Protein AF-Q94FN2-F1 (afdb_monomer_lite)

Sequence (1978 aa):
MSTEDEKLLKEAKKLPWEDRLGHKNWKVRNEANVDLASVFDSITDPKDPRLRDFGHLFRKTVADSNAPVQEKALDALIAFLRAADSDAGRYAKEVCDAIALKCLTGRKNTVDKAQAAFLLWVELEAVDVFLDTMEKAIKNKVAKAVVPAVDVMFQALSEFGSKVIPPKRILKMLPELFDHQDQNVRASAKGVTLELCRWIGKDPVKSILFEKMRDTMKKELEAELANVTAGAKPTRKIRSEQDKEPEAEASSDVVGDGPSEEAVADAPQEIDEYDLMDPVDILTPLEKSGFWDGVKATKWSERKEAVAELTKLASTKKIAPGDFSEICRTLKKLITDVNLAVAVEAIQAIGNLACGLRTHFSASSRFMLPVLLEKLKEKKQSVTDPLTQTLQTMYKAGCLNLVDVIEDVKTAVKNKVPLVRSSTLTWLTFCLETSNKALILKAHKEYVPLCMECLNDGTPDVRDAAFSALAAIAKSVGMRPLERSLEKLDDVRKKKLSEMIAGSGGGDQAGTSSVTVQSSVGSTATGNSDASFVRKSAASMLSGKRPAPSAQASKKVGTGKPGGGKKDGSVRNEGSKSVEPPEDVEPAEMGLEEIENRLGSLVKPETVSQLKSSVWKERLEATLALKEEIEGLQELDKSVEILVRLLCAVPGWNEKNVQVQQQVIEIITYISSTAAKFPKKCVVLCITGTSERVADIKTRASAMKCLTAFCEAVGPGFVFERLFKIMKEHKNPKVLSEGLLWMVSAVDDFGVSLLKLKDLIDFCKDVGLQSSTAATRNATIKLLGALHKFVGPDIKGFLNDVKPALLSALDTEYEKNPFEGTAAPKRVVKTSVSTSTSSGGLDSLPREDISTKITPNLLKGFESPDWKMRLESIEAVNKILEEANKRIQPTGTGELFGGLRGRLLDSNKNLVMQTLTTIGGVAAAMGPAVEKASKGILSDVLKCLGDNKKHMRECTLAALDLWLGAVHLDKMIPYIIIALTDGKMGAEGRKDLFDWLTKQLTGLSDFVDAIHLLKPASTAMTDKSADVRKAAEGCISEILRVSGQEMIEKNLKDIQGPALALVLEKVRPGFVQEPFESSKAMAGPVSKGVTKISKSTSNGTLKQGNRSRAVPTKGSSQITSVHDIAIQSQALLNTKDSNKEDRERVVVRRIKFEELRPEQIQDLENDMMKFFREDLQKRLLSPDFKKQVDGLEILQKALPSVSKEIIEVLDVLLRWFVLQFCKSNTTCLLKVLEFLPELFNTLRDEEYCMTEAEAAIFLPCLAEKLGHNIEKVREKMRELMKQIIQAYSVGKTYPYILEGLRSKNNRTRIECTDLIGYLLETCGTEIGGLLKYLNIVASLTAERDGELRKAALNTMATGYQILGADIWKYVGKLTDAQKSMIDDRFKWKAKDMEKRREGKPGEARAALRRSVRDSGPEVAEQSGDISQTVPGPLFPRQSYGISEQMLERTPVPRTIAGVNGPTDWNEALDIIMFGSPEQSVEGMKVVCHELAQASNDPEESAIDELVKDADGLVSCLANKVAKTFDVSLMGASSRSCKYVLNTLMQTFQNKKLAHAVKEGTLESLITELLLWLLDERVPRMEDGSQLLKALNVLMLKILDNADRTSSFVVLISLLRPLDPSRWPSPATAEVYAVRNQKFSDLVVKCLIKLTKLLQSTIYEVDLDRLLQSIHVYLQDLGMEEIRRRAGADDKPLRMVKTVLHELVKLRGAAIKGHLSLVPIDMRPQPIILAYIDLNLETLAAARMLTATGPVGQTHWTDSTANNPSPPANSADVQLKQELGAIFKKIGDKQTSTIGLYDLYHITKSYPKVDIFSQLQNASEAFRTYIRDGLAQVEKNAAAGRTPSSLPLSTPPPSSLALPSPDIPSLSSLDVKPLMNPRSDLYTDDIRASNMNPGVMTGTLDAIRERMKNMQLASSEPVSKPLMPTNDNLSMNQQSVPPSQMGQETVHTHPVVLPMDEKALSGLQARMERLKGGSLEHM

Foldseek 3Di:
DPPVLVVVLVVLVPDDLLCQCVPPDLSSVLVSLVVLLVVLLPAQAQVPVVLVVCLQVLLVQCLDPDQSSNLSSLSSLLSSLVSHALVSLVSLLSNLLSCLVHQLLGDPSSLVSSLSNLLSCLLSLNQVSLLVSLLVQCPDLDCSSNQSSLLSLLLNCQAAHCVSHPVLSLLVSLLSQCPRPDPSSNLSSLLSLLSSCQQQNDVLSCVRNVVSDDPVSVVVSVVLNVPRDHDRDHNHHRPVVVVPDDDDDDDDDDDDDDDPPPPPPPPRPHDDSQVSDDADELPVVLVVVCLVVQCVDPDVVSVLVSLLSLLVSLQDQAHDQDPCPVVLVSLLVQCVDPDVSSVLSSLSSLLSNLRHHQCSCLVSCVVNLLSLLVSLLDPDCSRNVSSLSSLLSNLLSNSDALQRCLVSLLVQLPDPRVSSNLSSLQSLLSSLLSDALVSLVVNLVSLLVVLLVQCPDPDPSSVVSSLSSVLSSCLRHNCVSCVVVLVVDDPVSNVVSVCSNVVVVDPDDPDDDDDDDDDDDDDDDDDDPDDDDSDSGSSVSPDDDDDDDDDDDDDDDDDDDDDDDDDDDDDDDDDDDDDDDDDPLADDDDDPVRLVVVCPPLADPCLLVQLQDPDVVSVLVSLVSNLVSLVPDPPLQVCQVSSLVSLCVGVHLPDDDLSSVLSSLVSLLCSLQPHLAHGSNSCVSCLLSLLVLCLPPSNVVSSLSSLVSVCQRPNNASSVVSLLVNQQPDPDVSSQLSVLLSLLVVCQAANPPRHLVVVLLCSLQVRQCPDPDPSSVVSSLSSLLSNCQQQNPLSVLSCPVPDPVSVVSSVVSVVVRDHPQDDHHNGHHSDPPPDPDDDRYNVSDDFAECLVVPDVCLLVQLVDPDVVSNVVSLVSLVVSCVNRSLAHELPNCLSVLVSLLVQCPDPDLVSVLSSLVSLLSNLLNHAQCCLVNNPCSLLSLLLQLQDPDPSSLVSSLSSVVSNCNRPPPLSCLVSLLVSLPDPSRDLRSLLSSLQSLLVVLVPAQADQSLLSCLLSLLVQCQPPDPSSVVSSLSSNLSSVRRHDLVSLVVCLVVHDDPSNVSSCVNNDPDPDDDDDDDDDDDDDDDDDDDDDDDDDDDDDDDDDDDDDDDDDDDDDPPPCPPVNVVLVPDDQWDLPPQDPVVVLVPQDLDLADDAQDPVNVVVLLVLLVVTGRPQLSCQCPPPDLVSVLVSLVVCQVCCVVCLVSCVSCVLSVLLSLLVVLPDPDPVSLVSSLVSLVVNLVSCVVVVHADDSSSCSSHLNSLLQCCLPPDVVSVVSSLVSLVSNCVRHPPVSSLSSLLVLCVHPRLSSVLSSLLSLLVCCQPVVVVCVVVLLSLLSLLVQCPPPDPSSVVSSLSSLLSVQQAQPPCSVVRNPDDDPVSVVSSVVSNVVSQVVCVVVVVDGGNVVVVVVVVVVVVDDDDDDDDDDDDDDDDDDDDDDDDDDDDDDDDDDDDDDPDPPDPDDFDDDLVSLLVCLQPNALVSNLSSLVRLVVLLVVCVPDPVNPSVVVCLVCLQVSLLSLLVSLLRLVVVQLVVDANSSLVSSLVSLQSQLQDLSSQQSHDLVSLLSNLLSLLLLLPPPSQCVTDCSVVSNVSSVVSLVSSLVRHQLQSQLLSLLVLLPQDDQVSHPDHDDPVVSVVVSVSSNVVSLVSLVVSLVCCLVCVVSHLLLSNLLSLLVSDVVCDDVNLVVCVVVVNSSSVSSLVSLLSNCVNQPPCSVVSNPNPPQVDPVGGPSVVSSVVSNVVVVVVVVVPPDDDDDPDDDDDDDDDDDDDDDDPVVVVLLVQLVVLLVLCVDPVSNLVSLVSVLVCCVVCVVDDSVVSCPVPDPVSVVVSVVSNVVVVVCVVVVNDPPPDDDPDDDDPDDDDDDDDDDDDDDDDDDDDDDDDDDDDDDDDDDDDDDDDDDPPDPCVPVVVVPVVPDDDDDDDDDDDDDDDDDDDDDDDDDDDDDDDDDDDDDDDDDDDDDCVVVVVVVVVVVVVVPDDDDDD

Secondary structure (DSSP, 8-state):
--HHHHHHHHHHTTS-HHHHHT-SSHHHHHHHHHHHHHHHHT---TT-HHHHHHHTTHHHHTT-SSHHHHHHHHHHHHHHHHH--GGGHHHHHHHHHHHHHHTTTS-HHHHHHHHHHHHHHHHTT-HHHHHHHHHHHTT-S-HHHHHHHHHHHHHHHHHHHHHHS-HHHHHHHHHHHHH-S-HHHHHHHHHHHHHHHHHH-HHHHHHHHGGGS-HHHHHHHHHHHTTPPS----S---HHHHTTSPP-------------------------HHHHSPPB--HHHHHHTTHHHHTT-SSHHHHHHHHHHHHHHHTSSSBPP---HHHHHHHHHHTT-SSHHHHHHHHHHHHHHHHHHGGGGHHHHHHHHHHHHHHTT---HHHHHHHHHHHHHHHHTTSS-TTTTHHHHHHHTT-SSHHHHHHHHHHHHHHHHTS-HHHHHHHHHHHHHHHHHHTT-SSHHHHHHHHHHHHHHHHHH-SGGGHHHHTTS-HHHHHHHHHHHHTTS--S-----------------------------GGGGG--PPPPP-----------------------------PPPP---SPPP--HHHHHHHHTTSS-HHHHHHHT-SSHHHHHHHHHHHHHHHHT-TTHHHHHHHHHHHHIIIIITT---HHHHHHHHHHHHHHHHH-SS--HHHHHHHHHHHHHHTTSTTTHHHHHHHHHHHHHHH-HHHHHHHHHHHHHH-S-HHHHHHHHHHHHHHHHHH-STTS-HHHHHHHIIIIITT-SSHHHHHHHHHHHHHHHHHH-GGGGGGGTTS-HHHHHHHHHHHHHS---SSPPPSS--SS---------SGGGSPPB-GGGTS-HHHHHHHT-SSHHHHHHHHHHHHHHHHHTTT-B-STTHHHHHHHHHHHTT-SSHHHHHHHHHHHHHHHHHHGGGHHHHSTTHHHHHHHGGG-S-HHHHHHHHHHHHHHHHHS-HHHHHHHHHHHHH-TTS-HHHHHHHHHHHHHHHHT-S--GGGGGGHHHHHHHTT-S-HHHHHHHHHHHHHHHHHS-HHHHHHHGGG--THHHHHHHHHHSTT---------------------------------------PPP---------HHHHHHHTS-SB--TT--HHHHHHHS---SS--PPPHHHHHHHHHHHHHHB-HHHHHHHS-S-HHHHHHHHHHHHHHGGGSHHHHHHTHHHHHHHHHHHHHSS-HHHHHHHHHHHHHHHHHHHHTTPPPPHHHHHHHHHHHHHHTT-SSHHHHHHHHHHHHHHHHHH-HHHHHHHHHHHTT-S-HHHHHHHHHHHHHHHHHHTTGGGGGGGGHHHHHHGGG-S-HHHHHHHHHHHHHHHHHHGGGGGGTS-S--HHHHHHHHHHHHHHHHHHHHHT--STTHHHHHHHHHHHT-S--------------PPPPPPPP-----------------PPSSSPP-SHHHHHHHHHHS-TTTHHHHHHHHHHHHHHHTT-TT-HHHHHHTTTHHHHHHHHHHHHHHHHHHHHTT--THHHHHHHHHHHHHHHSHHHHHHS-HHHHHHHHHHHHHHHH-TTGGGSTTHHHHHHHHHHHHHHHHHHS-HHHHHHHHHHTTSPPPGGGSSS---HHHHHHHHHHHHHHHHHHHHHHHHHHHHHGGGS-HHHHHHHHHHHHHHHHHHHHHHHHTTT-HHHHHHHHHHHHHHHHHGGGGGGG-TTS-TT-SSPPHHHHHHHHHHHHHHHHHHHT-----------------------HHHHHHHHHHHHHHHHHHSTTTHHHHHHHHHHHHHH-TTS-HHHHGGGS-HHHHHHHHHHHHHHHHHHHTT---TTS---PPPP---------------------------------------------SSHHHHHHHHSSSS----------------------------------------PPPPTHHHHHHHHHHHHHH-------

Radius of gyration: 52.88 Å; chains: 1; bounding box: 164×137×137 Å

Organism: Arabidopsis thaliana (NCBI:txid3702)

Structure (mmCIF, N/CA/C/O backbone):
data_AF-Q94FN2-F1
#
_entry.id   AF-Q94FN2-F1
#
loop_
_atom_site.group_PDB
_atom_site.id
_atom_site.type_symbol
_atom_site.label_atom_id
_atom_site.label_alt_id
_atom_site.label_comp_id
_atom_site.label_asym_id
_atom_site.label_entity_id
_atom_site.label_seq_id
_atom_site.pdbx_PDB_ins_code
_atom_site.Cartn_x
_atom_site.Cartn_y
_atom_site.Cartn_z
_atom_site.occupancy
_atom_site.B_iso_or_equiv
_atom_site.auth_seq_id
_atom_site.auth_comp_id
_atom_site.auth_asym_id
_atom_site.auth_atom_id
_atom_site.pdbx_PDB_model_num
ATOM 1 N N . MET A 1 1 ? -45.225 25.633 -67.612 1.00 50.25 1 MET A N 1
ATOM 2 C CA . MET A 1 1 ? -44.179 24.818 -68.263 1.00 50.25 1 MET A CA 1
ATOM 3 C C . MET A 1 1 ? -44.517 24.771 -69.739 1.00 50.25 1 MET A C 1
ATOM 5 O O . MET A 1 1 ? -45.691 24.583 -70.039 1.00 50.25 1 MET A O 1
ATOM 9 N N . SER A 1 2 ? -43.566 24.997 -70.648 1.00 50.41 2 SER A N 1
ATOM 10 C CA . SER A 1 2 ? -43.809 24.630 -72.048 1.00 50.41 2 SER A CA 1
ATOM 11 C C . SER A 1 2 ? -43.859 23.100 -72.137 1.00 50.41 2 SER A C 1
ATOM 13 O O . SER A 1 2 ? -43.218 22.410 -71.344 1.00 50.41 2 SER A O 1
ATOM 15 N N . THR A 1 3 ? -44.608 22.547 -73.085 1.00 64.12 3 THR A N 1
ATOM 16 C CA . THR A 1 3 ? -44.627 21.099 -73.362 1.00 64.12 3 THR A CA 1
ATOM 17 C C . THR A 1 3 ? -43.224 20.532 -73.637 1.00 64.12 3 THR A C 1
ATOM 19 O O . THR A 1 3 ? -42.966 19.364 -73.350 1.00 64.12 3 THR A O 1
ATOM 22 N N . GLU A 1 4 ? -42.288 21.358 -74.119 1.00 71.38 4 GLU A N 1
ATOM 23 C CA . GLU A 1 4 ? -40.872 20.995 -74.269 1.00 71.38 4 GLU A CA 1
ATOM 24 C C . GLU A 1 4 ? -40.140 20.817 -72.933 1.00 71.38 4 GLU A C 1
ATOM 26 O O . GLU A 1 4 ? -39.372 19.864 -72.795 1.00 71.38 4 GLU A O 1
ATOM 31 N N . ASP A 1 5 ? -40.384 21.683 -71.940 1.00 74.75 5 ASP A N 1
ATOM 32 C CA . ASP A 1 5 ? -39.754 21.557 -70.620 1.00 74.75 5 ASP A CA 1
ATOM 33 C C . ASP A 1 5 ? -40.146 20.229 -69.958 1.00 74.75 5 ASP A C 1
ATOM 35 O O . ASP A 1 5 ? -39.286 19.521 -69.444 1.00 74.75 5 ASP A O 1
ATOM 39 N N . GLU A 1 6 ? -41.429 19.854 -69.998 1.00 74.25 6 GLU A N 1
ATOM 40 C CA . GLU A 1 6 ? -41.888 18.577 -69.432 1.00 74.25 6 GLU A CA 1
ATOM 41 C C . GLU A 1 6 ? -41.278 17.367 -70.143 1.00 74.25 6 GLU A C 1
ATOM 43 O O . GLU A 1 6 ? -40.932 16.380 -69.487 1.00 74.25 6 GLU A O 1
ATOM 48 N N . LYS A 1 7 ? -41.126 17.426 -71.473 1.00 78.62 7 LYS A N 1
ATOM 49 C CA . LYS A 1 7 ? -40.480 16.354 -72.239 1.00 78.62 7 LYS A CA 1
ATOM 50 C C . LYS A 1 7 ? -39.004 16.226 -71.864 1.00 78.62 7 LYS A C 1
ATOM 52 O O . LYS A 1 7 ? -38.546 15.115 -71.608 1.00 78.62 7 LYS A O 1
ATOM 57 N N . LEU A 1 8 ? -38.293 17.350 -71.755 1.00 86.31 8 LEU A N 1
ATOM 58 C CA . LEU A 1 8 ? -36.893 17.377 -71.339 1.00 86.31 8 LEU A CA 1
ATOM 59 C C . LEU A 1 8 ? -36.710 16.819 -69.921 1.00 86.31 8 LEU A C 1
ATOM 61 O O . LEU A 1 8 ? -35.811 16.015 -69.700 1.00 86.31 8 LEU A O 1
ATOM 65 N N . LEU A 1 9 ? -37.556 17.219 -68.966 1.00 85.25 9 LEU A N 1
ATOM 66 C CA . LEU A 1 9 ? -37.509 16.719 -67.587 1.00 85.25 9 LEU A CA 1
ATOM 67 C C . LEU A 1 9 ? -37.765 15.201 -67.537 1.00 85.25 9 LEU A C 1
ATOM 69 O O . LEU A 1 9 ? -37.016 14.461 -66.897 1.00 85.25 9 LEU A O 1
ATOM 73 N N . LYS A 1 10 ? -38.748 14.701 -68.300 1.00 82.69 10 LYS A N 1
ATOM 74 C CA . LYS A 1 10 ? -39.018 13.256 -68.427 1.00 82.69 10 LYS A CA 1
ATOM 75 C C . LYS A 1 10 ? -37.859 12.479 -69.062 1.00 82.69 10 LYS A C 1
ATOM 77 O O . LYS A 1 10 ? -37.574 11.368 -68.620 1.00 82.69 10 LYS A O 1
ATOM 82 N N . GLU A 1 11 ? -37.197 13.023 -70.082 1.00 84.56 11 GLU A N 1
ATOM 83 C CA . GLU A 1 11 ? -36.016 12.394 -70.693 1.00 84.56 11 GLU A CA 1
ATOM 84 C C . GLU A 1 11 ? -34.812 12.416 -69.748 1.00 84.56 11 GLU A C 1
ATOM 86 O O . GLU A 1 11 ? -34.133 11.402 -69.592 1.00 84.56 11 GLU A O 1
ATOM 91 N N . ALA A 1 12 ? -34.597 13.526 -69.041 1.00 86.12 12 ALA A N 1
ATOM 92 C CA . ALA A 1 12 ? -33.495 13.666 -68.103 1.00 86.12 12 ALA A CA 1
ATOM 93 C C . ALA A 1 12 ? -33.600 12.730 -66.890 1.00 86.12 12 ALA A C 1
ATOM 95 O O . ALA A 1 12 ? -32.570 12.329 -66.355 1.00 86.12 12 ALA A O 1
ATOM 96 N N . LYS A 1 13 ? -34.808 12.315 -66.475 1.00 87.19 13 LYS A N 1
ATOM 97 C CA . LYS A 1 13 ? -34.991 11.296 -65.419 1.00 87.19 13 LYS A CA 1
ATOM 98 C C . LYS A 1 13 ? -34.371 9.935 -65.746 1.00 87.19 13 LYS A C 1
ATOM 100 O O . LYS A 1 13 ? -34.179 9.141 -64.832 1.00 87.19 13 LYS A O 1
ATOM 105 N N . LYS A 1 14 ? -34.039 9.668 -67.014 1.00 87.81 14 LYS A N 1
ATOM 106 C CA . LYS A 1 14 ? -33.355 8.438 -67.446 1.00 87.81 14 LYS A CA 1
ATOM 107 C C . LYS A 1 14 ? -31.830 8.502 -67.296 1.00 87.81 14 LYS A C 1
ATOM 109 O O . LYS A 1 14 ? -31.176 7.477 -67.456 1.00 87.81 14 LYS A O 1
ATOM 114 N N . LEU A 1 15 ? -31.263 9.682 -67.036 1.00 89.62 15 LEU A N 1
ATOM 115 C CA . LEU A 1 15 ? -29.821 9.869 -66.876 1.00 89.62 15 LEU A CA 1
ATOM 116 C C . LEU A 1 15 ? -29.360 9.478 -65.455 1.00 89.62 15 LEU A C 1
ATOM 118 O O . LEU A 1 15 ? -30.130 9.633 -64.502 1.00 89.62 15 LEU A O 1
ATOM 122 N N . PRO A 1 16 ? -28.102 9.032 -65.279 1.00 87.94 16 PRO A N 1
ATOM 123 C CA . PRO A 1 16 ? -27.487 8.855 -63.963 1.00 87.94 16 PRO A CA 1
ATOM 124 C C . PRO A 1 16 ? -27.487 10.142 -63.121 1.00 87.94 16 PRO A C 1
ATOM 126 O O . PRO A 1 16 ? -27.510 11.252 -63.654 1.00 87.94 16 PRO A O 1
ATOM 129 N N . TRP A 1 17 ? -27.411 10.012 -61.792 1.00 90.88 17 TRP A N 1
ATOM 130 C CA . TRP A 1 17 ? -27.468 11.154 -60.867 1.00 90.88 17 TRP A CA 1
ATOM 131 C C . TRP A 1 17 ? -26.417 12.234 -61.144 1.00 90.88 17 TRP A C 1
ATOM 1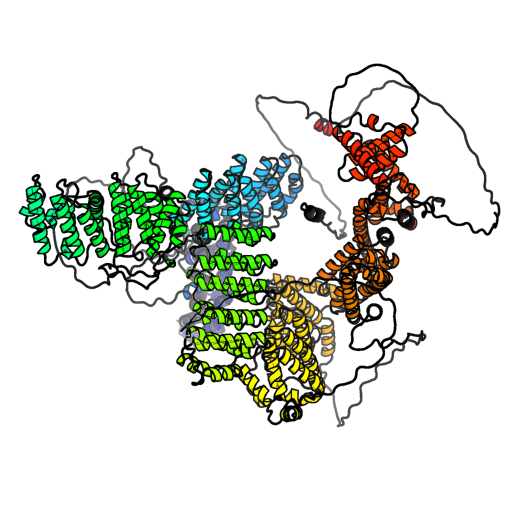33 O O . TRP A 1 17 ? -26.759 13.415 -61.148 1.00 90.88 17 TRP A O 1
ATOM 143 N N . GLU A 1 18 ? -25.169 11.848 -61.420 1.00 88.44 18 GLU A N 1
ATOM 144 C CA . GLU A 1 18 ? -24.083 12.785 -61.744 1.00 88.44 18 GLU A CA 1
ATOM 145 C C . GLU A 1 18 ? -24.394 13.624 -62.991 1.00 88.44 18 GLU A C 1
ATOM 147 O O . GLU A 1 18 ? -24.229 14.845 -62.973 1.00 88.44 18 GLU A O 1
ATOM 152 N N . ASP A 1 19 ? -24.930 12.994 -64.040 1.00 90.75 19 ASP A N 1
ATOM 153 C CA . ASP A 1 19 ? -25.304 13.661 -65.290 1.00 90.75 19 ASP A CA 1
ATOM 154 C C . ASP A 1 19 ? -26.522 14.569 -65.106 1.00 90.75 19 ASP A C 1
ATOM 156 O O . ASP A 1 19 ? -26.573 15.670 -65.658 1.00 90.75 19 ASP A O 1
ATOM 160 N N . ARG A 1 20 ? -27.498 14.149 -64.290 1.00 93.69 20 ARG A N 1
ATOM 161 C CA . ARG A 1 20 ? -28.676 14.962 -63.951 1.00 93.69 20 ARG A CA 1
ATOM 162 C C . ARG A 1 20 ? -28.292 16.202 -63.149 1.00 93.69 20 ARG A C 1
ATOM 164 O O . ARG A 1 20 ? -28.748 17.302 -63.463 1.00 93.69 20 ARG A O 1
ATOM 171 N N . LEU A 1 21 ? -27.435 16.038 -62.143 1.00 94.12 21 LEU A N 1
ATOM 172 C CA . LEU A 1 21 ? -26.937 17.121 -61.292 1.00 94.12 21 LEU A CA 1
ATOM 173 C C . LEU A 1 21 ? -25.908 18.006 -62.009 1.00 94.12 21 LEU A C 1
ATOM 175 O O . LEU A 1 21 ? -25.742 19.157 -61.626 1.00 94.12 21 LEU A O 1
ATOM 179 N N . GLY A 1 22 ? -25.249 17.509 -63.059 1.00 90.44 22 GLY A N 1
ATOM 180 C CA . GLY A 1 22 ? -24.345 18.263 -63.933 1.00 90.44 22 GLY A CA 1
ATOM 181 C C . GLY A 1 22 ? -24.991 18.804 -65.216 1.00 90.44 22 GLY A C 1
ATOM 182 O O . GLY A 1 22 ? -24.310 19.438 -66.024 1.00 90.44 22 GLY A O 1
ATOM 183 N N . HIS A 1 23 ? -26.290 18.570 -65.431 1.00 93.62 23 HIS A N 1
ATOM 184 C CA . HIS A 1 23 ? -26.953 18.835 -66.708 1.00 93.62 23 HIS A CA 1
ATOM 185 C C . HIS A 1 23 ? -26.907 20.319 -67.108 1.00 93.62 23 HIS A C 1
ATOM 187 O O . HIS A 1 23 ? -27.083 21.211 -66.278 1.00 93.62 23 HIS A O 1
ATOM 193 N N . LYS A 1 24 ? -26.749 20.621 -68.406 1.00 88.31 24 LYS A N 1
ATOM 194 C CA . LYS A 1 24 ? -26.647 22.012 -68.899 1.00 88.31 24 LYS A CA 1
ATOM 195 C C . LYS A 1 24 ? -27.895 22.850 -68.582 1.00 88.31 24 LYS A C 1
ATOM 197 O O . LYS A 1 24 ? -27.774 24.006 -68.175 1.00 88.31 24 LYS A O 1
ATOM 202 N N . ASN A 1 25 ? -29.092 22.271 -68.724 1.00 89.12 25 ASN A N 1
ATOM 203 C CA . ASN A 1 25 ? -30.345 22.931 -68.341 1.00 89.12 25 ASN A CA 1
ATOM 204 C C . ASN A 1 25 ? -30.514 22.929 -66.813 1.00 89.12 25 ASN A C 1
ATOM 206 O O . ASN A 1 25 ? -30.654 21.871 -66.202 1.00 89.12 25 ASN A O 1
ATOM 210 N N . TRP A 1 26 ? -30.555 24.120 -66.212 1.00 92.38 26 TRP A N 1
ATOM 211 C CA . TRP A 1 26 ? -30.721 24.301 -64.770 1.00 92.38 26 TRP A CA 1
ATOM 212 C C . TRP A 1 26 ? -32.040 23.723 -64.235 1.00 92.38 26 TRP A C 1
ATOM 214 O O . TRP A 1 26 ? -32.063 23.287 -63.091 1.00 92.38 26 TRP A O 1
ATOM 224 N N . LYS A 1 27 ? -33.116 23.655 -65.038 1.00 90.25 27 LYS A N 1
ATOM 225 C CA . LYS A 1 27 ? -34.394 23.044 -64.622 1.00 90.25 27 LYS A CA 1
ATOM 226 C C . LYS A 1 27 ? -34.233 21.551 -64.326 1.00 90.25 27 LYS A C 1
ATOM 228 O O . LYS A 1 27 ? -34.805 21.067 -63.357 1.00 90.25 27 LYS A O 1
ATOM 233 N N . VAL A 1 28 ? -33.399 20.855 -65.107 1.00 93.56 28 VAL A N 1
ATOM 234 C CA . VAL A 1 28 ? -33.057 19.439 -64.885 1.00 93.56 28 VAL A CA 1
ATOM 235 C C . VAL A 1 28 ? -32.251 19.273 -63.599 1.00 93.56 28 VAL A C 1
ATOM 237 O O . VAL A 1 28 ? -32.591 18.427 -62.780 1.00 93.56 28 VAL A O 1
ATOM 240 N N . ARG A 1 29 ? -31.229 20.115 -63.376 1.00 96.38 29 ARG A N 1
ATOM 241 C CA . ARG A 1 29 ? -30.450 20.092 -62.123 1.00 96.38 29 ARG A CA 1
ATOM 242 C C . ARG A 1 29 ? -31.317 20.413 -60.906 1.00 96.38 29 ARG A C 1
ATOM 244 O O . ARG A 1 29 ? -31.159 19.808 -59.850 1.00 96.38 29 ARG A O 1
ATOM 251 N N . ASN A 1 30 ? -32.244 21.359 -61.052 1.00 95.19 30 ASN A N 1
ATOM 252 C CA . ASN A 1 30 ? -33.202 21.728 -60.017 1.00 95.19 30 ASN A CA 1
ATOM 253 C C . ASN A 1 30 ? -34.099 20.540 -59.650 1.00 95.19 30 ASN A C 1
ATOM 255 O O . ASN A 1 30 ? -34.202 20.206 -58.475 1.00 95.19 30 ASN A O 1
ATOM 259 N N . GLU A 1 31 ? -34.710 19.884 -60.643 1.00 93.44 31 GLU A N 1
ATOM 260 C CA . GLU A 1 31 ? -35.535 18.690 -60.421 1.00 93.44 31 GLU A CA 1
ATOM 261 C C . GLU A 1 31 ? -34.715 17.530 -59.843 1.00 93.44 31 GLU A C 1
ATOM 263 O O . GLU A 1 31 ? -35.179 16.855 -58.935 1.00 93.44 31 GLU A O 1
ATOM 268 N N . ALA A 1 32 ? -33.469 17.339 -60.284 1.00 96.06 32 ALA A N 1
ATOM 269 C CA . ALA A 1 32 ? -32.586 16.318 -59.729 1.00 96.06 32 ALA A CA 1
ATOM 270 C C . ALA A 1 32 ? -32.342 16.513 -58.224 1.00 96.06 32 ALA A C 1
ATOM 272 O O . ALA A 1 32 ? -32.418 15.551 -57.473 1.00 96.06 32 ALA A O 1
ATOM 273 N N . ASN A 1 33 ? -32.115 17.744 -57.755 1.00 97.00 33 ASN A N 1
ATOM 274 C CA . ASN A 1 33 ? -31.980 18.001 -56.317 1.00 97.00 33 ASN A CA 1
ATOM 275 C C . ASN A 1 33 ? -33.303 17.803 -55.556 1.00 97.00 33 ASN A C 1
ATOM 277 O O . ASN A 1 33 ? -33.281 17.348 -54.417 1.00 97.00 33 ASN A O 1
ATOM 281 N N . VAL A 1 34 ? -34.451 18.109 -56.171 1.00 94.62 34 VAL A N 1
ATOM 282 C CA . VAL A 1 34 ? -35.772 17.828 -55.577 1.00 94.62 34 VAL A CA 1
ATOM 283 C C . VAL A 1 34 ? -35.990 16.321 -55.419 1.00 94.62 34 VAL A C 1
ATOM 285 O O . VAL A 1 34 ? -36.372 15.874 -54.340 1.00 94.62 34 VAL A O 1
ATOM 288 N N . ASP A 1 35 ? -35.691 15.537 -56.455 1.00 94.12 35 ASP A N 1
ATOM 289 C CA . ASP A 1 35 ? -35.785 14.078 -56.399 1.00 94.12 35 ASP A CA 1
ATOM 290 C C . ASP A 1 35 ? -34.800 13.505 -55.364 1.00 94.12 35 ASP A C 1
ATOM 292 O O . ASP A 1 35 ? -35.150 12.590 -54.626 1.00 94.12 35 ASP A O 1
ATOM 296 N N . LEU A 1 36 ? -33.586 14.062 -55.262 1.00 94.19 36 LEU A N 1
ATOM 297 C CA . LEU A 1 36 ? -32.578 13.620 -54.296 1.00 94.19 36 LEU A CA 1
ATOM 298 C C . LEU A 1 36 ? -33.019 13.885 -52.846 1.00 94.19 36 LEU A C 1
ATOM 300 O O . LEU A 1 36 ? -32.880 13.007 -52.000 1.00 94.19 36 LEU A O 1
ATOM 304 N N . ALA A 1 37 ? -33.614 15.051 -52.568 1.00 95.12 37 ALA A N 1
ATOM 305 C CA . ALA A 1 37 ? -34.223 15.339 -51.267 1.00 95.12 37 ALA A CA 1
ATOM 306 C C . ALA A 1 37 ? -35.303 14.303 -50.916 1.00 95.12 37 ALA A C 1
ATOM 308 O O . ALA A 1 37 ? -35.275 13.741 -49.827 1.00 95.12 37 ALA A O 1
ATOM 309 N N . SER A 1 38 ? -36.175 13.964 -51.876 1.00 92.56 38 SER A N 1
ATOM 310 C CA . SER A 1 38 ? -37.195 12.924 -51.690 1.00 92.56 38 SER A CA 1
ATOM 311 C C . SER A 1 38 ? -36.600 11.534 -51.440 1.00 92.56 38 SER A C 1
ATOM 313 O O . SER A 1 38 ? -37.210 10.744 -50.722 1.00 92.56 38 SER A O 1
ATOM 315 N N . VAL A 1 39 ? -35.438 11.212 -52.022 1.00 91.81 39 VAL A N 1
ATOM 316 C CA . VAL A 1 39 ? -34.724 9.960 -51.726 1.00 91.81 39 VAL A CA 1
ATOM 317 C C . VAL A 1 39 ? -34.252 9.959 -50.276 1.00 91.81 39 VAL A C 1
ATOM 319 O O . VAL A 1 39 ? -34.502 8.980 -49.580 1.00 91.81 39 VAL A O 1
ATOM 322 N N . PHE A 1 40 ? -33.626 11.034 -49.795 1.00 95.44 40 PHE A N 1
ATOM 323 C CA . PHE A 1 40 ? -33.147 11.100 -48.410 1.00 95.44 40 PHE A CA 1
ATOM 324 C C . PHE A 1 40 ? -34.277 11.131 -47.382 1.00 95.44 40 PHE A C 1
ATOM 326 O O . PHE A 1 40 ? -34.178 10.434 -46.382 1.00 95.44 40 PHE A O 1
ATOM 333 N N . ASP A 1 41 ? -35.372 11.844 -47.654 1.00 90.44 41 ASP A N 1
ATOM 334 C CA . ASP A 1 41 ? -36.556 11.849 -46.784 1.00 90.44 41 ASP A CA 1
ATOM 335 C C . ASP A 1 41 ? -37.208 10.453 -46.673 1.00 90.44 41 ASP A C 1
ATOM 337 O O . ASP A 1 41 ? -37.927 10.180 -45.716 1.00 90.44 41 ASP A O 1
ATOM 341 N N . SER A 1 42 ? -36.952 9.552 -47.634 1.00 88.38 42 SER A N 1
ATOM 342 C CA . SER A 1 42 ? -37.406 8.152 -47.586 1.00 88.38 42 SER A CA 1
ATOM 343 C C . SER A 1 42 ? -36.467 7.207 -46.821 1.00 88.38 42 SER A C 1
ATOM 345 O O . SER A 1 42 ? -36.813 6.043 -46.614 1.00 88.38 42 SER A O 1
ATOM 347 N N . ILE A 1 43 ? -35.272 7.666 -46.434 1.00 88.31 43 ILE A N 1
ATOM 348 C CA . ILE A 1 43 ? -34.281 6.860 -45.713 1.00 88.31 43 ILE A CA 1
ATOM 349 C C . ILE A 1 43 ? -34.537 6.984 -44.212 1.00 88.31 43 ILE A C 1
ATOM 351 O O . ILE A 1 43 ? -34.382 8.053 -43.631 1.00 88.31 43 ILE A O 1
ATOM 355 N N . THR A 1 44 ? -34.901 5.867 -43.584 1.00 83.69 44 THR A N 1
ATOM 356 C CA . THR A 1 44 ? -35.104 5.777 -42.130 1.00 83.69 44 THR A CA 1
ATOM 357 C C . THR A 1 44 ? -33.902 5.191 -41.394 1.00 83.69 44 THR A C 1
ATOM 359 O O . THR A 1 44 ? -33.738 5.450 -40.208 1.00 83.69 44 THR A O 1
ATOM 362 N N . ASP A 1 45 ? -33.076 4.386 -42.074 1.00 84.56 45 ASP A N 1
ATOM 363 C CA . ASP A 1 45 ? -31.849 3.825 -41.503 1.00 84.56 45 ASP A CA 1
ATOM 364 C C . ASP A 1 45 ? -30.667 4.772 -41.777 1.00 84.56 45 ASP A C 1
ATOM 366 O O . ASP A 1 45 ? -30.282 4.936 -42.940 1.00 84.56 45 ASP A O 1
ATOM 370 N N . PRO A 1 46 ? -30.039 5.367 -40.746 1.00 84.62 46 PRO A N 1
ATOM 371 C CA . PRO A 1 46 ? -28.900 6.260 -40.934 1.00 84.62 46 PRO A CA 1
ATOM 372 C C . PRO A 1 46 ? -27.651 5.580 -41.506 1.00 84.62 46 PRO A C 1
ATOM 374 O O . PRO A 1 46 ? -26.719 6.266 -41.929 1.00 84.62 46 PRO A O 1
ATOM 377 N N . LYS A 1 47 ? -27.633 4.242 -41.563 1.00 84.44 47 LYS A N 1
ATOM 378 C CA . LYS A 1 47 ? -26.569 3.437 -42.175 1.00 84.44 47 LYS A CA 1
ATOM 379 C C . LYS A 1 47 ? -26.902 2.951 -43.585 1.00 84.44 47 LYS A C 1
ATOM 381 O O . LYS A 1 47 ? -26.136 2.152 -44.133 1.00 84.44 47 LYS A O 1
ATOM 386 N N . ASP A 1 48 ? -27.997 3.422 -44.187 1.00 86.50 48 ASP A N 1
ATOM 387 C CA . ASP A 1 48 ? -28.378 3.056 -45.551 1.00 86.50 48 ASP A CA 1
ATOM 388 C C . ASP A 1 48 ? -27.207 3.312 -46.528 1.00 86.50 48 ASP A C 1
ATOM 390 O O . ASP A 1 48 ? -26.705 4.442 -46.613 1.00 86.50 48 ASP A O 1
ATOM 394 N N . PRO A 1 49 ? -26.749 2.292 -47.284 1.00 85.00 49 PRO A N 1
ATOM 395 C CA . PRO A 1 49 ? -25.611 2.416 -48.194 1.00 85.00 49 PRO A CA 1
ATOM 396 C C . PRO A 1 49 ? -25.740 3.571 -49.192 1.00 85.00 49 PRO A C 1
ATOM 398 O O . PRO A 1 49 ? -24.733 4.194 -49.535 1.00 85.00 49 PRO A O 1
ATOM 401 N N . ARG A 1 50 ? -26.975 3.918 -49.589 1.00 85.00 50 ARG A N 1
ATOM 402 C CA . ARG A 1 50 ? -27.263 5.018 -50.518 1.00 85.00 50 ARG A CA 1
ATOM 403 C C . ARG A 1 50 ? -26.725 6.357 -50.016 1.00 85.00 50 ARG A C 1
ATOM 405 O O . ARG A 1 50 ? -26.304 7.187 -50.817 1.00 85.00 50 ARG A O 1
ATOM 412 N N . LEU A 1 51 ? -26.679 6.584 -48.700 1.00 90.50 51 LEU A N 1
ATOM 413 C CA . LEU A 1 51 ? -26.127 7.816 -48.127 1.00 90.50 51 LEU A CA 1
ATOM 414 C C . LEU A 1 51 ? -24.639 7.985 -48.484 1.00 90.50 51 LEU A C 1
ATOM 416 O O . LEU A 1 51 ? -24.198 9.082 -48.841 1.00 90.50 51 LEU A O 1
ATOM 420 N N . ARG A 1 52 ? -23.860 6.897 -48.470 1.00 86.69 52 ARG A N 1
ATOM 421 C CA . ARG A 1 52 ? -22.440 6.935 -48.861 1.00 86.69 52 ARG A CA 1
ATOM 422 C C . ARG A 1 52 ? -22.255 7.183 -50.353 1.00 86.69 52 ARG A C 1
ATOM 424 O O . ARG A 1 52 ? -21.323 7.898 -50.733 1.00 86.69 52 ARG A O 1
ATOM 431 N N . ASP A 1 53 ? -23.153 6.646 -51.172 1.00 86.56 53 ASP A N 1
ATOM 432 C CA . ASP A 1 53 ? -23.117 6.827 -52.622 1.00 86.56 53 ASP A CA 1
ATOM 433 C C . ASP A 1 53 ? -23.371 8.288 -53.013 1.00 86.56 53 ASP A C 1
ATOM 435 O O . ASP A 1 53 ? -22.756 8.788 -53.950 1.00 86.56 53 ASP A O 1
ATOM 439 N N . PHE A 1 54 ? -24.207 9.019 -52.269 1.00 90.25 54 PHE A N 1
ATOM 440 C CA . PHE A 1 54 ? -24.562 10.396 -52.622 1.00 90.25 54 PHE A CA 1
ATOM 441 C C . PHE A 1 54 ? -23.723 11.490 -51.947 1.00 90.25 54 PHE A C 1
ATOM 443 O O . PHE A 1 54 ? -23.614 12.588 -52.496 1.00 90.25 54 PHE A O 1
ATOM 450 N N . GLY A 1 55 ? -23.107 11.230 -50.787 1.00 88.06 55 GLY A N 1
ATOM 451 C CA . GLY A 1 55 ? -22.480 12.277 -49.964 1.00 88.06 55 GLY A CA 1
ATOM 452 C C . GLY A 1 55 ? -21.425 13.138 -50.684 1.00 88.06 55 GLY A C 1
ATOM 453 O O . GLY A 1 55 ? -21.354 14.350 -50.477 1.00 88.06 55 GLY A O 1
ATOM 454 N N . HIS A 1 56 ? -20.649 12.549 -51.598 1.00 88.94 56 HIS A N 1
ATOM 455 C CA . HIS A 1 56 ? -19.595 13.248 -52.344 1.00 88.94 56 HIS A CA 1
ATOM 456 C C . HIS A 1 56 ? -20.125 14.209 -53.432 1.00 88.94 56 HIS A C 1
ATOM 458 O O . HIS A 1 56 ? -19.408 15.120 -53.857 1.00 88.94 56 HIS A O 1
ATOM 464 N N . LEU A 1 57 ? -21.384 14.056 -53.864 1.00 92.69 57 LEU A N 1
ATOM 465 C CA . LEU A 1 57 ? -22.005 14.895 -54.897 1.00 92.69 57 LEU A CA 1
ATOM 466 C C . LEU A 1 57 ? -22.224 16.337 -54.410 1.00 92.69 57 LEU A C 1
ATOM 468 O O . LEU A 1 57 ? -22.158 17.286 -55.201 1.00 92.69 57 LEU A O 1
ATOM 472 N N . PHE A 1 58 ? -22.421 16.519 -53.099 1.00 95.88 58 PHE A N 1
ATOM 473 C CA . PHE A 1 58 ? -22.812 17.802 -52.514 1.00 95.88 58 PHE A CA 1
ATOM 474 C C . PHE A 1 58 ? -21.787 18.916 -52.681 1.00 95.88 58 PHE A C 1
ATOM 476 O O . PHE A 1 58 ? -22.175 20.075 -52.811 1.00 95.88 58 PHE A O 1
ATOM 483 N N . ARG A 1 59 ? -20.490 18.595 -52.767 1.00 93.00 59 ARG A N 1
ATOM 484 C CA . ARG A 1 59 ? -19.438 19.601 -52.983 1.00 93.00 59 ARG A CA 1
ATOM 485 C C . ARG A 1 59 ? -19.699 20.456 -54.228 1.00 93.00 59 ARG A C 1
ATOM 487 O O . ARG A 1 59 ? -19.459 21.662 -54.202 1.00 93.00 59 ARG A O 1
ATOM 494 N N . LYS A 1 60 ? -20.149 19.838 -55.328 1.00 90.38 60 LYS A N 1
ATOM 495 C CA . LYS A 1 60 ? -20.418 20.544 -56.592 1.00 90.38 60 LYS A CA 1
ATOM 496 C C . LYS A 1 60 ? -21.815 21.166 -56.614 1.00 90.38 60 LYS A C 1
ATOM 498 O O . LYS A 1 60 ? -21.955 22.280 -57.109 1.00 90.38 60 LYS A O 1
ATOM 503 N N . THR A 1 61 ? -22.831 20.488 -56.079 1.00 94.19 61 THR A N 1
ATOM 504 C CA . THR A 1 61 ? -24.232 20.933 -56.196 1.00 94.19 61 THR A CA 1
ATOM 505 C C . THR A 1 61 ? -24.552 22.149 -55.327 1.00 94.19 61 THR A C 1
ATOM 507 O O . THR A 1 61 ? -25.227 23.062 -55.795 1.00 94.19 61 THR A O 1
ATOM 510 N N . VAL A 1 62 ? -24.008 22.250 -54.107 1.00 96.75 62 VAL A N 1
ATOM 511 C CA . VAL A 1 62 ? -24.188 23.457 -53.264 1.00 96.75 62 VAL A CA 1
ATOM 512 C C . VAL A 1 62 ? -23.423 24.674 -53.801 1.00 96.75 62 VAL A C 1
ATOM 514 O O . VAL A 1 62 ? -23.681 25.814 -53.414 1.00 96.75 62 VAL A O 1
ATOM 517 N N . ALA A 1 63 ? -22.486 24.449 -54.723 1.00 93.56 63 ALA A N 1
ATOM 518 C CA . ALA A 1 63 ? -21.740 25.488 -55.418 1.00 93.56 63 ALA A CA 1
ATOM 519 C C . ALA A 1 63 ? -22.356 25.874 -56.781 1.00 93.56 63 ALA A C 1
ATOM 521 O O . ALA A 1 63 ? -21.695 26.573 -57.555 1.00 93.56 63 ALA A O 1
ATOM 522 N N . ASP A 1 64 ? -23.588 25.438 -57.093 1.00 94.38 64 ASP A N 1
ATOM 523 C CA . ASP A 1 64 ? -24.243 25.752 -58.369 1.00 94.38 64 ASP A CA 1
ATOM 524 C C . ASP A 1 64 ? -24.380 27.267 -58.580 1.00 94.38 64 ASP A C 1
ATOM 526 O O . ASP A 1 64 ? -24.716 28.037 -57.682 1.00 94.38 64 ASP A O 1
ATOM 530 N N . SER A 1 65 ? -24.125 27.694 -59.813 1.00 88.75 65 SER A N 1
ATOM 531 C CA . SER A 1 65 ? -24.243 29.091 -60.235 1.00 88.75 65 SER A CA 1
ATOM 532 C C . SER A 1 65 ? -25.687 29.616 -60.290 1.00 88.75 65 SER A C 1
ATOM 534 O O . SER A 1 65 ? -25.900 30.828 -60.251 1.00 88.75 65 SER A O 1
ATOM 536 N N . ASN A 1 66 ? -26.687 28.736 -60.407 1.00 90.69 66 ASN A N 1
ATOM 537 C CA . ASN A 1 66 ? -28.097 29.097 -60.502 1.00 90.69 66 ASN A CA 1
ATOM 538 C C . ASN A 1 66 ? -28.754 29.061 -59.110 1.00 90.69 66 ASN A C 1
ATOM 540 O O . ASN A 1 66 ? -28.867 28.002 -58.501 1.00 90.69 66 ASN A O 1
ATOM 544 N N . ALA A 1 67 ? -29.215 30.215 -58.616 1.00 88.00 67 ALA A N 1
ATOM 545 C CA . ALA A 1 67 ? -29.726 30.352 -57.247 1.00 88.00 67 ALA A CA 1
ATOM 546 C C . ALA A 1 67 ? -30.902 29.406 -56.893 1.00 88.00 67 ALA A C 1
ATOM 548 O O . ALA A 1 67 ? -30.828 28.775 -55.841 1.00 88.00 67 ALA A O 1
ATOM 549 N N . PRO A 1 68 ? -31.952 29.240 -57.731 1.00 88.81 68 PRO A N 1
ATOM 550 C CA . PRO A 1 68 ? -32.970 28.206 -57.518 1.00 88.81 68 PRO A CA 1
ATOM 551 C C . PRO A 1 68 ? -32.402 26.793 -57.333 1.00 88.81 68 PRO A C 1
ATOM 553 O O . PRO A 1 68 ? -32.783 26.102 -56.390 1.00 88.81 68 PRO A O 1
ATOM 556 N N . VAL A 1 69 ? -31.450 26.389 -58.185 1.00 94.69 69 VAL A N 1
ATOM 557 C CA . VAL A 1 69 ? -30.803 25.069 -58.090 1.00 94.69 69 VAL A CA 1
ATOM 558 C C . VAL A 1 69 ? -30.008 24.952 -56.793 1.00 94.69 69 VAL A C 1
ATOM 560 O O . VAL A 1 69 ? -30.135 23.953 -56.096 1.00 94.69 69 VAL A O 1
ATOM 563 N N . GLN A 1 70 ? -29.236 25.981 -56.437 1.00 95.19 70 GLN A N 1
ATOM 564 C CA . GLN A 1 70 ? -28.456 26.019 -55.200 1.00 95.19 70 GLN A CA 1
ATOM 565 C C . GLN A 1 70 ? -29.350 25.903 -53.954 1.00 95.19 70 GLN A C 1
ATOM 567 O O . GLN A 1 70 ? -29.040 25.150 -53.034 1.00 95.19 70 GLN A O 1
ATOM 572 N N . GLU A 1 71 ? -30.493 26.600 -53.926 1.00 94.62 71 GLU A N 1
ATOM 573 C CA . GLU A 1 71 ? -31.464 26.493 -52.831 1.00 94.62 71 GLU A CA 1
ATOM 574 C C . GLU A 1 71 ? -32.072 25.091 -52.712 1.00 94.62 71 GLU A C 1
ATOM 576 O O . GLU A 1 71 ? -32.377 24.673 -51.593 1.00 94.62 71 GLU A O 1
ATOM 581 N N . LYS A 1 72 ? -32.247 24.372 -53.830 1.00 96.25 72 LYS A N 1
ATOM 582 C CA . LYS A 1 72 ? -32.692 22.970 -53.839 1.00 96.25 72 LYS A CA 1
ATOM 583 C C . LYS A 1 72 ? -31.584 21.982 -53.498 1.00 96.25 72 LYS A C 1
ATOM 585 O O . LYS A 1 72 ? -31.861 20.998 -52.823 1.00 96.25 72 LYS A O 1
ATOM 590 N N . ALA A 1 73 ? -30.340 22.267 -53.865 1.00 97.38 73 ALA A N 1
ATOM 591 C CA . ALA A 1 73 ? -29.188 21.493 -53.415 1.00 97.38 73 ALA A CA 1
ATOM 592 C C . ALA A 1 73 ? -29.006 21.574 -51.891 1.00 97.38 73 ALA A C 1
ATOM 594 O O . ALA A 1 73 ? -28.694 20.570 -51.259 1.00 97.38 73 ALA A O 1
ATOM 595 N N . LEU A 1 74 ? -29.262 22.742 -51.287 1.00 97.88 74 LEU A N 1
ATOM 596 C CA . LEU A 1 74 ? -29.279 22.893 -49.829 1.00 97.88 74 LEU A CA 1
ATOM 597 C C . LEU A 1 74 ? -30.446 22.140 -49.171 1.00 97.88 74 LEU A C 1
ATOM 599 O O . LEU A 1 74 ? -30.234 21.545 -48.121 1.00 97.88 74 LEU A O 1
ATOM 603 N N . ASP A 1 75 ? -31.642 22.120 -49.777 1.00 97.19 75 ASP A N 1
ATOM 604 C CA . ASP A 1 75 ? -32.763 21.292 -49.286 1.00 97.19 75 ASP A CA 1
ATOM 605 C C . ASP A 1 75 ? -32.370 19.805 -49.265 1.00 97.19 75 ASP A C 1
ATOM 607 O O . ASP A 1 75 ? -32.533 19.134 -48.247 1.00 97.19 75 ASP A O 1
ATOM 611 N N . ALA A 1 76 ? -31.783 19.313 -50.361 1.00 97.38 76 ALA A N 1
ATOM 612 C CA . ALA A 1 76 ? -31.302 17.938 -50.460 1.00 97.38 76 ALA A CA 1
ATOM 613 C C . ALA A 1 76 ? -30.191 17.631 -49.447 1.00 97.38 76 ALA A C 1
ATOM 615 O O . ALA A 1 76 ? -30.193 16.559 -48.849 1.00 97.38 76 ALA A O 1
ATOM 616 N N . LEU A 1 77 ? -29.268 18.571 -49.213 1.00 98.06 77 LEU A N 1
ATOM 617 C CA . LEU A 1 77 ? -28.220 18.412 -48.204 1.00 98.06 77 LEU A CA 1
ATOM 618 C C . LEU A 1 77 ? -28.809 18.344 -46.793 1.00 98.06 77 LEU A C 1
ATOM 620 O O . LEU A 1 77 ? -28.385 17.517 -45.999 1.00 98.06 77 LEU A O 1
ATOM 624 N N . ILE A 1 78 ? -29.780 19.197 -46.465 1.00 98.06 78 ILE A N 1
ATOM 625 C CA . ILE A 1 78 ? -30.440 19.181 -45.154 1.00 98.06 78 ILE A CA 1
ATOM 626 C C . ILE A 1 78 ? -31.159 17.845 -44.933 1.00 98.06 78 ILE A C 1
ATOM 628 O O . ILE A 1 78 ? -31.037 17.278 -43.850 1.00 98.06 78 ILE A O 1
ATOM 632 N N . ALA A 1 79 ? -31.865 17.328 -45.943 1.00 96.06 79 ALA A N 1
ATOM 633 C CA . ALA A 1 79 ? -32.492 16.007 -45.880 1.00 96.06 79 ALA A CA 1
ATOM 634 C C . ALA A 1 79 ? -31.443 14.895 -45.688 1.00 96.06 79 ALA A C 1
ATOM 636 O O . ALA A 1 79 ? -31.569 14.078 -44.779 1.00 96.06 79 ALA A O 1
ATOM 637 N N . PHE A 1 80 ? -30.345 14.931 -46.455 1.00 97.00 80 PHE A N 1
ATOM 638 C CA . PHE A 1 80 ? -29.210 14.016 -46.299 1.00 97.00 80 PHE A CA 1
ATOM 639 C C . PHE A 1 80 ? -28.625 14.039 -44.881 1.00 97.00 80 PHE A C 1
ATOM 641 O O . PHE A 1 80 ? -28.464 12.990 -44.266 1.00 97.00 80 PHE A O 1
ATOM 648 N N . LEU A 1 81 ? -28.335 15.225 -44.339 1.00 96.69 81 LEU A N 1
ATOM 649 C CA . LEU A 1 81 ? -27.748 15.371 -43.006 1.00 96.69 81 LEU A CA 1
ATOM 650 C C . LEU A 1 81 ? -28.724 15.003 -41.888 1.00 96.69 81 LEU A C 1
ATOM 652 O O . LEU A 1 81 ? -28.279 14.667 -40.801 1.00 96.69 81 LEU A O 1
ATOM 656 N N . ARG A 1 82 ? -30.041 15.069 -42.107 1.00 93.69 82 ARG A N 1
ATOM 657 C CA . ARG A 1 82 ? -31.029 14.564 -41.141 1.00 93.69 82 ARG A CA 1
ATOM 658 C C . ARG A 1 82 ? -31.079 13.043 -41.124 1.00 93.69 82 ARG A C 1
ATOM 660 O O . ARG A 1 82 ? -31.194 12.478 -40.046 1.00 93.69 82 ARG A O 1
ATOM 667 N N . ALA A 1 83 ? -30.969 12.415 -42.292 1.00 91.75 83 ALA A N 1
ATOM 668 C CA . ALA A 1 83 ? -30.976 10.965 -42.414 1.00 91.75 83 ALA A CA 1
ATOM 669 C C . ALA A 1 83 ? -29.646 10.327 -41.981 1.00 91.75 83 ALA A C 1
ATOM 671 O O . ALA A 1 83 ? -29.661 9.227 -41.458 1.00 91.75 83 ALA A O 1
ATOM 672 N N . ALA A 1 84 ? -28.500 10.982 -42.188 1.00 91.31 84 ALA A N 1
ATOM 673 C CA . ALA A 1 84 ? -27.187 10.384 -41.940 1.00 91.31 84 ALA A CA 1
ATOM 674 C C . ALA A 1 84 ? -26.766 10.347 -40.459 1.00 91.31 84 ALA A C 1
ATOM 676 O O . ALA A 1 84 ? -27.207 11.164 -39.651 1.00 91.31 84 ALA A O 1
ATOM 677 N N . ASP A 1 85 ? -25.848 9.444 -40.109 1.00 89.06 85 ASP A N 1
ATOM 678 C CA . ASP A 1 85 ? -25.114 9.466 -38.837 1.00 89.06 85 ASP A CA 1
ATOM 679 C C . ASP A 1 85 ? -23.806 10.288 -38.934 1.00 89.06 85 ASP A C 1
ATOM 681 O O . ASP A 1 85 ? -23.530 10.971 -39.929 1.00 89.06 85 ASP A O 1
ATOM 685 N N . SER A 1 86 ? -22.984 10.252 -37.878 1.00 87.25 86 SER A N 1
ATOM 686 C CA . SER A 1 86 ? -21.710 10.985 -37.813 1.00 87.25 86 SER A CA 1
ATOM 687 C C . SER A 1 86 ? -20.684 10.534 -38.864 1.00 87.25 86 SER A C 1
ATOM 689 O O . SER A 1 86 ? -19.734 11.269 -39.148 1.00 87.25 86 SER A O 1
ATOM 691 N N . ASP A 1 87 ? -20.891 9.388 -39.528 1.00 86.81 87 ASP A N 1
ATOM 692 C CA . ASP A 1 87 ? -20.039 8.908 -40.620 1.00 86.81 87 ASP A CA 1
ATOM 693 C C . ASP A 1 87 ? -20.038 9.864 -41.825 1.00 86.81 87 ASP A C 1
ATOM 695 O O . ASP A 1 87 ? -19.055 9.929 -42.577 1.00 86.81 87 ASP A O 1
ATOM 699 N N . ALA A 1 88 ? -21.102 10.665 -41.983 1.00 90.38 88 ALA A N 1
ATOM 700 C CA . ALA A 1 88 ? -21.186 11.728 -42.982 1.00 90.38 88 ALA A CA 1
ATOM 701 C C . ALA A 1 88 ? -20.115 12.817 -42.796 1.00 90.38 88 ALA A C 1
ATOM 703 O O . ALA A 1 88 ? -19.784 13.514 -43.761 1.00 90.38 88 ALA A O 1
ATOM 704 N N . GLY A 1 89 ? -19.515 12.933 -41.602 1.00 87.56 89 GLY A N 1
ATOM 705 C CA . GLY A 1 89 ? -18.448 13.888 -41.285 1.00 87.56 89 GLY A CA 1
ATOM 706 C C . GLY A 1 89 ? -17.260 13.847 -42.257 1.00 87.56 89 GLY A C 1
ATOM 707 O O . GLY A 1 89 ? -16.604 14.864 -42.479 1.00 87.56 89 GLY A O 1
ATOM 708 N N . ARG A 1 90 ? -17.034 12.714 -42.939 1.00 90.38 90 ARG A N 1
ATOM 709 C CA . ARG A 1 90 ? -16.025 12.565 -44.007 1.00 90.38 90 ARG A CA 1
ATOM 710 C C . ARG A 1 90 ? -16.182 13.568 -45.160 1.00 90.38 90 ARG A C 1
ATOM 712 O O . ARG A 1 90 ? -15.186 13.947 -45.768 1.00 90.38 90 ARG A O 1
ATOM 719 N N . TYR A 1 91 ? -17.409 14.007 -45.450 1.00 94.00 91 TYR A N 1
ATOM 720 C CA . TYR A 1 91 ? -17.705 14.971 -46.515 1.00 94.00 91 TYR A CA 1
ATOM 721 C C . TYR A 1 91 ? -17.755 16.417 -46.000 1.00 94.00 91 TYR A C 1
ATOM 723 O O . TYR A 1 91 ? -17.735 17.356 -46.800 1.00 94.00 91 TYR A O 1
ATOM 731 N N . ALA A 1 92 ? -17.790 16.614 -44.675 1.00 96.06 92 ALA A N 1
ATOM 732 C CA . ALA A 1 92 ? -18.032 17.910 -44.046 1.00 96.06 92 ALA A CA 1
ATOM 733 C C . ALA A 1 92 ? -17.054 18.981 -44.531 1.00 96.06 92 ALA A C 1
ATOM 735 O O . ALA A 1 92 ? -17.473 20.086 -44.849 1.00 96.06 92 ALA A O 1
ATOM 736 N N . LYS A 1 93 ? -15.757 18.662 -44.654 1.00 94.94 93 LYS A N 1
ATOM 737 C CA . LYS A 1 93 ? -14.731 19.655 -45.019 1.00 94.94 93 LYS A CA 1
ATOM 738 C C . LYS A 1 93 ? -14.993 20.272 -46.385 1.00 94.94 93 LYS A C 1
ATOM 740 O O . LYS A 1 93 ? -14.998 21.490 -46.531 1.00 94.94 93 LYS A O 1
ATOM 745 N N . GLU A 1 94 ? -15.226 19.425 -47.378 1.00 93.62 94 GLU A N 1
ATOM 746 C CA . GLU A 1 94 ? -15.418 19.853 -48.761 1.00 93.62 94 GLU A CA 1
ATOM 747 C C . GLU A 1 94 ? -16.746 20.594 -48.947 1.00 93.62 94 GLU A C 1
ATOM 749 O O . GLU A 1 94 ? -16.816 21.568 -49.699 1.00 93.62 94 GLU A O 1
ATOM 754 N N . VAL A 1 95 ? -17.793 20.141 -48.250 1.00 97.44 95 VAL A N 1
ATOM 755 C CA . VAL A 1 95 ? -19.140 20.716 -48.324 1.00 97.44 95 VAL A CA 1
ATOM 756 C C . VAL A 1 95 ? -19.219 22.037 -47.552 1.00 97.44 95 VAL A C 1
ATOM 758 O O . VAL A 1 95 ? -19.707 23.021 -48.102 1.00 97.44 95 VAL A O 1
ATOM 761 N N . CYS A 1 96 ? -18.689 22.112 -46.329 1.00 97.44 96 CYS A N 1
ATOM 762 C CA . CYS A 1 96 ? -18.637 23.342 -45.532 1.00 97.44 96 CYS A CA 1
ATOM 763 C C . CYS A 1 96 ? -17.840 24.447 -46.236 1.00 97.44 96 CYS A C 1
ATOM 765 O O . CYS A 1 96 ? -18.340 25.570 -46.339 1.00 97.44 96 CYS A O 1
ATOM 767 N N . ASP A 1 97 ? -16.657 24.136 -46.785 1.00 95.19 97 ASP A N 1
ATOM 768 C CA . ASP A 1 97 ? -15.860 25.103 -47.556 1.00 95.19 97 ASP A CA 1
ATOM 769 C C . ASP A 1 97 ? -16.653 25.615 -48.786 1.00 95.19 97 ASP A C 1
ATOM 771 O O . ASP A 1 97 ? -16.643 26.814 -49.083 1.00 95.19 97 ASP A O 1
ATOM 775 N N . ALA A 1 98 ? -17.405 24.745 -49.477 1.00 95.12 98 ALA A N 1
ATOM 776 C CA . ALA A 1 98 ? -18.253 25.136 -50.609 1.00 95.12 98 ALA A CA 1
ATOM 777 C C . ALA A 1 98 ? -19.445 26.025 -50.191 1.00 95.12 98 ALA A C 1
ATOM 779 O O . ALA A 1 98 ? -19.726 27.034 -50.849 1.00 95.12 98 ALA A O 1
ATOM 780 N N . ILE A 1 99 ? -20.116 25.699 -49.080 1.00 96.75 99 ILE A N 1
ATOM 781 C CA . ILE A 1 99 ? -21.216 26.498 -48.514 1.00 96.75 99 ILE A CA 1
ATOM 782 C C . ILE A 1 99 ? -20.711 27.880 -48.091 1.00 96.75 99 ILE A C 1
ATOM 784 O O . ILE A 1 99 ? -21.320 28.891 -48.451 1.00 96.75 99 ILE A O 1
ATOM 788 N N . ALA A 1 100 ? -19.585 27.950 -47.377 1.00 94.12 100 ALA A N 1
ATOM 789 C CA . ALA A 1 100 ? -19.002 29.215 -46.942 1.00 94.12 100 ALA A CA 1
ATOM 790 C C . ALA A 1 100 ? -18.620 30.108 -48.132 1.00 94.12 100 ALA A C 1
ATOM 792 O O . ALA A 1 100 ? -18.873 31.313 -48.114 1.00 94.12 100 ALA A O 1
ATOM 793 N N . LEU A 1 101 ? -18.078 29.512 -49.199 1.00 90.94 101 LEU A N 1
ATOM 794 C CA . LEU A 1 101 ? -17.659 30.240 -50.393 1.00 90.94 101 LEU A CA 1
ATOM 795 C C . LEU A 1 101 ? -18.836 30.750 -51.245 1.00 90.94 101 LEU A C 1
ATOM 797 O O . LEU A 1 101 ? -18.744 31.842 -51.812 1.00 90.94 101 LEU A O 1
ATOM 801 N N . LYS A 1 102 ? -19.915 29.967 -51.391 1.00 91.75 102 LYS A N 1
ATOM 802 C CA . LYS A 1 102 ? -20.980 30.232 -52.382 1.00 91.75 102 LYS A CA 1
ATOM 803 C C . LYS A 1 102 ? -22.365 30.516 -51.808 1.00 91.75 102 LYS A C 1
ATOM 805 O O . LYS A 1 102 ? -23.133 31.208 -52.468 1.00 91.75 102 LYS A O 1
ATOM 810 N N . CYS A 1 103 ? -22.705 29.998 -50.631 1.00 95.50 103 CYS A N 1
ATOM 811 C CA . CYS A 1 103 ? -24.063 30.086 -50.084 1.00 95.50 103 CYS A CA 1
ATOM 812 C C . CYS A 1 103 ? -24.221 31.226 -49.070 1.00 95.50 103 CYS A C 1
ATOM 814 O O . CYS A 1 103 ? -25.248 31.902 -49.081 1.00 95.50 103 CYS A O 1
ATOM 816 N N . LEU A 1 104 ? -23.203 31.497 -48.239 1.00 93.56 104 LEU A N 1
ATOM 817 C CA . LEU A 1 104 ? -23.262 32.576 -47.235 1.00 93.56 104 LEU A CA 1
ATOM 818 C C . LEU A 1 104 ? -23.421 33.975 -47.854 1.00 93.56 104 LEU A C 1
ATOM 820 O O . LEU A 1 104 ? -23.942 34.879 -47.215 1.00 93.56 104 LEU A O 1
ATOM 824 N N . THR A 1 105 ? -23.031 34.153 -49.118 1.00 89.81 105 THR A N 1
ATOM 825 C CA . THR A 1 105 ? -23.203 35.406 -49.874 1.00 89.81 105 THR A CA 1
ATOM 826 C C . THR A 1 105 ? -24.507 35.468 -50.682 1.00 89.81 105 THR A C 1
ATOM 828 O O . THR A 1 105 ? -24.747 36.457 -51.390 1.00 89.81 105 THR A O 1
ATOM 831 N N . GLY A 1 106 ? -25.349 34.432 -50.588 1.00 88.50 106 GLY A N 1
ATOM 832 C CA . GLY A 1 106 ? -26.567 34.236 -51.371 1.00 88.50 106 GLY A CA 1
ATOM 833 C C . GLY A 1 106 ? -27.730 35.167 -51.008 1.00 88.50 106 GLY A C 1
ATOM 834 O O . GLY A 1 106 ? -27.562 36.256 -50.448 1.00 88.50 106 GLY A O 1
ATOM 835 N N . ARG A 1 107 ? -28.946 34.760 -51.390 1.00 87.81 107 ARG A N 1
ATOM 836 C CA . ARG A 1 107 ? -30.193 35.416 -50.956 1.00 87.81 107 ARG A CA 1
ATOM 837 C C . ARG A 1 107 ? -30.537 34.953 -49.541 1.00 87.81 107 ARG A C 1
ATOM 839 O O . ARG A 1 107 ? -30.041 33.925 -49.096 1.00 87.81 107 ARG A O 1
ATOM 846 N N . LYS A 1 108 ? -31.427 35.675 -48.851 1.00 87.69 108 LYS A N 1
ATOM 847 C CA . LYS A 1 108 ? -31.835 35.351 -47.473 1.00 87.69 108 LYS A CA 1
ATOM 848 C C . LYS A 1 108 ? -32.195 33.869 -47.288 1.00 87.69 108 LYS A C 1
ATOM 850 O O . LYS A 1 108 ? -31.687 33.243 -46.370 1.00 87.69 108 LYS A O 1
ATOM 855 N N . ASN A 1 109 ? -33.003 33.306 -48.187 1.00 89.25 109 ASN A N 1
ATOM 856 C CA . ASN A 1 109 ? -33.415 31.904 -48.107 1.00 89.25 109 ASN A CA 1
ATOM 857 C C . ASN A 1 109 ? -32.227 30.934 -48.254 1.00 89.25 109 ASN A C 1
ATOM 859 O O . ASN A 1 109 ? -32.114 29.967 -47.509 1.00 89.25 109 ASN A O 1
ATOM 863 N N . THR A 1 110 ? -31.298 31.221 -49.173 1.00 94.50 110 THR A N 1
ATOM 864 C CA . THR A 1 110 ? -30.045 30.466 -49.332 1.00 94.50 110 THR A CA 1
ATOM 865 C C . THR A 1 110 ? -29.197 30.506 -48.059 1.00 94.50 110 THR A C 1
ATOM 867 O O . THR A 1 110 ? -28.682 29.478 -47.633 1.00 94.50 110 THR A O 1
ATOM 870 N N . VAL A 1 111 ? -29.076 31.682 -47.437 1.00 94.25 111 VAL A N 1
ATOM 871 C CA . VAL A 1 111 ? -28.301 31.875 -46.203 1.00 94.25 111 VAL A CA 1
ATOM 872 C C . VAL A 1 111 ? -28.946 31.139 -45.028 1.00 94.25 111 VAL A C 1
ATOM 874 O O . VAL A 1 111 ? -28.252 30.407 -44.331 1.00 94.25 111 VAL A O 1
ATOM 877 N N . ASP A 1 112 ? -30.264 31.260 -44.845 1.00 92.81 112 ASP A N 1
ATOM 878 C CA . ASP A 1 112 ? -30.997 30.586 -43.764 1.00 92.81 112 ASP A CA 1
ATOM 879 C C . ASP A 1 112 ? -30.835 29.049 -43.856 1.00 92.81 112 ASP A C 1
ATOM 881 O O . ASP A 1 112 ? -30.604 28.378 -42.849 1.00 92.81 112 ASP A O 1
ATOM 885 N N . LYS A 1 113 ? -30.876 28.482 -45.072 1.00 95.56 113 LYS A N 1
ATOM 886 C CA . LYS A 1 113 ? -30.621 27.049 -45.305 1.00 95.56 113 LYS A CA 1
ATOM 887 C C . LYS A 1 113 ? -29.156 26.660 -45.098 1.00 95.56 113 LYS A C 1
ATOM 889 O O . LYS A 1 113 ? -28.880 25.602 -44.542 1.00 95.56 113 LYS A O 1
ATOM 894 N N . ALA A 1 114 ? -28.215 27.506 -45.514 1.00 97.00 114 ALA A N 1
ATOM 895 C CA . ALA A 1 114 ? -26.792 27.285 -45.268 1.00 97.00 114 ALA A CA 1
ATOM 896 C C . ALA A 1 114 ? -26.483 27.222 -43.763 1.00 97.00 114 ALA A C 1
ATOM 898 O O . ALA A 1 114 ? -25.765 26.327 -43.325 1.00 97.00 114 ALA A O 1
ATOM 899 N N . GLN A 1 115 ? -27.071 28.120 -42.965 1.00 95.19 115 GLN A N 1
ATOM 900 C CA . GLN A 1 115 ? -26.952 28.095 -41.504 1.00 95.19 115 GLN A CA 1
ATOM 901 C C . GLN A 1 115 ? -27.547 26.811 -40.911 1.00 95.19 115 GLN A C 1
ATOM 903 O O . GLN A 1 115 ? -26.891 26.157 -40.105 1.00 95.19 115 GLN A O 1
ATOM 908 N N . ALA A 1 116 ? -28.734 26.390 -41.366 1.00 95.56 116 ALA A N 1
ATOM 909 C CA . ALA A 1 116 ? -29.337 25.130 -40.930 1.00 95.56 116 ALA A CA 1
ATOM 910 C C . ALA A 1 116 ? -28.448 23.908 -41.237 1.00 95.56 116 ALA A C 1
ATOM 912 O O . ALA A 1 116 ? -28.313 23.023 -40.393 1.00 95.56 116 ALA A O 1
ATOM 913 N N . ALA A 1 117 ? -27.805 23.878 -42.410 1.00 97.75 117 ALA A N 1
ATOM 914 C CA . ALA A 1 117 ? -26.862 22.822 -42.776 1.00 97.75 117 ALA A CA 1
ATOM 915 C C . ALA A 1 117 ? -25.614 22.818 -41.874 1.00 97.75 117 ALA A C 1
ATOM 917 O O . ALA A 1 117 ? -25.196 21.756 -41.424 1.00 97.75 117 ALA A O 1
ATOM 918 N N . PHE A 1 118 ? -25.042 23.984 -41.553 1.00 98.00 118 PHE A N 1
ATOM 919 C CA . PHE A 1 118 ? -23.926 24.077 -40.602 1.00 98.00 118 PHE A CA 1
ATOM 920 C C . PHE A 1 118 ? -24.300 23.575 -39.201 1.00 98.00 118 PHE A C 1
ATOM 922 O O . PHE A 1 118 ? -23.519 22.849 -38.596 1.00 98.00 118 PHE A O 1
ATOM 929 N N . LEU A 1 119 ? -25.492 23.907 -38.696 1.00 97.12 119 LEU A N 1
ATOM 930 C CA . LEU A 1 119 ? -25.949 23.411 -37.393 1.00 97.12 119 LEU A CA 1
ATOM 931 C C . LEU A 1 119 ? -26.168 21.891 -37.396 1.00 97.12 119 LEU A C 1
ATOM 933 O O . LEU A 1 119 ? -25.881 21.236 -36.400 1.00 97.12 119 LEU A O 1
ATOM 937 N N . LEU A 1 120 ? -26.620 21.309 -38.511 1.00 97.00 120 LEU A N 1
ATOM 938 C CA . LEU A 1 120 ? -26.689 19.850 -38.664 1.00 97.00 120 LEU A CA 1
ATOM 939 C C . LEU A 1 120 ? -25.299 19.204 -38.720 1.00 97.00 120 LEU A C 1
ATOM 941 O O . LEU A 1 120 ? -25.112 18.127 -38.167 1.00 97.00 120 LEU A O 1
ATOM 945 N N . TRP A 1 121 ? -24.303 19.861 -39.321 1.00 97.69 121 TRP A N 1
ATOM 946 C CA . TRP A 1 121 ? -22.915 19.394 -39.248 1.00 97.69 121 TRP A CA 1
ATOM 947 C C . TRP A 1 121 ? -22.375 19.394 -37.816 1.00 97.69 121 TRP A C 1
ATOM 949 O O . TRP A 1 121 ? -21.691 18.450 -37.429 1.00 97.69 121 TRP A O 1
ATOM 959 N N . VAL A 1 122 ? -22.701 20.418 -37.022 1.00 96.12 122 VAL A N 1
ATOM 960 C CA . VAL A 1 122 ? -22.375 20.453 -35.587 1.00 96.12 122 VAL A CA 1
ATOM 961 C C . VAL A 1 122 ? -23.078 19.313 -34.841 1.00 96.12 122 VAL A C 1
ATOM 963 O O . VAL A 1 122 ? -22.434 18.623 -34.056 1.00 96.12 122 VAL A O 1
ATOM 966 N N . GLU A 1 123 ? -24.361 19.065 -35.122 1.00 93.62 123 GLU A N 1
ATOM 967 C CA . GLU A 1 123 ? -25.125 17.950 -34.540 1.00 93.62 123 GLU A CA 1
ATOM 968 C C . GLU A 1 123 ? -24.513 16.580 -34.868 1.00 93.62 123 GLU A C 1
ATOM 970 O O . GLU A 1 123 ? -24.485 15.700 -34.013 1.00 93.62 123 GLU A O 1
ATOM 975 N N . LEU A 1 124 ? -23.966 16.424 -36.075 1.00 93.19 124 LEU A N 1
ATOM 976 C CA . LEU A 1 124 ? -23.232 15.244 -36.541 1.00 93.19 124 LEU A CA 1
ATOM 977 C C . LEU A 1 124 ? -21.761 15.196 -36.090 1.00 93.19 124 LEU A C 1
ATOM 979 O O . LEU A 1 124 ? -20.969 14.444 -36.655 1.00 93.19 124 LEU A O 1
ATOM 983 N N . GLU A 1 125 ? -21.389 15.993 -35.086 1.00 92.38 125 GLU A N 1
ATOM 984 C CA . GLU A 1 125 ? -20.054 16.035 -34.470 1.00 92.38 125 GLU A CA 1
ATOM 985 C C . GLU A 1 125 ? -18.921 16.535 -35.384 1.00 92.38 125 GLU A C 1
ATOM 987 O O . GLU A 1 125 ? -17.741 16.383 -35.074 1.00 92.38 125 GLU A O 1
ATOM 992 N N . ALA A 1 126 ? -19.237 17.231 -36.479 1.00 94.25 126 ALA A N 1
ATOM 993 C CA . ALA A 1 126 ? -18.244 17.850 -37.361 1.00 94.25 126 ALA A CA 1
ATOM 994 C C . ALA A 1 126 ? -17.819 19.264 -36.893 1.00 94.25 126 ALA A C 1
ATOM 996 O O . ALA A 1 126 ? -17.641 20.177 -37.706 1.00 94.25 126 ALA A O 1
ATOM 997 N N . VAL A 1 127 ? -17.651 19.462 -35.578 1.00 94.12 127 VAL A N 1
ATOM 998 C CA . VAL A 1 127 ? -17.418 20.780 -34.951 1.00 94.12 127 VAL A CA 1
ATOM 999 C C . VAL A 1 127 ? -16.106 21.426 -35.399 1.00 94.12 127 VAL A C 1
ATOM 1001 O O . VAL A 1 127 ? -16.094 22.604 -35.756 1.00 94.12 127 VAL A O 1
ATOM 1004 N N . ASP A 1 128 ? -15.005 20.671 -35.417 1.00 93.88 128 ASP A N 1
ATOM 1005 C CA . ASP A 1 128 ? -13.693 21.207 -35.802 1.00 93.88 128 ASP A CA 1
ATOM 1006 C C . ASP A 1 128 ? -13.692 21.695 -37.251 1.00 93.88 128 ASP A C 1
ATOM 1008 O O . ASP A 1 128 ? -13.216 22.786 -37.553 1.00 93.88 128 ASP A O 1
ATOM 1012 N N . VAL A 1 129 ? -14.315 20.924 -38.144 1.00 94.62 129 VAL A N 1
ATOM 1013 C CA . VAL A 1 129 ? -14.452 21.276 -39.559 1.00 94.62 129 VAL A CA 1
ATOM 1014 C C . VAL A 1 129 ? -15.309 22.530 -39.735 1.00 94.62 129 VAL A C 1
ATOM 1016 O O . VAL A 1 129 ? -14.971 23.408 -40.535 1.00 94.62 129 VAL A O 1
ATOM 1019 N N . PHE A 1 130 ? -16.407 22.635 -38.984 1.00 97.31 130 PHE A N 1
ATOM 1020 C CA . PHE A 1 130 ? -17.236 23.835 -38.943 1.00 97.31 130 PHE A CA 1
ATOM 1021 C C . PHE A 1 130 ? -16.419 25.059 -38.496 1.00 97.31 130 PHE A C 1
ATOM 1023 O O . PHE A 1 130 ? -16.398 26.062 -39.209 1.00 97.31 130 PHE A O 1
ATOM 1030 N N . LEU A 1 131 ? -15.693 24.974 -37.377 1.00 97.00 131 LEU A N 1
ATOM 1031 C CA . LEU A 1 131 ? -14.911 26.093 -36.838 1.00 97.00 131 LEU A CA 1
ATOM 1032 C C . LEU A 1 131 ? -13.735 26.488 -37.738 1.00 97.00 131 LEU A C 1
ATOM 1034 O O . LEU A 1 131 ? -13.519 27.680 -37.942 1.00 97.00 131 LEU A O 1
ATOM 1038 N N . ASP A 1 132 ? -13.029 25.526 -38.336 1.00 96.38 132 ASP A N 1
ATOM 1039 C CA . ASP A 1 132 ? -11.976 25.786 -39.327 1.00 96.38 132 ASP A CA 1
ATOM 1040 C C . ASP A 1 132 ? -12.530 26.527 -40.554 1.00 96.38 132 ASP A C 1
ATOM 1042 O O . ASP A 1 132 ? -11.883 27.416 -41.112 1.00 96.38 132 ASP A O 1
ATOM 1046 N N . THR A 1 133 ? -13.748 26.178 -40.977 1.00 96.88 133 THR A N 1
ATOM 1047 C CA . THR A 1 133 ? -14.440 26.860 -42.076 1.00 96.88 133 THR A CA 1
ATOM 1048 C C . THR A 1 133 ? -14.834 28.282 -41.673 1.00 96.88 133 THR A C 1
ATOM 1050 O O . THR A 1 133 ? -14.621 29.218 -42.446 1.00 96.88 133 THR A O 1
ATOM 1053 N N . MET A 1 134 ? -15.368 28.475 -40.462 1.00 96.81 134 MET A N 1
ATOM 1054 C CA . MET A 1 134 ? -15.734 29.802 -39.957 1.00 96.81 134 MET A CA 1
ATOM 1055 C C . MET A 1 134 ? -14.510 30.714 -39.815 1.00 96.81 134 MET A C 1
ATOM 1057 O O . MET A 1 134 ? -14.567 31.867 -40.232 1.00 96.81 134 MET A O 1
ATOM 1061 N N . GLU A 1 135 ? -13.374 30.189 -39.347 1.00 94.12 135 GLU A N 1
ATOM 1062 C CA . GLU A 1 135 ? -12.110 30.927 -39.229 1.00 94.12 135 GLU A CA 1
ATOM 1063 C C . GLU A 1 135 ? -11.587 31.426 -40.588 1.00 94.12 135 GLU A C 1
ATOM 1065 O O . GLU A 1 135 ? -10.976 32.492 -40.674 1.00 94.12 135 GLU A O 1
ATOM 1070 N N . LYS A 1 136 ? -11.861 30.701 -41.682 1.00 92.31 136 LYS A N 1
ATOM 1071 C CA . LYS A 1 136 ? -11.618 31.197 -43.049 1.00 92.31 136 LYS A CA 1
ATOM 1072 C C . LYS A 1 136 ? -12.687 32.197 -43.500 1.00 92.31 136 LYS A C 1
ATOM 1074 O O . LYS A 1 136 ? -12.359 33.166 -44.180 1.00 92.31 136 LYS A O 1
ATOM 1079 N N . ALA A 1 137 ? -13.955 31.963 -43.160 1.00 93.31 137 ALA A N 1
ATOM 1080 C CA . ALA A 1 137 ? -15.082 32.779 -43.610 1.00 93.31 137 ALA A CA 1
ATOM 1081 C C . ALA A 1 137 ? -15.052 34.203 -43.030 1.00 93.31 137 ALA A C 1
ATOM 1083 O O . ALA A 1 137 ? -15.340 35.158 -43.754 1.00 93.31 137 ALA A O 1
ATOM 1084 N N . ILE A 1 138 ? -14.648 34.365 -41.765 1.00 94.06 138 ILE A N 1
ATOM 1085 C CA . ILE A 1 138 ? -14.551 35.684 -41.119 1.00 94.06 138 ILE A CA 1
ATOM 1086 C C . ILE A 1 138 ? -13.452 36.576 -41.711 1.00 94.06 138 ILE A C 1
ATOM 1088 O O . ILE A 1 138 ? -13.554 37.795 -41.622 1.00 94.06 138 ILE A O 1
ATOM 1092 N N . LYS A 1 139 ? -12.442 35.982 -42.364 1.00 91.00 139 LYS A N 1
ATOM 1093 C CA . LYS A 1 139 ? -11.341 36.692 -43.042 1.00 91.00 139 LYS A CA 1
ATOM 1094 C C . LYS A 1 139 ? -11.768 37.311 -44.378 1.00 91.00 139 LYS A C 1
ATOM 1096 O O . LYS A 1 139 ? -10.969 37.944 -45.070 1.00 91.00 139 LYS A O 1
ATOM 1101 N N . ASN A 1 140 ? -13.016 37.097 -44.801 1.00 89.31 140 ASN A N 1
ATOM 1102 C CA . ASN A 1 140 ? -13.557 37.710 -46.006 1.00 89.31 140 ASN A CA 1
ATOM 1103 C C . ASN A 1 140 ? -13.726 39.226 -45.805 1.00 89.31 140 ASN A C 1
ATOM 1105 O O . ASN A 1 140 ? -14.208 39.673 -44.774 1.00 89.31 140 ASN A O 1
ATOM 1109 N N . LYS A 1 141 ? -13.387 40.035 -46.814 1.00 83.50 141 LYS A N 1
ATOM 1110 C CA . LYS A 1 141 ? -13.524 41.502 -46.739 1.00 83.50 141 LYS A CA 1
ATOM 1111 C C . LYS A 1 141 ? -14.978 41.991 -46.808 1.00 83.50 141 LYS A C 1
ATOM 1113 O O . LYS A 1 141 ? -15.250 43.155 -46.530 1.00 83.50 141 LYS A O 1
ATOM 1118 N N . VAL A 1 142 ? -15.907 41.148 -47.265 1.00 85.94 142 VAL A N 1
ATOM 1119 C CA . VAL A 1 142 ? -17.296 41.530 -47.538 1.00 85.94 142 VAL A CA 1
ATOM 1120 C C . VAL A 1 142 ? -18.188 41.148 -46.361 1.00 85.94 142 VAL A C 1
ATOM 1122 O O . VAL A 1 142 ? -18.409 39.967 -46.094 1.00 85.94 142 VAL A O 1
ATOM 1125 N N . ALA A 1 143 ? -18.809 42.147 -45.727 1.00 88.62 143 ALA A N 1
ATOM 1126 C CA . ALA A 1 143 ? -19.724 41.956 -44.596 1.00 88.62 143 ALA A CA 1
ATOM 1127 C C . ALA A 1 143 ? -20.869 40.972 -44.887 1.00 88.62 143 ALA A C 1
ATOM 1129 O O . ALA A 1 143 ? -21.279 40.219 -44.009 1.00 88.62 143 ALA A O 1
ATOM 1130 N N . LYS A 1 144 ? -21.338 40.916 -46.142 1.00 88.88 144 LYS A N 1
ATOM 1131 C CA . LYS A 1 144 ? -22.366 39.969 -46.597 1.00 88.88 144 LYS A CA 1
ATOM 1132 C C . LYS A 1 144 ? -21.961 38.494 -46.427 1.00 88.88 144 LYS A C 1
ATOM 1134 O O . LYS A 1 144 ? -22.843 37.656 -46.335 1.00 88.88 144 LYS A O 1
ATOM 1139 N N . ALA A 1 145 ? -20.665 38.176 -46.399 1.00 88.44 145 ALA A N 1
ATOM 1140 C CA . ALA A 1 145 ? -20.162 36.836 -46.087 1.00 88.44 145 ALA A CA 1
ATOM 1141 C C . ALA A 1 145 ? -19.874 36.668 -44.585 1.00 88.44 145 ALA A C 1
ATOM 1143 O O . ALA A 1 145 ? -20.198 35.635 -44.004 1.00 88.44 145 ALA A O 1
ATOM 1144 N N . VAL A 1 146 ? -19.284 37.696 -43.965 1.00 94.56 146 VAL A N 1
ATOM 1145 C CA . VAL A 1 146 ? -18.817 37.650 -42.572 1.00 94.56 146 VAL A CA 1
ATOM 1146 C C . VAL A 1 146 ? -19.974 37.623 -41.574 1.00 94.56 146 VAL A C 1
ATOM 1148 O O . VAL A 1 146 ? -19.963 36.795 -40.671 1.00 94.56 146 VAL A O 1
ATOM 1151 N N . VAL A 1 147 ? -20.994 38.477 -41.728 1.00 94.62 147 VAL A N 1
ATOM 1152 C CA . VAL A 1 147 ? -22.122 38.556 -40.777 1.00 94.62 147 VAL A CA 1
ATOM 1153 C C . VAL A 1 147 ? -22.846 37.207 -40.642 1.00 94.62 147 VAL A C 1
ATOM 1155 O O . VAL A 1 147 ? -22.955 36.724 -39.517 1.00 94.62 147 VAL A O 1
ATOM 1158 N N . PRO A 1 148 ? -23.246 36.519 -41.732 1.00 93.75 148 PRO A N 1
ATOM 1159 C CA . PRO A 1 148 ? -23.833 35.183 -41.628 1.00 93.75 148 PRO A CA 1
ATOM 1160 C C . PRO A 1 148 ? -22.930 34.122 -40.985 1.00 93.75 148 PRO A C 1
ATOM 1162 O O . PRO A 1 148 ? -23.452 33.220 -40.327 1.00 93.75 148 PRO A O 1
ATOM 1165 N N . ALA A 1 149 ? -21.607 34.215 -41.173 1.00 95.88 149 ALA A N 1
ATOM 1166 C CA . ALA A 1 149 ? -20.637 33.322 -40.535 1.00 95.88 149 ALA A CA 1
ATOM 1167 C C . ALA A 1 149 ? -20.585 33.550 -39.013 1.00 95.88 149 ALA A C 1
ATOM 1169 O O . ALA A 1 149 ? -20.616 32.605 -38.228 1.00 95.88 149 ALA A O 1
ATOM 1170 N N . VAL A 1 150 ? -20.589 34.814 -38.584 1.00 96.12 150 VAL A N 1
ATOM 1171 C CA . VAL A 1 150 ? -20.652 35.184 -37.162 1.00 96.12 150 VAL A CA 1
ATOM 1172 C C . VAL A 1 150 ? -21.996 34.773 -36.544 1.00 96.12 150 VAL A C 1
ATOM 1174 O O . VAL A 1 150 ? -22.026 34.236 -35.438 1.00 96.12 150 VAL A O 1
ATOM 1177 N N . ASP A 1 151 ? -23.104 34.952 -37.266 1.00 95.12 151 ASP A N 1
ATOM 1178 C CA . ASP A 1 151 ? -24.445 34.563 -36.814 1.00 95.12 151 ASP A CA 1
ATOM 1179 C C . ASP A 1 151 ? -24.587 33.047 -36.615 1.00 95.12 151 ASP A C 1
ATOM 1181 O O . ASP A 1 151 ? -25.216 32.616 -35.649 1.00 95.12 151 ASP A O 1
ATOM 1185 N N . VAL A 1 152 ? -23.987 32.217 -37.477 1.00 96.12 152 VAL A N 1
ATOM 1186 C CA . VAL A 1 152 ? -24.034 30.758 -37.284 1.00 96.12 152 VAL A CA 1
ATOM 1187 C C . VAL A 1 152 ? -23.116 30.291 -36.157 1.00 96.12 152 VAL A C 1
ATOM 1189 O O . VAL A 1 152 ? -23.468 29.356 -35.448 1.00 96.12 152 VAL A O 1
ATOM 1192 N N . MET A 1 153 ? -21.984 30.965 -35.916 1.00 95.75 153 MET A N 1
ATOM 1193 C CA . MET A 1 153 ? -21.172 30.721 -34.715 1.00 95.75 153 MET A CA 1
ATOM 1194 C C . MET A 1 153 ? -21.945 31.059 -33.434 1.00 95.75 153 MET A C 1
ATOM 1196 O O . MET A 1 153 ? -21.874 30.309 -32.462 1.00 95.75 153 MET A O 1
ATOM 1200 N N . PHE A 1 154 ? -22.702 32.163 -33.439 1.00 95.62 154 PHE A N 1
ATOM 1201 C CA . PHE A 1 154 ? -23.607 32.532 -32.349 1.00 95.62 154 PHE A CA 1
ATOM 1202 C C . PHE A 1 154 ? -24.684 31.465 -32.126 1.00 95.62 154 PHE A C 1
ATOM 1204 O O . PHE A 1 154 ? -24.848 31.006 -31.000 1.00 95.62 154 PHE A O 1
ATOM 1211 N N . GLN A 1 155 ? -25.382 31.040 -33.187 1.00 94.62 155 GLN A N 1
ATOM 1212 C CA . GLN A 1 155 ? -26.410 29.996 -33.101 1.00 94.62 155 GLN A CA 1
ATOM 1213 C C . GLN A 1 155 ? -25.818 28.678 -32.596 1.00 94.62 155 GLN A C 1
ATOM 1215 O O . GLN A 1 155 ? -26.368 28.088 -31.677 1.00 94.62 155 GLN A O 1
ATOM 1220 N N . ALA A 1 156 ? -24.666 28.251 -33.119 1.00 95.94 156 ALA A N 1
ATOM 1221 C CA . ALA A 1 156 ? -24.012 27.022 -32.683 1.00 95.94 156 ALA A CA 1
ATOM 1222 C C . ALA A 1 156 ? -23.660 27.064 -31.187 1.00 95.94 156 ALA A C 1
ATOM 1224 O O . ALA A 1 156 ? -23.939 26.109 -30.464 1.00 95.94 156 ALA A O 1
ATOM 1225 N N . LEU A 1 157 ? -23.095 28.179 -30.704 1.00 93.44 157 LEU A N 1
ATOM 1226 C CA . LEU A 1 157 ? -22.803 28.356 -29.281 1.00 93.44 157 LEU A CA 1
ATOM 1227 C C . LEU A 1 157 ? -24.085 28.387 -28.435 1.00 93.44 157 LEU A C 1
ATOM 1229 O O . LEU A 1 157 ? -24.118 27.772 -27.378 1.00 93.44 157 LEU A O 1
ATOM 1233 N N . SER A 1 158 ? -25.136 29.077 -28.883 1.00 90.88 158 SER A N 1
ATOM 1234 C CA . SER A 1 158 ? -26.392 29.200 -28.130 1.00 90.88 158 SER A CA 1
ATOM 1235 C C . SER A 1 158 ? -27.202 27.896 -28.105 1.00 90.88 158 SER A C 1
ATOM 1237 O O . SER A 1 158 ? -27.823 27.564 -27.095 1.00 90.88 158 SER A O 1
ATOM 1239 N N . GLU A 1 159 ? -27.179 27.128 -29.196 1.00 93.19 159 GLU A N 1
ATOM 1240 C CA . GLU A 1 159 ? -27.920 25.874 -29.330 1.00 93.19 159 GLU A CA 1
ATOM 1241 C C . GLU A 1 159 ? -27.200 24.703 -28.657 1.00 93.19 159 GLU A C 1
ATOM 1243 O O . GLU A 1 159 ? -27.818 24.026 -27.841 1.00 93.19 159 GLU A O 1
ATOM 1248 N N . PHE A 1 160 ? -25.909 24.495 -28.930 1.00 93.19 160 PHE A N 1
ATOM 1249 C CA . PHE A 1 160 ? -25.157 23.326 -28.446 1.00 93.19 160 PHE A CA 1
ATOM 1250 C C . PHE A 1 160 ? -24.316 23.600 -27.190 1.00 93.19 160 PHE A C 1
ATOM 1252 O O . PHE A 1 160 ? -23.903 22.675 -26.490 1.00 93.19 160 PHE A O 1
ATOM 1259 N N . GLY A 1 161 ? -24.067 24.870 -26.875 1.00 89.06 161 GLY A N 1
ATOM 1260 C CA . GLY A 1 161 ? -23.329 25.281 -25.688 1.00 89.06 161 GLY A CA 1
ATOM 1261 C C . GLY A 1 161 ? -21.813 25.161 -25.771 1.00 89.06 161 GLY A C 1
ATOM 1262 O O . GLY A 1 161 ? -21.230 24.649 -26.727 1.00 89.06 161 GLY A O 1
ATOM 1263 N N . SER A 1 162 ? -21.154 25.653 -24.720 1.00 86.12 162 SER A N 1
ATOM 1264 C CA . SER A 1 162 ? -19.692 25.766 -24.637 1.00 86.12 162 SER A CA 1
ATOM 1265 C C . SER A 1 162 ? -18.948 24.435 -24.474 1.00 86.12 162 SER A C 1
ATOM 1267 O O . SER A 1 162 ? -17.745 24.384 -24.731 1.00 86.12 162 SER A O 1
ATOM 1269 N N . LYS A 1 163 ? -19.641 23.357 -24.071 1.00 83.56 163 LYS A N 1
ATOM 1270 C CA . LYS A 1 163 ? -19.087 21.989 -24.061 1.00 83.56 163 LYS A CA 1
ATOM 1271 C C . LYS A 1 163 ? -18.814 21.490 -25.480 1.00 83.56 163 LYS A C 1
ATOM 1273 O O . LYS A 1 163 ? -17.774 20.886 -25.718 1.00 83.56 163 LYS A O 1
ATOM 1278 N N . VAL A 1 164 ? -19.741 21.754 -26.402 1.00 89.12 164 VAL A N 1
ATOM 1279 C CA . VAL A 1 164 ? -19.641 21.329 -27.803 1.00 89.12 164 VAL A CA 1
ATOM 1280 C C . VAL A 1 164 ? -18.838 22.345 -28.609 1.00 89.12 164 VAL A C 1
ATOM 1282 O O . VAL A 1 164 ? -17.946 21.957 -29.352 1.00 89.12 164 VAL A O 1
ATOM 1285 N N . ILE A 1 165 ? -19.111 23.644 -28.443 1.00 93.88 165 ILE A N 1
ATOM 1286 C CA . ILE A 1 165 ? -18.443 24.730 -29.171 1.00 93.88 165 ILE A CA 1
ATOM 1287 C C . ILE A 1 165 ? -17.353 25.365 -28.292 1.00 93.88 165 ILE A C 1
ATOM 1289 O O . ILE A 1 165 ? -17.680 26.165 -27.412 1.00 93.88 165 ILE A O 1
ATOM 1293 N N . PRO A 1 166 ? -16.051 25.090 -28.524 1.00 88.75 166 PRO A N 1
ATOM 1294 C CA . PRO A 1 166 ? -14.984 25.517 -27.623 1.00 88.75 166 PRO A CA 1
ATOM 1295 C C . PRO A 1 166 ? -14.836 27.052 -27.578 1.00 88.75 166 PRO A C 1
ATOM 1297 O O . PRO A 1 166 ? -14.418 27.658 -28.575 1.00 88.75 166 PRO A O 1
ATOM 1300 N N . PRO A 1 167 ? -15.053 27.709 -26.419 1.00 88.38 167 PRO A N 1
ATOM 1301 C CA . PRO A 1 167 ? -15.022 29.173 -26.308 1.00 88.38 167 PRO A CA 1
ATOM 1302 C C . PRO A 1 167 ? -13.698 29.807 -26.749 1.00 88.38 167 PRO A C 1
ATOM 1304 O O . PRO A 1 167 ? -13.691 30.882 -27.347 1.00 88.38 167 PRO A O 1
ATOM 1307 N N . LYS A 1 168 ? -12.566 29.120 -26.530 1.00 85.06 168 LYS A N 1
ATOM 1308 C CA . LYS A 1 168 ? -11.230 29.575 -26.959 1.00 85.06 168 LYS A CA 1
ATOM 1309 C C . LYS A 1 168 ? -11.128 29.835 -28.456 1.00 85.06 168 LYS A C 1
ATOM 1311 O O . LYS A 1 168 ? -10.466 30.789 -28.856 1.00 85.06 168 LYS A O 1
ATOM 1316 N N . ARG A 1 169 ? -11.727 28.967 -29.284 1.00 90.12 169 ARG A N 1
ATOM 1317 C CA . ARG A 1 169 ? -11.674 29.113 -30.747 1.00 90.12 169 ARG A CA 1
ATOM 1318 C C . ARG A 1 169 ? -12.389 30.400 -31.153 1.00 90.12 169 ARG A C 1
ATOM 1320 O O . ARG A 1 169 ? -11.845 31.166 -31.938 1.00 90.12 169 ARG A O 1
ATOM 1327 N N . ILE A 1 170 ? -13.539 30.687 -30.537 1.00 93.50 170 ILE A N 1
ATOM 1328 C CA . ILE A 1 170 ? -14.293 31.926 -30.763 1.00 93.50 170 ILE A CA 1
ATOM 1329 C C . ILE A 1 170 ? -13.530 33.153 -30.246 1.00 93.50 170 ILE A C 1
ATOM 1331 O O . ILE A 1 170 ? -13.358 34.112 -30.993 1.00 93.50 170 ILE A O 1
ATOM 1335 N N . LEU A 1 171 ? -13.002 33.115 -29.017 1.00 88.69 171 LEU A N 1
ATOM 1336 C CA . LEU A 1 171 ? -12.235 34.224 -28.429 1.00 88.69 171 LEU A CA 1
ATOM 1337 C C . LEU A 1 171 ? -11.034 34.642 -29.294 1.00 88.69 171 LEU A C 1
ATOM 1339 O O . LEU A 1 171 ? -10.743 35.831 -29.386 1.00 88.69 171 LEU A O 1
ATOM 1343 N N . LYS A 1 172 ? -10.361 33.693 -29.960 1.00 89.19 172 LYS A N 1
ATOM 1344 C CA . LYS A 1 172 ? -9.243 33.983 -30.879 1.00 89.19 172 LYS A CA 1
ATOM 1345 C C . LYS A 1 172 ? -9.668 34.703 -32.162 1.00 89.19 172 LYS A C 1
ATOM 1347 O O . LYS A 1 172 ? -8.863 35.439 -32.720 1.00 89.19 172 LYS A O 1
ATOM 1352 N N . MET A 1 173 ? -10.908 34.510 -32.607 1.00 92.75 173 MET A N 1
ATOM 1353 C CA . MET A 1 173 ? -11.467 35.130 -33.814 1.00 92.75 173 MET A CA 1
ATOM 1354 C C . MET A 1 173 ? -12.002 36.554 -33.570 1.00 92.75 173 MET A C 1
ATOM 1356 O O . MET A 1 173 ? -12.051 37.367 -34.492 1.00 92.75 173 MET A O 1
ATOM 1360 N N . LEU A 1 174 ? -12.392 36.880 -32.332 1.00 92.69 174 LEU A N 1
ATOM 1361 C CA . LEU A 1 174 ? -13.025 38.161 -31.994 1.00 92.69 174 LEU A CA 1
ATOM 1362 C C . LEU A 1 174 ? -12.167 39.412 -32.260 1.00 92.69 174 LEU A C 1
ATOM 1364 O O . LEU A 1 174 ? -12.740 40.370 -32.780 1.00 92.69 174 LEU A O 1
ATOM 1368 N N . PRO A 1 175 ? -10.852 39.464 -31.946 1.00 89.44 175 PRO A N 1
ATOM 1369 C CA . PRO A 1 175 ? -10.045 40.660 -32.207 1.00 89.44 175 PRO A CA 1
ATOM 1370 C C . PRO A 1 175 ? -10.109 41.119 -33.671 1.00 89.44 175 PRO A C 1
ATOM 1372 O O . PRO A 1 175 ? -10.336 42.296 -33.937 1.00 89.44 175 PRO A O 1
ATOM 1375 N N . GLU A 1 176 ? -10.023 40.182 -34.621 1.00 89.50 176 GLU A N 1
ATOM 1376 C CA . GLU A 1 176 ? -10.108 40.474 -36.059 1.00 89.50 176 GLU A CA 1
ATOM 1377 C C . GLU A 1 176 ? -11.500 40.991 -36.467 1.00 89.50 176 GLU A C 1
ATOM 1379 O O . GLU A 1 176 ? -11.618 41.945 -37.236 1.00 89.50 176 GLU A O 1
ATOM 1384 N N . LEU A 1 177 ? -12.568 40.419 -35.900 1.00 92.50 177 LEU A N 1
ATOM 1385 C CA . LEU A 1 177 ? -13.943 40.873 -36.139 1.00 92.50 177 LEU A CA 1
ATOM 1386 C C . LEU A 1 177 ? -14.207 42.278 -35.577 1.00 92.50 177 LEU A C 1
ATOM 1388 O O . LEU A 1 177 ? -14.952 43.058 -36.177 1.00 92.50 177 LEU A O 1
ATOM 1392 N N . PHE A 1 178 ? -13.600 42.616 -34.438 1.00 90.44 178 PHE A N 1
ATOM 1393 C CA . PHE A 1 178 ? -13.678 43.955 -33.858 1.00 90.44 178 PHE A CA 1
ATOM 1394 C C . PHE A 1 178 ? -12.923 44.995 -34.700 1.00 90.44 178 PHE A C 1
ATOM 1396 O O . PHE A 1 178 ? -13.396 46.125 -34.842 1.00 90.44 178 PHE A O 1
ATOM 1403 N N . ASP A 1 179 ? -11.815 44.618 -35.334 1.00 87.56 179 ASP A N 1
ATOM 1404 C CA . ASP A 1 179 ? -11.067 45.510 -36.226 1.00 87.56 179 ASP A CA 1
ATOM 1405 C C . ASP A 1 179 ? -11.637 45.607 -37.655 1.00 87.56 179 ASP A C 1
ATOM 1407 O O . ASP A 1 179 ? -11.171 46.421 -38.458 1.00 87.56 179 ASP A O 1
ATOM 1411 N N . HIS A 1 180 ? -12.703 44.867 -37.973 1.00 90.44 180 HIS A N 1
ATOM 1412 C CA . HIS A 1 180 ? -13.376 44.951 -39.267 1.00 90.44 180 HIS A CA 1
ATOM 1413 C C . HIS A 1 180 ? -14.016 46.338 -39.508 1.00 90.44 180 HIS A C 1
ATOM 1415 O O . HIS A 1 180 ? -14.612 46.943 -38.613 1.00 90.44 180 HIS A O 1
ATOM 1421 N N . GLN A 1 181 ? -13.940 46.851 -40.744 1.00 87.38 181 GLN A N 1
ATOM 1422 C CA . GLN A 1 181 ? -14.403 48.207 -41.100 1.00 87.38 181 GLN A CA 1
ATOM 1423 C C . GLN A 1 181 ? -15.935 48.362 -41.105 1.00 87.38 181 GLN A C 1
ATOM 1425 O O . GLN A 1 181 ? -16.450 49.437 -40.791 1.00 87.38 181 GLN A O 1
ATOM 1430 N N . ASP A 1 182 ? -16.669 47.291 -41.403 1.00 90.00 182 ASP A N 1
ATOM 1431 C CA . ASP A 1 182 ? -18.138 47.278 -41.426 1.00 90.00 182 ASP A CA 1
ATOM 1432 C C . ASP A 1 182 ? -18.764 47.264 -40.015 1.00 90.00 182 ASP A C 1
ATOM 1434 O O . ASP A 1 182 ? -18.390 46.464 -39.154 1.00 90.00 182 ASP A O 1
ATOM 1438 N N . GLN A 1 183 ? -19.745 48.141 -39.780 1.00 88.69 183 GLN A N 1
ATOM 1439 C CA . GLN A 1 183 ? -20.417 48.283 -38.484 1.00 88.69 183 GLN A CA 1
ATOM 1440 C C . GLN A 1 183 ? -21.276 47.068 -38.106 1.00 88.69 183 GLN A C 1
ATOM 1442 O O . GLN A 1 183 ? -21.350 46.737 -36.922 1.00 88.69 183 GLN A O 1
ATOM 1447 N N . ASN A 1 184 ? -21.898 46.385 -39.071 1.00 90.62 184 ASN A N 1
ATOM 1448 C CA . ASN A 1 184 ? -22.721 45.203 -38.805 1.00 90.62 184 ASN A CA 1
ATOM 1449 C C . ASN A 1 184 ? -21.853 44.019 -38.372 1.00 90.62 184 ASN A C 1
ATOM 1451 O O . ASN A 1 184 ? -22.255 43.254 -37.495 1.00 90.62 184 ASN A O 1
ATOM 1455 N N . VAL A 1 185 ? -20.641 43.899 -38.926 1.00 93.19 185 VAL A N 1
ATOM 1456 C CA . VAL A 1 185 ? -19.658 42.898 -38.480 1.00 93.19 185 VAL A CA 1
ATOM 1457 C C . VAL A 1 185 ? -19.259 43.155 -37.028 1.00 93.19 185 VAL A C 1
ATOM 1459 O O . VAL A 1 185 ? -19.369 42.251 -36.202 1.00 93.19 185 VAL A O 1
ATOM 1462 N N . ARG A 1 186 ? -18.906 44.399 -36.674 1.00 89.62 186 ARG A N 1
ATOM 1463 C CA . ARG A 1 186 ? -18.577 44.757 -35.282 1.00 89.62 186 ARG A CA 1
ATOM 1464 C C . ARG A 1 186 ? -19.761 44.567 -34.325 1.00 89.62 186 ARG A C 1
ATOM 1466 O O . ARG A 1 186 ? -19.564 44.111 -33.202 1.00 89.62 186 ARG A O 1
ATOM 1473 N N . ALA A 1 187 ? -20.987 44.885 -34.747 1.00 90.81 187 ALA A N 1
ATOM 1474 C CA . ALA A 1 187 ? -22.197 44.658 -33.950 1.00 90.81 187 ALA A CA 1
ATOM 1475 C C . ALA A 1 187 ? -22.461 43.161 -33.712 1.00 90.81 187 ALA A C 1
ATOM 1477 O O . ALA A 1 187 ? -22.793 42.758 -32.599 1.00 90.81 187 ALA A O 1
ATOM 1478 N N . SER A 1 188 ? -22.246 42.330 -34.732 1.00 92.31 188 SER A N 1
ATOM 1479 C CA . SER A 1 188 ? -22.351 40.871 -34.617 1.00 92.31 188 SER A CA 1
ATOM 1480 C C . SER A 1 188 ? -21.261 40.306 -33.699 1.00 92.31 188 SER A C 1
ATOM 1482 O O . SER A 1 188 ? -21.551 39.460 -32.856 1.00 92.31 188 SER A O 1
ATOM 1484 N N . ALA A 1 189 ? -20.033 40.836 -33.782 1.00 93.19 189 ALA A N 1
ATOM 1485 C CA . ALA A 1 189 ? -18.934 40.490 -32.881 1.00 93.19 189 ALA A CA 1
ATOM 1486 C C . ALA A 1 189 ? -19.281 40.794 -31.416 1.00 93.19 189 ALA A C 1
ATOM 1488 O O . ALA A 1 189 ? -19.120 39.926 -30.563 1.00 93.19 189 ALA A O 1
ATOM 1489 N N . LYS A 1 190 ? -19.850 41.979 -31.127 1.00 91.75 190 LYS A N 1
ATOM 1490 C CA . LYS A 1 190 ? -20.379 42.303 -29.788 1.00 91.75 190 LYS A CA 1
ATOM 1491 C C . LYS A 1 190 ? -21.407 41.269 -29.332 1.00 91.75 190 LYS A C 1
ATOM 1493 O O . LYS A 1 190 ? -21.309 40.786 -28.211 1.00 91.75 190 LYS A O 1
ATOM 1498 N N . GLY A 1 191 ? -22.351 40.901 -30.197 1.00 91.56 191 GLY A N 1
ATOM 1499 C CA . GLY A 1 191 ? -23.369 39.894 -29.898 1.00 91.56 191 GLY A CA 1
ATOM 1500 C C . GLY A 1 191 ? -22.795 38.530 -29.506 1.00 91.56 191 GLY A C 1
ATOM 1501 O O . GLY A 1 191 ? -23.200 37.965 -28.491 1.00 91.56 191 GLY A O 1
ATOM 1502 N N . VAL A 1 192 ? -21.805 38.034 -30.257 1.00 93.75 192 VAL A N 1
ATOM 1503 C CA . VAL A 1 192 ? -21.082 36.792 -29.924 1.00 93.75 192 VAL A CA 1
ATOM 1504 C C . VAL A 1 192 ? -20.341 36.917 -28.596 1.00 93.75 192 VAL A C 1
ATOM 1506 O O . VAL A 1 192 ? -20.368 35.984 -27.797 1.00 93.75 192 VAL A O 1
ATOM 1509 N N . THR A 1 193 ? -19.719 38.064 -28.319 1.00 91.50 193 THR A N 1
ATOM 1510 C CA . THR A 1 193 ? -19.050 38.303 -27.035 1.00 91.50 193 THR A CA 1
ATOM 1511 C C . THR A 1 193 ? -20.030 38.280 -25.862 1.00 91.50 193 THR A C 1
ATOM 1513 O O . THR A 1 193 ? -19.725 37.689 -24.830 1.00 91.50 193 THR A O 1
ATOM 1516 N N . LEU A 1 194 ? -21.219 38.875 -26.009 1.00 90.19 194 LEU A N 1
ATOM 1517 C CA . LEU A 1 194 ? -22.259 38.821 -24.976 1.00 90.19 194 LEU A CA 1
ATOM 1518 C C . LEU A 1 194 ? -22.761 37.392 -24.756 1.00 90.19 194 LEU A C 1
ATOM 1520 O O . LEU A 1 194 ? -22.983 37.003 -23.612 1.00 90.19 194 LEU A O 1
ATOM 1524 N N . GLU A 1 195 ? -22.903 36.601 -25.821 1.00 91.25 195 GLU A N 1
ATOM 1525 C CA . GLU A 1 195 ? -23.275 35.191 -25.696 1.00 91.25 195 GLU A CA 1
ATOM 1526 C C . GLU A 1 195 ? -22.177 34.390 -24.992 1.00 91.25 195 GLU A C 1
ATOM 1528 O O . GLU A 1 195 ? -22.474 33.693 -24.027 1.00 91.25 195 GLU A O 1
ATOM 1533 N N . LEU A 1 196 ? -20.903 34.563 -25.362 1.00 89.00 196 LEU A N 1
ATOM 1534 C CA . LEU A 1 196 ? -19.774 33.978 -24.630 1.00 89.00 196 LEU A CA 1
ATOM 1535 C C . LEU A 1 196 ? -19.830 34.327 -23.138 1.00 89.00 196 LEU A C 1
ATOM 1537 O O . LEU A 1 196 ? -19.698 33.433 -22.309 1.00 89.00 196 LEU A O 1
ATOM 1541 N N . CYS A 1 197 ? -20.116 35.581 -22.777 1.00 88.00 197 CYS A N 1
ATOM 1542 C CA . CYS A 1 197 ? -20.278 35.982 -21.377 1.00 88.00 197 CYS A CA 1
ATOM 1543 C C . CYS A 1 197 ? -21.405 35.228 -20.645 1.00 88.00 197 CYS A C 1
ATOM 1545 O O . CYS A 1 197 ? -21.307 35.039 -19.433 1.00 88.00 197 CYS A O 1
ATOM 1547 N N . ARG A 1 198 ? -22.466 34.782 -21.334 1.00 88.19 198 ARG A N 1
ATOM 1548 C CA . ARG A 1 198 ? -23.532 33.962 -20.721 1.00 88.19 198 ARG A CA 1
ATOM 1549 C C . ARG A 1 198 ? -23.078 32.533 -20.417 1.00 88.19 198 ARG A C 1
ATOM 1551 O O . ARG A 1 198 ? -23.611 31.926 -19.486 1.00 88.19 198 ARG A O 1
ATOM 1558 N N . TRP A 1 199 ? -22.119 32.023 -21.193 1.00 86.88 199 TRP A N 1
ATOM 1559 C CA . TRP A 1 199 ? -21.585 30.661 -21.096 1.00 86.88 199 TRP A CA 1
ATOM 1560 C C . TRP A 1 199 ? -20.360 30.540 -20.189 1.00 86.88 199 TRP A C 1
ATOM 1562 O O . TRP A 1 199 ? -20.271 29.585 -19.428 1.00 86.88 199 TRP A O 1
ATOM 1572 N N . ILE A 1 200 ? -19.416 31.482 -20.274 1.00 82.75 200 ILE A N 1
ATOM 1573 C CA . ILE A 1 200 ? -18.134 31.439 -19.545 1.00 82.75 200 ILE A CA 1
ATOM 1574 C C . ILE A 1 200 ? -17.945 32.590 -18.554 1.00 82.75 200 ILE A C 1
ATOM 1576 O O . ILE A 1 200 ? -16.884 32.716 -17.959 1.00 82.75 200 ILE A O 1
ATOM 1580 N N . GLY A 1 201 ? -18.957 33.436 -18.366 1.00 83.38 201 GLY A N 1
ATOM 1581 C CA . GLY A 1 201 ? -18.886 34.571 -17.450 1.00 83.38 201 GLY A CA 1
ATOM 1582 C C . GLY A 1 201 ? -18.192 35.802 -18.040 1.00 83.38 201 GLY A C 1
ATOM 1583 O O . GLY A 1 201 ? -17.550 35.769 -19.090 1.00 83.38 201 GLY A O 1
ATOM 1584 N N . LYS A 1 202 ? -18.358 36.934 -17.349 1.00 82.75 202 LYS A N 1
ATOM 1585 C CA . LYS A 1 202 ? -17.863 38.249 -17.790 1.00 82.75 202 LYS A CA 1
ATOM 1586 C C . LYS A 1 202 ? -16.352 38.382 -17.617 1.00 82.75 202 LYS A C 1
ATOM 1588 O O . LYS A 1 202 ? -15.684 38.896 -18.511 1.00 82.75 202 LYS A O 1
ATOM 1593 N N . ASP A 1 203 ? -15.826 37.930 -16.484 1.00 80.12 203 ASP A N 1
ATOM 1594 C CA . ASP A 1 203 ? -14.430 38.163 -16.105 1.00 80.12 203 ASP A CA 1
ATOM 1595 C C . ASP A 1 203 ? -13.430 37.393 -16.979 1.00 80.12 203 ASP A C 1
ATOM 1597 O O . ASP A 1 203 ? -12.490 38.029 -17.467 1.00 80.12 203 ASP A O 1
ATOM 1601 N N . PRO A 1 204 ? -13.659 36.107 -17.328 1.00 79.12 204 PRO A N 1
ATOM 1602 C CA . PRO A 1 204 ? -12.752 35.393 -18.224 1.00 79.12 204 PRO A CA 1
ATOM 1603 C C . PRO A 1 204 ? -12.704 36.007 -19.626 1.00 79.12 204 PRO A C 1
ATOM 1605 O O . PRO A 1 204 ? -11.634 36.146 -20.222 1.00 79.12 204 PRO A O 1
ATOM 1608 N N . VAL A 1 205 ? -13.856 36.452 -20.143 1.00 84.44 205 VAL A N 1
ATOM 1609 C CA . VAL A 1 205 ? -13.934 37.156 -21.432 1.00 84.44 205 VAL A CA 1
ATOM 1610 C C . VAL A 1 205 ? -13.166 38.471 -21.365 1.00 84.44 205 VAL A C 1
ATOM 1612 O O . VAL A 1 205 ? -12.346 38.738 -22.245 1.00 84.44 205 VAL A O 1
ATOM 1615 N N . LYS A 1 206 ? -13.379 39.275 -20.315 1.00 83.56 206 LYS A N 1
ATOM 1616 C CA . LYS A 1 206 ? -12.655 40.536 -20.114 1.00 83.56 206 LYS A CA 1
ATOM 1617 C C . LYS A 1 206 ? -11.149 40.310 -20.062 1.00 83.56 206 LYS A C 1
ATOM 1619 O O . LYS A 1 206 ? -10.434 40.952 -20.823 1.00 83.56 206 LYS A O 1
ATOM 1624 N N . SER A 1 207 ? -10.669 39.383 -19.230 1.00 78.81 207 SER A N 1
ATOM 1625 C CA . SER A 1 207 ? -9.228 39.181 -19.038 1.00 78.81 207 SER A CA 1
ATOM 1626 C C . SER A 1 207 ? -8.498 38.789 -20.322 1.00 78.81 207 SER A C 1
ATOM 1628 O O . SER A 1 207 ? -7.324 39.107 -20.462 1.00 78.81 207 SER A O 1
ATOM 1630 N N . ILE A 1 208 ? -9.159 38.091 -21.245 1.00 81.06 208 ILE A N 1
ATOM 1631 C CA . ILE A 1 208 ? -8.506 37.536 -22.441 1.00 81.06 208 ILE A CA 1
ATOM 1632 C C . ILE A 1 208 ? -8.670 38.453 -23.644 1.00 81.06 208 ILE A C 1
ATOM 1634 O O . ILE A 1 208 ? -7.752 38.617 -24.449 1.00 81.06 208 ILE A O 1
ATOM 1638 N N . LEU A 1 209 ? -9.857 39.037 -23.789 1.00 84.69 209 LEU A N 1
ATOM 1639 C CA . LEU A 1 209 ? -10.197 39.840 -24.949 1.00 84.69 209 LEU A CA 1
ATOM 1640 C C . LEU A 1 209 ? -9.749 41.297 -24.777 1.00 84.69 209 LEU A C 1
ATOM 1642 O O . LEU A 1 209 ? -9.281 41.900 -25.741 1.00 84.69 209 LEU A O 1
ATOM 1646 N N . PHE A 1 210 ? -9.852 41.874 -23.573 1.00 82.50 210 PHE A N 1
ATOM 1647 C CA . PHE A 1 210 ? -9.616 43.312 -23.394 1.00 82.50 210 PHE A CA 1
ATOM 1648 C C . PHE A 1 210 ? -8.148 43.693 -23.566 1.00 82.50 210 PHE A C 1
ATOM 1650 O O . PHE A 1 210 ? -7.875 44.795 -24.029 1.00 82.50 210 PHE A O 1
ATOM 1657 N N . GLU A 1 211 ? -7.190 42.816 -23.267 1.00 78.38 211 GLU A N 1
ATOM 1658 C CA . GLU A 1 211 ? -5.772 43.107 -23.531 1.00 78.38 211 GLU A CA 1
ATOM 1659 C C . GLU A 1 211 ? -5.476 43.280 -25.030 1.00 78.38 211 GLU A C 1
ATOM 1661 O O . GLU A 1 211 ? -4.563 44.013 -25.399 1.00 78.38 211 GLU A O 1
ATOM 1666 N N . LYS A 1 212 ? -6.289 42.665 -25.900 1.00 79.62 212 LYS A N 1
ATOM 1667 C CA . LYS A 1 212 ? -6.136 42.685 -27.364 1.00 79.62 212 LYS A CA 1
ATOM 1668 C C . LYS A 1 212 ? -7.039 43.715 -28.058 1.00 79.62 212 LYS A C 1
ATOM 1670 O O . LYS A 1 212 ? -7.074 43.758 -29.283 1.00 79.62 212 LYS A O 1
ATOM 1675 N N . MET A 1 213 ? -7.782 44.531 -27.304 1.00 79.31 213 MET A N 1
ATOM 1676 C CA . MET A 1 213 ? -8.752 45.498 -27.838 1.00 79.31 213 MET A CA 1
ATOM 1677 C C . MET A 1 213 ? -8.319 46.956 -27.642 1.00 79.31 213 MET A C 1
ATOM 1679 O O . MET A 1 213 ? -7.623 47.298 -26.690 1.00 79.31 213 MET A O 1
ATOM 1683 N N . ARG A 1 214 ? -8.812 47.849 -28.510 1.00 80.25 214 ARG A N 1
ATOM 1684 C CA . ARG A 1 214 ? -8.681 49.312 -28.366 1.00 80.25 214 ARG A CA 1
ATOM 1685 C C . ARG A 1 214 ? -9.621 49.851 -27.283 1.00 80.25 214 ARG A C 1
ATOM 1687 O O . ARG A 1 214 ? -10.757 49.390 -27.170 1.00 80.25 214 ARG A O 1
ATOM 1694 N N . ASP A 1 215 ? -9.194 50.871 -26.541 1.00 78.81 215 ASP A N 1
ATOM 1695 C CA . ASP A 1 215 ? -9.927 51.392 -25.371 1.00 78.81 215 ASP A CA 1
ATOM 1696 C C . ASP A 1 215 ? -11.354 51.874 -25.680 1.00 78.81 215 ASP A C 1
ATOM 1698 O O . ASP A 1 215 ? -12.269 51.641 -24.889 1.00 78.81 215 ASP A O 1
ATOM 1702 N N . THR A 1 216 ? -11.584 52.476 -26.853 1.00 79.31 216 THR A N 1
ATOM 1703 C CA . THR A 1 216 ? -12.930 52.865 -27.314 1.00 79.31 216 THR A CA 1
ATOM 1704 C C . THR A 1 216 ? -13.881 51.670 -27.351 1.00 79.31 216 THR A C 1
ATOM 1706 O O . THR A 1 216 ? -15.017 51.753 -26.895 1.00 79.31 216 THR A O 1
ATOM 1709 N N . MET A 1 217 ? -13.402 50.531 -27.850 1.00 79.75 217 MET A N 1
ATOM 1710 C CA . MET A 1 217 ? -14.215 49.328 -27.998 1.00 79.75 217 MET A CA 1
ATOM 1711 C C . MET A 1 217 ? -14.416 48.603 -26.664 1.00 79.75 217 MET A C 1
ATOM 1713 O O . MET A 1 217 ? -15.483 48.032 -26.446 1.00 79.75 217 MET A O 1
ATOM 1717 N N . LYS A 1 218 ? -13.427 48.664 -25.755 1.00 80.19 218 LYS A N 1
ATOM 1718 C CA . LYS A 1 218 ? -13.574 48.171 -24.373 1.00 80.19 218 LYS A CA 1
ATOM 1719 C C . LYS A 1 218 ? -14.728 48.881 -23.671 1.00 80.19 218 LYS A C 1
ATOM 1721 O O . LYS A 1 218 ? -15.608 48.208 -23.152 1.00 80.19 218 LYS A O 1
ATOM 1726 N N . LYS A 1 219 ? -14.780 50.220 -23.745 1.00 80.56 219 LYS A N 1
ATOM 1727 C CA . LYS A 1 219 ? -15.867 51.022 -23.151 1.00 80.56 219 LYS A CA 1
ATOM 1728 C C . LYS A 1 219 ? -17.244 50.657 -23.703 1.00 80.56 219 LYS A C 1
ATOM 1730 O O . LYS A 1 219 ? -18.188 50.504 -22.933 1.00 80.56 219 LYS A O 1
ATOM 1735 N N . GLU A 1 220 ? -17.365 50.509 -25.023 1.00 81.00 220 GLU A N 1
ATOM 1736 C CA . GLU A 1 220 ? -18.629 50.100 -25.648 1.00 81.00 220 GLU A CA 1
ATOM 1737 C C . GLU A 1 220 ? -19.079 48.709 -25.180 1.00 81.00 220 GLU A C 1
ATOM 1739 O O . GLU A 1 220 ? -20.263 48.489 -24.948 1.00 81.00 220 GLU A O 1
ATOM 1744 N N . LEU A 1 221 ? -18.143 47.769 -25.037 1.00 84.12 221 LEU A N 1
ATOM 1745 C CA . LEU A 1 221 ? -18.434 46.399 -24.628 1.00 84.12 221 LEU A CA 1
ATOM 1746 C C . LEU A 1 221 ? -18.736 46.292 -23.121 1.00 84.12 221 LEU A C 1
ATOM 1748 O O . LEU A 1 221 ? -19.619 45.533 -22.733 1.00 84.12 221 LEU A O 1
ATOM 1752 N N . GLU A 1 222 ? -18.068 47.075 -22.269 1.00 81.88 222 GLU A N 1
ATOM 1753 C CA . GLU A 1 222 ? -18.357 47.156 -20.829 1.00 81.88 222 GLU A CA 1
ATOM 1754 C C . GLU A 1 222 ? -19.776 47.645 -20.532 1.00 81.88 222 GLU A C 1
ATOM 1756 O O . GLU A 1 222 ? -20.429 47.091 -19.645 1.00 81.88 222 GLU A O 1
ATOM 1761 N N . ALA A 1 223 ? -20.262 48.636 -21.288 1.00 80.75 223 ALA A N 1
ATOM 1762 C CA . ALA A 1 223 ? -21.621 49.156 -21.147 1.00 80.75 223 ALA A CA 1
ATOM 1763 C C . ALA A 1 223 ? -22.680 48.073 -21.419 1.00 80.75 223 ALA A C 1
ATOM 1765 O O . ALA A 1 223 ? -23.657 47.961 -20.680 1.00 80.75 223 ALA A O 1
ATOM 1766 N N . GLU A 1 224 ? -22.455 47.235 -22.434 1.00 81.00 224 GLU A N 1
ATOM 1767 C CA . GLU A 1 224 ? -23.362 46.136 -22.781 1.00 81.00 224 GLU A CA 1
ATOM 1768 C C . GLU A 1 224 ? -23.228 44.939 -21.827 1.00 81.00 224 GLU A C 1
ATOM 1770 O O . GLU A 1 224 ? -24.223 44.304 -21.470 1.00 81.00 224 GLU A O 1
ATOM 1775 N N . LEU A 1 225 ? -22.012 44.647 -21.342 1.00 79.75 225 LEU A N 1
ATOM 1776 C CA . LEU A 1 225 ? -21.770 43.553 -20.394 1.00 79.75 225 LEU A CA 1
ATOM 1777 C C . LEU A 1 225 ? -22.540 43.728 -19.081 1.00 79.75 225 LEU A C 1
ATOM 1779 O O . LEU A 1 225 ? -22.835 42.728 -18.423 1.00 79.75 225 LEU A O 1
ATOM 1783 N N . ALA A 1 226 ? -22.878 44.958 -18.683 1.00 72.06 226 ALA A N 1
ATOM 1784 C CA . ALA A 1 226 ? -23.683 45.218 -17.491 1.00 72.06 226 ALA A CA 1
ATOM 1785 C C . ALA A 1 226 ? -25.038 44.484 -17.533 1.00 72.06 226 ALA A C 1
ATOM 1787 O O . ALA A 1 226 ? -25.487 43.984 -16.504 1.00 72.06 226 ALA A O 1
ATOM 1788 N N . ASN A 1 227 ? -25.616 44.314 -18.727 1.00 74.12 227 ASN A N 1
ATOM 1789 C CA . ASN A 1 227 ? -26.941 43.723 -18.929 1.00 74.12 227 ASN A CA 1
ATOM 1790 C C . ASN A 1 227 ? -26.933 42.190 -19.094 1.00 74.12 227 ASN A C 1
ATOM 1792 O O . ASN A 1 227 ? -27.997 41.580 -19.178 1.00 74.12 227 ASN A O 1
ATOM 1796 N N . VAL A 1 228 ? -25.760 41.546 -19.157 1.00 76.50 228 VAL A N 1
ATOM 1797 C CA . VAL A 1 228 ? -25.662 40.091 -19.374 1.00 76.50 228 VAL A CA 1
ATOM 1798 C C . VAL A 1 228 ? -25.857 39.321 -18.067 1.00 76.50 228 VAL A C 1
ATOM 1800 O O . VAL A 1 228 ? -25.143 39.564 -17.091 1.00 76.50 228 VAL A O 1
ATOM 1803 N N . THR A 1 229 ? -26.775 38.354 -18.061 1.00 71.94 229 THR A N 1
ATOM 1804 C CA . THR A 1 229 ? -26.950 37.358 -16.992 1.00 71.94 229 THR A CA 1
ATOM 1805 C C . THR A 1 229 ? -26.273 36.036 -17.364 1.00 71.94 229 THR A C 1
ATOM 1807 O O . THR A 1 229 ? -26.420 35.543 -18.482 1.00 71.94 229 THR A O 1
ATOM 1810 N N . ALA A 1 230 ? -25.500 35.471 -16.434 1.00 69.25 230 ALA A N 1
ATOM 1811 C CA . ALA A 1 230 ? -24.842 34.173 -16.603 1.00 69.25 230 ALA A CA 1
ATOM 1812 C C . ALA A 1 230 ? -25.838 33.005 -16.450 1.00 69.25 230 ALA A C 1
ATOM 1814 O O . ALA A 1 230 ? -26.918 33.183 -15.886 1.00 69.25 230 ALA A O 1
ATOM 1815 N N . GLY A 1 231 ? -25.464 31.814 -16.935 1.00 67.75 231 GLY A N 1
ATOM 1816 C CA . GLY A 1 231 ? -26.247 30.580 -16.766 1.00 67.75 231 GLY A CA 1
ATOM 1817 C C . GLY A 1 231 ? -27.011 30.135 -18.015 1.00 67.75 231 GLY A C 1
ATOM 1818 O O . GLY A 1 231 ? -28.162 29.708 -17.915 1.00 67.75 231 GLY A O 1
ATOM 1819 N N . ALA A 1 232 ? -26.406 30.260 -19.201 1.00 80.38 232 ALA A N 1
ATOM 1820 C CA . ALA A 1 232 ? -26.983 29.708 -20.427 1.00 80.38 232 ALA A CA 1
ATOM 1821 C C . ALA A 1 232 ? -27.072 28.170 -20.380 1.00 80.38 232 ALA A C 1
ATOM 1823 O O . ALA A 1 232 ? -26.232 27.504 -19.774 1.00 80.38 232 ALA A O 1
ATOM 1824 N N . LYS A 1 233 ? -28.104 27.615 -21.027 1.00 79.38 233 LYS A N 1
ATOM 1825 C CA . LYS A 1 233 ? -28.327 26.171 -21.169 1.00 79.38 233 LYS A CA 1
ATOM 1826 C C . LYS A 1 233 ? -28.471 25.814 -22.650 1.00 79.38 233 LYS A C 1
ATOM 1828 O O . LYS A 1 233 ? -29.121 26.587 -23.360 1.00 79.38 233 LYS A O 1
ATOM 1833 N N . PRO A 1 234 ? -27.910 24.679 -23.112 1.00 85.12 234 PRO A N 1
ATOM 1834 C CA . PRO A 1 234 ? -28.051 24.259 -24.501 1.00 85.12 234 PRO A CA 1
ATOM 1835 C C . PRO A 1 234 ? -29.521 23.989 -24.817 1.00 85.12 234 PRO A C 1
ATOM 1837 O O . PRO A 1 234 ? -30.251 23.460 -23.981 1.00 85.12 234 PRO A O 1
ATOM 1840 N N . THR A 1 235 ? -29.958 24.350 -26.018 1.00 85.44 235 THR A N 1
ATOM 1841 C CA . THR A 1 235 ? -31.314 24.055 -26.513 1.00 85.44 235 THR A CA 1
ATOM 1842 C C . THR A 1 235 ? -31.335 22.883 -27.493 1.00 85.44 235 THR A C 1
ATOM 1844 O O . THR A 1 235 ? -32.407 22.372 -27.809 1.00 85.44 235 THR A O 1
ATOM 1847 N N . ARG A 1 236 ? -30.160 22.422 -27.941 1.00 87.38 236 ARG A N 1
ATOM 1848 C CA . ARG A 1 236 ? -29.973 21.333 -28.897 1.00 87.38 236 ARG A CA 1
ATOM 1849 C C . ARG A 1 236 ? -28.793 20.454 -28.477 1.00 87.38 236 ARG A C 1
ATOM 1851 O O . ARG A 1 236 ? -27.756 20.961 -28.062 1.00 87.38 236 ARG A O 1
ATOM 1858 N N . LYS A 1 237 ? -28.956 19.135 -28.585 1.00 87.44 237 LYS A N 1
ATOM 1859 C CA . LYS A 1 237 ? -27.922 18.128 -28.281 1.00 87.44 237 LYS A CA 1
ATOM 1860 C C . LYS A 1 237 ? -27.286 17.609 -29.577 1.00 87.44 237 LYS A C 1
ATOM 1862 O O . LYS A 1 237 ? -27.940 17.635 -30.620 1.00 87.44 237 LYS A O 1
ATOM 1867 N N . ILE A 1 238 ? -26.054 17.101 -29.518 1.00 90.44 238 ILE A N 1
ATOM 1868 C CA . ILE A 1 238 ? -25.425 16.369 -30.641 1.00 90.44 238 ILE A CA 1
ATOM 1869 C C . ILE A 1 238 ? -26.048 14.972 -30.810 1.00 90.44 238 ILE A C 1
ATOM 1871 O O . ILE A 1 238 ? -26.623 14.441 -29.861 1.00 90.44 238 ILE A O 1
ATOM 1875 N N . ARG A 1 239 ? -25.937 14.353 -31.994 1.00 83.06 239 ARG A N 1
ATOM 1876 C CA . ARG A 1 239 ? -26.605 13.076 -32.319 1.00 83.06 239 ARG A CA 1
ATOM 1877 C C . ARG A 1 239 ? -26.254 11.960 -31.324 1.00 83.06 239 ARG A C 1
ATOM 1879 O O . ARG A 1 239 ? -27.157 11.316 -30.806 1.00 83.06 239 ARG A O 1
ATOM 1886 N N . SER A 1 240 ? -24.982 11.803 -30.947 1.00 77.44 240 SER A N 1
ATOM 1887 C CA . SER A 1 240 ? -24.593 10.769 -29.970 1.00 77.44 240 SER A CA 1
ATOM 1888 C C . SER A 1 240 ? -25.123 10.994 -28.554 1.00 77.44 240 SER A C 1
ATOM 1890 O O . SER A 1 240 ? -25.158 10.051 -27.763 1.00 77.44 240 SER A O 1
ATOM 1892 N N . GLU A 1 241 ? -25.501 12.223 -28.197 1.00 79.94 241 GLU A N 1
ATOM 1893 C CA . GLU A 1 241 ? -26.180 12.514 -26.932 1.00 79.94 241 GLU A CA 1
ATOM 1894 C C . GLU A 1 241 ? -27.682 12.232 -27.018 1.00 79.94 241 GLU A C 1
ATOM 1896 O O . GLU A 1 241 ? -28.274 11.873 -26.004 1.00 79.94 241 GLU A O 1
ATOM 1901 N N . GLN A 1 242 ? -28.286 12.360 -28.204 1.00 81.00 242 GLN A N 1
ATOM 1902 C CA . GLN A 1 242 ? -29.684 11.992 -28.452 1.00 81.00 242 GLN A CA 1
ATOM 1903 C C . GLN A 1 242 ? -29.861 10.463 -28.425 1.00 81.00 242 GLN A C 1
ATOM 1905 O O . GLN A 1 242 ? -30.773 9.972 -27.771 1.00 81.00 242 GLN A O 1
ATOM 1910 N N . ASP A 1 243 ? -28.934 9.707 -29.029 1.00 68.31 243 ASP A N 1
ATOM 1911 C CA . ASP A 1 243 ? -28.980 8.233 -29.089 1.00 68.31 243 ASP A CA 1
ATOM 1912 C C . ASP A 1 243 ? -28.747 7.542 -27.728 1.00 68.31 243 ASP A C 1
ATOM 1914 O O . ASP A 1 243 ? -29.004 6.349 -27.568 1.00 68.31 243 ASP A O 1
ATOM 1918 N N . LYS A 1 244 ? -28.206 8.264 -26.739 1.00 64.25 244 LYS A N 1
ATOM 1919 C CA . LYS A 1 244 ? -27.928 7.730 -25.394 1.00 64.25 244 LYS A CA 1
ATOM 1920 C C . LYS A 1 244 ? -29.147 7.731 -24.468 1.00 64.25 244 LYS A C 1
ATOM 1922 O O . LYS A 1 244 ? -29.054 7.146 -23.389 1.00 64.25 244 LYS A O 1
ATOM 1927 N N . GLU A 1 245 ? -30.259 8.355 -24.853 1.00 44.47 245 GLU A N 1
ATOM 1928 C CA . GLU A 1 245 ? -31.515 8.276 -24.101 1.00 44.47 245 GLU A CA 1
ATOM 1929 C C . GLU A 1 245 ? -32.368 7.097 -24.615 1.00 44.47 245 GLU A C 1
ATOM 1931 O O . GLU A 1 245 ? -32.696 7.056 -25.800 1.00 44.47 245 GLU A O 1
ATOM 1936 N N . PRO A 1 246 ? -32.730 6.120 -23.759 1.00 40.28 246 PRO A N 1
ATOM 1937 C CA . PRO A 1 246 ? -33.682 5.076 -24.129 1.00 40.28 246 PRO A CA 1
ATOM 1938 C C . PRO A 1 246 ? -35.066 5.684 -24.396 1.00 40.28 246 PRO A C 1
ATOM 1940 O O . PRO A 1 246 ? -35.508 6.565 -23.656 1.00 40.28 246 PRO A O 1
ATOM 1943 N N . GLU A 1 247 ? -35.736 5.208 -25.452 1.00 35.84 247 GLU A N 1
ATOM 1944 C CA . GLU A 1 247 ? -37.084 5.627 -25.851 1.00 35.84 247 GLU A CA 1
ATOM 1945 C C . GLU A 1 247 ? -38.044 5.606 -24.654 1.00 35.84 247 GLU A C 1
ATOM 1947 O O . GLU A 1 247 ? -38.279 4.574 -24.024 1.00 35.84 247 GLU A O 1
ATOM 1952 N N . ALA A 1 248 ? -38.592 6.778 -24.334 1.00 34.28 248 ALA A N 1
ATOM 1953 C CA . ALA A 1 248 ? -39.618 6.939 -23.323 1.00 34.28 248 ALA A CA 1
ATOM 1954 C C . ALA A 1 248 ? -40.936 6.346 -23.842 1.00 34.28 248 ALA A C 1
ATOM 1956 O O . ALA A 1 248 ? -41.660 6.982 -24.612 1.00 34.28 248 ALA A O 1
ATOM 1957 N N . GLU A 1 249 ? -41.245 5.124 -23.406 1.00 29.06 249 GLU A N 1
ATOM 1958 C CA . GLU A 1 249 ? -42.586 4.562 -23.507 1.00 29.06 249 GLU A CA 1
ATOM 1959 C C . GLU A 1 249 ? -43.579 5.467 -22.771 1.00 29.06 249 GLU A C 1
ATOM 1961 O O . GLU A 1 249 ? -43.465 5.772 -21.581 1.00 29.06 249 GLU A O 1
ATOM 1966 N N . ALA A 1 250 ? -44.568 5.917 -23.534 1.00 28.25 250 ALA A N 1
ATOM 1967 C CA . ALA A 1 250 ? -45.759 6.557 -23.033 1.00 28.25 250 ALA A CA 1
ATOM 1968 C C . ALA A 1 250 ? -46.611 5.556 -22.231 1.00 28.25 250 ALA A C 1
ATOM 1970 O O . ALA A 1 250 ? -46.800 4.414 -22.642 1.00 28.25 250 ALA A O 1
ATOM 1971 N N . SER A 1 251 ? -47.224 6.071 -21.162 1.00 25.91 251 SER A N 1
ATOM 1972 C CA . SER A 1 251 ? -48.234 5.466 -20.274 1.00 25.91 251 SER A CA 1
ATOM 1973 C C . SER A 1 251 ? -47.726 4.582 -19.123 1.00 25.91 251 SER A C 1
ATOM 1975 O O . SER A 1 251 ? -47.458 3.403 -19.279 1.00 25.91 251 SER A O 1
ATOM 1977 N N . SER A 1 252 ? -47.697 5.142 -17.908 1.00 27.20 252 SER A N 1
ATOM 1978 C CA . SER A 1 252 ? -48.750 4.914 -16.903 1.00 27.20 252 SER A CA 1
ATOM 1979 C C . SER A 1 252 ? -48.396 5.626 -15.590 1.00 27.20 252 SER A C 1
ATOM 1981 O O . SER A 1 252 ? -47.320 5.415 -15.035 1.00 27.20 252 SER A O 1
ATOM 1983 N N . ASP A 1 253 ? -49.319 6.457 -15.109 1.00 26.44 253 ASP A N 1
ATOM 1984 C CA . ASP A 1 253 ? -49.342 7.045 -13.768 1.00 26.44 253 ASP A CA 1
ATOM 1985 C C . ASP A 1 253 ? -49.257 5.970 -12.671 1.00 26.44 253 ASP A C 1
ATOM 1987 O O . ASP A 1 253 ? -50.203 5.202 -12.509 1.00 26.44 253 ASP A O 1
ATOM 1991 N N . VAL A 1 254 ? -48.197 5.987 -11.854 1.00 31.62 254 VAL A N 1
ATOM 1992 C CA . VAL A 1 254 ? -48.258 5.598 -10.432 1.00 31.62 254 VAL A CA 1
ATOM 1993 C C . VAL A 1 254 ? -47.265 6.461 -9.645 1.00 31.62 254 VAL A C 1
ATOM 1995 O O . VAL A 1 254 ? -46.052 6.287 -9.724 1.00 31.62 254 VAL A O 1
ATOM 1998 N N . VAL A 1 255 ? -47.804 7.407 -8.876 1.00 29.31 255 VAL A N 1
ATOM 1999 C CA . VAL A 1 255 ? -47.087 8.239 -7.901 1.00 29.31 255 VAL A CA 1
ATOM 2000 C C . VAL A 1 255 ? -46.909 7.441 -6.604 1.00 29.31 255 VAL A C 1
ATOM 2002 O O . VAL A 1 255 ? -47.891 7.001 -6.009 1.00 29.31 255 VAL A O 1
ATOM 2005 N N . GLY A 1 256 ? -45.662 7.276 -6.156 1.00 29.06 256 GLY A N 1
ATOM 2006 C CA . GLY A 1 256 ? -45.288 6.693 -4.866 1.00 29.06 256 GLY A CA 1
ATOM 2007 C C . GLY A 1 256 ? -44.038 7.385 -4.321 1.00 29.06 256 GLY A C 1
ATOM 2008 O O . GLY A 1 256 ? -42.950 7.224 -4.862 1.00 29.06 256 GLY A O 1
ATOM 2009 N N . ASP A 1 257 ? -44.250 8.192 -3.286 1.00 28.62 257 ASP A N 1
ATOM 2010 C CA . ASP A 1 257 ? -43.330 9.125 -2.634 1.00 28.62 257 ASP A CA 1
ATOM 2011 C C . ASP A 1 257 ? -42.200 8.421 -1.853 1.00 28.62 257 ASP A C 1
ATOM 2013 O O . ASP A 1 257 ? -42.435 7.607 -0.960 1.00 28.62 257 ASP A O 1
ATOM 2017 N N . GLY A 1 258 ? -40.959 8.751 -2.199 1.00 25.02 258 GLY A N 1
ATOM 2018 C CA . GLY A 1 258 ? -39.727 8.366 -1.516 1.00 25.02 258 GLY A CA 1
ATOM 2019 C C . GLY A 1 258 ? -38.595 9.191 -2.130 1.00 25.02 258 GLY A C 1
ATOM 2020 O O . GLY A 1 258 ? -38.573 9.324 -3.353 1.00 25.02 258 GLY A O 1
ATOM 2021 N N . PRO A 1 259 ? -37.702 9.810 -1.334 1.00 29.91 259 PRO A N 1
ATOM 2022 C CA . PRO A 1 259 ? -36.879 10.925 -1.786 1.00 29.91 259 PRO A CA 1
ATOM 2023 C C . PRO A 1 259 ? -35.902 10.430 -2.845 1.00 29.91 259 PRO A C 1
ATOM 2025 O O . PRO A 1 259 ? -34.887 9.805 -2.535 1.00 29.91 259 PRO A O 1
ATOM 2028 N N . SER A 1 260 ? -36.251 10.687 -4.103 1.00 27.16 260 SER A N 1
ATOM 2029 C CA . SER A 1 260 ? -35.394 10.456 -5.249 1.00 27.16 260 SER A CA 1
ATOM 2030 C C . SER A 1 260 ? -34.085 11.172 -4.978 1.00 27.16 260 SER A C 1
ATOM 2032 O O . SER A 1 260 ? -34.099 12.382 -4.730 1.00 27.16 260 SER A O 1
ATOM 2034 N N . GLU A 1 261 ? -32.987 10.411 -4.992 1.00 27.34 261 GLU A N 1
ATOM 2035 C CA . GLU A 1 261 ? -31.632 10.938 -5.100 1.00 27.34 261 GLU A CA 1
ATOM 2036 C C . GLU A 1 261 ? -31.691 12.112 -6.066 1.00 27.34 261 GLU A C 1
ATOM 2038 O O . GLU A 1 261 ? -32.048 11.918 -7.228 1.00 27.34 261 GLU A O 1
ATOM 2043 N N . GLU A 1 262 ? -31.474 13.325 -5.542 1.00 28.27 262 GLU A N 1
ATOM 2044 C CA . GLU A 1 262 ? -31.453 14.550 -6.326 1.00 28.27 262 GLU A CA 1
ATOM 2045 C C . GLU A 1 262 ? -30.581 14.263 -7.539 1.00 28.27 262 GLU A C 1
ATOM 2047 O O . GLU A 1 262 ? -29.358 14.134 -7.415 1.00 28.27 262 GLU A O 1
ATOM 2052 N N . ALA A 1 263 ? -31.237 14.069 -8.688 1.00 29.03 263 ALA A N 1
ATOM 2053 C CA . ALA A 1 263 ? -30.583 13.914 -9.965 1.00 29.03 263 ALA A CA 1
ATOM 2054 C C . ALA A 1 263 ? -29.624 15.084 -10.028 1.00 29.03 263 ALA A C 1
ATOM 2056 O O . ALA A 1 263 ? -30.082 16.227 -9.975 1.00 29.03 263 ALA A O 1
ATOM 2057 N N . VAL A 1 264 ? -28.324 14.767 -9.982 1.00 29.95 264 VAL A N 1
ATOM 2058 C CA . VAL A 1 264 ? -27.227 15.723 -9.883 1.00 29.95 264 VAL A CA 1
ATOM 2059 C C . VAL A 1 264 ? -27.558 16.816 -10.871 1.00 29.95 264 VAL A C 1
ATOM 2061 O O . VAL A 1 264 ? -27.470 16.592 -12.078 1.00 29.95 264 VAL A O 1
ATOM 2064 N N . ALA A 1 265 ? -28.061 17.941 -10.353 1.00 32.00 265 ALA A N 1
ATOM 2065 C CA . ALA A 1 265 ? -28.429 19.065 -11.181 1.00 32.00 265 ALA A CA 1
ATOM 2066 C C . ALA A 1 265 ? -27.170 19.332 -11.987 1.00 32.00 265 ALA A C 1
ATOM 2068 O O . ALA A 1 265 ? -26.115 19.492 -11.369 1.00 32.00 265 ALA A O 1
ATOM 2069 N N . ASP A 1 266 ? -27.264 19.224 -13.316 1.00 35.84 266 ASP A N 1
ATOM 2070 C CA . ASP A 1 266 ? -26.164 19.453 -14.249 1.00 35.84 266 ASP A CA 1
ATOM 2071 C C . ASP A 1 266 ? -25.669 20.871 -13.967 1.00 35.84 266 ASP A C 1
ATOM 2073 O O . ASP A 1 266 ? -26.216 21.869 -14.446 1.00 35.84 266 ASP A O 1
ATOM 2077 N N . ALA A 1 267 ? -24.751 20.958 -13.006 1.00 35.91 267 ALA A N 1
ATOM 2078 C CA . ALA A 1 267 ? -24.250 22.200 -12.486 1.00 35.91 267 ALA A CA 1
ATOM 2079 C C . ALA A 1 267 ? -23.506 22.798 -13.672 1.00 35.91 267 ALA A C 1
ATOM 2081 O O . ALA A 1 267 ? -22.668 22.096 -14.249 1.00 35.91 267 ALA A O 1
ATOM 2082 N N . PRO A 1 268 ? -23.840 24.030 -14.093 1.00 43.09 268 PRO A N 1
ATOM 2083 C CA . PRO A 1 268 ? -23.207 24.638 -15.250 1.00 43.09 268 PRO A CA 1
ATOM 2084 C C . PRO A 1 268 ? -21.697 24.529 -15.060 1.00 43.09 268 PRO A C 1
ATOM 2086 O O . PRO A 1 268 ? -21.161 25.040 -14.080 1.00 43.09 268 PRO A O 1
ATOM 2089 N N . GLN A 1 269 ? -21.039 23.757 -15.930 1.00 46.12 269 GLN A N 1
ATOM 2090 C CA . GLN A 1 269 ? -19.623 23.452 -15.788 1.00 46.12 269 GLN A CA 1
ATOM 2091 C C . GLN A 1 269 ? -18.864 24.770 -15.958 1.00 46.12 269 GLN A C 1
ATOM 2093 O O . GLN A 1 269 ? -18.747 25.286 -17.067 1.00 46.12 269 GLN A O 1
ATOM 2098 N N . GLU A 1 270 ? -18.442 25.354 -14.840 1.00 56.31 270 GLU A N 1
ATOM 2099 C CA . GLU A 1 270 ? -17.779 26.651 -14.795 1.00 56.31 270 GLU A CA 1
ATOM 2100 C C . GLU A 1 270 ? -16.450 26.534 -15.551 1.00 56.31 270 GLU A C 1
ATOM 2102 O O . GLU A 1 270 ? -15.548 25.798 -15.150 1.00 56.31 270 GLU A O 1
ATOM 2107 N N . ILE A 1 271 ? -16.363 27.176 -16.720 1.00 62.59 271 ILE A N 1
ATOM 2108 C CA . ILE A 1 271 ? -15.156 27.149 -17.547 1.00 62.59 271 ILE A CA 1
ATOM 2109 C C . ILE A 1 271 ? -14.107 28.032 -16.875 1.00 62.59 271 ILE A C 1
ATOM 2111 O O . ILE A 1 271 ? -14.270 29.247 -16.788 1.00 62.59 271 ILE A O 1
ATOM 2115 N N . ASP A 1 272 ? -13.026 27.404 -16.423 1.00 68.31 272 ASP A N 1
ATOM 2116 C CA . ASP A 1 272 ? -11.939 28.058 -15.704 1.00 68.31 272 ASP A CA 1
ATOM 2117 C C . ASP A 1 272 ? -11.183 29.059 -16.599 1.00 68.31 272 ASP A C 1
ATOM 2119 O O . ASP A 1 272 ? -10.689 28.718 -17.680 1.00 68.31 272 ASP A O 1
ATOM 2123 N N . GLU A 1 273 ? -11.051 30.305 -16.134 1.00 70.81 273 GLU A N 1
ATOM 2124 C CA . GLU A 1 273 ? -10.328 31.386 -16.819 1.00 70.81 273 GLU A CA 1
ATOM 2125 C C . GLU A 1 273 ? -8.906 30.978 -17.231 1.00 70.81 273 GLU A C 1
ATOM 2127 O O . GLU A 1 273 ? -8.452 31.296 -18.332 1.00 70.81 273 GLU A O 1
ATOM 2132 N N . TYR A 1 274 ? -8.204 30.232 -16.378 1.00 76.75 274 TYR A N 1
ATOM 2133 C CA . TYR A 1 274 ? -6.830 29.797 -16.630 1.00 76.75 274 TYR A CA 1
ATOM 2134 C C . TYR A 1 274 ? -6.707 28.883 -17.837 1.00 76.75 274 TYR A C 1
ATOM 2136 O O . TYR A 1 274 ? -5.705 28.928 -18.561 1.00 76.75 274 TYR A O 1
ATOM 2144 N N . ASP A 1 275 ? -7.719 28.048 -18.085 1.00 73.19 275 ASP A N 1
ATOM 2145 C CA . ASP A 1 275 ? -7.700 27.194 -19.257 1.00 73.19 275 ASP A CA 1
ATOM 2146 C C . ASP A 1 275 ? -7.667 28.076 -20.490 1.00 73.19 275 ASP A C 1
ATOM 2148 O O . ASP A 1 275 ? -6.826 27.839 -21.356 1.00 73.19 275 ASP A O 1
ATOM 2152 N N . LEU A 1 276 ? -8.489 29.123 -20.525 1.00 71.56 276 LEU A N 1
ATOM 2153 C CA . LEU A 1 276 ? -8.646 30.060 -21.632 1.00 71.56 276 LEU A CA 1
ATOM 2154 C C . LEU A 1 276 ? -7.405 30.943 -21.913 1.00 71.56 276 LEU A C 1
ATOM 2156 O O . LEU A 1 276 ? -7.263 31.402 -23.046 1.00 71.56 276 LEU A O 1
ATOM 2160 N N . MET A 1 277 ? -6.493 31.129 -20.951 1.00 76.50 277 MET A N 1
ATOM 2161 C CA . MET A 1 277 ? -5.267 31.932 -21.115 1.00 76.50 277 MET A CA 1
ATOM 2162 C C . MET A 1 277 ? -4.122 31.208 -21.852 1.00 76.50 277 MET A C 1
ATOM 2164 O O . MET A 1 277 ? -4.001 29.977 -21.810 1.00 76.50 277 MET A O 1
ATOM 2168 N N . ASP A 1 278 ? -3.235 31.988 -22.480 1.00 75.00 278 ASP A N 1
ATOM 2169 C CA . ASP A 1 278 ? -2.005 31.504 -23.121 1.00 75.00 278 ASP A CA 1
ATOM 2170 C C . ASP A 1 278 ? -0.846 31.404 -22.091 1.00 75.00 278 ASP A C 1
ATOM 2172 O O . ASP A 1 278 ? -0.722 32.289 -21.241 1.00 75.00 278 ASP A O 1
ATOM 2176 N N . PRO A 1 279 ? -0.009 30.342 -22.105 1.00 82.44 279 PRO A N 1
ATOM 2177 C CA . PRO A 1 279 ? 1.098 30.186 -21.148 1.00 82.44 279 PRO A CA 1
ATOM 2178 C C . PRO A 1 279 ? 2.281 31.139 -21.396 1.00 82.44 279 PRO A C 1
ATOM 2180 O O . PRO A 1 279 ? 2.684 31.334 -22.541 1.00 82.44 279 PRO A O 1
ATOM 2183 N N . VAL A 1 280 ? 2.896 31.655 -20.324 1.00 87.94 280 VAL A N 1
ATOM 2184 C CA . VAL A 1 280 ? 4.032 32.601 -20.361 1.00 87.94 280 VAL A CA 1
ATOM 2185 C C . VAL A 1 280 ? 5.301 31.989 -19.758 1.00 87.94 280 VAL A C 1
ATOM 2187 O O . VAL A 1 280 ? 5.285 31.518 -18.622 1.00 87.94 280 VAL A O 1
ATOM 2190 N N . ASP A 1 281 ? 6.416 32.017 -20.493 1.00 90.38 281 ASP A N 1
ATOM 2191 C CA . ASP A 1 281 ? 7.722 31.563 -19.994 1.00 90.38 281 ASP A CA 1
ATOM 2192 C C . ASP A 1 281 ? 8.372 32.594 -19.056 1.00 90.38 281 ASP A C 1
ATOM 2194 O O . ASP A 1 281 ? 8.597 33.745 -19.432 1.00 90.38 281 ASP A O 1
ATOM 2198 N N . ILE A 1 282 ? 8.711 32.153 -17.841 1.00 95.62 282 ILE A N 1
ATOM 2199 C CA . ILE A 1 282 ? 9.389 32.963 -16.820 1.00 95.62 282 ILE A CA 1
ATOM 2200 C C . ILE A 1 282 ? 10.813 32.489 -16.510 1.00 95.62 282 ILE A C 1
ATOM 2202 O O . ILE A 1 282 ? 11.550 33.212 -15.841 1.00 95.62 282 ILE A O 1
ATOM 2206 N N . LEU A 1 283 ? 11.222 31.308 -16.988 1.00 93.50 283 LEU A N 1
ATOM 2207 C CA . LEU A 1 283 ? 12.552 30.761 -16.712 1.00 93.50 283 LEU A CA 1
ATOM 2208 C C . LEU A 1 283 ? 13.624 31.535 -17.485 1.00 93.50 283 LEU A C 1
ATOM 2210 O O . LEU A 1 283 ? 14.628 31.936 -16.898 1.00 93.50 283 LEU A O 1
ATOM 2214 N N . THR A 1 284 ? 13.374 31.833 -18.765 1.00 89.06 284 THR A N 1
ATOM 2215 C CA . THR A 1 284 ? 14.316 32.592 -19.604 1.00 89.06 284 THR A CA 1
ATOM 2216 C C . THR A 1 284 ? 14.571 34.018 -19.078 1.00 89.06 284 THR A C 1
ATOM 2218 O O . THR A 1 284 ? 15.732 34.434 -19.023 1.00 89.06 284 THR A O 1
ATOM 2221 N N . PRO A 1 285 ? 13.554 34.805 -18.662 1.00 92.06 285 PRO A N 1
ATOM 2222 C CA . PRO A 1 285 ? 13.786 36.097 -18.008 1.00 92.06 285 PRO A CA 1
ATOM 2223 C C . PRO A 1 285 ? 14.491 35.992 -16.647 1.00 92.06 285 PRO A C 1
ATOM 2225 O O . PRO A 1 285 ? 15.317 36.847 -16.336 1.00 92.06 285 PRO A O 1
ATOM 2228 N N . LEU A 1 286 ? 14.200 34.954 -15.852 1.00 94.50 286 LEU A N 1
ATOM 2229 C CA . LEU A 1 286 ? 14.809 34.757 -14.532 1.00 94.50 286 LEU A CA 1
ATOM 2230 C C . LEU A 1 286 ? 16.310 34.454 -14.622 1.00 94.50 286 LEU A C 1
ATOM 2232 O O . LEU A 1 286 ? 17.097 34.942 -13.817 1.00 94.50 286 LEU A O 1
ATOM 2236 N N . GLU A 1 287 ? 16.725 33.672 -15.618 1.00 86.31 287 GLU A N 1
ATOM 2237 C CA . GLU A 1 287 ? 18.144 33.387 -15.849 1.00 86.31 287 GLU A CA 1
ATOM 2238 C C . GLU A 1 287 ? 18.934 34.667 -16.173 1.00 86.31 287 GLU A C 1
ATOM 2240 O O . GLU A 1 287 ? 20.070 34.832 -15.730 1.00 86.31 287 GLU A O 1
ATOM 2245 N N . LYS A 1 288 ? 18.301 35.626 -16.862 1.00 91.00 288 LYS A N 1
ATOM 2246 C CA . LYS A 1 288 ? 18.904 36.915 -17.237 1.00 91.00 288 LYS A CA 1
ATOM 2247 C C . LYS A 1 288 ? 18.912 37.960 -16.117 1.00 91.00 288 LYS A C 1
ATOM 2249 O O . LYS A 1 288 ? 19.592 38.972 -16.268 1.00 91.00 288 LYS A O 1
ATOM 2254 N N . SER A 1 289 ? 18.184 37.755 -15.017 1.00 89.75 289 SER A N 1
ATOM 2255 C CA . SER A 1 289 ? 18.086 38.741 -13.927 1.00 89.75 289 SER A CA 1
ATOM 2256 C C . SER A 1 289 ? 19.223 38.660 -12.900 1.00 89.75 289 SER A C 1
ATOM 2258 O O . SER A 1 289 ? 19.297 39.501 -12.009 1.00 89.75 289 SER A O 1
ATOM 2260 N N . GLY A 1 290 ? 20.104 37.655 -12.993 1.00 87.00 290 GLY A N 1
ATOM 2261 C CA . GLY A 1 290 ? 21.132 37.395 -11.976 1.00 87.00 290 GLY A CA 1
ATOM 2262 C C . GLY A 1 290 ? 20.608 36.657 -10.735 1.00 87.00 290 GLY A C 1
ATOM 2263 O O . GLY A 1 290 ? 21.278 36.629 -9.701 1.00 87.00 290 GLY A O 1
ATOM 2264 N N . PHE A 1 291 ? 19.428 36.027 -10.827 1.00 95.88 291 PHE A N 1
ATOM 2265 C CA . PHE A 1 291 ? 18.766 35.302 -9.734 1.00 95.88 291 PHE A CA 1
ATOM 2266 C C . PHE A 1 291 ? 19.700 34.348 -8.968 1.00 95.88 291 PHE A C 1
ATOM 2268 O O . PHE A 1 291 ? 19.749 34.378 -7.738 1.00 95.88 291 PHE A O 1
ATOM 2275 N N . TRP A 1 292 ? 20.462 33.511 -9.682 1.00 95.75 292 TRP A N 1
ATOM 2276 C CA . TRP A 1 292 ? 21.283 32.453 -9.080 1.00 95.75 292 TRP A CA 1
ATOM 2277 C C . TRP A 1 292 ? 22.478 32.957 -8.270 1.00 95.75 292 TRP A C 1
ATOM 2279 O O . TRP A 1 292 ? 22.891 32.279 -7.322 1.00 95.75 292 TRP A O 1
ATOM 2289 N N . ASP A 1 293 ? 23.025 34.116 -8.629 1.00 92.62 293 ASP A N 1
ATOM 2290 C CA . ASP A 1 293 ? 24.089 34.767 -7.865 1.00 92.62 293 ASP A CA 1
ATOM 2291 C C . ASP A 1 293 ? 23.494 35.510 -6.669 1.00 92.62 293 ASP A C 1
ATOM 2293 O O . ASP A 1 293 ? 23.975 35.367 -5.542 1.00 92.62 293 ASP A O 1
ATOM 2297 N N . GLY A 1 294 ? 22.365 36.193 -6.877 1.00 93.75 294 GLY A N 1
ATOM 2298 C CA . GLY A 1 294 ? 21.659 36.917 -5.826 1.00 93.75 294 GLY A CA 1
ATOM 2299 C C . GLY A 1 294 ? 21.179 36.023 -4.676 1.00 93.75 294 GLY A C 1
ATOM 2300 O O . GLY A 1 294 ? 21.408 36.352 -3.516 1.00 93.75 294 GLY A O 1
ATOM 2301 N N . VAL A 1 295 ? 20.621 34.832 -4.941 1.00 95.56 295 VAL A N 1
ATOM 2302 C CA . VAL A 1 295 ? 20.201 33.892 -3.871 1.00 95.56 295 VAL A CA 1
ATOM 2303 C C . VAL A 1 295 ? 21.368 33.311 -3.060 1.00 95.56 295 VAL A C 1
ATOM 2305 O O . VAL A 1 295 ? 21.152 32.794 -1.962 1.00 95.56 295 VAL A O 1
ATOM 2308 N N . LYS A 1 296 ? 22.603 33.391 -3.574 1.00 92.56 296 LYS A N 1
ATOM 2309 C CA . LYS A 1 296 ? 23.833 32.962 -2.884 1.00 92.56 296 LYS A CA 1
ATOM 2310 C C . LYS A 1 296 ? 24.557 34.115 -2.185 1.00 92.56 296 LYS A C 1
ATOM 2312 O O . LYS A 1 296 ? 25.535 33.861 -1.482 1.00 92.56 296 LYS A O 1
ATOM 2317 N N . ALA A 1 297 ? 24.097 35.355 -2.356 1.00 93.69 297 ALA A N 1
ATOM 2318 C CA . ALA A 1 297 ? 24.713 36.522 -1.747 1.00 93.69 297 ALA A CA 1
ATOM 2319 C C . ALA A 1 297 ? 24.755 36.400 -0.217 1.00 93.69 297 ALA A C 1
ATOM 2321 O O . ALA A 1 297 ? 23.817 35.926 0.432 1.00 93.69 297 ALA A O 1
ATOM 2322 N N . THR A 1 298 ? 25.846 36.856 0.392 1.00 91.12 298 THR A N 1
ATOM 2323 C CA . THR A 1 298 ? 25.992 36.859 1.856 1.00 91.12 298 THR A CA 1
ATOM 2324 C C . THR A 1 298 ? 25.093 37.915 2.499 1.00 91.12 298 THR A C 1
ATOM 2326 O O . THR A 1 298 ? 24.516 37.680 3.567 1.00 91.12 298 THR A O 1
ATOM 2329 N N . LYS A 1 299 ? 24.895 39.051 1.819 1.00 93.31 299 LYS A N 1
ATOM 2330 C CA . LYS A 1 299 ? 23.998 40.129 2.234 1.00 93.31 299 LYS A CA 1
ATOM 2331 C C . LYS A 1 299 ? 22.538 39.710 2.031 1.00 93.31 299 LYS A C 1
ATOM 2333 O O . LYS A 1 299 ? 22.097 39.445 0.918 1.00 93.31 299 LYS A O 1
ATOM 2338 N N . TRP A 1 300 ? 21.761 39.673 3.114 1.00 96.62 300 TRP A N 1
ATOM 2339 C CA . TRP A 1 300 ? 20.362 39.222 3.074 1.00 96.62 300 TRP A CA 1
ATOM 2340 C C . TRP A 1 300 ? 19.470 40.069 2.149 1.00 96.62 300 TRP A C 1
ATOM 2342 O O . TRP A 1 300 ? 18.510 39.541 1.598 1.00 96.62 300 TRP A O 1
ATOM 2352 N N . SER A 1 301 ? 19.772 41.363 1.968 1.00 96.12 301 SER A N 1
ATOM 2353 C CA . SER A 1 301 ? 18.988 42.251 1.100 1.00 96.12 301 SER A CA 1
ATOM 2354 C C . SER A 1 301 ? 19.110 41.858 -0.373 1.00 96.12 301 SER A C 1
ATOM 2356 O O . SER A 1 301 ? 18.106 41.847 -1.068 1.00 96.12 301 SER A O 1
ATOM 2358 N N . GLU A 1 302 ? 20.301 41.447 -0.816 1.00 96.31 302 GLU A N 1
ATOM 2359 C CA . GLU A 1 302 ? 20.542 40.957 -2.182 1.00 96.31 302 GLU A CA 1
ATOM 2360 C C . GLU A 1 302 ? 19.853 39.603 -2.409 1.00 96.31 302 GLU A C 1
ATOM 2362 O O . GLU A 1 302 ? 19.224 39.395 -3.444 1.00 96.31 302 GLU A O 1
ATOM 2367 N N . ARG A 1 303 ? 19.860 38.712 -1.399 1.00 97.81 303 ARG A N 1
ATOM 2368 C CA . ARG A 1 303 ? 19.055 37.476 -1.449 1.00 97.81 303 ARG A CA 1
ATOM 2369 C C . ARG A 1 303 ? 17.566 37.777 -1.579 1.00 97.81 303 ARG A C 1
ATOM 2371 O O . ARG A 1 303 ? 16.889 37.139 -2.378 1.00 97.81 303 ARG A O 1
ATOM 2378 N N . LYS A 1 304 ? 17.051 38.739 -0.805 1.00 97.62 304 LYS A N 1
ATOM 2379 C CA . LYS A 1 304 ? 15.647 39.160 -0.876 1.00 97.62 304 LYS A CA 1
ATOM 2380 C C . LYS A 1 304 ? 15.310 39.724 -2.259 1.00 97.62 304 LYS A C 1
ATOM 2382 O O . LYS A 1 304 ? 14.310 39.313 -2.829 1.00 97.62 304 LYS A O 1
ATOM 2387 N N . GLU A 1 305 ? 16.127 40.629 -2.795 1.00 96.88 305 GLU A N 1
ATOM 2388 C CA . GLU A 1 305 ? 15.923 41.239 -4.119 1.00 96.88 305 GLU A CA 1
ATOM 2389 C C . GLU A 1 305 ? 15.909 40.190 -5.238 1.00 96.88 305 GLU A C 1
ATOM 2391 O O . GLU A 1 305 ? 15.031 40.221 -6.096 1.00 96.88 305 GLU A O 1
ATOM 2396 N N . ALA A 1 306 ? 16.796 39.192 -5.178 1.00 97.06 306 ALA A N 1
ATOM 2397 C CA . ALA A 1 306 ? 16.796 38.085 -6.131 1.00 97.06 306 ALA A CA 1
ATOM 2398 C C . ALA A 1 306 ? 15.488 37.280 -6.091 1.00 97.06 306 ALA A C 1
ATOM 2400 O O . ALA A 1 306 ? 14.906 36.971 -7.131 1.00 97.06 306 ALA A O 1
ATOM 2401 N N . VAL A 1 307 ? 14.993 36.959 -4.891 1.00 97.81 307 VAL A N 1
ATOM 2402 C CA . VAL A 1 307 ? 13.707 36.264 -4.744 1.00 97.81 307 VAL A CA 1
ATOM 2403 C C . VAL A 1 307 ? 12.542 37.162 -5.172 1.00 97.81 307 VAL A C 1
ATOM 2405 O O . VAL A 1 307 ? 11.622 36.661 -5.806 1.00 97.81 307 VAL A O 1
ATOM 2408 N N . ALA A 1 308 ? 12.598 38.472 -4.921 1.00 97.06 308 ALA A N 1
ATOM 2409 C CA . ALA A 1 308 ? 11.564 39.419 -5.336 1.00 97.06 308 ALA A CA 1
ATOM 2410 C C . ALA A 1 308 ? 11.407 39.495 -6.868 1.00 97.06 308 ALA A C 1
ATOM 2412 O O . ALA A 1 308 ? 10.282 39.580 -7.364 1.00 97.06 308 ALA A O 1
ATOM 2413 N N . GLU A 1 309 ? 12.498 39.385 -7.636 1.00 96.56 309 GLU A N 1
ATOM 2414 C CA . GLU A 1 309 ? 12.418 39.275 -9.102 1.00 96.56 309 GLU A CA 1
ATOM 2415 C C . GLU A 1 309 ? 11.708 37.986 -9.548 1.00 96.56 309 GLU A C 1
ATOM 2417 O O . GLU A 1 309 ? 10.866 38.021 -10.450 1.00 96.56 309 GLU A O 1
ATOM 2422 N N . LEU A 1 310 ? 11.958 36.856 -8.873 1.00 97.69 310 LEU A N 1
ATOM 2423 C CA . LEU A 1 310 ? 11.186 35.630 -9.098 1.00 97.69 310 LEU A CA 1
ATOM 2424 C C . LEU A 1 310 ? 9.710 35.819 -8.724 1.00 97.69 310 LEU A C 1
ATOM 2426 O O . LEU A 1 310 ? 8.843 35.435 -9.507 1.00 97.69 310 LEU A O 1
ATOM 2430 N N . THR A 1 311 ? 9.409 36.423 -7.569 1.00 97.12 311 THR A N 1
ATOM 2431 C CA . THR A 1 311 ? 8.036 36.714 -7.122 1.00 97.12 311 THR A CA 1
ATOM 2432 C C . THR A 1 311 ? 7.280 37.529 -8.173 1.00 97.12 311 THR A C 1
ATOM 2434 O O . THR A 1 311 ? 6.135 37.203 -8.500 1.00 97.12 311 THR A O 1
ATOM 2437 N N . LYS A 1 312 ? 7.927 38.555 -8.741 1.00 96.00 312 LYS A N 1
ATOM 2438 C CA . LYS A 1 312 ? 7.380 39.415 -9.796 1.00 96.00 312 LYS A CA 1
ATOM 2439 C C . LYS A 1 312 ? 7.108 38.637 -11.081 1.00 96.00 312 LYS A C 1
ATOM 2441 O O . LYS A 1 312 ? 5.996 38.714 -11.595 1.00 96.00 312 LYS A O 1
ATOM 2446 N N . LEU A 1 313 ? 8.069 37.862 -11.584 1.00 95.19 313 LEU A N 1
ATOM 2447 C CA . LEU A 1 313 ? 7.874 37.053 -12.794 1.00 95.19 313 LEU A CA 1
ATOM 2448 C C . LEU A 1 313 ? 6.769 35.998 -12.606 1.00 95.19 313 LEU A C 1
ATOM 2450 O O . LEU A 1 313 ? 5.893 35.846 -13.460 1.00 95.19 313 LEU A O 1
ATOM 2454 N N . ALA A 1 314 ? 6.759 35.327 -11.451 1.00 95.62 314 ALA A N 1
ATOM 2455 C CA . ALA A 1 314 ? 5.777 34.307 -11.094 1.00 95.62 314 ALA A CA 1
ATOM 2456 C C . ALA A 1 314 ? 4.359 34.859 -10.851 1.00 95.62 314 ALA A C 1
ATOM 2458 O O . ALA A 1 314 ? 3.423 34.074 -10.752 1.00 95.62 314 ALA A O 1
ATOM 2459 N N . SER A 1 315 ? 4.166 36.183 -10.771 1.00 92.81 315 SER A N 1
ATOM 2460 C CA . SER A 1 315 ? 2.832 36.798 -10.628 1.00 92.81 315 SER A CA 1
ATOM 2461 C C . SER A 1 315 ? 1.952 36.681 -11.884 1.00 92.81 315 SER A C 1
ATOM 2463 O O . SER A 1 315 ? 0.767 37.013 -11.852 1.00 92.81 315 SER A O 1
ATOM 2465 N N . THR A 1 316 ? 2.511 36.185 -12.991 1.00 86.44 316 THR A N 1
ATOM 2466 C CA . THR A 1 316 ? 1.764 35.906 -14.219 1.00 86.44 316 THR A CA 1
ATOM 2467 C C . THR A 1 316 ? 0.725 34.801 -14.003 1.00 86.44 316 THR A C 1
ATOM 2469 O O . THR A 1 316 ? 1.042 33.729 -13.494 1.00 86.44 316 THR A O 1
ATOM 2472 N N . LYS A 1 317 ? -0.515 35.033 -14.456 1.00 81.75 317 LYS A N 1
ATOM 2473 C CA . LYS A 1 317 ? -1.665 34.137 -14.225 1.00 81.75 317 LYS A CA 1
ATOM 2474 C C . LYS A 1 317 ? -1.473 32.700 -14.731 1.00 81.75 317 LYS A C 1
ATOM 2476 O O . LYS A 1 317 ? -1.962 31.774 -14.092 1.00 81.75 317 LYS A O 1
ATOM 2481 N N . LYS A 1 318 ? -0.790 32.503 -15.867 1.00 89.56 318 LYS A N 1
ATOM 2482 C CA . LYS A 1 318 ? -0.510 31.180 -16.450 1.00 89.56 318 LYS A CA 1
ATOM 2483 C C . LYS A 1 318 ? 0.950 31.055 -16.857 1.00 89.56 318 LYS A C 1
ATOM 2485 O O . LYS A 1 318 ? 1.365 31.569 -17.892 1.00 89.56 318 LYS A O 1
ATOM 2490 N N . ILE A 1 319 ? 1.720 30.345 -16.045 1.00 93.75 319 ILE A N 1
ATOM 2491 C CA . ILE A 1 319 ? 3.145 30.115 -16.273 1.00 93.75 319 ILE A CA 1
ATOM 2492 C C . ILE A 1 319 ? 3.307 28.898 -17.191 1.00 93.75 319 ILE A C 1
ATOM 2494 O O . ILE A 1 319 ? 2.643 27.876 -17.011 1.00 93.75 319 ILE A O 1
ATOM 2498 N N . ALA A 1 320 ? 4.188 29.000 -18.183 1.00 85.00 320 ALA A N 1
ATOM 2499 C CA . ALA A 1 320 ? 4.548 27.885 -19.043 1.00 85.00 320 ALA A CA 1
ATOM 2500 C C . ALA A 1 320 ? 5.185 26.756 -18.207 1.00 85.00 320 ALA A C 1
ATOM 2502 O O . ALA A 1 320 ? 6.099 27.019 -17.419 1.00 85.00 320 ALA A O 1
ATOM 2503 N N . PRO A 1 321 ? 4.735 25.496 -18.359 1.00 87.06 321 PRO A N 1
ATOM 2504 C CA . PRO A 1 321 ? 5.366 24.368 -17.686 1.00 87.06 321 PRO A CA 1
ATOM 2505 C C . PRO A 1 321 ? 6.854 24.265 -18.046 1.00 87.06 321 PRO A C 1
ATOM 2507 O O . PRO A 1 321 ? 7.229 24.384 -19.210 1.00 87.06 321 PRO A O 1
ATOM 2510 N N . GLY A 1 322 ? 7.696 24.007 -17.049 1.00 88.94 322 GLY A N 1
ATOM 2511 C CA . GLY A 1 322 ? 9.149 23.934 -17.190 1.00 88.94 322 GLY A CA 1
ATOM 2512 C C . GLY A 1 322 ? 9.793 23.281 -15.968 1.00 88.94 322 GLY A C 1
ATOM 2513 O O . GLY A 1 322 ? 9.090 22.844 -15.051 1.00 88.94 322 GLY A O 1
ATOM 2514 N N . ASP A 1 323 ? 11.124 23.194 -15.937 1.00 89.00 323 ASP A N 1
ATOM 2515 C CA . ASP A 1 323 ? 11.831 22.615 -14.790 1.00 89.00 323 ASP A CA 1
ATOM 2516 C C . ASP A 1 323 ? 12.029 23.645 -13.668 1.00 89.00 323 ASP A C 1
ATOM 2518 O O . ASP A 1 323 ? 12.999 24.399 -13.630 1.00 89.00 323 ASP A O 1
ATOM 2522 N N . PHE A 1 324 ? 11.104 23.639 -12.709 1.00 95.50 324 PHE A N 1
ATOM 2523 C CA . PHE A 1 324 ? 11.179 24.461 -11.500 1.00 95.50 324 PHE A CA 1
ATOM 2524 C C . PHE A 1 324 ? 11.888 23.751 -10.333 1.00 95.50 324 PHE A C 1
ATOM 2526 O O . PHE A 1 324 ? 11.889 24.271 -9.215 1.00 95.50 324 PHE A O 1
ATOM 2533 N N . SER A 1 325 ? 12.485 22.569 -10.537 1.00 92.19 325 SER A N 1
ATOM 2534 C CA . SER A 1 325 ? 13.007 21.731 -9.446 1.00 92.19 325 SER A CA 1
ATOM 2535 C C . SER A 1 325 ? 14.111 22.420 -8.646 1.00 92.19 325 SER A C 1
ATOM 2537 O O . SER A 1 325 ? 14.083 22.398 -7.413 1.00 92.19 325 SER A O 1
ATOM 2539 N N . GLU A 1 326 ? 15.075 23.055 -9.319 1.00 92.88 326 GLU A N 1
ATOM 2540 C CA . GLU A 1 326 ? 16.185 23.738 -8.641 1.00 92.88 326 GLU A CA 1
ATOM 2541 C C . GLU A 1 326 ? 15.729 25.031 -7.951 1.00 92.88 326 GLU A C 1
ATOM 2543 O O . GLU A 1 326 ? 16.151 25.321 -6.826 1.00 92.88 326 GLU A O 1
ATOM 2548 N N . ILE A 1 327 ? 14.782 25.751 -8.563 1.00 97.38 327 ILE A N 1
ATOM 2549 C CA . ILE A 1 327 ? 14.126 26.915 -7.953 1.00 97.38 327 ILE A CA 1
ATOM 2550 C C . ILE A 1 327 ? 13.424 26.481 -6.659 1.00 97.38 327 ILE A C 1
ATOM 2552 O O . ILE A 1 327 ? 13.649 27.070 -5.606 1.00 97.38 327 ILE A O 1
ATOM 2556 N N . CYS A 1 328 ? 12.660 25.386 -6.685 1.00 97.38 328 CYS A N 1
ATOM 2557 C CA . CYS A 1 328 ? 11.944 24.878 -5.512 1.00 97.38 328 CYS A CA 1
ATOM 2558 C C . CYS A 1 328 ? 12.887 24.367 -4.411 1.00 97.38 328 CYS A C 1
ATOM 2560 O O . CYS A 1 328 ? 12.628 24.588 -3.227 1.00 97.38 328 CYS A O 1
ATOM 2562 N N . ARG A 1 329 ? 14.008 23.713 -4.758 1.00 96.50 329 ARG A N 1
ATOM 2563 C CA . ARG A 1 329 ? 15.047 23.333 -3.775 1.00 96.50 329 ARG A CA 1
ATOM 2564 C C . ARG A 1 329 ? 15.673 24.556 -3.115 1.00 96.50 329 ARG A C 1
ATOM 2566 O O . ARG A 1 329 ? 15.952 24.520 -1.916 1.00 96.50 329 ARG A O 1
ATOM 2573 N N . THR A 1 330 ? 15.890 25.615 -3.888 1.00 97.25 330 THR A N 1
ATOM 2574 C CA . THR A 1 330 ? 16.434 26.884 -3.399 1.00 97.25 330 THR A CA 1
ATOM 2575 C C . THR A 1 330 ? 15.436 27.579 -2.476 1.00 97.25 330 THR A C 1
ATOM 2577 O O . THR A 1 330 ? 15.772 27.853 -1.326 1.00 97.25 330 THR A O 1
ATOM 2580 N N . LEU A 1 331 ? 14.182 27.746 -2.906 1.00 98.19 331 LEU A N 1
ATOM 2581 C CA . LEU A 1 331 ? 13.112 28.329 -2.091 1.00 98.19 331 LEU A CA 1
ATOM 2582 C C . LEU A 1 331 ? 12.890 27.548 -0.788 1.00 98.19 331 LEU A C 1
ATOM 2584 O O . LEU A 1 331 ? 12.825 28.156 0.276 1.00 98.19 331 LEU A O 1
ATOM 2588 N N . LYS A 1 332 ? 12.891 26.206 -0.826 1.00 97.50 332 LYS A N 1
ATOM 2589 C CA . LYS A 1 332 ? 12.772 25.365 0.379 1.00 97.50 332 LYS A CA 1
ATOM 2590 C C . LYS A 1 332 ? 13.845 25.668 1.431 1.00 97.50 332 LYS A C 1
ATOM 2592 O O . LYS A 1 332 ? 13.541 25.642 2.620 1.00 97.50 332 LYS A O 1
ATOM 2597 N N . LYS A 1 333 ? 15.083 25.959 1.012 1.00 95.25 333 LYS A N 1
ATOM 2598 C CA . LYS A 1 333 ? 16.164 26.381 1.923 1.00 95.25 333 LYS A CA 1
ATOM 2599 C C . LYS A 1 333 ? 15.928 27.799 2.450 1.00 95.25 333 LYS A C 1
ATOM 2601 O O . LYS A 1 333 ? 16.119 28.038 3.641 1.00 95.25 333 LYS A O 1
ATOM 2606 N N . LEU A 1 334 ? 15.480 28.712 1.587 1.00 97.06 334 LEU A N 1
ATOM 2607 C CA . LEU A 1 334 ? 15.245 30.118 1.932 1.00 97.06 334 LEU A CA 1
ATOM 2608 C C . LEU A 1 334 ? 14.050 30.331 2.881 1.00 97.06 334 LEU A C 1
ATOM 2610 O O . LEU A 1 334 ? 14.083 31.269 3.669 1.00 97.06 334 LEU A O 1
ATOM 2614 N N . ILE A 1 335 ? 13.055 29.431 2.924 1.00 95.81 335 ILE A N 1
ATOM 2615 C CA . ILE A 1 335 ? 11.997 29.438 3.968 1.00 95.81 335 ILE A CA 1
ATOM 2616 C C . ILE A 1 335 ? 12.603 29.377 5.387 1.00 95.81 335 ILE A C 1
ATOM 2618 O O . ILE A 1 335 ? 12.036 29.903 6.349 1.00 95.81 335 ILE A O 1
ATOM 2622 N N . THR A 1 336 ? 13.760 28.726 5.528 1.00 92.12 336 THR A N 1
ATOM 2623 C CA . THR A 1 336 ? 14.503 28.592 6.791 1.00 92.12 336 THR A CA 1
ATOM 2624 C C . THR A 1 336 ? 15.695 29.547 6.902 1.00 92.12 336 THR A C 1
ATOM 2626 O O . THR A 1 336 ? 16.544 29.343 7.768 1.00 92.12 336 THR A O 1
ATOM 2629 N N . ASP A 1 337 ? 15.784 30.573 6.046 1.00 95.25 337 ASP A N 1
ATOM 2630 C CA . ASP A 1 337 ? 16.847 31.583 6.119 1.00 95.25 337 ASP A CA 1
ATOM 2631 C C . ASP A 1 337 ? 16.849 32.278 7.491 1.00 95.25 337 ASP A C 1
ATOM 2633 O O . ASP A 1 337 ? 15.808 32.472 8.128 1.00 95.25 337 ASP A O 1
ATOM 2637 N N . VAL A 1 338 ? 18.044 32.659 7.946 1.00 91.81 338 VAL A N 1
ATOM 2638 C CA . VAL A 1 338 ? 18.246 33.379 9.210 1.00 91.81 338 VAL A CA 1
ATOM 2639 C C . VAL A 1 338 ? 17.569 34.751 9.205 1.00 91.81 338 VAL A C 1
ATOM 2641 O O . VAL A 1 338 ? 17.171 35.243 10.261 1.00 91.81 338 VAL A O 1
ATOM 2644 N N . ASN A 1 339 ? 17.418 35.375 8.032 1.00 94.69 339 ASN A N 1
ATOM 2645 C CA . ASN A 1 339 ? 16.694 36.625 7.880 1.00 94.69 339 ASN A CA 1
ATOM 2646 C C . ASN A 1 339 ? 15.240 36.369 7.469 1.00 94.69 339 ASN A C 1
ATOM 2648 O O . ASN A 1 339 ? 14.938 35.894 6.374 1.00 94.69 339 ASN A O 1
ATOM 2652 N N . LEU A 1 340 ? 14.324 36.778 8.343 1.00 91.31 340 LEU A N 1
ATOM 2653 C CA . LEU A 1 340 ? 12.894 36.559 8.171 1.00 91.31 340 LEU A CA 1
ATOM 2654 C C . LEU A 1 340 ? 12.310 37.218 6.913 1.00 91.31 340 LEU A C 1
ATOM 2656 O O . LEU A 1 340 ? 11.392 36.663 6.325 1.00 91.31 340 LEU A O 1
ATOM 2660 N N . ALA A 1 341 ? 12.839 38.366 6.476 1.00 94.38 341 ALA A N 1
ATOM 2661 C CA . ALA A 1 341 ? 12.350 39.046 5.277 1.00 94.38 341 ALA A CA 1
ATOM 2662 C C . ALA A 1 341 ? 12.633 38.240 3.997 1.00 94.38 341 ALA A C 1
ATOM 2664 O O . ALA A 1 341 ? 11.829 38.271 3.072 1.00 94.38 341 ALA A O 1
ATOM 2665 N N . VAL A 1 342 ? 13.743 37.491 3.961 1.00 97.62 342 VAL A N 1
ATOM 2666 C CA . VAL A 1 342 ? 14.069 36.574 2.856 1.00 97.62 342 VAL A CA 1
ATOM 2667 C C . VAL A 1 342 ? 13.112 35.380 2.861 1.00 97.62 342 VAL A C 1
ATOM 2669 O O . VAL A 1 342 ? 12.596 34.999 1.814 1.00 97.62 342 VAL A O 1
ATOM 2672 N N . ALA A 1 343 ? 12.830 34.822 4.043 1.00 96.88 343 ALA A N 1
ATOM 2673 C CA . ALA A 1 343 ? 11.883 33.719 4.188 1.00 96.88 343 ALA A CA 1
ATOM 2674 C C . ALA A 1 343 ? 10.457 34.106 3.759 1.00 96.88 343 ALA A C 1
ATOM 2676 O O . ALA A 1 343 ? 9.791 33.318 3.094 1.00 96.88 343 ALA A O 1
ATOM 2677 N N . VAL A 1 344 ? 10.003 35.316 4.105 1.00 97.62 344 VAL A N 1
ATOM 2678 C CA . VAL A 1 344 ? 8.696 35.861 3.694 1.00 97.62 344 VAL A CA 1
ATOM 2679 C C . VAL A 1 344 ? 8.595 35.977 2.174 1.00 97.62 344 VAL A C 1
ATOM 2681 O O . VAL A 1 344 ? 7.665 35.431 1.587 1.00 97.62 344 VAL A O 1
ATOM 2684 N N . GLU A 1 345 ? 9.597 36.584 1.536 1.00 97.88 345 GLU A N 1
ATOM 2685 C CA . GLU A 1 345 ? 9.637 36.728 0.077 1.00 97.88 345 GLU A CA 1
ATOM 2686 C C . GLU A 1 345 ? 9.645 35.356 -0.624 1.00 97.88 345 GLU A C 1
ATOM 2688 O O . GLU A 1 345 ? 8.929 35.139 -1.598 1.00 97.88 345 GLU A O 1
ATOM 2693 N N . ALA A 1 346 ? 10.380 34.377 -0.079 1.00 98.31 346 ALA A N 1
ATOM 2694 C CA . ALA A 1 346 ? 10.385 33.008 -0.595 1.00 98.31 346 ALA A CA 1
ATOM 2695 C C . ALA A 1 346 ? 9.014 32.324 -0.468 1.00 98.31 346 ALA A C 1
ATOM 2697 O O . ALA A 1 346 ? 8.596 31.613 -1.382 1.00 98.31 346 ALA A O 1
ATOM 2698 N N . ILE A 1 347 ? 8.295 32.547 0.637 1.00 98.38 347 ILE A N 1
ATOM 2699 C CA . ILE A 1 347 ? 6.929 32.042 0.838 1.00 98.38 347 ILE A CA 1
ATOM 2700 C C . ILE A 1 347 ? 5.966 32.651 -0.193 1.00 98.38 347 ILE A C 1
ATOM 2702 O O . ILE A 1 347 ? 5.142 31.920 -0.748 1.00 98.38 347 ILE A O 1
ATOM 2706 N N . GLN A 1 348 ? 6.079 33.947 -0.493 1.00 98.12 348 GLN A N 1
ATOM 2707 C CA . GLN A 1 348 ? 5.276 34.602 -1.533 1.00 98.12 348 GLN A CA 1
ATOM 2708 C C . GLN A 1 348 ? 5.608 34.105 -2.943 1.00 98.12 348 GLN A C 1
ATOM 2710 O O . GLN A 1 348 ? 4.690 33.797 -3.705 1.00 98.12 348 GLN A O 1
ATOM 2715 N N . ALA A 1 349 ? 6.890 33.925 -3.274 1.00 98.25 349 ALA A N 1
ATOM 2716 C CA . ALA A 1 349 ? 7.300 33.335 -4.548 1.00 98.25 349 ALA A CA 1
ATOM 2717 C C . ALA A 1 349 ? 6.686 31.937 -4.757 1.00 98.25 349 ALA A C 1
ATOM 2719 O O . ALA A 1 349 ? 6.204 31.627 -5.847 1.00 98.25 349 ALA A O 1
ATOM 2720 N N . ILE A 1 350 ? 6.638 31.106 -3.706 1.00 98.31 350 ILE A N 1
ATOM 2721 C CA . ILE A 1 350 ? 5.982 29.786 -3.743 1.00 98.31 350 ILE A CA 1
ATOM 2722 C C . ILE A 1 350 ? 4.482 29.912 -4.027 1.00 98.31 350 ILE A C 1
ATOM 2724 O O . ILE A 1 350 ? 3.960 29.150 -4.841 1.00 98.31 350 ILE A O 1
ATOM 2728 N N . GLY A 1 351 ? 3.797 30.861 -3.381 1.00 97.19 351 GLY A N 1
ATOM 2729 C CA . GLY A 1 351 ? 2.372 31.119 -3.607 1.00 97.19 351 GLY A CA 1
ATOM 2730 C C . GLY A 1 351 ? 2.073 31.509 -5.056 1.00 97.19 351 GLY A C 1
ATOM 2731 O O . GLY A 1 351 ? 1.177 30.934 -5.675 1.00 97.19 351 GLY A O 1
ATOM 2732 N N . ASN A 1 352 ? 2.879 32.409 -5.626 1.00 97.81 352 ASN A N 1
ATOM 2733 C CA . ASN A 1 352 ? 2.748 32.850 -7.016 1.00 97.81 352 ASN A CA 1
ATOM 2734 C C . ASN A 1 352 ? 3.011 31.708 -8.013 1.00 97.81 352 ASN A C 1
ATOM 2736 O O . ASN A 1 352 ? 2.204 31.480 -8.915 1.00 97.81 352 ASN A O 1
ATOM 2740 N N . LEU A 1 353 ? 4.077 30.922 -7.808 1.00 97.81 353 LEU A N 1
ATOM 2741 C CA . LEU A 1 353 ? 4.370 29.747 -8.637 1.00 97.81 353 LEU A CA 1
ATOM 2742 C C . LEU A 1 353 ? 3.238 28.715 -8.587 1.00 97.81 353 LEU A C 1
ATOM 2744 O O . LEU A 1 353 ? 2.832 28.206 -9.629 1.00 97.81 353 LEU A O 1
ATOM 2748 N N . ALA A 1 354 ? 2.704 28.426 -7.398 1.00 96.62 354 ALA A N 1
ATOM 2749 C CA . ALA A 1 354 ? 1.585 27.503 -7.241 1.00 96.62 354 ALA A CA 1
ATOM 2750 C C . ALA A 1 354 ? 0.340 27.987 -7.998 1.00 96.62 354 ALA A C 1
ATOM 2752 O O . ALA A 1 354 ? -0.277 27.203 -8.715 1.00 96.62 354 ALA A O 1
ATOM 2753 N N . CYS A 1 355 ? 0.014 29.277 -7.897 1.00 93.88 355 CYS A N 1
ATOM 2754 C CA . CYS A 1 355 ? -1.108 29.881 -8.612 1.00 93.88 355 CYS A CA 1
ATOM 2755 C C . CYS A 1 355 ? -0.953 29.770 -10.141 1.00 93.88 355 CYS A C 1
ATOM 2757 O O . CYS A 1 355 ? -1.875 29.323 -10.822 1.00 93.88 355 CYS A O 1
ATOM 2759 N N . GLY A 1 356 ? 0.225 30.122 -10.673 1.00 92.38 356 GLY A N 1
ATOM 2760 C CA . GLY A 1 356 ? 0.469 30.170 -12.116 1.00 92.38 356 GLY A CA 1
ATOM 2761 C C . GLY A 1 356 ? 0.715 28.812 -12.790 1.00 92.38 356 GLY A C 1
ATOM 2762 O O . GLY A 1 356 ? 0.436 28.666 -13.981 1.00 92.38 356 GLY A O 1
ATOM 2763 N N . LEU A 1 357 ? 1.222 27.807 -12.066 1.00 95.44 357 LEU A N 1
ATOM 2764 C CA . LEU A 1 357 ? 1.516 26.465 -12.603 1.00 95.44 357 LEU A CA 1
ATOM 2765 C C . LEU A 1 357 ? 0.454 25.411 -12.260 1.00 95.44 357 LEU A C 1
ATOM 2767 O O . LEU A 1 357 ? 0.353 24.400 -12.960 1.00 95.44 357 LEU A O 1
ATOM 2771 N N . ARG A 1 358 ? -0.321 25.614 -11.188 1.00 92.88 358 ARG A N 1
ATOM 2772 C CA . ARG A 1 358 ? -1.385 24.702 -10.742 1.00 92.88 358 ARG A CA 1
ATOM 2773 C C . ARG A 1 358 ? -0.905 23.250 -10.619 1.00 92.88 358 ARG A C 1
ATOM 2775 O O . ARG A 1 358 ? 0.072 22.969 -9.926 1.00 92.88 358 ARG A O 1
ATOM 2782 N N . THR A 1 359 ? -1.533 22.308 -11.321 1.00 90.38 359 THR A N 1
ATOM 2783 C CA . THR A 1 359 ? -1.199 20.875 -11.269 1.00 90.38 359 THR A CA 1
ATOM 2784 C C . THR A 1 359 ? 0.226 20.561 -11.743 1.00 90.38 359 THR A C 1
ATOM 2786 O O . THR A 1 359 ? 0.825 19.589 -11.278 1.00 90.38 359 THR A O 1
ATOM 2789 N N . HIS A 1 360 ? 0.842 21.412 -12.576 1.00 90.38 360 HIS A N 1
ATOM 2790 C CA . HIS A 1 360 ? 2.266 21.287 -12.922 1.00 90.38 360 HIS A CA 1
ATOM 2791 C C . HIS A 1 360 ? 3.197 21.565 -11.725 1.00 90.38 360 HIS A C 1
ATOM 2793 O O . HIS A 1 360 ? 4.365 21.180 -11.751 1.00 90.38 360 HIS A O 1
ATOM 2799 N N . PHE A 1 361 ? 2.685 22.164 -10.645 1.00 95.62 361 PHE A N 1
ATOM 2800 C CA . PHE A 1 361 ? 3.404 22.418 -9.396 1.00 95.62 361 PHE A CA 1
ATOM 2801 C C . PHE A 1 361 ? 3.108 21.398 -8.286 1.00 95.62 361 PHE A C 1
ATOM 2803 O O . PHE A 1 361 ? 3.637 21.531 -7.180 1.00 95.62 361 PHE A O 1
ATOM 2810 N N . SER A 1 362 ? 2.296 20.361 -8.529 1.00 94.12 362 SER A N 1
ATOM 2811 C CA . SER A 1 362 ? 1.871 19.416 -7.481 1.00 94.12 362 SER A CA 1
ATOM 2812 C C . SER A 1 362 ? 3.025 18.639 -6.835 1.00 94.12 362 SER A C 1
ATOM 2814 O O . SER A 1 362 ? 3.020 18.394 -5.628 1.00 94.12 362 SER A O 1
ATOM 2816 N N . ALA A 1 363 ? 4.050 18.252 -7.605 1.00 92.00 363 ALA A N 1
ATOM 2817 C CA . ALA A 1 363 ? 5.229 17.573 -7.057 1.00 92.00 363 ALA A CA 1
ATOM 2818 C C . ALA A 1 363 ? 6.042 18.498 -6.135 1.00 92.00 363 ALA A C 1
ATOM 2820 O O . ALA A 1 363 ? 6.375 18.118 -5.011 1.00 92.00 363 ALA A O 1
ATOM 2821 N N . SER A 1 364 ? 6.293 19.733 -6.578 1.00 95.00 364 SER A N 1
ATOM 2822 C CA . SER A 1 364 ? 6.975 20.765 -5.791 1.00 95.00 364 SER A CA 1
ATOM 2823 C C . SER A 1 364 ? 6.177 21.164 -4.551 1.00 95.00 364 SER A C 1
ATOM 2825 O O . SER A 1 364 ? 6.749 21.337 -3.478 1.00 95.00 364 SER A O 1
ATOM 2827 N N . SER A 1 365 ? 4.851 21.235 -4.667 1.00 95.31 365 SER A N 1
ATOM 2828 C CA . SER A 1 365 ? 3.949 21.551 -3.560 1.00 95.31 365 SER A CA 1
ATOM 2829 C C . SER A 1 365 ? 4.023 20.504 -2.457 1.00 95.31 365 SER A C 1
ATOM 2831 O O . SER A 1 365 ? 4.264 20.860 -1.308 1.00 95.31 365 SER A O 1
ATOM 2833 N N . ARG A 1 366 ? 3.934 19.211 -2.802 1.00 94.69 366 ARG A N 1
ATOM 2834 C CA . ARG A 1 366 ? 4.125 18.109 -1.839 1.00 94.69 366 ARG A CA 1
ATOM 2835 C C . ARG A 1 366 ? 5.528 18.108 -1.231 1.00 94.69 366 ARG A C 1
ATOM 2837 O O . ARG A 1 366 ? 5.693 17.874 -0.041 1.00 94.69 366 ARG A O 1
ATOM 2844 N N . PHE A 1 367 ? 6.551 18.428 -2.023 1.00 95.00 367 PHE A N 1
ATOM 2845 C CA . PHE A 1 367 ? 7.926 18.532 -1.530 1.00 95.00 367 PHE A CA 1
ATOM 2846 C C . PHE A 1 367 ? 8.130 19.670 -0.509 1.00 95.00 367 PHE A C 1
ATOM 2848 O O . PHE A 1 367 ? 8.992 19.552 0.373 1.00 95.00 367 PHE A O 1
ATOM 2855 N N . MET A 1 368 ? 7.375 20.767 -0.619 1.00 94.81 368 MET A N 1
ATOM 2856 C CA . MET A 1 368 ? 7.488 21.948 0.248 1.00 94.81 368 MET A CA 1
ATOM 2857 C C . MET A 1 368 ? 6.468 21.979 1.395 1.00 94.81 368 MET A C 1
ATOM 2859 O O . MET A 1 368 ? 6.745 22.606 2.415 1.00 94.81 368 MET A O 1
ATOM 2863 N N . LEU A 1 369 ? 5.335 21.281 1.283 1.00 97.62 369 LEU A N 1
ATOM 2864 C CA . LEU A 1 369 ? 4.269 21.294 2.289 1.00 97.62 369 LEU A CA 1
ATOM 2865 C C . LEU A 1 369 ? 4.766 20.988 3.720 1.00 97.62 369 LEU A C 1
ATOM 2867 O O . LEU A 1 369 ? 4.460 21.787 4.605 1.00 97.62 369 LEU A O 1
ATOM 2871 N N . PRO A 1 370 ? 5.613 19.963 3.974 1.00 96.44 370 PRO A N 1
ATOM 2872 C CA . PRO A 1 370 ? 6.122 19.704 5.323 1.00 96.44 370 PRO A CA 1
ATOM 2873 C C . PRO A 1 370 ? 6.868 20.888 5.954 1.00 96.44 370 PRO A C 1
ATOM 2875 O O . PRO A 1 370 ? 6.685 21.178 7.134 1.00 96.44 370 PRO A O 1
ATOM 2878 N N . VAL A 1 371 ? 7.696 21.605 5.177 1.00 96.12 371 VAL A N 1
ATOM 2879 C CA . VAL A 1 371 ? 8.468 22.743 5.711 1.00 96.12 371 VAL A CA 1
ATOM 2880 C C . VAL A 1 371 ? 7.585 23.973 5.930 1.00 96.12 371 VAL A C 1
ATOM 2882 O O . VAL A 1 371 ? 7.816 24.720 6.878 1.00 96.12 371 VAL A O 1
ATOM 2885 N N . LEU A 1 372 ? 6.554 24.166 5.100 1.00 98.00 372 LEU A N 1
ATOM 2886 C CA . LEU A 1 372 ? 5.582 25.248 5.265 1.00 98.00 372 LEU A CA 1
ATOM 2887 C C . LEU A 1 372 ? 4.722 25.023 6.515 1.00 98.00 372 LEU A C 1
ATOM 2889 O O . LEU A 1 372 ? 4.581 25.943 7.319 1.00 98.00 372 LEU A O 1
ATOM 2893 N N . LEU A 1 373 ? 4.228 23.797 6.730 1.00 97.75 373 LEU A N 1
ATOM 2894 C CA . LEU A 1 373 ? 3.480 23.444 7.942 1.00 97.75 373 LEU A CA 1
ATOM 2895 C C . LEU A 1 373 ? 4.344 23.594 9.199 1.00 97.75 373 LEU A C 1
ATOM 2897 O O . LEU A 1 373 ? 3.885 24.137 10.199 1.00 97.75 373 LEU A O 1
ATOM 2901 N N . GLU A 1 374 ? 5.621 23.206 9.159 1.00 94.31 374 GLU A N 1
ATOM 2902 C CA . GLU A 1 374 ? 6.510 23.418 10.305 1.00 94.31 374 GLU A CA 1
ATOM 2903 C C . GLU A 1 374 ? 6.816 24.905 10.568 1.00 94.31 374 GLU A C 1
ATOM 2905 O O . GLU A 1 374 ? 7.018 25.312 11.719 1.00 94.31 374 GLU A O 1
ATOM 2910 N N . LYS A 1 375 ? 6.807 25.750 9.529 1.00 95.38 375 LYS A N 1
ATOM 2911 C CA . LYS A 1 375 ? 7.003 27.202 9.661 1.00 95.38 375 LYS A CA 1
ATOM 2912 C C . LYS A 1 375 ? 5.811 27.912 10.323 1.00 95.38 375 LYS A C 1
ATOM 2914 O O . LYS A 1 375 ? 5.994 29.025 10.811 1.00 95.38 375 LYS A O 1
ATOM 2919 N N . LEU A 1 376 ? 4.655 27.251 10.485 1.00 96.50 376 LEU A N 1
ATOM 2920 C CA . LEU A 1 376 ? 3.505 27.758 11.262 1.00 96.50 376 LEU A CA 1
ATOM 2921 C C . LEU A 1 376 ? 3.811 27.963 12.760 1.00 96.50 376 LEU A C 1
ATOM 2923 O O . LEU A 1 376 ? 2.984 28.488 13.497 1.00 96.50 376 LEU A O 1
ATOM 2927 N N . LYS A 1 377 ? 5.004 27.579 13.238 1.00 93.25 377 LYS A N 1
ATOM 2928 C CA . LYS A 1 377 ? 5.480 27.904 14.593 1.00 93.25 377 LYS A CA 1
ATOM 2929 C C . LYS A 1 377 ? 5.789 29.392 14.800 1.00 93.25 377 LYS A C 1
ATOM 2931 O O . LYS A 1 377 ? 5.919 29.824 15.945 1.00 93.25 377 LYS A O 1
ATOM 2936 N N . GLU A 1 378 ? 5.942 30.160 13.722 1.00 92.19 378 GLU A N 1
ATOM 2937 C CA . GLU A 1 378 ? 6.219 31.599 13.765 1.00 92.19 378 GLU A CA 1
ATOM 2938 C C . GLU A 1 378 ? 4.956 32.401 14.117 1.00 92.19 378 GLU A C 1
ATOM 2940 O O . GLU A 1 378 ? 3.905 32.229 13.506 1.00 92.19 378 GLU A O 1
ATOM 2945 N N . LYS A 1 379 ? 5.072 33.323 15.082 1.00 90.25 379 LYS A N 1
ATOM 2946 C CA . LYS A 1 379 ? 3.958 34.169 15.565 1.00 90.25 379 LYS A CA 1
ATOM 2947 C C . LYS A 1 379 ? 3.884 35.557 14.921 1.00 90.25 379 LYS A C 1
ATOM 2949 O O . LYS A 1 379 ? 2.953 36.310 15.192 1.00 90.25 379 LYS A O 1
ATOM 2954 N N . LYS A 1 380 ? 4.903 35.954 14.157 1.00 90.81 380 LYS A N 1
ATOM 2955 C CA . LYS A 1 380 ? 4.973 37.296 13.562 1.00 90.81 380 LYS A CA 1
ATOM 2956 C C . LYS A 1 380 ? 4.015 37.366 12.373 1.00 90.81 380 LYS A C 1
ATOM 2958 O O . LYS A 1 380 ? 4.232 36.650 11.402 1.00 90.81 380 LYS A O 1
ATOM 2963 N N . GLN A 1 381 ? 3.037 38.273 12.419 1.00 89.62 381 GLN A N 1
ATOM 2964 C CA . GLN A 1 381 ? 2.052 38.499 11.343 1.00 89.62 381 GLN A CA 1
ATOM 2965 C C . GLN A 1 381 ? 2.708 38.682 9.966 1.00 89.62 381 GLN A C 1
ATOM 2967 O O . GLN A 1 381 ? 2.261 38.100 8.986 1.00 89.62 381 GLN A O 1
ATOM 2972 N N . SER A 1 382 ? 3.865 39.358 9.916 1.00 90.81 382 SER A N 1
ATOM 2973 C CA . SER A 1 382 ? 4.655 39.519 8.687 1.00 90.81 382 SER A CA 1
ATOM 2974 C C . SER A 1 382 ? 5.089 38.206 8.018 1.00 90.81 382 SER A C 1
ATOM 2976 O O . SER A 1 382 ? 5.473 38.233 6.856 1.00 90.81 382 SER A O 1
ATOM 2978 N N . VAL A 1 383 ? 5.042 37.075 8.728 1.00 92.94 383 VAL A N 1
ATOM 2979 C CA . VAL A 1 383 ? 5.291 35.716 8.215 1.00 92.94 383 VAL A CA 1
ATOM 2980 C C . VAL A 1 383 ? 4.008 34.907 8.158 1.00 92.94 383 VAL A C 1
ATOM 2982 O O . VAL A 1 383 ? 3.791 34.187 7.188 1.00 92.94 383 VAL A O 1
ATOM 2985 N N . THR A 1 384 ? 3.171 35.011 9.190 1.00 91.81 384 THR A N 1
ATOM 2986 C CA . THR A 1 384 ? 1.938 34.235 9.309 1.00 91.81 384 THR A CA 1
ATOM 2987 C C . THR A 1 384 ? 0.950 34.564 8.187 1.00 91.81 384 THR A C 1
ATOM 2989 O O . THR A 1 384 ? 0.372 33.627 7.633 1.00 91.81 384 THR A O 1
ATOM 2992 N N . ASP A 1 385 ? 0.803 35.835 7.789 1.00 94.25 385 ASP A N 1
ATOM 2993 C CA . ASP A 1 385 ? -0.144 36.217 6.729 1.00 94.25 385 ASP A CA 1
ATOM 2994 C C . ASP A 1 385 ? 0.307 35.681 5.357 1.00 94.25 385 ASP A C 1
ATOM 2996 O O . ASP A 1 385 ? -0.468 34.948 4.732 1.00 94.25 385 ASP A O 1
ATOM 3000 N N . PRO A 1 386 ? 1.566 35.904 4.909 1.00 95.75 386 PRO A N 1
ATOM 3001 C CA . PRO A 1 386 ? 2.066 35.302 3.671 1.00 95.75 386 PRO A CA 1
ATOM 3002 C C . PRO A 1 386 ? 2.023 33.772 3.680 1.00 95.75 386 PRO A C 1
ATOM 3004 O O . PRO A 1 386 ? 1.656 33.158 2.683 1.00 95.75 386 PRO A O 1
ATOM 3007 N N . LEU A 1 387 ? 2.370 33.136 4.805 1.00 97.44 387 LEU A N 1
ATOM 3008 C CA . LEU A 1 387 ? 2.383 31.676 4.927 1.00 97.44 387 LEU A CA 1
ATOM 3009 C C . LEU A 1 387 ? 0.980 31.078 4.804 1.00 97.44 387 LEU A C 1
ATOM 3011 O O . LEU A 1 387 ? 0.786 30.111 4.065 1.00 97.44 387 LEU A O 1
ATOM 3015 N N . THR A 1 388 ? 0.002 31.675 5.484 1.00 95.62 388 THR A N 1
ATOM 3016 C CA . THR A 1 388 ? -1.401 31.250 5.417 1.00 95.62 388 THR A CA 1
ATOM 3017 C C . THR A 1 388 ? -1.950 31.443 4.006 1.00 95.62 388 THR A C 1
ATOM 3019 O O . THR A 1 388 ? -2.544 30.519 3.449 1.00 95.62 388 THR A O 1
ATOM 3022 N N . GLN A 1 389 ? -1.688 32.598 3.388 1.00 96.25 389 GLN A N 1
ATOM 3023 C CA . GLN A 1 389 ? -2.111 32.887 2.019 1.00 96.25 389 GLN A CA 1
ATOM 3024 C C . GLN A 1 389 ? -1.498 31.906 1.008 1.00 96.25 389 GLN A C 1
ATOM 3026 O O . GLN A 1 389 ? -2.210 31.403 0.138 1.00 96.25 389 GLN A O 1
ATOM 3031 N N . THR A 1 390 ? -0.209 31.577 1.133 1.00 98.31 390 THR A N 1
ATOM 3032 C CA . THR A 1 390 ? 0.466 30.607 0.258 1.00 98.31 390 THR A CA 1
ATOM 3033 C C . THR A 1 390 ? -0.112 29.202 0.417 1.00 98.31 390 THR A C 1
ATOM 3035 O O . THR A 1 390 ? -0.444 28.575 -0.588 1.00 98.31 390 THR A O 1
ATOM 3038 N N . LEU A 1 391 ? -0.317 28.717 1.647 1.00 98.19 391 LEU A N 1
ATOM 3039 C CA . LEU A 1 391 ? -0.936 27.408 1.899 1.00 98.19 391 LEU A CA 1
ATOM 3040 C C . LEU A 1 391 ? -2.359 27.321 1.317 1.00 98.19 391 LEU A C 1
ATOM 3042 O O . LEU A 1 391 ? -2.726 26.319 0.700 1.00 98.19 391 LEU A O 1
ATOM 3046 N N . GLN A 1 392 ? -3.160 28.378 1.472 1.00 97.44 392 GLN A N 1
ATOM 3047 C CA . GLN A 1 392 ? -4.500 28.464 0.884 1.00 97.44 392 GLN A CA 1
ATOM 3048 C C . GLN A 1 392 ? -4.462 28.501 -0.651 1.00 97.44 392 GLN A C 1
ATOM 3050 O O . GLN A 1 392 ? -5.258 27.828 -1.308 1.00 97.44 392 GLN A O 1
ATOM 3055 N N . THR A 1 393 ? -3.519 29.249 -1.228 1.00 95.62 393 THR A N 1
ATOM 3056 C CA . THR A 1 393 ? -3.331 29.370 -2.682 1.00 95.62 393 THR A CA 1
ATOM 3057 C C . THR A 1 393 ? -2.898 28.043 -3.298 1.00 95.62 393 THR A C 1
ATOM 3059 O O . THR A 1 393 ? -3.465 27.633 -4.305 1.00 95.62 393 THR A O 1
ATOM 3062 N N . MET A 1 394 ? -1.964 27.321 -2.669 1.00 97.44 394 MET A N 1
ATOM 3063 C CA . MET A 1 394 ? -1.523 25.993 -3.117 1.00 97.44 394 MET A CA 1
ATOM 3064 C C . MET A 1 394 ? -2.679 24.989 -3.191 1.00 97.44 394 MET A C 1
ATOM 3066 O O . MET A 1 394 ? -2.709 24.152 -4.093 1.00 97.44 394 MET A O 1
ATOM 3070 N N . TYR A 1 395 ? -3.633 25.077 -2.262 1.00 96.19 395 TYR A N 1
ATOM 3071 C CA . TYR A 1 395 ? -4.823 24.234 -2.275 1.00 96.19 395 TYR A CA 1
ATOM 3072 C C . TYR A 1 395 ? -5.830 24.674 -3.349 1.00 96.19 395 TYR A C 1
ATOM 3074 O O . TYR A 1 395 ? -6.202 23.876 -4.206 1.00 96.19 395 TYR A O 1
ATOM 3082 N N . LYS A 1 396 ? -6.207 25.963 -3.373 1.00 92.25 396 LYS A N 1
ATOM 3083 C CA . LYS A 1 396 ? -7.153 26.527 -4.358 1.00 92.25 396 LYS A CA 1
ATOM 3084 C C . LYS A 1 396 ? -6.697 26.362 -5.808 1.00 92.25 396 LYS A C 1
ATOM 3086 O O . LYS A 1 396 ? -7.525 26.147 -6.682 1.00 92.25 396 LYS A O 1
ATOM 3091 N N . ALA A 1 397 ? -5.393 26.443 -6.064 1.00 90.44 397 ALA A N 1
ATOM 3092 C CA . ALA A 1 397 ? -4.812 26.251 -7.390 1.00 90.44 397 ALA A CA 1
ATOM 3093 C C . ALA A 1 397 ? -4.803 24.776 -7.849 1.00 90.44 397 ALA A C 1
ATOM 3095 O O . ALA A 1 397 ? -4.378 24.488 -8.966 1.00 90.44 397 ALA A O 1
ATOM 3096 N N . GLY A 1 398 ? -5.235 23.831 -7.004 1.00 89.31 398 GLY A N 1
ATOM 3097 C CA . GLY A 1 398 ? -5.249 22.400 -7.315 1.00 89.31 398 GLY A CA 1
ATOM 3098 C C . GLY A 1 398 ? -3.871 21.735 -7.259 1.00 89.31 398 GLY A C 1
ATOM 3099 O O . GLY A 1 398 ? -3.698 20.625 -7.762 1.00 89.31 398 GLY A O 1
ATOM 3100 N N . CYS A 1 399 ? -2.870 22.386 -6.657 1.00 93.38 399 CYS A N 1
ATOM 3101 C CA . CYS A 1 399 ? -1.540 21.796 -6.496 1.00 93.38 399 CYS A CA 1
ATOM 3102 C C . CYS A 1 399 ? -1.538 20.692 -5.427 1.00 93.38 399 CYS A C 1
ATOM 3104 O O . CYS A 1 399 ? -0.732 19.762 -5.497 1.00 93.38 399 CYS A O 1
ATOM 3106 N N . LEU A 1 400 ? -2.432 20.811 -4.443 1.00 94.69 400 LEU A N 1
ATOM 3107 C CA . LEU A 1 400 ? -2.664 19.862 -3.357 1.00 94.69 400 LEU A CA 1
ATOM 3108 C C . LEU A 1 400 ? -4.109 19.352 -3.410 1.00 94.69 400 LEU A C 1
ATOM 3110 O O . LEU A 1 400 ? -5.015 20.079 -3.803 1.00 94.69 400 LEU A O 1
ATOM 3114 N N . ASN A 1 401 ? -4.319 18.111 -2.979 1.00 87.81 401 ASN A N 1
ATOM 3115 C CA . ASN A 1 401 ? -5.631 17.479 -2.881 1.00 87.81 401 ASN A CA 1
ATOM 3116 C C . ASN A 1 401 ? -5.863 17.026 -1.434 1.00 87.81 401 ASN A C 1
ATOM 3118 O O . ASN A 1 401 ? -4.932 16.525 -0.804 1.00 87.81 401 ASN A O 1
ATOM 3122 N N . LEU A 1 402 ? -7.095 17.171 -0.929 1.00 92.25 402 LEU A N 1
ATOM 3123 C CA . LEU A 1 402 ? -7.498 16.782 0.426 1.00 92.25 402 LEU A CA 1
ATOM 3124 C C . LEU A 1 402 ? -7.034 15.374 0.816 1.00 92.25 402 LEU A C 1
ATOM 3126 O O . LEU A 1 402 ? -6.610 15.163 1.941 1.00 92.25 402 LEU A O 1
ATOM 3130 N N . VAL A 1 403 ? -7.111 14.408 -0.102 1.00 91.44 403 VAL A N 1
ATOM 3131 C CA . VAL A 1 403 ? -6.748 13.010 0.190 1.00 91.44 403 VAL A CA 1
ATOM 3132 C C . VAL A 1 403 ? -5.229 12.827 0.265 1.00 91.44 403 VAL A C 1
ATOM 3134 O O . VAL A 1 403 ? -4.733 12.061 1.088 1.00 91.44 403 VAL A O 1
ATOM 3137 N N . ASP A 1 404 ? -4.481 13.557 -0.559 1.00 87.94 404 ASP A N 1
ATOM 3138 C CA . ASP A 1 404 ? -3.035 13.368 -0.700 1.00 87.94 404 ASP A CA 1
ATOM 3139 C C . ASP A 1 404 ? -2.238 13.989 0.457 1.00 87.94 404 ASP A C 1
ATOM 3141 O O . ASP A 1 404 ? -1.113 13.569 0.714 1.00 87.94 404 ASP A O 1
ATOM 3145 N N . VAL A 1 405 ? -2.807 14.978 1.159 1.00 94.88 405 VAL A N 1
ATOM 3146 C CA . VAL A 1 405 ? -2.137 15.710 2.254 1.00 94.88 405 VAL A CA 1
ATOM 3147 C C . VAL A 1 405 ? -2.453 15.160 3.649 1.00 94.88 405 VAL A C 1
ATOM 3149 O O . VAL A 1 405 ? -2.032 15.740 4.650 1.00 94.88 405 VAL A O 1
ATOM 3152 N N . ILE A 1 406 ? -3.187 14.044 3.750 1.00 94.94 406 ILE A N 1
ATOM 3153 C CA . ILE A 1 406 ? -3.610 13.451 5.032 1.00 94.94 406 ILE A CA 1
ATOM 3154 C C . ILE A 1 406 ? -2.410 13.150 5.939 1.00 94.94 406 ILE A C 1
ATOM 3156 O O . ILE A 1 406 ? -2.443 13.475 7.125 1.00 94.94 406 ILE A O 1
ATOM 3160 N N . GLU A 1 407 ? -1.335 12.572 5.398 1.00 93.44 407 GLU A N 1
ATOM 3161 C CA . GLU A 1 407 ? -0.151 12.201 6.188 1.00 93.44 407 GLU A CA 1
ATOM 3162 C C . GLU A 1 407 ? 0.663 13.422 6.648 1.00 93.44 407 GLU A C 1
ATOM 3164 O O . GLU A 1 407 ? 1.185 13.440 7.769 1.00 93.44 407 GLU A O 1
ATOM 3169 N N . ASP A 1 408 ? 0.712 14.481 5.836 1.00 96.31 408 ASP A N 1
ATOM 3170 C CA . ASP A 1 408 ? 1.335 15.753 6.210 1.00 96.31 408 ASP A CA 1
ATOM 3171 C C . ASP A 1 408 ? 0.542 16.439 7.332 1.00 96.31 408 ASP A C 1
ATOM 3173 O O . ASP A 1 408 ? 1.122 16.870 8.333 1.00 96.31 408 ASP A O 1
ATOM 3177 N N . VAL A 1 409 ? -0.793 16.462 7.224 1.00 97.56 409 VAL A N 1
ATOM 3178 C CA . VAL A 1 409 ? -1.683 16.995 8.267 1.00 97.56 409 VAL A CA 1
ATOM 3179 C C . VAL A 1 409 ? -1.563 16.176 9.553 1.00 97.56 409 VAL A C 1
ATOM 3181 O O . VAL A 1 409 ? -1.341 16.766 10.608 1.00 97.56 409 VAL A O 1
ATOM 3184 N N . LYS A 1 410 ? -1.612 14.835 9.487 1.00 96.06 410 LYS A N 1
ATOM 3185 C CA . LYS A 1 410 ? -1.396 13.926 10.636 1.00 96.06 410 LYS A CA 1
ATOM 3186 C C . LYS A 1 410 ? -0.081 14.208 11.355 1.00 96.06 410 LYS A C 1
ATOM 3188 O O . LYS A 1 410 ? -0.027 14.182 12.584 1.00 96.06 410 LYS A O 1
ATOM 3193 N N . THR A 1 411 ? 0.979 14.471 10.597 1.00 96.06 411 THR A N 1
ATOM 3194 C CA . THR A 1 411 ? 2.296 14.787 11.155 1.00 96.06 411 THR A CA 1
ATOM 3195 C C . THR A 1 411 ? 2.294 16.162 11.828 1.00 96.06 411 THR A C 1
ATOM 3197 O O . THR A 1 411 ? 2.768 16.301 12.957 1.00 96.06 411 THR A O 1
ATOM 3200 N N . ALA A 1 412 ? 1.715 17.175 11.181 1.00 96.75 412 ALA A N 1
ATOM 3201 C CA . ALA A 1 412 ? 1.689 18.543 11.687 1.00 96.75 412 ALA A CA 1
ATOM 3202 C C . ALA A 1 412 ? 0.778 18.727 12.918 1.00 96.75 412 ALA A C 1
ATOM 3204 O O . ALA A 1 412 ? 1.164 19.425 13.857 1.00 96.75 412 ALA A O 1
ATOM 3205 N N . VAL A 1 413 ? -0.366 18.034 13.002 1.00 97.06 413 VAL A N 1
ATOM 3206 C CA . VAL A 1 413 ? -1.228 18.064 14.203 1.00 97.06 413 VAL A CA 1
ATOM 3207 C C . VAL A 1 413 ? -0.632 17.318 15.399 1.00 97.06 413 VAL A C 1
ATOM 3209 O O . VAL A 1 413 ? -1.111 17.486 16.511 1.00 97.06 413 VAL A O 1
ATOM 3212 N N . LYS A 1 414 ? 0.442 16.541 15.214 1.00 94.56 414 LYS A N 1
ATOM 3213 C CA . LYS A 1 414 ? 1.210 15.912 16.306 1.00 94.56 414 LYS A CA 1
ATOM 3214 C C . LYS A 1 414 ? 2.456 16.708 16.705 1.00 94.56 414 LYS A C 1
ATOM 3216 O O . LYS A 1 414 ? 3.238 16.263 17.545 1.00 94.56 414 LYS A O 1
ATOM 3221 N N . ASN A 1 415 ? 2.669 17.888 16.120 1.00 96.81 415 ASN A N 1
ATOM 3222 C CA . ASN A 1 415 ? 3.815 18.734 16.436 1.00 96.81 415 ASN A CA 1
ATOM 3223 C C . ASN A 1 415 ? 3.781 19.188 17.908 1.00 96.81 415 ASN A C 1
ATOM 3225 O O . ASN A 1 415 ? 2.720 19.508 18.438 1.00 96.81 415 ASN A O 1
ATOM 3229 N N . LYS A 1 416 ? 4.941 19.275 18.574 1.00 94.69 416 LYS A N 1
ATOM 3230 C CA . LYS A 1 416 ? 5.040 19.714 19.980 1.00 94.69 416 LYS A CA 1
ATOM 3231 C C . LYS A 1 416 ? 4.576 21.163 20.196 1.00 94.69 416 LYS A C 1
ATOM 3233 O O . LYS A 1 416 ? 4.109 21.482 21.287 1.00 94.69 416 LYS A O 1
ATOM 3238 N N . VAL A 1 417 ? 4.661 22.024 19.178 1.00 95.69 417 VAL A N 1
ATOM 3239 C CA . VAL A 1 417 ? 4.256 23.438 19.232 1.00 95.69 417 VAL A CA 1
ATOM 3240 C C . VAL A 1 417 ? 2.740 23.576 19.017 1.00 95.69 417 VAL A C 1
ATOM 3242 O O . VAL A 1 417 ? 2.269 23.300 17.912 1.00 95.69 417 VAL A O 1
ATOM 3245 N N . PRO A 1 418 ? 1.963 24.065 20.007 1.00 94.81 418 PRO A N 1
ATOM 3246 C CA . PRO A 1 418 ? 0.507 24.167 19.880 1.00 94.81 418 PRO A CA 1
ATOM 3247 C C . PRO A 1 418 ? 0.036 25.045 18.719 1.00 94.81 418 PRO A C 1
ATOM 3249 O O . PRO A 1 418 ? -0.934 24.698 18.057 1.00 94.81 418 PRO A O 1
ATOM 3252 N N . LEU A 1 419 ? 0.765 26.128 18.418 1.00 95.12 419 LEU A N 1
ATOM 3253 C CA . LEU A 1 419 ? 0.456 27.025 17.299 1.00 95.12 419 LEU A CA 1
ATOM 3254 C C . LEU A 1 419 ? 0.519 26.321 15.937 1.00 95.12 419 LEU A C 1
ATOM 3256 O O . LEU A 1 419 ? -0.285 26.623 15.059 1.00 95.12 419 LEU A O 1
ATOM 3260 N N . VAL A 1 420 ? 1.444 25.368 15.763 1.00 97.94 420 VAL A N 1
ATOM 3261 C CA . VAL A 1 420 ? 1.525 24.563 14.534 1.00 97.94 420 VAL A CA 1
ATOM 3262 C C . VAL A 1 420 ? 0.280 23.693 14.416 1.00 97.94 420 VAL A C 1
ATOM 3264 O O . VAL A 1 420 ? -0.332 23.653 13.352 1.00 97.94 420 VAL A O 1
ATOM 3267 N N . ARG A 1 421 ? -0.128 23.041 15.514 1.00 97.81 421 ARG A N 1
ATOM 3268 C CA . ARG A 1 421 ? -1.314 22.175 15.543 1.00 97.81 421 ARG A CA 1
ATOM 3269 C C . ARG A 1 421 ? -2.592 22.957 15.232 1.00 97.81 421 ARG A C 1
ATOM 3271 O O . ARG A 1 421 ? -3.326 22.565 14.328 1.00 97.81 421 ARG A O 1
ATOM 3278 N N . SER A 1 422 ? -2.829 24.078 15.920 1.00 97.56 422 SER A N 1
ATOM 3279 C CA . SER A 1 422 ? -4.025 24.903 15.708 1.00 97.56 422 SER A CA 1
ATOM 3280 C C . SER A 1 422 ? -4.058 25.510 14.304 1.00 97.56 422 SER A C 1
ATOM 3282 O O . SER A 1 422 ? -5.053 25.357 13.605 1.00 97.56 422 SER A O 1
ATOM 3284 N N . SER A 1 423 ? -2.957 26.101 13.831 1.00 96.56 423 SER A N 1
ATOM 3285 C CA . SER A 1 423 ? -2.902 26.711 12.492 1.00 96.56 423 SER A CA 1
ATOM 3286 C C . SER A 1 423 ? -3.042 25.679 11.366 1.00 96.56 423 SER A C 1
ATOM 3288 O O . SER A 1 423 ? -3.663 25.966 10.345 1.00 96.56 423 SER A O 1
ATOM 3290 N N . THR A 1 424 ? -2.522 24.459 11.556 1.00 98.31 424 THR A N 1
ATOM 3291 C CA . THR A 1 424 ? -2.719 23.347 10.608 1.00 98.31 424 THR A CA 1
ATOM 3292 C C . THR A 1 424 ? -4.193 22.952 10.525 1.00 98.31 424 THR A C 1
ATOM 3294 O O . THR A 1 424 ? -4.708 22.771 9.425 1.00 98.31 424 THR A O 1
ATOM 3297 N N . LEU A 1 425 ? -4.892 22.851 11.662 1.00 98.38 425 LEU A N 1
ATOM 3298 C CA . LEU A 1 425 ? -6.330 22.556 11.698 1.00 98.38 425 LEU A CA 1
ATOM 3299 C C . LEU A 1 425 ? -7.168 23.688 11.080 1.00 98.38 425 LEU A C 1
ATOM 3301 O O . LEU A 1 425 ? -8.145 23.417 10.383 1.00 98.38 425 LEU A O 1
ATOM 3305 N N . THR A 1 426 ? -6.765 24.947 11.257 1.00 97.69 426 THR A N 1
ATOM 3306 C CA . THR A 1 426 ? -7.392 26.094 10.581 1.00 97.69 426 THR A CA 1
ATOM 3307 C C . THR A 1 426 ? -7.211 26.019 9.063 1.00 97.69 426 THR A C 1
ATOM 3309 O O . THR A 1 426 ? -8.169 26.209 8.315 1.00 97.69 426 THR A O 1
ATOM 3312 N N . TRP A 1 427 ? -6.011 25.678 8.580 1.00 98.00 427 TRP A N 1
ATOM 3313 C CA . TRP A 1 427 ? -5.786 25.457 7.149 1.00 98.00 427 TRP A CA 1
ATOM 3314 C C . TRP A 1 427 ? -6.570 24.248 6.617 1.00 98.00 427 TRP A C 1
ATOM 3316 O O . TRP A 1 427 ? -7.158 24.332 5.540 1.00 98.00 427 TRP A O 1
ATOM 3326 N N . LEU A 1 428 ? -6.655 23.154 7.382 1.00 98.06 428 LEU A N 1
ATOM 3327 C CA . LEU A 1 428 ? -7.505 22.008 7.048 1.00 98.06 428 LEU A CA 1
ATOM 3328 C C . LEU A 1 428 ? -8.979 22.418 6.937 1.00 98.06 428 LEU A C 1
ATOM 3330 O O . LEU A 1 428 ? -9.645 22.004 5.995 1.00 98.06 428 LEU A O 1
ATOM 3334 N N . THR A 1 429 ? -9.477 23.248 7.856 1.00 98.06 429 THR A N 1
ATOM 3335 C CA . THR A 1 429 ? -10.851 23.780 7.819 1.00 98.06 429 THR A CA 1
ATOM 3336 C C . THR A 1 429 ? -11.109 24.498 6.496 1.00 98.06 429 THR A C 1
ATOM 3338 O O . THR A 1 429 ? -12.059 24.167 5.797 1.00 98.06 429 THR A O 1
ATOM 3341 N N . PHE A 1 430 ? -10.196 25.378 6.080 1.00 97.50 430 PHE A N 1
ATOM 3342 C CA . PHE A 1 430 ? -10.265 26.022 4.769 1.00 97.50 430 PHE A CA 1
ATOM 3343 C C . PHE A 1 430 ? -10.246 25.013 3.607 1.00 97.50 430 PHE A C 1
ATOM 3345 O O . PHE A 1 430 ? -11.014 25.151 2.653 1.00 97.50 430 PHE A O 1
ATOM 3352 N N . CYS A 1 431 ? -9.384 23.991 3.663 1.00 97.56 431 CYS A N 1
ATOM 3353 C CA . CYS A 1 431 ? -9.320 22.958 2.625 1.00 97.56 431 CYS A CA 1
ATOM 3354 C C . CYS A 1 431 ? -10.648 22.199 2.524 1.00 97.56 431 CYS A C 1
ATOM 3356 O O . CYS A 1 431 ? -11.113 21.924 1.423 1.00 97.56 431 CYS A O 1
ATOM 3358 N N . LEU A 1 432 ? -11.280 21.894 3.658 1.00 96.19 432 LEU A N 1
ATOM 3359 C CA . LEU A 1 432 ? -12.592 21.253 3.722 1.00 96.19 432 LEU A CA 1
ATOM 3360 C C . LEU A 1 432 ? -13.682 22.157 3.137 1.00 96.19 432 LEU A C 1
ATOM 3362 O O . LEU A 1 432 ? -14.410 21.715 2.259 1.00 96.19 432 LEU A O 1
ATOM 3366 N N . GLU A 1 433 ? -13.747 23.425 3.546 1.00 94.06 433 GLU A N 1
ATOM 3367 C CA . GLU A 1 433 ? -14.749 24.394 3.070 1.00 94.06 433 GLU A CA 1
ATOM 3368 C C . GLU A 1 433 ? -14.628 24.715 1.572 1.00 94.06 433 GLU A C 1
ATOM 3370 O O . GLU A 1 433 ? -15.610 25.084 0.934 1.00 94.06 433 GLU A O 1
ATOM 3375 N N . THR A 1 434 ? -13.435 24.558 0.996 1.00 91.19 434 THR A N 1
ATOM 3376 C CA . THR A 1 434 ? -13.176 24.779 -0.438 1.00 91.19 434 THR A CA 1
ATOM 3377 C C . THR A 1 434 ? -13.191 23.492 -1.270 1.00 91.19 434 THR A C 1
ATOM 3379 O O . THR A 1 434 ? -12.980 23.540 -2.481 1.00 91.19 434 THR A O 1
ATOM 3382 N N . SER A 1 435 ? -13.452 22.335 -0.655 1.00 91.50 435 SER A N 1
ATOM 3383 C CA . SER A 1 435 ? -13.526 21.042 -1.343 1.00 91.50 435 SER A CA 1
ATOM 3384 C C . SER A 1 435 ? -14.946 20.681 -1.758 1.00 91.50 435 SER A C 1
ATOM 3386 O O . SER A 1 435 ? -15.919 20.997 -1.083 1.00 91.50 435 SER A O 1
ATOM 3388 N N . ASN A 1 436 ? -15.081 19.919 -2.846 1.00 86.69 436 ASN A N 1
ATOM 3389 C CA . ASN A 1 436 ? -16.382 19.372 -3.226 1.00 86.69 436 ASN A CA 1
ATOM 3390 C C . ASN A 1 436 ? -16.839 18.249 -2.269 1.00 86.69 436 ASN A C 1
ATOM 3392 O O . ASN A 1 436 ? -16.026 17.536 -1.671 1.00 86.69 436 ASN A O 1
ATOM 3396 N N . LYS A 1 437 ? -18.162 18.044 -2.179 1.00 87.06 437 LYS A N 1
ATOM 3397 C CA . LYS A 1 437 ? -18.788 17.054 -1.282 1.00 87.06 437 LYS A CA 1
ATOM 3398 C C . LYS A 1 437 ? -18.249 15.634 -1.480 1.00 87.06 437 LYS A C 1
ATOM 3400 O O . LYS A 1 437 ? -18.002 14.929 -0.505 1.00 87.06 437 LYS A O 1
ATOM 3405 N N . ALA A 1 438 ? -18.028 15.215 -2.728 1.00 82.44 438 ALA A N 1
ATOM 3406 C CA . ALA A 1 438 ? -17.537 13.874 -3.044 1.00 82.44 438 ALA A CA 1
ATOM 3407 C C . ALA A 1 438 ? -16.113 13.631 -2.512 1.00 82.44 438 ALA A C 1
ATOM 3409 O O . ALA A 1 438 ? -15.803 12.536 -2.041 1.00 82.44 438 ALA A O 1
ATOM 3410 N N . LEU A 1 439 ? -15.250 14.648 -2.555 1.00 84.81 439 LEU A N 1
ATOM 3411 C CA . LEU A 1 439 ? -13.889 14.570 -2.036 1.00 84.81 439 LEU A CA 1
ATOM 3412 C C . LEU A 1 439 ? -13.875 14.496 -0.506 1.00 84.81 439 LEU A C 1
ATOM 3414 O O . LEU A 1 439 ? -13.169 13.663 0.061 1.00 84.81 439 LEU A O 1
ATOM 3418 N N . ILE A 1 440 ? -14.712 15.296 0.157 1.00 89.94 440 ILE A N 1
ATOM 3419 C CA . ILE A 1 440 ? -14.876 15.259 1.617 1.00 89.94 440 ILE A CA 1
ATOM 3420 C C . ILE A 1 440 ? -15.423 13.895 2.048 1.00 89.94 440 ILE A C 1
ATOM 3422 O O . ILE A 1 440 ? -14.892 13.287 2.973 1.00 89.94 440 ILE A O 1
ATOM 3426 N N . LEU A 1 441 ? -16.411 13.341 1.336 1.00 87.88 441 LEU A N 1
ATOM 3427 C CA . LEU A 1 441 ? -16.917 11.989 1.596 1.00 87.88 441 LEU A CA 1
ATOM 3428 C C . LEU A 1 441 ? -15.835 10.910 1.447 1.00 87.88 441 LEU A C 1
ATOM 3430 O O . LEU A 1 441 ? -15.866 9.926 2.184 1.00 87.88 441 LEU A O 1
ATOM 3434 N N . LYS A 1 442 ? -14.852 11.089 0.559 1.00 86.44 442 LYS A N 1
ATOM 3435 C CA . LYS A 1 442 ? -13.703 10.174 0.459 1.00 86.44 442 LYS A CA 1
ATOM 3436 C C . LYS A 1 442 ? -12.708 10.341 1.610 1.00 86.44 442 LYS A C 1
ATOM 3438 O O . LYS A 1 442 ? -12.161 9.343 2.065 1.00 86.44 442 LYS A O 1
ATOM 3443 N N . ALA A 1 443 ? -12.494 11.564 2.095 1.00 89.38 443 ALA A N 1
ATOM 3444 C CA . ALA A 1 443 ? -11.461 11.873 3.087 1.00 89.38 443 ALA A CA 1
ATOM 3445 C C . ALA A 1 443 ? -11.946 11.871 4.556 1.00 89.38 443 ALA A C 1
ATOM 3447 O O . ALA A 1 443 ? -11.132 11.741 5.469 1.00 89.38 443 ALA A O 1
ATOM 3448 N N . HIS A 1 444 ? -13.254 11.996 4.821 1.00 91.31 444 HIS A N 1
ATOM 3449 C CA . HIS A 1 444 ? -13.780 12.193 6.183 1.00 91.31 444 HIS A CA 1
ATOM 3450 C C . HIS A 1 444 ? -13.417 11.060 7.149 1.00 91.31 444 HIS A C 1
ATOM 3452 O O . HIS A 1 444 ? -13.218 11.319 8.332 1.00 91.31 444 HIS A O 1
ATOM 3458 N N . LYS A 1 445 ? -13.309 9.817 6.660 1.00 90.19 445 LYS A N 1
ATOM 3459 C CA . LYS A 1 445 ? -12.988 8.646 7.492 1.00 90.19 445 LYS A CA 1
ATOM 3460 C C . LYS A 1 445 ? -11.628 8.772 8.181 1.00 90.19 445 LYS A C 1
ATOM 3462 O O . LYS A 1 445 ? -11.441 8.183 9.235 1.00 90.19 445 LYS A O 1
ATOM 3467 N N . GLU A 1 446 ? -10.721 9.559 7.605 1.00 93.12 446 GLU A N 1
ATOM 3468 C CA . GLU A 1 446 ? -9.389 9.838 8.146 1.00 93.12 446 GLU A CA 1
ATOM 3469 C C . GLU A 1 446 ? -9.372 11.136 8.970 1.00 93.12 446 GLU A C 1
ATOM 3471 O O . GLU A 1 446 ? -8.775 11.188 10.046 1.00 93.12 446 GLU A O 1
ATOM 3476 N N . TYR A 1 447 ? -10.059 12.187 8.503 1.00 95.88 447 TYR A N 1
ATOM 3477 C CA . TYR A 1 447 ? -10.056 13.490 9.178 1.00 95.88 447 TYR A CA 1
ATOM 3478 C C . TYR A 1 447 ? -10.935 13.552 10.428 1.00 95.88 447 TYR A C 1
ATOM 3480 O O . TYR A 1 447 ? -10.550 14.208 11.391 1.00 95.88 447 TYR A O 1
ATOM 3488 N N . VAL A 1 448 ? -12.085 12.869 10.457 1.00 94.81 448 VAL A N 1
ATOM 3489 C CA . VAL A 1 448 ? -12.976 12.887 11.629 1.00 94.81 448 VAL A CA 1
ATOM 3490 C C . VAL A 1 448 ? -12.272 12.300 12.862 1.00 94.81 448 VAL A C 1
ATOM 3492 O O . VAL A 1 448 ? -12.215 13.004 13.870 1.00 94.81 448 VAL A O 1
ATOM 3495 N N . PRO A 1 449 ? -11.663 11.094 12.825 1.00 92.69 449 PRO A N 1
ATOM 3496 C CA . PRO A 1 449 ? -10.905 10.577 13.967 1.00 92.69 449 PRO A CA 1
ATOM 3497 C C . PRO A 1 449 ? -9.748 11.489 14.392 1.00 92.69 449 PRO A C 1
ATOM 3499 O O . PRO A 1 449 ? -9.550 11.701 15.586 1.00 92.69 449 PRO A O 1
ATOM 3502 N N . LEU A 1 450 ? -9.030 12.074 13.427 1.00 94.25 450 LEU A N 1
ATOM 3503 C CA . LEU A 1 450 ? -7.938 13.014 13.687 1.00 94.25 450 LEU A CA 1
ATOM 3504 C C . LEU A 1 450 ? -8.421 14.260 14.441 1.00 94.25 450 LEU A C 1
ATOM 3506 O O . LEU A 1 450 ? -7.835 14.633 15.454 1.00 94.25 450 LEU A O 1
ATOM 3510 N N . CYS A 1 451 ? -9.513 14.887 13.998 1.00 95.19 451 CYS A N 1
ATOM 3511 C CA . CYS A 1 451 ? -10.083 16.037 14.695 1.00 95.19 451 CYS A CA 1
ATOM 3512 C C . CYS A 1 451 ? -10.613 15.651 16.083 1.00 95.19 451 CYS A C 1
ATOM 3514 O O . CYS A 1 451 ? -10.434 16.414 17.029 1.00 95.19 451 CYS A O 1
ATOM 3516 N N . MET A 1 452 ? -11.204 14.461 16.230 1.00 93.81 452 MET A N 1
ATOM 3517 C CA . MET A 1 452 ? -11.676 13.939 17.519 1.00 93.81 452 MET A CA 1
ATOM 3518 C C . MET A 1 452 ? -10.535 13.721 18.524 1.00 93.81 452 MET A C 1
ATOM 3520 O O . MET A 1 452 ? -10.715 13.997 19.709 1.00 93.81 452 MET A O 1
ATOM 3524 N N . GLU A 1 453 ? -9.354 13.284 18.074 1.00 93.00 453 GLU A N 1
ATOM 3525 C CA . GLU A 1 453 ? -8.140 13.226 18.903 1.00 93.00 453 GLU A CA 1
ATOM 3526 C C . GLU A 1 453 ? -7.727 14.638 19.357 1.00 93.00 453 GLU A C 1
ATOM 3528 O O . GLU A 1 453 ? -7.502 14.872 20.546 1.00 93.00 453 GLU A O 1
ATOM 3533 N N . CYS A 1 454 ? -7.725 15.611 18.437 1.00 95.94 454 CYS A N 1
ATOM 3534 C CA . CYS A 1 454 ? -7.380 17.004 18.732 1.00 95.94 454 CYS A CA 1
ATOM 3535 C C . CYS A 1 454 ? -8.372 17.717 19.675 1.00 95.94 454 CYS A C 1
ATOM 3537 O O . CYS A 1 454 ? -7.983 18.683 20.332 1.00 95.94 454 CYS A O 1
ATOM 3539 N N . LEU A 1 455 ? -9.615 17.237 19.820 1.00 94.31 455 LEU A N 1
ATOM 3540 C CA . LEU A 1 455 ? -10.557 17.739 20.837 1.00 94.31 455 LEU A CA 1
ATOM 3541 C C . LEU A 1 455 ? -10.093 17.463 22.277 1.00 94.31 455 LEU A C 1
ATOM 3543 O O . LEU A 1 455 ? -10.568 18.117 23.208 1.00 94.31 455 LEU A O 1
ATOM 3547 N N . ASN A 1 456 ? -9.166 16.522 22.466 1.00 91.69 456 ASN A N 1
ATOM 3548 C CA . ASN A 1 456 ? -8.566 16.206 23.760 1.00 91.69 456 ASN A CA 1
ATOM 3549 C C . ASN A 1 456 ? -7.206 16.899 23.981 1.00 91.69 456 ASN A C 1
ATOM 3551 O O . ASN A 1 456 ? -6.573 16.659 25.007 1.00 91.69 456 ASN A O 1
ATOM 3555 N N . ASP A 1 457 ? -6.745 17.763 23.063 1.00 94.31 457 ASP A N 1
ATOM 3556 C CA . ASP A 1 457 ? -5.509 18.537 23.254 1.00 94.31 457 ASP A CA 1
ATOM 3557 C C . ASP A 1 457 ? -5.625 19.448 24.487 1.00 94.31 457 ASP A C 1
ATOM 3559 O O . ASP A 1 457 ? -6.671 20.054 24.730 1.00 94.31 457 ASP A O 1
ATOM 3563 N N . GLY A 1 458 ? -4.546 19.587 25.263 1.00 91.44 458 GLY A N 1
ATOM 3564 C CA . GLY A 1 458 ? -4.512 20.457 26.445 1.00 91.44 458 GLY A CA 1
ATOM 3565 C C . GLY A 1 458 ? -4.705 21.949 26.130 1.00 91.44 458 GLY A C 1
ATOM 3566 O O . GLY A 1 458 ? -5.153 22.706 26.992 1.00 91.44 458 GLY A O 1
ATOM 3567 N N . THR A 1 459 ? -4.457 22.375 24.889 1.00 93.62 459 THR A N 1
ATOM 3568 C CA . THR A 1 459 ? -4.506 23.778 24.448 1.00 93.62 459 THR A CA 1
ATOM 3569 C C . THR A 1 459 ? -5.893 24.152 23.897 1.00 93.62 459 THR A C 1
ATOM 3571 O O . THR A 1 459 ? -6.339 23.518 22.939 1.00 93.62 459 THR A O 1
ATOM 3574 N N . PRO A 1 460 ? -6.572 25.195 24.424 1.00 93.81 460 PRO A N 1
ATOM 3575 C CA . PRO A 1 460 ? -7.892 25.625 23.943 1.00 93.81 460 PRO A CA 1
ATOM 3576 C C . PRO A 1 460 ? -7.959 25.908 22.436 1.00 93.81 460 PRO A C 1
ATOM 3578 O O . PRO A 1 460 ? -8.836 25.366 21.770 1.00 93.81 460 PRO A O 1
ATOM 3581 N N . ASP A 1 461 ? -6.986 26.643 21.888 1.00 94.00 461 ASP A N 1
ATOM 3582 C CA . ASP A 1 461 ? -6.962 27.021 20.464 1.00 94.00 461 ASP A CA 1
ATOM 3583 C C . ASP A 1 461 ? -6.934 25.806 19.520 1.00 94.00 461 ASP A C 1
ATOM 3585 O O . ASP A 1 461 ? -7.493 25.839 18.425 1.00 94.00 461 ASP A O 1
ATOM 3589 N N . VAL A 1 462 ? -6.287 24.709 19.935 1.00 98.00 462 VAL A N 1
ATOM 3590 C CA . VAL A 1 462 ? -6.229 23.463 19.152 1.00 98.00 462 VAL A CA 1
ATOM 3591 C C . VAL A 1 462 ? -7.589 22.768 19.166 1.00 98.00 462 VAL A C 1
ATOM 3593 O O . VAL A 1 462 ? -8.054 22.314 18.120 1.00 98.00 462 VAL A O 1
ATOM 3596 N N . ARG A 1 463 ? -8.258 22.734 20.326 1.00 94.94 463 ARG A N 1
ATOM 3597 C CA . ARG A 1 463 ? -9.612 22.176 20.448 1.00 94.94 463 ARG A CA 1
ATOM 3598 C C . ARG A 1 463 ? -10.620 22.978 19.622 1.00 94.94 463 ARG A C 1
ATOM 3600 O O . ARG A 1 463 ? -11.455 22.383 18.950 1.00 94.94 463 ARG A O 1
ATOM 3607 N N . ASP A 1 464 ? -10.525 24.305 19.626 1.00 95.19 464 ASP A N 1
ATOM 3608 C CA . ASP A 1 464 ? -11.421 25.192 18.870 1.00 95.19 464 ASP A CA 1
ATOM 3609 C C . ASP A 1 464 ? -11.218 25.074 17.351 1.00 95.19 464 ASP A C 1
ATOM 3611 O O . ASP A 1 464 ? -12.191 25.003 16.591 1.00 95.19 464 ASP A O 1
ATOM 3615 N N . ALA A 1 465 ? -9.967 24.954 16.897 1.00 97.50 465 ALA A N 1
ATOM 3616 C CA . ALA A 1 465 ? -9.663 24.667 15.497 1.00 97.50 465 ALA A CA 1
ATOM 3617 C C . ALA A 1 465 ? -10.154 23.266 15.076 1.00 97.50 465 ALA A C 1
ATOM 3619 O O . ALA A 1 465 ? -10.684 23.100 13.977 1.00 97.50 465 ALA A O 1
ATOM 3620 N N . ALA A 1 466 ? -10.056 22.264 15.958 1.00 97.81 466 ALA A N 1
ATOM 3621 C CA . ALA A 1 466 ? -10.597 20.926 15.710 1.00 97.81 466 ALA A CA 1
ATOM 3622 C C . ALA A 1 466 ? -12.133 20.925 15.610 1.00 97.81 466 ALA A C 1
ATOM 3624 O O . ALA A 1 466 ? -12.686 20.288 14.711 1.00 97.81 466 ALA A O 1
ATOM 3625 N N . PHE A 1 467 ? -12.828 21.678 16.473 1.00 96.19 467 PHE A N 1
ATOM 3626 C CA . PHE A 1 467 ? -14.273 21.888 16.345 1.00 96.19 467 PHE A CA 1
ATOM 3627 C C . PHE A 1 467 ? -14.641 22.579 15.027 1.00 96.19 467 PHE A C 1
ATOM 3629 O O . PHE A 1 467 ? -15.619 22.188 14.395 1.00 96.19 467 PHE A O 1
ATOM 3636 N N . SER A 1 468 ? -13.849 23.559 14.586 1.00 96.12 468 SER A N 1
ATOM 3637 C CA . SER A 1 468 ? -14.067 24.256 13.310 1.00 96.12 468 SER A CA 1
ATOM 3638 C C . SER A 1 468 ? -13.949 23.304 12.117 1.00 96.12 468 SER A C 1
ATOM 3640 O O . SER A 1 468 ? -14.826 23.294 11.255 1.00 96.12 468 SER A O 1
ATOM 3642 N N . ALA A 1 469 ? -12.938 22.430 12.112 1.00 97.31 469 ALA A N 1
ATOM 3643 C CA . ALA A 1 469 ? -12.767 21.416 11.073 1.00 97.31 469 ALA A CA 1
ATOM 3644 C C . ALA A 1 469 ? -13.927 20.402 11.051 1.00 97.31 469 ALA A C 1
ATOM 3646 O O . ALA A 1 469 ? -14.457 20.092 9.983 1.00 97.31 469 ALA A O 1
ATOM 3647 N N . LEU A 1 470 ? -14.384 19.927 12.218 1.00 95.50 470 LEU A N 1
ATOM 3648 C CA . LEU A 1 470 ? -15.562 19.052 12.314 1.00 95.50 470 LEU A CA 1
ATOM 3649 C C . LEU A 1 470 ? -16.834 19.751 11.822 1.00 95.50 470 LEU A C 1
ATOM 3651 O O . LEU A 1 470 ? -17.615 19.152 11.081 1.00 95.50 470 LEU A O 1
ATOM 3655 N N . ALA A 1 471 ? -17.025 21.021 12.183 1.00 93.94 471 ALA A N 1
ATOM 3656 C CA . ALA A 1 471 ? -18.150 21.819 11.714 1.00 93.94 471 ALA A CA 1
ATOM 3657 C C . ALA A 1 471 ? -18.109 22.010 10.188 1.00 93.94 471 ALA A C 1
ATOM 3659 O O . ALA A 1 471 ? -19.149 21.912 9.545 1.00 93.94 471 ALA A O 1
ATOM 3660 N N . ALA A 1 472 ? -16.931 22.220 9.590 1.00 94.88 472 ALA A N 1
ATOM 3661 C CA . ALA A 1 472 ? -16.773 22.309 8.137 1.00 94.88 472 ALA A CA 1
ATOM 3662 C C . ALA A 1 472 ? -17.146 20.999 7.418 1.00 94.88 472 ALA A C 1
ATOM 3664 O O . ALA A 1 472 ? -17.845 21.039 6.402 1.00 94.88 472 ALA A O 1
ATOM 3665 N N . ILE A 1 473 ? -16.761 19.834 7.962 1.00 93.69 473 ILE A N 1
ATOM 3666 C CA . ILE A 1 473 ? -17.202 18.526 7.441 1.00 93.69 473 ILE A CA 1
ATOM 3667 C C . ILE A 1 473 ? -18.728 18.422 7.538 1.00 93.69 473 ILE A C 1
ATOM 3669 O O . ILE A 1 473 ? -19.388 18.143 6.537 1.00 93.69 473 ILE A O 1
ATOM 3673 N N . ALA A 1 474 ? -19.297 18.702 8.713 1.00 89.50 474 ALA A N 1
ATOM 3674 C CA . ALA A 1 474 ? -20.733 18.584 8.953 1.00 89.50 474 ALA A CA 1
ATOM 3675 C C . ALA A 1 474 ? -21.571 19.502 8.046 1.00 89.50 474 ALA A C 1
ATOM 3677 O O . ALA A 1 474 ? -22.579 19.068 7.493 1.00 89.50 474 ALA A O 1
ATOM 3678 N N . LYS A 1 475 ? -21.136 20.749 7.831 1.00 89.44 475 LYS A N 1
ATOM 3679 C CA . LYS A 1 475 ? -21.798 21.689 6.908 1.00 89.44 475 LYS A CA 1
ATOM 3680 C C . LYS A 1 475 ? -21.741 21.217 5.458 1.00 89.44 475 LYS A C 1
ATOM 3682 O O . LYS A 1 475 ? -22.683 21.441 4.705 1.00 89.44 475 LYS A O 1
ATOM 3687 N N . SER A 1 476 ? -20.651 20.561 5.064 1.00 85.81 476 SER A N 1
ATOM 3688 C CA . SER A 1 476 ? -20.432 20.174 3.668 1.00 85.81 476 SER A CA 1
ATOM 3689 C C . SER A 1 476 ? -21.148 18.877 3.286 1.00 85.81 476 SER A C 1
ATOM 3691 O O . SER A 1 476 ? -21.709 18.781 2.194 1.00 85.81 476 SER A O 1
ATOM 3693 N N . VAL A 1 477 ? -21.128 17.867 4.162 1.00 85.75 477 VAL A N 1
ATOM 3694 C CA . VAL A 1 477 ? -21.619 16.504 3.864 1.00 85.75 477 VAL A CA 1
ATOM 3695 C C . VAL A 1 477 ? -22.692 15.998 4.843 1.00 85.75 477 VAL A C 1
ATOM 3697 O O . VAL A 1 477 ? -23.085 14.833 4.775 1.00 85.75 477 VAL A O 1
ATOM 3700 N N . GLY A 1 478 ? -23.203 16.867 5.719 1.00 83.62 478 GLY A N 1
ATOM 3701 C CA . GLY A 1 478 ? -24.225 16.550 6.719 1.00 83.62 478 GLY A CA 1
ATOM 3702 C C . GLY A 1 478 ? -23.665 15.907 7.993 1.00 83.62 478 GLY A C 1
ATOM 3703 O O . GLY A 1 478 ? -22.464 15.688 8.129 1.00 83.62 478 GLY A O 1
ATOM 3704 N N . MET A 1 479 ? -24.555 15.581 8.938 1.00 82.50 479 MET A N 1
ATOM 3705 C CA . MET A 1 479 ? -24.180 14.994 10.237 1.00 82.50 479 MET A CA 1
ATOM 3706 C C . MET A 1 479 ? -23.859 13.497 10.173 1.00 82.50 479 MET A C 1
ATOM 3708 O O . MET A 1 479 ? -23.088 13.014 11.001 1.00 82.50 479 MET A O 1
ATOM 3712 N N . ARG A 1 480 ? -24.377 12.773 9.169 1.00 79.81 480 ARG A N 1
ATOM 3713 C CA . ARG A 1 480 ? -24.179 11.320 8.998 1.00 79.81 480 ARG A CA 1
ATOM 3714 C C . ARG A 1 480 ? -22.717 10.866 9.120 1.00 79.81 480 ARG A C 1
ATOM 3716 O O . ARG A 1 480 ? -22.452 9.943 9.884 1.00 79.81 480 ARG A O 1
ATOM 3723 N N . PRO A 1 481 ? -21.737 11.501 8.444 1.00 74.94 481 PRO A N 1
ATOM 3724 C CA . PRO A 1 481 ? -20.331 11.108 8.555 1.00 74.94 481 PRO A CA 1
ATOM 3725 C C . PRO A 1 481 ? -19.729 11.294 9.958 1.00 74.94 481 PRO A C 1
ATOM 3727 O O . PRO A 1 481 ? -18.680 10.719 10.243 1.00 74.94 481 PRO A O 1
ATOM 3730 N N . LEU A 1 482 ? -20.375 12.081 10.829 1.00 83.50 482 LEU A N 1
ATOM 3731 C CA . LEU A 1 482 ? -19.946 12.336 12.201 1.00 83.50 482 LEU A CA 1
ATOM 3732 C C . LEU A 1 482 ? -20.705 11.489 13.242 1.00 83.50 482 LEU A C 1
ATOM 3734 O O . LEU A 1 482 ? -20.215 11.393 14.361 1.00 83.50 482 LEU A O 1
ATOM 3738 N N . GLU A 1 483 ? -21.842 10.856 12.917 1.00 80.62 483 GLU A N 1
ATOM 3739 C CA . GLU A 1 483 ? -22.747 10.183 13.880 1.00 80.62 483 GLU A CA 1
ATOM 3740 C C . GLU A 1 483 ? -22.016 9.253 14.864 1.00 80.62 483 GLU A C 1
ATOM 3742 O O . GLU A 1 483 ? -22.068 9.467 16.075 1.00 80.62 483 GLU A O 1
ATOM 3747 N N . ARG A 1 484 ? -21.224 8.300 14.351 1.00 79.25 484 ARG A N 1
ATOM 3748 C CA . ARG A 1 484 ? -20.447 7.357 15.184 1.00 79.25 484 ARG A CA 1
ATOM 3749 C C . ARG A 1 484 ? -19.413 8.033 16.088 1.00 79.25 484 ARG A C 1
ATOM 3751 O O . ARG A 1 484 ? -19.033 7.487 17.120 1.00 79.25 484 ARG A O 1
ATOM 3758 N N . SER A 1 485 ? -18.885 9.182 15.676 1.00 80.19 485 SER A N 1
ATOM 3759 C CA . SER A 1 485 ? -17.892 9.932 16.449 1.00 80.19 485 SER A CA 1
ATOM 3760 C C . SER A 1 485 ? -18.552 10.862 17.462 1.00 80.19 485 SER A C 1
ATOM 3762 O O . SER A 1 485 ? -18.027 11.020 18.562 1.00 80.19 485 SER A O 1
ATOM 3764 N N . LEU A 1 486 ? -19.716 11.425 17.129 1.00 77.25 486 LEU A N 1
ATOM 3765 C CA . LEU A 1 486 ? -20.505 12.277 18.014 1.00 77.25 486 LEU A CA 1
ATOM 3766 C C . LEU A 1 486 ? -20.975 11.517 19.245 1.00 77.25 486 LEU A C 1
ATOM 3768 O O . LEU A 1 486 ? -20.948 12.093 20.321 1.00 77.25 486 LEU A O 1
ATOM 3772 N N . GLU A 1 487 ? -21.335 10.236 19.129 1.00 79.62 487 GLU A N 1
ATOM 3773 C CA . GLU A 1 487 ? -21.706 9.391 20.277 1.00 79.62 487 GLU A CA 1
ATOM 3774 C C . GLU A 1 487 ? -20.652 9.399 21.398 1.00 79.62 487 GLU A C 1
ATOM 3776 O O . GLU A 1 487 ? -21.017 9.327 22.570 1.00 79.62 487 GLU A O 1
ATOM 3781 N N . LYS A 1 488 ? -19.366 9.576 21.053 1.00 79.62 488 LYS A N 1
ATOM 3782 C CA . LYS A 1 488 ? -18.237 9.630 22.000 1.00 79.62 488 LYS A CA 1
ATOM 3783 C C . LYS A 1 488 ? -18.041 10.995 22.675 1.00 79.62 488 LYS A C 1
ATOM 3785 O O . LYS A 1 488 ? -17.202 11.105 23.566 1.00 79.62 488 LYS A O 1
ATOM 3790 N N . LEU A 1 489 ? -18.744 12.041 22.238 1.00 82.25 489 LEU A N 1
ATOM 3791 C CA . LEU A 1 489 ? -18.679 13.371 22.848 1.00 82.25 489 LEU A CA 1
ATOM 3792 C C . LEU A 1 489 ? -19.686 13.487 23.996 1.00 82.25 489 LEU A C 1
ATOM 3794 O O . LEU A 1 489 ? -20.837 13.069 23.869 1.00 82.25 489 LEU A O 1
ATOM 3798 N N . ASP A 1 490 ? -19.270 14.113 25.096 1.00 83.31 490 ASP A N 1
ATOM 3799 C CA . ASP A 1 490 ? -20.187 14.568 26.140 1.00 83.31 490 ASP A CA 1
ATOM 3800 C C . ASP A 1 490 ? -21.159 15.640 25.607 1.00 83.31 490 ASP A C 1
ATOM 3802 O O . ASP A 1 490 ? -20.915 16.284 24.578 1.00 83.31 490 ASP A O 1
ATOM 3806 N N . ASP A 1 491 ? -22.270 15.844 26.316 1.00 80.44 491 ASP A N 1
ATOM 3807 C CA . ASP A 1 491 ? -23.344 16.744 25.881 1.00 80.44 491 ASP A CA 1
ATOM 3808 C C . ASP A 1 491 ? -22.882 18.201 25.717 1.00 80.44 491 ASP A C 1
ATOM 3810 O O . ASP A 1 491 ? -23.381 18.912 24.843 1.00 80.44 491 ASP A O 1
ATOM 3814 N N . VAL A 1 492 ? -21.878 18.646 26.483 1.00 83.50 492 VAL A N 1
ATOM 3815 C CA . VAL A 1 492 ? -21.326 20.007 26.382 1.00 83.50 492 VAL A CA 1
ATOM 3816 C C . VAL A 1 492 ? -20.578 20.181 25.058 1.00 83.50 492 VAL A C 1
ATOM 3818 O O . VAL A 1 492 ? -20.791 21.164 24.344 1.00 83.50 492 VAL A O 1
ATOM 3821 N N . ARG A 1 493 ? -19.734 19.213 24.683 1.00 85.88 493 ARG A N 1
ATOM 3822 C CA . ARG A 1 493 ? -19.004 19.226 23.403 1.00 85.88 493 ARG A CA 1
ATOM 3823 C C . ARG A 1 493 ? -19.932 19.031 22.201 1.00 85.88 493 ARG A C 1
ATOM 3825 O O . ARG A 1 493 ? -19.749 19.720 21.195 1.00 85.88 493 ARG A O 1
ATOM 3832 N N . LYS A 1 494 ? -20.944 18.156 22.301 1.00 83.88 494 LYS A N 1
ATOM 3833 C CA . LYS A 1 494 ? -21.990 18.001 21.266 1.00 83.88 494 LYS A CA 1
ATOM 3834 C C . LYS A 1 494 ? -22.746 19.305 21.035 1.00 83.88 494 LYS A C 1
ATOM 3836 O O . LYS A 1 494 ? -22.942 19.700 19.883 1.00 83.88 494 LYS A O 1
ATOM 3841 N N . LYS A 1 495 ? -23.135 19.989 22.117 1.00 86.31 495 LYS A N 1
ATOM 3842 C CA . LYS A 1 495 ? -23.816 21.286 22.056 1.00 86.31 495 LYS A CA 1
ATOM 3843 C C . LYS A 1 495 ? -22.944 22.338 21.372 1.00 86.31 495 LYS A C 1
ATOM 3845 O O . LYS A 1 495 ? -23.413 22.964 20.430 1.00 86.31 495 LYS A O 1
ATOM 3850 N N . LYS A 1 496 ? -21.662 22.450 21.743 1.00 86.75 496 LYS A N 1
ATOM 3851 C CA . LYS A 1 496 ? -20.712 23.378 21.102 1.00 86.75 496 LYS A CA 1
ATOM 3852 C C . LYS A 1 496 ? -20.567 23.138 19.594 1.00 86.75 496 LYS A C 1
ATOM 3854 O O . LYS A 1 496 ? -20.611 24.085 18.815 1.00 86.75 496 LYS A O 1
ATOM 3859 N N . LEU A 1 497 ? -20.421 21.882 19.161 1.00 87.62 497 LEU A N 1
ATOM 3860 C CA . LEU A 1 497 ? -20.339 21.554 17.732 1.00 87.62 497 LEU A CA 1
ATOM 3861 C C . LEU A 1 497 ? -21.651 21.883 17.000 1.00 87.62 497 LEU A C 1
ATOM 3863 O O . LEU A 1 497 ? -21.618 22.457 15.914 1.00 87.62 497 LEU A O 1
ATOM 3867 N N . SER A 1 498 ? -22.799 21.596 17.618 1.00 83.19 498 SER A N 1
ATOM 3868 C CA . SER A 1 498 ? -24.121 21.933 17.070 1.00 83.19 498 SER A CA 1
ATOM 3869 C C . SER A 1 498 ? -24.320 23.449 16.940 1.00 83.19 498 SER A C 1
ATOM 3871 O O . SER A 1 498 ? -24.810 23.918 15.915 1.00 83.19 498 SER A O 1
ATOM 3873 N N . GLU A 1 499 ? -23.867 24.229 17.926 1.00 85.25 499 GLU A N 1
ATOM 3874 C CA . GLU A 1 499 ? -23.864 25.696 17.893 1.00 85.25 499 GLU A CA 1
ATOM 3875 C C . GLU A 1 499 ? -22.945 26.253 16.796 1.00 85.25 499 GLU A C 1
ATOM 3877 O O . GLU A 1 499 ? -23.316 27.220 16.145 1.00 85.25 499 GLU A O 1
ATOM 3882 N N . MET A 1 500 ? -21.785 25.645 16.518 1.00 85.94 500 MET A N 1
ATOM 3883 C CA . MET A 1 500 ? -20.892 26.078 15.423 1.00 85.94 500 MET A CA 1
ATOM 3884 C C . MET A 1 500 ? -21.429 25.730 14.028 1.00 85.94 500 MET A C 1
ATOM 3886 O O . MET A 1 500 ? -21.142 26.429 13.049 1.00 85.94 500 MET A O 1
ATOM 3890 N N . ILE A 1 501 ? -22.215 24.656 13.928 1.00 82.81 501 ILE A N 1
ATOM 3891 C CA . ILE A 1 501 ? -22.941 24.292 12.708 1.00 82.81 501 ILE A CA 1
ATOM 3892 C C . ILE A 1 501 ? -24.100 25.274 12.486 1.00 82.81 501 ILE A C 1
ATOM 3894 O O . ILE A 1 501 ? -24.236 25.796 11.383 1.00 82.81 501 ILE A O 1
ATOM 3898 N N . ALA A 1 502 ? -24.870 25.597 13.532 1.00 76.12 502 ALA A N 1
ATOM 3899 C CA . ALA A 1 502 ? -25.984 26.547 13.462 1.00 76.12 502 ALA A CA 1
ATOM 3900 C C . ALA A 1 502 ? -25.524 28.011 13.288 1.00 76.12 502 ALA A C 1
ATOM 3902 O O . ALA A 1 502 ? -26.079 28.760 12.487 1.00 76.12 502 ALA A O 1
ATOM 3903 N N . GLY A 1 503 ? -24.470 28.415 14.000 1.00 56.78 503 GLY A N 1
ATOM 3904 C CA . GLY A 1 503 ? -24.010 29.801 14.157 1.00 56.78 503 GLY A CA 1
ATOM 3905 C C . GLY A 1 503 ? -23.334 30.419 12.934 1.00 56.78 503 GLY A C 1
ATOM 3906 O O . GLY A 1 503 ? -22.890 31.558 12.985 1.00 56.78 503 GLY A O 1
ATOM 3907 N N . SER A 1 504 ? -23.262 29.696 11.821 1.00 45.50 504 SER A N 1
ATOM 3908 C CA . SER A 1 504 ? -22.733 30.212 10.547 1.00 45.50 504 SER A CA 1
ATOM 3909 C C . SER A 1 504 ? -23.778 30.232 9.431 1.00 45.50 504 SER A C 1
ATOM 3911 O O . SER A 1 504 ? -23.459 30.601 8.306 1.00 45.50 504 SER A O 1
ATOM 3913 N N . GLY A 1 505 ? -25.036 29.918 9.760 1.00 33.09 505 GLY A N 1
ATOM 3914 C CA . GLY A 1 505 ? -26.197 30.149 8.900 1.00 33.09 505 GLY A CA 1
ATOM 3915 C C . GLY A 1 505 ? -26.904 31.491 9.135 1.00 33.09 505 GLY A C 1
ATOM 3916 O O . GLY A 1 505 ? -28.000 31.675 8.623 1.00 33.09 505 GLY A O 1
ATOM 3917 N N . GLY A 1 506 ? -26.331 32.417 9.915 1.00 24.55 506 GLY A N 1
ATOM 3918 C CA . GLY A 1 506 ? -27.035 33.630 10.353 1.00 24.55 506 GLY A CA 1
ATOM 3919 C C . GLY A 1 506 ? -26.126 34.828 10.609 1.00 24.55 506 GLY A C 1
ATOM 3920 O O . GLY A 1 506 ? -26.151 35.407 11.689 1.00 24.55 506 GLY A O 1
ATOM 3921 N N . GLY A 1 507 ? -25.300 35.190 9.630 1.00 24.19 507 GLY A N 1
ATOM 3922 C CA . GLY A 1 507 ? -24.696 36.515 9.565 1.00 24.19 507 GLY A CA 1
ATOM 3923 C C . GLY A 1 507 ? -25.637 37.481 8.855 1.00 24.19 507 GLY A C 1
ATOM 3924 O O . GLY A 1 507 ? -25.474 37.692 7.664 1.00 24.19 507 GLY A O 1
ATOM 3925 N N . ASP A 1 508 ? -26.594 38.044 9.592 1.00 24.53 508 ASP A N 1
ATOM 3926 C CA . ASP A 1 508 ? -27.032 39.428 9.396 1.00 24.53 508 ASP A CA 1
ATOM 3927 C C . ASP A 1 508 ? -27.525 40.015 10.733 1.00 24.53 508 ASP A C 1
ATOM 3929 O O . ASP A 1 508 ? -28.533 39.614 11.308 1.00 24.53 508 ASP A O 1
ATOM 3933 N N . GLN A 1 509 ? -26.695 40.921 11.250 1.00 26.33 509 GLN A N 1
ATOM 3934 C CA . GLN A 1 509 ? -26.924 42.016 12.198 1.00 26.33 509 GLN A CA 1
ATOM 3935 C C . GLN A 1 509 ? -28.177 41.986 13.102 1.00 26.33 509 GLN A C 1
ATOM 3937 O O . GLN A 1 509 ? -29.262 42.422 12.727 1.00 26.33 509 GLN A O 1
ATOM 3942 N N . ALA A 1 510 ? -27.957 41.694 14.390 1.00 23.34 510 ALA A N 1
ATOM 3943 C CA . ALA A 1 510 ? -28.760 42.227 15.493 1.00 23.34 510 ALA A CA 1
ATOM 3944 C C . ALA A 1 510 ? -28.161 43.571 15.953 1.00 23.34 510 ALA A C 1
ATOM 3946 O O . ALA A 1 510 ? -27.508 43.670 16.990 1.00 23.34 510 ALA A O 1
ATOM 3947 N N . GLY A 1 511 ? -28.344 44.601 15.126 1.00 24.94 511 GLY A N 1
ATOM 3948 C CA . GLY A 1 511 ? -28.102 46.004 15.447 1.00 24.94 511 GLY A CA 1
ATOM 3949 C C . GLY A 1 511 ? -29.429 46.751 15.392 1.00 24.94 511 GLY A C 1
ATOM 3950 O O . GLY A 1 511 ? -29.989 46.978 14.327 1.00 24.94 511 GLY A O 1
ATOM 3951 N N . THR A 1 512 ? -29.948 47.106 16.559 1.00 20.12 512 THR A N 1
ATOM 3952 C CA . THR A 1 512 ? -31.089 48.002 16.754 1.00 20.12 512 THR A CA 1
ATOM 3953 C C . THR A 1 512 ? -30.911 49.322 16.003 1.00 20.12 512 THR A C 1
ATOM 3955 O O . THR A 1 512 ? -30.059 50.120 16.391 1.00 20.12 512 THR A O 1
ATOM 3958 N N . SER A 1 513 ? -31.749 49.597 14.999 1.00 23.09 513 SER A N 1
ATOM 3959 C CA . SER A 1 513 ? -32.333 50.923 14.737 1.00 23.09 513 SER A CA 1
ATOM 3960 C C . SER A 1 513 ? -33.392 50.864 13.633 1.00 23.09 513 SER A C 1
ATOM 3962 O O . SER A 1 513 ? -33.177 50.341 12.548 1.00 23.09 513 SER A O 1
ATOM 3964 N N . SER A 1 514 ? -34.549 51.421 13.981 1.00 19.41 514 SER A N 1
ATOM 3965 C CA . SER A 1 514 ? -35.681 51.837 13.154 1.00 19.41 514 SER A CA 1
ATOM 3966 C C . SER A 1 514 ? -35.344 52.204 11.698 1.00 19.41 514 SER A C 1
ATOM 3968 O O . SER A 1 514 ? -34.506 53.070 11.472 1.00 19.41 514 SER A O 1
ATOM 3970 N N . VAL A 1 515 ? -36.044 51.598 10.730 1.00 23.00 515 VAL A N 1
ATOM 3971 C CA . VAL A 1 515 ? -36.939 52.258 9.752 1.00 23.00 515 VAL A CA 1
ATOM 3972 C C . VAL A 1 515 ? -37.634 51.165 8.919 1.00 23.00 515 VAL A C 1
ATOM 3974 O O . VAL A 1 515 ? -37.024 50.365 8.220 1.00 23.00 515 VAL A O 1
ATOM 3977 N N . THR A 1 516 ? -38.956 51.150 9.027 1.00 17.88 516 THR A N 1
ATOM 3978 C CA . THR A 1 516 ? -39.957 50.494 8.174 1.00 17.88 516 THR A CA 1
ATOM 3979 C C . THR A 1 516 ? -39.795 50.790 6.681 1.00 17.88 516 THR A C 1
ATOM 3981 O O . THR A 1 516 ? -39.817 51.971 6.362 1.00 17.88 516 THR A O 1
ATOM 3984 N N . VAL A 1 517 ? -39.843 49.777 5.791 1.00 22.92 517 VAL A N 1
ATOM 3985 C CA . VAL A 1 517 ? -40.662 49.776 4.545 1.00 22.92 517 VAL A CA 1
ATOM 3986 C C . VAL A 1 517 ? -40.995 48.332 4.097 1.00 22.92 517 VAL A C 1
ATOM 3988 O O . VAL A 1 517 ? -40.162 47.610 3.569 1.00 22.92 517 VAL A O 1
ATOM 3991 N N . GLN A 1 518 ? -42.255 47.957 4.329 1.00 21.41 518 GLN A N 1
ATOM 3992 C CA . GLN A 1 518 ? -43.189 47.206 3.470 1.00 21.41 518 GLN A CA 1
ATOM 3993 C C . GLN A 1 518 ? -42.730 45.979 2.659 1.00 21.41 518 GLN A C 1
ATOM 3995 O O . GLN A 1 518 ? -42.168 46.064 1.570 1.00 21.41 518 GLN A O 1
ATOM 4000 N N . SER A 1 519 ? -43.253 44.835 3.101 1.00 21.06 519 SER A N 1
ATOM 4001 C CA . SER A 1 519 ? -43.712 43.739 2.251 1.00 21.06 519 SER A CA 1
ATOM 4002 C C . SER A 1 519 ? -44.754 44.227 1.233 1.00 21.06 519 SER A C 1
ATOM 4004 O O . SER A 1 519 ? -45.772 44.810 1.607 1.00 21.06 519 SER A O 1
ATOM 4006 N N . SER A 1 520 ? -44.539 43.924 -0.047 1.00 22.14 520 SER A N 1
ATOM 4007 C CA . SER A 1 520 ? -45.608 43.850 -1.045 1.00 22.14 520 SER A CA 1
ATOM 4008 C C . SER A 1 520 ? -45.569 42.471 -1.697 1.00 22.14 520 SER A C 1
ATOM 4010 O O . SER A 1 520 ? -44.748 42.164 -2.553 1.00 22.14 520 SER A O 1
ATOM 4012 N N . VAL A 1 521 ? -46.464 41.612 -1.213 1.00 23.19 521 VAL A N 1
ATOM 4013 C CA . VAL A 1 521 ? -46.912 40.411 -1.913 1.00 23.19 521 VAL A CA 1
ATOM 4014 C C . VAL A 1 521 ? -47.858 40.899 -3.009 1.00 23.19 521 VAL A C 1
ATOM 4016 O O . VAL A 1 521 ? -48.940 41.404 -2.715 1.00 23.19 521 VAL A O 1
ATOM 4019 N N . GLY A 1 522 ? -47.412 40.814 -4.260 1.00 22.98 522 GLY A N 1
ATOM 4020 C CA . GLY A 1 522 ? -48.189 41.116 -5.457 1.00 22.98 522 GLY A CA 1
ATOM 4021 C C . GLY A 1 522 ? -48.280 39.876 -6.337 1.00 22.98 522 GLY A C 1
ATOM 4022 O O . GLY A 1 522 ? -47.329 39.543 -7.029 1.00 22.98 522 GLY A O 1
ATOM 4023 N N . SER A 1 523 ? -49.424 39.208 -6.226 1.00 22.36 523 SER A N 1
ATOM 4024 C CA . SER A 1 523 ? -50.126 38.352 -7.186 1.00 22.36 523 SER A CA 1
ATOM 4025 C C . SER A 1 523 ? -49.339 37.630 -8.290 1.00 22.36 523 SER A C 1
ATOM 4027 O O . SER A 1 523 ? -48.847 38.214 -9.251 1.00 22.36 523 SER A O 1
ATOM 4029 N N . THR A 1 524 ? -49.417 36.305 -8.198 1.00 22.67 524 THR A N 1
ATOM 4030 C CA . THR A 1 524 ? -49.382 35.326 -9.286 1.00 22.67 524 THR A CA 1
ATOM 4031 C C . THR A 1 524 ? -50.169 35.797 -10.517 1.00 22.67 524 THR A C 1
ATOM 4033 O O . THR A 1 524 ? -51.398 35.777 -10.530 1.00 22.67 524 THR A O 1
ATOM 4036 N N . ALA A 1 525 ? -49.452 36.189 -11.572 1.00 25.14 525 ALA A N 1
ATOM 4037 C CA . ALA A 1 525 ? -50.000 36.283 -12.918 1.00 25.14 525 ALA A CA 1
ATOM 4038 C C . ALA A 1 525 ? -49.935 34.894 -13.563 1.00 25.14 525 ALA A C 1
ATOM 4040 O O . ALA A 1 525 ? -48.875 34.387 -13.928 1.00 25.14 525 ALA A O 1
ATOM 4041 N N . THR A 1 526 ? -51.098 34.268 -13.639 1.00 22.05 526 THR A N 1
ATOM 4042 C CA . THR A 1 526 ? -51.397 33.113 -14.472 1.00 22.05 526 THR A CA 1
ATOM 4043 C C . THR A 1 526 ? -51.339 33.496 -15.950 1.00 22.05 526 THR A C 1
ATOM 4045 O O . THR A 1 526 ? -51.984 34.449 -16.372 1.00 22.05 526 THR A O 1
ATOM 4048 N N . GLY A 1 527 ? -50.628 32.681 -16.732 1.00 22.19 527 GLY A N 1
ATOM 4049 C CA . GLY A 1 527 ? -50.789 32.573 -18.180 1.00 22.19 527 GLY A CA 1
ATOM 4050 C C . GLY A 1 527 ? -49.970 33.559 -19.006 1.00 22.19 527 GLY A C 1
ATOM 4051 O O . GLY A 1 527 ? -50.406 34.672 -19.244 1.00 22.19 527 GLY A O 1
ATOM 4052 N N . ASN A 1 528 ? -48.838 33.093 -19.533 1.00 23.88 528 ASN A N 1
ATOM 4053 C CA . ASN A 1 528 ? -48.460 33.384 -20.914 1.00 23.88 528 ASN A CA 1
ATOM 4054 C C . ASN A 1 528 ? -47.573 32.242 -21.420 1.00 23.88 528 ASN A C 1
ATOM 4056 O O . ASN A 1 528 ? -46.400 32.116 -21.073 1.00 23.88 528 ASN A O 1
ATOM 4060 N N . SER A 1 529 ? -48.184 31.360 -22.202 1.00 23.00 529 SER A N 1
ATOM 4061 C CA . SER A 1 529 ? -47.519 30.365 -23.031 1.00 23.00 529 SER A CA 1
ATOM 4062 C C . SER A 1 529 ? -46.781 31.083 -24.166 1.00 23.00 529 SER A C 1
ATOM 4064 O O . SER A 1 529 ? -47.286 31.149 -25.284 1.00 23.00 529 SER A O 1
ATOM 4066 N N . ASP A 1 530 ? -45.624 31.678 -23.885 1.00 24.09 530 ASP A N 1
ATOM 4067 C CA . ASP A 1 530 ? -44.784 32.255 -24.933 1.00 24.09 530 ASP A CA 1
ATOM 4068 C C . ASP A 1 530 ? -43.810 31.194 -25.445 1.00 24.09 530 ASP A C 1
ATOM 4070 O O . ASP A 1 530 ? -42.860 30.784 -24.775 1.00 24.09 530 ASP A O 1
ATOM 4074 N N . ALA A 1 531 ? -44.100 30.730 -26.659 1.00 25.20 531 ALA A N 1
ATOM 4075 C CA . ALA A 1 531 ? -43.238 29.885 -27.461 1.00 25.20 531 ALA A CA 1
ATOM 4076 C C . ALA A 1 531 ? -41.799 30.429 -27.464 1.00 25.20 531 ALA A C 1
ATOM 4078 O O . ALA A 1 531 ? -41.553 31.608 -27.725 1.00 25.20 531 ALA A O 1
ATOM 4079 N N . SER A 1 532 ? -40.842 29.549 -27.176 1.00 30.03 532 SER A N 1
ATOM 4080 C CA . SER A 1 532 ? -39.408 29.827 -27.148 1.00 30.03 532 SER A CA 1
ATOM 4081 C C . SER A 1 532 ? -38.930 30.451 -28.468 1.00 30.03 532 SER A C 1
ATOM 4083 O O . SER A 1 532 ? -38.731 29.757 -29.466 1.00 30.03 532 SER A O 1
ATOM 4085 N N . PHE A 1 533 ? -38.726 31.767 -28.493 1.00 32.59 533 PHE A N 1
ATOM 4086 C CA . PHE A 1 533 ? -38.104 32.448 -29.629 1.00 32.59 533 PHE A CA 1
ATOM 4087 C C . PHE A 1 533 ? -36.610 32.088 -29.701 1.00 32.59 533 PHE A C 1
ATOM 4089 O O . PHE A 1 533 ? -35.791 32.647 -28.971 1.00 32.59 533 PHE A O 1
ATOM 4096 N N . VAL A 1 534 ? -36.240 31.183 -30.611 1.00 49.62 534 VAL A N 1
ATOM 4097 C CA . VAL A 1 534 ? -34.838 30.936 -30.991 1.00 49.62 534 VAL A CA 1
ATOM 4098 C C . VAL A 1 534 ? -34.318 32.172 -31.739 1.00 49.62 534 VAL A C 1
ATOM 4100 O O . VAL A 1 534 ? -34.804 32.511 -32.822 1.00 49.62 534 VAL A O 1
ATOM 4103 N N . ARG A 1 535 ? -33.354 32.896 -31.154 1.00 67.00 535 ARG A N 1
ATOM 4104 C CA . ARG A 1 535 ? -32.731 34.075 -31.783 1.00 67.00 535 ARG A CA 1
ATOM 4105 C C . ARG A 1 535 ? -31.734 33.625 -32.851 1.00 67.00 535 ARG A C 1
ATOM 4107 O O . ARG A 1 535 ? -30.816 32.876 -32.554 1.00 67.00 535 ARG A O 1
ATOM 4114 N N . LYS A 1 536 ? -31.881 34.128 -34.080 1.00 73.25 536 LYS A N 1
ATOM 4115 C CA . LYS A 1 536 ? -31.039 33.728 -35.227 1.00 73.25 536 LYS A CA 1
ATOM 4116 C C . LYS A 1 536 ? -29.834 34.635 -35.508 1.00 73.25 536 LYS A C 1
ATOM 4118 O O . LYS A 1 536 ? -28.961 34.245 -36.269 1.00 73.25 536 LYS A O 1
ATOM 4123 N N . SER A 1 537 ? -29.772 35.842 -34.945 1.00 84.81 537 SER A N 1
ATOM 4124 C CA . SER A 1 537 ? -28.698 36.799 -35.264 1.00 84.81 537 SER A CA 1
ATOM 4125 C C . SER A 1 537 ? -28.005 37.325 -34.014 1.00 84.81 537 SER A C 1
ATOM 4127 O O . SER A 1 537 ? -28.671 37.747 -33.066 1.00 84.81 537 SER A O 1
ATOM 4129 N N . ALA A 1 538 ? -26.674 37.362 -34.043 1.00 87.81 538 ALA A N 1
ATOM 4130 C CA . ALA A 1 538 ? -25.826 37.836 -32.960 1.00 87.81 538 ALA A CA 1
ATOM 4131 C C . ALA A 1 538 ? -26.092 39.315 -32.642 1.00 87.81 538 ALA A C 1
ATOM 4133 O O . ALA A 1 538 ? -26.238 39.687 -31.479 1.00 87.81 538 ALA A O 1
ATOM 4134 N N . ALA A 1 539 ? -26.249 40.162 -33.666 1.00 86.25 539 ALA A N 1
ATOM 4135 C CA . ALA A 1 539 ? -26.503 41.594 -33.488 1.00 86.25 539 ALA A CA 1
ATOM 4136 C C . ALA A 1 539 ? -27.825 41.894 -32.747 1.00 86.25 539 ALA A C 1
ATOM 4138 O O . ALA A 1 539 ? -27.956 42.947 -32.123 1.00 86.25 539 ALA A O 1
ATOM 4139 N N . SER A 1 540 ? -28.791 40.961 -32.754 1.00 82.88 540 SER A N 1
ATOM 4140 C CA . SER A 1 540 ? -30.060 41.112 -32.022 1.00 82.88 540 SER A CA 1
ATOM 4141 C C . SER A 1 540 ? -29.891 41.148 -30.497 1.00 82.88 540 SER A C 1
ATOM 4143 O O . SER A 1 540 ? -30.774 41.640 -29.796 1.00 82.88 540 SER A O 1
ATOM 4145 N N . MET A 1 541 ? -28.739 40.704 -29.977 1.00 78.75 541 MET A N 1
ATOM 4146 C CA . MET A 1 541 ? -28.408 40.760 -28.548 1.00 78.75 541 MET A CA 1
ATOM 4147 C C . MET A 1 541 ? -28.289 42.191 -27.998 1.00 78.75 541 MET A C 1
ATOM 4149 O O . MET A 1 541 ? -28.309 42.364 -26.785 1.00 78.75 541 MET A O 1
ATOM 4153 N N . LEU A 1 542 ? -28.192 43.210 -28.861 1.00 77.56 542 LEU A N 1
ATOM 4154 C CA . LEU A 1 542 ? -27.959 44.606 -28.470 1.00 77.56 542 LEU A CA 1
ATOM 4155 C C . LEU A 1 542 ? -29.246 45.431 -28.247 1.00 77.56 542 LEU A C 1
ATOM 4157 O O . LEU A 1 542 ? -29.169 46.570 -27.794 1.00 77.56 542 LEU A O 1
ATOM 4161 N N . SER A 1 543 ? -30.449 44.920 -28.558 1.00 58.31 543 SER A N 1
ATOM 4162 C CA . SER A 1 543 ? -31.691 45.700 -28.394 1.00 58.31 543 SER A CA 1
ATOM 4163 C C . SER A 1 543 ? -32.343 45.500 -27.014 1.00 58.31 543 SER A C 1
ATOM 4165 O O . SER A 1 543 ? -33.151 44.591 -26.829 1.00 58.31 543 SER A O 1
ATOM 4167 N N . GLY A 1 544 ? -32.046 46.369 -26.043 1.00 49.59 544 GLY A N 1
ATOM 4168 C CA . GLY A 1 544 ? -32.755 46.441 -24.755 1.00 49.59 544 GLY A CA 1
ATOM 4169 C C . GLY A 1 544 ? -33.812 47.557 -24.728 1.00 49.59 544 GLY A C 1
ATOM 4170 O O . GLY A 1 544 ? -33.483 48.705 -24.447 1.00 49.59 544 GLY A O 1
ATOM 4171 N N . LYS A 1 545 ? -35.092 47.266 -25.011 1.00 28.98 545 LYS A N 1
ATOM 4172 C CA . LYS A 1 545 ? -36.197 48.245 -24.862 1.00 28.98 545 LYS A CA 1
ATOM 4173 C C . LYS A 1 545 ? -36.732 48.262 -23.417 1.00 28.98 545 LYS A C 1
ATOM 4175 O O . LYS A 1 545 ? -37.288 47.270 -22.959 1.00 28.98 545 LYS A O 1
ATOM 4180 N N . ARG A 1 546 ? -36.613 49.410 -22.731 1.00 25.30 546 ARG A N 1
ATOM 4181 C CA . ARG A 1 546 ? -37.292 49.755 -21.457 1.00 25.30 546 ARG A CA 1
ATOM 4182 C C . ARG A 1 546 ? -38.797 50.027 -21.685 1.00 25.30 546 ARG A C 1
ATOM 4184 O O . ARG A 1 546 ? -39.097 50.891 -22.509 1.00 25.30 546 ARG A O 1
ATOM 4191 N N . PRO A 1 547 ? -39.737 49.403 -20.948 1.00 28.47 547 PRO A N 1
ATOM 4192 C CA . PRO A 1 547 ? -41.135 49.844 -20.883 1.00 28.47 547 PRO A CA 1
ATOM 4193 C C . PRO A 1 547 ? -41.307 50.980 -19.856 1.00 28.47 547 PRO A C 1
ATOM 4195 O O . PRO A 1 547 ? -40.799 50.894 -18.739 1.00 28.47 547 PRO A O 1
ATOM 4198 N N . ALA A 1 548 ? -41.998 52.055 -20.243 1.00 22.14 548 ALA A N 1
ATOM 4199 C CA . ALA A 1 548 ? -42.229 53.248 -19.426 1.00 22.14 548 ALA A CA 1
ATOM 4200 C C . ALA A 1 548 ? -43.401 53.070 -18.424 1.00 22.14 548 ALA A C 1
ATOM 4202 O O . ALA A 1 548 ? -44.380 52.405 -18.763 1.00 22.14 548 ALA A O 1
ATOM 4203 N N . PRO A 1 549 ? -43.333 53.674 -17.219 1.00 23.66 549 PRO A N 1
ATOM 4204 C CA . PRO A 1 549 ? -44.297 53.474 -16.136 1.00 23.66 549 PRO A CA 1
ATOM 4205 C C . PRO A 1 549 ? -45.431 54.518 -16.152 1.00 23.66 549 PRO A C 1
ATOM 4207 O O . PRO A 1 549 ? -45.173 55.720 -16.210 1.00 23.66 549 PRO A O 1
ATOM 4210 N N . SER A 1 550 ? -46.687 54.070 -16.048 1.00 22.64 550 SER A N 1
ATOM 4211 C CA . SER A 1 550 ? -47.866 54.930 -15.858 1.00 22.64 550 SER A CA 1
ATOM 4212 C C . SER A 1 550 ? -48.381 54.882 -14.417 1.00 22.64 550 SER A C 1
ATOM 4214 O O . SER A 1 550 ? -48.372 53.842 -13.762 1.00 22.64 550 SER A O 1
ATOM 4216 N N . ALA A 1 551 ? -48.819 56.045 -13.946 1.00 20.80 551 ALA A N 1
ATOM 4217 C CA . ALA A 1 551 ? -49.056 56.418 -12.562 1.00 20.80 551 ALA A CA 1
ATOM 4218 C C . ALA A 1 551 ? -50.344 55.874 -11.902 1.00 20.80 551 ALA A C 1
ATOM 4220 O O . ALA A 1 551 ? -51.382 55.730 -12.537 1.00 20.80 551 ALA A O 1
ATOM 4221 N N . GLN A 1 552 ? -50.220 55.661 -10.584 1.00 19.62 552 GLN A N 1
ATOM 4222 C CA . GLN A 1 552 ? -51.124 56.005 -9.470 1.00 19.62 552 GLN A CA 1
ATOM 4223 C C . GLN A 1 552 ? -52.652 56.026 -9.683 1.00 19.62 552 GLN A C 1
ATOM 4225 O O . GLN A 1 552 ? -53.184 56.908 -10.347 1.00 19.62 552 GLN A O 1
ATOM 4230 N N . ALA A 1 553 ? -53.364 55.232 -8.872 1.00 23.89 553 ALA A N 1
ATOM 4231 C CA . ALA A 1 553 ? -54.574 55.693 -8.186 1.00 23.89 553 ALA A CA 1
ATOM 4232 C C . ALA A 1 553 ? -54.838 54.871 -6.912 1.00 23.89 553 ALA A C 1
ATOM 4234 O O . ALA A 1 553 ? -54.844 53.645 -6.901 1.00 23.89 553 ALA A O 1
ATOM 4235 N N . SER A 1 554 ? -55.035 55.603 -5.828 1.00 19.89 554 SER A N 1
ATOM 4236 C CA . SER A 1 554 ? -55.249 55.202 -4.443 1.00 19.89 554 SER A CA 1
ATOM 4237 C C . SER A 1 554 ? -56.727 54.925 -4.132 1.00 19.89 554 SER A C 1
ATOM 4239 O O . SER A 1 554 ? -57.595 55.623 -4.650 1.00 19.89 554 SER A O 1
ATOM 4241 N N . LYS A 1 555 ? -57.031 53.985 -3.216 1.00 25.75 555 LYS A N 1
ATOM 4242 C CA . LYS A 1 555 ? -58.261 54.014 -2.387 1.00 25.75 555 LYS A CA 1
ATOM 4243 C C . LYS A 1 555 ? -58.243 53.016 -1.210 1.00 25.75 555 LYS A C 1
ATOM 4245 O O . LYS A 1 555 ? -58.295 51.812 -1.392 1.00 25.75 555 LYS A O 1
ATOM 4250 N N . LYS A 1 556 ? -58.189 53.608 -0.012 1.00 21.67 556 LYS A N 1
ATOM 4251 C CA . LYS A 1 556 ? -58.978 53.387 1.222 1.00 21.67 556 LYS A CA 1
ATOM 4252 C C . LYS A 1 556 ? -59.350 51.969 1.728 1.00 21.67 556 LYS A C 1
ATOM 4254 O O . LYS A 1 556 ? -60.193 51.309 1.146 1.00 21.67 556 LYS A O 1
ATOM 4259 N N . VAL A 1 557 ? -58.850 51.686 2.945 1.00 20.88 557 VAL A N 1
ATOM 4260 C CA . VAL A 1 557 ? -59.566 51.435 4.233 1.00 20.88 557 VAL A CA 1
ATOM 4261 C C . VAL A 1 557 ? -60.703 50.397 4.276 1.00 20.88 557 VAL A C 1
ATOM 4263 O O . VAL A 1 557 ? -61.725 50.582 3.629 1.00 20.88 557 VAL A O 1
ATOM 4266 N N . GLY A 1 558 ? -60.619 49.445 5.222 1.00 23.73 558 GLY A N 1
ATOM 4267 C CA . GLY A 1 558 ? -61.814 48.797 5.789 1.00 23.73 558 GLY A CA 1
ATOM 4268 C C . GLY A 1 558 ? -61.597 47.445 6.476 1.00 23.73 558 GLY A C 1
ATOM 4269 O O . GLY A 1 558 ? -61.536 46.415 5.827 1.00 23.73 558 GLY A O 1
ATOM 4270 N N . THR A 1 559 ? -61.524 47.477 7.802 1.00 21.69 559 THR A N 1
ATOM 4271 C CA . THR A 1 559 ? -61.490 46.397 8.808 1.00 21.69 559 THR A CA 1
ATOM 4272 C C . THR A 1 559 ? -62.751 45.515 8.878 1.00 21.69 559 THR A C 1
ATOM 4274 O O . THR A 1 559 ? -63.851 46.041 8.744 1.00 21.69 559 THR A O 1
ATOM 4277 N N . GLY A 1 560 ? -62.621 44.236 9.267 1.00 22.39 560 GLY A N 1
ATOM 4278 C CA . GLY A 1 560 ? -63.750 43.422 9.761 1.00 22.39 560 GLY A CA 1
ATOM 4279 C C . GLY A 1 560 ? -63.419 41.939 9.991 1.00 22.39 560 GLY A C 1
ATOM 4280 O O . GLY A 1 560 ? -63.070 41.236 9.054 1.00 22.39 560 GLY A O 1
ATOM 4281 N N . LYS A 1 561 ? -63.504 41.492 11.251 1.00 25.19 561 LYS A N 1
ATOM 4282 C CA . LYS A 1 561 ? -63.180 40.154 11.804 1.00 25.19 561 LYS A CA 1
ATOM 4283 C C . LYS A 1 561 ? -64.469 39.260 11.865 1.00 25.19 561 LYS A C 1
ATOM 4285 O O . LYS A 1 561 ? -65.468 39.652 11.276 1.00 25.19 561 LYS A O 1
ATOM 4290 N N . PRO A 1 562 ? -64.495 38.091 12.546 1.00 31.47 562 PRO A N 1
ATOM 4291 C CA . PRO A 1 562 ? -64.739 36.743 12.013 1.00 31.47 562 PRO A CA 1
ATOM 4292 C C . PRO A 1 562 ? -66.129 36.141 12.361 1.00 31.47 562 PRO A C 1
ATOM 4294 O O . PRO A 1 562 ? -66.844 36.648 13.220 1.00 31.47 562 PRO A O 1
ATOM 4297 N N . GLY A 1 563 ? -66.483 34.987 11.787 1.00 21.34 563 GLY A N 1
ATOM 4298 C CA . GLY A 1 563 ? -67.674 34.207 12.166 1.00 21.34 563 GLY A CA 1
ATOM 4299 C C . GLY A 1 563 ? -67.554 32.777 11.642 1.00 21.34 563 GLY A C 1
ATOM 4300 O O . GLY A 1 563 ? -67.201 32.596 10.482 1.00 21.34 563 GLY A O 1
ATOM 4301 N N . GLY A 1 564 ? -67.744 31.776 12.505 1.00 20.11 564 GLY A N 1
ATOM 4302 C CA . GLY A 1 564 ? -67.380 30.384 12.230 1.00 20.11 564 GLY A CA 1
ATOM 4303 C C . GLY A 1 564 ? -68.509 29.537 11.646 1.00 20.11 564 GLY A C 1
ATOM 4304 O O . GLY A 1 564 ? -69.588 30.040 11.347 1.00 20.11 564 GLY A O 1
ATOM 4305 N N . GLY A 1 565 ? -68.278 28.225 11.534 1.00 21.78 565 GLY A N 1
ATOM 4306 C CA . GLY A 1 565 ? -69.353 27.308 11.155 1.00 21.78 565 GLY A CA 1
ATOM 4307 C C . GLY A 1 565 ? -68.921 26.004 10.499 1.00 21.78 565 GLY A C 1
ATOM 4308 O O . GLY A 1 565 ? -68.919 25.912 9.286 1.00 21.78 565 GLY A O 1
ATOM 4309 N N . LYS A 1 566 ? -68.666 24.997 11.340 1.00 21.33 566 LYS A N 1
ATOM 4310 C CA . LYS A 1 566 ? -69.272 23.653 11.287 1.00 21.33 566 LYS A CA 1
ATOM 4311 C C . LYS A 1 566 ? -69.247 22.821 9.979 1.00 21.33 566 LYS A C 1
ATOM 4313 O O . LYS A 1 566 ? -69.958 23.120 9.032 1.00 21.33 566 LYS A O 1
ATOM 4318 N N . LYS A 1 567 ? -68.708 21.607 10.175 1.00 21.17 567 LYS A N 1
ATOM 4319 C CA . LYS A 1 567 ? -69.358 20.282 10.020 1.00 21.17 567 LYS A CA 1
ATOM 4320 C C . LYS A 1 567 ? -69.101 19.435 8.763 1.00 21.17 567 LYS A C 1
ATOM 4322 O O . LYS A 1 567 ? -69.440 19.817 7.656 1.00 21.17 567 LYS A O 1
ATOM 4327 N N . ASP A 1 568 ? -68.668 18.214 9.097 1.00 20.48 568 ASP A N 1
ATOM 4328 C CA . ASP A 1 568 ? -69.127 16.895 8.638 1.00 20.48 568 ASP A CA 1
ATOM 4329 C C . ASP A 1 568 ? -68.942 16.492 7.171 1.00 20.48 568 ASP A C 1
ATOM 4331 O O . ASP A 1 568 ? -69.546 17.062 6.270 1.00 20.48 568 ASP A O 1
ATOM 4335 N N . GLY A 1 569 ? -68.257 15.358 6.964 1.00 22.11 569 GLY A N 1
ATOM 4336 C CA . GLY A 1 569 ? -68.606 14.482 5.844 1.00 22.11 569 GLY A CA 1
ATOM 4337 C C . GLY A 1 569 ? -67.522 13.553 5.300 1.00 22.11 569 GLY A C 1
ATOM 4338 O O . GLY A 1 569 ? -66.925 13.853 4.281 1.00 22.11 569 GLY A O 1
ATOM 4339 N N . SER A 1 570 ? -67.417 12.366 5.903 1.00 21.39 570 SER A N 1
ATOM 4340 C CA . SER A 1 570 ? -67.120 11.076 5.250 1.00 21.39 570 SER A CA 1
ATOM 4341 C C . SER A 1 570 ? -65.718 10.818 4.664 1.00 21.39 570 SER A C 1
ATOM 4343 O O . SER A 1 570 ? -65.401 11.123 3.518 1.00 21.39 570 SER A O 1
ATOM 4345 N N . VAL A 1 571 ? -64.927 10.107 5.473 1.00 22.27 571 VAL A N 1
ATOM 4346 C CA . VAL A 1 571 ? -63.778 9.276 5.088 1.00 22.27 571 VAL A CA 1
ATOM 4347 C C . VAL A 1 571 ? -64.290 7.883 4.692 1.00 22.27 571 VAL A C 1
ATOM 4349 O O . VAL A 1 571 ? -65.121 7.312 5.402 1.00 22.27 571 VAL A O 1
ATOM 4352 N N . ARG A 1 572 ? -63.771 7.321 3.590 1.00 20.58 572 ARG A N 1
ATOM 4353 C CA . ARG A 1 572 ? -63.943 5.915 3.189 1.00 20.58 572 ARG A CA 1
ATOM 4354 C C . ARG A 1 572 ? -62.577 5.217 3.171 1.00 20.58 572 ARG A C 1
ATOM 4356 O O . ARG A 1 572 ? -61.580 5.808 2.773 1.00 20.58 572 ARG A O 1
ATOM 4363 N N . ASN A 1 573 ? -62.612 3.992 3.687 1.00 21.38 573 ASN A N 1
ATOM 4364 C CA . ASN A 1 573 ? -61.547 3.057 4.063 1.00 21.38 573 ASN A CA 1
ATOM 4365 C C . ASN A 1 573 ? -60.733 2.453 2.902 1.00 21.38 573 ASN A C 1
ATOM 4367 O O . ASN A 1 573 ? -61.146 2.568 1.752 1.00 21.38 573 ASN A O 1
ATOM 4371 N N . GLU A 1 574 ? -59.711 1.675 3.314 1.00 21.95 574 GLU A N 1
ATOM 4372 C CA . GLU A 1 574 ? -58.861 0.687 2.599 1.00 21.95 574 GLU A CA 1
ATOM 4373 C C . GLU A 1 574 ? -57.456 1.256 2.297 1.00 21.95 574 GLU A C 1
ATOM 4375 O O . GLU A 1 574 ? -57.333 2.230 1.571 1.00 21.95 574 GLU A O 1
ATOM 4380 N N . GLY A 1 575 ? -56.311 0.776 2.789 1.00 20.30 575 GLY A N 1
ATOM 4381 C CA . GLY A 1 575 ? -55.928 -0.364 3.620 1.00 20.30 575 GLY A CA 1
ATOM 4382 C C . GLY A 1 575 ? -54.391 -0.455 3.562 1.00 20.30 575 GLY A C 1
ATOM 4383 O O . GLY A 1 575 ? -53.845 -0.867 2.544 1.00 20.30 575 GLY A O 1
ATOM 4384 N N . SER A 1 576 ? -53.685 -0.035 4.622 1.00 23.45 576 SER A N 1
ATOM 4385 C CA . SER A 1 576 ? -52.210 -0.032 4.690 1.00 23.45 576 SER A CA 1
ATOM 4386 C C . SER A 1 576 ? -51.700 -0.861 5.865 1.00 23.45 576 SER A C 1
ATOM 4388 O O . SER A 1 576 ? -52.165 -0.727 6.996 1.00 23.45 576 SER A O 1
ATOM 4390 N N . LYS A 1 577 ? -50.727 -1.728 5.561 1.00 23.97 577 LYS A N 1
ATOM 4391 C CA . LYS A 1 577 ? -50.017 -2.627 6.477 1.00 23.97 577 LYS A CA 1
ATOM 4392 C C . LYS A 1 577 ? -49.283 -1.841 7.569 1.00 23.97 577 LYS A C 1
ATOM 4394 O O . LYS A 1 577 ? -48.530 -0.915 7.285 1.00 23.97 577 LYS A O 1
ATOM 4399 N N . SER A 1 578 ? -49.507 -2.259 8.809 1.00 24.16 578 SER A N 1
ATOM 4400 C CA . SER A 1 578 ? -49.002 -1.677 10.050 1.00 24.16 578 SER A CA 1
ATOM 4401 C C . SER A 1 578 ? -47.505 -1.933 10.253 1.00 24.16 578 SER A C 1
ATOM 4403 O O . SER A 1 578 ? -47.093 -3.075 10.451 1.00 24.16 578 SER A O 1
ATOM 4405 N N . VAL A 1 579 ? -46.713 -0.862 10.256 1.00 25.45 579 VAL A N 1
ATOM 4406 C CA . VAL A 1 579 ? -45.372 -0.815 10.855 1.00 25.45 579 VAL A CA 1
ATOM 4407 C C . VAL A 1 579 ? -45.525 -0.126 12.214 1.00 25.45 579 VAL A C 1
ATOM 4409 O O . VAL A 1 579 ? -46.087 0.964 12.292 1.00 25.45 579 VAL A O 1
ATOM 4412 N N . GLU A 1 580 ? -45.106 -0.803 13.282 1.00 26.45 580 GLU A N 1
ATOM 4413 C CA . GLU A 1 580 ? -45.219 -0.358 14.678 1.00 26.45 580 GLU A CA 1
ATOM 4414 C C . GLU A 1 580 ? -44.397 0.930 14.938 1.00 26.45 580 GLU A C 1
ATOM 4416 O O . GLU A 1 580 ? -43.200 0.948 14.637 1.00 26.45 580 GLU A O 1
ATOM 4421 N N . PRO A 1 581 ? -44.996 2.009 15.486 1.00 33.75 581 PRO A N 1
ATOM 4422 C CA . PRO A 1 581 ? -44.284 3.228 15.885 1.00 33.75 581 PRO A CA 1
ATOM 4423 C C . PRO A 1 581 ? -43.507 3.057 17.210 1.00 33.75 581 PRO A C 1
ATOM 4425 O O . PRO A 1 581 ? -43.926 2.274 18.063 1.00 33.75 581 PRO A O 1
ATOM 4428 N N . PRO A 1 582 ? -42.415 3.814 17.436 1.00 32.31 582 PRO A N 1
ATOM 4429 C CA . PRO A 1 582 ? -41.616 3.751 18.664 1.00 32.31 582 PRO A CA 1
ATOM 4430 C C . PRO A 1 582 ? -42.415 4.222 19.897 1.00 32.31 582 PRO A C 1
ATOM 4432 O O . PRO A 1 582 ? -42.950 5.328 19.903 1.00 32.31 582 PRO A O 1
ATOM 4435 N N . GLU A 1 583 ? -42.491 3.384 20.941 1.00 46.25 583 GLU A N 1
ATOM 4436 C CA . GLU A 1 583 ? -43.117 3.703 22.238 1.00 46.25 583 GLU A CA 1
ATOM 4437 C C . GLU A 1 583 ? -42.414 4.901 22.903 1.00 46.25 583 GLU A C 1
ATOM 4439 O O . GLU A 1 583 ? -41.291 4.774 23.391 1.00 46.25 583 GLU A O 1
ATOM 4444 N N . ASP A 1 584 ? -43.085 6.052 22.980 1.00 46.34 584 ASP A N 1
ATOM 4445 C CA . ASP A 1 584 ? -42.713 7.128 23.903 1.00 46.34 584 ASP A CA 1
ATOM 4446 C C . ASP A 1 584 ? -43.038 6.668 25.338 1.00 46.34 584 ASP A C 1
ATOM 4448 O O . ASP A 1 584 ? -44.200 6.455 25.699 1.00 46.34 584 ASP A O 1
ATOM 4452 N N . VAL A 1 585 ? -42.000 6.375 26.127 1.00 72.44 585 VAL A N 1
ATOM 4453 C CA . VAL A 1 585 ? -42.122 5.693 27.431 1.00 72.44 585 VAL A CA 1
ATOM 4454 C C . VAL A 1 585 ? -42.487 6.662 28.560 1.00 72.44 585 VAL A C 1
ATOM 4456 O O . VAL A 1 585 ? -43.027 6.234 29.586 1.00 72.44 585 VAL A O 1
ATOM 4459 N N . GLU A 1 586 ? -42.211 7.957 28.391 1.00 78.88 586 GLU A N 1
ATOM 4460 C CA . GLU A 1 586 ? -42.490 8.960 29.417 1.00 78.88 586 GLU A CA 1
ATOM 4461 C C . GLU A 1 586 ? -43.981 9.361 29.390 1.00 78.88 586 GLU A C 1
ATOM 4463 O O . GLU A 1 586 ? -44.519 9.750 28.352 1.00 78.88 586 GLU A O 1
ATOM 4468 N N . PRO A 1 587 ? -44.704 9.247 30.519 1.00 80.00 587 PRO A N 1
ATOM 4469 C CA . PRO A 1 587 ? -46.117 9.599 30.583 1.00 80.00 587 PRO A CA 1
ATOM 4470 C C . PRO A 1 587 ? -46.307 11.115 30.420 1.00 80.00 587 PRO A C 1
ATOM 4472 O O . PRO A 1 587 ? -45.775 11.892 31.207 1.00 80.00 587 PRO A O 1
ATOM 4475 N N . ALA A 1 588 ? -47.135 11.543 29.461 1.00 77.81 588 ALA A N 1
ATOM 4476 C CA . ALA A 1 588 ? -47.550 12.945 29.347 1.00 77.81 588 ALA A CA 1
ATOM 4477 C C . ALA A 1 588 ? -48.234 13.431 30.638 1.00 77.81 588 ALA A C 1
ATOM 4479 O O . ALA A 1 588 ? -48.960 12.657 31.272 1.00 77.81 588 ALA A O 1
ATOM 4480 N N . GLU A 1 589 ? -48.042 14.693 31.024 1.00 72.50 589 GLU A N 1
ATOM 4481 C CA . GLU A 1 589 ? -48.725 15.282 32.182 1.00 72.50 589 GLU A CA 1
ATOM 4482 C C . GLU A 1 589 ? -50.250 15.261 31.989 1.00 72.50 589 GLU A C 1
ATOM 4484 O O . GLU A 1 589 ? -50.752 15.517 30.898 1.00 72.50 589 GLU A O 1
ATOM 4489 N N . MET A 1 590 ? -50.990 14.921 33.046 1.00 83.62 590 MET A N 1
ATOM 4490 C CA . MET A 1 590 ? -52.456 14.902 33.048 1.00 83.62 590 MET A CA 1
ATOM 4491 C C . MET A 1 590 ? -52.941 15.424 34.392 1.00 83.62 590 MET A C 1
ATOM 4493 O O . MET A 1 590 ? -52.525 14.920 35.438 1.00 83.62 590 MET A O 1
ATOM 4497 N N . GLY A 1 591 ? -53.795 16.443 34.358 1.00 81.50 591 GLY A N 1
ATOM 4498 C CA . GLY A 1 591 ? -54.368 17.032 35.565 1.00 81.50 591 GLY A CA 1
ATOM 4499 C C . GLY A 1 591 ? -55.397 16.111 36.220 1.00 81.50 591 GLY A C 1
ATOM 4500 O O . GLY A 1 591 ? -56.007 15.274 35.557 1.00 81.50 591 GLY A O 1
ATOM 4501 N N . LEU A 1 592 ? -55.636 16.297 37.521 1.00 85.56 592 LEU A N 1
ATOM 4502 C CA . LEU A 1 592 ? -56.636 15.530 38.273 1.00 85.56 592 LEU A CA 1
ATOM 4503 C C . LEU A 1 592 ? -58.049 15.656 37.666 1.00 85.56 592 LEU A C 1
ATOM 4505 O O . LEU A 1 592 ? -58.747 14.655 37.550 1.00 85.56 592 LEU A O 1
ATOM 4509 N N . GLU A 1 593 ? -58.431 16.847 37.188 1.00 83.31 593 GLU A N 1
ATOM 4510 C CA . GLU A 1 593 ? -59.712 17.062 36.493 1.00 83.31 593 GLU A CA 1
ATOM 4511 C C . GLU A 1 593 ? -59.823 16.239 35.201 1.00 83.31 593 GLU A C 1
ATOM 4513 O O . GLU A 1 593 ? -60.870 15.666 34.908 1.00 83.31 593 GLU A O 1
ATOM 4518 N N . GLU A 1 594 ? -58.740 16.135 34.427 1.00 86.94 594 GLU A N 1
ATOM 4519 C CA . GLU A 1 594 ? -58.719 15.320 33.210 1.00 86.94 594 GLU A CA 1
ATOM 4520 C C . GLU A 1 594 ? -58.775 13.824 33.541 1.00 86.94 594 GLU A C 1
ATOM 4522 O O . GLU A 1 594 ? -59.479 13.073 32.862 1.00 86.94 594 GLU A O 1
ATOM 4527 N N . ILE A 1 595 ? -58.091 13.399 34.612 1.00 89.50 595 ILE A N 1
ATOM 4528 C CA . ILE A 1 595 ? -58.146 12.018 35.100 1.00 89.50 595 ILE A CA 1
ATOM 4529 C C . ILE A 1 595 ? -59.595 11.644 35.441 1.00 89.50 595 ILE A C 1
ATOM 4531 O O . ILE A 1 595 ? -60.105 10.638 34.947 1.00 89.50 595 ILE A O 1
ATOM 4535 N N . GLU A 1 596 ? -60.279 12.481 36.225 1.00 86.12 596 GLU A N 1
ATOM 4536 C CA . GLU A 1 596 ? -61.675 12.279 36.635 1.00 86.12 596 GLU A CA 1
ATOM 4537 C C . GLU A 1 596 ? -62.641 12.267 35.446 1.00 86.12 596 GLU A C 1
ATOM 4539 O O . GLU A 1 596 ? -63.498 11.387 35.359 1.00 86.12 596 GLU A O 1
ATOM 4544 N N . ASN A 1 597 ? -62.455 13.166 34.476 1.00 84.88 597 ASN A N 1
ATOM 4545 C CA . ASN A 1 597 ? -63.268 13.190 33.258 1.00 84.88 597 ASN A CA 1
ATOM 4546 C C . ASN A 1 597 ? -63.110 11.911 32.420 1.00 84.88 597 ASN A C 1
ATOM 4548 O O . ASN A 1 597 ? -64.071 11.451 31.801 1.00 84.88 597 ASN A O 1
ATOM 4552 N N . ARG A 1 598 ? -61.908 11.320 32.391 1.00 87.12 598 ARG A N 1
ATOM 4553 C CA . ARG A 1 598 ? -61.617 10.095 31.627 1.00 87.12 598 ARG A CA 1
ATOM 4554 C C . ARG A 1 598 ? -61.979 8.804 32.362 1.00 87.12 598 ARG A C 1
ATOM 4556 O O . ARG A 1 598 ? -62.140 7.782 31.700 1.00 87.12 598 ARG A O 1
ATOM 4563 N N . LEU A 1 599 ? -62.125 8.836 33.688 1.00 85.75 599 LEU A N 1
ATOM 4564 C CA . LEU A 1 599 ? -62.617 7.701 34.481 1.00 85.75 599 LEU A CA 1
ATOM 4565 C C . LEU A 1 599 ? -64.049 7.304 34.099 1.00 85.75 599 LEU A C 1
ATOM 4567 O O . LEU A 1 599 ? -64.385 6.121 34.143 1.00 85.75 599 LEU A O 1
ATOM 4571 N N . GLY A 1 600 ? -64.887 8.261 33.686 1.00 79.50 600 GLY A N 1
ATOM 4572 C CA . GLY A 1 600 ? -66.262 7.987 33.267 1.00 79.50 600 GLY A CA 1
ATOM 4573 C C . GLY A 1 600 ? -67.057 7.254 34.354 1.00 79.50 600 GLY A C 1
ATOM 4574 O O . GLY A 1 600 ? -67.077 7.677 35.505 1.00 79.50 600 GLY A O 1
ATOM 4575 N N . SER A 1 601 ? -67.706 6.141 33.999 1.00 78.62 601 SER A N 1
ATOM 4576 C CA . SER A 1 601 ? -68.457 5.292 34.938 1.00 78.62 601 SER A CA 1
ATOM 4577 C C . SER A 1 601 ? -67.643 4.130 35.530 1.00 78.62 601 SER A C 1
ATOM 4579 O O . SER A 1 601 ? -68.242 3.197 36.058 1.00 78.62 601 SER A O 1
ATOM 4581 N N . LEU A 1 602 ? -66.307 4.128 35.402 1.00 85.62 602 LEU A N 1
ATOM 4582 C CA . LEU A 1 602 ? -65.461 3.024 35.889 1.00 85.62 602 LEU A CA 1
ATOM 4583 C C . LEU A 1 602 ? -65.383 2.954 37.419 1.00 85.62 602 LEU A C 1
ATOM 4585 O O . LEU A 1 602 ? -65.235 1.866 37.963 1.00 85.62 602 LEU A O 1
ATOM 4589 N N . VAL A 1 603 ? -65.458 4.103 38.094 1.00 89.81 603 VAL A N 1
ATOM 4590 C CA . VAL A 1 603 ? -65.367 4.240 39.556 1.00 89.81 603 VAL A CA 1
ATOM 4591 C C . VAL A 1 603 ? -66.521 5.118 40.021 1.00 89.81 603 VAL A C 1
ATOM 4593 O O . VAL A 1 603 ? -66.841 6.116 39.368 1.00 89.81 603 VAL A O 1
ATOM 4596 N N . LYS A 1 604 ? -67.166 4.773 41.140 1.00 88.31 604 LYS A N 1
ATOM 4597 C CA . LYS A 1 604 ? -68.292 5.576 41.642 1.00 88.31 604 LYS A CA 1
ATOM 4598 C C . LYS A 1 604 ? -67.819 6.992 42.021 1.00 88.31 604 LYS A C 1
ATOM 4600 O O . LYS A 1 604 ? -66.791 7.125 42.689 1.00 88.31 604 LYS A O 1
ATOM 4605 N N . PRO A 1 605 ? -68.578 8.056 41.688 1.00 85.31 605 PRO A N 1
ATOM 4606 C CA . PRO A 1 605 ? -68.212 9.431 42.045 1.00 85.31 605 PRO A CA 1
ATOM 4607 C C . PRO A 1 605 ? -68.000 9.637 43.552 1.00 85.31 605 PRO A C 1
ATOM 4609 O O . PRO A 1 605 ? -67.118 10.395 43.951 1.00 85.31 605 PRO A O 1
ATOM 4612 N N . GLU A 1 606 ? -68.767 8.922 44.385 1.00 89.06 606 GLU A N 1
ATOM 4613 C CA . GLU A 1 606 ? -68.617 8.926 45.846 1.00 89.06 606 GLU A CA 1
ATOM 4614 C C . GLU A 1 606 ? -67.238 8.401 46.276 1.00 89.06 606 GLU A C 1
ATOM 4616 O O . GLU A 1 606 ? -66.556 9.044 47.068 1.00 89.06 606 GLU A O 1
ATOM 4621 N N . THR A 1 607 ? -66.770 7.299 45.680 1.00 92.75 607 THR A N 1
ATOM 4622 C CA . THR A 1 607 ? -65.434 6.737 45.928 1.00 92.75 607 THR A CA 1
ATOM 4623 C C . THR A 1 607 ? -64.342 7.749 45.565 1.00 92.75 607 THR A C 1
ATOM 4625 O O . THR A 1 607 ? -63.437 7.998 46.358 1.00 92.75 607 THR A O 1
ATOM 4628 N N . VAL A 1 608 ? -64.446 8.408 44.402 1.00 90.19 608 VAL A N 1
ATOM 4629 C CA . VAL A 1 608 ? -63.489 9.449 43.969 1.00 90.19 608 VAL A CA 1
ATOM 4630 C C . VAL A 1 608 ? -63.481 10.650 44.924 1.00 90.19 608 VAL A C 1
ATOM 4632 O O . VAL A 1 608 ? -62.417 11.193 45.229 1.00 90.19 608 VAL A O 1
ATOM 4635 N N . SER A 1 609 ? -64.649 11.059 45.425 1.00 89.44 609 SER A N 1
ATOM 4636 C CA . SER A 1 609 ? -64.778 12.126 46.425 1.00 89.44 609 SER A CA 1
ATOM 4637 C C . SER A 1 609 ? -64.101 11.745 47.747 1.00 89.44 609 SER A C 1
ATOM 4639 O O . SER A 1 609 ? -63.281 12.501 48.271 1.00 89.44 609 SER A O 1
ATOM 4641 N N . GLN A 1 610 ? -64.356 10.534 48.247 1.00 93.19 610 GLN A N 1
ATOM 4642 C CA . GLN A 1 610 ? -63.787 10.050 49.505 1.00 93.19 610 GLN A CA 1
ATOM 4643 C C . GLN A 1 610 ? -62.270 9.809 49.422 1.00 93.19 610 GLN A C 1
ATOM 4645 O O . GLN A 1 610 ? -61.572 10.059 50.403 1.00 93.19 610 GLN A O 1
ATOM 4650 N N . LEU A 1 611 ? -61.715 9.440 48.255 1.00 93.25 611 LEU A N 1
ATOM 4651 C CA . LEU A 1 611 ? -60.256 9.370 48.030 1.00 93.25 611 LEU A CA 1
ATOM 4652 C C . LEU A 1 611 ? -59.560 10.730 48.213 1.00 93.25 611 LEU A C 1
ATOM 4654 O O . LEU A 1 611 ? -58.388 10.780 48.593 1.00 93.25 611 LEU A O 1
ATOM 4658 N N . LYS A 1 612 ? -60.283 11.830 47.971 1.00 91.56 612 LYS A N 1
ATOM 4659 C CA . LYS A 1 612 ? -59.827 13.214 48.168 1.00 91.56 612 LYS A CA 1
ATOM 4660 C C . LYS A 1 612 ? -60.074 13.742 49.584 1.00 91.56 612 LYS A C 1
ATOM 4662 O O . LYS A 1 612 ? -59.626 14.845 49.901 1.00 91.56 612 LYS A O 1
ATOM 4667 N N . SER A 1 613 ? -60.766 12.985 50.438 1.00 90.94 613 SER A N 1
ATOM 4668 C CA . SER A 1 613 ? -61.100 13.424 51.792 1.00 90.94 613 SER A CA 1
ATOM 4669 C C . SER A 1 613 ? -59.847 13.742 52.602 1.00 90.94 613 SER A C 1
ATOM 4671 O O . SER A 1 613 ? -58.833 13.050 52.529 1.00 90.94 613 SER A O 1
ATOM 4673 N N . SER A 1 614 ? -59.910 14.763 53.451 1.00 87.12 614 SER A N 1
ATOM 4674 C CA . SER A 1 614 ? -58.862 15.022 54.441 1.00 87.12 614 SER A CA 1
ATOM 4675 C C . SER A 1 614 ? -58.862 13.978 55.572 1.00 87.12 614 SER A C 1
ATOM 4677 O O . SER A 1 614 ? -57.818 13.749 56.198 1.00 87.12 614 SER A O 1
ATOM 4679 N N . VAL A 1 615 ? -59.976 13.265 55.781 1.00 90.31 615 VAL A N 1
ATOM 4680 C CA . VAL A 1 615 ? -60.134 12.196 56.774 1.00 90.31 615 VAL A CA 1
ATOM 4681 C C . VAL A 1 615 ? -59.555 10.890 56.227 1.00 90.31 615 VAL A C 1
ATOM 4683 O O . VAL A 1 615 ? -60.096 10.267 55.322 1.00 90.31 615 VAL A O 1
ATOM 4686 N N . TRP A 1 616 ? -58.445 10.423 56.803 1.00 91.44 616 TRP A N 1
ATOM 4687 C CA . TRP A 1 616 ? -57.755 9.224 56.306 1.00 91.44 616 TRP A CA 1
ATOM 4688 C C . TRP A 1 616 ? -58.599 7.940 56.375 1.00 91.44 616 TRP A C 1
ATOM 4690 O O . TRP A 1 616 ? -58.353 7.031 55.591 1.00 91.44 616 TRP A O 1
ATOM 4700 N N . LYS A 1 617 ? -59.568 7.851 57.300 1.00 92.69 617 LYS A N 1
ATOM 4701 C CA . LYS A 1 617 ? -60.487 6.704 57.400 1.00 92.69 617 LYS A CA 1
ATOM 4702 C C . LYS A 1 617 ? -61.415 6.629 56.190 1.00 92.69 617 LYS A C 1
ATOM 4704 O O . LYS A 1 617 ? -61.543 5.558 55.619 1.00 92.69 617 LYS A O 1
ATOM 4709 N N . GLU A 1 618 ? -61.957 7.770 55.761 1.00 92.31 618 GLU A N 1
ATOM 4710 C CA . GLU A 1 618 ? -62.751 7.872 54.530 1.00 92.31 618 GLU A CA 1
ATOM 4711 C C . GLU A 1 618 ? -61.890 7.526 53.313 1.00 92.31 618 GLU A C 1
ATOM 4713 O O . GLU A 1 618 ? -62.316 6.756 52.463 1.00 92.31 618 GLU A O 1
ATOM 4718 N N . ARG A 1 619 ? -60.629 7.983 53.265 1.00 95.38 619 ARG A N 1
ATOM 4719 C CA . ARG A 1 619 ? -59.700 7.561 52.202 1.00 95.38 619 ARG A CA 1
ATOM 4720 C C . ARG A 1 619 ? -59.421 6.059 52.227 1.00 95.38 619 ARG A C 1
ATOM 4722 O O . ARG A 1 619 ? -59.319 5.454 51.166 1.00 95.38 619 ARG A O 1
ATOM 4729 N N . LEU A 1 620 ? -59.283 5.446 53.404 1.00 94.62 620 LEU A N 1
ATOM 4730 C CA . LEU A 1 620 ? -59.075 4.001 53.538 1.00 94.62 620 LEU A CA 1
ATOM 4731 C C . LEU A 1 620 ? -60.301 3.216 53.057 1.00 94.62 620 LEU A C 1
ATOM 4733 O O . LEU A 1 620 ? -60.139 2.299 52.258 1.00 94.62 620 LEU A O 1
ATOM 4737 N N . GLU A 1 621 ? -61.499 3.597 53.503 1.00 92.62 621 GLU A N 1
ATOM 4738 C CA . GLU A 1 621 ? -62.772 3.028 53.039 1.00 92.62 621 GLU A CA 1
ATOM 4739 C C . GLU A 1 621 ? -62.920 3.181 51.522 1.00 92.62 621 GLU A C 1
ATOM 4741 O O . GLU A 1 621 ? -63.211 2.206 50.834 1.00 92.62 621 GLU A O 1
ATOM 4746 N N . ALA A 1 622 ? -62.587 4.352 50.976 1.00 95.06 622 ALA A N 1
ATOM 4747 C CA . ALA A 1 622 ? -62.604 4.600 49.540 1.00 95.06 622 ALA A CA 1
ATOM 4748 C C . ALA A 1 622 ? -61.571 3.770 48.774 1.00 95.06 622 ALA A C 1
ATOM 4750 O O . ALA A 1 622 ? -61.846 3.294 47.679 1.00 95.06 622 ALA A O 1
ATOM 4751 N N . THR A 1 623 ? -60.379 3.560 49.337 1.00 94.81 623 THR A N 1
ATOM 4752 C CA . THR A 1 623 ? -59.347 2.724 48.707 1.00 94.81 623 THR A CA 1
ATOM 4753 C C . THR A 1 623 ? -59.757 1.245 48.745 1.00 94.81 623 THR A C 1
ATOM 4755 O O . THR A 1 623 ? -59.507 0.510 47.795 1.00 94.81 623 THR A O 1
ATOM 4758 N N . LEU A 1 624 ? -60.431 0.792 49.807 1.00 93.44 624 LEU A N 1
ATOM 4759 C CA . LEU A 1 624 ? -61.018 -0.551 49.880 1.00 93.44 624 LEU A CA 1
ATOM 4760 C C . LEU A 1 624 ? -62.145 -0.724 48.851 1.00 93.44 624 LEU A C 1
ATOM 4762 O O . LEU A 1 624 ? -62.108 -1.680 48.081 1.00 93.44 624 LEU A O 1
ATOM 4766 N N . ALA A 1 625 ? -63.070 0.235 48.768 1.00 93.25 625 ALA A N 1
ATOM 4767 C CA . ALA A 1 625 ? -64.140 0.240 47.772 1.00 93.25 625 ALA A CA 1
ATOM 4768 C C . ALA A 1 625 ? -63.593 0.283 46.335 1.00 93.25 625 ALA A C 1
ATOM 4770 O O . ALA A 1 625 ? -64.066 -0.446 45.469 1.00 93.25 625 ALA A O 1
ATOM 4771 N N . LEU A 1 626 ? -62.548 1.081 46.083 1.00 95.38 626 LEU A N 1
ATOM 4772 C CA . LEU A 1 626 ? -61.880 1.138 44.783 1.00 95.38 626 LEU A CA 1
ATOM 4773 C C . LEU A 1 626 ? -61.252 -0.211 44.407 1.00 95.38 626 LEU A C 1
ATOM 4775 O O . LEU A 1 626 ? -61.310 -0.599 43.243 1.00 95.38 626 LEU A O 1
ATOM 4779 N N . LYS A 1 627 ? -60.662 -0.935 45.367 1.00 93.88 627 LYS A N 1
ATOM 4780 C CA . LYS A 1 627 ? -60.130 -2.283 45.119 1.00 93.88 627 LYS A CA 1
ATOM 4781 C C . LYS A 1 627 ? -61.238 -3.238 44.673 1.00 93.88 627 LYS A C 1
ATOM 4783 O O . LYS A 1 627 ? -61.064 -3.888 43.649 1.00 93.88 627 LYS A O 1
ATOM 4788 N N . GLU A 1 628 ? -62.366 -3.269 45.385 1.00 91.62 628 GLU A N 1
ATOM 4789 C CA . GLU A 1 628 ? -63.526 -4.095 45.010 1.00 91.62 628 GLU A CA 1
ATOM 4790 C C . GLU A 1 628 ? -64.081 -3.714 43.626 1.00 91.62 628 GLU A C 1
ATOM 4792 O O . GLU A 1 628 ? -64.413 -4.588 42.826 1.00 91.62 628 GLU A O 1
ATOM 4797 N N . GLU A 1 629 ? -64.142 -2.416 43.306 1.00 92.56 629 GLU A N 1
ATOM 4798 C CA . GLU A 1 629 ? -64.591 -1.931 41.994 1.00 92.56 629 GLU A CA 1
ATOM 4799 C C . GLU A 1 629 ? -63.648 -2.373 40.868 1.00 92.56 629 GLU A C 1
ATOM 4801 O O . GLU A 1 629 ? -64.117 -2.844 39.835 1.00 92.56 629 GLU A O 1
ATOM 4806 N N . ILE A 1 630 ? -62.330 -2.291 41.079 1.00 93.25 630 ILE A N 1
ATOM 4807 C CA . ILE A 1 630 ? -61.317 -2.722 40.105 1.00 93.25 630 ILE A CA 1
ATOM 4808 C C . ILE A 1 630 ? -61.321 -4.244 39.922 1.00 93.25 630 ILE A C 1
ATOM 4810 O O . ILE A 1 630 ? -61.223 -4.712 38.788 1.00 93.25 630 ILE A O 1
ATOM 4814 N N . GLU A 1 631 ? -61.460 -5.011 41.006 1.00 91.12 631 GLU A N 1
ATOM 4815 C CA . GLU A 1 631 ? -61.574 -6.477 40.967 1.00 91.12 631 GLU A CA 1
ATOM 4816 C C . GLU A 1 631 ? -62.836 -6.943 40.209 1.00 91.12 631 GLU A C 1
ATOM 4818 O O . GLU A 1 631 ? -62.853 -8.044 39.658 1.00 91.12 631 GLU A O 1
ATOM 4823 N N . GLY A 1 632 ? -63.871 -6.097 40.122 1.00 87.06 632 GLY A N 1
ATOM 4824 C CA . GLY A 1 632 ? -65.101 -6.347 39.364 1.00 87.06 632 GLY A CA 1
ATOM 4825 C C . GLY A 1 632 ? -65.079 -5.936 37.881 1.00 87.06 632 GLY A C 1
ATOM 4826 O O . GLY A 1 632 ? -66.062 -6.187 37.176 1.00 87.06 632 GLY A O 1
ATOM 4827 N N . LEU A 1 633 ? -64.012 -5.302 37.375 1.00 87.38 633 LEU A N 1
ATOM 4828 C CA . LEU A 1 633 ? -63.949 -4.820 35.985 1.00 87.38 633 LEU A CA 1
ATOM 4829 C C . LEU A 1 633 ? -63.711 -5.962 34.981 1.00 87.38 633 LEU A C 1
ATOM 4831 O O . LEU A 1 633 ? -62.686 -6.637 35.023 1.00 87.38 633 LEU A O 1
ATOM 4835 N N . GLN A 1 634 ? -64.607 -6.114 33.995 1.00 80.44 634 GLN A N 1
ATOM 4836 C CA . GLN A 1 634 ? -64.447 -7.105 32.913 1.00 80.44 634 GLN A CA 1
ATOM 4837 C C . GLN A 1 634 ? -63.351 -6.740 31.893 1.00 80.44 634 GLN A C 1
ATOM 4839 O O . GLN A 1 634 ? -62.703 -7.631 31.355 1.00 80.44 634 GLN A O 1
ATOM 4844 N N . GLU A 1 635 ? -63.124 -5.448 31.619 1.00 80.69 635 GLU A N 1
ATOM 4845 C CA . GLU A 1 635 ? -62.138 -4.966 30.631 1.00 80.69 635 GLU A CA 1
ATOM 4846 C C . GLU A 1 635 ? -61.017 -4.131 31.283 1.00 80.69 635 GLU A C 1
ATOM 4848 O O . GLU A 1 635 ? -60.754 -2.994 30.882 1.00 80.69 635 GLU A O 1
ATOM 4853 N N . LEU A 1 636 ? -60.347 -4.686 32.301 1.00 88.88 636 LEU A N 1
ATOM 4854 C CA . LEU A 1 636 ? -59.293 -3.991 33.057 1.00 88.88 636 LEU A CA 1
ATOM 4855 C C . LEU A 1 636 ? -58.183 -3.406 32.161 1.00 88.88 636 LEU A C 1
ATOM 4857 O O . LEU A 1 636 ? -57.758 -2.275 32.392 1.00 88.88 636 LEU A O 1
ATOM 4861 N N . ASP A 1 637 ? -57.748 -4.130 31.121 1.00 87.19 637 ASP A N 1
ATOM 4862 C CA . ASP A 1 637 ? -56.641 -3.736 30.231 1.00 87.19 637 ASP A CA 1
ATOM 4863 C C . ASP A 1 637 ? -56.810 -2.344 29.601 1.00 87.19 637 ASP A C 1
ATOM 4865 O O . ASP A 1 637 ? -55.838 -1.598 29.469 1.00 87.19 637 ASP A O 1
ATOM 4869 N N . LYS A 1 638 ? -58.042 -1.954 29.245 1.00 86.31 638 LYS A N 1
ATOM 4870 C CA . LYS A 1 638 ? -58.323 -0.642 28.631 1.00 86.31 638 LYS A CA 1
ATOM 4871 C C . LYS A 1 638 ? -58.233 0.508 29.640 1.00 86.31 638 LYS A C 1
ATOM 4873 O O . LYS A 1 638 ? -58.029 1.656 29.245 1.00 86.31 638 LYS A O 1
ATOM 4878 N N . SER A 1 639 ? -58.352 0.196 30.929 1.00 90.81 639 SER A N 1
ATOM 4879 C CA . SER A 1 639 ? -58.465 1.161 32.026 1.00 90.81 639 SER A CA 1
ATOM 4880 C C . SER A 1 639 ? -57.195 1.271 32.880 1.00 90.81 639 SER A C 1
ATOM 4882 O O . SER A 1 639 ? -57.129 2.122 33.764 1.00 90.81 639 SER A O 1
ATOM 4884 N N . VAL A 1 640 ? -56.161 0.460 32.621 1.00 94.00 640 VAL A N 1
ATOM 4885 C CA . VAL A 1 640 ? -54.936 0.396 33.445 1.00 94.00 640 VAL A CA 1
ATOM 4886 C C . VAL A 1 640 ? -54.293 1.767 33.660 1.00 94.00 640 VAL A C 1
ATOM 4888 O O . VAL A 1 640 ? -54.029 2.147 34.799 1.00 94.00 640 VAL A O 1
ATOM 4891 N N . GLU A 1 641 ? -54.042 2.528 32.587 1.00 91.94 641 GLU A N 1
ATOM 4892 C CA . GLU A 1 641 ? -53.345 3.816 32.706 1.00 91.94 641 GLU A CA 1
ATOM 4893 C C . GLU A 1 641 ? -54.137 4.819 33.542 1.00 91.94 641 GLU A C 1
ATOM 4895 O O . GLU A 1 641 ? -53.557 5.488 34.396 1.00 91.94 641 GLU A O 1
ATOM 4900 N N . ILE A 1 642 ? -55.450 4.915 33.316 1.00 92.81 642 ILE A N 1
ATOM 4901 C CA . ILE A 1 642 ? -56.271 5.910 34.003 1.00 92.81 642 ILE A CA 1
ATOM 4902 C C . ILE A 1 642 ? -56.444 5.572 35.489 1.00 92.81 642 ILE A C 1
ATOM 4904 O O . ILE A 1 642 ? -56.343 6.466 36.328 1.00 92.81 642 ILE A O 1
ATOM 4908 N N . LEU A 1 643 ? -56.586 4.285 35.831 1.00 94.62 643 LEU A N 1
ATOM 4909 C CA . LEU A 1 643 ? -56.636 3.812 37.219 1.00 94.62 643 LEU A CA 1
ATOM 4910 C C . LEU A 1 643 ? -55.308 4.057 37.948 1.00 94.62 643 LEU A C 1
ATOM 4912 O O . LEU A 1 643 ? -55.295 4.526 39.085 1.00 94.62 643 LEU A O 1
ATOM 4916 N N . VAL A 1 644 ? -54.177 3.799 37.283 1.00 95.44 644 VAL A N 1
ATOM 4917 C CA . VAL A 1 644 ? -52.845 4.077 37.839 1.00 95.44 644 VAL A CA 1
ATOM 4918 C C . VAL A 1 644 ? -52.633 5.579 38.043 1.00 95.44 644 VAL A C 1
ATOM 4920 O O . VAL A 1 644 ? -52.138 5.982 39.096 1.00 95.44 644 VAL A O 1
ATOM 4923 N N . ARG A 1 645 ? -53.032 6.420 37.080 1.00 93.50 645 ARG A N 1
ATOM 4924 C CA . ARG A 1 645 ? -52.957 7.883 37.217 1.00 93.50 645 ARG A CA 1
ATOM 4925 C C . ARG A 1 645 ? -53.814 8.387 38.377 1.00 93.50 645 ARG A C 1
ATOM 4927 O O . ARG A 1 645 ? -53.327 9.219 39.137 1.00 93.50 645 ARG A O 1
ATOM 4934 N N . LEU A 1 646 ? -55.025 7.847 38.558 1.00 94.38 646 LEU A N 1
ATOM 4935 C CA . LEU A 1 646 ? -55.883 8.168 39.703 1.00 94.38 646 LEU A CA 1
ATOM 4936 C C . LEU A 1 646 ? -55.170 7.871 41.025 1.00 94.38 646 LEU A C 1
ATOM 4938 O O . LEU A 1 646 ? -55.010 8.780 41.829 1.00 94.38 646 LEU A O 1
ATOM 4942 N N . LEU A 1 647 ? -54.675 6.645 41.215 1.00 94.25 647 LEU A N 1
ATOM 4943 C CA . LEU A 1 647 ? -53.991 6.226 42.449 1.00 94.25 647 LEU A CA 1
ATOM 4944 C C . LEU A 1 647 ? -52.719 7.042 42.737 1.00 94.25 647 LEU A C 1
ATOM 4946 O O . LEU A 1 647 ? -52.403 7.313 43.897 1.00 94.25 647 LEU A O 1
ATOM 4950 N N . CYS A 1 648 ? -51.996 7.453 41.690 1.00 93.06 648 CYS A N 1
ATOM 4951 C CA . CYS A 1 648 ? -50.814 8.308 41.818 1.00 93.06 648 CYS A CA 1
ATOM 4952 C C . CYS A 1 648 ? -51.162 9.766 42.168 1.00 93.06 648 CYS A C 1
ATOM 4954 O O . CYS A 1 648 ? -50.321 10.454 42.749 1.00 93.06 648 CYS A O 1
ATOM 4956 N N . ALA A 1 649 ? -52.371 10.230 41.834 1.00 90.75 649 ALA A N 1
ATOM 4957 C CA . ALA A 1 649 ? -52.837 11.586 42.108 1.00 90.75 649 ALA A CA 1
ATOM 4958 C C . ALA A 1 649 ? -53.584 11.696 43.449 1.00 90.75 649 ALA A C 1
ATOM 4960 O O . ALA A 1 649 ? -53.289 12.595 44.235 1.00 90.75 649 ALA A O 1
ATOM 4961 N N . VAL A 1 650 ? -54.524 10.784 43.725 1.00 91.50 650 VAL A N 1
ATOM 4962 C CA . VAL A 1 650 ? -55.378 10.768 44.923 1.00 91.50 650 VAL A CA 1
ATOM 4963 C C . VAL A 1 650 ? -55.558 9.330 45.441 1.00 91.50 650 VAL A C 1
ATOM 4965 O O . VAL A 1 650 ? -56.034 8.462 44.711 1.00 91.50 650 VAL A O 1
ATOM 4968 N N . PRO A 1 651 ? -55.149 9.030 46.687 1.00 88.62 651 PRO A N 1
ATOM 4969 C CA . PRO A 1 651 ? -54.542 9.933 47.675 1.00 88.62 651 PRO A CA 1
ATOM 4970 C C . PRO A 1 651 ? -53.104 10.363 47.320 1.00 88.62 651 PRO A C 1
ATOM 4972 O O . PRO A 1 651 ? -52.569 11.293 47.924 1.00 88.62 651 PRO A O 1
ATOM 4975 N N . GLY A 1 652 ? -52.492 9.699 46.334 1.00 90.06 652 GLY A N 1
ATOM 4976 C CA . GLY A 1 652 ? -51.156 9.993 45.833 1.00 90.06 652 GLY A CA 1
ATOM 4977 C C . GLY A 1 652 ? -50.019 9.569 46.766 1.00 90.06 652 GLY A C 1
ATOM 4978 O O . GLY A 1 652 ? -50.208 9.142 47.907 1.00 90.06 652 GLY A O 1
ATOM 4979 N N . TRP A 1 653 ? -48.784 9.698 46.278 1.00 90.94 653 TRP A N 1
ATOM 4980 C CA . TRP A 1 653 ? -47.589 9.214 46.987 1.00 90.94 653 TRP A CA 1
ATOM 4981 C C . TRP A 1 653 ? -47.225 10.025 48.247 1.00 90.94 653 TRP A C 1
ATOM 4983 O O . TRP A 1 653 ? -46.457 9.553 49.088 1.00 90.94 653 TRP A O 1
ATOM 4993 N N . ASN A 1 654 ? -47.821 11.208 48.433 1.00 86.69 654 ASN A N 1
ATOM 4994 C CA . ASN A 1 654 ? -47.659 12.050 49.628 1.00 86.69 654 ASN A CA 1
ATOM 4995 C C . ASN A 1 654 ? -48.568 11.647 50.805 1.00 86.69 654 ASN A C 1
ATOM 4997 O O . ASN A 1 654 ? -48.512 12.282 51.863 1.00 86.69 654 ASN A O 1
ATOM 5001 N N . GLU A 1 655 ? -49.396 10.609 50.647 1.00 91.88 655 GLU A N 1
ATOM 5002 C CA . GLU A 1 655 ? -50.193 10.039 51.733 1.00 91.88 655 GLU A CA 1
ATOM 5003 C C . GLU A 1 655 ? -49.310 9.731 52.952 1.00 91.88 655 GLU A C 1
ATOM 5005 O O . GLU A 1 655 ? -48.196 9.224 52.810 1.00 91.88 655 GLU A O 1
ATOM 5010 N N . LYS A 1 656 ? -49.808 10.010 54.162 1.00 88.06 656 LYS A N 1
ATOM 5011 C CA . LYS A 1 656 ? -49.096 9.807 55.436 1.00 88.06 656 LYS A CA 1
ATOM 5012 C C . LYS A 1 656 ? -49.596 8.588 56.208 1.00 88.06 656 LYS A C 1
ATOM 5014 O O . LYS A 1 656 ? -48.853 8.032 57.014 1.00 88.06 656 LYS A O 1
ATOM 5019 N N . ASN A 1 657 ? -50.847 8.180 56.000 1.00 92.19 657 ASN A N 1
ATOM 5020 C CA . ASN A 1 657 ? -51.410 7.017 56.663 1.00 92.19 657 ASN A CA 1
ATOM 5021 C C . ASN A 1 657 ? -50.919 5.724 55.996 1.00 92.19 657 ASN A C 1
ATOM 5023 O O . ASN A 1 657 ? -51.201 5.450 54.833 1.00 92.19 657 ASN A O 1
ATOM 5027 N N . VAL A 1 658 ? -50.206 4.907 56.766 1.00 90.69 658 VAL A N 1
ATOM 5028 C CA . VAL A 1 658 ? -49.596 3.659 56.292 1.00 90.69 658 VAL A CA 1
ATOM 5029 C C . VAL A 1 658 ? -50.628 2.629 55.816 1.00 90.69 658 VAL A C 1
ATOM 5031 O O . VAL A 1 658 ? -50.337 1.907 54.870 1.00 90.69 658 VAL A O 1
ATOM 5034 N N . GLN A 1 659 ? -51.821 2.565 56.419 1.00 91.25 659 GLN A N 1
ATOM 5035 C CA . GLN A 1 659 ? -52.872 1.627 55.994 1.00 91.25 659 GLN A CA 1
ATOM 5036 C C . GLN A 1 659 ? -53.407 2.008 54.610 1.00 91.25 659 GLN A C 1
ATOM 5038 O O . GLN A 1 659 ? -53.550 1.147 53.748 1.00 91.25 659 GLN A O 1
ATOM 5043 N N . VAL A 1 660 ? -53.614 3.307 54.368 1.00 93.69 660 VAL A N 1
ATOM 5044 C CA . VAL A 1 660 ? -53.999 3.819 53.043 1.00 93.69 660 VAL A CA 1
ATOM 5045 C C . VAL A 1 660 ? -52.893 3.537 52.020 1.00 93.69 660 VAL A C 1
ATOM 5047 O O . VAL A 1 660 ? -53.168 3.013 50.946 1.00 93.69 660 VAL A O 1
ATOM 5050 N N . GLN A 1 661 ? -51.625 3.802 52.360 1.00 92.62 661 GLN A N 1
ATOM 5051 C CA . GLN A 1 661 ? -50.490 3.519 51.469 1.00 92.62 661 GLN A CA 1
ATOM 5052 C C . GLN A 1 661 ? -50.375 2.035 51.102 1.00 92.62 661 GLN A C 1
ATOM 5054 O O . GLN A 1 661 ? -50.178 1.716 49.932 1.00 92.62 661 GLN A O 1
ATOM 5059 N N . GLN A 1 662 ? -50.475 1.131 52.085 1.00 93.19 662 GLN A N 1
ATOM 5060 C CA . GLN A 1 662 ? -50.447 -0.315 51.847 1.00 93.19 662 GLN A CA 1
ATOM 5061 C C . GLN A 1 662 ? -51.537 -0.711 50.854 1.00 93.19 662 GLN A C 1
ATOM 5063 O O . GLN A 1 662 ? -51.245 -1.413 49.889 1.00 93.19 662 GLN A O 1
ATOM 5068 N N . GLN A 1 663 ? -52.751 -0.191 51.042 1.00 93.62 663 GLN A N 1
ATOM 5069 C CA . GLN A 1 663 ? -53.873 -0.513 50.175 1.00 93.62 663 GLN A CA 1
ATOM 5070 C C . GLN A 1 663 ? -53.702 0.030 48.750 1.00 93.62 663 GLN A C 1
ATOM 5072 O O . GLN A 1 663 ? -53.960 -0.690 47.789 1.00 93.62 663 GLN A O 1
ATOM 5077 N N . VAL A 1 664 ? -53.193 1.256 48.587 1.00 96.25 664 VAL A N 1
ATOM 5078 C CA . VAL A 1 664 ? -52.856 1.810 47.263 1.00 96.25 664 VAL A CA 1
ATOM 5079 C C . VAL A 1 664 ? -51.828 0.926 46.546 1.00 96.25 664 VAL A C 1
ATOM 5081 O O . VAL A 1 664 ? -52.003 0.596 45.372 1.00 96.25 664 VAL A O 1
ATOM 5084 N N . ILE A 1 665 ? -50.778 0.491 47.250 1.00 96.81 665 ILE A N 1
ATOM 5085 C CA . ILE A 1 665 ? -49.748 -0.397 46.690 1.00 96.81 665 ILE A CA 1
ATOM 5086 C C . ILE A 1 665 ? -50.341 -1.759 46.312 1.00 96.81 665 ILE A C 1
ATOM 5088 O O . ILE A 1 665 ? -49.990 -2.308 45.267 1.00 96.81 665 ILE A O 1
ATOM 5092 N N . GLU A 1 666 ? -51.242 -2.312 47.125 1.00 94.62 666 GLU A N 1
ATOM 5093 C CA . GLU A 1 666 ? -51.925 -3.572 46.819 1.00 94.62 666 GLU A CA 1
ATOM 5094 C C . GLU A 1 666 ? -52.772 -3.485 45.552 1.00 94.62 666 GLU A C 1
ATOM 5096 O O . GLU A 1 666 ? -52.715 -4.404 44.737 1.00 94.62 666 GLU A O 1
ATOM 5101 N N . ILE A 1 667 ? -53.498 -2.384 45.345 1.00 96.88 667 ILE A N 1
ATOM 5102 C CA . ILE A 1 667 ? -54.274 -2.173 44.116 1.00 96.88 667 ILE A CA 1
ATOM 5103 C C . ILE A 1 667 ? -53.342 -2.107 42.905 1.00 96.88 667 ILE A C 1
ATOM 5105 O O . ILE A 1 667 ? -53.569 -2.801 41.918 1.00 96.88 667 ILE A O 1
ATOM 5109 N N . ILE A 1 668 ? -52.254 -1.333 42.974 1.00 97.38 668 ILE A N 1
ATOM 5110 C CA . ILE A 1 668 ? -51.276 -1.248 41.874 1.00 97.38 668 ILE A CA 1
ATOM 5111 C C . ILE A 1 668 ? -50.656 -2.627 41.585 1.00 97.38 668 ILE A C 1
ATOM 5113 O O . ILE A 1 668 ? -50.484 -3.015 40.425 1.00 97.38 668 ILE A O 1
ATOM 5117 N N . THR A 1 669 ? -50.361 -3.396 42.635 1.00 97.44 669 THR A N 1
ATOM 5118 C CA . THR A 1 669 ? -49.854 -4.772 42.522 1.00 97.44 669 THR A CA 1
ATOM 5119 C C . THR A 1 669 ? -50.884 -5.681 41.848 1.00 97.44 669 THR A C 1
ATOM 5121 O O . THR A 1 669 ? -50.522 -6.463 40.972 1.00 97.44 669 THR A O 1
ATOM 5124 N N . TYR A 1 670 ? -52.165 -5.569 42.211 1.00 95.31 670 TYR A N 1
ATOM 5125 C CA . TYR A 1 670 ? -53.254 -6.323 41.589 1.00 95.31 670 TYR A CA 1
ATOM 5126 C C . TYR A 1 670 ? -53.404 -5.975 40.105 1.00 95.31 670 TYR A C 1
ATOM 5128 O O . TYR A 1 670 ? -53.415 -6.883 39.275 1.00 95.31 670 TYR A O 1
ATOM 5136 N N . ILE A 1 671 ? -53.437 -4.684 39.751 1.00 96.00 671 ILE A N 1
ATOM 5137 C CA . ILE A 1 671 ? -53.570 -4.237 38.356 1.00 96.00 671 ILE A CA 1
ATOM 5138 C C . ILE A 1 671 ? -52.398 -4.755 37.514 1.00 96.00 671 ILE A C 1
ATOM 5140 O O . ILE A 1 671 ? -52.618 -5.357 36.468 1.00 96.00 671 ILE A O 1
ATOM 5144 N N . SER A 1 672 ? -51.157 -4.570 37.977 1.00 94.44 672 SER A N 1
ATOM 5145 C CA . SER A 1 672 ? -49.960 -5.041 37.255 1.00 94.44 672 SER A CA 1
ATOM 5146 C C . SER A 1 672 ? -49.866 -6.563 37.153 1.00 94.44 672 SER A C 1
ATOM 5148 O O . SER A 1 672 ? -49.297 -7.084 36.195 1.00 94.44 672 SER A O 1
ATOM 5150 N N . SER A 1 673 ? -50.452 -7.289 38.107 1.00 92.31 673 SER A N 1
ATOM 5151 C CA . SER A 1 673 ? -50.484 -8.752 38.084 1.00 92.31 673 SER A CA 1
ATOM 5152 C C . SER A 1 673 ? -51.617 -9.320 37.224 1.00 92.31 673 SER A C 1
ATOM 5154 O O . SER A 1 673 ? -51.465 -10.428 36.709 1.00 92.31 673 SER A O 1
ATOM 5156 N N . THR A 1 674 ? -52.726 -8.596 37.073 1.00 90.38 674 THR A N 1
ATOM 5157 C CA . THR A 1 674 ? -53.960 -9.096 36.440 1.00 90.38 674 THR A CA 1
ATOM 5158 C C . THR A 1 674 ? -54.114 -8.626 34.996 1.00 90.38 674 THR A C 1
ATOM 5160 O O . THR A 1 674 ? -54.619 -9.379 34.169 1.00 90.38 674 THR A O 1
ATOM 5163 N N . ALA A 1 675 ? -53.662 -7.412 34.667 1.00 89.25 675 ALA A N 1
ATOM 5164 C CA . ALA A 1 675 ? -53.720 -6.899 33.302 1.00 89.25 675 ALA A CA 1
ATOM 5165 C C . ALA A 1 675 ? -52.838 -7.735 32.360 1.00 89.25 675 ALA A C 1
ATOM 5167 O O . ALA A 1 675 ? -51.673 -8.008 32.660 1.00 89.25 675 ALA A O 1
ATOM 5168 N N . ALA A 1 676 ? -53.375 -8.102 31.197 1.00 83.94 676 ALA A N 1
ATOM 5169 C CA . ALA A 1 676 ? -52.633 -8.797 30.152 1.00 83.94 676 ALA A CA 1
ATOM 5170 C C . ALA A 1 676 ? -51.559 -7.895 29.523 1.00 83.94 676 ALA A C 1
ATOM 5172 O O . ALA A 1 676 ? -50.501 -8.381 29.122 1.00 83.94 676 ALA A O 1
ATOM 5173 N N . LYS A 1 677 ? -51.810 -6.580 29.444 1.00 83.44 677 LYS A N 1
ATOM 5174 C CA . LYS A 1 677 ? -50.841 -5.581 28.967 1.00 83.44 677 LYS A CA 1
ATOM 5175 C C . LYS A 1 677 ? -50.702 -4.435 29.965 1.00 83.44 677 LYS A C 1
ATOM 5177 O O . LYS A 1 677 ? -51.480 -3.486 29.942 1.00 83.44 677 LYS A O 1
ATOM 5182 N N . PHE A 1 678 ? -49.667 -4.481 30.803 1.00 91.88 678 PHE A N 1
ATOM 5183 C CA . PHE A 1 678 ? -49.332 -3.378 31.706 1.00 91.88 678 PHE A CA 1
ATOM 5184 C C . PHE A 1 678 ? -48.366 -2.387 31.025 1.00 91.88 678 PHE A C 1
ATOM 5186 O O . PHE A 1 678 ? -47.223 -2.755 30.742 1.00 91.88 678 PHE A O 1
ATOM 5193 N N . PRO A 1 679 ? -48.771 -1.133 30.746 1.00 90.38 679 PRO A N 1
ATOM 5194 C CA . PRO A 1 679 ? -47.924 -0.189 30.017 1.00 90.38 679 PRO A CA 1
ATOM 5195 C C . PRO A 1 679 ? -46.670 0.220 30.808 1.00 90.38 679 PRO A C 1
ATOM 5197 O O . PRO A 1 679 ? -46.760 0.548 31.992 1.00 90.38 679 PRO A O 1
ATOM 5200 N N . LYS A 1 680 ? -45.504 0.328 30.153 1.00 91.12 680 LYS A N 1
ATOM 5201 C CA . LYS A 1 680 ? -44.255 0.796 30.802 1.00 91.12 680 LYS A CA 1
ATOM 5202 C C . LYS A 1 680 ? -44.391 2.184 31.437 1.00 91.12 680 LYS A C 1
ATOM 5204 O O . LYS A 1 680 ? -43.880 2.403 32.531 1.00 91.12 680 LYS A O 1
ATOM 5209 N N . LYS A 1 681 ? -45.153 3.088 30.814 1.00 89.81 681 LYS A N 1
ATOM 5210 C CA . LYS A 1 681 ? -45.507 4.405 31.378 1.00 89.81 681 LYS A CA 1
ATOM 5211 C C . LYS A 1 681 ? -46.170 4.317 32.760 1.00 89.81 681 LYS A C 1
ATOM 5213 O O . LYS A 1 681 ? -45.911 5.155 33.616 1.00 89.81 681 LYS A O 1
ATOM 5218 N N . CYS A 1 682 ? -46.964 3.276 33.024 1.00 94.25 682 CYS A N 1
ATOM 5219 C CA . CYS A 1 682 ? -47.565 3.046 34.339 1.00 94.25 682 CYS A CA 1
ATOM 5220 C C . CYS A 1 682 ? -46.510 2.655 35.380 1.00 94.25 682 CYS A C 1
ATOM 5222 O O . CYS A 1 682 ? -46.575 3.122 36.514 1.00 94.25 682 CYS A O 1
ATOM 5224 N N . VAL A 1 683 ? -45.496 1.871 34.996 1.00 94.56 683 VAL A N 1
ATOM 5225 C CA . VAL A 1 683 ? -44.336 1.609 35.863 1.00 94.56 683 VAL A CA 1
ATOM 5226 C C . VAL A 1 683 ? -43.604 2.917 36.166 1.00 94.56 683 VAL A C 1
ATOM 5228 O O . VAL A 1 683 ? -43.312 3.174 37.327 1.00 94.56 683 VAL A O 1
ATOM 5231 N N . VAL A 1 684 ? -43.366 3.779 35.168 1.00 92.38 684 VAL A N 1
ATOM 5232 C CA . VAL A 1 684 ? -42.698 5.083 35.365 1.00 92.38 684 VAL A CA 1
ATOM 5233 C C . VAL A 1 684 ? -43.451 5.972 36.363 1.00 92.38 684 VAL A C 1
ATOM 5235 O O . VAL A 1 684 ? -42.811 6.557 37.238 1.00 92.38 684 VAL A O 1
ATOM 5238 N N . LEU A 1 685 ? -44.786 6.030 36.281 1.00 90.88 685 LEU A N 1
ATOM 5239 C CA . LEU A 1 685 ? -45.631 6.769 37.230 1.00 90.88 685 LEU A CA 1
ATOM 5240 C C . LEU A 1 685 ? -45.530 6.216 38.661 1.00 90.88 685 LEU A C 1
ATOM 5242 O O . LEU A 1 685 ? -45.449 6.981 39.623 1.00 90.88 685 LEU A O 1
ATOM 5246 N N . CYS A 1 686 ? -45.530 4.890 38.814 1.00 95.00 686 CYS A N 1
ATOM 5247 C CA . CYS A 1 686 ? -45.600 4.250 40.127 1.00 95.00 686 CYS A CA 1
ATOM 5248 C C . CYS A 1 686 ? -44.247 4.085 40.823 1.00 95.00 686 CYS A C 1
ATOM 5250 O O . CYS A 1 686 ? -44.178 4.080 42.055 1.00 95.00 686 CYS A O 1
ATOM 5252 N N . ILE A 1 687 ? -43.172 3.872 40.066 1.00 94.19 687 ILE A N 1
ATOM 5253 C CA . ILE A 1 687 ? -41.901 3.380 40.606 1.00 94.19 687 ILE A CA 1
ATOM 5254 C C . ILE A 1 687 ? -41.192 4.409 41.485 1.00 94.19 687 ILE A C 1
ATOM 5256 O O . ILE A 1 687 ? -40.572 4.018 42.471 1.00 94.19 687 ILE A O 1
ATOM 5260 N N . THR A 1 688 ? -41.350 5.706 41.204 1.00 87.06 688 THR A N 1
ATOM 5261 C CA . THR A 1 688 ? -40.826 6.784 42.055 1.00 87.06 688 THR A CA 1
ATOM 5262 C C . THR A 1 688 ? -41.376 6.651 43.471 1.00 87.06 688 THR A C 1
ATOM 5264 O O . THR A 1 688 ? -40.606 6.452 44.406 1.00 87.06 688 THR A O 1
ATOM 5267 N N . GLY A 1 689 ? -42.701 6.625 43.634 1.00 90.81 689 GLY A N 1
ATOM 5268 C CA . GLY A 1 689 ? -43.309 6.479 44.955 1.00 90.81 689 GLY A CA 1
ATOM 5269 C C . GLY A 1 689 ? -43.116 5.092 45.569 1.00 90.81 689 GLY A C 1
ATOM 5270 O O . GLY A 1 689 ? -42.795 4.986 46.751 1.00 90.81 689 GLY A O 1
ATOM 5271 N N . THR A 1 690 ? -43.225 4.023 44.774 1.00 95.12 690 THR A N 1
ATOM 5272 C CA . THR A 1 690 ? -43.039 2.643 45.260 1.00 95.12 690 THR A CA 1
ATOM 5273 C C . THR A 1 690 ? -41.626 2.427 45.809 1.00 95.12 690 THR A C 1
ATOM 5275 O O . THR A 1 690 ? -41.476 1.811 46.863 1.00 95.12 690 THR A O 1
ATOM 5278 N N . SER A 1 691 ? -40.595 2.974 45.152 1.00 92.50 691 SER A N 1
ATOM 5279 C CA . SER A 1 691 ? -39.196 2.854 45.591 1.00 92.50 691 SER A CA 1
ATOM 5280 C C . SER A 1 691 ? -38.947 3.493 46.964 1.00 92.50 691 SER A C 1
ATOM 5282 O O . SER A 1 691 ? -38.269 2.899 47.803 1.00 92.50 691 SER A O 1
ATOM 5284 N N . GLU A 1 692 ? -39.565 4.643 47.258 1.00 91.75 692 GLU A N 1
ATOM 5285 C CA . GLU A 1 692 ? -39.457 5.287 48.571 1.00 91.75 692 GLU A CA 1
ATOM 5286 C C . GLU A 1 692 ? -40.078 4.437 49.684 1.00 91.75 692 GLU A C 1
ATOM 5288 O O . GLU A 1 692 ? -39.554 4.379 50.799 1.00 91.75 692 GLU A O 1
ATOM 5293 N N . ARG A 1 693 ? -41.184 3.742 49.383 1.00 94.06 693 ARG A N 1
ATOM 5294 C CA . ARG A 1 693 ? -41.898 2.889 50.347 1.00 94.06 693 ARG A CA 1
ATOM 5295 C C . ARG A 1 693 ? -41.115 1.635 50.731 1.00 94.06 693 ARG A C 1
ATOM 5297 O O . ARG A 1 693 ? -41.310 1.112 51.822 1.00 94.06 693 ARG A O 1
ATOM 5304 N N . VAL A 1 694 ? -40.143 1.207 49.923 1.00 93.75 694 VAL A N 1
ATOM 5305 C CA . VAL A 1 694 ? -39.226 0.110 50.291 1.00 93.75 694 VAL A CA 1
ATOM 5306 C C . VAL A 1 694 ? -38.423 0.443 51.568 1.00 93.75 694 VAL A C 1
ATOM 5308 O O . VAL A 1 694 ? -38.075 -0.449 52.348 1.00 93.75 694 VAL A O 1
ATOM 5311 N N . ALA A 1 695 ? -38.183 1.731 51.850 1.00 91.88 695 ALA A N 1
ATOM 5312 C CA . ALA A 1 695 ? -37.450 2.165 53.039 1.00 91.88 695 ALA A CA 1
ATOM 5313 C C . ALA A 1 695 ? -38.253 2.086 54.354 1.00 91.88 695 ALA A C 1
ATOM 5315 O O . ALA A 1 695 ? -37.644 1.986 55.428 1.00 91.88 695 ALA A O 1
ATOM 5316 N N . ASP A 1 696 ? -39.589 2.115 54.308 1.00 90.38 696 ASP A N 1
ATOM 5317 C CA . ASP A 1 696 ? -40.450 2.058 55.495 1.00 90.38 696 ASP A CA 1
ATOM 5318 C C . ASP A 1 696 ? -40.794 0.604 55.844 1.00 90.38 696 ASP A C 1
ATOM 5320 O O . ASP A 1 696 ? -41.337 -0.144 55.039 1.00 90.38 696 ASP A O 1
ATOM 5324 N N . ILE A 1 697 ? -40.504 0.193 57.080 1.00 92.12 697 ILE A N 1
ATOM 5325 C CA . ILE A 1 697 ? -40.686 -1.191 57.536 1.00 92.12 697 ILE A CA 1
ATOM 5326 C C . ILE A 1 697 ? -42.127 -1.698 57.434 1.00 92.12 697 ILE A C 1
ATOM 5328 O O . ILE A 1 697 ? -42.326 -2.894 57.239 1.00 92.12 697 ILE A O 1
ATOM 5332 N N . LYS A 1 698 ? -43.124 -0.816 57.553 1.00 92.31 698 LYS A N 1
ATOM 5333 C CA . LYS A 1 698 ? -44.534 -1.200 57.505 1.00 92.31 698 LYS A CA 1
ATOM 5334 C C . LYS A 1 698 ? -45.035 -1.360 56.071 1.00 92.31 698 LYS A C 1
ATOM 5336 O O . LYS A 1 698 ? -45.930 -2.163 55.850 1.00 92.31 698 LYS A O 1
ATOM 5341 N N . THR A 1 699 ? -44.476 -0.643 55.093 1.00 94.62 699 THR A N 1
ATOM 5342 C CA . THR A 1 699 ? -44.906 -0.741 53.680 1.00 94.62 699 THR A CA 1
ATOM 5343 C C . THR A 1 699 ? -43.968 -1.574 52.805 1.00 94.62 699 THR A C 1
ATOM 5345 O O . THR A 1 699 ? -44.375 -2.006 51.728 1.00 94.62 699 THR A O 1
ATOM 5348 N N . ARG A 1 700 ? -42.752 -1.878 53.278 1.00 94.69 700 ARG A N 1
ATOM 5349 C CA . ARG A 1 700 ? -41.705 -2.597 52.536 1.00 94.69 700 ARG A CA 1
ATOM 5350 C C . ARG A 1 700 ? -42.175 -3.877 51.862 1.00 94.69 700 ARG A C 1
ATOM 5352 O O . ARG A 1 700 ? -41.885 -4.066 50.688 1.00 94.69 700 ARG A O 1
ATOM 5359 N N . ALA A 1 701 ? -42.878 -4.749 52.584 1.00 93.69 701 ALA A N 1
ATOM 5360 C CA . ALA A 1 701 ? -43.318 -6.034 52.038 1.00 93.69 701 ALA A CA 1
ATOM 5361 C C . ALA A 1 701 ? -44.252 -5.844 50.830 1.00 93.69 701 ALA A C 1
ATOM 5363 O O . ALA A 1 701 ? -44.038 -6.449 49.780 1.00 93.69 701 ALA A O 1
ATOM 5364 N N . SER A 1 702 ? -45.233 -4.945 50.951 1.00 94.38 702 SER A N 1
ATOM 5365 C CA . SER A 1 702 ? -46.145 -4.593 49.859 1.00 94.38 702 SER A CA 1
ATOM 5366 C C . SER A 1 702 ? -45.397 -3.923 48.703 1.00 94.38 702 SER A C 1
ATOM 5368 O O . SER A 1 702 ? -45.613 -4.275 47.547 1.00 94.38 702 SER A O 1
ATOM 5370 N N . ALA A 1 703 ? -44.471 -3.005 49.000 1.00 97.06 703 ALA A N 1
ATOM 5371 C CA . ALA A 1 703 ? -43.683 -2.300 47.989 1.00 97.06 703 ALA A CA 1
ATOM 5372 C C . ALA A 1 703 ? -42.769 -3.247 47.188 1.00 97.06 703 ALA A C 1
ATOM 5374 O O . ALA A 1 703 ? -42.756 -3.194 45.962 1.00 97.06 703 ALA A O 1
ATOM 5375 N N . MET A 1 704 ? -42.055 -4.158 47.858 1.00 96.38 704 MET A N 1
ATOM 5376 C CA . MET A 1 704 ? -41.211 -5.169 47.207 1.00 96.38 704 MET A CA 1
ATOM 5377 C C . MET A 1 704 ? -42.036 -6.115 46.329 1.00 96.38 704 MET A C 1
ATOM 5379 O O . MET A 1 704 ? -41.636 -6.410 45.205 1.00 96.38 704 MET A O 1
ATOM 5383 N N . LYS A 1 705 ? -43.217 -6.541 46.802 1.00 95.25 705 LYS A N 1
ATOM 5384 C CA . LYS A 1 705 ? -44.147 -7.359 46.011 1.00 95.25 705 LYS A CA 1
ATOM 5385 C C . LYS A 1 705 ? -44.616 -6.625 44.749 1.00 95.25 705 LYS A C 1
ATOM 5387 O O . LYS A 1 705 ? -44.656 -7.230 43.682 1.00 95.25 705 LYS A O 1
ATOM 5392 N N . CYS A 1 706 ? -44.905 -5.328 44.859 1.00 97.94 706 CYS A N 1
ATOM 5393 C CA . CYS A 1 706 ? -45.274 -4.471 43.732 1.00 97.94 706 CYS A CA 1
ATOM 5394 C C . CYS A 1 706 ? -44.136 -4.349 42.701 1.00 97.94 706 CYS A C 1
ATOM 5396 O O . CYS A 1 706 ? -44.358 -4.547 41.509 1.00 97.94 706 CYS A O 1
ATOM 5398 N N . LEU A 1 707 ? -42.896 -4.112 43.148 1.00 97.50 707 LEU A N 1
ATOM 5399 C CA . LEU A 1 707 ? -41.732 -4.058 42.253 1.00 97.50 707 LEU A CA 1
ATOM 5400 C C . LEU A 1 707 ? -41.499 -5.389 41.524 1.00 97.50 707 LEU A C 1
ATOM 5402 O O . LEU A 1 707 ? -41.210 -5.396 40.329 1.00 97.50 707 LEU A O 1
ATOM 5406 N N . THR A 1 708 ? -41.665 -6.520 42.212 1.00 95.31 708 THR A N 1
ATOM 5407 C CA . THR A 1 708 ? -41.593 -7.843 41.579 1.00 95.31 708 THR A CA 1
ATOM 5408 C C . THR A 1 708 ? -42.706 -8.040 40.547 1.00 95.31 708 THR A C 1
ATOM 5410 O O . THR A 1 708 ? -42.428 -8.541 39.460 1.00 95.31 708 THR A O 1
ATOM 5413 N N . ALA A 1 709 ? -43.935 -7.591 40.826 1.00 95.81 709 ALA A N 1
ATOM 5414 C CA . ALA A 1 709 ? -45.029 -7.622 39.852 1.00 95.81 709 ALA A CA 1
ATOM 5415 C C . ALA A 1 709 ? -44.727 -6.758 38.612 1.00 95.81 709 ALA A C 1
ATOM 5417 O O . ALA A 1 709 ? -45.021 -7.168 37.490 1.00 95.81 709 ALA A O 1
ATOM 5418 N N . PHE A 1 710 ? -44.056 -5.609 38.776 1.00 96.62 710 PHE A N 1
ATOM 5419 C CA . PHE A 1 710 ? -43.555 -4.836 37.635 1.00 96.62 710 PHE A CA 1
ATOM 5420 C C . PHE A 1 710 ? -42.535 -5.628 36.809 1.00 96.62 710 PHE A C 1
ATOM 5422 O O . PHE A 1 710 ? -42.634 -5.631 35.582 1.00 96.62 710 PHE A O 1
ATOM 5429 N N . CYS A 1 711 ? -41.600 -6.344 37.444 1.00 94.50 711 CYS A N 1
ATOM 5430 C CA . CYS A 1 711 ? -40.656 -7.210 36.730 1.00 94.50 711 CYS A CA 1
ATOM 5431 C C . CYS A 1 711 ? -41.367 -8.315 35.933 1.00 94.50 711 CYS A C 1
ATOM 5433 O O . CYS A 1 711 ? -40.993 -8.562 34.790 1.00 94.50 711 CYS A O 1
ATOM 5435 N N . GLU A 1 712 ? -42.404 -8.948 36.490 1.00 91.31 712 GLU A N 1
ATOM 5436 C CA . GLU A 1 712 ? -43.200 -9.958 35.773 1.00 91.31 712 GLU A CA 1
ATOM 5437 C C . GLU A 1 712 ? -43.966 -9.369 34.580 1.00 91.31 712 GLU A C 1
ATOM 5439 O O . GLU A 1 712 ? -44.168 -10.058 33.580 1.00 91.31 712 GLU A O 1
ATOM 5444 N N . ALA A 1 713 ? -44.393 -8.108 34.671 1.00 91.44 713 ALA A N 1
ATOM 5445 C CA . ALA A 1 713 ? -45.204 -7.463 33.646 1.00 91.44 713 ALA A CA 1
ATOM 5446 C C . ALA A 1 713 ? -44.374 -6.911 32.471 1.00 91.44 713 ALA A C 1
ATOM 5448 O O . ALA A 1 713 ? -44.713 -7.152 31.311 1.00 91.44 713 ALA A O 1
ATOM 5449 N N . VAL A 1 714 ? -43.281 -6.188 32.758 1.00 91.44 714 VAL A N 1
ATOM 5450 C CA . VAL A 1 714 ? -42.484 -5.467 31.738 1.00 91.44 714 VAL A CA 1
ATOM 5451 C C . VAL A 1 714 ? -41.030 -5.933 31.613 1.00 91.44 714 VAL A C 1
ATOM 5453 O O . VAL A 1 714 ? -40.306 -5.454 30.740 1.00 91.44 714 VAL A O 1
ATOM 5456 N N . GLY A 1 715 ? -40.598 -6.867 32.460 1.00 90.12 715 GLY A N 1
ATOM 5457 C CA . GLY A 1 715 ? -39.234 -7.390 32.511 1.00 90.12 715 GLY A CA 1
ATOM 5458 C C . GLY A 1 715 ? -38.331 -6.657 33.518 1.00 90.12 715 GLY A C 1
ATOM 5459 O O . GLY A 1 715 ? -38.419 -5.434 33.668 1.00 90.12 715 GLY A O 1
ATOM 5460 N N . PRO A 1 716 ? -37.416 -7.376 34.200 1.00 92.94 716 PRO A N 1
ATOM 5461 C CA . PRO A 1 716 ? -36.604 -6.810 35.278 1.00 92.94 716 PRO A CA 1
ATOM 5462 C C . PRO A 1 716 ? -35.592 -5.763 34.793 1.00 92.94 716 PRO A C 1
ATOM 5464 O O . PRO A 1 716 ? -35.311 -4.815 35.523 1.00 92.94 716 PRO A O 1
ATOM 5467 N N . GLY A 1 717 ? -35.096 -5.862 33.553 1.00 89.75 717 GLY A N 1
ATOM 5468 C CA . GLY A 1 717 ? -34.140 -4.898 32.999 1.00 89.75 717 GLY A CA 1
ATOM 5469 C C . GLY A 1 717 ? -34.661 -3.457 32.984 1.00 89.75 717 GLY A C 1
ATOM 5470 O O . GLY A 1 717 ? -33.950 -2.544 33.399 1.00 89.75 717 GLY A O 1
ATOM 5471 N N . PHE A 1 718 ? -35.922 -3.253 32.586 1.00 92.00 718 PHE A N 1
ATOM 5472 C CA . PHE A 1 718 ? -36.546 -1.925 32.573 1.00 92.00 718 PHE A CA 1
ATOM 5473 C C . PHE A 1 718 ? -36.726 -1.360 33.991 1.00 92.00 718 PHE A C 1
ATOM 5475 O O . PHE A 1 718 ? -36.451 -0.186 34.246 1.00 92.00 718 PHE A O 1
ATOM 5482 N N . VAL A 1 719 ? -37.151 -2.210 34.932 1.00 95.38 719 VAL A N 1
ATOM 5483 C CA . VAL A 1 719 ? -37.361 -1.829 36.336 1.00 95.38 719 VAL A CA 1
ATOM 5484 C C . VAL A 1 719 ? -36.035 -1.436 36.997 1.00 95.38 719 VAL A C 1
ATOM 5486 O O . VAL A 1 719 ? -35.968 -0.407 37.669 1.00 95.38 719 VAL A O 1
ATOM 5489 N N . PHE A 1 720 ? -34.964 -2.201 36.762 1.00 96.00 720 PHE A N 1
ATOM 5490 C CA . PHE A 1 720 ? -33.627 -1.915 37.291 1.00 96.00 720 PHE A CA 1
ATOM 5491 C C . PHE A 1 720 ? -33.083 -0.580 36.769 1.00 96.00 720 PHE A C 1
ATOM 5493 O O . PHE A 1 720 ? -32.666 0.254 37.571 1.00 96.00 720 PHE A O 1
ATOM 5500 N N . GLU A 1 721 ? -33.154 -0.337 35.455 1.00 91.06 721 GLU A N 1
ATOM 5501 C CA . GLU A 1 721 ? -32.664 0.904 34.837 1.00 91.06 721 GLU A CA 1
ATOM 5502 C C . GLU A 1 721 ? -33.339 2.149 35.432 1.00 91.06 721 GLU A C 1
ATOM 5504 O O . GLU A 1 721 ? -32.686 3.160 35.717 1.00 91.06 721 GLU A O 1
ATOM 5509 N N . ARG A 1 722 ? -34.652 2.071 35.684 1.00 91.94 722 ARG A N 1
ATOM 5510 C CA . ARG A 1 722 ? -35.394 3.170 36.302 1.00 91.94 722 ARG A CA 1
ATOM 5511 C C . ARG A 1 722 ? -35.068 3.325 37.791 1.00 91.94 722 ARG A C 1
ATOM 5513 O O . ARG A 1 722 ? -34.924 4.459 38.254 1.00 91.94 722 ARG A O 1
ATOM 5520 N N . LEU A 1 723 ? -34.881 2.223 38.523 1.00 94.94 723 LEU A N 1
ATOM 5521 C CA . LEU A 1 723 ? -34.470 2.251 39.931 1.00 94.94 723 LEU A CA 1
ATOM 5522 C C . LEU A 1 723 ? -33.058 2.802 40.133 1.00 94.94 723 LEU A C 1
ATOM 5524 O O . LEU A 1 723 ? -32.848 3.505 41.118 1.00 94.94 723 LEU A O 1
ATOM 5528 N N . PHE A 1 724 ? -32.104 2.553 39.230 1.00 94.31 724 PHE A N 1
ATOM 5529 C CA . PHE A 1 724 ? -30.745 3.099 39.360 1.00 94.31 724 PHE A CA 1
ATOM 5530 C C . PHE A 1 724 ? -30.757 4.624 39.478 1.00 94.31 724 PHE A C 1
ATOM 5532 O O . PHE A 1 724 ? -30.115 5.176 40.372 1.00 94.31 724 PHE A O 1
ATOM 5539 N N . LYS A 1 725 ? -31.535 5.299 38.618 1.00 89.06 725 LYS A N 1
ATOM 5540 C CA . LYS A 1 725 ? -31.683 6.763 38.634 1.00 89.06 725 LYS A CA 1
ATOM 5541 C C . LYS A 1 725 ? -32.302 7.243 39.949 1.00 89.06 725 LYS A C 1
ATOM 5543 O O . LYS A 1 725 ? -31.747 8.121 40.600 1.00 89.06 725 LYS A O 1
ATOM 5548 N N . ILE A 1 726 ? -33.403 6.619 40.373 1.00 91.31 726 ILE A N 1
ATOM 5549 C CA . ILE A 1 726 ? -34.133 7.029 41.580 1.00 91.31 726 ILE A CA 1
ATOM 5550 C C . ILE A 1 726 ? -33.299 6.796 42.846 1.00 91.31 726 ILE A C 1
ATOM 5552 O O . ILE A 1 726 ? -33.149 7.698 43.665 1.00 91.31 726 ILE A O 1
ATOM 5556 N N . MET A 1 727 ? -32.713 5.607 43.009 1.00 93.69 727 MET A N 1
ATOM 5557 C CA . MET A 1 727 ? -31.979 5.245 44.225 1.00 93.69 727 MET A CA 1
ATOM 5558 C C . MET A 1 727 ? -30.655 6.002 44.376 1.00 93.69 727 MET A C 1
ATOM 5560 O O . MET A 1 727 ? -30.253 6.273 45.506 1.00 93.69 727 MET A O 1
ATOM 5564 N N . LYS A 1 728 ? -29.980 6.351 43.270 1.00 89.81 728 LYS A N 1
ATOM 5565 C CA . LYS A 1 728 ? -28.712 7.101 43.297 1.00 89.81 728 LYS A CA 1
ATOM 5566 C C . LYS A 1 728 ? -28.873 8.505 43.887 1.00 89.81 728 LYS A C 1
ATOM 5568 O O . LYS A 1 728 ? -27.977 8.972 44.584 1.00 89.81 728 LYS A O 1
ATOM 5573 N N . GLU A 1 729 ? -29.991 9.171 43.603 1.00 86.56 729 GLU A N 1
ATOM 5574 C CA . GLU A 1 729 ? -30.227 10.579 43.964 1.00 86.56 729 GLU A CA 1
ATOM 5575 C C . GLU A 1 729 ? -31.099 10.753 45.220 1.00 86.56 729 GLU A C 1
ATOM 5577 O O . GLU A 1 729 ? -31.273 11.867 45.723 1.00 86.56 729 GLU A O 1
ATOM 5582 N N . HIS A 1 730 ? -31.647 9.663 45.765 1.00 91.88 730 HIS A N 1
ATOM 5583 C CA . HIS A 1 730 ? -32.584 9.735 46.878 1.00 91.88 730 HIS A CA 1
ATOM 5584 C C . HIS A 1 730 ? -31.905 10.100 48.213 1.00 91.88 730 HIS A C 1
ATOM 5586 O O . HIS A 1 730 ? -30.912 9.504 48.627 1.00 91.88 730 HIS A O 1
ATOM 5592 N N . LYS A 1 731 ? -32.496 11.046 48.957 1.00 88.88 731 LYS A N 1
ATOM 5593 C CA . LYS A 1 731 ? -31.928 11.575 50.217 1.00 88.88 731 LYS A CA 1
ATOM 5594 C C . LYS A 1 731 ? -31.929 10.569 51.376 1.00 88.88 731 LYS A C 1
ATOM 5596 O O . LYS A 1 731 ? -31.128 10.695 52.298 1.00 88.88 731 LYS A O 1
ATOM 5601 N N . ASN A 1 732 ? -32.846 9.599 51.370 1.00 91.06 732 ASN A N 1
ATOM 5602 C CA . ASN A 1 732 ? -32.931 8.560 52.401 1.00 91.06 732 ASN A CA 1
ATOM 5603 C C . ASN A 1 732 ? -32.080 7.334 52.009 1.00 91.06 732 ASN A C 1
ATOM 5605 O O . ASN A 1 732 ? -32.486 6.612 51.095 1.00 91.06 732 ASN A O 1
ATOM 5609 N N . PRO A 1 733 ? -30.977 7.026 52.720 1.00 89.62 733 PRO A N 1
ATOM 5610 C CA . PRO A 1 733 ? -30.091 5.911 52.376 1.00 89.62 733 PRO A CA 1
ATOM 5611 C C . PRO A 1 733 ? -30.756 4.534 52.497 1.00 89.62 733 PRO A C 1
ATOM 5613 O O . PRO A 1 733 ? -30.300 3.587 51.860 1.00 89.62 733 PRO A O 1
ATOM 5616 N N . LYS A 1 734 ? -31.852 4.406 53.265 1.00 92.06 734 LYS A N 1
ATOM 5617 C CA . LYS A 1 734 ? -32.616 3.151 53.340 1.00 92.06 734 LYS A CA 1
ATOM 5618 C C . LYS A 1 734 ? -33.282 2.780 52.017 1.00 92.06 734 LYS A C 1
ATOM 5620 O O . LYS A 1 734 ? -33.496 1.599 51.777 1.00 92.06 734 LYS A O 1
ATOM 5625 N N . VAL A 1 735 ? -33.596 3.760 51.164 1.00 95.44 735 VAL A N 1
ATOM 5626 C CA . VAL A 1 735 ? -34.149 3.487 49.826 1.00 95.44 735 VAL A CA 1
ATOM 5627 C C . VAL A 1 735 ? -33.127 2.720 48.994 1.00 95.44 735 VAL A C 1
ATOM 5629 O O . VAL A 1 735 ? -33.463 1.701 48.400 1.00 95.44 735 VAL A O 1
ATOM 5632 N N . LEU A 1 736 ? -31.862 3.143 49.038 1.00 96.00 736 LEU A N 1
ATOM 5633 C CA . LEU A 1 736 ? -30.773 2.457 48.354 1.00 96.00 736 LEU A CA 1
ATOM 5634 C C . LEU A 1 736 ? -30.467 1.089 48.988 1.00 96.00 736 LEU A C 1
ATOM 5636 O O . LEU A 1 736 ? -30.395 0.097 48.269 1.00 96.00 736 LEU A O 1
ATOM 5640 N N . SER A 1 737 ? -30.318 1.001 50.317 1.00 95.94 737 SER A N 1
ATOM 5641 C CA . SER A 1 737 ? -29.951 -0.269 50.965 1.00 95.94 737 SER A CA 1
ATOM 5642 C C . SER A 1 737 ? -31.025 -1.350 50.820 1.00 95.94 737 SER A C 1
ATOM 5644 O O . SER A 1 737 ? -30.705 -2.489 50.490 1.00 95.94 737 SER A O 1
ATOM 5646 N N . GLU A 1 738 ? -32.295 -1.013 51.052 1.00 95.88 738 GLU A N 1
ATOM 5647 C CA . GLU A 1 738 ? -33.399 -1.973 50.945 1.00 95.88 738 GLU A CA 1
ATOM 5648 C C . GLU A 1 738 ? -33.770 -2.252 49.480 1.00 95.88 738 GLU A C 1
ATOM 5650 O O . GLU A 1 738 ? -34.137 -3.377 49.145 1.00 95.88 738 GLU A O 1
ATOM 5655 N N . GLY A 1 739 ? -33.615 -1.268 48.586 1.00 96.69 739 GLY A N 1
ATOM 5656 C CA . GLY A 1 739 ? -33.772 -1.466 47.144 1.00 96.69 739 GLY A CA 1
ATOM 5657 C C . GLY A 1 739 ? -32.741 -2.443 46.570 1.00 96.69 739 GLY A C 1
ATOM 5658 O O . GLY A 1 739 ? -33.106 -3.347 45.822 1.00 96.69 739 GLY A O 1
ATOM 5659 N N . LEU A 1 740 ? -31.473 -2.347 46.991 1.00 97.50 740 LEU A N 1
ATOM 5660 C CA . LEU A 1 740 ? -30.430 -3.322 46.643 1.00 97.50 740 LEU A CA 1
ATOM 5661 C C . LEU A 1 740 ? -30.747 -4.728 47.171 1.00 97.50 740 LEU A C 1
ATOM 5663 O O . LEU A 1 740 ? -30.534 -5.703 46.458 1.00 97.50 740 LEU A O 1
ATOM 5667 N N . LEU A 1 741 ? -31.289 -4.857 48.387 1.00 96.06 741 LEU A N 1
ATOM 5668 C CA . LEU A 1 741 ? -31.716 -6.158 48.926 1.00 96.06 741 LEU A CA 1
ATOM 5669 C C . LEU A 1 741 ? -32.877 -6.770 48.133 1.00 96.06 741 LEU A C 1
ATOM 5671 O O . LEU A 1 741 ? -32.905 -7.983 47.925 1.00 96.06 741 LEU A O 1
ATOM 5675 N N . TRP A 1 742 ? -33.813 -5.950 47.652 1.00 96.88 742 TRP A N 1
ATOM 5676 C CA . TRP A 1 742 ? -34.833 -6.426 46.719 1.00 96.88 742 TRP A CA 1
ATOM 5677 C C . TRP A 1 742 ? -34.209 -6.892 45.397 1.00 96.88 742 TRP A C 1
ATOM 5679 O O . TRP A 1 742 ? -34.583 -7.951 44.900 1.00 96.88 742 TRP A O 1
ATOM 5689 N N . MET A 1 743 ? -33.206 -6.178 44.868 1.00 96.88 743 MET A N 1
ATOM 5690 C CA . MET A 1 743 ? -32.489 -6.602 43.658 1.00 96.88 743 MET A CA 1
ATOM 5691 C C . MET A 1 743 ? -31.804 -7.966 43.824 1.00 96.88 743 MET A C 1
ATOM 5693 O O . MET A 1 743 ? -31.799 -8.732 42.867 1.00 96.88 743 MET A O 1
ATOM 5697 N N . VAL A 1 744 ? -31.301 -8.314 45.019 1.00 95.69 744 VAL A N 1
ATOM 5698 C CA . VAL A 1 744 ? -30.792 -9.675 45.314 1.00 95.69 744 VAL A CA 1
ATOM 5699 C C . VAL A 1 744 ? -31.883 -10.713 45.048 1.00 95.69 744 VAL A C 1
ATOM 5701 O O . VAL A 1 744 ? -31.668 -11.675 44.317 1.00 95.69 744 VAL A O 1
ATOM 5704 N N . SER A 1 745 ? -33.080 -10.472 45.590 1.00 93.31 745 SER A N 1
ATOM 5705 C CA . SER A 1 745 ? -34.226 -11.374 45.421 1.00 93.31 745 SER A CA 1
ATOM 5706 C C . SER A 1 745 ? -34.686 -11.434 43.961 1.00 93.31 745 SER A C 1
ATOM 5708 O O . SER A 1 745 ? -35.022 -12.501 43.463 1.00 93.31 745 SER A O 1
ATOM 5710 N N . ALA A 1 746 ? -34.662 -10.305 43.247 1.00 94.19 746 ALA A N 1
ATOM 5711 C CA . ALA A 1 746 ? -35.023 -10.252 41.835 1.00 94.19 746 ALA A CA 1
ATOM 5712 C C . ALA A 1 746 ? -34.012 -10.992 40.937 1.00 94.19 746 ALA A C 1
ATOM 5714 O O . ALA A 1 746 ? -34.428 -11.658 39.994 1.00 94.19 746 ALA A O 1
ATOM 5715 N N . VAL A 1 747 ? -32.708 -10.925 41.229 1.00 92.38 747 VAL A N 1
ATOM 5716 C CA . VAL A 1 747 ? -31.686 -11.721 40.523 1.00 92.38 747 VAL A CA 1
ATOM 5717 C C . VAL A 1 747 ? -31.898 -13.215 40.776 1.00 92.38 747 VAL A C 1
ATOM 5719 O O . VAL A 1 747 ? -31.850 -13.998 39.833 1.00 92.38 747 VAL A O 1
ATOM 5722 N N . ASP A 1 748 ? -32.211 -13.617 42.009 1.00 89.12 748 ASP A N 1
ATOM 5723 C CA . ASP A 1 748 ? -32.541 -15.013 42.325 1.00 89.12 748 ASP A CA 1
ATOM 5724 C C . ASP A 1 748 ? -33.834 -15.505 41.654 1.00 89.12 748 ASP A C 1
ATOM 5726 O O . ASP A 1 748 ? -33.960 -16.693 41.345 1.00 89.12 748 ASP A O 1
ATOM 5730 N N . ASP A 1 749 ? -34.807 -14.613 41.460 1.00 90.00 749 ASP A N 1
ATOM 5731 C CA . ASP A 1 749 ? -36.099 -14.940 40.863 1.00 90.00 749 ASP A CA 1
ATOM 5732 C C . ASP A 1 749 ? -36.040 -14.991 39.333 1.00 90.00 749 ASP A C 1
ATOM 5734 O O . ASP A 1 749 ? -36.559 -15.929 38.734 1.00 90.00 749 ASP A O 1
ATOM 5738 N N . PHE A 1 750 ? -35.418 -14.004 38.686 1.00 90.56 750 PHE A N 1
ATOM 5739 C CA . PHE A 1 750 ? -35.449 -13.834 37.227 1.00 90.56 750 PHE A CA 1
ATOM 5740 C C . PHE A 1 750 ? -34.123 -14.173 36.533 1.00 90.56 750 PHE A C 1
ATOM 5742 O O . PHE A 1 750 ? -34.064 -14.184 35.302 1.00 90.56 750 PHE A O 1
ATOM 5749 N N . GLY A 1 751 ? -33.061 -14.454 37.289 1.00 87.44 751 GLY A N 1
ATOM 5750 C CA . GLY A 1 751 ? -31.714 -14.619 36.751 1.00 87.44 751 GLY A CA 1
ATOM 5751 C C . GLY A 1 751 ? -31.151 -13.318 36.167 1.00 87.44 751 GLY A C 1
ATOM 5752 O O . GLY A 1 751 ? -31.658 -12.219 36.398 1.00 87.44 751 GLY A O 1
ATOM 5753 N N . VAL A 1 752 ? -30.075 -13.442 35.386 1.00 85.50 752 VAL A N 1
ATOM 5754 C CA . VAL A 1 752 ? -29.339 -12.292 34.819 1.00 85.50 752 VAL A CA 1
ATOM 5755 C C . VAL A 1 752 ? -29.575 -12.065 33.324 1.00 85.50 752 VAL A C 1
ATOM 5757 O O . VAL A 1 752 ? -29.172 -11.033 32.798 1.00 85.50 752 VAL A O 1
ATOM 5760 N N . SER A 1 753 ? -30.246 -12.989 32.630 1.00 80.50 753 SER A N 1
ATOM 5761 C CA . SER A 1 753 ? -30.419 -12.953 31.167 1.00 80.50 753 SER A CA 1
ATOM 5762 C C . SER A 1 753 ? -31.233 -11.755 30.667 1.00 80.50 753 SER A C 1
ATOM 5764 O O . SER A 1 753 ? -31.039 -11.303 29.543 1.00 80.50 753 SER A O 1
ATOM 5766 N N . LEU A 1 754 ? -32.126 -11.222 31.504 1.00 83.38 754 LEU A N 1
ATOM 5767 C CA . LEU A 1 754 ? -32.979 -10.069 31.199 1.00 83.38 754 LEU A CA 1
ATOM 5768 C C . LEU A 1 754 ? -32.438 -8.748 31.776 1.00 83.38 754 LEU A C 1
ATOM 5770 O O . LEU A 1 754 ? -33.140 -7.734 31.757 1.00 83.38 754 LEU A O 1
ATOM 5774 N N . LEU A 1 755 ? -31.217 -8.751 32.324 1.00 87.56 755 LEU A N 1
ATOM 5775 C CA . LEU A 1 755 ? -30.586 -7.598 32.962 1.00 87.56 755 LEU A CA 1
ATOM 5776 C C . LEU A 1 755 ? -29.425 -7.067 32.113 1.00 87.56 755 LEU A C 1
ATOM 5778 O O . LEU A 1 755 ? -28.621 -7.825 31.574 1.00 87.56 755 LEU A O 1
ATOM 5782 N N . LYS A 1 756 ? -29.273 -5.739 32.062 1.00 85.25 756 LYS A N 1
ATOM 5783 C CA . LYS A 1 756 ? -28.049 -5.101 31.555 1.00 85.25 756 LYS A CA 1
ATOM 5784 C C . LYS A 1 756 ? -26.949 -5.242 32.608 1.00 85.25 756 LYS A C 1
ATOM 5786 O O . LYS A 1 756 ? -26.780 -4.382 33.469 1.00 85.25 756 LYS A O 1
ATOM 5791 N N . LEU A 1 757 ? -26.219 -6.355 32.557 1.00 85.19 757 LEU A N 1
ATOM 5792 C CA . LEU A 1 757 ? -25.266 -6.741 33.600 1.00 85.19 757 LEU A CA 1
ATOM 5793 C C . LEU A 1 757 ? -24.169 -5.688 33.844 1.00 85.19 757 LEU A C 1
ATOM 5795 O O . LEU A 1 757 ? -23.793 -5.468 34.991 1.00 85.19 757 LEU A O 1
ATOM 5799 N N . LYS A 1 758 ? -23.705 -4.993 32.795 1.00 83.00 758 LYS A N 1
ATOM 5800 C CA . LYS A 1 758 ? -22.721 -3.904 32.921 1.00 83.00 758 LYS A CA 1
ATOM 5801 C C . LYS A 1 758 ? -23.231 -2.767 33.807 1.00 83.00 758 LYS A C 1
ATOM 5803 O O . LYS A 1 758 ? -22.558 -2.399 34.759 1.00 83.00 758 LYS A O 1
ATOM 5808 N N . ASP A 1 759 ? -24.425 -2.256 33.515 1.00 86.88 759 ASP A N 1
ATOM 5809 C CA . ASP A 1 759 ? -25.014 -1.132 34.249 1.00 86.88 759 ASP A CA 1
ATOM 5810 C C . ASP A 1 759 ? -25.250 -1.505 35.719 1.00 86.88 759 ASP A C 1
ATOM 5812 O O . ASP A 1 759 ? -25.054 -0.684 36.611 1.00 86.88 759 ASP A O 1
ATOM 5816 N N . LEU A 1 760 ? -25.613 -2.766 35.978 1.00 93.31 760 LEU A N 1
ATOM 5817 C CA . LEU A 1 760 ? -25.763 -3.297 37.329 1.00 93.31 760 LEU A CA 1
ATOM 5818 C C . LEU A 1 760 ? -24.422 -3.398 38.073 1.00 93.31 760 LEU A C 1
ATOM 5820 O O . LEU A 1 760 ? -24.340 -2.962 39.219 1.00 93.31 760 LEU A O 1
ATOM 5824 N N . ILE A 1 761 ? -23.375 -3.938 37.439 1.00 89.75 761 ILE A N 1
ATOM 5825 C CA . ILE A 1 761 ? -22.033 -4.033 38.038 1.00 89.75 761 ILE A CA 1
ATOM 5826 C C . ILE A 1 761 ? -21.474 -2.634 38.315 1.00 89.75 761 ILE A C 1
ATOM 5828 O O . ILE A 1 761 ? -20.989 -2.391 39.418 1.00 89.75 761 ILE A O 1
ATOM 5832 N N . ASP A 1 762 ? -21.597 -1.702 37.367 1.00 89.06 762 ASP A N 1
ATOM 5833 C CA . ASP A 1 762 ? -21.151 -0.316 37.532 1.00 89.06 762 ASP A CA 1
ATOM 5834 C C . ASP A 1 762 ? -21.939 0.384 38.649 1.00 89.06 762 ASP A C 1
ATOM 5836 O O . ASP A 1 762 ? -21.353 1.049 39.498 1.00 89.06 762 ASP A O 1
ATOM 5840 N N . PHE A 1 763 ? -23.258 0.175 38.740 1.00 94.69 763 PHE A N 1
ATOM 5841 C CA . PHE A 1 763 ? -24.063 0.701 39.845 1.00 94.69 763 PHE A CA 1
ATOM 5842 C C . PHE A 1 763 ? -23.629 0.126 41.204 1.00 94.69 763 PHE A C 1
ATOM 5844 O O . PHE A 1 763 ? -23.468 0.870 42.179 1.00 94.69 763 PHE A O 1
ATOM 5851 N N . CYS A 1 764 ? -23.381 -1.185 41.281 1.00 95.00 764 CYS A N 1
ATOM 5852 C CA . CYS A 1 764 ? -22.827 -1.822 42.473 1.00 95.00 764 CYS A CA 1
ATOM 5853 C C . CYS A 1 764 ? -21.453 -1.242 42.828 1.00 95.00 764 CYS A C 1
ATOM 5855 O O . CYS A 1 764 ? -21.204 -0.951 43.996 1.00 95.00 764 CYS A O 1
ATOM 5857 N N . LYS A 1 765 ? -20.577 -1.039 41.843 1.00 90.31 765 LYS A N 1
ATOM 5858 C CA . LYS A 1 765 ? -19.218 -0.546 42.053 1.00 90.31 765 LYS A CA 1
ATOM 5859 C C . LYS A 1 765 ? -19.187 0.921 42.472 1.00 90.31 765 LYS A C 1
ATOM 5861 O O . LYS A 1 765 ? -18.605 1.234 43.508 1.00 90.31 765 LYS A O 1
ATOM 5866 N N . ASP A 1 766 ? -19.839 1.792 41.711 1.00 91.50 766 ASP A N 1
ATOM 5867 C CA . ASP A 1 766 ? -19.702 3.246 41.815 1.00 91.50 766 ASP A CA 1
ATOM 5868 C C . ASP A 1 766 ? -20.631 3.858 42.869 1.00 91.50 766 ASP A C 1
ATOM 5870 O O . ASP A 1 766 ? -20.302 4.882 43.468 1.00 91.50 766 ASP A O 1
ATOM 5874 N N . VAL A 1 767 ? -21.793 3.241 43.116 1.00 93.12 767 VAL A N 1
ATOM 5875 C CA . VAL A 1 767 ? -22.803 3.748 44.063 1.00 93.12 767 VAL A CA 1
ATOM 5876 C C . VAL A 1 767 ? -22.888 2.859 45.302 1.00 93.12 767 VAL A C 1
ATOM 5878 O O . VAL A 1 767 ? -22.811 3.351 46.430 1.00 93.12 767 VAL A O 1
ATOM 5881 N N . GLY A 1 768 ? -23.023 1.544 45.114 1.00 93.44 768 GLY A N 1
ATOM 5882 C CA . GLY A 1 768 ? -23.237 0.589 46.204 1.00 93.44 768 GLY A CA 1
ATOM 5883 C C . GLY A 1 768 ? -22.032 0.434 47.141 1.00 93.44 768 GLY A C 1
ATOM 5884 O O . GLY A 1 768 ? -22.110 0.756 48.331 1.00 93.44 768 GLY A O 1
ATOM 5885 N N . LEU A 1 769 ? -20.893 -0.022 46.610 1.00 93.12 769 LEU A N 1
ATOM 5886 C CA . LEU A 1 769 ? -19.664 -0.287 47.368 1.00 93.12 769 LEU A CA 1
ATOM 5887 C C . LEU A 1 769 ? -19.005 0.996 47.895 1.00 93.12 769 LEU A C 1
ATOM 5889 O O . LEU A 1 769 ? -18.407 0.970 48.973 1.00 93.12 769 LEU A O 1
ATOM 5893 N N . GLN A 1 770 ? -19.156 2.120 47.184 1.00 90.56 770 GLN A N 1
ATOM 5894 C CA . GLN A 1 770 ? -18.668 3.434 47.629 1.00 90.56 770 GLN A CA 1
ATOM 5895 C C . GLN A 1 770 ? -19.597 4.125 48.639 1.00 90.56 770 GLN A C 1
ATOM 5897 O O . GLN A 1 770 ? -19.245 5.178 49.175 1.00 90.56 770 GLN A O 1
ATOM 5902 N N . SER A 1 771 ? -20.770 3.558 48.944 1.00 91.00 771 SER A N 1
ATOM 5903 C CA . SER A 1 771 ? -21.699 4.162 49.900 1.00 91.00 771 SER A CA 1
ATOM 5904 C C . SER A 1 771 ? -21.063 4.322 51.283 1.00 91.00 771 SER A C 1
ATOM 5906 O O . SER A 1 771 ? -20.446 3.400 51.825 1.00 91.00 771 SER A O 1
ATOM 5908 N N . SER A 1 772 ? -21.280 5.476 51.918 1.00 89.62 772 SER A N 1
ATOM 5909 C CA . SER A 1 772 ? -20.853 5.731 53.301 1.00 89.62 772 SER A CA 1
ATOM 5910 C C . SER A 1 772 ? -21.601 4.854 54.317 1.00 89.62 772 SER A C 1
ATOM 5912 O O . SER A 1 772 ? -21.060 4.526 55.376 1.00 89.62 772 SER A O 1
ATOM 5914 N N . THR A 1 773 ? -22.805 4.388 53.973 1.00 90.56 773 THR A N 1
ATOM 5915 C CA . THR A 1 773 ? -23.652 3.552 54.837 1.00 90.56 773 THR A CA 1
ATOM 5916 C C . THR A 1 773 ? -23.299 2.063 54.762 1.00 90.56 773 THR A C 1
ATOM 5918 O O . THR A 1 773 ? -23.355 1.442 53.703 1.00 90.56 773 THR A O 1
ATOM 5921 N N . ALA A 1 774 ? -22.977 1.455 55.909 1.00 89.81 774 ALA A N 1
ATOM 5922 C CA . ALA A 1 774 ? -22.574 0.046 55.983 1.00 89.81 774 ALA A CA 1
ATOM 5923 C C . ALA A 1 774 ? -23.668 -0.927 55.503 1.00 89.81 774 ALA A C 1
ATOM 5925 O O . ALA A 1 774 ? -23.357 -1.905 54.829 1.00 89.81 774 ALA A O 1
ATOM 5926 N N . ALA A 1 775 ? -24.942 -0.635 55.792 1.00 92.69 775 ALA A N 1
ATOM 5927 C CA . ALA A 1 775 ? -26.075 -1.434 55.319 1.00 92.69 775 ALA A CA 1
ATOM 5928 C C . ALA A 1 775 ? -26.119 -1.522 53.782 1.00 92.69 775 ALA A C 1
ATOM 5930 O O . ALA A 1 775 ? -26.314 -2.604 53.237 1.00 92.69 775 ALA A O 1
ATOM 5931 N N . THR A 1 776 ? -25.855 -0.409 53.092 1.00 95.19 776 THR A N 1
ATOM 5932 C CA . THR A 1 776 ? -25.788 -0.345 51.626 1.00 95.19 776 THR A CA 1
ATOM 5933 C C . THR A 1 776 ? -24.621 -1.154 51.072 1.00 95.19 776 THR A C 1
ATOM 5935 O O . THR A 1 776 ? -24.815 -1.954 50.157 1.00 95.19 776 THR A O 1
ATOM 5938 N N . ARG A 1 777 ? -23.420 -1.018 51.653 1.00 93.94 777 ARG A N 1
ATO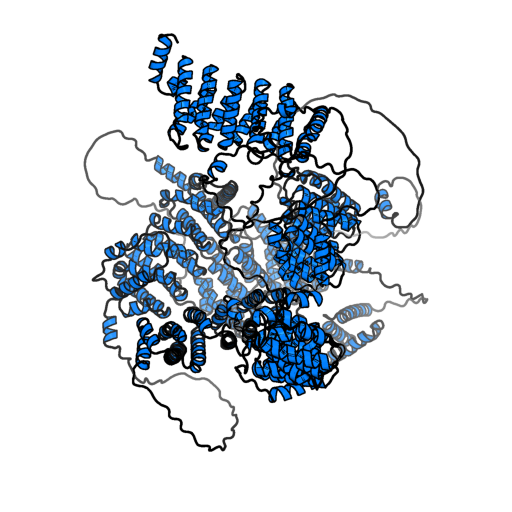M 5939 C CA . ARG A 1 777 ? -22.257 -1.820 51.234 1.00 93.94 777 ARG A CA 1
ATOM 5940 C C . ARG A 1 777 ? -22.516 -3.319 51.410 1.00 93.94 777 ARG A C 1
ATOM 5942 O O . ARG A 1 777 ? -22.264 -4.086 50.490 1.00 93.94 777 ARG A O 1
ATOM 5949 N N . ASN A 1 778 ? -23.098 -3.727 52.540 1.00 95.19 778 ASN A N 1
ATOM 5950 C CA . ASN A 1 778 ? -23.442 -5.127 52.811 1.00 95.19 778 ASN A CA 1
ATOM 5951 C C . ASN A 1 778 ? -24.519 -5.668 51.857 1.00 95.19 778 ASN A C 1
ATOM 5953 O O . ASN A 1 778 ? -24.408 -6.800 51.396 1.00 95.19 778 ASN A O 1
ATOM 5957 N N . ALA A 1 779 ? -25.546 -4.873 51.538 1.00 97.38 779 ALA A N 1
ATOM 5958 C CA . ALA A 1 779 ? -26.548 -5.237 50.536 1.00 97.38 779 ALA A CA 1
ATOM 5959 C C . ALA A 1 779 ? -25.926 -5.390 49.136 1.00 97.38 779 ALA A C 1
ATOM 5961 O O . ALA A 1 779 ? -26.247 -6.331 48.417 1.00 97.38 779 ALA A O 1
ATOM 5962 N N . THR A 1 780 ? -24.983 -4.512 48.784 1.00 97.44 780 THR A N 1
ATOM 5963 C CA . THR A 1 780 ? -24.248 -4.571 47.511 1.00 97.44 780 THR A CA 1
ATOM 5964 C C . THR A 1 780 ? -23.367 -5.818 47.415 1.00 97.44 780 THR A C 1
ATOM 5966 O O . THR A 1 780 ? -23.355 -6.472 46.378 1.00 97.44 780 THR A O 1
ATOM 5969 N N . ILE A 1 781 ? -22.669 -6.183 48.498 1.00 96.12 781 ILE A N 1
ATOM 5970 C CA . ILE A 1 781 ? -21.863 -7.414 48.571 1.00 96.12 781 ILE A CA 1
ATOM 5971 C C . ILE A 1 781 ? -22.744 -8.646 48.331 1.00 96.12 781 ILE A C 1
ATOM 5973 O O . ILE A 1 781 ? -22.389 -9.488 47.513 1.00 96.12 781 ILE A O 1
ATOM 5977 N N . LYS A 1 782 ? -23.925 -8.713 48.961 1.00 96.81 782 LYS A N 1
ATOM 5978 C CA . LYS A 1 782 ? -24.901 -9.792 48.726 1.00 96.81 782 LYS A CA 1
ATOM 5979 C C . LYS A 1 782 ? -25.385 -9.850 47.278 1.00 96.81 782 LYS A C 1
ATOM 5981 O O . LYS A 1 782 ? -25.527 -10.937 46.734 1.00 96.81 782 LYS A O 1
ATOM 5986 N N . LEU A 1 783 ? -25.624 -8.697 46.651 1.00 97.06 783 LEU A N 1
ATOM 5987 C CA . LEU A 1 783 ? -26.050 -8.624 45.251 1.00 97.06 783 LEU A CA 1
ATOM 5988 C C . LEU A 1 783 ? -24.964 -9.119 44.298 1.00 97.06 783 LEU A C 1
ATOM 5990 O O . LEU A 1 783 ? -25.255 -9.917 43.416 1.00 97.06 783 LEU A O 1
ATOM 5994 N N . LEU A 1 784 ? -23.711 -8.718 44.513 1.00 94.12 784 LEU A N 1
ATOM 5995 C CA . LEU A 1 784 ? -22.570 -9.237 43.756 1.00 94.12 784 LEU A CA 1
ATOM 5996 C C . LEU A 1 784 ? -22.368 -10.745 43.988 1.00 94.12 784 LEU A C 1
ATOM 5998 O O . LEU A 1 784 ? -22.078 -11.469 43.038 1.00 94.12 784 LEU A O 1
ATOM 6002 N N . GLY A 1 785 ? -22.595 -11.232 45.211 1.00 92.56 785 GLY A N 1
ATOM 6003 C CA . GLY A 1 785 ? -22.645 -12.662 45.526 1.00 92.56 785 GLY A CA 1
ATOM 6004 C C . GLY A 1 785 ? -23.713 -13.407 44.724 1.00 92.56 785 GLY A C 1
ATOM 6005 O O . GLY A 1 785 ? -23.401 -14.371 44.032 1.00 92.56 785 GLY A O 1
ATOM 6006 N N . ALA A 1 786 ? -24.957 -12.924 44.739 1.00 91.81 786 ALA A N 1
ATOM 6007 C CA . ALA A 1 786 ? -26.040 -13.501 43.943 1.00 91.81 786 ALA A CA 1
ATOM 6008 C C . ALA A 1 786 ? -25.732 -13.462 42.437 1.00 91.81 786 ALA A C 1
ATOM 6010 O O . ALA A 1 786 ? -25.992 -14.432 41.736 1.00 91.81 786 ALA A O 1
ATOM 6011 N N . LEU A 1 787 ? -25.107 -12.392 41.929 1.00 90.75 787 LEU A N 1
ATOM 6012 C CA . LEU A 1 787 ? -24.660 -12.328 40.534 1.00 90.75 787 LEU A CA 1
ATOM 6013 C C . LEU A 1 787 ? -23.599 -13.385 40.211 1.00 90.75 787 LEU A C 1
ATOM 6015 O O . LEU A 1 787 ? -23.688 -14.017 39.161 1.00 90.75 787 LEU A O 1
ATOM 6019 N N . HIS A 1 788 ? -22.632 -13.626 41.099 1.00 89.94 788 HIS A N 1
ATOM 6020 C CA . HIS A 1 788 ? -21.591 -14.643 40.901 1.00 89.94 788 HIS A CA 1
ATOM 6021 C C . HIS A 1 788 ? -22.169 -16.047 40.675 1.00 89.94 788 HIS A C 1
ATOM 6023 O O . HIS A 1 788 ? -21.654 -16.783 39.832 1.00 89.94 788 HIS A O 1
ATOM 6029 N N . LYS A 1 789 ? -23.295 -16.378 41.322 1.00 86.06 789 LYS A N 1
ATOM 6030 C CA . LYS A 1 789 ? -24.030 -17.632 41.095 1.00 86.06 789 LYS A CA 1
ATOM 6031 C C . LYS A 1 789 ? -24.382 -17.874 39.620 1.00 86.06 789 LYS A C 1
ATOM 6033 O O . LYS A 1 789 ? -24.309 -19.008 39.146 1.00 86.06 789 LYS A O 1
ATOM 6038 N N . PHE A 1 790 ? -24.745 -16.813 38.894 1.00 85.62 790 PHE A N 1
ATOM 6039 C CA . PHE A 1 790 ? -25.188 -16.873 37.494 1.00 85.62 790 PHE A CA 1
ATOM 6040 C C . PHE A 1 790 ? -24.112 -16.472 36.481 1.00 85.62 790 PHE A C 1
ATOM 6042 O O . PHE A 1 790 ? -24.172 -16.890 35.329 1.00 85.62 790 PHE A O 1
ATOM 6049 N N . VAL A 1 791 ? -23.163 -15.628 36.884 1.00 82.56 791 VAL A N 1
ATOM 6050 C CA . VAL A 1 791 ? -22.166 -15.004 36.001 1.00 82.56 791 VAL A CA 1
ATOM 6051 C C . VAL A 1 791 ? -20.819 -15.724 36.064 1.00 82.56 791 VAL A C 1
ATOM 6053 O O . VAL A 1 791 ? -20.116 -15.816 35.060 1.00 82.56 791 VAL A O 1
ATOM 6056 N N . GLY A 1 792 ? -20.470 -16.252 37.236 1.00 81.00 792 GLY A N 1
ATOM 6057 C CA . GLY A 1 792 ? -19.229 -16.975 37.462 1.00 81.00 792 GLY A CA 1
ATOM 6058 C C . GLY A 1 792 ? -18.047 -16.115 37.917 1.00 81.00 792 GLY A C 1
ATOM 6059 O O . GLY A 1 792 ? -18.188 -14.912 38.160 1.00 81.00 792 GLY A O 1
ATOM 6060 N N . PRO A 1 793 ? -16.862 -16.740 38.054 1.00 78.75 793 PRO A N 1
ATOM 6061 C CA . PRO A 1 793 ? -15.682 -16.136 38.678 1.00 78.75 793 PRO A CA 1
ATOM 6062 C C . PRO A 1 793 ? -15.132 -14.917 37.925 1.00 78.75 793 PRO A C 1
ATOM 6064 O O . PRO A 1 793 ? -14.497 -14.059 38.539 1.00 78.75 793 PRO A O 1
ATOM 6067 N N . ASP A 1 794 ? -15.421 -14.787 36.629 1.00 75.56 794 ASP A N 1
ATOM 6068 C CA . ASP A 1 794 ? -14.994 -13.659 35.791 1.00 75.56 794 ASP A CA 1
ATOM 6069 C C . ASP A 1 794 ? -15.525 -12.300 36.273 1.00 75.56 794 ASP A C 1
ATOM 6071 O O . ASP A 1 794 ? -14.932 -11.263 35.967 1.00 75.56 794 ASP A O 1
ATOM 6075 N N . ILE A 1 795 ? -16.599 -12.276 37.074 1.00 82.75 795 ILE A N 1
ATOM 6076 C CA . ILE A 1 795 ? -17.118 -11.038 37.675 1.00 82.75 795 ILE A CA 1
ATOM 6077 C C . ILE A 1 795 ? -16.050 -10.307 38.506 1.00 82.75 795 ILE A C 1
ATOM 6079 O O . ILE A 1 795 ? -16.077 -9.079 38.598 1.00 82.75 795 ILE A O 1
ATOM 6083 N N . LYS A 1 796 ? -15.067 -11.037 39.060 1.00 81.19 796 LYS A N 1
ATOM 6084 C CA . LYS A 1 796 ? -13.965 -10.464 39.845 1.00 81.19 796 LYS A CA 1
ATOM 6085 C C . LYS A 1 796 ? -13.150 -9.442 39.052 1.00 81.19 796 LYS A C 1
ATOM 6087 O O . LYS A 1 796 ? -12.767 -8.424 39.620 1.00 81.19 796 LYS A O 1
ATOM 6092 N N . GLY A 1 797 ? -12.954 -9.658 37.747 1.00 76.31 797 GLY A N 1
ATOM 6093 C CA . GLY A 1 797 ? -12.173 -8.753 36.895 1.00 76.31 797 GLY A CA 1
ATOM 6094 C C . GLY A 1 797 ? -12.746 -7.331 36.819 1.00 76.31 797 GLY A C 1
ATOM 6095 O O . GLY A 1 797 ? -12.005 -6.362 36.682 1.00 76.31 797 GLY A O 1
ATOM 6096 N N . PHE A 1 798 ? -14.060 -7.173 37.002 1.00 78.50 798 PHE A N 1
ATOM 6097 C CA . PHE A 1 798 ? -14.720 -5.862 36.989 1.00 78.50 798 PHE A CA 1
ATOM 6098 C C . PHE A 1 798 ? -14.571 -5.076 38.297 1.00 78.50 798 PHE A C 1
ATOM 6100 O O . PHE A 1 798 ? -14.979 -3.917 38.359 1.00 78.50 798 PHE A O 1
ATOM 6107 N N . LEU A 1 799 ? -14.000 -5.694 39.336 1.00 82.44 799 LEU A N 1
ATOM 6108 C CA . LEU A 1 799 ? -13.909 -5.146 40.691 1.00 82.44 799 LEU A CA 1
ATOM 6109 C C . LEU A 1 799 ? -12.454 -4.994 41.169 1.00 82.44 799 LEU A C 1
ATOM 6111 O O . LEU A 1 799 ? -12.218 -4.781 42.355 1.00 82.44 799 LEU A O 1
ATOM 6115 N N . ASN A 1 800 ? -11.471 -5.083 40.269 1.00 73.88 800 ASN A N 1
ATOM 6116 C CA . ASN A 1 800 ? -10.039 -5.016 40.597 1.00 73.88 800 ASN A CA 1
ATOM 6117 C C . ASN A 1 800 ? -9.606 -3.690 41.267 1.00 73.88 800 ASN A C 1
ATOM 6119 O O . ASN A 1 800 ? -8.599 -3.648 41.970 1.00 73.88 800 ASN A O 1
ATOM 6123 N N . ASP A 1 801 ? -10.356 -2.606 41.059 1.00 76.19 801 ASP A N 1
ATOM 6124 C CA . ASP A 1 801 ? -10.167 -1.272 41.648 1.00 76.19 801 ASP A CA 1
ATOM 6125 C C . ASP A 1 801 ? -10.820 -1.111 43.037 1.00 76.19 801 ASP A C 1
ATOM 6127 O O . ASP A 1 801 ? -10.656 -0.084 43.706 1.00 76.19 801 ASP A O 1
ATOM 6131 N N . VAL A 1 802 ? -11.548 -2.125 43.507 1.00 84.19 802 VAL A N 1
ATOM 6132 C CA . VAL A 1 802 ? -12.189 -2.129 44.823 1.00 84.19 802 VAL A CA 1
ATOM 6133 C C . VAL A 1 802 ? -11.148 -2.376 45.922 1.00 84.19 802 VAL A C 1
ATOM 6135 O O . VAL A 1 802 ? -10.218 -3.166 45.788 1.00 84.19 802 VAL A O 1
ATOM 6138 N N . LYS A 1 803 ? -11.305 -1.696 47.067 1.00 84.00 803 LYS A N 1
ATOM 6139 C CA . LYS A 1 803 ? -10.377 -1.808 48.206 1.00 84.00 803 LYS A CA 1
ATOM 6140 C C . LYS A 1 803 ? -10.225 -3.274 48.668 1.00 84.00 803 LYS A C 1
ATOM 6142 O O . LYS A 1 803 ? -11.249 -3.937 48.848 1.00 84.00 803 LYS A O 1
ATOM 6147 N N . PRO A 1 804 ? -9.008 -3.746 49.010 1.00 84.94 804 PRO A N 1
ATOM 6148 C CA . PRO A 1 804 ? -8.753 -5.144 49.390 1.00 84.94 804 PRO A CA 1
ATOM 6149 C C . PRO A 1 804 ? -9.667 -5.707 50.492 1.00 84.94 804 PRO A C 1
ATOM 6151 O O . PRO A 1 804 ? -10.086 -6.858 50.426 1.00 84.94 804 PRO A O 1
ATOM 6154 N N . ALA A 1 805 ? -10.039 -4.889 51.485 1.00 82.88 805 ALA A N 1
ATOM 6155 C CA . ALA A 1 805 ? -10.948 -5.305 52.557 1.00 82.88 805 ALA A CA 1
ATOM 6156 C C . ALA A 1 805 ? -12.372 -5.634 52.060 1.00 82.88 805 ALA A C 1
ATOM 6158 O O . ALA A 1 805 ? -13.023 -6.522 52.601 1.00 82.88 805 ALA A O 1
ATOM 6159 N N . LEU A 1 806 ? -12.858 -4.929 51.032 1.00 86.88 806 LEU A N 1
ATOM 6160 C CA . LEU A 1 806 ? -14.152 -5.213 50.405 1.00 86.88 806 LEU A CA 1
ATOM 6161 C C . LEU A 1 806 ? -14.056 -6.413 49.457 1.00 86.88 806 LEU A C 1
ATOM 6163 O O . LEU A 1 806 ? -14.985 -7.212 49.428 1.00 86.88 806 LEU A O 1
ATOM 6167 N N . LEU A 1 807 ? -12.935 -6.571 48.742 1.00 86.31 807 LEU A N 1
ATOM 6168 C CA . LEU A 1 807 ? -12.673 -7.759 47.919 1.00 86.31 807 LEU A CA 1
ATOM 6169 C C . LEU A 1 807 ? -12.697 -9.044 48.757 1.00 86.31 807 LEU A C 1
ATOM 6171 O O . LEU A 1 807 ? -13.378 -9.988 48.383 1.00 86.31 807 LEU A O 1
ATOM 6175 N N . SER A 1 808 ? -12.082 -9.045 49.943 1.00 87.88 808 SER A N 1
ATOM 6176 C CA . SER A 1 808 ? -12.148 -10.190 50.866 1.00 87.88 808 SER A CA 1
ATOM 6177 C C . SER A 1 808 ? -13.579 -10.503 51.340 1.00 87.88 808 SER A C 1
ATOM 6179 O O . SER A 1 808 ? -13.958 -11.670 51.466 1.00 87.88 808 SER A O 1
ATOM 6181 N N . ALA A 1 809 ? -14.405 -9.475 51.568 1.00 90.06 809 ALA A N 1
ATOM 6182 C CA . ALA A 1 809 ? -15.815 -9.663 51.912 1.00 90.06 809 ALA A CA 1
ATOM 6183 C C . ALA A 1 809 ? -16.635 -10.206 50.727 1.00 90.06 809 ALA A C 1
ATOM 6185 O O . ALA A 1 809 ? -17.533 -11.020 50.934 1.00 90.06 809 ALA A O 1
ATOM 6186 N N . LEU A 1 810 ? -16.312 -9.788 49.499 1.00 91.50 810 LEU A N 1
ATOM 6187 C CA . LEU A 1 810 ? -16.899 -10.323 48.271 1.00 91.50 810 LEU A CA 1
ATOM 6188 C C . LEU A 1 810 ? -16.496 -11.776 48.040 1.00 91.50 810 LEU A C 1
ATOM 6190 O O . LEU A 1 810 ? -17.369 -12.580 47.754 1.00 91.50 810 LEU A O 1
ATOM 6194 N N . ASP A 1 811 ? -15.226 -12.133 48.236 1.00 89.25 811 ASP A N 1
ATOM 6195 C CA . ASP A 1 811 ? -14.756 -13.520 48.138 1.00 89.25 811 ASP A CA 1
ATOM 6196 C C . ASP A 1 811 ? -15.522 -14.441 49.096 1.00 89.25 811 ASP A C 1
ATOM 6198 O O . ASP A 1 811 ? -16.026 -15.481 48.678 1.00 89.25 811 ASP A O 1
ATOM 6202 N N . THR A 1 812 ? -15.726 -13.997 50.340 1.00 92.12 812 THR A N 1
ATOM 6203 C CA . THR A 1 812 ? -16.547 -14.719 51.330 1.00 92.12 812 THR A CA 1
ATOM 6204 C C . THR A 1 812 ? -17.997 -14.892 50.861 1.00 92.12 812 THR A C 1
ATOM 6206 O O . THR A 1 812 ? -18.658 -15.873 51.196 1.00 92.12 812 THR A O 1
ATOM 6209 N N . GLU A 1 813 ? -18.535 -13.930 50.112 1.00 93.31 813 GLU A N 1
ATOM 6210 C CA . GLU A 1 813 ? -19.902 -13.999 49.594 1.00 93.31 813 GLU A CA 1
ATOM 6211 C C . GLU A 1 813 ? -20.002 -14.816 48.293 1.00 93.31 813 GLU A C 1
ATOM 6213 O O . GLU A 1 813 ? -21.013 -15.485 48.076 1.00 93.31 813 GLU A O 1
ATOM 6218 N N . TYR A 1 814 ? -18.957 -14.830 47.460 1.00 91.06 814 TYR A N 1
ATOM 6219 C CA . TYR A 1 814 ? -18.835 -15.693 46.280 1.00 91.06 814 TYR A CA 1
ATOM 6220 C C . TYR A 1 814 ? -18.768 -17.168 46.667 1.00 91.06 814 TYR A C 1
ATOM 6222 O O . TYR A 1 814 ? -19.390 -17.998 46.010 1.00 91.06 814 TYR A O 1
ATOM 6230 N N . GLU A 1 815 ? -18.089 -17.496 47.768 1.00 88.00 815 GLU A N 1
ATOM 6231 C CA . GLU A 1 815 ? -18.072 -18.854 48.327 1.00 88.00 815 GLU A CA 1
ATOM 6232 C C . GLU A 1 815 ? -19.464 -19.320 48.779 1.00 88.00 815 GLU A C 1
ATOM 6234 O O . GLU A 1 815 ? -19.798 -20.496 48.640 1.00 88.00 815 GLU A O 1
ATOM 6239 N N . LYS A 1 816 ? -20.312 -18.404 49.270 1.00 91.19 816 LYS A N 1
ATOM 6240 C CA . LYS A 1 816 ? -21.711 -18.713 49.621 1.00 91.19 816 LYS A CA 1
ATOM 6241 C C . LYS A 1 816 ? -22.624 -18.861 48.405 1.00 91.19 816 LYS A C 1
ATOM 6243 O O . LYS A 1 816 ? -23.705 -19.427 48.537 1.00 91.19 816 LYS A O 1
ATOM 6248 N N . ASN A 1 817 ? -22.211 -18.343 47.250 1.00 88.50 817 ASN A N 1
ATOM 6249 C CA . ASN A 1 817 ? -22.986 -18.322 46.012 1.00 88.50 817 ASN A CA 1
ATOM 6250 C C . ASN A 1 817 ? -22.141 -18.882 44.849 1.00 88.50 817 ASN A C 1
ATOM 6252 O O . ASN A 1 817 ? -21.756 -18.123 43.952 1.00 88.50 817 ASN A O 1
ATOM 6256 N N . PRO A 1 818 ? -21.792 -20.183 44.867 1.00 84.06 818 PRO A N 1
ATOM 6257 C CA . PRO A 1 818 ? -20.954 -20.789 43.837 1.00 84.06 818 PRO A CA 1
ATOM 6258 C C . PRO A 1 818 ? -21.627 -20.731 42.459 1.00 84.06 818 PRO A C 1
ATOM 6260 O O . PRO A 1 818 ? -22.851 -20.736 42.346 1.00 84.06 818 PRO A O 1
ATOM 6263 N N . PHE A 1 819 ? -20.818 -20.674 41.403 1.00 82.81 819 PHE A N 1
ATOM 6264 C CA . PHE A 1 819 ? -21.307 -20.630 40.026 1.00 82.81 819 PHE A CA 1
ATOM 6265 C C . PHE A 1 819 ? -21.958 -21.958 39.617 1.00 82.81 819 PHE A C 1
ATOM 6267 O O . PHE A 1 819 ? -21.304 -22.998 39.653 1.00 82.81 819 PHE A O 1
ATOM 6274 N N . GLU A 1 820 ? -23.221 -21.920 39.184 1.00 73.62 820 GLU A N 1
ATOM 6275 C CA . GLU A 1 820 ? -24.010 -23.117 38.833 1.00 73.62 820 GLU A CA 1
ATOM 6276 C C . GLU A 1 820 ? -24.120 -23.363 37.309 1.00 73.62 820 GLU A C 1
ATOM 6278 O O . GLU A 1 820 ? -24.846 -24.256 36.875 1.00 73.62 820 GLU A O 1
ATOM 6283 N N . GLY A 1 821 ? -23.398 -22.607 36.468 1.00 58.03 821 GLY A N 1
ATOM 6284 C CA . GLY A 1 821 ? -23.312 -22.827 35.012 1.00 58.03 821 GLY A CA 1
ATOM 6285 C C . GLY A 1 821 ? -24.542 -22.360 34.226 1.00 58.03 821 GLY A C 1
ATOM 6286 O O . GLY A 1 821 ? -24.440 -21.490 33.364 1.00 58.03 821 GLY A O 1
ATOM 6287 N N . THR A 1 822 ? -25.711 -22.912 34.547 1.00 59.66 822 THR A N 1
ATOM 6288 C CA . THR A 1 822 ? -27.006 -22.601 33.923 1.00 59.66 822 THR A CA 1
ATOM 6289 C C . THR A 1 822 ? -28.144 -22.775 34.934 1.00 59.66 822 THR A C 1
ATOM 6291 O O . THR A 1 822 ? -28.974 -23.675 34.808 1.00 59.66 822 THR A O 1
ATOM 6294 N N . ALA A 1 823 ? -28.195 -21.934 35.967 1.00 59.97 823 ALA A N 1
ATOM 6295 C CA . ALA A 1 823 ? -29.352 -21.895 36.859 1.00 59.97 823 ALA A CA 1
ATOM 6296 C C . ALA A 1 823 ? -30.558 -21.280 36.122 1.00 59.97 823 ALA A C 1
ATOM 6298 O O . ALA A 1 823 ? -30.498 -20.137 35.661 1.00 59.97 823 ALA A O 1
ATOM 6299 N N . ALA A 1 824 ? -31.646 -22.043 35.985 1.00 62.84 824 ALA A N 1
ATOM 6300 C CA . ALA A 1 824 ? -32.885 -21.557 35.382 1.00 62.84 824 ALA A CA 1
ATOM 6301 C C . ALA A 1 824 ? -33.582 -20.540 36.312 1.00 62.84 824 ALA A C 1
ATOM 6303 O O . ALA A 1 824 ? -33.596 -20.742 37.530 1.00 62.84 824 ALA A O 1
ATOM 6304 N N . PRO A 1 825 ? -34.170 -19.457 35.773 1.00 71.75 825 PRO A N 1
ATOM 6305 C CA . PRO A 1 825 ? -34.891 -18.477 36.579 1.00 71.75 825 PRO A CA 1
ATOM 6306 C C . PRO A 1 825 ? -36.137 -19.100 37.229 1.00 71.75 825 PRO A C 1
ATOM 6308 O O . PRO A 1 825 ? -36.829 -19.914 36.617 1.00 71.75 825 PRO A O 1
ATOM 6311 N N . LYS A 1 826 ? -36.440 -18.714 38.474 1.00 78.75 826 LYS A N 1
ATOM 6312 C CA . LYS A 1 826 ? -37.610 -19.196 39.235 1.00 78.75 826 LYS A CA 1
ATOM 6313 C C . LYS A 1 826 ? -38.928 -18.586 38.750 1.00 78.75 826 LYS A C 1
ATOM 6315 O O . LYS A 1 826 ? -39.991 -19.156 38.982 1.00 78.75 826 LYS A O 1
ATOM 6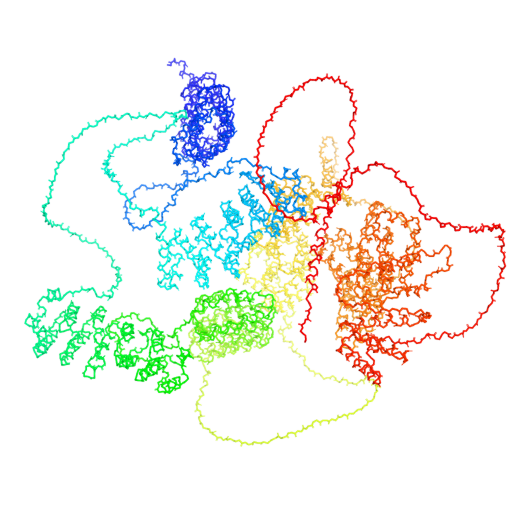320 N N . ARG A 1 827 ? -38.867 -17.410 38.123 1.00 83.31 827 ARG A N 1
ATOM 6321 C CA . ARG A 1 827 ? -39.999 -16.646 37.593 1.00 83.31 827 ARG A CA 1
ATOM 6322 C C . ARG A 1 827 ? -39.745 -16.249 36.145 1.00 83.31 827 ARG A C 1
ATOM 6324 O O . ARG A 1 827 ? -38.610 -16.038 35.728 1.00 83.31 827 ARG A O 1
ATOM 6331 N N . VAL A 1 828 ? -40.828 -16.118 35.385 1.00 78.44 828 VAL A N 1
ATOM 6332 C CA . VAL A 1 828 ? -40.813 -15.778 33.956 1.00 78.44 828 VAL A CA 1
ATOM 6333 C C . VAL A 1 828 ? -41.653 -14.519 33.734 1.00 78.44 828 VAL A C 1
ATOM 6335 O O . VAL A 1 828 ? -42.615 -14.270 34.459 1.00 78.44 828 VAL A O 1
ATOM 6338 N N . VAL A 1 829 ? -41.281 -13.710 32.744 1.00 83.69 829 VAL A N 1
ATOM 6339 C CA . VAL A 1 829 ? -42.014 -12.496 32.349 1.00 83.69 829 VAL A CA 1
ATOM 6340 C C . VAL A 1 829 ? -43.247 -12.884 31.523 1.00 83.69 829 VAL A C 1
ATOM 6342 O O . VAL A 1 829 ? -43.156 -13.737 30.644 1.00 83.69 829 VAL A O 1
ATOM 6345 N N . LYS A 1 830 ? -44.404 -12.262 31.789 1.00 73.38 830 LYS A N 1
ATOM 6346 C CA . LYS A 1 830 ? -45.699 -12.587 31.151 1.00 73.38 830 LYS A CA 1
ATOM 6347 C C . LYS A 1 830 ? -45.750 -12.242 29.662 1.00 73.38 830 LYS A C 1
ATOM 6349 O O . LYS A 1 830 ? -46.460 -12.892 28.899 1.00 73.38 830 LYS A O 1
ATOM 6354 N N . THR A 1 831 ? -45.004 -11.223 29.247 1.00 58.69 831 THR A N 1
ATOM 6355 C CA . THR A 1 831 ? -44.960 -10.776 27.853 1.00 58.69 831 THR A CA 1
ATOM 6356 C C . THR A 1 831 ? -43.895 -11.561 27.086 1.00 58.69 831 THR A C 1
ATOM 6358 O O . THR A 1 831 ? -42.732 -11.574 27.488 1.00 58.69 831 THR A O 1
ATOM 6361 N N . SER A 1 832 ? -44.287 -12.194 25.972 1.00 43.22 832 SER A N 1
ATOM 6362 C CA . SER A 1 832 ? -43.386 -12.907 25.056 1.00 43.22 832 SER A CA 1
ATOM 6363 C C . SER A 1 832 ? -42.412 -11.925 24.401 1.00 43.22 832 SER A C 1
ATOM 6365 O O . SER A 1 832 ? -42.672 -11.366 23.339 1.00 43.22 832 SER A O 1
ATOM 6367 N N . VAL A 1 833 ? -41.284 -11.677 25.058 1.00 43.97 833 VAL A N 1
ATOM 6368 C CA . VAL A 1 833 ? -40.116 -11.099 24.400 1.00 43.97 833 VAL A CA 1
ATOM 6369 C C . VAL A 1 833 ? -39.423 -12.265 23.707 1.00 43.97 833 VAL A C 1
ATOM 6371 O O . VAL A 1 833 ? -38.872 -13.142 24.374 1.00 43.97 833 VAL A O 1
ATOM 6374 N N . SER A 1 834 ? -39.525 -12.316 22.377 1.00 30.08 834 SER A N 1
ATOM 6375 C CA . SER A 1 834 ? -38.904 -13.316 21.503 1.00 30.08 834 SER A CA 1
ATOM 6376 C C . SER A 1 834 ? -37.490 -13.658 21.978 1.00 30.08 834 SER A C 1
ATOM 6378 O O . SER A 1 834 ? -36.560 -12.870 21.820 1.00 30.08 834 SER A O 1
ATOM 6380 N N . THR A 1 835 ? -37.341 -14.820 22.615 1.00 32.41 835 THR A N 1
ATOM 6381 C CA . THR A 1 835 ? -36.077 -15.256 23.210 1.00 32.41 835 THR A CA 1
ATOM 6382 C C . THR A 1 835 ? -35.363 -16.155 22.210 1.00 32.41 835 THR A C 1
ATOM 6384 O O . THR A 1 835 ? -35.729 -17.314 22.028 1.00 32.41 835 THR A O 1
ATOM 6387 N N . SER A 1 836 ? -34.344 -15.619 21.543 1.00 26.11 836 SER A N 1
ATOM 6388 C CA . SER A 1 836 ? -33.339 -16.427 20.859 1.00 26.11 836 SER A CA 1
ATOM 6389 C C . SER A 1 836 ? -32.387 -17.018 21.901 1.00 26.11 836 SER A C 1
ATOM 6391 O O . SER A 1 836 ? -31.645 -16.281 22.540 1.00 26.11 836 SER A O 1
ATOM 6393 N N . THR A 1 837 ? -32.468 -18.337 22.053 1.00 25.77 837 THR A N 1
ATOM 6394 C CA . THR A 1 837 ? -31.395 -19.291 22.379 1.00 25.77 837 THR A CA 1
ATOM 6395 C C . THR A 1 837 ? -30.422 -18.946 23.518 1.00 25.77 837 THR A C 1
ATOM 6397 O O . THR A 1 837 ? -29.563 -18.078 23.419 1.00 25.77 837 THR A O 1
ATOM 6400 N N . SER A 1 838 ? -30.525 -19.757 24.572 1.00 28.98 838 SER A N 1
ATOM 6401 C CA . SER A 1 838 ? -29.527 -20.095 25.593 1.00 28.98 838 SER A CA 1
ATOM 6402 C C . SER A 1 838 ? -28.064 -19.714 25.301 1.00 28.98 838 SER A C 1
ATOM 6404 O O . SER A 1 838 ? -27.343 -20.440 24.619 1.00 28.98 838 SER A O 1
ATOM 6406 N N . SER A 1 839 ? -27.580 -18.663 25.955 1.00 34.84 839 SER A N 1
ATOM 6407 C CA . SER A 1 839 ? -26.169 -18.534 26.331 1.00 34.84 839 SER A CA 1
ATOM 6408 C C . SER A 1 839 ? -26.104 -18.114 27.799 1.00 34.84 839 SER A C 1
ATOM 6410 O O . SER A 1 839 ? -25.777 -16.979 28.139 1.00 34.84 839 SER A O 1
ATOM 6412 N N . GLY A 1 840 ? -26.524 -19.027 28.679 1.00 34.38 840 GLY A N 1
ATOM 6413 C CA . GLY A 1 840 ? -26.099 -18.993 30.074 1.00 34.38 840 GLY A CA 1
ATOM 6414 C C . GLY A 1 840 ? -24.629 -19.397 30.115 1.00 34.38 840 GLY A C 1
ATOM 6415 O O . GLY A 1 840 ? -24.244 -20.374 29.477 1.00 34.38 840 GLY A O 1
ATOM 6416 N N . GLY A 1 841 ? -23.804 -18.604 30.784 1.00 47.34 841 GLY A N 1
ATOM 6417 C CA . GLY A 1 841 ? -22.365 -18.810 30.831 1.00 47.34 841 GLY A CA 1
ATOM 6418 C C . GLY A 1 841 ? -21.593 -17.542 30.506 1.00 47.34 841 GLY A C 1
ATOM 6419 O O . GLY A 1 841 ? -22.163 -16.504 30.175 1.00 47.34 841 GLY A O 1
ATOM 6420 N N . LEU A 1 842 ? -20.274 -17.668 30.613 1.00 47.25 842 LEU A N 1
ATOM 6421 C CA . LEU A 1 842 ? -19.246 -16.629 30.590 1.00 47.25 842 LEU A CA 1
ATOM 6422 C C . LEU A 1 842 ? -19.435 -15.490 29.567 1.00 47.25 842 LEU A C 1
ATOM 6424 O O . LEU A 1 842 ? -18.837 -14.436 29.738 1.00 47.25 842 LEU A O 1
ATOM 6428 N N . ASP A 1 843 ? -20.209 -15.663 28.495 1.00 55.38 843 ASP A N 1
ATOM 6429 C CA . ASP A 1 843 ? -20.376 -14.682 27.417 1.00 55.38 843 ASP A CA 1
ATOM 6430 C C . ASP A 1 843 ? -21.341 -13.520 27.742 1.00 55.38 843 ASP A C 1
ATOM 6432 O O . ASP A 1 843 ? -21.346 -12.518 27.034 1.00 55.38 843 ASP A O 1
ATOM 6436 N N . SER A 1 844 ? -22.104 -13.582 28.845 1.00 54.72 844 SER A N 1
ATOM 6437 C CA . SER A 1 844 ? -23.002 -12.481 29.249 1.00 54.72 844 SER A CA 1
ATOM 6438 C C . SER A 1 844 ? -22.287 -11.283 29.894 1.00 54.72 844 SER A C 1
ATOM 6440 O O . SER A 1 844 ? -22.897 -10.230 30.091 1.00 54.72 844 SER A O 1
ATOM 6442 N N . LEU A 1 845 ? -21.005 -11.422 30.255 1.00 66.81 845 LEU A N 1
ATOM 6443 C CA . LEU A 1 845 ? -20.203 -10.315 30.778 1.00 66.81 845 LEU A CA 1
ATOM 6444 C C . LEU A 1 845 ? -19.768 -9.363 29.655 1.00 66.81 845 LEU A C 1
ATOM 6446 O O . LEU A 1 845 ? -19.278 -9.829 28.619 1.00 66.81 845 LEU A O 1
ATOM 6450 N N . PRO A 1 846 ? -19.865 -8.038 29.875 1.00 66.00 846 PRO A N 1
ATOM 6451 C CA . PRO A 1 846 ? -19.501 -7.038 28.879 1.00 66.00 846 PRO A CA 1
ATOM 6452 C C . PRO A 1 846 ? -18.035 -7.182 28.459 1.00 66.00 846 PRO A C 1
ATOM 6454 O O . PRO A 1 846 ? -17.155 -7.419 29.279 1.00 66.00 846 PRO A O 1
ATOM 6457 N N . ARG A 1 847 ? -17.766 -7.033 27.163 1.00 78.38 847 ARG A N 1
ATOM 6458 C CA . ARG A 1 847 ? -16.406 -6.987 26.615 1.00 78.38 847 ARG A CA 1
ATOM 6459 C C . ARG A 1 847 ? -15.999 -5.524 26.412 1.00 78.38 847 ARG A C 1
ATOM 6461 O O . ARG A 1 847 ? -16.832 -4.714 25.999 1.00 78.38 847 ARG A O 1
ATOM 6468 N N . GLU A 1 848 ? -14.750 -5.183 26.711 1.00 80.69 848 GLU A N 1
ATOM 6469 C CA . GLU A 1 848 ? -14.202 -3.827 26.604 1.00 80.69 848 GLU A CA 1
ATOM 6470 C C . GLU A 1 848 ? -13.842 -3.487 25.152 1.00 80.69 848 GLU A C 1
ATOM 6472 O O . GLU A 1 848 ? -13.251 -4.285 24.423 1.00 80.69 848 GLU A O 1
ATOM 6477 N N . ASP A 1 849 ? -14.205 -2.286 24.708 1.00 82.38 849 ASP A N 1
ATOM 6478 C CA . ASP A 1 849 ? -13.767 -1.774 23.413 1.00 82.38 849 ASP A CA 1
ATOM 6479 C C . ASP A 1 849 ? -12.327 -1.256 23.520 1.00 82.38 849 ASP A C 1
ATOM 6481 O O . ASP A 1 849 ? -12.077 -0.153 24.005 1.00 82.38 849 ASP A O 1
ATOM 6485 N N . ILE A 1 850 ? -11.374 -2.053 23.036 1.00 87.56 850 ILE A N 1
ATOM 6486 C CA . ILE A 1 850 ? -9.954 -1.689 23.017 1.00 87.56 850 ILE A CA 1
ATOM 6487 C C . ILE A 1 850 ? -9.557 -0.849 21.796 1.00 87.56 850 ILE A C 1
ATOM 6489 O O . ILE A 1 850 ? -8.377 -0.531 21.647 1.00 87.56 850 ILE A O 1
ATOM 6493 N N . SER A 1 851 ? -10.494 -0.469 20.916 1.00 85.00 851 SER A N 1
ATOM 6494 C CA . SER A 1 851 ? -10.183 0.258 19.674 1.00 85.00 851 SER A CA 1
ATOM 6495 C C . SER A 1 851 ? -9.427 1.568 19.911 1.00 85.00 851 SER A C 1
ATOM 6497 O O . SER A 1 851 ? -8.600 1.956 19.093 1.00 85.00 851 SER A O 1
ATOM 6499 N N . THR A 1 852 ? -9.642 2.226 21.054 1.00 85.12 852 THR A N 1
ATOM 6500 C CA . THR A 1 852 ? -8.920 3.446 21.453 1.00 85.12 852 THR A CA 1
ATOM 6501 C C . THR A 1 852 ? -7.494 3.174 21.945 1.00 85.12 852 THR A C 1
ATOM 6503 O O . THR A 1 852 ? -6.648 4.065 21.870 1.00 85.12 852 THR A O 1
ATOM 6506 N N . LYS A 1 853 ? -7.205 1.954 22.418 1.00 87.94 853 LYS A N 1
ATOM 6507 C CA . LYS A 1 853 ? -5.873 1.516 22.868 1.00 87.94 853 LYS A CA 1
ATOM 6508 C C . LYS A 1 853 ? -5.007 0.999 21.712 1.00 87.94 853 LYS A C 1
ATOM 6510 O O . LYS A 1 853 ? -3.778 1.044 21.799 1.00 87.94 853 LYS A O 1
ATOM 6515 N N . ILE A 1 854 ? -5.617 0.560 20.605 1.00 89.94 854 ILE A N 1
ATOM 6516 C CA . ILE A 1 854 ? -4.910 0.194 19.368 1.00 89.94 854 ILE A CA 1
ATOM 6517 C C . ILE A 1 854 ? -4.500 1.465 18.619 1.00 89.94 854 ILE A C 1
ATOM 6519 O O . ILE A 1 854 ? -5.168 1.941 17.707 1.00 89.94 854 ILE A O 1
ATOM 6523 N N . THR A 1 855 ? -3.387 2.056 19.048 1.00 90.25 855 THR A N 1
ATOM 6524 C CA . THR A 1 855 ? -2.897 3.312 18.471 1.00 90.25 855 THR A CA 1
ATOM 6525 C C . THR A 1 855 ? -2.098 3.083 17.181 1.00 90.25 855 THR A C 1
ATOM 6527 O O . THR A 1 855 ? -1.399 2.076 17.049 1.00 90.25 855 THR A O 1
ATOM 6530 N N . PRO A 1 856 ? -2.054 4.059 16.258 1.00 88.50 856 PRO A N 1
ATOM 6531 C CA . PRO A 1 856 ? -1.159 3.997 15.103 1.00 88.50 856 PRO A CA 1
ATOM 6532 C C . PRO A 1 856 ? 0.324 3.852 15.477 1.00 88.50 856 PRO A C 1
ATOM 6534 O O . PRO A 1 856 ? 1.097 3.319 14.689 1.00 88.50 856 PRO A O 1
ATOM 6537 N N . ASN A 1 857 ? 0.738 4.313 16.666 1.00 89.19 857 ASN A N 1
ATOM 6538 C CA . ASN A 1 857 ? 2.106 4.125 17.159 1.00 89.19 857 ASN A CA 1
ATOM 6539 C C . ASN A 1 857 ? 2.390 2.652 17.473 1.00 89.19 857 ASN A C 1
ATOM 6541 O O . ASN A 1 857 ? 3.444 2.155 17.090 1.00 89.19 857 ASN A O 1
ATOM 6545 N N . LEU A 1 858 ? 1.440 1.958 18.107 1.00 91.88 858 LEU A N 1
ATOM 6546 C CA . LEU A 1 858 ? 1.510 0.514 18.325 1.00 91.88 858 LEU A CA 1
ATOM 6547 C C . LEU A 1 858 ? 1.584 -0.237 16.985 1.00 91.88 858 LEU A C 1
ATOM 6549 O O . LEU A 1 858 ? 2.444 -1.094 16.802 1.00 91.88 858 LEU A O 1
ATOM 6553 N N . LEU A 1 859 ? 0.736 0.143 16.019 1.00 92.81 859 LEU A N 1
ATOM 6554 C CA . LEU A 1 859 ? 0.703 -0.483 14.693 1.00 92.81 859 LEU A CA 1
ATOM 6555 C C . LEU A 1 859 ? 1.998 -0.258 13.898 1.00 92.81 859 LEU A C 1
ATOM 6557 O O . LEU A 1 859 ? 2.568 -1.210 13.370 1.00 92.81 859 LEU A O 1
ATOM 6561 N N . LYS A 1 860 ? 2.517 0.978 13.870 1.00 90.56 860 LYS A N 1
ATOM 6562 C CA . LYS A 1 860 ? 3.828 1.296 13.272 1.00 90.56 860 LYS A CA 1
ATOM 6563 C C . LYS A 1 860 ? 4.969 0.572 13.982 1.00 90.56 860 LYS A C 1
ATOM 6565 O O . LYS A 1 860 ? 5.947 0.199 13.340 1.00 90.56 860 LYS A O 1
ATOM 6570 N N . GLY A 1 861 ? 4.839 0.355 15.289 1.00 92.88 861 GLY A N 1
ATOM 6571 C CA . GLY A 1 861 ? 5.788 -0.410 16.082 1.00 92.88 861 GLY A CA 1
ATOM 6572 C C . GLY A 1 861 ? 5.970 -1.844 15.573 1.00 92.88 861 GLY A C 1
ATOM 6573 O O . GLY A 1 861 ? 7.107 -2.308 15.505 1.00 92.88 861 GLY A O 1
ATOM 6574 N N . PHE A 1 862 ? 4.911 -2.502 15.074 1.00 95.88 862 PHE A N 1
ATOM 6575 C CA . PHE A 1 862 ? 5.033 -3.808 14.406 1.00 95.88 862 PHE A CA 1
ATOM 6576 C C . PHE A 1 862 ? 5.871 -3.757 13.126 1.00 95.88 862 PHE A C 1
ATOM 6578 O O . PHE A 1 862 ? 6.519 -4.742 12.788 1.00 95.88 862 PHE A O 1
ATOM 6585 N N . GLU A 1 863 ? 5.885 -2.639 12.403 1.00 91.19 863 GLU A N 1
ATOM 6586 C CA . GLU A 1 863 ? 6.620 -2.478 11.140 1.00 91.19 863 GLU A CA 1
ATOM 6587 C C . GLU A 1 863 ? 8.026 -1.888 11.320 1.00 91.19 863 GLU A C 1
ATOM 6589 O O . GLU A 1 863 ? 8.757 -1.716 10.342 1.00 91.19 863 GLU A O 1
ATOM 6594 N N . SER A 1 864 ? 8.433 -1.600 12.560 1.00 93.31 864 SER A N 1
ATOM 6595 C CA . SER A 1 864 ? 9.740 -1.016 12.859 1.00 93.31 864 SER A CA 1
ATOM 6596 C C . SER A 1 864 ? 10.886 -1.891 12.334 1.00 93.31 864 SER A C 1
ATOM 6598 O O . SER A 1 864 ? 10.830 -3.116 12.477 1.00 93.31 864 SER A O 1
ATOM 6600 N N . PRO A 1 865 ? 11.962 -1.312 11.765 1.00 88.56 865 PRO A N 1
ATOM 6601 C CA . PRO A 1 865 ? 13.149 -2.075 11.390 1.00 88.56 865 PRO A CA 1
ATOM 6602 C C . PRO A 1 865 ? 13.873 -2.667 12.611 1.00 88.56 865 PRO A C 1
ATOM 6604 O O . PRO A 1 865 ? 14.477 -3.736 12.491 1.00 88.56 865 PRO A O 1
ATOM 6607 N N . ASP A 1 866 ? 13.765 -2.037 13.788 1.00 91.25 866 ASP A N 1
ATOM 6608 C CA . ASP A 1 866 ? 14.311 -2.564 15.041 1.00 91.25 866 ASP A CA 1
ATOM 6609 C C . ASP A 1 866 ? 13.402 -3.658 15.616 1.00 91.25 866 ASP A C 1
ATOM 6611 O O . ASP A 1 866 ? 12.245 -3.423 15.962 1.00 91.25 866 ASP A O 1
ATOM 6615 N N . TRP A 1 867 ? 13.938 -4.872 15.733 1.00 92.50 867 TRP A N 1
ATOM 6616 C CA . TRP A 1 867 ? 13.198 -6.033 16.218 1.00 92.50 867 TRP A CA 1
ATOM 6617 C C . TRP A 1 867 ? 12.776 -5.901 17.688 1.00 92.50 867 TRP A C 1
ATOM 6619 O O . TRP A 1 867 ? 11.760 -6.485 18.062 1.00 92.50 867 TRP A O 1
ATOM 6629 N N . LYS A 1 868 ? 13.503 -5.122 18.504 1.00 95.44 868 LYS A N 1
ATOM 6630 C CA . LYS A 1 868 ? 13.134 -4.870 19.907 1.00 95.44 868 LYS A CA 1
ATOM 6631 C C . LYS A 1 868 ? 11.856 -4.043 20.002 1.00 95.44 868 LYS A C 1
ATOM 6633 O O . LYS A 1 868 ? 10.940 -4.429 20.712 1.00 95.44 868 LYS A O 1
ATOM 6638 N N . MET A 1 869 ? 11.737 -2.994 19.189 1.00 93.19 869 MET A N 1
ATOM 6639 C CA . MET A 1 869 ? 10.513 -2.188 19.101 1.00 93.19 869 MET A CA 1
ATOM 6640 C C . MET A 1 869 ? 9.311 -3.005 18.600 1.00 93.19 869 MET A C 1
ATOM 6642 O O . MET A 1 869 ? 8.182 -2.806 19.055 1.00 93.19 869 MET A O 1
ATOM 6646 N N . ARG A 1 870 ? 9.542 -3.974 17.701 1.00 96.69 870 ARG A N 1
ATOM 6647 C CA . ARG A 1 870 ? 8.494 -4.925 17.293 1.00 96.69 870 ARG A CA 1
ATOM 6648 C C . ARG A 1 870 ? 8.050 -5.820 18.450 1.00 96.69 870 ARG A C 1
ATOM 6650 O O . ARG A 1 870 ? 6.853 -6.052 18.592 1.00 96.69 870 ARG A O 1
ATOM 6657 N N . LEU A 1 871 ? 8.989 -6.296 19.272 1.00 96.88 871 LEU A N 1
ATOM 6658 C CA . LEU A 1 871 ? 8.694 -7.105 20.459 1.00 96.88 871 LEU A CA 1
ATOM 6659 C C . LEU A 1 871 ? 7.904 -6.298 21.494 1.00 96.88 871 LEU A C 1
ATOM 6661 O O . LEU A 1 871 ? 6.846 -6.751 21.916 1.00 96.88 871 LEU A O 1
ATOM 6665 N N . GLU A 1 872 ? 8.352 -5.082 21.813 1.00 95.62 872 GLU A N 1
ATOM 6666 C CA . GLU A 1 872 ? 7.652 -4.160 22.721 1.00 95.62 872 GLU A CA 1
ATOM 6667 C C . GLU A 1 872 ? 6.210 -3.898 22.264 1.00 95.62 872 GLU A C 1
ATOM 6669 O O . GLU A 1 872 ? 5.294 -3.816 23.078 1.00 95.62 872 GLU A O 1
ATOM 6674 N N . SER A 1 873 ? 5.984 -3.820 20.949 1.00 97.31 873 SER A N 1
ATOM 6675 C CA . SER A 1 873 ? 4.642 -3.648 20.382 1.00 97.31 873 SER A CA 1
ATOM 6676 C C . SER A 1 873 ? 3.770 -4.895 20.562 1.00 97.31 873 SER A C 1
ATOM 6678 O O . SER A 1 873 ? 2.588 -4.779 20.873 1.00 97.31 873 SER A O 1
ATOM 6680 N N . ILE A 1 874 ? 4.334 -6.097 20.418 1.00 97.50 874 ILE A N 1
ATOM 6681 C CA . ILE A 1 874 ? 3.623 -7.357 20.702 1.00 97.50 874 ILE A CA 1
ATOM 6682 C C . ILE A 1 874 ? 3.282 -7.450 22.198 1.00 97.50 874 ILE A C 1
ATOM 6684 O O . ILE A 1 874 ? 2.144 -7.750 22.559 1.00 97.50 874 ILE A O 1
ATOM 6688 N N . GLU A 1 875 ? 4.229 -7.124 23.077 1.00 96.75 875 GLU A N 1
ATOM 6689 C CA . GLU A 1 875 ? 4.029 -7.121 24.532 1.00 96.75 875 GLU A CA 1
ATOM 6690 C C . GLU A 1 875 ? 2.994 -6.078 24.977 1.00 96.75 875 GLU A C 1
ATOM 6692 O O . GLU A 1 875 ? 2.175 -6.348 25.859 1.00 96.75 875 GLU A O 1
ATOM 6697 N N . ALA A 1 876 ? 2.960 -4.915 24.325 1.00 96.06 876 ALA A N 1
ATOM 6698 C CA . ALA A 1 876 ? 1.958 -3.889 24.577 1.00 96.06 876 ALA A CA 1
ATOM 6699 C C . ALA A 1 876 ? 0.530 -4.371 24.266 1.00 96.06 876 ALA A C 1
ATOM 6701 O O . ALA A 1 876 ? -0.391 -4.013 24.999 1.00 96.06 876 ALA A O 1
ATOM 6702 N N . VAL A 1 877 ? 0.327 -5.228 23.255 1.00 96.69 877 VAL A N 1
ATOM 6703 C CA . VAL A 1 877 ? -0.986 -5.863 23.021 1.00 96.69 877 VAL A CA 1
ATOM 6704 C C . VAL A 1 877 ? -1.372 -6.753 24.194 1.00 96.69 877 VAL A C 1
ATOM 6706 O O . VAL A 1 877 ? -2.495 -6.649 24.679 1.00 96.69 877 VAL A O 1
ATOM 6709 N N . ASN A 1 878 ? -0.455 -7.584 24.697 1.00 94.31 878 ASN A N 1
ATOM 6710 C CA . ASN A 1 878 ? -0.739 -8.431 25.860 1.00 94.31 878 ASN A CA 1
ATOM 6711 C C . ASN A 1 878 ? -1.111 -7.582 27.086 1.00 94.31 878 ASN A C 1
ATOM 6713 O O . ASN A 1 878 ? -2.068 -7.904 27.783 1.00 94.31 878 ASN A O 1
ATOM 6717 N N . LYS A 1 879 ? -0.434 -6.447 27.303 1.00 94.00 879 LYS A N 1
ATOM 6718 C CA . LYS A 1 879 ? -0.794 -5.494 28.363 1.00 94.00 879 LYS A CA 1
ATOM 6719 C C . LYS A 1 879 ? -2.198 -4.904 28.172 1.00 94.00 879 LYS A C 1
ATOM 6721 O O . LYS A 1 879 ? -2.950 -4.821 29.136 1.00 94.00 879 LYS A O 1
ATOM 6726 N N . ILE A 1 880 ? -2.570 -4.539 26.942 1.00 92.94 880 ILE A N 1
ATOM 6727 C CA . ILE A 1 880 ? -3.925 -4.060 26.615 1.00 92.94 880 ILE A CA 1
ATOM 6728 C C . ILE A 1 880 ? -4.974 -5.129 26.936 1.00 92.94 880 ILE A C 1
ATOM 6730 O O . ILE A 1 880 ? -6.024 -4.794 27.481 1.00 92.94 880 ILE A O 1
ATOM 6734 N N . LEU A 1 881 ? -4.695 -6.400 26.625 1.00 89.56 881 LEU A N 1
ATOM 6735 C CA . LEU A 1 881 ? -5.593 -7.508 26.952 1.00 89.56 881 LEU A CA 1
ATOM 6736 C C . LEU A 1 881 ? -5.761 -7.677 28.465 1.00 89.56 881 LEU A C 1
ATOM 6738 O O . LEU A 1 881 ? -6.888 -7.847 28.915 1.00 89.56 881 LEU A O 1
ATOM 6742 N N . GLU A 1 882 ? -4.679 -7.607 29.246 1.00 86.62 882 GLU A N 1
ATOM 6743 C CA . GLU A 1 882 ? -4.748 -7.677 30.714 1.00 86.62 882 GLU A CA 1
ATOM 6744 C C . GLU A 1 882 ? -5.550 -6.503 31.301 1.00 86.62 882 GLU A C 1
ATOM 6746 O O . GLU A 1 882 ? -6.431 -6.713 32.129 1.00 86.62 882 GLU A O 1
ATOM 6751 N N . GLU A 1 883 ? -5.319 -5.274 30.825 1.00 82.81 883 GLU A N 1
ATOM 6752 C CA . GLU A 1 883 ? -6.093 -4.098 31.250 1.00 82.81 883 GLU A CA 1
ATOM 6753 C C . GLU A 1 883 ? -7.578 -4.196 30.881 1.00 82.81 883 GLU A C 1
ATOM 6755 O O . GLU A 1 883 ? -8.413 -3.631 31.579 1.00 82.81 883 GLU A O 1
ATOM 6760 N N . ALA A 1 884 ? -7.895 -4.907 29.797 1.00 83.38 884 ALA A N 1
ATOM 6761 C CA . ALA A 1 884 ? -9.255 -5.195 29.358 1.00 83.38 884 ALA A CA 1
ATOM 6762 C C . ALA A 1 884 ? -9.835 -6.478 29.981 1.00 83.38 884 ALA A C 1
ATOM 6764 O O . ALA A 1 884 ? -10.787 -7.058 29.453 1.00 83.38 884 ALA A O 1
ATOM 6765 N N . ASN A 1 885 ? -9.227 -6.974 31.066 1.00 77.88 885 ASN A N 1
ATOM 6766 C CA . ASN A 1 885 ? -9.617 -8.194 31.775 1.00 77.88 885 ASN A CA 1
ATOM 6767 C C . ASN A 1 885 ? -9.756 -9.423 30.859 1.00 77.88 885 ASN A C 1
ATOM 6769 O O . ASN A 1 885 ? -10.595 -10.289 31.095 1.00 77.88 885 ASN A O 1
ATOM 6773 N N . LYS A 1 886 ? -8.957 -9.486 29.784 1.00 85.12 886 LYS A N 1
ATOM 6774 C CA . LYS A 1 886 ? -8.991 -10.525 28.740 1.00 85.12 886 LYS A CA 1
ATOM 6775 C C . LYS A 1 886 ? -10.371 -10.693 28.105 1.00 85.12 886 LYS A C 1
ATOM 6777 O O . LYS A 1 886 ? -10.731 -11.795 27.709 1.00 85.12 886 LYS A O 1
ATOM 6782 N N . ARG A 1 887 ? -11.155 -9.618 27.995 1.00 82.69 887 ARG A N 1
ATOM 6783 C CA . ARG A 1 887 ? -12.495 -9.639 27.395 1.00 82.69 887 ARG A CA 1
ATOM 6784 C C . ARG A 1 887 ? -12.685 -8.416 26.515 1.00 82.69 887 ARG A C 1
ATOM 6786 O O . ARG A 1 887 ? -13.034 -7.349 27.001 1.00 82.69 887 ARG A O 1
ATOM 6793 N N . ILE A 1 888 ? -12.482 -8.571 25.211 1.00 90.19 888 ILE A N 1
ATOM 6794 C CA . ILE A 1 888 ? -12.434 -7.457 24.257 1.00 90.19 888 ILE A CA 1
ATOM 6795 C C . ILE A 1 888 ? -13.501 -7.570 23.166 1.00 90.19 888 ILE A C 1
ATOM 6797 O O . ILE A 1 888 ? -13.868 -8.665 22.741 1.00 90.19 888 ILE A O 1
ATOM 6801 N N . GLN A 1 889 ? -14.022 -6.431 22.718 1.00 85.25 889 GLN A N 1
ATOM 6802 C CA . GLN A 1 889 ? -14.931 -6.356 21.573 1.00 85.25 889 GLN A CA 1
ATOM 6803 C C . GLN A 1 889 ? -14.164 -6.565 20.255 1.00 85.25 889 GLN A C 1
ATOM 6805 O O . GLN A 1 889 ? -12.989 -6.208 20.163 1.00 85.25 889 GLN A O 1
ATOM 6810 N N . PRO A 1 890 ? -14.816 -7.060 19.186 1.00 85.12 890 PRO A N 1
ATOM 6811 C CA . PRO A 1 890 ? -14.191 -7.169 17.866 1.00 85.12 890 PRO A CA 1
ATOM 6812 C C . PRO A 1 890 ? -13.946 -5.815 17.188 1.00 85.12 890 PRO A C 1
ATOM 6814 O O . PRO A 1 890 ? -13.183 -5.736 16.221 1.00 85.12 890 PRO A O 1
ATOM 6817 N N . THR A 1 891 ? -14.582 -4.745 17.662 1.00 81.75 891 THR A N 1
ATOM 6818 C CA . THR A 1 891 ? -14.446 -3.394 17.113 1.00 81.75 891 THR A CA 1
ATOM 6819 C C . THR A 1 891 ? -12.984 -2.932 17.133 1.00 81.75 891 THR A C 1
ATOM 6821 O O . THR A 1 891 ? -12.311 -2.998 18.153 1.00 81.75 891 THR A O 1
ATOM 6824 N N . GLY A 1 892 ? -12.467 -2.484 15.983 1.00 75.06 892 GLY A N 1
ATOM 6825 C CA . GLY A 1 892 ? -11.082 -2.003 15.837 1.00 75.06 892 GLY A CA 1
ATOM 6826 C C . GLY A 1 892 ? -10.000 -3.091 15.742 1.00 75.06 892 GLY A C 1
ATOM 6827 O O . GLY A 1 892 ? -8.859 -2.784 15.413 1.00 75.06 892 GLY A O 1
ATOM 6828 N N . THR A 1 893 ? -10.333 -4.370 15.944 1.00 86.12 893 THR A N 1
ATOM 6829 C CA . THR A 1 893 ? -9.335 -5.464 15.945 1.00 86.12 893 THR A CA 1
ATOM 6830 C C . THR A 1 893 ? -8.804 -5.838 14.556 1.00 86.12 893 THR A C 1
ATOM 6832 O O . THR A 1 893 ? -7.782 -6.513 14.454 1.00 86.12 893 THR A O 1
ATOM 6835 N N . GLY A 1 894 ? -9.440 -5.378 13.472 1.00 86.56 894 GLY A N 1
ATOM 6836 C CA . GLY A 1 894 ? -9.013 -5.684 12.101 1.00 86.56 894 GLY A CA 1
ATOM 6837 C C . GLY A 1 894 ? -7.596 -5.193 11.777 1.00 86.56 894 GLY A C 1
ATOM 6838 O O . GLY A 1 894 ? -6.806 -5.934 11.195 1.00 86.56 894 GLY A O 1
ATOM 6839 N N . GLU A 1 895 ? -7.246 -3.975 12.201 1.00 87.06 895 GLU A N 1
ATOM 6840 C CA . GLU A 1 895 ? -5.893 -3.425 12.019 1.00 87.06 895 GLU A CA 1
ATOM 6841 C C . GLU A 1 895 ? -4.872 -4.123 12.921 1.00 87.06 895 GLU A C 1
ATOM 6843 O O . GLU A 1 895 ? -3.760 -4.418 12.482 1.00 87.06 895 GLU A O 1
ATOM 6848 N N . LEU A 1 896 ? -5.272 -4.468 14.150 1.00 93.25 896 LEU A N 1
ATOM 6849 C CA . LEU A 1 896 ? -4.451 -5.248 15.074 1.00 93.25 896 LEU A CA 1
ATOM 6850 C C . LEU A 1 896 ? -4.093 -6.620 14.480 1.00 93.25 896 LEU A C 1
ATOM 6852 O O . LEU A 1 896 ? -2.917 -6.985 14.450 1.00 93.25 896 LEU A O 1
ATOM 6856 N N . PHE A 1 897 ? -5.076 -7.358 13.950 1.00 94.62 897 PHE A N 1
ATOM 6857 C CA . PHE A 1 897 ? -4.817 -8.617 13.248 1.00 94.62 897 PHE A CA 1
ATOM 6858 C C . PHE A 1 897 ? -3.947 -8.407 12.008 1.00 94.62 897 PHE A C 1
ATOM 6860 O O . PHE A 1 897 ? -3.073 -9.229 11.756 1.00 94.62 897 PHE A O 1
ATOM 6867 N N . GLY A 1 898 ? -4.129 -7.312 11.263 1.00 90.12 898 GLY A N 1
ATOM 6868 C CA . GLY A 1 898 ? -3.257 -6.949 10.142 1.00 90.12 898 GLY A CA 1
ATOM 6869 C C . GLY A 1 898 ? -1.788 -6.788 10.554 1.00 90.12 898 GLY A C 1
ATOM 6870 O O . GLY A 1 898 ? -0.908 -7.390 9.935 1.00 90.12 898 GLY A O 1
ATOM 6871 N N . GLY A 1 899 ? -1.527 -6.049 11.636 1.00 91.38 899 GLY A N 1
ATOM 6872 C CA . GLY A 1 899 ? -0.183 -5.852 12.187 1.00 91.38 899 GLY A CA 1
ATOM 6873 C C . GLY A 1 899 ? 0.457 -7.152 12.685 1.00 91.38 899 GLY A C 1
ATOM 6874 O O . GLY A 1 899 ? 1.582 -7.482 12.298 1.00 91.38 899 GLY A O 1
ATOM 6875 N N . LEU A 1 900 ? -0.283 -7.941 13.474 1.00 95.62 900 LEU A N 1
ATOM 6876 C CA . LEU A 1 900 ? 0.172 -9.241 13.984 1.00 95.62 900 LEU A CA 1
ATOM 6877 C C . LEU A 1 900 ? 0.406 -10.255 12.853 1.00 95.62 900 LEU A C 1
ATOM 6879 O O . LEU A 1 900 ? 1.401 -10.978 12.868 1.00 95.62 900 LEU A O 1
ATOM 6883 N N . ARG A 1 901 ? -0.439 -10.266 11.813 1.00 94.50 901 ARG A N 1
ATOM 6884 C CA . ARG A 1 901 ? -0.263 -11.114 10.620 1.00 94.50 901 ARG A CA 1
ATOM 6885 C C . ARG A 1 901 ? 1.083 -10.875 9.947 1.00 94.50 901 ARG A C 1
ATOM 6887 O O . ARG A 1 901 ? 1.758 -11.832 9.577 1.00 94.50 901 ARG A O 1
ATOM 6894 N N . GLY A 1 902 ? 1.500 -9.613 9.827 1.00 90.62 902 GLY A N 1
ATOM 6895 C CA . GLY A 1 902 ? 2.810 -9.255 9.279 1.00 90.62 902 GLY A CA 1
ATOM 6896 C C . GLY A 1 902 ? 3.984 -9.799 10.102 1.00 90.62 902 GLY A C 1
ATOM 6897 O O . GLY A 1 902 ? 5.049 -10.063 9.545 1.00 90.62 902 GLY A O 1
ATOM 6898 N N . ARG A 1 903 ? 3.795 -10.015 11.412 1.00 94.62 903 ARG A N 1
ATOM 6899 C CA . ARG A 1 903 ? 4.818 -10.580 12.305 1.00 94.62 903 ARG A CA 1
ATOM 6900 C C . ARG A 1 903 ? 4.899 -12.108 12.273 1.00 94.62 903 ARG A C 1
ATOM 6902 O O . ARG A 1 903 ? 5.945 -12.643 12.625 1.00 94.62 903 ARG A O 1
ATOM 6909 N N . LEU A 1 904 ? 3.886 -12.822 11.769 1.00 95.56 904 LEU A N 1
ATOM 6910 C CA . LEU A 1 904 ? 3.981 -14.277 11.544 1.00 95.56 904 LEU A CA 1
ATOM 6911 C C . LEU A 1 904 ? 5.038 -14.655 10.486 1.00 95.56 904 LEU A C 1
ATOM 6913 O O . LEU A 1 904 ? 5.528 -15.782 10.469 1.00 95.56 904 LEU A O 1
ATOM 6917 N N . LEU A 1 905 ? 5.423 -13.704 9.630 1.00 90.62 905 LEU A N 1
ATOM 6918 C CA . LEU A 1 905 ? 6.466 -13.852 8.610 1.00 90.62 905 LEU A CA 1
ATOM 6919 C C . LEU A 1 905 ? 7.760 -13.097 8.974 1.00 90.62 905 LEU A C 1
ATOM 6921 O O . LEU A 1 905 ? 8.567 -12.794 8.093 1.00 90.62 905 LEU A O 1
ATOM 6925 N N . ASP A 1 906 ? 7.965 -12.758 10.252 1.00 94.50 906 ASP A N 1
ATOM 6926 C CA . ASP A 1 906 ? 9.149 -12.014 10.690 1.00 94.50 906 ASP A CA 1
ATOM 6927 C C . ASP A 1 906 ? 10.445 -12.815 10.472 1.00 94.50 906 ASP A C 1
ATOM 6929 O O . ASP A 1 906 ? 10.519 -14.030 10.676 1.00 94.50 906 ASP A O 1
ATOM 6933 N N . SER A 1 907 ? 11.506 -12.095 10.103 1.00 91.38 907 SER A N 1
ATOM 6934 C CA . SER A 1 907 ? 12.874 -12.615 10.015 1.00 91.38 907 SER A CA 1
ATOM 6935 C C . SER A 1 907 ? 13.365 -13.253 11.322 1.00 91.38 907 SER A C 1
ATOM 6937 O O . SER A 1 907 ? 14.134 -14.215 11.296 1.00 91.38 907 SER A O 1
ATOM 6939 N N . ASN A 1 908 ? 12.916 -12.739 12.470 1.00 93.31 908 ASN A N 1
ATOM 6940 C CA . ASN A 1 908 ? 13.291 -13.242 13.781 1.00 93.31 908 ASN A CA 1
ATOM 6941 C C . ASN A 1 908 ? 12.244 -14.247 14.280 1.00 93.31 908 ASN A C 1
ATOM 6943 O O . ASN A 1 908 ? 11.129 -13.889 14.655 1.00 93.31 908 ASN A O 1
ATOM 6947 N N . LYS A 1 909 ? 12.633 -15.523 14.352 1.00 92.12 909 LYS A N 1
ATOM 6948 C CA . LYS A 1 909 ? 11.748 -16.621 14.771 1.00 92.12 909 LYS A CA 1
ATOM 6949 C C . LYS A 1 909 ? 11.214 -16.474 16.203 1.00 92.12 909 LYS A C 1
ATOM 6951 O O . LYS A 1 909 ? 10.131 -16.974 16.477 1.00 92.12 909 LYS A O 1
ATOM 6956 N N . ASN A 1 910 ? 11.912 -15.769 17.096 1.00 92.12 910 ASN A N 1
ATOM 6957 C CA . ASN A 1 910 ? 11.407 -15.520 18.452 1.00 92.12 910 ASN A CA 1
ATOM 6958 C C . ASN A 1 910 ? 10.195 -14.580 18.443 1.00 92.12 910 ASN A C 1
ATOM 6960 O O . ASN A 1 910 ? 9.234 -14.818 19.166 1.00 92.12 910 ASN A O 1
ATOM 6964 N N . LEU A 1 911 ? 10.206 -13.565 17.573 1.00 95.56 911 LEU A N 1
ATOM 6965 C CA . LEU A 1 911 ? 9.072 -12.656 17.385 1.00 95.56 911 LEU A CA 1
ATOM 6966 C C . LEU A 1 911 ? 7.851 -13.387 16.820 1.00 95.56 911 LEU A C 1
ATOM 6968 O O . LEU A 1 911 ? 6.738 -13.135 17.272 1.00 95.56 911 LEU A O 1
ATOM 6972 N N . VAL A 1 912 ? 8.050 -14.331 15.895 1.00 97.25 912 VAL A N 1
ATOM 6973 C CA . VAL A 1 912 ? 6.963 -15.177 15.370 1.00 97.25 912 VAL A CA 1
ATOM 6974 C C . VAL A 1 912 ? 6.311 -15.992 16.498 1.00 97.25 912 VAL A C 1
ATOM 6976 O O . VAL A 1 912 ? 5.089 -16.005 16.604 1.00 97.25 912 VAL A O 1
ATOM 6979 N N . MET A 1 913 ? 7.103 -16.608 17.386 1.00 95.38 913 MET A N 1
ATOM 6980 C CA . MET A 1 913 ? 6.575 -17.378 18.527 1.00 95.38 913 MET A CA 1
ATOM 6981 C C . MET A 1 913 ? 5.799 -16.503 19.520 1.00 95.38 913 MET A C 1
ATOM 6983 O O . MET A 1 913 ? 4.708 -16.881 19.935 1.00 95.38 913 MET A O 1
ATOM 6987 N N . GLN A 1 914 ? 6.305 -15.309 19.849 1.00 96.69 914 GLN A N 1
ATOM 6988 C CA . GLN A 1 914 ? 5.574 -14.352 20.695 1.00 96.69 914 GLN A CA 1
ATOM 6989 C C . GLN A 1 914 ? 4.280 -13.869 20.026 1.00 96.69 914 GLN A C 1
ATOM 6991 O O . GLN A 1 914 ? 3.241 -13.765 20.673 1.00 96.69 914 GLN A O 1
ATOM 6996 N N . THR A 1 915 ? 4.317 -13.651 18.710 1.00 98.00 915 THR A N 1
ATOM 6997 C CA . THR A 1 915 ? 3.137 -13.275 17.920 1.00 98.00 915 THR A CA 1
ATOM 6998 C C . THR A 1 915 ? 2.066 -14.366 17.959 1.00 98.00 915 THR A C 1
ATOM 7000 O O . THR A 1 915 ? 0.894 -14.040 18.125 1.00 98.00 915 THR A O 1
ATOM 7003 N N . LEU A 1 916 ? 2.439 -15.648 17.846 1.00 98.06 916 LEU A N 1
ATOM 7004 C CA . LEU A 1 916 ? 1.502 -16.776 17.957 1.00 98.06 916 LEU A CA 1
ATOM 7005 C C . LEU A 1 916 ? 0.787 -16.781 19.316 1.00 98.06 916 LEU A C 1
ATOM 7007 O O . LEU A 1 916 ? -0.439 -16.875 19.358 1.00 98.06 916 LEU A O 1
ATOM 7011 N N . THR A 1 917 ? 1.535 -16.600 20.408 1.00 96.25 917 THR A N 1
ATOM 7012 C CA . THR A 1 917 ? 0.974 -16.495 21.763 1.00 96.25 917 THR A CA 1
ATOM 7013 C C . THR A 1 917 ? -0.005 -15.326 21.880 1.00 96.25 917 THR A C 1
ATOM 7015 O O . THR A 1 917 ? -1.120 -15.503 22.369 1.00 96.25 917 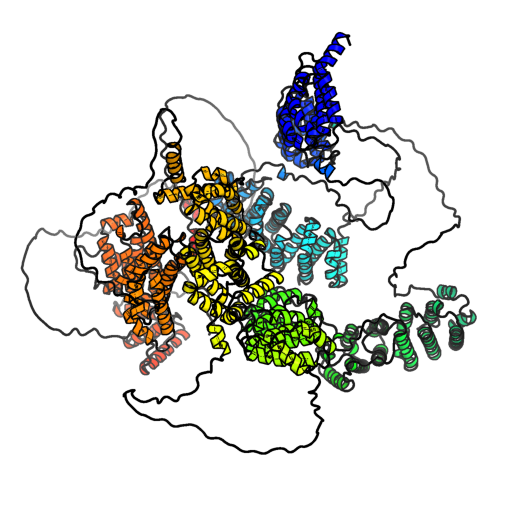THR A O 1
ATOM 7018 N N . THR A 1 918 ? 0.368 -14.142 21.384 1.00 97.69 918 THR A N 1
ATOM 7019 C CA . THR A 1 918 ? -0.502 -12.958 21.410 1.00 97.69 918 THR A CA 1
ATOM 7020 C C . THR A 1 918 ? -1.753 -13.142 20.553 1.00 97.69 918 THR A C 1
ATOM 7022 O O . THR A 1 918 ? -2.836 -12.780 20.999 1.00 97.69 918 THR A O 1
ATOM 7025 N N . ILE A 1 919 ? -1.657 -13.747 19.364 1.00 97.38 919 ILE A N 1
ATOM 7026 C CA . ILE A 1 919 ? -2.829 -14.053 18.526 1.00 97.38 919 ILE A CA 1
ATOM 7027 C C . ILE A 1 919 ? -3.788 -15.000 19.259 1.00 97.38 919 ILE A C 1
ATOM 7029 O O . ILE A 1 919 ? -4.992 -14.741 19.267 1.00 97.38 919 ILE A O 1
ATOM 7033 N N . GLY A 1 920 ? -3.270 -16.051 19.905 1.00 96.00 920 GLY A N 1
ATOM 7034 C CA . GLY A 1 920 ? -4.079 -16.943 20.739 1.00 96.00 920 GLY A CA 1
ATOM 7035 C C . GLY A 1 920 ? -4.764 -16.195 21.889 1.00 96.00 920 GLY A C 1
ATOM 7036 O O . GLY A 1 920 ? -5.960 -16.366 22.112 1.00 96.00 920 GLY A O 1
ATOM 7037 N N . GLY A 1 921 ? -4.040 -15.299 22.567 1.00 95.00 921 GLY A N 1
ATOM 7038 C CA . GLY A 1 921 ? -4.585 -14.450 23.631 1.00 95.00 921 GLY A CA 1
ATOM 7039 C C . GLY A 1 921 ? -5.682 -13.491 23.155 1.00 95.00 921 GLY A C 1
ATOM 7040 O O . GLY A 1 921 ? -6.713 -13.371 23.813 1.00 95.00 921 GLY A O 1
ATOM 7041 N N . VAL A 1 922 ? -5.506 -12.848 21.993 1.00 95.25 922 VAL A N 1
ATOM 7042 C CA . VAL A 1 922 ? -6.526 -11.982 21.374 1.00 95.25 922 VAL A CA 1
ATOM 7043 C C . VAL A 1 922 ? -7.767 -12.799 21.007 1.00 95.25 922 VAL A C 1
ATOM 7045 O O . VAL A 1 922 ? -8.879 -12.362 21.291 1.00 95.25 922 VAL A O 1
ATOM 7048 N N . ALA A 1 923 ? -7.599 -13.988 20.419 1.00 93.69 923 ALA A N 1
ATOM 7049 C CA . ALA A 1 923 ? -8.718 -14.859 20.063 1.00 93.69 923 ALA A CA 1
ATOM 7050 C C . ALA A 1 923 ? -9.530 -15.276 21.297 1.00 93.69 923 ALA A C 1
ATOM 7052 O O . ALA A 1 923 ? -10.742 -15.057 21.326 1.00 93.69 923 ALA A O 1
ATOM 7053 N N . ALA A 1 924 ? -8.860 -15.770 22.344 1.00 90.00 924 ALA A N 1
ATOM 7054 C CA . ALA A 1 924 ? -9.495 -16.107 23.618 1.00 90.00 924 ALA A CA 1
ATOM 7055 C C . ALA A 1 924 ? -10.223 -14.897 24.230 1.00 90.00 924 ALA A C 1
ATOM 7057 O O . ALA A 1 924 ? -11.363 -15.014 24.681 1.00 90.00 924 ALA A O 1
ATOM 7058 N N . ALA A 1 925 ? -9.608 -13.711 24.171 1.00 89.81 925 ALA A N 1
ATOM 7059 C CA . ALA A 1 925 ? -10.203 -12.497 24.711 1.00 89.81 925 ALA A CA 1
ATOM 7060 C C . ALA A 1 925 ? -11.395 -11.965 23.900 1.00 89.81 925 ALA A C 1
ATOM 7062 O O . ALA A 1 925 ? -12.259 -11.287 24.455 1.00 89.81 925 ALA A O 1
ATOM 7063 N N . MET A 1 926 ? -11.478 -12.265 22.603 1.00 88.50 926 MET A N 1
ATOM 7064 C CA . MET A 1 926 ? -12.614 -11.910 21.743 1.00 88.50 926 MET A CA 1
ATOM 7065 C C . MET A 1 926 ? -13.766 -12.917 21.815 1.00 88.50 926 MET A C 1
ATOM 7067 O O . MET A 1 926 ? -14.918 -12.532 21.611 1.00 88.50 926 MET A O 1
ATOM 7071 N N . GLY A 1 927 ? -13.471 -14.189 22.093 1.00 86.19 927 GLY A N 1
ATOM 7072 C CA . GLY A 1 927 ? -14.455 -15.271 22.045 1.00 86.19 927 GLY A CA 1
ATOM 7073 C C . GLY A 1 927 ? -14.998 -15.511 20.624 1.00 86.19 927 GLY A C 1
ATOM 7074 O O . GLY A 1 927 ? -14.288 -15.237 19.649 1.00 86.19 927 GLY A O 1
ATOM 7075 N N . PRO A 1 928 ? -16.265 -15.951 20.470 1.00 83.94 928 PRO A N 1
ATOM 7076 C CA . PRO A 1 928 ? -16.834 -16.358 19.175 1.00 83.94 928 PRO A CA 1
ATOM 7077 C C . PRO A 1 928 ? -16.763 -15.292 18.070 1.00 83.94 928 PRO A C 1
ATOM 7079 O O . PRO A 1 928 ? -16.713 -15.605 16.880 1.00 83.94 928 PRO A O 1
ATOM 7082 N N . ALA A 1 929 ? -16.699 -14.007 18.438 1.00 85.75 929 ALA A N 1
ATOM 7083 C CA . ALA A 1 929 ? -16.581 -12.901 17.490 1.00 85.75 929 ALA A CA 1
ATOM 7084 C C . ALA A 1 929 ? -15.271 -12.913 16.671 1.00 85.75 929 ALA A C 1
ATOM 7086 O O . ALA A 1 929 ? -15.214 -12.287 15.603 1.00 85.75 929 ALA A O 1
ATOM 7087 N N . VAL A 1 930 ? -14.231 -13.629 17.126 1.00 91.50 930 VAL A N 1
ATOM 7088 C CA . VAL A 1 930 ? -12.956 -13.763 16.401 1.00 91.50 930 VAL A CA 1
ATOM 7089 C C . VAL A 1 930 ? -13.134 -14.383 15.017 1.00 91.50 930 VAL A C 1
ATOM 7091 O O . VAL A 1 930 ? -12.438 -13.981 14.085 1.00 91.50 930 VAL A O 1
ATOM 7094 N N . GLU A 1 931 ? -14.110 -15.277 14.832 1.00 84.75 931 GLU A N 1
ATOM 7095 C CA . GLU A 1 931 ? -14.388 -15.926 13.544 1.00 84.75 931 GLU A CA 1
ATOM 7096 C C . GLU A 1 931 ? -14.642 -14.892 12.432 1.00 84.75 931 GLU A C 1
ATOM 7098 O O . GLU A 1 931 ? -14.049 -14.952 11.353 1.00 84.75 931 GLU A O 1
ATOM 7103 N N . LYS A 1 932 ? -15.467 -13.876 12.717 1.00 85.31 932 LYS A N 1
ATOM 7104 C CA . LYS A 1 932 ? -15.805 -12.820 11.748 1.00 85.31 932 LYS A CA 1
ATOM 7105 C C . LYS A 1 932 ? -14.719 -11.750 11.634 1.00 85.31 932 LYS A C 1
ATOM 7107 O O . LYS A 1 932 ? -14.536 -11.186 10.552 1.00 85.31 932 LYS A O 1
ATOM 7112 N N . ALA A 1 933 ? -14.019 -11.451 12.728 1.00 85.81 933 ALA A N 1
ATOM 7113 C CA . ALA A 1 933 ? -13.060 -10.349 12.792 1.00 85.81 933 ALA A CA 1
ATOM 7114 C C . ALA A 1 933 ? -11.684 -10.685 12.194 1.00 85.81 933 ALA A C 1
ATOM 7116 O O . ALA A 1 933 ? -11.002 -9.807 11.671 1.00 85.81 933 ALA A O 1
ATOM 7117 N N . SER A 1 934 ? -11.279 -11.953 12.234 1.00 83.81 934 SER A N 1
ATOM 7118 C CA . SER A 1 934 ? -9.886 -12.360 12.025 1.00 83.81 934 SER A CA 1
ATOM 7119 C C . SER A 1 934 ? -9.540 -12.840 10.605 1.00 83.81 934 SER A C 1
ATOM 7121 O O . SER A 1 934 ? -8.494 -13.454 10.396 1.00 83.81 934 SER A O 1
ATOM 7123 N N . LYS A 1 935 ? -10.415 -12.576 9.619 1.00 81.62 935 LYS A N 1
ATOM 7124 C CA . LYS A 1 935 ? -10.387 -13.099 8.232 1.00 81.62 935 LYS A CA 1
ATOM 7125 C C . LYS A 1 935 ? -9.000 -13.545 7.731 1.00 81.62 935 LYS A C 1
ATOM 7127 O O . LYS A 1 935 ? -8.181 -12.740 7.290 1.00 81.62 935 LYS A O 1
ATOM 7132 N N . GLY A 1 936 ? -8.787 -14.863 7.726 1.00 84.69 936 GLY A N 1
ATOM 7133 C CA . GLY A 1 936 ? -7.609 -15.526 7.159 1.00 84.69 936 GLY A CA 1
ATOM 7134 C C . GLY A 1 936 ? -6.442 -15.758 8.123 1.00 84.69 936 GLY A C 1
ATOM 7135 O O . GLY A 1 936 ? -5.575 -16.560 7.786 1.00 84.69 936 GLY A O 1
ATOM 7136 N N . ILE A 1 937 ? -6.425 -15.150 9.316 1.00 94.19 937 ILE A N 1
ATOM 7137 C CA . ILE A 1 937 ? -5.308 -15.311 10.261 1.00 94.19 937 ILE A CA 1
ATOM 7138 C C . ILE A 1 937 ? -5.140 -16.766 10.709 1.00 94.19 937 ILE A C 1
ATOM 7140 O O . ILE A 1 937 ? -4.011 -17.231 10.800 1.00 94.19 937 ILE A O 1
ATOM 7144 N N . LEU A 1 938 ? -6.235 -17.514 10.908 1.00 94.62 938 LEU A N 1
ATOM 7145 C CA . LEU A 1 938 ? -6.173 -18.920 11.320 1.00 94.62 938 LEU A CA 1
ATOM 7146 C C . LEU A 1 938 ? -5.437 -19.780 10.280 1.00 94.62 938 LEU A C 1
ATOM 7148 O O . LEU A 1 938 ? -4.650 -20.651 10.637 1.00 94.62 938 LEU A O 1
ATOM 7152 N N . SER A 1 939 ? -5.623 -19.489 8.987 1.00 94.00 939 SER A N 1
ATOM 7153 C CA . SER A 1 939 ? -4.865 -20.148 7.917 1.00 94.00 939 SER A CA 1
ATOM 7154 C C . SER A 1 939 ? -3.371 -19.824 7.998 1.00 94.00 939 SER A C 1
ATOM 7156 O O . SER A 1 939 ? -2.546 -20.698 7.749 1.00 94.00 939 SER A O 1
ATOM 7158 N N . ASP A 1 940 ? -3.001 -18.595 8.364 1.00 94.81 940 ASP A N 1
ATOM 7159 C CA . ASP A 1 940 ? -1.595 -18.210 8.510 1.00 94.81 940 ASP A CA 1
ATOM 7160 C C . ASP A 1 940 ? -0.952 -18.767 9.784 1.00 94.81 940 ASP A C 1
ATOM 7162 O O . ASP A 1 940 ? 0.208 -19.163 9.739 1.00 94.81 940 ASP A O 1
ATOM 7166 N N . VAL A 1 941 ? -1.709 -18.884 10.880 1.00 96.94 941 VAL A N 1
ATOM 7167 C CA . VAL A 1 941 ? -1.290 -19.612 12.088 1.00 96.94 941 VAL A CA 1
ATOM 7168 C C . VAL A 1 941 ? -1.008 -21.075 11.738 1.00 96.94 941 VAL A C 1
ATOM 7170 O O . VAL A 1 941 ? 0.074 -21.569 12.035 1.00 96.94 941 VAL A O 1
ATOM 7173 N N . LEU A 1 942 ? -1.916 -21.753 11.025 1.00 96.62 942 LEU A N 1
ATOM 7174 C CA . LEU A 1 942 ? -1.728 -23.149 10.603 1.00 96.62 942 LEU A CA 1
ATOM 7175 C C . LEU A 1 942 ? -0.484 -23.347 9.718 1.00 96.62 942 LEU A C 1
ATOM 7177 O O . LEU A 1 942 ? 0.203 -24.358 9.854 1.00 96.62 942 LEU A O 1
ATOM 7181 N N . LYS A 1 943 ? -0.124 -22.378 8.862 1.00 94.31 943 LYS A N 1
ATOM 7182 C CA . LYS A 1 943 ? 1.108 -22.447 8.046 1.00 94.31 943 LYS A CA 1
ATOM 7183 C C . LYS A 1 943 ? 2.387 -22.505 8.888 1.00 94.31 943 LYS A C 1
ATOM 7185 O O . LYS A 1 943 ? 3.382 -23.059 8.417 1.00 94.31 943 LYS A O 1
ATOM 7190 N N . CYS A 1 944 ? 2.382 -21.987 10.120 1.00 95.25 944 CYS A N 1
ATOM 7191 C CA . CYS A 1 944 ? 3.537 -22.056 11.023 1.00 95.25 944 CYS A CA 1
ATOM 7192 C C . CYS A 1 944 ? 3.871 -23.492 11.469 1.00 95.25 944 CYS A C 1
ATOM 7194 O O . CYS A 1 944 ? 5.014 -23.751 11.848 1.00 95.25 944 CYS A O 1
ATOM 7196 N N . LEU A 1 945 ? 2.944 -24.454 11.327 1.00 95.69 945 LEU A N 1
ATOM 7197 C CA . LEU A 1 945 ? 3.229 -25.885 11.521 1.00 95.69 945 LEU A CA 1
ATOM 7198 C C . LEU A 1 945 ? 4.222 -26.447 10.492 1.00 95.69 945 LEU A C 1
ATOM 7200 O O . LEU A 1 945 ? 4.827 -27.490 10.729 1.00 95.69 945 LEU A O 1
ATOM 7204 N N . GLY A 1 946 ? 4.427 -25.759 9.363 1.00 92.00 946 GLY A N 1
ATOM 7205 C CA . GLY A 1 946 ? 5.444 -26.114 8.373 1.00 92.00 946 GLY A CA 1
ATOM 7206 C C . GLY A 1 946 ? 6.889 -25.854 8.823 1.00 92.00 946 GLY A C 1
ATOM 7207 O O . GLY A 1 946 ? 7.814 -26.255 8.120 1.00 92.00 946 GLY A O 1
ATOM 7208 N N . ASP A 1 947 ? 7.113 -25.187 9.963 1.00 92.12 947 ASP A N 1
ATOM 7209 C CA . ASP A 1 947 ? 8.459 -24.918 10.476 1.00 92.12 947 ASP A CA 1
ATOM 7210 C C . ASP A 1 947 ? 9.097 -26.177 11.100 1.00 92.12 947 ASP A C 1
ATOM 7212 O O . ASP A 1 947 ? 8.494 -26.909 11.893 1.00 92.12 947 ASP A O 1
ATOM 7216 N N . ASN A 1 948 ? 10.365 -26.428 10.766 1.00 90.25 948 ASN A N 1
ATOM 7217 C CA . ASN A 1 948 ? 11.103 -27.593 11.257 1.00 90.25 948 ASN A CA 1
ATOM 7218 C C . ASN A 1 948 ? 11.397 -27.521 12.766 1.00 90.25 948 ASN A C 1
ATOM 7220 O O . ASN A 1 948 ? 11.612 -28.559 13.396 1.00 90.25 948 ASN A O 1
ATOM 7224 N N . LYS A 1 949 ? 11.393 -26.327 13.377 1.00 90.75 949 LYS A N 1
ATOM 7225 C CA . LYS A 1 949 ? 11.631 -26.171 14.817 1.00 90.75 949 LYS A CA 1
ATOM 7226 C C . LYS A 1 949 ? 10.427 -26.659 15.622 1.00 90.75 949 LYS A C 1
ATOM 7228 O O . LYS A 1 949 ? 9.366 -26.044 15.588 1.00 90.75 949 LYS A O 1
ATOM 7233 N N . LYS A 1 950 ? 10.631 -27.695 16.442 1.00 93.88 950 LYS A N 1
ATOM 7234 C CA . LYS A 1 950 ? 9.610 -28.251 17.348 1.00 93.88 950 LYS A CA 1
ATOM 7235 C C . LYS A 1 950 ? 8.918 -27.179 18.199 1.00 93.88 950 LYS A C 1
ATOM 7237 O O . LYS A 1 950 ? 7.697 -27.135 18.235 1.00 93.88 950 LYS A O 1
ATOM 7242 N N . HIS A 1 951 ? 9.686 -26.270 18.802 1.00 93.75 951 HIS A N 1
ATOM 7243 C CA . HIS A 1 951 ? 9.137 -25.218 19.663 1.00 93.75 951 HIS A CA 1
ATOM 7244 C C . HIS A 1 951 ? 8.181 -24.263 18.921 1.00 93.75 951 HIS A C 1
ATOM 7246 O O . HIS A 1 951 ? 7.155 -23.877 19.465 1.00 93.75 951 HIS A O 1
ATOM 7252 N N . MET A 1 952 ? 8.455 -23.948 17.646 1.00 95.00 952 MET A N 1
ATOM 7253 C CA . MET A 1 952 ? 7.539 -23.147 16.819 1.00 95.00 952 MET A CA 1
ATOM 7254 C C . MET A 1 952 ? 6.197 -23.861 16.630 1.00 95.00 952 MET A C 1
ATOM 7256 O O . MET A 1 952 ? 5.138 -23.237 16.714 1.00 95.00 952 MET A O 1
ATOM 7260 N N . ARG A 1 953 ? 6.235 -25.179 16.398 1.00 95.88 953 ARG A N 1
ATOM 7261 C CA . ARG A 1 953 ? 5.028 -25.999 16.255 1.00 95.88 953 ARG A CA 1
ATOM 7262 C C . ARG A 1 953 ? 4.270 -26.121 17.574 1.00 95.88 953 ARG A C 1
ATOM 7264 O O . ARG A 1 953 ? 3.061 -25.944 17.569 1.00 95.88 953 ARG A O 1
ATOM 7271 N N . GLU A 1 954 ? 4.964 -26.307 18.698 1.00 97.56 954 GLU A N 1
ATOM 7272 C CA . GLU A 1 954 ? 4.365 -26.296 20.045 1.00 97.56 954 GLU A CA 1
ATOM 7273 C C . GLU A 1 954 ? 3.653 -24.960 20.339 1.00 97.56 954 GLU A C 1
ATOM 7275 O O . GLU A 1 954 ? 2.500 -24.967 20.767 1.00 97.56 954 GLU A O 1
ATOM 7280 N N . CYS A 1 955 ? 4.277 -23.813 20.030 1.00 97.25 955 CYS A N 1
ATOM 7281 C CA . CYS A 1 955 ? 3.631 -22.498 20.140 1.00 97.25 955 CYS A CA 1
ATOM 7282 C C . CYS A 1 955 ? 2.418 -22.358 19.208 1.00 97.25 955 CYS A C 1
ATOM 7284 O O . CYS A 1 955 ? 1.417 -21.751 19.581 1.00 97.25 955 CYS A O 1
ATOM 7286 N N . THR A 1 956 ? 2.494 -22.925 18.000 1.00 98.06 956 THR A N 1
ATOM 7287 C CA . THR A 1 956 ? 1.379 -22.909 17.044 1.00 98.06 956 THR A CA 1
ATOM 7288 C C . THR A 1 956 ? 0.196 -23.727 17.566 1.00 98.06 956 THR A C 1
ATOM 7290 O O . THR A 1 956 ? -0.926 -23.233 17.554 1.00 98.06 956 THR A O 1
ATOM 7293 N N . LEU A 1 957 ? 0.432 -24.937 18.087 1.00 98.06 957 LEU A N 1
ATOM 7294 C CA . LEU A 1 957 ? -0.610 -25.781 18.685 1.00 98.06 957 LEU A CA 1
ATOM 7295 C C . LEU A 1 957 ? -1.238 -25.133 19.928 1.00 98.06 957 LEU A C 1
ATOM 7297 O O . LEU A 1 957 ? -2.454 -25.159 20.068 1.00 98.06 957 LEU A O 1
ATOM 7301 N N . ALA A 1 958 ? -0.442 -24.480 20.780 1.00 97.62 958 ALA A N 1
ATOM 7302 C CA . ALA A 1 958 ? -0.965 -23.731 21.925 1.00 97.62 958 ALA A CA 1
ATOM 7303 C C . ALA A 1 958 ? -1.867 -22.556 21.495 1.00 97.62 958 ALA A C 1
ATOM 7305 O O . ALA A 1 958 ? -2.888 -22.286 22.126 1.00 97.62 958 ALA A O 1
ATOM 7306 N N . ALA A 1 959 ? -1.527 -21.873 20.395 1.00 97.69 959 ALA A N 1
ATOM 7307 C CA . ALA A 1 959 ? -2.395 -20.850 19.817 1.00 97.69 959 ALA A CA 1
ATOM 7308 C C . ALA A 1 959 ? -3.700 -21.452 19.266 1.00 97.69 959 ALA A C 1
ATOM 7310 O O . ALA A 1 959 ? -4.752 -20.839 19.429 1.00 97.69 959 ALA A O 1
ATOM 7311 N N . LEU A 1 960 ? -3.654 -22.649 18.663 1.00 97.62 960 LEU A N 1
ATOM 7312 C CA . LEU A 1 960 ? -4.852 -23.378 18.226 1.00 97.62 960 LEU A CA 1
ATOM 7313 C C . LEU A 1 960 ? -5.725 -23.833 19.403 1.00 97.62 960 LEU A C 1
ATOM 7315 O O . LEU A 1 960 ? -6.941 -23.773 19.272 1.00 97.62 960 LEU A O 1
ATOM 7319 N N . ASP A 1 961 ? -5.148 -24.225 20.544 1.00 96.44 961 ASP A N 1
ATOM 7320 C CA . ASP A 1 961 ? -5.910 -24.550 21.762 1.00 96.44 961 ASP A CA 1
ATOM 7321 C C . ASP A 1 961 ? -6.692 -23.327 22.274 1.00 96.44 961 ASP A C 1
ATOM 7323 O O . ASP A 1 961 ? -7.885 -23.419 22.561 1.00 96.44 961 ASP A O 1
ATOM 7327 N N . LEU A 1 962 ? -6.050 -22.152 22.330 1.00 95.38 962 LEU A N 1
ATOM 7328 C CA . LEU A 1 962 ? -6.724 -20.898 22.697 1.00 95.38 962 LEU A CA 1
ATOM 7329 C C . LEU A 1 962 ? -7.785 -20.493 21.666 1.00 95.38 962 LEU A C 1
ATOM 7331 O O . LEU A 1 962 ? -8.844 -19.983 22.030 1.00 95.38 962 LEU A O 1
ATOM 7335 N N . TRP A 1 963 ? -7.511 -20.740 20.383 1.00 94.75 963 TRP A N 1
ATOM 7336 C CA . TRP A 1 963 ? -8.453 -20.491 19.298 1.00 94.75 963 TRP A CA 1
ATOM 7337 C C . TRP A 1 963 ? -9.681 -21.402 19.401 1.00 94.75 963 TRP A C 1
ATOM 7339 O O . TRP A 1 963 ? -10.797 -20.909 19.293 1.00 94.75 963 TRP A O 1
ATOM 7349 N N . LEU A 1 964 ? -9.491 -22.693 19.680 1.00 92.00 964 LEU A N 1
ATOM 7350 C CA . LEU A 1 964 ? -10.559 -23.671 19.908 1.00 92.00 964 LEU A CA 1
ATOM 7351 C C . LEU A 1 964 ? -11.398 -23.336 21.154 1.00 92.00 964 LEU A C 1
ATOM 7353 O O . LEU A 1 964 ? -12.597 -23.590 21.198 1.00 92.00 964 LEU A O 1
ATOM 7357 N N . GLY A 1 965 ? -10.786 -22.726 22.172 1.00 85.81 965 GLY A N 1
ATOM 7358 C CA . GLY A 1 965 ? -11.526 -22.174 23.309 1.00 85.81 965 GLY A CA 1
ATOM 7359 C C . GLY A 1 965 ? -12.413 -20.976 22.939 1.00 85.81 965 GLY A C 1
ATOM 7360 O O . GLY A 1 965 ? -13.405 -20.718 23.616 1.00 85.81 965 GLY A O 1
ATOM 7361 N N . ALA A 1 966 ? -12.073 -20.247 21.871 1.00 87.50 966 ALA A N 1
ATOM 7362 C CA . ALA A 1 966 ? -12.826 -19.089 21.388 1.00 87.50 966 ALA A CA 1
ATOM 7363 C C . ALA A 1 966 ? -13.876 -19.448 20.324 1.00 87.50 966 ALA A C 1
ATOM 7365 O O . ALA A 1 966 ? -14.939 -18.830 20.284 1.00 87.50 966 ALA A O 1
ATOM 7366 N N . VAL A 1 967 ? -13.578 -20.422 19.458 1.00 83.69 967 VAL A N 1
ATOM 7367 C CA . VAL A 1 967 ? -14.473 -20.941 18.416 1.00 83.69 967 VAL A CA 1
ATOM 7368 C C . VAL A 1 967 ? -14.547 -22.459 18.499 1.00 83.69 967 VAL A C 1
ATOM 7370 O O . VAL A 1 967 ? -13.535 -23.132 18.636 1.00 83.69 967 VAL A O 1
ATOM 7373 N N . HIS A 1 968 ? -15.749 -23.008 18.366 1.00 83.38 968 HIS A N 1
ATOM 7374 C CA . HIS A 1 968 ? -15.957 -24.453 18.354 1.00 83.38 968 HIS A CA 1
ATOM 7375 C C . HIS A 1 968 ? -15.201 -25.141 17.192 1.00 83.38 968 HIS A C 1
ATOM 7377 O O . HIS A 1 968 ? -14.894 -24.524 16.164 1.00 83.38 968 HIS A O 1
ATOM 7383 N N . LEU A 1 969 ? -14.881 -26.433 17.364 1.00 91.31 969 LEU A N 1
ATOM 7384 C CA . LEU A 1 969 ? -14.035 -27.203 16.438 1.00 91.31 969 LEU A CA 1
ATOM 7385 C C . LEU A 1 969 ? -14.590 -27.234 15.004 1.00 91.31 969 LEU A C 1
ATOM 7387 O O . LEU A 1 969 ? -13.814 -27.195 14.049 1.00 91.31 969 LEU A O 1
ATOM 7391 N N . ASP A 1 970 ? -15.915 -27.237 14.842 1.00 89.00 970 ASP A N 1
ATOM 7392 C CA . ASP A 1 970 ? -16.617 -27.232 13.550 1.00 89.00 970 ASP A CA 1
ATOM 7393 C C . ASP A 1 970 ? -16.185 -26.057 12.660 1.00 89.00 970 ASP A C 1
ATOM 7395 O O . ASP A 1 970 ? -15.969 -26.225 11.458 1.00 89.00 970 ASP A O 1
ATOM 7399 N N . LYS A 1 971 ? -15.954 -24.877 13.251 1.00 89.88 971 LYS A N 1
ATOM 7400 C CA . LYS A 1 971 ? -15.505 -23.680 12.520 1.00 89.88 971 LYS A CA 1
ATOM 7401 C C . LYS A 1 971 ? -14.046 -23.747 12.085 1.00 89.88 971 LYS A C 1
ATOM 7403 O O . LYS A 1 971 ? -13.656 -23.079 11.127 1.00 89.88 971 LYS A O 1
ATOM 7408 N N . MET A 1 972 ? -13.225 -24.554 12.756 1.00 94.56 972 MET A N 1
ATOM 7409 C CA . MET A 1 972 ? -11.806 -24.710 12.428 1.00 94.56 972 MET A CA 1
ATOM 7410 C C . MET A 1 972 ? -11.568 -25.765 11.340 1.00 94.56 972 MET A C 1
ATOM 7412 O O . MET A 1 972 ? -10.605 -25.637 10.578 1.00 94.56 972 MET A O 1
ATOM 7416 N N . ILE A 1 973 ? -12.447 -26.768 11.221 1.00 94.81 973 ILE A N 1
ATOM 7417 C CA . ILE A 1 973 ? -12.310 -27.895 10.281 1.00 94.81 973 ILE A CA 1
ATOM 7418 C C . ILE A 1 973 ? -12.002 -27.453 8.838 1.00 94.81 973 ILE A C 1
ATOM 7420 O O . ILE A 1 973 ? -11.029 -27.968 8.282 1.00 94.81 973 ILE A O 1
ATOM 7424 N N . PRO A 1 974 ? -12.709 -26.483 8.219 1.00 93.19 974 PRO A N 1
ATOM 7425 C CA . PRO A 1 974 ? -12.410 -26.069 6.845 1.00 93.19 974 PRO A CA 1
ATOM 7426 C C . PRO A 1 974 ? -10.968 -25.573 6.658 1.00 93.19 974 PRO A C 1
ATOM 7428 O O . PRO A 1 974 ? -10.326 -25.877 5.653 1.00 93.19 974 PRO A O 1
ATOM 7431 N N . TYR A 1 975 ? -10.426 -24.849 7.641 1.00 94.75 975 TYR A N 1
ATOM 7432 C CA . TYR A 1 975 ? -9.051 -24.343 7.605 1.00 94.75 975 TYR A CA 1
ATOM 7433 C C . TYR A 1 975 ? -8.027 -25.460 7.823 1.00 94.75 975 TYR A C 1
ATOM 7435 O O . TYR A 1 975 ? -6.987 -25.482 7.162 1.00 94.75 975 TYR A O 1
ATOM 7443 N N . ILE A 1 976 ? -8.340 -26.406 8.710 1.00 96.75 976 ILE A N 1
ATOM 7444 C CA . ILE A 1 976 ? -7.510 -27.581 8.992 1.00 96.75 976 ILE A CA 1
ATOM 7445 C C . ILE A 1 976 ? -7.432 -28.499 7.765 1.00 96.75 976 ILE A C 1
ATOM 7447 O O . ILE A 1 976 ? -6.343 -28.949 7.420 1.00 96.75 976 ILE A O 1
ATOM 7451 N N . ILE A 1 977 ? -8.543 -28.724 7.054 1.00 94.94 977 ILE A N 1
ATOM 7452 C CA . ILE A 1 977 ? -8.572 -29.509 5.807 1.00 94.94 977 ILE A CA 1
ATOM 7453 C C . ILE A 1 977 ? -7.642 -28.888 4.759 1.00 94.94 977 ILE A C 1
ATOM 7455 O O . ILE A 1 977 ? -6.838 -29.596 4.146 1.00 94.94 977 ILE A O 1
ATOM 7459 N N . ILE A 1 978 ? -7.709 -27.565 4.576 1.00 93.06 978 ILE A N 1
ATOM 7460 C CA . ILE A 1 978 ? -6.826 -26.843 3.649 1.00 93.06 978 ILE A CA 1
ATOM 7461 C C . ILE A 1 978 ? -5.359 -27.006 4.070 1.00 93.06 978 ILE A C 1
ATOM 7463 O O . ILE A 1 978 ? -4.511 -27.267 3.224 1.00 93.06 978 ILE A O 1
ATOM 7467 N N . ALA A 1 979 ? -5.050 -26.908 5.367 1.00 93.94 979 ALA A N 1
ATOM 7468 C CA . ALA A 1 979 ? -3.686 -27.084 5.864 1.00 93.94 979 ALA A CA 1
ATOM 7469 C C . ALA A 1 979 ? -3.162 -28.519 5.665 1.00 93.94 979 ALA A C 1
ATOM 7471 O O . ALA A 1 979 ? -2.035 -28.700 5.213 1.00 93.94 979 ALA A O 1
ATOM 7472 N N . LEU A 1 980 ? -3.976 -29.542 5.951 1.00 93.56 980 LEU A N 1
ATOM 7473 C CA . LEU A 1 980 ? -3.613 -30.957 5.780 1.00 93.56 980 LEU A CA 1
ATOM 7474 C C . LEU A 1 980 ? -3.402 -31.348 4.314 1.00 93.56 980 LEU A C 1
ATOM 7476 O O . LEU A 1 980 ? -2.590 -32.228 4.028 1.00 93.56 980 LEU A O 1
ATOM 7480 N N . THR A 1 981 ? -4.117 -30.697 3.396 1.00 87.50 981 THR A N 1
ATOM 7481 C CA . THR A 1 981 ? -3.994 -30.924 1.948 1.00 87.50 981 THR A CA 1
ATOM 7482 C C . THR A 1 981 ? -2.934 -30.037 1.282 1.00 87.50 981 THR A C 1
ATOM 7484 O O . THR A 1 981 ? -2.561 -30.296 0.136 1.00 87.50 981 THR A O 1
ATOM 7487 N N . ASP A 1 982 ? -2.385 -29.041 1.988 1.00 86.12 982 ASP A N 1
ATOM 7488 C CA . ASP A 1 982 ? -1.285 -28.212 1.492 1.00 86.12 982 ASP A CA 1
ATOM 7489 C C . ASP A 1 982 ? 0.034 -29.005 1.470 1.00 86.12 982 ASP A C 1
ATOM 7491 O O . ASP A 1 982 ? 0.617 -29.365 2.498 1.00 86.12 982 ASP A O 1
ATOM 7495 N N . GLY A 1 983 ? 0.558 -29.226 0.263 1.00 80.56 983 GLY A N 1
ATOM 7496 C CA . GLY A 1 983 ? 1.831 -29.911 0.045 1.00 80.56 983 GLY A CA 1
ATOM 7497 C C . GLY A 1 983 ? 3.055 -29.203 0.645 1.00 80.56 983 GLY A C 1
ATOM 7498 O O . GLY A 1 983 ? 4.121 -29.815 0.712 1.00 80.56 983 GLY A O 1
ATOM 7499 N N . LYS A 1 984 ? 2.938 -27.939 1.080 1.00 82.81 984 LYS A N 1
ATOM 7500 C CA . LYS A 1 984 ? 4.023 -27.191 1.741 1.00 82.81 984 LYS A CA 1
ATOM 7501 C C . LYS A 1 984 ? 4.222 -27.560 3.209 1.00 82.81 984 LYS A C 1
ATOM 7503 O O . LYS A 1 984 ? 5.286 -27.263 3.751 1.00 82.81 984 LYS A O 1
ATOM 7508 N N . MET A 1 985 ? 3.240 -28.182 3.861 1.00 88.25 985 MET A N 1
ATOM 7509 C CA . MET A 1 985 ? 3.393 -28.612 5.250 1.00 88.25 985 MET A CA 1
ATOM 7510 C C . MET A 1 985 ? 4.398 -29.775 5.330 1.00 88.25 985 MET A C 1
ATOM 7512 O O . MET A 1 985 ? 4.377 -30.691 4.508 1.00 88.25 985 MET A O 1
ATOM 7516 N N . GLY A 1 986 ? 5.320 -29.742 6.293 1.00 88.69 986 GLY A N 1
ATOM 7517 C CA . GLY A 1 986 ? 6.285 -30.827 6.512 1.00 88.69 986 GLY A CA 1
ATOM 7518 C C . GLY A 1 986 ? 5.638 -32.073 7.131 1.00 88.69 986 GLY A C 1
ATOM 7519 O O . GLY A 1 986 ? 4.539 -31.999 7.678 1.00 88.69 986 GLY A O 1
ATOM 7520 N N . ALA A 1 987 ? 6.331 -33.218 7.084 1.00 92.38 987 ALA A N 1
ATOM 7521 C CA . ALA A 1 987 ? 5.849 -34.463 7.695 1.00 92.38 987 ALA A CA 1
ATOM 7522 C C . ALA A 1 987 ? 5.636 -34.322 9.214 1.00 92.38 987 ALA A C 1
ATOM 7524 O O . ALA A 1 987 ? 4.585 -34.698 9.718 1.00 92.38 987 ALA A O 1
ATOM 7525 N N . GLU A 1 988 ? 6.586 -33.701 9.921 1.00 94.38 988 GLU A N 1
ATOM 7526 C CA . GLU A 1 988 ? 6.472 -33.422 11.360 1.00 94.38 988 GLU A CA 1
ATOM 7527 C C . GLU A 1 988 ? 5.238 -32.570 11.692 1.00 94.38 988 GLU A C 1
ATOM 7529 O O . GLU A 1 988 ? 4.486 -32.898 12.600 1.00 94.38 988 GLU A O 1
ATOM 7534 N N . GLY A 1 989 ? 4.987 -31.509 10.914 1.00 95.94 989 GLY A N 1
ATOM 7535 C CA . GLY A 1 989 ? 3.822 -30.640 11.100 1.00 95.94 989 GLY A CA 1
ATOM 7536 C C . GLY A 1 989 ? 2.492 -31.348 10.842 1.00 95.94 989 GLY A C 1
ATOM 7537 O O . GLY A 1 989 ? 1.555 -31.179 11.617 1.00 95.94 989 GLY A O 1
ATOM 7538 N N . ARG A 1 990 ? 2.414 -32.188 9.796 1.00 94.88 990 ARG A N 1
ATOM 7539 C CA . ARG A 1 990 ? 1.237 -33.040 9.539 1.00 94.88 990 ARG A CA 1
ATOM 7540 C C . ARG A 1 990 ? 0.973 -33.999 10.694 1.00 94.88 990 ARG A C 1
ATOM 7542 O O . ARG A 1 990 ? -0.160 -34.097 11.151 1.00 94.88 990 ARG A O 1
ATOM 7549 N N . LYS A 1 991 ? 2.016 -34.688 11.157 1.00 96.44 991 LYS A N 1
ATOM 7550 C CA . LYS A 1 991 ? 1.938 -35.633 12.271 1.00 96.44 991 LYS A CA 1
ATOM 7551 C C . LYS A 1 991 ? 1.464 -34.934 13.554 1.00 96.44 991 LYS A C 1
ATOM 7553 O O . LYS A 1 991 ? 0.486 -35.374 14.146 1.00 96.44 991 LYS A O 1
ATOM 7558 N N . ASP A 1 992 ? 2.066 -33.801 13.915 1.00 98.00 992 ASP A N 1
ATOM 7559 C CA . ASP A 1 992 ? 1.684 -33.035 15.109 1.00 98.00 992 ASP A CA 1
ATOM 7560 C C . ASP A 1 992 ? 0.235 -32.491 15.030 1.00 98.00 992 ASP A C 1
ATOM 7562 O O . ASP A 1 992 ? -0.464 -32.453 16.043 1.00 98.00 992 ASP A O 1
ATOM 7566 N N . LEU A 1 993 ? -0.258 -32.120 13.838 1.00 98.00 993 LEU A N 1
ATOM 7567 C CA . LEU A 1 993 ? -1.651 -31.690 13.644 1.00 98.00 993 LEU A CA 1
ATOM 7568 C C . LEU A 1 993 ? -2.656 -32.844 13.789 1.00 98.00 993 LEU A C 1
ATOM 7570 O O . LEU A 1 993 ? -3.722 -32.649 14.372 1.00 98.00 993 LEU A O 1
ATOM 7574 N N . PHE A 1 994 ? -2.331 -34.044 13.296 1.00 97.75 994 PHE A N 1
ATOM 7575 C CA . PHE A 1 994 ? -3.162 -35.234 13.516 1.00 97.75 994 PHE A CA 1
ATOM 7576 C C . PHE A 1 994 ? -3.172 -35.671 14.986 1.00 97.75 994 PHE A C 1
ATOM 7578 O O . PHE A 1 994 ? -4.237 -36.012 15.505 1.00 97.75 994 PHE A O 1
ATOM 7585 N N . ASP A 1 995 ? -2.030 -35.610 15.676 1.00 97.50 995 ASP A N 1
ATOM 7586 C CA . ASP A 1 995 ? -1.949 -35.874 17.119 1.00 97.50 995 ASP A CA 1
ATOM 7587 C C . ASP A 1 995 ? -2.824 -34.876 17.906 1.00 97.50 995 ASP A C 1
ATOM 7589 O O . ASP A 1 995 ? -3.570 -35.268 18.808 1.00 97.50 995 ASP A O 1
ATOM 7593 N N . TRP A 1 996 ? -2.795 -33.590 17.528 1.00 97.62 996 TRP A N 1
ATOM 7594 C CA . TRP A 1 996 ? -3.654 -32.561 18.120 1.00 97.62 996 TRP A CA 1
ATOM 7595 C C . TRP A 1 996 ? -5.140 -32.843 17.873 1.00 97.62 996 TRP A C 1
ATOM 7597 O O . TRP A 1 996 ? -5.909 -32.871 18.829 1.00 97.62 996 TRP A O 1
ATOM 7607 N N . LEU A 1 997 ? -5.545 -33.127 16.628 1.00 97.69 997 LEU A N 1
ATOM 7608 C CA . LEU A 1 997 ? -6.932 -33.482 16.294 1.00 97.69 997 LEU A CA 1
ATOM 7609 C C . LEU A 1 997 ? -7.422 -34.695 17.087 1.00 97.69 997 LEU A C 1
ATOM 7611 O O . LEU A 1 997 ? -8.518 -34.662 17.635 1.00 97.69 997 LEU A O 1
ATOM 7615 N N . THR A 1 998 ? -6.597 -35.739 17.186 1.00 96.12 998 THR A N 1
ATOM 7616 C CA . THR A 1 998 ? -6.904 -36.944 17.969 1.00 96.12 998 THR A CA 1
ATOM 7617 C C . THR A 1 998 ? -7.224 -36.568 19.414 1.00 96.12 998 THR A C 1
ATOM 7619 O O . THR A 1 998 ? -8.295 -36.904 19.909 1.00 96.12 998 THR A O 1
ATOM 7622 N N . LYS A 1 999 ? -6.359 -35.770 20.056 1.00 94.81 999 LYS A N 1
ATOM 7623 C CA . LYS A 1 999 ? -6.560 -35.292 21.432 1.00 94.81 999 LYS A CA 1
ATOM 7624 C C . LYS A 1 999 ? -7.866 -34.504 21.606 1.00 94.81 999 LYS A C 1
ATOM 7626 O O . LYS A 1 999 ? -8.529 -34.684 22.625 1.00 94.81 999 LYS A O 1
ATOM 7631 N N . GLN A 1 1000 ? -8.235 -33.648 20.646 1.00 92.88 1000 GLN A N 1
ATOM 7632 C CA . GLN A 1 1000 ? -9.479 -32.868 20.731 1.00 92.88 1000 GLN A CA 1
ATOM 7633 C C . GLN A 1 1000 ? -10.730 -33.734 20.529 1.00 92.88 1000 GLN A C 1
ATOM 7635 O O . GLN A 1 1000 ? -11.753 -33.492 21.164 1.00 92.88 1000 GLN A O 1
ATOM 7640 N N . LEU A 1 1001 ? -10.655 -34.760 19.677 1.00 93.31 1001 LEU A N 1
ATOM 7641 C CA . LEU A 1 1001 ? -11.781 -35.656 19.408 1.00 93.31 1001 LEU A CA 1
ATOM 7642 C C . LEU A 1 1001 ? -12.014 -36.670 20.538 1.00 93.31 1001 LEU A C 1
ATOM 7644 O O . LEU A 1 1001 ? -13.167 -36.996 20.806 1.00 93.31 1001 LEU A O 1
ATOM 7648 N N . THR A 1 1002 ? -10.970 -37.121 21.249 1.00 88.94 1002 THR A N 1
ATOM 7649 C CA . THR A 1 1002 ? -11.087 -38.086 22.366 1.00 88.94 1002 THR A CA 1
ATOM 7650 C C . THR A 1 1002 ? -12.059 -37.638 23.467 1.00 88.94 1002 THR A C 1
ATOM 7652 O O . THR A 1 1002 ? -12.679 -38.479 24.111 1.00 88.94 1002 THR A O 1
ATOM 7655 N N . GLY A 1 1003 ? -12.238 -36.329 23.671 1.00 77.19 1003 GLY A N 1
ATOM 7656 C CA . GLY A 1 1003 ? -13.181 -35.781 24.654 1.00 77.19 1003 GLY A CA 1
ATOM 7657 C C . GLY A 1 1003 ? -14.642 -35.681 24.192 1.00 77.19 1003 GLY A C 1
ATOM 7658 O O . GLY A 1 1003 ? -15.493 -35.298 24.990 1.00 77.19 1003 GLY A O 1
ATOM 7659 N N . LEU A 1 1004 ? -14.946 -35.988 22.927 1.00 85.00 1004 LEU A N 1
ATOM 7660 C CA . LEU A 1 1004 ? -16.284 -35.854 22.340 1.00 85.00 1004 LEU A CA 1
ATOM 7661 C C . LEU A 1 1004 ? -16.953 -37.227 22.203 1.00 85.00 1004 LEU A C 1
ATOM 7663 O O . LEU A 1 1004 ? -16.285 -38.193 21.838 1.00 85.00 1004 LEU A O 1
ATOM 7667 N N . SER A 1 1005 ? -18.256 -37.328 22.482 1.00 79.00 1005 SER A N 1
ATOM 7668 C CA . SER A 1 1005 ? -19.042 -38.557 22.271 1.00 79.00 1005 SER A CA 1
ATOM 7669 C C . SER A 1 1005 ? -19.669 -38.603 20.876 1.00 79.00 1005 SER A C 1
ATOM 7671 O O . SER A 1 1005 ? -19.440 -39.571 20.164 1.00 79.00 1005 SER A O 1
ATOM 7673 N N . ASP A 1 1006 ? -20.358 -37.531 20.469 1.00 81.06 1006 ASP A N 1
ATOM 7674 C CA . ASP A 1 1006 ? -21.013 -37.380 19.164 1.00 81.06 1006 ASP A CA 1
ATOM 7675 C C . ASP A 1 1006 ? -20.605 -36.046 18.518 1.00 81.06 1006 ASP A C 1
ATOM 7677 O O . ASP A 1 1006 ? -20.908 -34.971 19.038 1.00 81.06 1006 ASP A O 1
ATOM 7681 N N . PHE A 1 1007 ? -19.912 -36.095 17.378 1.00 90.00 1007 PHE A N 1
ATOM 7682 C CA . PHE A 1 1007 ? -19.481 -34.909 16.634 1.00 90.00 1007 PHE A CA 1
ATOM 7683 C C . PHE A 1 1007 ? -19.431 -35.195 15.127 1.00 90.00 1007 PHE A C 1
ATOM 7685 O O . PHE A 1 1007 ? -18.394 -35.541 14.561 1.00 90.00 1007 PHE A O 1
ATOM 7692 N N . VAL A 1 1008 ? -20.587 -35.040 14.471 1.00 86.12 1008 VAL A N 1
ATOM 7693 C CA . VAL A 1 1008 ? -20.805 -35.417 13.061 1.00 86.12 1008 VAL A CA 1
ATOM 7694 C C . VAL A 1 1008 ? -19.854 -34.693 12.101 1.00 86.12 1008 VAL A C 1
ATOM 7696 O O . VAL A 1 1008 ? -19.401 -35.301 11.134 1.00 86.12 1008 VAL A O 1
ATOM 7699 N N . ASP A 1 1009 ? -19.491 -33.437 12.378 1.00 87.75 1009 ASP A N 1
ATOM 7700 C CA . ASP A 1 1009 ? -18.611 -32.644 11.507 1.00 87.75 1009 ASP A CA 1
ATOM 7701 C C . ASP A 1 1009 ? -17.189 -33.224 11.391 1.00 87.75 1009 ASP A C 1
ATOM 7703 O O . ASP A 1 1009 ? -16.496 -32.960 10.403 1.00 87.75 1009 ASP A O 1
ATOM 7707 N N . ALA A 1 1010 ? -16.761 -34.077 12.338 1.00 90.75 1010 ALA A N 1
ATOM 7708 C CA . ALA A 1 1010 ? -15.489 -34.801 12.257 1.00 90.75 1010 ALA A CA 1
ATOM 7709 C C . ALA A 1 1010 ? -15.364 -35.630 10.972 1.00 90.75 1010 ALA A C 1
ATOM 7711 O O . ALA A 1 1010 ? -14.250 -35.833 10.483 1.00 90.75 1010 ALA A O 1
ATOM 7712 N N . ILE A 1 1011 ? -16.487 -36.068 10.387 1.00 89.69 1011 ILE A N 1
ATOM 7713 C CA . ILE A 1 1011 ? -16.494 -36.874 9.164 1.00 89.69 1011 ILE A CA 1
ATOM 7714 C C . ILE A 1 1011 ? -15.781 -36.174 7.999 1.00 89.69 1011 ILE A C 1
ATOM 7716 O O . ILE A 1 1011 ? -15.162 -36.828 7.161 1.00 89.69 1011 ILE A O 1
ATOM 7720 N N . HIS A 1 1012 ? -15.780 -34.839 7.965 1.00 91.31 1012 HIS A N 1
ATOM 7721 C CA . HIS A 1 1012 ? -15.101 -34.071 6.922 1.00 91.31 1012 HIS A CA 1
ATOM 7722 C C . HIS A 1 1012 ? -13.568 -34.204 6.974 1.00 91.31 1012 HIS A C 1
ATOM 7724 O O . HIS A 1 1012 ? -12.898 -34.013 5.956 1.00 91.31 1012 HIS A O 1
ATOM 7730 N N . LEU A 1 1013 ? -12.999 -34.588 8.123 1.00 93.75 1013 LEU A N 1
ATOM 7731 C CA . LEU A 1 1013 ? -11.568 -34.866 8.284 1.00 93.75 1013 LEU A CA 1
ATOM 7732 C C . LEU A 1 1013 ? -11.172 -36.264 7.777 1.00 93.75 1013 LEU A C 1
ATOM 7734 O O . LEU A 1 1013 ? -9.984 -36.519 7.559 1.00 93.75 1013 LEU A O 1
ATOM 7738 N N . LEU A 1 1014 ? -12.142 -37.152 7.525 1.00 90.56 1014 LEU A N 1
ATOM 7739 C CA . LEU A 1 1014 ? -11.891 -38.541 7.134 1.00 90.56 1014 LEU A CA 1
ATOM 7740 C C . LEU A 1 1014 ? -11.153 -38.649 5.795 1.00 90.56 1014 LEU A C 1
ATOM 7742 O O . LEU A 1 1014 ? -10.231 -39.453 5.666 1.00 90.56 1014 LEU A O 1
ATOM 7746 N N . LYS A 1 1015 ? -11.499 -37.822 4.801 1.00 88.31 1015 LYS A N 1
ATOM 7747 C CA . LYS A 1 1015 ? -10.861 -37.844 3.471 1.00 88.31 1015 LYS A CA 1
ATOM 7748 C C . LYS A 1 1015 ? -9.390 -37.380 3.501 1.00 88.31 1015 LYS A C 1
ATOM 7750 O O . LYS A 1 1015 ? -8.537 -38.111 2.982 1.00 88.31 1015 LYS A O 1
ATOM 7755 N N . PRO A 1 1016 ? -9.035 -36.237 4.125 1.00 91.75 1016 PRO A N 1
ATOM 7756 C CA . PRO A 1 1016 ? -7.635 -35.860 4.333 1.00 91.75 1016 PRO A CA 1
ATOM 7757 C C . PRO A 1 1016 ? -6.841 -36.895 5.138 1.00 91.75 1016 PRO A C 1
ATOM 7759 O O . PRO A 1 1016 ? -5.729 -37.242 4.740 1.00 91.75 1016 PRO A O 1
ATOM 7762 N N . ALA A 1 1017 ? -7.413 -37.434 6.221 1.00 92.06 1017 ALA A N 1
ATOM 7763 C CA . ALA A 1 1017 ? -6.756 -38.459 7.033 1.00 92.06 1017 ALA A CA 1
ATOM 7764 C C . ALA A 1 1017 ? -6.520 -39.756 6.236 1.00 92.06 1017 ALA A C 1
ATOM 7766 O O . ALA A 1 1017 ? -5.425 -40.315 6.260 1.00 92.06 1017 ALA A O 1
ATOM 7767 N N . SER A 1 1018 ? -7.498 -40.175 5.429 1.00 89.69 1018 SER A N 1
ATOM 7768 C CA . SER A 1 1018 ? -7.377 -41.331 4.532 1.00 89.69 1018 SER A CA 1
ATOM 7769 C C . SER A 1 1018 ? -6.281 -41.140 3.485 1.00 89.69 1018 SER A C 1
ATOM 7771 O O . SER A 1 1018 ? -5.499 -42.049 3.223 1.00 89.69 1018 SER A O 1
ATOM 7773 N N . THR A 1 1019 ? -6.173 -39.938 2.918 1.00 88.00 1019 THR A N 1
ATOM 7774 C CA . THR A 1 1019 ? -5.101 -39.606 1.968 1.00 88.00 1019 THR A CA 1
ATOM 7775 C C . THR A 1 1019 ? -3.729 -39.679 2.651 1.00 88.00 1019 THR A C 1
ATOM 7777 O O . THR A 1 1019 ? -2.779 -40.228 2.087 1.00 88.00 1019 THR A O 1
ATOM 7780 N N . ALA A 1 1020 ? -3.631 -39.207 3.899 1.00 91.62 1020 ALA A N 1
ATOM 7781 C CA . ALA A 1 1020 ? -2.406 -39.239 4.696 1.00 91.62 1020 ALA A CA 1
ATOM 7782 C C . ALA A 1 1020 ? -1.928 -40.661 5.058 1.00 91.62 1020 ALA A C 1
ATOM 7784 O O . ALA A 1 1020 ? -0.737 -40.845 5.306 1.00 91.62 1020 ALA A O 1
ATOM 7785 N N . MET A 1 1021 ? -2.785 -41.688 4.974 1.00 87.81 1021 MET A N 1
ATOM 7786 C CA . MET A 1 1021 ? -2.370 -43.101 5.082 1.00 87.81 1021 MET A CA 1
ATOM 7787 C C . MET A 1 1021 ? -1.422 -43.541 3.956 1.00 87.81 1021 MET A C 1
ATOM 7789 O O . MET A 1 1021 ? -0.751 -44.564 4.072 1.00 87.81 1021 MET A O 1
ATOM 7793 N N . THR A 1 1022 ? -1.338 -42.768 2.871 1.00 85.62 1022 THR A N 1
ATOM 7794 C CA . THR A 1 1022 ? -0.378 -42.982 1.778 1.00 85.62 1022 THR A CA 1
ATOM 7795 C C . THR A 1 1022 ? 0.836 -42.046 1.847 1.00 85.62 1022 THR A C 1
ATOM 7797 O O . THR A 1 1022 ? 1.690 -42.083 0.958 1.00 85.62 1022 THR A O 1
ATOM 7800 N N . ASP A 1 1023 ? 0.954 -41.224 2.901 1.00 88.75 1023 ASP A N 1
ATOM 7801 C CA . ASP A 1 1023 ? 2.115 -40.354 3.110 1.00 88.75 1023 ASP A CA 1
ATOM 7802 C C . ASP A 1 1023 ? 3.397 -41.193 3.248 1.00 88.75 1023 ASP A C 1
ATOM 7804 O O . ASP A 1 1023 ? 3.393 -42.323 3.738 1.00 88.75 1023 ASP A O 1
ATOM 7808 N N . LYS A 1 1024 ? 4.527 -40.635 2.811 1.00 89.12 1024 LYS A N 1
ATOM 7809 C CA . LYS A 1 1024 ? 5.856 -41.260 2.880 1.00 89.12 1024 LYS A CA 1
ATOM 7810 C C . LYS A 1 1024 ? 6.296 -41.534 4.311 1.00 89.12 1024 LYS A C 1
ATOM 7812 O O . LYS A 1 1024 ? 6.963 -42.538 4.563 1.00 89.12 1024 LYS A O 1
ATOM 7817 N N . SER A 1 1025 ? 5.967 -40.621 5.221 1.00 92.38 1025 SER A N 1
ATOM 7818 C CA . SER A 1 1025 ? 6.379 -40.679 6.616 1.00 92.38 1025 SER A CA 1
ATOM 7819 C C . SER A 1 1025 ? 5.552 -41.713 7.370 1.00 92.38 1025 SER A C 1
ATOM 7821 O O . SER A 1 1025 ? 4.324 -41.652 7.380 1.00 92.38 1025 SER A O 1
ATOM 7823 N N . ALA A 1 1026 ? 6.230 -42.664 8.016 1.00 91.12 1026 ALA A N 1
ATOM 7824 C CA . ALA A 1 1026 ? 5.573 -43.657 8.861 1.00 91.12 1026 ALA A CA 1
ATOM 7825 C C . ALA A 1 1026 ? 4.847 -43.008 10.046 1.00 91.12 1026 ALA A C 1
ATOM 7827 O O . ALA A 1 1026 ? 3.750 -43.439 10.389 1.00 91.12 1026 ALA A O 1
ATOM 7828 N N . ASP A 1 1027 ? 5.413 -41.939 10.607 1.00 94.81 1027 ASP A N 1
ATOM 7829 C CA . ASP A 1 1027 ? 4.819 -41.221 11.734 1.00 94.81 1027 ASP A CA 1
ATOM 7830 C C . ASP A 1 1027 ? 3.536 -40.491 11.328 1.00 94.81 1027 ASP A C 1
ATOM 7832 O O . ASP A 1 1027 ? 2.557 -40.523 12.068 1.00 94.81 1027 ASP A O 1
ATOM 7836 N N . VAL A 1 1028 ? 3.494 -39.907 10.122 1.00 95.38 1028 VAL A N 1
ATOM 7837 C CA . VAL A 1 1028 ? 2.264 -39.295 9.584 1.00 95.38 1028 VAL A CA 1
ATOM 7838 C C . VAL A 1 1028 ? 1.188 -40.353 9.373 1.00 95.38 1028 VAL A C 1
ATOM 7840 O O . VAL A 1 1028 ? 0.049 -40.131 9.772 1.00 95.38 1028 VAL A O 1
ATOM 7843 N N . ARG A 1 1029 ? 1.539 -41.512 8.796 1.00 92.50 1029 ARG A N 1
ATOM 7844 C CA . ARG A 1 1029 ? 0.586 -42.620 8.623 1.00 92.50 1029 ARG A CA 1
ATOM 7845 C C . ARG A 1 1029 ? 0.025 -43.095 9.968 1.00 92.50 1029 ARG A C 1
ATOM 7847 O O . ARG A 1 1029 ? -1.181 -43.257 10.087 1.00 92.50 1029 ARG A O 1
ATOM 7854 N N . LYS A 1 1030 ? 0.876 -43.248 10.988 1.00 94.19 1030 LYS A N 1
ATOM 7855 C CA . LYS A 1 1030 ? 0.474 -43.670 12.340 1.00 94.19 1030 LYS A CA 1
ATOM 7856 C C . LYS A 1 1030 ? -0.418 -42.639 13.046 1.00 94.19 1030 LYS A C 1
ATOM 7858 O O . LYS A 1 1030 ? -1.401 -43.012 13.678 1.00 94.19 1030 LYS A O 1
ATOM 7863 N N . ALA A 1 1031 ? -0.097 -41.350 12.935 1.00 96.19 1031 ALA A N 1
ATOM 7864 C CA . ALA A 1 1031 ? -0.923 -40.281 13.498 1.00 96.19 1031 ALA A CA 1
ATOM 7865 C C . ALA A 1 1031 ? -2.280 -40.175 12.775 1.00 96.19 1031 ALA A C 1
ATOM 7867 O O . ALA A 1 1031 ? -3.319 -40.021 13.416 1.00 96.19 1031 ALA A O 1
ATOM 7868 N N . ALA A 1 1032 ? -2.289 -40.328 11.445 1.00 94.31 1032 ALA A N 1
ATOM 7869 C CA . ALA A 1 1032 ? -3.514 -40.374 10.650 1.00 94.31 1032 ALA A CA 1
ATOM 7870 C C . ALA A 1 1032 ? -4.400 -41.575 11.028 1.00 94.31 1032 ALA A C 1
ATOM 7872 O O . ALA A 1 1032 ? -5.603 -41.406 11.191 1.00 94.31 1032 ALA A O 1
ATOM 7873 N N . GLU A 1 1033 ? -3.820 -42.760 11.241 1.00 91.50 1033 GLU A N 1
ATOM 7874 C CA . GLU A 1 1033 ? -4.523 -43.956 11.728 1.00 91.50 1033 GLU A CA 1
ATOM 7875 C C . GLU A 1 1033 ? -5.192 -43.728 13.098 1.00 91.50 1033 GLU A C 1
ATOM 7877 O O . GLU A 1 1033 ? -6.369 -44.061 13.291 1.00 91.50 1033 GLU A O 1
ATOM 7882 N N . GLY A 1 1034 ? -4.472 -43.107 14.040 1.00 90.75 1034 GLY A N 1
ATOM 7883 C CA . GLY A 1 1034 ? -5.026 -42.702 15.336 1.00 90.75 1034 GLY A CA 1
ATOM 7884 C C . GLY A 1 1034 ? -6.199 -41.730 15.186 1.00 90.75 1034 GLY A C 1
ATOM 7885 O O . GLY A 1 1034 ? -7.263 -41.945 15.761 1.00 90.75 1034 GLY A O 1
ATOM 7886 N N . CYS A 1 1035 ? -6.052 -40.719 14.328 1.00 94.62 1035 CYS A N 1
ATOM 7887 C CA . CYS A 1 1035 ? -7.095 -39.728 14.075 1.00 94.62 1035 CYS A CA 1
ATOM 7888 C C . CYS A 1 1035 ? -8.339 -40.336 13.400 1.00 94.62 1035 CYS A C 1
ATOM 7890 O O . CYS A 1 1035 ? -9.455 -40.046 13.823 1.00 94.62 1035 CYS A O 1
ATOM 7892 N N . ILE A 1 1036 ? -8.174 -41.231 12.413 1.00 91.75 1036 ILE A N 1
ATOM 7893 C CA . ILE A 1 1036 ? -9.286 -41.965 11.774 1.00 91.75 1036 ILE A CA 1
ATOM 7894 C C . ILE A 1 1036 ? -10.097 -42.727 12.824 1.00 91.75 1036 ILE A C 1
ATOM 7896 O O . ILE A 1 1036 ? -11.323 -42.719 12.775 1.00 91.75 1036 ILE A O 1
ATOM 7900 N N . SER A 1 1037 ? -9.423 -43.349 13.792 1.00 89.38 1037 SER A N 1
ATOM 7901 C CA . SER A 1 1037 ? -10.078 -44.098 14.868 1.00 89.38 1037 SER A CA 1
ATOM 7902 C C . SER A 1 1037 ? -11.025 -43.224 15.689 1.00 89.38 1037 SER A C 1
ATOM 7904 O O . SER A 1 1037 ? -12.160 -43.622 15.940 1.00 89.38 1037 SER A O 1
ATOM 7906 N N . GLU A 1 1038 ? -10.581 -42.021 16.056 1.00 91.81 1038 GLU A N 1
ATOM 7907 C CA . GLU A 1 1038 ? -11.404 -41.067 16.799 1.00 91.81 1038 GLU A CA 1
ATOM 7908 C C . GLU A 1 1038 ? -12.508 -40.456 15.932 1.00 91.81 1038 GLU A C 1
ATOM 7910 O O . GLU A 1 1038 ? -13.634 -40.335 16.404 1.00 91.81 1038 GLU A O 1
ATOM 7915 N N . ILE A 1 1039 ? -12.231 -40.144 14.658 1.00 91.75 1039 ILE A N 1
ATOM 7916 C CA . ILE A 1 1039 ? -13.246 -39.659 13.709 1.00 91.75 1039 ILE A CA 1
ATOM 7917 C C . ILE A 1 1039 ? -14.391 -40.668 13.604 1.00 91.75 1039 ILE A C 1
ATOM 7919 O O . ILE A 1 1039 ? -15.545 -40.271 13.715 1.00 91.75 1039 ILE A O 1
ATOM 7923 N N . LEU A 1 1040 ? -14.092 -41.958 13.424 1.00 87.75 1040 LEU A N 1
ATOM 7924 C CA . LEU A 1 1040 ? -15.115 -43.006 13.335 1.00 87.75 1040 LEU A CA 1
ATOM 7925 C C . LEU A 1 1040 ? -15.873 -43.194 14.655 1.00 87.75 1040 LEU A C 1
ATOM 7927 O O . LEU A 1 1040 ? -17.060 -43.479 14.625 1.00 87.75 1040 LEU A O 1
ATOM 7931 N N . ARG A 1 1041 ? -15.214 -43.019 15.806 1.00 88.38 1041 ARG A N 1
ATOM 7932 C CA . ARG A 1 1041 ? -15.857 -43.142 17.122 1.00 88.38 1041 ARG A CA 1
ATOM 7933 C C . ARG A 1 1041 ? -16.888 -42.039 17.372 1.00 88.38 1041 ARG A C 1
ATOM 7935 O O . ARG A 1 1041 ? -17.918 -42.321 17.969 1.00 88.38 1041 ARG A O 1
ATOM 7942 N N . VAL A 1 1042 ? -16.599 -40.806 16.944 1.00 90.00 1042 VAL A N 1
ATOM 7943 C CA . VAL A 1 1042 ? -17.490 -39.644 17.152 1.00 90.00 1042 VAL A CA 1
ATOM 7944 C C . VAL A 1 1042 ? -18.445 -39.388 15.986 1.00 90.00 1042 VAL A C 1
ATOM 7946 O O . VAL A 1 1042 ? -19.373 -38.590 16.108 1.00 90.00 1042 VAL A O 1
ATOM 7949 N N . SER A 1 1043 ? -18.209 -40.024 14.836 1.00 83.12 1043 SER A N 1
ATOM 7950 C CA . SER A 1 1043 ? -19.098 -39.953 13.678 1.00 83.12 1043 SER A CA 1
ATOM 7951 C C . SER A 1 1043 ? -20.180 -41.023 13.802 1.00 83.12 1043 SER A C 1
ATOM 7953 O O . SER A 1 1043 ? -19.881 -42.198 13.981 1.00 83.12 1043 SER A O 1
ATOM 7955 N N . GLY A 1 1044 ? -21.449 -40.642 13.657 1.00 77.38 1044 GLY A N 1
ATOM 7956 C CA . GLY A 1 1044 ? -22.550 -41.607 13.633 1.00 77.38 1044 GLY A CA 1
ATOM 7957 C C . GLY A 1 1044 ? -22.430 -42.614 12.478 1.00 77.38 1044 GLY A C 1
ATOM 7958 O O . GLY A 1 1044 ? -21.975 -42.271 11.381 1.00 77.38 1044 GLY A O 1
ATOM 7959 N N . GLN A 1 1045 ? -22.888 -43.848 12.711 1.00 72.25 1045 GLN A N 1
ATOM 7960 C CA . GLN A 1 1045 ? -22.736 -44.990 11.798 1.00 72.25 1045 GLN A CA 1
ATOM 7961 C C . GLN A 1 1045 ? -23.305 -44.733 10.386 1.00 72.25 1045 GLN A C 1
ATOM 7963 O O . GLN A 1 1045 ? -22.632 -45.026 9.398 1.00 72.25 1045 GLN A O 1
ATOM 7968 N N . GLU A 1 1046 ? -24.471 -44.082 10.267 1.00 74.62 1046 GLU A N 1
ATOM 7969 C CA . GLU A 1 1046 ? -25.061 -43.696 8.968 1.00 74.62 1046 GLU A CA 1
ATOM 7970 C C . GLU A 1 1046 ? -24.146 -42.773 8.144 1.00 74.62 1046 GLU A C 1
ATOM 7972 O O . GLU A 1 1046 ? -24.040 -42.894 6.919 1.00 74.62 1046 GLU A O 1
ATOM 7977 N N . MET A 1 1047 ? -23.462 -41.834 8.805 1.00 77.00 1047 MET A N 1
ATOM 7978 C CA . MET A 1 1047 ? -22.616 -40.857 8.122 1.00 77.00 1047 MET A CA 1
ATOM 7979 C C . MET A 1 1047 ? -21.315 -41.497 7.632 1.00 77.00 1047 MET A C 1
ATOM 7981 O O . MET A 1 1047 ? -20.811 -41.140 6.563 1.00 77.00 1047 MET A O 1
ATOM 7985 N N . ILE A 1 1048 ? -20.806 -42.482 8.375 1.00 78.38 1048 ILE A N 1
ATOM 7986 C CA . ILE A 1 1048 ? -19.656 -43.299 7.980 1.00 78.38 1048 ILE A CA 1
ATOM 7987 C C . ILE A 1 1048 ? -19.990 -44.090 6.709 1.00 78.38 1048 ILE A C 1
ATOM 7989 O O . ILE A 1 1048 ? -19.265 -43.983 5.718 1.00 78.38 1048 ILE A O 1
ATOM 7993 N N . GLU A 1 1049 ? -21.120 -44.805 6.686 1.00 75.81 1049 GLU A N 1
ATOM 7994 C CA . GLU A 1 1049 ? -21.557 -45.596 5.523 1.00 75.81 1049 GLU A CA 1
ATOM 7995 C C . GLU A 1 1049 ? -21.713 -44.746 4.255 1.00 75.81 1049 GLU A C 1
ATOM 7997 O O . GLU A 1 1049 ? -21.317 -45.163 3.161 1.00 75.81 1049 GLU A O 1
ATOM 8002 N N . LYS A 1 1050 ? -22.230 -43.519 4.394 1.00 77.19 1050 LYS A N 1
ATOM 8003 C CA . LYS A 1 1050 ? -22.401 -42.592 3.269 1.00 77.19 1050 LYS A CA 1
ATOM 8004 C C . LYS A 1 1050 ? -21.070 -42.129 2.665 1.00 77.19 1050 LYS A C 1
ATOM 8006 O O . LYS A 1 1050 ? -20.990 -41.981 1.447 1.00 77.19 1050 LYS A O 1
ATOM 8011 N N . ASN A 1 1051 ? -20.043 -41.913 3.490 1.00 79.12 1051 ASN A N 1
ATOM 8012 C CA . ASN A 1 1051 ? -18.739 -41.394 3.056 1.00 79.12 1051 ASN A CA 1
ATOM 8013 C C . ASN A 1 1051 ? -17.735 -42.498 2.673 1.00 79.12 1051 ASN A C 1
ATOM 8015 O O . ASN A 1 1051 ? -16.719 -42.202 2.046 1.00 79.12 1051 ASN A O 1
ATOM 8019 N N . LEU A 1 1052 ? -18.019 -43.773 2.981 1.00 73.81 1052 LEU A N 1
ATOM 8020 C CA . LEU A 1 1052 ? -17.137 -44.903 2.650 1.00 73.81 1052 LEU A CA 1
ATOM 8021 C C . LEU A 1 1052 ? -16.838 -45.021 1.146 1.00 73.81 1052 LEU A C 1
ATOM 8023 O O . LEU A 1 1052 ? -15.751 -45.455 0.773 1.00 73.81 1052 LEU A O 1
ATOM 8027 N N . LYS A 1 1053 ? -17.786 -44.622 0.285 1.00 73.50 1053 LYS A N 1
ATOM 8028 C CA . LYS A 1 1053 ? -17.656 -44.695 -1.183 1.00 73.50 1053 LYS A CA 1
ATOM 8029 C C . LYS A 1 1053 ? -16.520 -43.827 -1.738 1.00 73.50 1053 LYS A C 1
ATOM 8031 O O . LYS A 1 1053 ? -16.005 -44.133 -2.809 1.00 73.50 1053 LYS A O 1
ATOM 8036 N N . ASP A 1 1054 ? -16.118 -42.791 -1.002 1.00 72.56 1054 ASP A N 1
ATOM 8037 C CA . ASP A 1 1054 ? -15.083 -41.839 -1.419 1.00 72.56 1054 ASP A CA 1
ATOM 8038 C C . ASP A 1 1054 ? -13.671 -42.233 -0.945 1.00 72.56 1054 ASP A C 1
ATOM 8040 O O . ASP A 1 1054 ? -12.693 -41.558 -1.281 1.00 72.56 1054 ASP A O 1
ATOM 8044 N N . ILE A 1 1055 ? -13.539 -43.307 -0.155 1.00 77.88 1055 ILE A N 1
ATOM 8045 C CA . ILE A 1 1055 ? -12.271 -43.757 0.434 1.00 77.88 1055 ILE A CA 1
ATOM 8046 C C . ILE A 1 1055 ? -11.718 -44.934 -0.370 1.00 77.88 1055 ILE A C 1
ATOM 8048 O O . ILE A 1 1055 ? -12.413 -45.911 -0.631 1.00 77.88 1055 ILE A O 1
ATOM 8052 N N . GLN A 1 1056 ? -10.436 -44.871 -0.731 1.00 73.44 1056 GLN A N 1
ATOM 8053 C CA . GLN A 1 1056 ? -9.743 -45.918 -1.485 1.00 73.44 1056 GLN A CA 1
ATOM 8054 C C . GLN A 1 1056 ? -8.409 -46.297 -0.823 1.00 73.44 1056 GLN A C 1
ATOM 8056 O O . GLN A 1 1056 ? -7.835 -45.531 -0.046 1.00 73.44 1056 GLN A O 1
ATOM 8061 N N . GLY A 1 1057 ? -7.890 -47.484 -1.152 1.00 71.88 1057 GLY A N 1
ATOM 8062 C CA . GLY A 1 1057 ? -6.553 -47.927 -0.741 1.00 71.88 1057 GLY A CA 1
ATOM 8063 C C . GLY A 1 1057 ? -6.443 -48.377 0.728 1.00 71.88 1057 GLY A C 1
ATOM 8064 O O . GLY A 1 1057 ? -7.423 -48.856 1.297 1.00 71.88 1057 GLY A O 1
ATOM 8065 N N . PRO A 1 1058 ? -5.257 -48.256 1.363 1.00 71.12 1058 PRO A N 1
ATOM 8066 C CA . PRO A 1 1058 ? -5.005 -48.749 2.725 1.00 71.12 1058 PRO A CA 1
ATOM 8067 C C . PRO A 1 1058 ? -5.959 -48.192 3.790 1.00 71.12 1058 PRO A C 1
ATOM 8069 O O . PRO A 1 1058 ? -6.327 -48.904 4.720 1.00 71.12 1058 PRO A O 1
ATOM 8072 N N . ALA A 1 1059 ? -6.396 -46.938 3.633 1.00 71.62 1059 ALA A N 1
ATOM 8073 C CA . ALA A 1 1059 ? -7.365 -46.316 4.530 1.00 71.62 1059 ALA A CA 1
ATOM 8074 C C . ALA A 1 1059 ? -8.725 -47.027 4.498 1.00 71.62 1059 ALA A C 1
ATOM 8076 O O . ALA A 1 1059 ? -9.340 -47.203 5.545 1.00 71.62 1059 ALA A O 1
ATOM 8077 N N . LEU A 1 1060 ? -9.170 -47.494 3.323 1.00 77.25 1060 LEU A N 1
ATOM 8078 C CA . LEU A 1 1060 ? -10.425 -48.236 3.192 1.00 77.25 1060 LEU A CA 1
ATOM 8079 C C . LEU A 1 1060 ? -10.371 -49.552 3.978 1.00 77.25 1060 LEU A C 1
ATOM 8081 O O . LEU A 1 1060 ? -11.334 -49.887 4.657 1.00 77.25 1060 LEU A O 1
ATOM 8085 N N . ALA A 1 1061 ? -9.244 -50.273 3.935 1.00 75.06 1061 ALA A N 1
ATOM 8086 C CA . ALA A 1 1061 ? -9.072 -51.517 4.690 1.00 75.06 1061 ALA A CA 1
ATOM 8087 C C . ALA A 1 1061 ? -9.170 -51.291 6.210 1.00 75.06 1061 ALA A C 1
ATOM 8089 O O . ALA A 1 1061 ? -9.890 -52.024 6.881 1.00 75.06 1061 ALA A O 1
ATOM 8090 N N . LEU A 1 1062 ? -8.519 -50.242 6.728 1.00 71.50 1062 LEU A N 1
ATOM 8091 C CA . LEU A 1 1062 ? -8.578 -49.860 8.145 1.00 71.50 1062 LEU A CA 1
ATOM 8092 C C . LEU A 1 1062 ? -9.994 -49.436 8.572 1.00 71.50 1062 LEU A C 1
ATOM 8094 O O . LEU A 1 1062 ? -10.483 -49.862 9.618 1.00 71.50 1062 LEU A O 1
ATOM 8098 N N . VAL A 1 1063 ? -10.664 -48.609 7.761 1.00 73.06 1063 VAL A N 1
ATOM 8099 C CA . VAL A 1 1063 ? -12.047 -48.184 8.023 1.00 73.06 1063 VAL A CA 1
ATOM 8100 C C . VAL A 1 1063 ? -12.972 -49.404 8.038 1.00 73.06 1063 VAL A C 1
ATOM 8102 O O . VAL A 1 1063 ? -13.767 -49.548 8.959 1.00 73.06 1063 VAL A O 1
ATOM 8105 N N . LEU A 1 1064 ? -12.830 -50.334 7.087 1.00 75.62 1064 LEU A N 1
ATOM 8106 C CA . LEU A 1 1064 ? -13.613 -51.575 7.052 1.00 75.62 1064 LEU A CA 1
ATOM 8107 C C . LEU A 1 1064 ? -13.330 -52.503 8.244 1.00 75.62 1064 LEU A C 1
ATOM 8109 O O . LEU A 1 1064 ? -14.256 -53.145 8.736 1.00 75.62 1064 LEU A O 1
ATOM 8113 N N . GLU A 1 1065 ? -12.083 -52.587 8.715 1.00 72.12 1065 GLU A N 1
ATOM 8114 C CA . GLU A 1 1065 ? -11.715 -53.367 9.903 1.00 72.12 1065 GLU A CA 1
ATOM 8115 C C . GLU A 1 1065 ? -12.393 -52.818 11.166 1.00 72.12 1065 GLU A C 1
ATOM 8117 O O . GLU A 1 1065 ? -12.950 -53.594 11.940 1.00 72.12 1065 GLU A O 1
ATOM 8122 N N . LYS A 1 1066 ? -12.419 -51.488 11.335 1.00 68.50 1066 LYS A N 1
ATOM 8123 C CA . LYS A 1 1066 ? -13.041 -50.828 12.495 1.00 68.50 1066 LYS A CA 1
ATOM 8124 C C . LYS A 1 1066 ? -14.564 -50.716 12.428 1.00 68.50 1066 LYS A C 1
ATOM 8126 O O . LYS A 1 1066 ? -15.199 -50.631 13.472 1.00 68.50 1066 LYS A O 1
ATOM 8131 N N . VAL A 1 1067 ? -15.149 -50.716 11.229 1.00 65.38 1067 VAL A N 1
ATOM 8132 C CA . VAL A 1 1067 ? -16.609 -50.640 11.023 1.00 65.38 1067 VAL A CA 1
ATOM 8133 C C . VAL A 1 1067 ? -17.272 -52.027 11.078 1.00 65.38 1067 VAL A C 1
ATOM 8135 O O . VAL A 1 1067 ? -18.489 -52.119 11.238 1.00 65.38 1067 VAL A O 1
ATOM 8138 N N . ARG A 1 1068 ? -16.514 -53.135 10.988 1.00 50.44 1068 ARG A N 1
ATOM 8139 C CA . ARG A 1 1068 ? -17.091 -54.488 11.084 1.00 50.44 1068 ARG A CA 1
ATOM 8140 C C . ARG A 1 1068 ? -17.777 -54.717 12.447 1.00 50.44 1068 ARG A C 1
ATOM 8142 O O . ARG A 1 1068 ? -17.131 -54.578 13.487 1.00 50.44 1068 ARG A O 1
ATOM 8149 N N . PRO A 1 1069 ? -19.053 -55.148 12.466 1.00 40.12 1069 PRO A N 1
ATOM 8150 C CA . PRO A 1 1069 ? -19.795 -55.390 13.699 1.00 40.12 1069 PRO A CA 1
ATOM 8151 C C . PRO A 1 1069 ? -19.288 -56.681 14.357 1.00 40.12 1069 PRO A C 1
ATOM 8153 O O . PRO A 1 1069 ? -19.565 -57.779 13.881 1.00 40.12 1069 PRO A O 1
ATOM 8156 N N . GLY A 1 1070 ? -18.495 -56.566 15.423 1.00 34.81 1070 GLY A N 1
ATOM 8157 C CA . GLY A 1 1070 ? -17.980 -57.735 16.150 1.00 34.81 1070 GLY A CA 1
ATOM 8158 C C . GLY A 1 1070 ? -16.868 -57.467 17.166 1.00 34.81 1070 GLY A C 1
ATOM 8159 O O . GLY A 1 1070 ? -16.583 -58.339 17.978 1.00 34.81 1070 GLY A O 1
ATOM 8160 N N . PHE A 1 1071 ? -16.265 -56.275 17.171 1.00 27.44 1071 PHE A N 1
ATOM 8161 C CA . PHE A 1 1071 ? -15.249 -55.876 18.153 1.00 27.44 1071 PHE A CA 1
ATOM 8162 C C . PHE A 1 1071 ? -15.789 -54.772 19.077 1.00 27.44 1071 PHE A C 1
ATOM 8164 O O . PHE A 1 1071 ? -15.346 -53.630 19.046 1.00 27.44 1071 PHE A O 1
ATOM 8171 N N . VAL A 1 1072 ? -16.779 -55.112 19.907 1.00 26.53 1072 VAL A N 1
ATOM 8172 C CA . VAL A 1 1072 ? -17.150 -54.301 21.077 1.00 26.53 1072 VAL A CA 1
ATOM 8173 C C . VAL A 1 1072 ? -16.522 -54.978 22.288 1.00 26.53 1072 VAL A C 1
ATOM 8175 O O . VAL A 1 1072 ? -17.018 -55.988 22.778 1.00 26.53 1072 VAL A O 1
ATOM 8178 N N . GLN A 1 1073 ? -15.373 -54.468 22.721 1.00 25.11 1073 GLN A N 1
ATOM 8179 C CA . GLN A 1 1073 ? -14.734 -54.884 23.962 1.00 25.11 1073 GLN A CA 1
ATOM 8180 C C . GLN A 1 1073 ? -15.268 -53.973 25.072 1.00 25.11 1073 GLN A C 1
ATOM 8182 O O . GLN A 1 1073 ? -14.811 -52.844 25.219 1.00 25.11 1073 GLN A O 1
ATOM 8187 N N . GLU A 1 1074 ? -16.283 -54.443 25.802 1.00 23.42 1074 GLU A N 1
ATOM 8188 C CA . GLU A 1 1074 ? -16.765 -53.823 27.042 1.00 23.42 1074 GLU A CA 1
ATOM 8189 C C . GLU A 1 1074 ? -15.659 -53.865 28.114 1.00 23.42 1074 GLU A C 1
ATOM 8191 O O . GLU A 1 1074 ? -15.208 -54.955 28.480 1.00 23.42 1074 GLU A O 1
ATOM 8196 N N . PRO A 1 1075 ? -15.225 -52.724 28.676 1.00 25.56 1075 PRO A N 1
ATOM 8197 C CA . PRO A 1 1075 ? -14.446 -52.691 29.900 1.00 25.56 1075 PRO A CA 1
ATOM 8198 C C . PRO A 1 1075 ? -15.395 -52.395 31.065 1.00 25.56 1075 PRO A C 1
ATOM 8200 O O . PRO A 1 1075 ? -15.761 -51.249 31.319 1.00 25.56 1075 PRO A O 1
ATOM 8203 N N . PHE A 1 1076 ? -15.798 -53.449 31.774 1.00 22.39 1076 PHE A N 1
ATOM 8204 C CA . PHE A 1 1076 ? -16.452 -53.335 33.074 1.00 22.39 1076 PHE A CA 1
ATOM 8205 C C . PHE A 1 1076 ? -15.489 -52.698 34.085 1.00 22.39 1076 PHE A C 1
ATOM 8207 O O . PHE A 1 1076 ? -14.335 -53.108 34.222 1.00 22.39 1076 PHE A O 1
ATOM 8214 N N . GLU A 1 1077 ? -15.992 -51.706 34.810 1.00 21.45 1077 GLU A N 1
ATOM 8215 C CA . GLU A 1 1077 ? -15.339 -51.065 35.943 1.00 21.45 1077 GLU A CA 1
ATOM 8216 C C . GLU A 1 1077 ? -15.014 -52.091 37.041 1.00 21.45 1077 GLU A C 1
ATOM 8218 O O . GLU A 1 1077 ? -15.904 -52.674 37.660 1.00 21.45 1077 GLU A O 1
ATOM 8223 N N . SER A 1 1078 ? -13.731 -52.273 37.354 1.00 25.92 1078 SER A N 1
ATOM 8224 C CA . SER A 1 1078 ? -13.303 -52.916 38.597 1.00 25.92 1078 SER A CA 1
ATOM 8225 C C . SER A 1 1078 ? -12.566 -51.902 39.464 1.00 25.92 1078 SER A C 1
ATOM 8227 O O . SER A 1 1078 ? -11.364 -51.672 39.336 1.00 25.92 1078 SER A O 1
ATOM 8229 N N . SER A 1 1079 ? -13.335 -51.283 40.356 1.00 19.19 1079 SER A N 1
ATOM 8230 C CA . SER A 1 1079 ? -12.841 -50.567 41.529 1.00 19.19 1079 SER A CA 1
ATOM 8231 C C . SER A 1 1079 ? -12.112 -51.508 42.503 1.00 19.19 1079 SER A C 1
ATOM 8233 O O . SER A 1 1079 ? -12.482 -52.673 42.627 1.00 19.19 1079 SER A O 1
ATOM 8235 N N . LYS A 1 1080 ? -11.201 -50.919 43.296 1.00 22.28 1080 LYS A N 1
ATOM 8236 C CA . LYS A 1 1080 ? -10.464 -51.444 44.475 1.00 22.28 1080 LYS A CA 1
ATOM 8237 C C . LYS A 1 1080 ? -9.131 -52.152 44.193 1.00 22.28 1080 LYS A C 1
ATOM 8239 O O . LYS A 1 1080 ? -9.098 -53.332 43.884 1.00 22.28 1080 LYS A O 1
ATOM 8244 N N . ALA A 1 1081 ? -8.024 -51.488 44.532 1.00 25.69 1081 ALA A N 1
ATOM 8245 C CA . ALA A 1 1081 ? -7.386 -51.677 45.843 1.00 25.69 1081 ALA A CA 1
ATOM 8246 C C . ALA A 1 1081 ? -6.084 -50.861 45.960 1.00 25.69 1081 ALA A C 1
ATOM 8248 O O . ALA A 1 1081 ? -5.170 -50.975 45.150 1.00 25.69 1081 ALA A O 1
ATOM 8249 N N . MET A 1 1082 ? -6.016 -50.059 47.022 1.00 20.91 1082 MET A N 1
ATOM 8250 C CA . MET A 1 1082 ? -4.799 -49.495 47.604 1.00 20.91 1082 MET A CA 1
ATOM 8251 C C . MET A 1 1082 ? -3.787 -50.589 47.970 1.00 20.91 1082 MET A C 1
ATOM 8253 O O . MET A 1 1082 ? -4.145 -51.517 48.688 1.00 20.91 1082 MET A O 1
ATOM 8257 N N . ALA A 1 1083 ? -2.514 -50.390 47.629 1.00 28.50 1083 ALA A N 1
ATOM 8258 C CA . ALA A 1 1083 ? -1.376 -50.742 48.482 1.00 28.50 1083 ALA A CA 1
ATOM 8259 C C . ALA A 1 1083 ? -0.134 -49.992 47.980 1.00 28.50 1083 ALA A C 1
ATOM 8261 O O . ALA A 1 1083 ? 0.230 -50.092 46.812 1.00 28.50 1083 ALA A O 1
ATOM 8262 N N . GLY A 1 1084 ? 0.454 -49.177 48.857 1.00 24.09 1084 GLY A N 1
ATOM 8263 C CA . GLY A 1 1084 ? 1.606 -48.332 48.560 1.00 24.09 1084 GLY A CA 1
ATOM 8264 C C . GLY A 1 1084 ? 2.964 -49.039 48.717 1.00 24.09 1084 GLY A C 1
ATOM 8265 O O . GLY A 1 1084 ? 3.124 -50.180 48.300 1.00 24.09 1084 GLY A O 1
ATOM 8266 N N . PRO A 1 1085 ? 3.972 -48.339 49.260 1.00 35.91 1085 PRO A N 1
ATOM 8267 C CA . PRO A 1 1085 ? 5.255 -48.073 48.605 1.00 35.91 1085 PRO A CA 1
ATOM 8268 C C . PRO A 1 1085 ? 6.408 -48.887 49.223 1.00 35.91 1085 PRO A C 1
ATOM 8270 O O . PRO A 1 1085 ? 6.170 -49.608 50.184 1.00 35.91 1085 PRO A O 1
ATOM 8273 N N . VAL A 1 1086 ? 7.650 -48.719 48.720 1.00 23.56 1086 VAL A N 1
ATOM 8274 C CA . VAL A 1 1086 ? 8.934 -48.636 49.484 1.00 23.56 1086 VAL A CA 1
ATOM 8275 C C . VAL A 1 1086 ? 10.157 -49.078 48.642 1.00 23.56 1086 VAL A C 1
ATOM 8277 O O . VAL A 1 1086 ? 10.401 -50.254 48.415 1.00 23.56 1086 VAL A O 1
ATOM 8280 N N . SER A 1 1087 ? 10.947 -48.066 48.257 1.00 24.55 1087 SER A N 1
ATOM 8281 C CA . SER A 1 1087 ? 12.402 -47.907 48.474 1.00 24.55 1087 SER A CA 1
ATOM 8282 C C . SER A 1 1087 ? 13.499 -48.758 47.790 1.00 24.55 1087 SER A C 1
ATOM 8284 O O . SER A 1 1087 ? 13.447 -49.977 47.716 1.00 24.55 1087 SER A O 1
ATOM 8286 N N . LYS A 1 1088 ? 14.615 -48.024 47.572 1.00 25.98 1088 LYS A N 1
ATOM 8287 C CA . LYS A 1 1088 ? 16.063 -48.368 47.608 1.00 25.98 1088 LYS A CA 1
ATOM 8288 C C . LYS A 1 1088 ? 16.784 -48.607 46.271 1.00 25.98 1088 LYS A C 1
ATOM 8290 O O . LYS A 1 1088 ? 16.608 -49.625 45.621 1.00 25.98 1088 LYS A O 1
ATOM 8295 N N . GLY A 1 1089 ? 17.736 -47.715 45.970 1.00 28.28 1089 GLY A N 1
ATOM 8296 C CA . GLY A 1 1089 ? 18.803 -47.934 44.987 1.00 28.28 1089 GLY A CA 1
ATOM 8297 C C . GLY A 1 1089 ? 19.671 -46.689 44.779 1.00 28.28 1089 GLY A C 1
ATOM 8298 O O . GLY A 1 1089 ? 19.286 -45.779 44.062 1.00 28.28 1089 GLY A O 1
ATOM 8299 N N . VAL A 1 1090 ? 20.821 -46.652 45.449 1.00 23.91 1090 VAL A N 1
ATOM 8300 C CA . VAL A 1 1090 ? 21.801 -45.556 45.565 1.00 23.91 1090 VAL A CA 1
ATOM 8301 C C . VAL A 1 1090 ? 22.984 -45.795 44.606 1.00 23.91 1090 VAL A C 1
ATOM 8303 O O . VAL A 1 1090 ? 23.516 -46.897 44.558 1.00 23.91 1090 VAL A O 1
ATOM 8306 N N . THR A 1 1091 ? 23.373 -44.746 43.873 1.00 22.48 1091 THR A N 1
ATOM 8307 C CA . THR A 1 1091 ? 24.734 -44.231 43.573 1.00 22.48 1091 THR A CA 1
ATOM 8308 C C . THR A 1 1091 ? 25.916 -45.181 43.275 1.00 22.48 1091 THR A C 1
ATOM 8310 O O . THR A 1 1091 ? 26.346 -45.951 44.130 1.00 22.48 1091 THR A O 1
ATOM 8313 N N . LYS A 1 1092 ? 26.615 -44.944 42.147 1.00 29.67 1092 LYS A N 1
ATOM 8314 C CA . LYS A 1 1092 ? 28.082 -45.116 42.030 1.00 29.67 1092 LYS A CA 1
ATOM 8315 C C . LYS A 1 1092 ? 28.687 -44.167 40.981 1.00 29.67 1092 LYS A C 1
ATOM 8317 O O . LYS A 1 1092 ? 28.112 -43.947 39.924 1.00 29.67 1092 LYS A O 1
ATOM 8322 N N . ILE A 1 1093 ? 29.829 -43.584 41.341 1.00 22.41 1093 ILE A N 1
ATOM 8323 C CA . ILE A 1 1093 ? 30.535 -42.460 40.710 1.00 22.41 1093 ILE A CA 1
ATOM 8324 C C . ILE A 1 1093 ? 31.717 -42.942 39.845 1.00 22.41 1093 ILE A C 1
ATOM 8326 O O . ILE A 1 1093 ? 32.315 -43.980 40.106 1.00 22.41 1093 ILE A O 1
ATOM 8330 N N . SER A 1 1094 ? 32.021 -42.101 38.857 1.00 22.47 1094 SER A N 1
ATOM 8331 C CA . SER A 1 1094 ? 33.158 -41.907 37.943 1.00 22.47 1094 SER A CA 1
ATOM 8332 C C . SER A 1 1094 ? 34.583 -42.377 38.305 1.00 22.47 1094 SER A C 1
ATOM 8334 O O . SER A 1 1094 ? 34.975 -42.368 39.469 1.00 22.47 1094 SER A O 1
ATOM 8336 N N . LYS A 1 1095 ? 35.382 -42.524 37.222 1.00 22.80 1095 LYS A N 1
ATOM 8337 C CA . LYS A 1 1095 ? 36.853 -42.361 37.021 1.00 22.80 1095 LYS A CA 1
ATOM 8338 C C . LYS A 1 1095 ? 37.573 -43.633 36.560 1.00 22.80 1095 LYS A C 1
ATOM 8340 O O . LYS A 1 1095 ? 37.432 -44.665 37.203 1.00 22.80 1095 LYS A O 1
ATOM 8345 N N . SER A 1 1096 ? 38.428 -43.508 35.533 1.00 26.20 1096 SER A N 1
ATOM 8346 C CA . SER A 1 1096 ? 39.862 -43.885 35.564 1.00 26.20 1096 SER A CA 1
ATOM 8347 C C . SER A 1 1096 ? 40.561 -43.617 34.220 1.00 26.20 1096 SER A C 1
ATOM 8349 O O . SER A 1 1096 ? 40.089 -44.019 33.164 1.00 26.20 1096 SER A O 1
ATOM 8351 N N . THR A 1 1097 ? 41.699 -42.934 34.314 1.00 21.28 1097 THR A N 1
ATOM 8352 C CA . THR A 1 1097 ? 42.662 -42.489 33.291 1.00 21.28 1097 THR A CA 1
ATOM 8353 C C . THR A 1 1097 ? 43.762 -43.542 33.081 1.00 21.28 1097 THR A C 1
ATOM 8355 O O . THR A 1 1097 ? 44.133 -44.167 34.071 1.00 21.28 1097 THR A O 1
ATOM 8358 N N . SER A 1 1098 ? 44.344 -43.692 31.873 1.00 24.62 1098 SER A N 1
ATOM 8359 C CA . SER A 1 1098 ? 45.816 -43.758 31.617 1.00 24.62 1098 SER A CA 1
ATOM 8360 C C . SER A 1 1098 ? 46.251 -44.422 30.285 1.00 24.62 1098 SER A C 1
ATOM 8362 O O . SER A 1 1098 ? 45.815 -45.513 29.948 1.00 24.62 1098 SER A O 1
ATOM 8364 N N . ASN A 1 1099 ? 47.166 -43.716 29.596 1.00 23.59 1099 ASN A N 1
ATOM 8365 C CA . ASN A 1 1099 ? 48.401 -44.128 28.894 1.00 23.59 1099 ASN A CA 1
ATOM 8366 C C . ASN A 1 1099 ? 48.438 -45.277 27.859 1.00 23.59 1099 ASN A C 1
ATOM 8368 O O . ASN A 1 1099 ? 48.164 -46.426 28.181 1.00 23.59 1099 ASN A O 1
ATOM 8372 N N . GLY A 1 1100 ? 49.032 -45.003 26.681 1.00 27.27 1100 GLY A N 1
ATOM 8373 C CA . GLY A 1 1100 ? 49.679 -46.045 25.862 1.00 27.27 1100 GLY A CA 1
ATOM 8374 C C . GLY A 1 1100 ? 49.909 -45.721 24.378 1.00 27.27 1100 GLY A C 1
ATOM 8375 O O . GLY A 1 1100 ? 48.975 -45.618 23.600 1.00 27.27 1100 GLY A O 1
ATOM 8376 N N . THR A 1 1101 ? 51.178 -45.600 24.006 1.00 24.36 1101 THR A N 1
ATOM 8377 C CA . THR A 1 1101 ? 51.833 -45.278 22.722 1.00 24.36 1101 THR A CA 1
ATOM 8378 C C . THR A 1 1101 ? 51.666 -46.253 21.528 1.00 24.36 1101 THR A C 1
ATOM 8380 O O . THR A 1 1101 ? 51.687 -47.462 21.707 1.00 24.36 1101 THR A O 1
ATOM 8383 N N . LEU A 1 1102 ? 51.733 -45.665 20.315 1.00 25.73 1102 LEU A N 1
ATOM 8384 C CA . LEU A 1 1102 ? 52.370 -46.109 19.043 1.00 25.73 1102 LEU A CA 1
ATOM 8385 C C . LEU A 1 1102 ? 51.769 -47.219 18.131 1.00 25.73 1102 LEU A C 1
ATOM 8387 O O . LEU A 1 1102 ? 51.717 -48.395 18.459 1.00 25.73 1102 LEU A O 1
ATOM 8391 N N . LYS A 1 1103 ? 51.469 -46.775 16.891 1.00 23.11 1103 LYS A N 1
ATOM 8392 C CA . LYS A 1 1103 ? 51.475 -47.424 15.553 1.00 23.11 1103 LYS A CA 1
ATOM 8393 C C . LYS A 1 1103 ? 51.714 -48.949 15.458 1.00 23.11 1103 LYS A C 1
ATOM 8395 O O . LYS A 1 1103 ? 52.853 -49.378 15.591 1.00 23.11 1103 LYS A O 1
ATOM 8400 N N . GLN A 1 1104 ? 50.737 -49.681 14.901 1.00 25.91 1104 GLN A N 1
ATOM 8401 C CA . GLN A 1 1104 ? 50.924 -50.510 13.688 1.00 25.91 1104 GLN A CA 1
ATOM 8402 C C . GLN A 1 1104 ? 49.611 -51.126 13.164 1.00 25.91 1104 GLN A C 1
ATOM 8404 O O . GLN A 1 1104 ? 48.865 -51.749 13.905 1.00 25.91 1104 GLN A O 1
ATOM 8409 N N . GLY A 1 1105 ? 49.410 -51.020 11.846 1.00 23.02 1105 GLY A N 1
ATOM 8410 C CA . GLY A 1 1105 ? 49.081 -52.176 11.004 1.00 23.02 1105 GLY A CA 1
ATOM 8411 C C . GLY A 1 1105 ? 47.671 -52.758 11.068 1.00 23.02 1105 GLY A C 1
ATOM 8412 O O . GLY A 1 1105 ? 47.427 -53.771 11.709 1.00 23.02 1105 GLY A O 1
ATOM 8413 N N . ASN A 1 1106 ? 46.791 -52.205 10.241 1.00 23.52 1106 ASN A N 1
ATOM 8414 C CA . ASN A 1 1106 ? 45.562 -52.842 9.787 1.00 23.52 1106 ASN A CA 1
ATOM 8415 C C . ASN A 1 1106 ? 45.900 -54.100 8.949 1.00 23.52 1106 ASN A C 1
ATOM 8417 O O . ASN A 1 1106 ? 46.494 -53.965 7.879 1.00 23.52 1106 ASN A O 1
ATOM 8421 N N . ARG A 1 1107 ? 45.536 -55.311 9.400 1.00 22.66 1107 ARG A N 1
ATOM 8422 C CA . ARG A 1 1107 ? 45.298 -56.485 8.530 1.00 22.66 1107 ARG A CA 1
ATOM 8423 C C . ARG A 1 1107 ? 44.608 -57.624 9.287 1.00 22.66 1107 ARG A C 1
ATOM 8425 O O . ARG A 1 1107 ? 45.096 -58.060 10.322 1.00 22.66 1107 ARG A O 1
ATOM 8432 N N . SER A 1 1108 ? 43.576 -58.185 8.641 1.00 23.11 1108 SER A N 1
ATOM 8433 C CA . SER A 1 1108 ? 42.871 -59.453 8.929 1.00 23.11 1108 SER A CA 1
ATOM 8434 C C . SER A 1 1108 ? 41.910 -59.407 10.137 1.00 23.11 1108 SER A C 1
ATOM 8436 O O . SER A 1 1108 ? 42.267 -58.919 11.191 1.00 23.11 1108 SER A O 1
ATOM 8438 N N . ARG A 1 1109 ? 40.656 -59.873 10.102 1.00 23.16 1109 ARG A N 1
ATOM 8439 C CA . ARG A 1 1109 ? 39.965 -60.818 9.213 1.00 23.16 1109 ARG A CA 1
ATOM 8440 C C . ARG A 1 1109 ? 38.457 -60.714 9.536 1.00 23.16 1109 ARG A C 1
ATOM 8442 O O . ARG A 1 1109 ? 38.032 -61.219 10.568 1.00 23.16 1109 ARG A O 1
ATOM 8449 N N . ALA A 1 1110 ? 37.648 -60.048 8.710 1.00 25.84 1110 ALA A N 1
ATOM 8450 C CA . ALA A 1 1110 ? 36.188 -60.096 8.852 1.00 25.84 1110 ALA A CA 1
ATOM 8451 C C . ALA A 1 1110 ? 35.661 -61.341 8.121 1.00 25.84 1110 ALA A C 1
ATOM 8453 O O . ALA A 1 1110 ? 35.848 -61.488 6.914 1.00 25.84 1110 ALA A O 1
ATOM 8454 N N . VAL A 1 1111 ? 35.071 -62.265 8.879 1.00 25.48 1111 VAL A N 1
ATOM 8455 C CA . VAL A 1 1111 ? 34.431 -63.490 8.382 1.00 25.48 1111 VAL A CA 1
ATOM 8456 C C . VAL A 1 1111 ? 33.016 -63.156 7.878 1.00 25.48 1111 VAL A C 1
ATOM 8458 O O . VAL A 1 1111 ? 32.302 -62.410 8.549 1.00 25.48 1111 VAL A O 1
ATOM 8461 N N . PRO A 1 1112 ? 32.587 -63.702 6.723 1.00 26.16 1112 PRO A N 1
ATOM 8462 C CA . PRO A 1 1112 ? 31.302 -63.401 6.106 1.00 26.16 1112 PRO A CA 1
ATOM 8463 C C . PRO A 1 1112 ? 30.205 -64.328 6.648 1.00 26.16 1112 PRO A C 1
ATOM 8465 O O . PRO A 1 1112 ? 30.313 -65.550 6.546 1.00 26.16 1112 PRO A O 1
ATOM 8468 N N . THR A 1 1113 ? 29.125 -63.755 7.184 1.00 29.05 1113 THR A N 1
ATOM 8469 C CA . THR A 1 1113 ? 27.925 -64.519 7.561 1.00 29.05 1113 THR A CA 1
ATOM 8470 C C . THR A 1 1113 ? 26.818 -64.237 6.551 1.00 29.05 1113 THR A C 1
ATOM 8472 O O . THR A 1 1113 ? 26.397 -63.101 6.361 1.00 29.05 1113 THR A O 1
ATOM 8475 N N . LYS A 1 1114 ? 26.421 -65.305 5.857 1.00 27.69 1114 LYS A N 1
ATOM 8476 C CA . LYS A 1 1114 ? 25.342 -65.389 4.869 1.00 27.69 1114 LYS A CA 1
ATOM 8477 C C . LYS A 1 1114 ? 23.970 -65.113 5.500 1.00 27.69 1114 LYS A C 1
ATOM 8479 O O . LYS A 1 1114 ? 23.729 -65.522 6.630 1.00 27.69 1114 LYS A O 1
ATOM 8484 N N . GLY A 1 1115 ? 23.051 -64.571 4.704 1.00 24.06 1115 GLY A N 1
ATOM 8485 C CA . GLY A 1 1115 ? 21.612 -64.495 4.995 1.00 24.06 1115 GLY A CA 1
ATOM 8486 C C . GLY A 1 1115 ? 21.093 -63.083 4.731 1.00 24.06 1115 GLY A C 1
ATOM 8487 O O . GLY A 1 1115 ? 21.660 -62.126 5.224 1.00 24.06 1115 GLY A O 1
ATOM 8488 N N . SER A 1 1116 ? 20.063 -62.828 3.941 1.00 25.06 1116 SER A N 1
ATOM 8489 C CA . SER A 1 1116 ? 19.090 -63.676 3.273 1.00 25.06 1116 SER A CA 1
ATOM 8490 C C . SER A 1 1116 ? 18.708 -62.915 2.008 1.00 25.06 1116 SER A C 1
ATOM 8492 O O . SER A 1 1116 ? 18.357 -61.737 2.093 1.00 25.06 1116 SER A O 1
ATOM 8494 N N . SER A 1 1117 ? 18.838 -63.541 0.840 1.00 25.91 1117 SER A N 1
ATOM 8495 C CA . SER A 1 1117 ? 18.296 -63.000 -0.402 1.00 25.91 1117 SER A CA 1
ATOM 8496 C C . SER A 1 1117 ? 16.817 -62.713 -0.164 1.00 25.91 1117 SER A C 1
ATOM 8498 O O . SER A 1 1117 ? 16.052 -63.643 0.092 1.00 25.91 1117 SER A O 1
ATOM 8500 N N . GLN A 1 1118 ? 16.419 -61.439 -0.188 1.00 30.73 1118 GLN A N 1
ATOM 8501 C CA . GLN A 1 1118 ? 15.005 -61.103 -0.257 1.00 30.73 1118 GLN A CA 1
ATOM 8502 C C . GLN A 1 1118 ? 14.489 -61.751 -1.530 1.00 30.73 1118 GLN A C 1
ATOM 8504 O O . GLN A 1 1118 ? 14.913 -61.418 -2.634 1.00 30.73 1118 GLN A O 1
ATOM 8509 N N . ILE A 1 1119 ? 13.665 -62.767 -1.315 1.00 30.50 1119 ILE A N 1
ATOM 8510 C CA . ILE A 1 1119 ? 12.955 -63.528 -2.321 1.00 30.50 1119 ILE A CA 1
ATOM 8511 C C . ILE A 1 1119 ? 12.208 -62.490 -3.153 1.00 30.50 1119 ILE A C 1
ATOM 8513 O O . ILE A 1 1119 ? 11.204 -61.941 -2.705 1.00 30.50 1119 ILE A O 1
ATOM 8517 N N . THR A 1 1120 ? 12.741 -62.171 -4.333 1.00 37.19 1120 THR A N 1
ATOM 8518 C CA . THR A 1 1120 ? 11.969 -61.528 -5.386 1.00 37.19 1120 THR A CA 1
ATOM 8519 C C . THR A 1 1120 ? 10.770 -62.429 -5.594 1.00 37.19 1120 THR A C 1
ATOM 8521 O O . THR A 1 1120 ? 10.913 -63.613 -5.913 1.00 37.19 1120 THR A O 1
ATOM 8524 N N . SER A 1 1121 ? 9.582 -61.912 -5.294 1.00 38.72 1121 SER A N 1
ATOM 8525 C CA . SER A 1 1121 ? 8.373 -62.684 -5.512 1.00 38.72 1121 SER A CA 1
ATOM 8526 C C . SER A 1 1121 ? 8.341 -63.082 -6.992 1.00 38.72 1121 SER A C 1
ATOM 8528 O O . SER A 1 1121 ? 8.802 -62.335 -7.858 1.00 38.72 1121 SER A O 1
ATOM 8530 N N . VAL A 1 1122 ? 7.812 -64.265 -7.311 1.00 45.94 1122 VAL A N 1
ATOM 8531 C CA . VAL A 1 1122 ? 7.629 -64.700 -8.712 1.00 45.94 1122 VAL A CA 1
ATOM 8532 C C . VAL A 1 1122 ? 6.868 -63.631 -9.519 1.00 45.94 1122 VAL A C 1
ATOM 8534 O O . VAL A 1 1122 ? 7.077 -63.489 -10.721 1.00 45.94 1122 VAL A O 1
ATOM 8537 N N . HIS A 1 1123 ? 6.054 -62.819 -8.836 1.00 46.41 1123 HIS A N 1
ATOM 8538 C CA . HIS A 1 1123 ? 5.363 -61.668 -9.397 1.00 46.41 1123 HIS A CA 1
ATOM 8539 C C . HIS A 1 1123 ? 6.313 -60.526 -9.820 1.00 46.41 1123 HIS A C 1
ATOM 8541 O O . HIS A 1 1123 ? 6.181 -60.030 -10.934 1.00 46.41 1123 HIS A O 1
ATOM 8547 N N . ASP A 1 1124 ? 7.319 -60.161 -9.015 1.00 48.56 1124 ASP A N 1
ATOM 8548 C CA . ASP A 1 1124 ? 8.277 -59.091 -9.357 1.00 48.56 1124 ASP A CA 1
ATOM 8549 C C . ASP A 1 1124 ? 9.173 -59.457 -10.553 1.00 48.56 1124 ASP A C 1
ATOM 8551 O O . ASP A 1 1124 ? 9.468 -58.606 -11.394 1.00 48.56 1124 ASP A O 1
ATOM 8555 N N . ILE A 1 1125 ? 9.576 -60.731 -10.669 1.00 53.78 1125 ILE A N 1
ATOM 8556 C CA . ILE A 1 1125 ? 10.350 -61.224 -11.825 1.00 53.78 1125 ILE A CA 1
ATOM 8557 C C . ILE A 1 1125 ? 9.473 -61.238 -13.086 1.00 53.78 1125 ILE A C 1
ATOM 8559 O O . ILE A 1 1125 ? 9.923 -60.817 -14.153 1.00 53.78 1125 ILE A O 1
ATOM 8563 N N . ALA A 1 1126 ? 8.212 -61.674 -12.966 1.00 55.31 1126 ALA A N 1
ATOM 8564 C CA . ALA A 1 1126 ? 7.264 -61.660 -14.078 1.00 55.31 1126 ALA A CA 1
ATOM 8565 C C . ALA A 1 1126 ? 7.014 -60.231 -14.592 1.00 55.31 1126 ALA A C 1
ATOM 8567 O O . ALA A 1 1126 ? 7.043 -60.016 -15.804 1.00 55.31 1126 ALA A O 1
ATOM 8568 N N . ILE A 1 1127 ? 6.860 -59.245 -13.700 1.00 58.50 1127 ILE A N 1
ATOM 8569 C CA . ILE A 1 1127 ? 6.697 -57.834 -14.084 1.00 58.50 1127 ILE A CA 1
ATOM 8570 C C . ILE A 1 1127 ? 7.970 -57.304 -14.757 1.00 58.50 1127 ILE A C 1
ATOM 8572 O O . ILE A 1 1127 ? 7.875 -56.695 -15.817 1.00 58.50 1127 ILE A O 1
ATOM 8576 N N . GLN A 1 1128 ? 9.170 -57.572 -14.225 1.00 64.75 1128 GLN A N 1
ATOM 8577 C CA . GLN A 1 1128 ? 10.418 -57.098 -14.847 1.00 64.75 1128 GLN A CA 1
ATOM 8578 C C . GLN A 1 1128 ? 10.665 -57.659 -16.257 1.00 64.75 1128 GLN A C 1
ATOM 8580 O O . GLN A 1 1128 ? 11.346 -57.002 -17.043 1.00 64.75 1128 GLN A O 1
ATOM 8585 N N . SER A 1 1129 ? 10.098 -58.827 -16.590 1.00 68.75 1129 SER A N 1
ATOM 8586 C CA . SER A 1 1129 ? 10.172 -59.423 -17.934 1.00 68.75 1129 SER A CA 1
ATOM 8587 C C . SER A 1 1129 ? 9.242 -58.772 -18.971 1.00 68.75 1129 SER A C 1
ATOM 8589 O O . SER A 1 1129 ? 9.412 -58.997 -20.169 1.00 68.75 1129 SER A O 1
ATOM 8591 N N . GLN A 1 1130 ? 8.274 -57.955 -18.537 1.00 80.69 1130 GLN A N 1
ATOM 8592 C CA . GLN A 1 1130 ? 7.407 -57.192 -19.435 1.00 80.69 1130 GLN A CA 1
ATOM 8593 C C . GLN A 1 1130 ? 8.137 -55.958 -19.982 1.00 80.69 1130 GLN A C 1
ATOM 8595 O O . GLN A 1 1130 ? 8.941 -55.326 -19.283 1.00 80.69 1130 GLN A O 1
ATOM 8600 N N . ALA A 1 1131 ? 7.812 -55.588 -21.224 1.00 85.25 1131 ALA A N 1
ATOM 8601 C CA . ALA A 1 1131 ? 8.278 -54.347 -21.832 1.00 85.25 1131 ALA A CA 1
ATOM 8602 C C . ALA A 1 1131 ? 7.872 -53.136 -20.975 1.00 85.25 1131 ALA A C 1
ATOM 8604 O O . ALA A 1 1131 ? 6.786 -53.113 -20.397 1.00 85.25 1131 ALA A O 1
ATOM 8605 N N . LEU A 1 1132 ? 8.747 -52.128 -20.892 1.00 88.56 1132 LEU A N 1
ATOM 8606 C CA . LEU A 1 1132 ? 8.483 -50.898 -20.129 1.00 88.56 1132 LEU A CA 1
ATOM 8607 C C . LEU A 1 1132 ? 7.266 -50.129 -20.662 1.00 88.56 1132 LEU A C 1
ATOM 8609 O O . LEU A 1 1132 ? 6.536 -49.522 -19.877 1.00 88.56 1132 LEU A O 1
ATOM 8613 N N . LEU A 1 1133 ? 7.056 -50.187 -21.978 1.00 93.44 1133 LEU A N 1
ATOM 8614 C CA . LEU A 1 1133 ? 5.930 -49.603 -22.694 1.00 93.44 1133 LEU A CA 1
ATOM 8615 C C . LEU A 1 1133 ? 5.277 -50.694 -23.554 1.00 93.44 1133 LEU A C 1
ATOM 8617 O O . LEU A 1 1133 ? 5.961 -51.398 -24.295 1.00 93.44 1133 LEU A O 1
ATOM 8621 N N . ASN A 1 1134 ? 3.961 -50.856 -23.441 1.00 89.19 1134 ASN A N 1
ATOM 8622 C CA . ASN A 1 1134 ? 3.183 -51.838 -24.189 1.00 89.19 1134 ASN A CA 1
ATOM 8623 C C . ASN A 1 1134 ? 2.401 -51.149 -25.311 1.00 89.19 1134 ASN A C 1
ATOM 8625 O O . ASN A 1 1134 ? 1.348 -50.564 -25.074 1.00 89.19 1134 ASN A O 1
ATOM 8629 N N . THR A 1 1135 ? 2.902 -51.241 -26.540 1.00 87.06 1135 THR A N 1
ATOM 8630 C CA . THR A 1 1135 ? 2.344 -50.538 -27.707 1.00 87.06 1135 THR A CA 1
ATOM 8631 C C . THR A 1 1135 ? 1.459 -51.409 -28.600 1.00 87.06 1135 THR A C 1
ATOM 8633 O O . THR A 1 1135 ? 0.938 -50.905 -29.590 1.00 87.06 1135 THR A O 1
ATOM 8636 N N . LYS A 1 1136 ? 1.228 -52.690 -28.260 1.00 80.25 1136 LYS A N 1
ATOM 8637 C CA . LYS A 1 1136 ? 0.488 -53.641 -29.121 1.00 80.25 1136 LYS A CA 1
ATOM 8638 C C . LYS A 1 1136 ? -0.912 -53.162 -29.527 1.00 80.25 1136 LYS A C 1
ATOM 8640 O O . LYS A 1 1136 ? -1.308 -53.392 -30.662 1.00 80.25 1136 LYS A O 1
ATOM 8645 N N . ASP A 1 1137 ? -1.611 -52.476 -28.621 1.00 75.44 1137 ASP A N 1
ATOM 8646 C CA . ASP A 1 1137 ? -2.957 -51.919 -28.836 1.00 75.44 1137 ASP A CA 1
ATOM 8647 C C . ASP A 1 1137 ? -2.951 -50.375 -28.877 1.00 75.44 1137 ASP A C 1
ATOM 8649 O O . ASP A 1 1137 ? -3.951 -49.723 -28.540 1.00 75.44 1137 ASP A O 1
ATOM 8653 N N . SER A 1 1138 ? -1.803 -49.764 -29.202 1.00 83.19 1138 SER A N 1
ATOM 8654 C CA . SER A 1 1138 ? -1.704 -48.314 -29.371 1.00 83.19 1138 SER A CA 1
ATOM 8655 C C . SER A 1 1138 ? -2.305 -47.911 -30.712 1.00 83.19 1138 SER A C 1
ATOM 8657 O O . SER A 1 1138 ? -1.835 -48.316 -31.768 1.00 83.19 1138 SER A O 1
ATOM 8659 N N . ASN A 1 1139 ? -3.334 -47.069 -30.664 1.00 85.06 1139 ASN A N 1
ATOM 8660 C CA . ASN A 1 1139 ? -3.771 -46.291 -31.813 1.00 85.06 1139 ASN A CA 1
ATOM 8661 C C . ASN A 1 1139 ? -3.571 -44.812 -31.476 1.00 85.06 1139 ASN A C 1
ATOM 8663 O O . ASN A 1 1139 ? -4.425 -44.175 -30.854 1.00 85.06 1139 ASN A O 1
ATOM 8667 N N . LYS A 1 1140 ? -2.381 -44.303 -31.802 1.00 91.44 1140 LYS A N 1
ATOM 8668 C CA . LYS A 1 1140 ? -1.988 -42.921 -31.521 1.00 91.44 1140 LYS A CA 1
ATOM 8669 C C . LYS A 1 1140 ? -2.855 -41.919 -32.280 1.00 91.44 1140 LYS A C 1
ATOM 8671 O O . LYS A 1 1140 ? -3.315 -40.945 -31.691 1.00 91.44 1140 LYS A O 1
ATOM 8676 N N . GLU A 1 1141 ? -3.147 -42.198 -33.548 1.00 84.88 1141 GLU A N 1
ATOM 8677 C CA . GLU A 1 1141 ? -3.971 -41.337 -34.401 1.00 84.88 1141 GLU A CA 1
ATOM 8678 C C . GLU A 1 1141 ? -5.375 -41.114 -33.819 1.00 84.88 1141 GLU A C 1
ATOM 8680 O O . GLU A 1 1141 ? -5.876 -39.989 -33.833 1.00 84.88 1141 GLU A O 1
ATOM 8685 N N . ASP A 1 1142 ? -6.005 -42.153 -33.260 1.00 86.38 1142 ASP A N 1
ATOM 8686 C CA . ASP A 1 1142 ? -7.313 -42.029 -32.607 1.00 86.38 1142 ASP A CA 1
ATOM 8687 C C . ASP A 1 1142 ? -7.258 -41.167 -31.342 1.00 86.38 1142 ASP A C 1
ATOM 8689 O O . ASP A 1 1142 ? -8.149 -40.341 -31.134 1.00 86.38 1142 ASP A O 1
ATOM 8693 N N . ARG A 1 1143 ? -6.202 -41.287 -30.524 1.00 90.25 1143 ARG A N 1
ATOM 8694 C CA . ARG A 1 1143 ? -6.021 -40.421 -29.343 1.00 90.25 1143 ARG A CA 1
ATOM 8695 C C . ARG A 1 1143 ? -5.818 -38.964 -29.753 1.00 90.25 1143 ARG A C 1
ATOM 8697 O O . ARG A 1 1143 ? -6.441 -38.067 -29.186 1.00 90.25 1143 ARG A O 1
ATOM 8704 N N . GLU A 1 1144 ? -5.010 -38.723 -30.783 1.00 88.19 1144 GLU A N 1
ATOM 8705 C CA . GLU A 1 1144 ? -4.740 -37.381 -31.305 1.00 88.19 1144 GLU A CA 1
ATOM 8706 C C . GLU A 1 1144 ? -5.984 -36.698 -31.899 1.00 88.19 1144 GLU A C 1
ATOM 8708 O O . GLU A 1 1144 ? -6.091 -35.470 -31.839 1.00 88.19 1144 GLU A O 1
ATOM 8713 N N . ARG A 1 1145 ? -6.960 -37.458 -32.423 1.00 84.88 1145 ARG A N 1
ATOM 8714 C CA . ARG A 1 1145 ? -8.244 -36.917 -32.919 1.00 84.88 1145 ARG A CA 1
ATOM 8715 C C . ARG A 1 1145 ? -9.103 -36.291 -31.816 1.00 84.88 1145 ARG A C 1
ATOM 8717 O O . ARG A 1 1145 ? -9.906 -35.410 -32.116 1.00 84.88 1145 ARG A O 1
ATOM 8724 N N . VAL A 1 1146 ? -8.930 -36.711 -30.560 1.00 82.50 1146 VAL A N 1
ATOM 8725 C CA . VAL A 1 1146 ? -9.678 -36.185 -29.400 1.00 82.50 1146 VAL A CA 1
ATOM 8726 C C . VAL A 1 1146 ? -9.010 -34.932 -28.809 1.00 82.50 1146 VAL A C 1
ATOM 8728 O O . VAL A 1 1146 ? -9.641 -34.163 -28.081 1.00 82.50 1146 VAL A O 1
ATOM 8731 N N . VAL A 1 1147 ? -7.742 -34.671 -29.147 1.00 83.31 1147 VAL A N 1
ATOM 8732 C CA . VAL A 1 1147 ? -6.990 -33.514 -28.645 1.00 83.31 1147 VAL A CA 1
ATOM 8733 C C . VAL A 1 1147 ? -7.534 -32.219 -29.245 1.00 83.31 1147 VAL A C 1
ATOM 8735 O O . VAL A 1 1147 ? -7.471 -31.971 -30.452 1.00 83.31 1147 VAL A O 1
ATOM 8738 N N . VAL A 1 1148 ? -8.019 -31.329 -28.380 1.00 77.31 1148 VAL A N 1
ATOM 8739 C CA . VAL A 1 1148 ? -8.482 -30.004 -28.797 1.00 77.31 1148 VAL A CA 1
ATOM 8740 C C . VAL A 1 1148 ? -7.276 -29.100 -29.056 1.00 77.31 1148 VAL A C 1
ATOM 8742 O O . VAL A 1 1148 ? -6.561 -28.720 -28.132 1.00 77.31 1148 VAL A O 1
ATOM 8745 N N . ARG A 1 1149 ? -7.075 -28.712 -30.319 1.00 80.75 1149 ARG A N 1
ATOM 8746 C CA . ARG A 1 1149 ? -5.944 -27.883 -30.770 1.00 80.75 1149 ARG A CA 1
ATOM 8747 C C . ARG A 1 1149 ? -6.103 -26.422 -30.336 1.00 80.75 1149 ARG A C 1
ATOM 8749 O O . ARG A 1 1149 ? -6.593 -25.587 -31.096 1.00 80.75 1149 ARG A O 1
ATOM 8756 N N . ARG A 1 1150 ? -5.728 -26.115 -29.091 1.00 81.19 1150 ARG A N 1
ATOM 8757 C CA . ARG A 1 1150 ? -5.756 -24.758 -28.520 1.00 81.19 1150 ARG A CA 1
ATOM 8758 C C . ARG A 1 1150 ? -4.338 -24.232 -28.339 1.00 81.19 1150 ARG A C 1
ATOM 8760 O O . ARG A 1 1150 ? -3.491 -24.907 -27.777 1.00 81.19 1150 ARG A O 1
ATOM 8767 N N . ILE A 1 1151 ? -4.110 -22.992 -28.766 1.00 84.69 1151 ILE A N 1
ATOM 8768 C CA . ILE A 1 1151 ? -2.823 -22.300 -28.572 1.00 84.69 1151 ILE A CA 1
ATOM 8769 C C . ILE A 1 1151 ? -2.716 -21.738 -27.145 1.00 84.69 1151 ILE A C 1
ATOM 8771 O O . ILE A 1 1151 ? -1.631 -21.650 -26.577 1.00 84.69 1151 ILE A O 1
ATOM 8775 N N . LYS A 1 1152 ? -3.855 -21.372 -26.547 1.00 87.62 1152 LYS A N 1
ATOM 8776 C CA . LYS A 1 1152 ? -3.927 -20.830 -25.190 1.00 87.62 1152 LYS A CA 1
ATOM 8777 C C . LYS A 1 1152 ? -3.939 -21.949 -24.153 1.00 87.62 1152 LYS A C 1
ATOM 8779 O O . LYS A 1 1152 ? -4.722 -22.888 -24.274 1.00 87.62 1152 LYS A O 1
ATOM 8784 N N . PHE A 1 1153 ? -3.119 -21.795 -23.117 1.00 90.50 1153 PHE A N 1
ATOM 8785 C CA . PHE A 1 1153 ? -3.020 -22.753 -22.022 1.00 90.50 1153 PHE A CA 1
ATOM 8786 C C . PHE A 1 1153 ? -4.263 -22.762 -21.125 1.00 90.50 1153 PHE A C 1
ATOM 8788 O O . PHE A 1 1153 ? -4.765 -21.712 -20.714 1.00 90.50 1153 PHE A O 1
ATOM 8795 N N . GLU A 1 1154 ? -4.699 -23.970 -20.786 1.00 86.38 1154 GLU A N 1
ATOM 8796 C CA . GLU A 1 1154 ? -5.720 -24.280 -19.794 1.00 86.38 1154 GLU A CA 1
ATOM 8797 C C . GLU A 1 1154 ? -5.208 -25.463 -18.962 1.00 86.38 1154 GLU A C 1
ATOM 8799 O O . GLU A 1 1154 ? -4.624 -26.402 -19.505 1.00 86.38 1154 GLU A O 1
ATOM 8804 N N . GLU A 1 1155 ? -5.359 -25.388 -17.641 1.00 87.19 1155 GLU A N 1
ATOM 8805 C CA . GLU A 1 1155 ? -4.915 -26.453 -16.739 1.00 87.19 1155 GLU A CA 1
ATOM 8806 C C . GLU A 1 1155 ? -5.789 -27.706 -16.917 1.00 87.19 1155 GLU A C 1
ATOM 8808 O O . GLU A 1 1155 ? -6.986 -27.601 -17.189 1.00 87.19 1155 GLU A O 1
ATOM 8813 N N . LEU A 1 1156 ? -5.187 -28.895 -16.796 1.00 87.94 1156 LEU A N 1
ATOM 8814 C CA . LEU A 1 1156 ? -5.883 -30.163 -17.027 1.00 87.94 1156 LEU A CA 1
ATOM 8815 C C . LEU A 1 1156 ? -7.037 -30.336 -16.033 1.00 87.94 1156 LEU A C 1
ATOM 8817 O O . LEU A 1 1156 ? -6.842 -30.282 -14.818 1.00 87.94 1156 LEU A O 1
ATOM 8821 N N . ARG A 1 1157 ? -8.237 -30.579 -16.560 1.00 86.62 1157 ARG A N 1
ATOM 8822 C CA . ARG A 1 1157 ? -9.431 -30.841 -15.751 1.00 86.62 1157 ARG A CA 1
ATOM 8823 C C . ARG A 1 1157 ? -9.354 -32.229 -15.099 1.00 86.62 1157 ARG A C 1
ATOM 8825 O O . ARG A 1 1157 ? -8.698 -33.110 -15.658 1.00 86.62 1157 ARG A O 1
ATOM 8832 N N . PRO A 1 1158 ? -10.026 -32.466 -13.958 1.00 83.25 1158 PRO A N 1
ATOM 8833 C CA . PRO A 1 1158 ? -10.006 -33.762 -13.277 1.00 83.25 1158 PRO A CA 1
ATOM 8834 C C . PRO A 1 1158 ? -10.362 -34.946 -14.183 1.00 83.25 1158 PRO A C 1
ATOM 8836 O O . PRO A 1 1158 ? -9.722 -35.987 -14.086 1.00 83.25 1158 PRO A O 1
ATOM 8839 N N . GLU A 1 1159 ? -11.305 -34.768 -15.115 1.00 85.06 1159 GLU A N 1
ATOM 8840 C CA . GLU A 1 1159 ? -11.682 -35.808 -16.081 1.00 85.06 1159 GLU A CA 1
ATOM 8841 C C . GLU A 1 1159 ? -10.512 -36.142 -17.021 1.00 85.06 1159 GLU A C 1
ATOM 8843 O O . GLU A 1 1159 ? -10.219 -37.304 -17.269 1.00 85.06 1159 GLU A O 1
ATOM 8848 N N . GLN A 1 1160 ? -9.762 -35.126 -17.463 1.00 88.88 1160 GLN A N 1
ATOM 8849 C CA . GLN A 1 1160 ? -8.581 -35.304 -18.317 1.00 88.88 1160 GLN A CA 1
ATOM 8850 C C . GLN A 1 1160 ? -7.408 -35.940 -17.563 1.00 88.88 1160 GLN A C 1
ATOM 8852 O O . GLN A 1 1160 ? -6.591 -36.634 -18.168 1.00 88.88 1160 GLN A O 1
ATOM 8857 N N . ILE A 1 1161 ? -7.299 -35.689 -16.252 1.00 90.81 1161 ILE A N 1
ATOM 8858 C CA . ILE A 1 1161 ? -6.309 -36.354 -15.397 1.00 90.81 1161 ILE A CA 1
ATOM 8859 C C . ILE A 1 1161 ? -6.674 -37.833 -15.247 1.00 90.81 1161 ILE A C 1
ATOM 8861 O O . ILE A 1 1161 ? -5.795 -38.677 -15.374 1.00 90.81 1161 ILE A O 1
ATOM 8865 N N . GLN A 1 1162 ? -7.954 -38.158 -15.056 1.00 89.81 1162 GLN A N 1
ATOM 8866 C CA . GLN A 1 1162 ? -8.415 -39.543 -14.976 1.00 89.81 1162 GLN A CA 1
ATOM 8867 C C . GLN A 1 1162 ? -8.220 -40.296 -16.304 1.00 89.81 1162 GLN A C 1
ATOM 8869 O O . GLN A 1 1162 ? -7.746 -41.431 -16.301 1.00 89.81 1162 GLN A O 1
ATOM 8874 N N . ASP A 1 1163 ? -8.493 -39.653 -17.443 1.00 91.00 1163 ASP A N 1
ATOM 8875 C CA . ASP A 1 1163 ? -8.205 -40.211 -18.771 1.00 91.00 1163 ASP A CA 1
ATOM 8876 C C . ASP A 1 1163 ? -6.704 -40.481 -18.963 1.00 91.00 1163 ASP A C 1
ATOM 8878 O O . ASP A 1 1163 ? -6.314 -41.529 -19.477 1.00 91.00 1163 ASP A O 1
ATOM 8882 N N . LEU A 1 1164 ? -5.845 -39.566 -18.498 1.00 94.25 1164 LEU A N 1
ATOM 8883 C CA . LEU A 1 1164 ? -4.395 -39.757 -18.496 1.00 94.25 1164 LEU A CA 1
ATOM 8884 C C . LEU A 1 1164 ? -3.974 -40.936 -17.606 1.00 94.25 1164 LEU A C 1
ATOM 8886 O O . LEU A 1 1164 ? -3.131 -41.730 -18.013 1.00 94.25 1164 LEU A O 1
ATOM 8890 N N . GLU A 1 1165 ? -4.534 -41.062 -16.402 1.00 94.50 1165 GLU A N 1
ATOM 8891 C CA . GLU A 1 1165 ? -4.245 -42.182 -15.499 1.00 94.50 1165 GLU A CA 1
ATOM 8892 C C . GLU A 1 1165 ? -4.633 -43.530 -16.129 1.00 94.50 1165 GLU A C 1
ATOM 8894 O O . GLU A 1 1165 ? -3.857 -44.488 -16.046 1.00 94.50 1165 GLU A O 1
ATOM 8899 N N . ASN A 1 1166 ? -5.776 -43.582 -16.822 1.00 92.88 1166 ASN A N 1
ATOM 8900 C CA . ASN A 1 1166 ? -6.245 -44.753 -17.566 1.00 92.88 1166 ASN A CA 1
ATOM 8901 C C . ASN A 1 1166 ? -5.322 -45.096 -18.749 1.00 92.88 1166 ASN A C 1
ATOM 8903 O O . ASN A 1 1166 ? -4.922 -46.252 -18.900 1.00 92.88 1166 ASN A O 1
ATOM 8907 N N . ASP A 1 1167 ? -4.933 -44.103 -19.556 1.00 93.44 1167 ASP A N 1
ATOM 8908 C CA . ASP A 1 1167 ? -3.989 -44.285 -20.667 1.00 93.44 1167 ASP A CA 1
ATOM 8909 C C . ASP A 1 1167 ? -2.627 -44.782 -20.154 1.00 93.44 1167 ASP A C 1
ATOM 8911 O O . ASP A 1 1167 ? -2.053 -45.730 -20.693 1.00 93.44 1167 ASP A O 1
ATOM 8915 N N . MET A 1 1168 ? -2.112 -44.198 -19.067 1.00 94.50 1168 MET A N 1
ATOM 8916 C CA . MET A 1 1168 ? -0.857 -44.648 -18.464 1.00 94.50 1168 MET A CA 1
ATOM 8917 C C . MET A 1 1168 ? -0.961 -46.078 -17.931 1.00 94.50 1168 MET A C 1
ATOM 8919 O O . MET A 1 1168 ? -0.027 -46.851 -18.116 1.00 94.50 1168 MET A O 1
ATOM 8923 N N . MET A 1 1169 ? -2.084 -46.462 -17.316 1.00 90.88 1169 MET A N 1
ATOM 8924 C CA . MET A 1 1169 ? -2.316 -47.842 -16.872 1.00 90.88 1169 MET A CA 1
ATOM 8925 C C . MET A 1 1169 ? -2.388 -48.832 -18.045 1.00 90.88 1169 MET A C 1
ATOM 8927 O O . MET A 1 1169 ? -1.980 -49.981 -17.893 1.00 90.88 1169 MET A O 1
ATOM 8931 N N . LYS A 1 1170 ? -2.855 -48.392 -19.220 1.00 90.75 1170 LYS A N 1
ATOM 8932 C CA . LYS A 1 1170 ? -2.917 -49.213 -20.436 1.00 90.75 1170 LYS A CA 1
ATOM 8933 C C . LYS A 1 1170 ? -1.548 -49.414 -21.096 1.00 90.75 1170 LYS A C 1
ATOM 8935 O O . LYS A 1 1170 ? -1.255 -50.514 -21.561 1.00 90.75 1170 LYS A O 1
ATOM 8940 N N . PHE A 1 1171 ? -0.730 -48.362 -21.169 1.00 93.88 1171 PHE A N 1
ATOM 8941 C CA . PHE A 1 1171 ? 0.481 -48.358 -21.999 1.00 93.88 1171 PHE A CA 1
ATOM 8942 C C . PHE A 1 1171 ? 1.798 -48.493 -21.229 1.00 93.88 1171 PHE A C 1
ATOM 8944 O O . PHE A 1 1171 ? 2.801 -48.868 -21.829 1.00 93.88 1171 PHE A O 1
ATOM 8951 N N . PHE A 1 1172 ? 1.838 -48.201 -19.929 1.00 95.38 1172 PHE A N 1
ATOM 8952 C CA . PHE A 1 1172 ? 3.068 -48.249 -19.135 1.00 95.38 1172 PHE A CA 1
ATOM 8953 C C . PHE A 1 1172 ? 3.075 -49.499 -18.262 1.00 95.38 1172 PHE A C 1
ATOM 8955 O O . PHE A 1 1172 ? 2.056 -49.877 -17.685 1.00 95.38 1172 PHE A O 1
ATOM 8962 N N . ARG A 1 1173 ? 4.248 -50.121 -18.117 1.00 93.00 1173 ARG A N 1
ATOM 8963 C CA . ARG A 1 1173 ? 4.436 -51.247 -17.197 1.00 93.00 1173 ARG A CA 1
ATOM 8964 C C . ARG A 1 1173 ? 4.002 -50.863 -15.784 1.00 93.00 1173 ARG A C 1
ATOM 8966 O O . ARG A 1 1173 ? 4.256 -49.745 -15.334 1.00 93.00 1173 ARG A O 1
ATOM 8973 N N . GLU A 1 1174 ? 3.365 -51.790 -15.078 1.00 89.12 1174 GLU A N 1
ATOM 8974 C CA . GLU A 1 1174 ? 2.666 -51.513 -13.818 1.00 89.12 1174 GLU A CA 1
ATOM 8975 C C . GLU A 1 1174 ? 3.559 -50.857 -12.743 1.00 89.12 1174 GLU A C 1
ATOM 8977 O O . GLU A 1 1174 ? 3.133 -49.942 -12.038 1.00 89.12 1174 GLU A O 1
ATOM 8982 N N . ASP A 1 1175 ? 4.825 -51.267 -12.629 1.00 91.50 1175 ASP A N 1
ATOM 8983 C CA . ASP A 1 1175 ? 5.782 -50.674 -11.688 1.00 91.50 1175 ASP A CA 1
ATOM 8984 C C . ASP A 1 1175 ? 6.187 -49.239 -12.072 1.00 91.50 1175 ASP A C 1
ATOM 8986 O O . ASP A 1 1175 ? 6.344 -48.388 -11.191 1.00 91.50 1175 ASP A O 1
ATOM 8990 N N . LEU A 1 1176 ? 6.334 -48.954 -13.369 1.00 95.12 1176 LEU A N 1
ATOM 8991 C CA . LEU A 1 1176 ? 6.649 -47.626 -13.893 1.00 95.12 1176 LEU A CA 1
ATOM 8992 C C . LEU A 1 1176 ? 5.447 -46.684 -13.751 1.00 95.12 1176 LEU A C 1
ATOM 8994 O O . LEU A 1 1176 ? 5.590 -45.571 -13.242 1.00 95.12 1176 LEU A O 1
ATOM 8998 N N . GLN A 1 1177 ? 4.256 -47.149 -14.130 1.00 93.19 1177 GLN A N 1
ATOM 8999 C CA . GLN A 1 1177 ? 2.998 -46.414 -14.006 1.00 93.19 1177 GLN A CA 1
ATOM 9000 C C . GLN A 1 1177 ? 2.734 -45.996 -12.554 1.00 93.19 1177 GLN A C 1
ATOM 9002 O O . GLN A 1 1177 ? 2.542 -44.807 -12.282 1.00 93.19 1177 GLN A O 1
ATOM 9007 N N . LYS A 1 1178 ? 2.822 -46.936 -11.602 1.00 91.31 1178 LYS A N 1
ATOM 9008 C CA . LYS A 1 1178 ? 2.656 -46.649 -10.168 1.00 91.31 1178 LYS A CA 1
ATOM 9009 C C . LYS A 1 1178 ? 3.667 -45.628 -9.650 1.00 91.31 1178 LYS A C 1
ATOM 9011 O O . LYS A 1 1178 ? 3.335 -44.847 -8.762 1.00 91.31 1178 LYS A O 1
ATOM 9016 N N . ARG A 1 1179 ? 4.899 -45.616 -10.174 1.00 95.81 1179 ARG A N 1
ATOM 9017 C CA . ARG A 1 1179 ? 5.942 -44.644 -9.798 1.00 95.81 1179 ARG A CA 1
ATOM 9018 C C . ARG A 1 1179 ? 5.653 -43.247 -10.345 1.00 95.81 1179 ARG A C 1
ATOM 9020 O O . ARG A 1 1179 ? 5.704 -42.290 -9.577 1.00 95.81 1179 ARG A O 1
ATOM 9027 N N . LEU A 1 1180 ? 5.305 -43.130 -11.628 1.00 94.88 1180 LEU A N 1
ATOM 9028 C CA . LEU A 1 1180 ? 5.038 -41.848 -12.293 1.00 94.88 1180 LEU A CA 1
ATOM 9029 C C . LEU A 1 1180 ? 3.729 -41.187 -11.825 1.00 94.88 1180 LEU A C 1
ATOM 9031 O O . LEU A 1 1180 ? 3.665 -39.964 -11.701 1.00 94.88 1180 LEU A O 1
ATOM 9035 N N . LEU A 1 1181 ? 2.689 -41.967 -11.526 1.00 93.81 1181 LEU A N 1
ATOM 9036 C CA . LEU A 1 1181 ? 1.417 -41.452 -10.994 1.00 93.81 1181 LEU A CA 1
ATOM 9037 C C . LEU A 1 1181 ? 1.403 -41.319 -9.470 1.00 93.81 1181 LEU A C 1
ATOM 9039 O O . LEU A 1 1181 ? 0.466 -40.770 -8.895 1.00 93.81 1181 LEU A O 1
ATOM 9043 N N . SER A 1 1182 ? 2.460 -41.777 -8.803 1.00 92.12 1182 SER A N 1
ATOM 9044 C CA . SER A 1 1182 ? 2.576 -41.670 -7.357 1.00 92.12 1182 SER A CA 1
ATOM 9045 C C . SER A 1 1182 ? 2.445 -40.213 -6.891 1.00 92.12 1182 SER A C 1
ATOM 9047 O O . SER A 1 1182 ? 3.066 -39.330 -7.486 1.00 92.12 1182 SER A O 1
ATOM 9049 N N . PRO A 1 1183 ? 1.746 -39.929 -5.778 1.00 86.38 1183 PRO A N 1
ATOM 9050 C CA . PRO A 1 1183 ? 1.794 -38.612 -5.138 1.00 86.38 1183 PRO A CA 1
ATOM 9051 C C . PRO A 1 1183 ? 3.195 -38.297 -4.569 1.00 86.38 1183 PRO A C 1
ATOM 9053 O O . PRO A 1 1183 ? 3.559 -37.143 -4.337 1.00 86.38 1183 PRO A O 1
ATOM 9056 N N . ASP A 1 1184 ? 4.018 -39.327 -4.352 1.00 87.31 1184 ASP A N 1
ATOM 9057 C CA . ASP A 1 1184 ? 5.413 -39.207 -3.951 1.00 87.31 1184 ASP A CA 1
ATOM 9058 C C . ASP A 1 1184 ? 6.306 -38.755 -5.119 1.00 87.31 1184 ASP A C 1
ATOM 9060 O O . ASP A 1 1184 ? 6.673 -39.557 -5.974 1.00 87.31 1184 ASP A O 1
ATOM 9064 N N . PHE A 1 1185 ? 6.779 -37.507 -5.062 1.00 90.94 1185 PHE A N 1
ATOM 9065 C CA . PHE A 1 1185 ? 7.729 -36.971 -6.044 1.00 90.94 1185 PHE A CA 1
ATOM 9066 C C . PHE A 1 1185 ? 9.062 -37.728 -6.183 1.00 90.94 1185 PHE A C 1
ATOM 9068 O O . PHE A 1 1185 ? 9.660 -37.689 -7.247 1.00 90.94 1185 PHE A O 1
ATOM 9075 N N . LYS A 1 1186 ? 9.560 -38.396 -5.134 1.00 92.00 1186 LYS A N 1
ATOM 9076 C CA . LYS A 1 1186 ? 10.768 -39.232 -5.196 1.00 92.00 1186 LYS A CA 1
ATOM 9077 C C . LYS A 1 1186 ? 10.485 -40.474 -6.026 1.00 92.00 1186 LYS A C 1
ATOM 9079 O O . LYS A 1 1186 ? 11.280 -40.799 -6.883 1.00 92.00 1186 LYS A O 1
ATOM 9084 N N . LYS A 1 1187 ? 9.310 -41.093 -5.864 1.00 94.25 1187 LYS A N 1
ATOM 9085 C CA . LYS A 1 1187 ? 8.878 -42.187 -6.749 1.00 94.25 1187 LYS A CA 1
ATOM 9086 C C . LYS A 1 1187 ? 8.671 -41.710 -8.186 1.00 94.25 1187 LYS A C 1
ATOM 9088 O O . LYS A 1 1187 ? 9.033 -42.439 -9.099 1.00 94.25 1187 LYS A O 1
ATOM 9093 N N . GLN A 1 1188 ? 8.146 -40.499 -8.395 1.00 95.00 1188 GLN A N 1
ATOM 9094 C CA . GLN A 1 1188 ? 8.052 -39.905 -9.737 1.00 95.00 1188 GLN A CA 1
ATOM 9095 C C . GLN A 1 1188 ? 9.445 -39.699 -10.353 1.00 95.00 1188 GLN A C 1
ATOM 9097 O O . GLN A 1 1188 ? 9.647 -40.018 -11.520 1.00 95.00 1188 GLN A O 1
ATOM 9102 N N . VAL A 1 1189 ? 10.408 -39.209 -9.562 1.00 95.94 1189 VAL A N 1
ATOM 9103 C CA . VAL A 1 1189 ? 11.821 -39.072 -9.950 1.00 95.94 1189 VAL A CA 1
ATOM 9104 C C . VAL A 1 1189 ? 12.447 -40.437 -10.245 1.00 95.94 1189 VAL A C 1
ATOM 9106 O O . VAL A 1 1189 ? 13.037 -40.584 -11.306 1.00 95.94 1189 VAL A O 1
ATOM 9109 N N . ASP A 1 1190 ? 12.252 -41.450 -9.397 1.00 95.00 1190 ASP A N 1
ATOM 9110 C CA . ASP A 1 1190 ? 12.709 -42.824 -9.647 1.00 95.00 1190 ASP A CA 1
ATOM 9111 C C . ASP A 1 1190 ? 12.101 -43.386 -10.943 1.00 95.00 1190 ASP A C 1
ATOM 9113 O O . ASP A 1 1190 ? 12.784 -44.039 -11.726 1.00 95.00 1190 ASP A O 1
ATOM 9117 N N . GLY A 1 1191 ? 10.809 -43.134 -11.189 1.00 95.44 1191 GLY A N 1
ATOM 9118 C CA . GLY A 1 1191 ? 10.126 -43.518 -12.426 1.00 95.44 1191 GLY A CA 1
ATOM 9119 C C . GLY A 1 1191 ? 10.735 -42.839 -13.655 1.00 95.44 1191 GLY A C 1
ATOM 9120 O O . GLY A 1 1191 ? 10.989 -43.499 -14.660 1.00 95.44 1191 GLY A O 1
ATOM 9121 N N . LEU A 1 1192 ? 11.044 -41.544 -13.552 1.00 96.38 1192 LEU A N 1
ATOM 9122 C CA . LEU A 1 1192 ? 11.775 -40.803 -14.580 1.00 96.38 1192 LEU A CA 1
ATOM 9123 C C . LEU A 1 1192 ? 13.191 -41.339 -14.786 1.00 96.38 1192 LEU A C 1
ATOM 9125 O O . LEU A 1 1192 ? 13.629 -41.417 -15.922 1.00 96.38 1192 LEU A O 1
ATOM 9129 N N . GLU A 1 1193 ? 13.905 -41.732 -13.732 1.00 95.50 1193 GLU A N 1
ATOM 9130 C CA . GLU A 1 1193 ? 15.243 -42.322 -13.850 1.00 95.50 1193 GLU A CA 1
ATOM 9131 C C . GLU A 1 1193 ? 15.221 -43.692 -14.532 1.00 95.50 1193 GLU A C 1
ATOM 9133 O O . GLU A 1 1193 ? 16.130 -43.999 -15.305 1.00 95.50 1193 GLU A O 1
ATOM 9138 N N . ILE A 1 1194 ? 14.189 -44.505 -14.282 1.00 94.00 1194 ILE A N 1
ATOM 9139 C CA . ILE A 1 1194 ? 13.966 -45.762 -15.010 1.00 94.00 1194 ILE A CA 1
ATOM 9140 C C . ILE A 1 1194 ? 13.740 -45.463 -16.497 1.00 94.00 1194 ILE A C 1
ATOM 9142 O O . ILE A 1 1194 ? 14.395 -46.072 -17.342 1.00 94.00 1194 ILE A O 1
ATOM 9146 N N . LEU A 1 1195 ? 12.870 -44.498 -16.816 1.00 94.38 1195 LEU A N 1
ATOM 9147 C CA . LEU A 1 1195 ? 12.585 -44.108 -18.199 1.00 94.38 1195 LEU A CA 1
ATOM 9148 C C . LEU A 1 1195 ? 13.818 -43.502 -18.893 1.00 94.38 1195 LEU A C 1
ATOM 9150 O O . LEU A 1 1195 ? 14.101 -43.843 -20.034 1.00 94.38 1195 LEU A O 1
ATOM 9154 N N . GLN A 1 1196 ? 14.593 -42.670 -18.192 1.00 95.62 1196 GLN A N 1
ATOM 9155 C CA . GLN A 1 1196 ? 15.831 -42.049 -18.676 1.00 95.62 1196 GLN A CA 1
ATOM 9156 C C . GLN A 1 1196 ? 16.905 -43.086 -19.007 1.00 95.62 1196 GLN A C 1
ATOM 9158 O O . GLN A 1 1196 ? 17.513 -43.024 -20.069 1.00 95.62 1196 GLN A O 1
ATOM 9163 N N . LYS A 1 1197 ? 17.109 -44.083 -18.136 1.00 92.50 1197 LYS A N 1
ATOM 9164 C CA . LYS A 1 1197 ? 18.058 -45.179 -18.392 1.00 92.50 1197 LYS A CA 1
ATOM 9165 C C . LYS A 1 1197 ? 17.627 -46.066 -19.558 1.00 92.50 1197 LYS A C 1
ATOM 9167 O O . LYS A 1 1197 ? 18.482 -46.593 -20.260 1.00 92.50 1197 LYS A O 1
ATOM 9172 N N . ALA A 1 1198 ? 16.321 -46.244 -19.746 1.00 92.62 1198 ALA A N 1
ATOM 9173 C CA . ALA A 1 1198 ? 15.774 -47.053 -20.828 1.00 92.62 1198 ALA A CA 1
ATOM 9174 C C . ALA A 1 1198 ? 15.670 -46.301 -22.162 1.00 92.62 1198 ALA A C 1
ATOM 9176 O O . ALA A 1 1198 ? 15.567 -46.962 -23.193 1.00 92.62 1198 ALA A O 1
ATOM 9177 N N . LEU A 1 1199 ? 15.715 -44.963 -22.159 1.00 92.25 1199 LEU A N 1
ATOM 9178 C CA . LEU A 1 1199 ? 15.452 -44.088 -23.308 1.00 92.25 1199 LEU A CA 1
ATOM 9179 C C . LEU A 1 1199 ? 16.140 -44.532 -24.618 1.00 92.25 1199 LEU A C 1
ATOM 9181 O O . LEU A 1 1199 ? 15.433 -44.629 -25.619 1.00 92.25 1199 LEU A O 1
ATOM 9185 N N . PRO A 1 1200 ? 17.437 -44.920 -24.637 1.00 86.75 1200 PRO A N 1
ATOM 9186 C CA . PRO A 1 1200 ? 18.096 -45.384 -25.867 1.00 86.75 1200 PRO A CA 1
ATOM 9187 C C . PRO A 1 1200 ? 17.545 -46.702 -26.435 1.00 86.75 1200 PRO A C 1
ATOM 9189 O O . PRO A 1 1200 ? 17.783 -47.022 -27.592 1.00 86.75 1200 PRO A O 1
ATOM 9192 N N . SER A 1 1201 ? 16.857 -47.498 -25.612 1.00 89.38 1201 SER A N 1
ATOM 9193 C CA . SER A 1 1201 ? 16.314 -48.814 -25.976 1.00 89.38 1201 SER A CA 1
ATOM 9194 C C . SER A 1 1201 ? 14.808 -48.824 -26.237 1.00 89.38 1201 SER A C 1
ATOM 9196 O O . SER A 1 1201 ? 14.317 -49.811 -26.771 1.00 89.38 1201 SER A O 1
ATOM 9198 N N . VAL A 1 1202 ? 14.086 -47.761 -25.857 1.00 93.31 1202 VAL A N 1
ATOM 9199 C CA . VAL A 1 1202 ? 12.616 -47.669 -25.977 1.00 93.31 1202 VAL A CA 1
ATOM 9200 C C . VAL A 1 1202 ? 12.157 -46.468 -26.816 1.00 93.31 1202 VAL A C 1
ATOM 9202 O O . VAL A 1 1202 ? 11.042 -45.973 -26.644 1.00 93.31 1202 VAL A O 1
ATOM 9205 N N . SER A 1 1203 ? 13.026 -45.939 -27.685 1.00 92.25 1203 SER A N 1
ATOM 9206 C CA . SER A 1 1203 ? 12.776 -44.725 -28.479 1.00 92.25 1203 SER A CA 1
ATOM 9207 C C . SER A 1 1203 ? 11.517 -44.846 -29.347 1.00 92.25 1203 SER A C 1
ATOM 9209 O O . SER A 1 1203 ? 10.650 -43.970 -29.315 1.00 92.25 1203 SER A O 1
ATOM 9211 N N . LYS A 1 1204 ? 11.372 -45.970 -30.058 1.00 91.38 1204 LYS A N 1
ATOM 9212 C CA . LYS A 1 1204 ? 10.226 -46.266 -30.933 1.00 91.38 1204 LYS A CA 1
ATOM 9213 C C . LYS A 1 1204 ? 8.928 -46.414 -30.150 1.00 91.38 1204 LYS A C 1
ATOM 9215 O O . LYS A 1 1204 ? 7.897 -45.883 -30.549 1.00 91.38 1204 LYS A O 1
ATOM 9220 N N . GLU A 1 1205 ? 8.974 -47.096 -29.012 1.00 93.94 1205 GLU A N 1
ATOM 9221 C CA . GLU A 1 1205 ? 7.819 -47.268 -28.142 1.00 93.94 1205 GLU A CA 1
ATOM 9222 C C . GLU A 1 1205 ? 7.390 -45.946 -27.502 1.00 93.94 1205 GLU A C 1
ATOM 9224 O O . GLU A 1 1205 ? 6.195 -45.706 -27.358 1.00 93.94 1205 GLU A O 1
ATOM 9229 N N . ILE A 1 1206 ? 8.341 -45.069 -27.156 1.00 94.94 1206 ILE A N 1
ATOM 9230 C CA . ILE A 1 1206 ? 8.047 -43.719 -26.666 1.00 94.94 1206 ILE A CA 1
ATOM 9231 C C . ILE A 1 1206 ? 7.318 -42.902 -27.728 1.00 94.94 1206 ILE A C 1
ATOM 9233 O O . ILE A 1 1206 ? 6.351 -42.230 -27.380 1.00 94.94 1206 ILE A O 1
ATOM 9237 N N . ILE A 1 1207 ? 7.730 -42.963 -28.999 1.00 94.06 1207 ILE A N 1
ATOM 9238 C CA . ILE A 1 1207 ? 7.049 -42.248 -30.090 1.00 94.06 1207 ILE A CA 1
ATOM 9239 C C . ILE A 1 1207 ? 5.569 -42.654 -30.161 1.00 94.06 1207 ILE A C 1
ATOM 9241 O O . ILE A 1 1207 ? 4.706 -41.784 -30.275 1.00 94.06 1207 ILE A O 1
ATOM 9245 N N . GLU A 1 1208 ? 5.248 -43.938 -30.004 1.00 94.12 1208 GLU A N 1
ATOM 9246 C CA . GLU A 1 1208 ? 3.868 -44.450 -30.032 1.00 94.12 1208 GLU A CA 1
ATOM 9247 C C . GLU A 1 1208 ? 2.977 -43.957 -28.879 1.00 94.12 1208 GLU A C 1
ATOM 9249 O O . GLU A 1 1208 ? 1.750 -44.020 -28.992 1.00 94.12 1208 GLU A O 1
ATOM 9254 N N . VAL A 1 1209 ? 3.558 -43.467 -27.777 1.00 94.94 1209 VAL A N 1
ATOM 9255 C CA . VAL A 1 1209 ? 2.836 -43.001 -26.571 1.00 94.94 1209 VAL A CA 1
ATOM 9256 C C . VAL A 1 1209 ? 3.245 -41.593 -26.124 1.00 94.94 1209 VAL A C 1
ATOM 9258 O O . VAL A 1 1209 ? 2.957 -41.177 -24.996 1.00 94.94 1209 VAL A O 1
ATOM 9261 N N . LEU A 1 1210 ? 3.924 -40.843 -26.995 1.00 95.69 1210 LEU A N 1
ATOM 9262 C CA . LEU A 1 1210 ? 4.484 -39.532 -26.675 1.00 95.69 1210 LEU A CA 1
ATOM 9263 C C . LEU A 1 1210 ? 3.389 -38.544 -26.248 1.00 95.69 1210 LEU A C 1
ATOM 9265 O O . LEU A 1 1210 ? 3.588 -37.792 -25.299 1.00 95.69 1210 LEU A O 1
ATOM 9269 N N . ASP A 1 1211 ? 2.200 -38.607 -26.849 1.00 94.75 1211 ASP A N 1
ATOM 9270 C CA . ASP A 1 1211 ? 1.024 -37.811 -26.471 1.00 94.75 1211 ASP A CA 1
ATOM 9271 C C . ASP A 1 1211 ? 0.590 -38.032 -25.007 1.00 94.75 1211 ASP A C 1
ATOM 9273 O O . ASP A 1 1211 ? 0.198 -37.090 -24.311 1.00 94.75 1211 ASP A O 1
ATOM 9277 N N . VAL A 1 1212 ? 0.683 -39.270 -24.513 1.00 95.19 1212 VAL A N 1
ATOM 9278 C CA . VAL A 1 1212 ? 0.373 -39.636 -23.123 1.00 95.19 1212 VAL A CA 1
ATOM 9279 C C . VAL A 1 1212 ? 1.463 -39.097 -22.195 1.00 95.19 1212 VAL A C 1
ATOM 9281 O O . VAL A 1 1212 ? 1.176 -38.481 -21.166 1.00 95.19 1212 VAL A O 1
ATOM 9284 N N . LEU A 1 1213 ? 2.730 -39.265 -22.581 1.00 95.75 1213 LEU A N 1
ATOM 9285 C CA . LEU A 1 1213 ? 3.872 -38.819 -21.786 1.00 95.75 1213 LEU A CA 1
ATOM 9286 C C . LEU A 1 1213 ? 3.939 -37.281 -21.681 1.00 95.75 1213 LEU A C 1
ATOM 9288 O O . LEU A 1 1213 ? 4.177 -36.743 -20.599 1.00 95.75 1213 LEU A O 1
ATOM 9292 N N . LEU A 1 1214 ? 3.646 -36.562 -22.769 1.00 95.62 1214 LEU A N 1
ATOM 9293 C CA . LEU A 1 1214 ? 3.549 -35.099 -22.788 1.00 95.62 1214 LEU A CA 1
ATOM 9294 C C . LEU A 1 1214 ? 2.429 -34.591 -21.870 1.00 95.62 1214 LEU A C 1
ATOM 9296 O O . LEU A 1 1214 ? 2.649 -33.634 -21.125 1.00 95.62 1214 LEU A O 1
ATOM 9300 N N . ARG A 1 1215 ? 1.259 -35.251 -21.847 1.00 94.94 1215 ARG A N 1
ATOM 9301 C CA . ARG A 1 1215 ? 0.175 -34.938 -20.894 1.00 94.94 1215 ARG A CA 1
ATOM 9302 C C . ARG A 1 1215 ? 0.641 -35.087 -19.442 1.00 94.94 1215 ARG A C 1
ATOM 9304 O O . ARG A 1 1215 ? 0.346 -34.226 -18.610 1.00 94.94 1215 ARG A O 1
ATOM 9311 N N . TRP A 1 1216 ? 1.432 -36.119 -19.139 1.00 96.25 1216 TRP A N 1
ATOM 9312 C CA . TRP A 1 1216 ? 2.030 -36.279 -17.812 1.00 96.25 1216 TRP A CA 1
ATOM 9313 C C . TRP A 1 1216 ? 3.037 -35.169 -17.484 1.00 96.25 1216 TRP A C 1
ATOM 9315 O O . TRP A 1 1216 ? 2.999 -34.632 -16.376 1.00 96.25 1216 TRP A O 1
ATOM 9325 N N . PHE A 1 1217 ? 3.881 -34.741 -18.430 1.00 96.69 1217 PHE A N 1
ATOM 9326 C CA . PHE A 1 1217 ? 4.779 -33.599 -18.206 1.00 96.69 1217 PHE A CA 1
ATOM 9327 C C . PHE A 1 1217 ? 4.026 -32.291 -17.951 1.00 96.69 1217 PHE A C 1
ATOM 9329 O O . PHE A 1 1217 ? 4.403 -31.555 -17.039 1.00 96.69 1217 PHE A O 1
ATOM 9336 N N . VAL A 1 1218 ? 2.935 -32.026 -18.680 1.00 95.44 1218 VAL A N 1
ATOM 9337 C CA . VAL A 1 1218 ? 2.052 -30.870 -18.429 1.00 95.44 1218 VAL A CA 1
ATOM 9338 C C . VAL A 1 1218 ? 1.499 -30.910 -17.004 1.00 95.44 1218 VAL A C 1
ATOM 9340 O O . VAL A 1 1218 ? 1.551 -29.903 -16.293 1.00 95.44 1218 VAL A O 1
ATOM 9343 N N . LEU A 1 1219 ? 1.047 -32.079 -16.538 1.00 93.75 1219 LEU A N 1
ATOM 9344 C CA . LEU A 1 1219 ? 0.601 -32.261 -15.156 1.00 93.75 1219 LEU A CA 1
ATOM 9345 C C . LEU A 1 1219 ? 1.724 -31.951 -14.148 1.00 93.75 1219 LEU A C 1
ATOM 9347 O O . LEU A 1 1219 ? 1.478 -31.280 -13.144 1.00 93.75 1219 LEU A O 1
ATOM 9351 N N . GLN A 1 1220 ? 2.964 -32.380 -14.407 1.00 93.31 1220 GLN A N 1
ATOM 9352 C CA . GLN A 1 1220 ? 4.098 -32.069 -13.524 1.00 93.31 1220 GLN A CA 1
ATOM 9353 C C . GLN A 1 1220 ? 4.494 -30.584 -13.555 1.00 93.31 1220 GLN A C 1
ATOM 9355 O O . GLN A 1 1220 ? 4.833 -30.032 -12.511 1.00 93.31 1220 GLN A O 1
ATOM 9360 N N . PHE A 1 1221 ? 4.396 -29.908 -14.705 1.00 92.81 1221 PHE A N 1
ATOM 9361 C CA . PHE A 1 1221 ? 4.638 -28.461 -14.833 1.00 92.81 1221 PHE A CA 1
ATOM 9362 C C . PHE A 1 1221 ? 3.629 -27.616 -14.044 1.00 92.81 1221 PHE A C 1
ATOM 9364 O O . PHE A 1 1221 ? 3.919 -26.476 -13.661 1.00 92.81 1221 PHE A O 1
ATOM 9371 N N . CYS A 1 1222 ? 2.435 -28.157 -13.799 1.00 90.44 1222 CYS A N 1
ATOM 9372 C CA . CYS A 1 1222 ? 1.396 -27.504 -13.006 1.00 90.44 1222 CYS A CA 1
ATOM 9373 C C . CYS A 1 1222 ? 1.534 -27.780 -11.500 1.00 90.44 1222 CYS A C 1
ATOM 9375 O O . CYS A 1 1222 ? 1.086 -26.974 -10.684 1.00 90.44 1222 CYS A O 1
ATOM 9377 N N . LYS A 1 1223 ? 2.221 -28.860 -11.107 1.00 86.69 1223 LYS A N 1
ATOM 9378 C CA . LYS A 1 1223 ? 2.460 -29.211 -9.700 1.00 86.69 1223 LYS A CA 1
ATOM 9379 C C . LYS A 1 1223 ? 3.535 -28.329 -9.056 1.00 86.69 1223 LYS A C 1
ATOM 9381 O O . LYS A 1 1223 ? 4.494 -27.892 -9.679 1.00 86.69 1223 LYS A O 1
ATOM 9386 N N . SER A 1 1224 ? 3.419 -28.123 -7.742 1.00 73.94 1224 SER A N 1
ATOM 9387 C CA . SER A 1 1224 ? 4.337 -27.274 -6.954 1.00 73.94 1224 SER A CA 1
ATOM 9388 C C . SER A 1 1224 ? 5.675 -27.944 -6.579 1.00 73.94 1224 SER A C 1
ATOM 9390 O O . SER A 1 1224 ? 6.388 -27.447 -5.708 1.00 73.94 1224 SER A O 1
ATOM 9392 N N . ASN A 1 1225 ? 6.027 -29.090 -7.176 1.00 86.88 1225 ASN A N 1
ATOM 9393 C CA . ASN A 1 1225 ? 7.214 -29.853 -6.787 1.00 86.88 1225 ASN A CA 1
ATOM 9394 C C . ASN A 1 1225 ? 8.441 -29.502 -7.641 1.00 86.88 1225 ASN A C 1
ATOM 9396 O O . ASN A 1 1225 ? 8.660 -30.079 -8.705 1.00 86.88 1225 ASN A O 1
ATOM 9400 N N . THR A 1 1226 ? 9.286 -28.601 -7.140 1.00 87.12 1226 THR A N 1
ATOM 9401 C CA . THR A 1 1226 ? 10.484 -28.147 -7.862 1.00 87.12 1226 THR A CA 1
ATOM 9402 C C . THR A 1 1226 ? 11.489 -29.268 -8.144 1.00 87.12 1226 THR A C 1
ATOM 9404 O O . THR A 1 1226 ? 12.135 -29.239 -9.183 1.00 87.12 1226 THR A O 1
ATOM 9407 N N . THR A 1 1227 ? 11.645 -30.259 -7.258 1.00 90.12 1227 THR A N 1
ATOM 9408 C CA . THR A 1 1227 ? 12.615 -31.353 -7.454 1.00 90.12 1227 THR A CA 1
ATOM 9409 C C . THR A 1 1227 ? 12.224 -32.246 -8.628 1.00 90.12 1227 THR A C 1
ATOM 9411 O O . THR A 1 1227 ? 13.051 -32.505 -9.498 1.00 90.12 1227 THR A O 1
ATOM 9414 N N . CYS A 1 1228 ? 10.959 -32.669 -8.690 1.00 92.56 1228 CYS A N 1
ATOM 9415 C CA . CYS A 1 1228 ? 10.439 -33.432 -9.819 1.00 92.56 1228 CYS A CA 1
ATOM 9416 C C . CYS A 1 1228 ? 10.438 -32.585 -11.096 1.00 92.56 1228 CYS A C 1
ATOM 9418 O O . CYS A 1 1228 ? 10.936 -33.048 -12.115 1.00 92.56 1228 CYS A O 1
ATOM 9420 N N . LEU A 1 1229 ? 9.997 -31.322 -11.033 1.00 93.56 1229 LEU A N 1
ATOM 9421 C CA . LEU A 1 1229 ? 10.033 -30.411 -12.182 1.00 93.56 1229 LEU A CA 1
ATOM 9422 C C . LEU A 1 1229 ? 11.450 -30.244 -12.752 1.00 93.56 1229 LEU A C 1
ATOM 9424 O O . LEU A 1 1229 ? 11.632 -30.291 -13.965 1.00 93.56 1229 LEU A O 1
ATOM 9428 N N . LEU A 1 1230 ? 12.463 -30.076 -11.897 1.00 93.06 1230 LEU A N 1
ATOM 9429 C CA . LEU A 1 1230 ? 13.856 -29.985 -12.337 1.00 93.06 1230 LEU A CA 1
ATOM 9430 C C . LEU A 1 1230 ? 14.326 -31.281 -12.999 1.00 93.06 1230 LEU A C 1
ATOM 9432 O O . LEU A 1 1230 ? 14.983 -31.197 -14.031 1.00 93.06 1230 LEU A O 1
ATOM 9436 N N . LYS A 1 1231 ? 13.943 -32.449 -12.468 1.00 94.94 1231 LYS A N 1
ATOM 9437 C CA . LYS A 1 1231 ? 14.252 -33.744 -13.089 1.00 94.94 1231 LYS A CA 1
ATOM 9438 C C . LYS A 1 1231 ? 13.543 -33.924 -14.435 1.00 94.94 1231 LYS A C 1
ATOM 9440 O O . LYS A 1 1231 ? 14.164 -34.392 -15.382 1.00 94.94 1231 LYS A O 1
ATOM 9445 N N . VAL A 1 1232 ? 12.287 -33.487 -14.563 1.00 96.81 1232 VAL A N 1
ATOM 9446 C CA . VAL A 1 1232 ? 11.570 -33.444 -15.852 1.00 96.81 1232 VAL A CA 1
ATOM 9447 C C . VAL A 1 1232 ? 12.317 -32.550 -16.849 1.00 96.81 1232 VAL A C 1
ATOM 9449 O O . VAL A 1 1232 ? 12.537 -32.951 -17.984 1.00 96.81 1232 VAL A O 1
ATOM 9452 N N . LEU A 1 1233 ? 12.777 -31.369 -16.425 1.00 96.19 1233 LEU A N 1
ATOM 9453 C CA . LEU A 1 1233 ? 13.567 -30.445 -17.255 1.00 96.19 1233 LEU A CA 1
ATOM 9454 C C . LEU A 1 1233 ? 15.028 -30.889 -17.483 1.00 96.19 1233 LEU A C 1
ATOM 9456 O O . LEU A 1 1233 ? 15.769 -30.229 -18.211 1.00 96.19 1233 LEU A O 1
ATOM 9460 N N . GLU A 1 1234 ? 15.484 -31.953 -16.829 1.00 94.31 1234 GLU A N 1
ATOM 9461 C CA . GLU A 1 1234 ? 16.736 -32.652 -17.144 1.00 94.31 1234 GLU A CA 1
ATOM 9462 C C . GLU A 1 1234 ? 16.489 -33.785 -18.144 1.00 94.31 1234 GLU A C 1
ATOM 9464 O O . GLU A 1 1234 ? 17.277 -33.946 -19.065 1.00 94.31 1234 GLU A O 1
ATOM 9469 N N . PHE A 1 1235 ? 15.364 -34.495 -18.024 1.00 97.12 1235 PHE A N 1
ATOM 9470 C CA . PHE A 1 1235 ? 14.961 -35.568 -18.934 1.00 97.12 1235 PHE A CA 1
ATOM 9471 C C . PHE A 1 1235 ? 14.516 -35.067 -20.319 1.00 97.12 1235 PHE A C 1
ATOM 9473 O O . PHE A 1 1235 ? 14.877 -35.655 -21.335 1.00 97.12 1235 PHE A O 1
ATOM 9480 N N . LEU A 1 1236 ? 13.732 -33.984 -20.388 1.00 96.81 1236 LEU A N 1
ATOM 9481 C CA . LEU A 1 1236 ? 13.139 -33.497 -21.641 1.00 96.81 1236 LEU A CA 1
ATOM 9482 C C . LEU A 1 1236 ? 14.173 -33.213 -22.749 1.00 96.81 1236 LEU A C 1
ATOM 9484 O O . LEU A 1 1236 ? 13.926 -33.636 -23.877 1.00 96.81 1236 LEU A O 1
ATOM 9488 N N . PRO A 1 1237 ? 15.331 -32.573 -22.483 1.00 95.19 1237 PRO A N 1
ATOM 9489 C CA . PRO A 1 1237 ? 16.342 -32.392 -23.520 1.00 95.19 1237 PRO A CA 1
ATOM 9490 C C . PRO A 1 1237 ? 16.901 -33.695 -24.102 1.00 95.19 1237 PRO A C 1
ATOM 9492 O O . PRO A 1 1237 ? 17.166 -33.758 -25.302 1.00 95.19 1237 PRO A O 1
ATOM 9495 N N . GLU A 1 1238 ? 17.053 -34.738 -23.283 1.00 94.44 1238 GLU A N 1
ATOM 9496 C CA . GLU A 1 1238 ? 17.480 -36.071 -23.733 1.00 94.44 1238 GLU A CA 1
ATOM 9497 C C . GLU A 1 1238 ? 16.390 -36.745 -24.576 1.00 94.44 1238 GLU A C 1
ATOM 9499 O O . GLU A 1 1238 ? 16.692 -37.313 -25.627 1.00 94.44 1238 GLU A O 1
ATOM 9504 N N . LEU A 1 1239 ? 15.119 -36.607 -24.177 1.00 95.88 1239 LEU A N 1
ATOM 9505 C CA . LEU A 1 1239 ? 13.978 -37.069 -24.969 1.00 95.88 1239 LEU A CA 1
ATOM 9506 C C . LEU A 1 1239 ? 13.947 -36.394 -26.347 1.00 95.88 1239 LEU A C 1
ATOM 9508 O O . LEU A 1 1239 ? 13.862 -37.084 -27.354 1.00 95.88 1239 LEU A O 1
ATOM 9512 N N . PHE A 1 1240 ? 14.060 -35.065 -26.416 1.00 94.62 1240 PHE A N 1
ATOM 9513 C CA . PHE A 1 1240 ? 14.034 -34.336 -27.690 1.00 94.62 1240 PHE A CA 1
ATOM 9514 C C . PHE A 1 1240 ? 15.248 -34.620 -28.579 1.00 94.62 1240 PHE A C 1
ATOM 9516 O O . PHE A 1 1240 ? 15.112 -34.625 -29.801 1.00 94.62 1240 PHE A O 1
ATOM 9523 N N . ASN A 1 1241 ? 16.417 -34.897 -27.993 1.00 92.44 1241 ASN A N 1
ATOM 9524 C CA . ASN A 1 1241 ? 17.555 -35.410 -28.755 1.00 92.44 1241 ASN A CA 1
ATOM 9525 C C . ASN A 1 1241 ? 17.242 -36.791 -29.340 1.00 92.44 1241 ASN A C 1
ATOM 9527 O O . ASN A 1 1241 ? 17.440 -36.984 -30.529 1.00 92.44 1241 ASN A O 1
ATOM 9531 N N . THR A 1 1242 ? 16.658 -37.693 -28.547 1.00 93.06 1242 THR A N 1
ATOM 9532 C CA . THR A 1 1242 ? 16.256 -39.031 -29.011 1.00 93.06 1242 THR A CA 1
ATOM 9533 C C . THR A 1 1242 ? 15.217 -38.956 -30.136 1.00 93.06 1242 THR A C 1
ATOM 9535 O O . THR A 1 1242 ? 15.349 -39.653 -31.133 1.00 93.06 1242 THR A O 1
ATOM 9538 N N . LEU A 1 1243 ? 14.214 -38.071 -30.031 1.00 92.50 1243 LEU A N 1
ATOM 9539 C CA . LEU A 1 1243 ? 13.229 -37.856 -31.102 1.00 92.50 1243 LEU A CA 1
ATOM 9540 C C . LEU A 1 1243 ? 13.890 -37.352 -32.389 1.00 92.50 1243 LEU A C 1
ATOM 9542 O O . LEU A 1 1243 ? 13.547 -37.817 -33.469 1.00 92.50 1243 LEU A O 1
ATOM 9546 N N . ARG A 1 1244 ? 14.856 -36.432 -32.280 1.00 88.50 1244 ARG A N 1
ATOM 9547 C CA . ARG A 1 1244 ? 15.618 -35.944 -33.434 1.00 88.50 1244 ARG A CA 1
ATOM 9548 C C . ARG A 1 1244 ? 16.485 -37.044 -34.050 1.00 88.50 1244 ARG A C 1
ATOM 9550 O O . ARG A 1 1244 ? 16.573 -37.107 -35.270 1.00 88.50 1244 ARG A O 1
ATOM 9557 N N . ASP A 1 1245 ? 17.112 -37.882 -33.230 1.00 89.44 1245 ASP A N 1
ATOM 9558 C CA . ASP A 1 1245 ? 17.975 -38.976 -33.689 1.00 89.44 1245 ASP A CA 1
ATOM 9559 C C . ASP A 1 1245 ? 17.159 -40.091 -34.386 1.00 89.44 1245 ASP A C 1
ATOM 9561 O O . ASP A 1 1245 ? 17.663 -40.736 -35.300 1.00 89.44 1245 ASP A O 1
ATOM 9565 N N . GLU A 1 1246 ? 15.880 -40.260 -34.025 1.00 90.25 1246 GLU A N 1
ATOM 9566 C CA . GLU A 1 1246 ? 14.889 -41.084 -34.748 1.00 90.25 1246 GLU A CA 1
ATOM 9567 C C . GLU A 1 1246 ? 14.204 -40.334 -35.913 1.00 90.25 1246 GLU A C 1
ATOM 9569 O O . GLU A 1 1246 ? 13.236 -40.830 -36.488 1.00 90.25 1246 GLU A O 1
ATOM 9574 N N . GLU A 1 1247 ? 14.660 -39.119 -36.243 1.00 87.81 1247 GLU A N 1
ATOM 9575 C CA . GLU A 1 1247 ? 14.089 -38.235 -37.274 1.00 87.81 1247 GLU A CA 1
ATOM 9576 C C . GLU A 1 1247 ? 12.580 -37.947 -37.096 1.00 87.81 1247 GLU A C 1
ATOM 9578 O O . GLU A 1 1247 ? 11.866 -37.599 -38.040 1.00 87.81 1247 GLU A O 1
ATOM 9583 N N . TYR A 1 1248 ? 12.076 -38.051 -35.863 1.00 91.50 1248 TYR A N 1
ATOM 9584 C CA . TYR A 1 1248 ? 10.677 -37.827 -35.525 1.00 91.50 1248 TYR A CA 1
ATOM 9585 C C . TYR A 1 1248 ? 10.383 -36.342 -35.273 1.00 91.50 1248 TYR A C 1
ATOM 9587 O O . TYR A 1 1248 ? 10.949 -35.700 -34.384 1.00 91.50 1248 TYR A O 1
ATOM 9595 N N . CYS A 1 1249 ? 9.425 -35.804 -36.027 1.00 89.06 1249 CYS A N 1
ATOM 9596 C CA . CYS A 1 1249 ? 8.880 -34.463 -35.842 1.00 89.06 1249 CYS A CA 1
ATOM 9597 C C . CYS A 1 1249 ? 7.562 -34.546 -35.063 1.00 89.06 1249 CYS A C 1
ATOM 9599 O O . CYS A 1 1249 ? 6.699 -35.354 -35.404 1.00 89.06 1249 CYS A O 1
ATOM 9601 N N . MET A 1 1250 ? 7.386 -33.695 -34.048 1.00 92.81 1250 MET A N 1
ATOM 9602 C CA . MET A 1 1250 ? 6.144 -33.674 -33.266 1.00 92.81 1250 MET A CA 1
ATOM 9603 C C . MET A 1 1250 ? 4.915 -33.427 -34.155 1.00 92.81 1250 MET A C 1
ATOM 9605 O O . MET A 1 1250 ? 4.945 -32.608 -35.081 1.00 92.81 1250 MET A O 1
ATOM 9609 N N . THR A 1 1251 ? 3.797 -34.076 -33.836 1.00 91.69 1251 THR A N 1
ATOM 9610 C CA . THR A 1 1251 ? 2.511 -33.790 -34.480 1.00 91.69 1251 THR A CA 1
ATOM 9611 C C . THR A 1 1251 ? 1.909 -32.488 -33.944 1.00 91.69 1251 THR A C 1
ATOM 9613 O O . THR A 1 1251 ? 2.266 -31.985 -32.876 1.00 91.69 1251 THR A O 1
ATOM 9616 N N . GLU A 1 1252 ? 0.941 -31.921 -34.671 1.00 90.38 1252 GLU A N 1
ATOM 9617 C CA . GLU A 1 1252 ? 0.209 -30.740 -34.184 1.00 90.38 1252 GLU A CA 1
ATOM 9618 C C . GLU A 1 1252 ? -0.575 -31.033 -32.899 1.00 90.38 1252 GLU A C 1
ATOM 9620 O O . GLU A 1 1252 ? -0.725 -30.151 -32.056 1.00 90.38 1252 GLU A O 1
ATOM 9625 N N . ALA A 1 1253 ? -1.056 -32.266 -32.720 1.00 91.62 1253 ALA A N 1
ATOM 9626 C CA . ALA A 1 1253 ? -1.740 -32.665 -31.495 1.00 91.62 1253 ALA A CA 1
ATOM 9627 C C . ALA A 1 1253 ? -0.773 -32.679 -30.301 1.00 91.62 1253 ALA A C 1
ATOM 9629 O O . ALA A 1 1253 ? -1.079 -32.105 -29.257 1.00 91.62 1253 ALA A O 1
ATOM 9630 N N . GLU A 1 1254 ? 0.418 -33.254 -30.469 1.00 94.56 1254 GLU A N 1
ATOM 9631 C CA . GLU A 1 1254 ? 1.469 -33.266 -29.444 1.00 94.56 1254 GLU A CA 1
ATOM 9632 C C . GLU A 1 1254 ? 1.928 -31.854 -29.068 1.00 94.56 1254 GLU A C 1
ATOM 9634 O O . GLU A 1 1254 ? 2.063 -31.522 -27.886 1.00 94.56 1254 GLU A O 1
ATOM 9639 N N . ALA A 1 1255 ? 2.112 -30.990 -30.067 1.00 93.88 1255 ALA A N 1
ATOM 9640 C CA . ALA A 1 1255 ? 2.452 -29.593 -29.846 1.00 93.88 1255 ALA A CA 1
ATOM 9641 C C . ALA A 1 1255 ? 1.344 -28.849 -29.088 1.00 93.88 1255 ALA A C 1
ATOM 9643 O O . ALA A 1 1255 ? 1.639 -28.142 -28.123 1.00 93.88 1255 ALA A O 1
ATOM 9644 N N . ALA A 1 1256 ? 0.076 -29.054 -29.456 1.00 92.81 1256 ALA A N 1
ATOM 9645 C CA . ALA A 1 1256 ? -1.066 -28.445 -28.778 1.00 92.81 1256 ALA A CA 1
ATOM 9646 C C . ALA A 1 1256 ? -1.260 -28.944 -27.333 1.00 92.81 1256 ALA A C 1
ATOM 9648 O O . ALA A 1 1256 ? -1.807 -28.212 -26.510 1.00 92.81 1256 ALA A O 1
ATOM 9649 N N . ILE A 1 1257 ? -0.796 -30.154 -26.998 1.00 94.06 1257 ILE A N 1
ATOM 9650 C CA . ILE A 1 1257 ? -0.761 -30.648 -25.613 1.00 94.06 1257 ILE A CA 1
ATOM 9651 C C . ILE A 1 1257 ? 0.296 -29.885 -24.805 1.00 94.06 1257 ILE A C 1
ATOM 9653 O O . ILE A 1 1257 ? 0.015 -29.408 -23.706 1.00 94.06 1257 ILE A O 1
ATOM 9657 N N . PHE A 1 1258 ? 1.519 -29.782 -25.329 1.00 95.44 1258 PHE A N 1
ATOM 9658 C CA . PHE A 1 1258 ? 2.687 -29.412 -24.527 1.00 95.44 1258 PHE A CA 1
ATOM 9659 C C . PHE A 1 1258 ? 3.063 -27.924 -24.597 1.00 95.44 1258 PHE A C 1
ATOM 9661 O O . PHE A 1 1258 ? 3.331 -27.298 -23.564 1.00 95.44 1258 PHE A O 1
ATOM 9668 N N . LEU A 1 1259 ? 3.073 -27.334 -25.797 1.00 95.50 1259 LEU A N 1
ATOM 9669 C CA . LEU A 1 1259 ? 3.591 -25.982 -26.029 1.00 95.50 1259 LEU A CA 1
ATOM 9670 C C . LEU A 1 1259 ? 2.800 -24.870 -25.332 1.00 95.50 1259 LEU A C 1
ATOM 9672 O O . LEU A 1 1259 ? 3.458 -23.969 -24.811 1.00 95.50 1259 LEU A O 1
ATOM 9676 N N . PRO A 1 1260 ? 1.453 -24.899 -25.241 1.00 95.31 1260 PRO A N 1
ATOM 9677 C CA . PRO A 1 1260 ? 0.724 -23.890 -24.476 1.00 95.31 1260 PRO A CA 1
ATOM 9678 C C . PRO A 1 1260 ? 1.185 -23.823 -23.014 1.00 95.31 1260 PRO A C 1
ATOM 9680 O O . PRO A 1 1260 ? 1.450 -22.740 -22.491 1.00 95.31 1260 PRO A O 1
ATOM 9683 N N . CYS A 1 1261 ? 1.334 -24.983 -22.362 1.00 94.94 1261 CYS A N 1
ATOM 9684 C CA . CYS A 1 1261 ? 1.786 -25.059 -20.973 1.00 94.94 1261 CYS A CA 1
ATOM 9685 C C . CYS A 1 1261 ? 3.225 -24.565 -20.826 1.00 94.94 1261 CYS A C 1
ATOM 9687 O O . CYS A 1 1261 ? 3.501 -23.725 -19.968 1.00 94.94 1261 CYS A O 1
ATOM 9689 N N . LEU A 1 1262 ? 4.136 -25.047 -21.679 1.00 95.56 1262 LEU A N 1
ATOM 9690 C CA . LEU A 1 1262 ? 5.535 -24.626 -21.650 1.00 95.56 1262 LEU A CA 1
ATOM 9691 C C . LEU A 1 1262 ? 5.659 -23.110 -21.864 1.00 95.56 1262 LEU A C 1
ATOM 9693 O O . LEU A 1 1262 ? 6.350 -22.453 -21.088 1.00 95.56 1262 LEU A O 1
ATOM 9697 N N . ALA A 1 1263 ? 4.949 -22.548 -22.850 1.00 94.81 1263 ALA A N 1
ATOM 9698 C CA . ALA A 1 1263 ? 4.943 -21.116 -23.131 1.00 94.81 1263 ALA A CA 1
ATOM 9699 C C . ALA A 1 1263 ? 4.453 -20.298 -21.927 1.00 94.81 1263 ALA A C 1
ATOM 9701 O O . ALA A 1 1263 ? 5.121 -19.347 -21.537 1.00 94.81 1263 ALA A O 1
ATOM 9702 N N . GLU A 1 1264 ? 3.350 -20.689 -21.277 1.00 94.75 1264 GLU A N 1
ATOM 9703 C CA . GLU A 1 1264 ? 2.846 -19.984 -20.088 1.00 94.75 1264 GLU A CA 1
ATOM 9704 C C . GLU A 1 1264 ? 3.813 -20.093 -18.893 1.00 94.75 1264 GLU A C 1
ATOM 9706 O O . GLU A 1 1264 ? 4.009 -19.126 -18.147 1.00 94.75 1264 GLU A O 1
ATOM 9711 N N . LYS A 1 1265 ? 4.455 -21.256 -18.712 1.00 94.19 1265 LYS A N 1
ATOM 9712 C CA . LYS A 1 1265 ? 5.352 -21.542 -17.581 1.00 94.19 1265 LYS A CA 1
ATOM 9713 C C . LYS A 1 1265 ? 6.775 -21.002 -17.749 1.00 94.19 1265 LYS A C 1
ATOM 9715 O O . LYS A 1 1265 ? 7.478 -20.939 -16.741 1.00 94.19 1265 LYS A O 1
ATOM 9720 N N . LEU A 1 1266 ? 7.173 -20.511 -18.931 1.00 95.38 1266 LEU A N 1
ATOM 9721 C CA . LEU A 1 1266 ? 8.457 -19.816 -19.149 1.00 95.38 1266 LEU A CA 1
ATOM 9722 C C . LEU A 1 1266 ? 8.720 -18.720 -18.103 1.00 95.38 1266 LEU A C 1
ATOM 9724 O O . LEU A 1 1266 ? 9.844 -18.542 -17.648 1.00 95.38 1266 LEU A O 1
ATOM 9728 N N . GLY A 1 1267 ? 7.673 -18.025 -17.646 1.00 93.69 1267 GLY A N 1
ATOM 9729 C CA . GLY A 1 1267 ? 7.754 -17.010 -16.595 1.00 93.69 1267 GLY A CA 1
ATOM 9730 C C . GLY A 1 1267 ? 7.805 -17.533 -15.155 1.00 93.69 1267 GLY A C 1
ATOM 9731 O O . GLY A 1 1267 ? 7.351 -16.821 -14.250 1.00 93.69 1267 GLY A O 1
ATOM 9732 N N . HIS A 1 1268 ? 8.307 -18.750 -14.917 1.00 94.31 1268 HIS A N 1
ATOM 9733 C CA . HIS A 1 1268 ? 8.407 -19.359 -13.586 1.00 94.31 1268 HIS A CA 1
ATOM 9734 C C . HIS A 1 1268 ? 9.177 -18.457 -12.603 1.00 94.31 1268 HIS A C 1
ATOM 9736 O O . HIS A 1 1268 ? 10.062 -17.700 -12.991 1.00 94.31 1268 HIS A O 1
ATOM 9742 N N . ASN A 1 1269 ? 8.882 -18.502 -11.303 1.00 90.62 1269 ASN A N 1
ATOM 9743 C CA . ASN A 1 1269 ? 9.523 -17.609 -10.322 1.00 90.62 1269 ASN A CA 1
ATOM 9744 C C . ASN A 1 1269 ? 10.992 -17.971 -10.005 1.00 90.62 1269 ASN A C 1
ATOM 9746 O O . ASN A 1 1269 ? 11.727 -17.113 -9.519 1.00 90.62 1269 ASN A O 1
ATOM 9750 N N . ILE A 1 1270 ? 11.414 -19.203 -10.301 1.00 90.88 1270 ILE A N 1
ATOM 9751 C CA . ILE A 1 1270 ? 12.781 -19.718 -10.100 1.00 90.88 1270 ILE A CA 1
ATOM 9752 C C . ILE A 1 1270 ? 13.596 -19.577 -11.393 1.00 90.88 1270 ILE A C 1
ATOM 9754 O O . ILE A 1 1270 ? 13.256 -20.211 -12.387 1.00 90.88 1270 ILE A O 1
ATOM 9758 N N . GLU A 1 1271 ? 14.703 -18.828 -11.359 1.00 90.56 1271 GLU A N 1
ATOM 9759 C CA . GLU A 1 1271 ? 15.561 -18.563 -12.534 1.00 90.56 1271 GLU A CA 1
ATOM 9760 C C . GLU A 1 1271 ? 16.080 -19.844 -13.200 1.00 90.56 1271 GLU A C 1
ATOM 9762 O O . GLU A 1 1271 ? 15.894 -20.022 -14.393 1.00 90.56 1271 GLU A O 1
ATOM 9767 N N . LYS A 1 1272 ? 16.617 -20.799 -12.425 1.00 88.38 1272 LYS A N 1
ATOM 9768 C CA . LYS A 1 1272 ? 17.119 -22.082 -12.963 1.00 88.38 1272 LYS A CA 1
ATOM 9769 C C . LYS A 1 1272 ? 16.053 -22.856 -13.756 1.00 88.38 1272 LYS A C 1
ATOM 9771 O O . LYS A 1 1272 ? 16.375 -23.578 -14.694 1.00 88.38 1272 LYS A O 1
ATOM 9776 N N . VAL A 1 1273 ? 14.783 -22.732 -13.361 1.00 93.81 1273 VAL A N 1
ATOM 9777 C CA . VAL A 1 1273 ? 13.653 -23.348 -14.073 1.00 93.81 1273 VAL A CA 1
ATOM 9778 C C . VAL A 1 1273 ? 13.370 -22.582 -15.367 1.00 93.81 1273 VAL A C 1
ATOM 9780 O O . VAL A 1 1273 ? 13.224 -23.220 -16.404 1.00 93.81 1273 VAL A O 1
ATOM 9783 N N . ARG A 1 1274 ? 13.365 -21.239 -15.330 1.00 94.19 1274 ARG A N 1
ATOM 9784 C CA . ARG A 1 1274 ? 13.215 -20.396 -16.531 1.00 94.19 1274 ARG A CA 1
ATOM 9785 C C . ARG A 1 1274 ? 14.307 -20.672 -17.560 1.00 94.19 1274 ARG A C 1
ATOM 9787 O O . ARG A 1 1274 ? 13.994 -20.916 -18.716 1.00 94.19 1274 ARG A O 1
ATOM 9794 N N . GLU A 1 1275 ? 15.568 -20.704 -17.132 1.00 94.44 1275 GLU A N 1
ATOM 9795 C CA . GLU A 1 1275 ? 16.735 -20.996 -17.974 1.00 94.44 1275 GLU A CA 1
ATOM 9796 C C . GLU A 1 1275 ? 16.579 -22.338 -18.705 1.00 94.44 1275 GLU A C 1
ATOM 9798 O O . GLU A 1 1275 ? 16.650 -22.387 -19.933 1.00 94.44 1275 GLU A O 1
ATOM 9803 N N . LYS A 1 1276 ? 16.266 -23.412 -17.966 1.00 94.62 1276 LYS A N 1
ATOM 9804 C CA . LYS A 1 1276 ? 16.023 -24.739 -18.549 1.00 94.62 1276 LYS A CA 1
ATOM 9805 C C . LYS A 1 1276 ? 14.815 -24.765 -19.491 1.00 94.62 1276 LYS A C 1
ATOM 9807 O O . LYS A 1 1276 ? 14.892 -25.391 -20.541 1.00 94.62 1276 LYS A O 1
ATOM 9812 N N . MET A 1 1277 ? 13.712 -24.096 -19.146 1.00 95.44 1277 MET A N 1
ATOM 9813 C CA . MET A 1 1277 ? 12.527 -24.011 -20.013 1.00 95.44 1277 MET A CA 1
ATOM 9814 C C . MET A 1 1277 ? 12.800 -23.220 -21.300 1.00 95.44 1277 MET A C 1
ATOM 9816 O O . MET A 1 1277 ? 12.314 -23.599 -22.363 1.00 95.44 1277 MET A O 1
ATOM 9820 N N . ARG A 1 1278 ? 13.597 -22.148 -21.224 1.00 94.56 1278 ARG A N 1
ATOM 9821 C CA . ARG A 1 1278 ? 14.010 -21.332 -22.373 1.00 94.56 1278 ARG A CA 1
ATOM 9822 C C . ARG A 1 1278 ? 14.875 -22.136 -23.335 1.00 94.56 1278 ARG A C 1
ATOM 9824 O O . ARG A 1 1278 ? 14.633 -22.101 -24.537 1.00 94.56 1278 ARG A O 1
ATOM 9831 N N . GLU A 1 1279 ? 15.850 -22.875 -22.810 1.00 94.06 1279 GLU A N 1
ATOM 9832 C CA . GLU A 1 1279 ? 16.727 -23.717 -23.627 1.00 94.06 1279 GLU A CA 1
ATOM 9833 C C . GLU A 1 1279 ? 15.970 -24.896 -24.245 1.00 94.06 1279 GLU A C 1
ATOM 9835 O O . GLU A 1 1279 ? 16.114 -25.174 -25.433 1.00 94.06 1279 GLU A O 1
ATOM 9840 N N . LEU A 1 1280 ? 15.056 -25.505 -23.483 1.00 95.56 1280 LEU A N 1
ATOM 9841 C CA . LEU A 1 1280 ? 14.135 -26.506 -24.009 1.00 95.56 1280 LEU A CA 1
ATOM 9842 C C . LEU A 1 1280 ? 13.283 -25.944 -25.161 1.00 95.56 1280 LEU A C 1
ATOM 9844 O O . LEU A 1 1280 ? 13.159 -26.591 -26.195 1.00 95.56 1280 LEU A O 1
ATOM 9848 N N . MET A 1 1281 ? 12.730 -24.730 -25.030 1.00 94.06 1281 MET A N 1
ATOM 9849 C CA . MET A 1 1281 ? 11.949 -24.106 -26.107 1.00 94.06 1281 MET A CA 1
ATOM 9850 C C . MET A 1 1281 ? 12.788 -23.909 -27.382 1.00 94.06 1281 MET A C 1
ATOM 9852 O O . MET A 1 1281 ? 12.304 -24.196 -28.476 1.00 94.06 1281 MET A O 1
ATOM 9856 N N . LYS A 1 1282 ? 14.055 -23.482 -27.259 1.00 91.88 1282 LYS A N 1
ATOM 9857 C CA . LYS A 1 1282 ? 14.983 -23.367 -28.402 1.00 91.88 1282 LYS A CA 1
ATOM 9858 C C . LYS A 1 1282 ? 15.266 -24.712 -29.071 1.00 91.88 1282 LYS A C 1
ATOM 9860 O O . LYS A 1 1282 ? 15.343 -24.771 -30.294 1.00 91.88 1282 LYS A O 1
ATOM 9865 N N . GLN A 1 1283 ? 15.390 -25.786 -28.293 1.00 91.75 1283 GLN A N 1
ATOM 9866 C CA . GLN A 1 1283 ? 15.577 -27.137 -28.824 1.00 91.75 1283 GLN A CA 1
ATOM 9867 C C . GLN A 1 1283 ? 14.324 -27.634 -29.565 1.00 91.75 1283 GLN A C 1
ATOM 9869 O O . GLN A 1 1283 ? 14.438 -28.173 -30.663 1.00 91.75 1283 GLN A O 1
ATOM 9874 N N . ILE A 1 1284 ? 13.122 -27.402 -29.020 1.00 90.25 1284 ILE A N 1
ATOM 9875 C CA . ILE A 1 1284 ? 11.852 -27.840 -29.633 1.00 90.25 1284 ILE A CA 1
ATOM 9876 C C . ILE A 1 1284 ? 11.610 -27.176 -30.991 1.00 90.25 1284 ILE A C 1
ATOM 9878 O O . ILE A 1 1284 ? 11.063 -27.804 -31.898 1.00 90.25 1284 ILE A O 1
ATOM 9882 N N . ILE A 1 1285 ? 12.066 -25.934 -31.173 1.00 84.19 1285 ILE A N 1
ATOM 9883 C CA . ILE A 1 1285 ? 11.992 -25.231 -32.461 1.00 84.19 1285 ILE A CA 1
ATOM 9884 C C . ILE A 1 1285 ? 12.643 -26.048 -33.597 1.00 84.19 1285 ILE A C 1
ATOM 9886 O O . ILE A 1 1285 ? 12.150 -26.010 -34.726 1.00 84.19 1285 ILE A O 1
ATOM 9890 N N . GLN A 1 1286 ? 13.686 -26.833 -33.297 1.00 79.62 1286 GLN A N 1
ATOM 9891 C CA . GLN A 1 1286 ? 14.337 -27.727 -34.262 1.00 79.62 1286 GLN A CA 1
ATOM 9892 C C . GLN A 1 1286 ? 13.518 -28.999 -34.552 1.00 79.62 1286 GLN A C 1
ATOM 9894 O O . GLN A 1 1286 ? 13.657 -29.570 -35.627 1.00 79.62 1286 GLN A O 1
ATOM 9899 N N . ALA A 1 1287 ? 12.648 -29.425 -33.629 1.00 81.25 1287 ALA A N 1
ATOM 9900 C CA . ALA A 1 1287 ? 11.856 -30.655 -33.721 1.00 81.25 1287 ALA A CA 1
ATOM 9901 C C . ALA A 1 1287 ? 10.410 -30.453 -34.224 1.00 81.25 1287 ALA A C 1
ATOM 9903 O O . ALA A 1 1287 ? 9.778 -31.426 -34.622 1.00 81.25 1287 ALA A O 1
ATOM 9904 N N . TYR A 1 1288 ? 9.860 -29.228 -34.211 1.00 85.44 1288 TYR A N 1
ATOM 9905 C CA . TYR A 1 1288 ? 8.460 -28.940 -34.597 1.00 85.44 1288 TYR A CA 1
ATOM 9906 C C . TYR A 1 1288 ? 8.290 -27.834 -35.666 1.00 85.44 1288 TYR A C 1
ATOM 9908 O O . TYR A 1 1288 ? 7.173 -27.499 -36.063 1.00 85.44 1288 TYR A O 1
ATOM 9916 N N . SER A 1 1289 ? 9.397 -27.294 -36.192 1.00 83.88 1289 SER A N 1
ATOM 9917 C CA . SER A 1 1289 ? 9.462 -26.109 -37.065 1.00 83.88 1289 SER A CA 1
ATOM 9918 C C . SER A 1 1289 ? 9.181 -24.777 -36.354 1.00 83.88 1289 SER A C 1
ATOM 9920 O O . SER A 1 1289 ? 8.206 -24.594 -35.617 1.00 83.88 1289 SER A O 1
ATOM 9922 N N . VAL A 1 1290 ? 10.015 -23.779 -36.666 1.00 82.75 1290 VAL A N 1
ATOM 9923 C CA . VAL A 1 1290 ? 9.877 -22.374 -36.242 1.00 82.75 1290 VAL A CA 1
ATOM 9924 C C . VAL A 1 1290 ? 8.493 -21.815 -36.585 1.00 82.75 1290 VAL A C 1
ATOM 9926 O O . VAL A 1 1290 ? 7.853 -21.184 -35.743 1.00 82.75 1290 VAL A O 1
ATOM 9929 N N . GLY A 1 1291 ? 8.009 -22.066 -37.808 1.00 81.94 1291 GLY A N 1
ATOM 9930 C CA . GLY A 1 1291 ? 6.767 -21.491 -38.329 1.00 81.94 1291 GLY A CA 1
ATOM 9931 C C . GLY A 1 1291 ? 5.530 -21.873 -37.515 1.00 81.94 1291 GLY A C 1
ATOM 9932 O O . GLY A 1 1291 ? 4.655 -21.036 -37.290 1.00 81.94 1291 GLY A O 1
ATOM 9933 N N . LYS A 1 1292 ? 5.489 -23.121 -37.036 1.00 86.25 1292 LYS A N 1
ATOM 9934 C CA . LYS A 1 1292 ? 4.398 -23.656 -36.210 1.00 86.25 1292 LYS A CA 1
ATOM 9935 C C . LYS A 1 1292 ? 4.578 -23.378 -34.719 1.00 86.25 1292 LYS A C 1
ATOM 9937 O O . LYS A 1 1292 ? 3.588 -23.290 -34.003 1.00 86.25 1292 LYS A O 1
ATOM 9942 N N . THR A 1 1293 ? 5.813 -23.191 -34.255 1.00 88.75 1293 THR A N 1
ATOM 9943 C CA . THR A 1 1293 ? 6.116 -22.882 -32.846 1.00 88.75 1293 THR A CA 1
ATOM 9944 C C . THR A 1 1293 ? 5.837 -21.407 -32.519 1.00 88.75 1293 THR A C 1
ATOM 9946 O O . THR A 1 1293 ? 5.380 -21.073 -31.426 1.00 88.75 1293 THR A O 1
ATOM 9949 N N . TYR A 1 1294 ? 6.048 -20.507 -33.486 1.00 89.00 1294 TYR A N 1
ATOM 9950 C CA . TYR A 1 1294 ? 5.910 -19.058 -33.306 1.00 89.00 1294 TYR A CA 1
ATOM 9951 C C . TYR A 1 1294 ? 4.534 -18.598 -32.768 1.00 89.00 1294 TYR A C 1
ATOM 9953 O O . TYR A 1 1294 ? 4.516 -17.778 -31.847 1.00 89.00 1294 TYR A O 1
ATOM 9961 N N . PRO A 1 1295 ? 3.378 -19.116 -33.243 1.00 90.19 1295 PRO A N 1
ATOM 9962 C CA . PRO A 1 1295 ? 2.069 -18.793 -32.667 1.00 90.19 1295 PRO A CA 1
ATOM 9963 C C . PRO A 1 1295 ? 1.932 -19.088 -31.164 1.00 90.19 1295 PRO A C 1
ATOM 9965 O O . PRO A 1 1295 ? 1.287 -18.310 -30.463 1.00 90.19 1295 PRO A O 1
ATOM 9968 N N . TYR A 1 1296 ? 2.560 -20.153 -30.651 1.00 92.50 1296 TYR A N 1
ATOM 9969 C CA . TYR A 1 1296 ? 2.529 -20.493 -29.222 1.00 92.50 1296 TYR A CA 1
ATOM 9970 C C . TYR A 1 1296 ? 3.336 -19.489 -28.383 1.00 92.50 1296 TYR A C 1
ATOM 9972 O O . TYR A 1 1296 ? 2.883 -19.053 -27.326 1.00 92.50 1296 TYR A O 1
ATOM 9980 N N . ILE A 1 1297 ? 4.489 -19.037 -28.891 1.00 94.06 1297 ILE A N 1
ATOM 9981 C CA . ILE A 1 1297 ? 5.304 -17.995 -28.241 1.00 94.06 1297 ILE A CA 1
ATOM 9982 C C . ILE A 1 1297 ? 4.565 -16.643 -28.245 1.00 94.06 1297 ILE A C 1
ATOM 9984 O O . ILE A 1 1297 ? 4.596 -15.913 -27.252 1.00 94.06 1297 ILE A O 1
ATOM 9988 N N . LEU A 1 1298 ? 3.850 -16.313 -29.330 1.00 92.06 1298 LEU A N 1
ATOM 9989 C CA . LEU A 1 1298 ? 3.044 -15.088 -29.416 1.00 92.06 1298 LEU A CA 1
ATOM 9990 C C . LEU A 1 1298 ? 1.921 -15.033 -28.375 1.00 92.06 1298 LEU A C 1
ATOM 9992 O O . LEU A 1 1298 ? 1.632 -13.953 -27.859 1.00 92.06 1298 LEU A O 1
ATOM 9996 N N . GLU A 1 1299 ? 1.290 -16.164 -28.056 1.00 92.81 1299 GLU A N 1
ATOM 9997 C CA . GLU A 1 1299 ? 0.277 -16.215 -26.996 1.00 92.81 1299 GLU A CA 1
ATOM 9998 C C . GLU A 1 1299 ? 0.895 -15.917 -25.620 1.00 92.81 1299 GLU A C 1
ATOM 10000 O O . GLU A 1 1299 ? 0.288 -15.214 -24.813 1.00 92.81 1299 GLU A O 1
ATOM 10005 N N . GLY A 1 1300 ? 2.152 -16.309 -25.387 1.00 93.75 1300 GLY A N 1
ATOM 10006 C CA . GLY A 1 1300 ? 2.901 -15.947 -24.181 1.00 93.75 1300 GLY A CA 1
ATOM 10007 C C . GLY A 1 1300 ? 3.109 -14.434 -23.996 1.00 93.75 1300 GLY A C 1
ATOM 10008 O O . GLY A 1 1300 ? 3.148 -13.948 -22.864 1.00 93.75 1300 GLY A O 1
ATOM 10009 N N . LEU A 1 1301 ? 3.116 -13.640 -25.078 1.00 94.31 1301 LEU A N 1
ATOM 10010 C CA . LEU A 1 1301 ? 3.110 -12.167 -24.991 1.00 94.31 1301 LEU A CA 1
ATOM 10011 C C . LEU A 1 1301 ? 1.801 -11.600 -24.414 1.00 94.31 1301 LEU A C 1
ATOM 10013 O O . LEU A 1 1301 ? 1.777 -10.454 -23.951 1.00 94.31 1301 LEU A O 1
ATOM 10017 N N . ARG A 1 1302 ? 0.716 -12.384 -24.451 1.00 92.88 1302 ARG A N 1
ATOM 10018 C CA . ARG A 1 1302 ? -0.612 -12.058 -23.902 1.00 92.88 1302 ARG A CA 1
ATOM 10019 C C . ARG A 1 1302 ? -0.834 -12.642 -22.504 1.00 92.88 1302 ARG A C 1
ATOM 10021 O O . ARG A 1 1302 ? -1.910 -12.444 -21.936 1.00 92.88 1302 ARG A O 1
ATOM 10028 N N . SER A 1 1303 ? 0.160 -13.334 -21.942 1.00 94.62 1303 SER A N 1
ATOM 10029 C CA . SER A 1 1303 ? 0.098 -13.873 -20.583 1.00 94.62 1303 SER A CA 1
ATOM 10030 C C . SER A 1 1303 ? -0.155 -12.768 -19.554 1.00 94.62 1303 SER A C 1
ATOM 10032 O O . SER A 1 1303 ? 0.304 -11.633 -19.698 1.00 94.62 1303 SER A O 1
ATOM 10034 N N . LYS A 1 1304 ? -0.854 -13.106 -18.466 1.00 91.88 1304 LYS A N 1
ATOM 10035 C CA . LYS A 1 1304 ? -1.014 -12.205 -17.312 1.00 91.88 1304 LYS A CA 1
ATOM 10036 C C . LYS A 1 1304 ? 0.275 -12.085 -16.488 1.00 91.88 1304 LYS A C 1
ATOM 10038 O O . LYS A 1 1304 ? 0.393 -11.172 -15.674 1.00 91.88 1304 LYS A O 1
ATOM 10043 N N . ASN A 1 1305 ? 1.230 -12.998 -16.670 1.00 94.31 1305 ASN A N 1
ATOM 10044 C CA . ASN A 1 1305 ? 2.509 -12.991 -15.972 1.00 94.31 1305 ASN A CA 1
ATOM 10045 C C . ASN A 1 1305 ? 3.561 -12.205 -16.772 1.00 94.31 1305 ASN A C 1
ATOM 10047 O O . ASN A 1 1305 ? 4.030 -12.665 -17.811 1.00 94.31 1305 ASN A O 1
ATOM 10051 N N . ASN A 1 1306 ? 4.001 -11.048 -16.260 1.00 96.50 1306 ASN A N 1
ATOM 10052 C CA . ASN A 1 1306 ? 5.024 -10.229 -16.929 1.00 96.50 1306 ASN A CA 1
ATOM 10053 C C . ASN A 1 1306 ? 6.331 -10.985 -17.194 1.00 96.50 1306 ASN A C 1
ATOM 10055 O O . ASN A 1 1306 ? 6.962 -10.734 -18.214 1.00 96.50 1306 ASN A O 1
ATOM 10059 N N . ARG A 1 1307 ? 6.724 -11.935 -16.331 1.00 96.56 1307 ARG A N 1
ATOM 10060 C CA . ARG A 1 1307 ? 7.916 -12.763 -16.578 1.00 96.56 1307 ARG A CA 1
ATOM 10061 C C . ARG A 1 1307 ? 7.742 -13.602 -17.838 1.00 96.56 1307 ARG A C 1
ATOM 10063 O O . ARG A 1 1307 ? 8.636 -13.614 -18.664 1.00 96.56 1307 ARG A O 1
ATOM 10070 N N . THR A 1 1308 ? 6.580 -14.226 -18.025 1.00 97.69 1308 THR A N 1
ATOM 10071 C CA . THR A 1 1308 ? 6.265 -14.992 -19.239 1.00 97.69 1308 THR A CA 1
ATOM 10072 C C . THR A 1 1308 ? 6.322 -14.097 -20.477 1.00 97.69 1308 THR A C 1
ATOM 10074 O O . THR A 1 1308 ? 6.924 -14.475 -21.478 1.00 97.69 1308 THR A O 1
ATOM 10077 N N . ARG A 1 1309 ? 5.774 -12.876 -20.391 1.00 97.81 1309 ARG A N 1
ATOM 10078 C CA . ARG A 1 1309 ? 5.825 -11.898 -21.491 1.00 97.81 1309 ARG A CA 1
ATOM 10079 C C . ARG A 1 1309 ? 7.263 -11.493 -21.837 1.00 97.81 1309 ARG A C 1
ATOM 10081 O O . ARG A 1 1309 ? 7.580 -11.407 -23.019 1.00 97.81 1309 ARG A O 1
ATOM 10088 N N . ILE A 1 1310 ? 8.120 -11.267 -20.835 1.00 97.81 1310 ILE A N 1
ATOM 10089 C CA . ILE A 1 1310 ? 9.552 -10.955 -21.016 1.00 97.81 1310 ILE A CA 1
ATOM 10090 C C . ILE A 1 1310 ? 10.254 -12.116 -21.728 1.00 97.81 1310 ILE A C 1
ATOM 10092 O O . ILE A 1 1310 ? 10.821 -11.928 -22.798 1.00 97.81 1310 ILE A O 1
ATOM 10096 N N . GLU A 1 1311 ? 10.120 -13.325 -21.186 1.00 96.94 1311 GLU A N 1
ATOM 10097 C CA . GLU A 1 1311 ? 10.722 -14.555 -21.711 1.00 96.94 1311 GLU A CA 1
ATOM 10098 C C . GLU A 1 1311 ? 10.320 -14.836 -23.166 1.00 96.94 1311 GLU A C 1
ATOM 10100 O O . GLU A 1 1311 ? 11.163 -15.136 -24.011 1.00 96.94 1311 GLU A O 1
ATOM 10105 N N . CYS A 1 1312 ? 9.031 -14.683 -23.485 1.00 96.62 1312 CYS A N 1
ATOM 10106 C CA . CYS A 1 1312 ? 8.521 -14.861 -24.843 1.00 96.62 1312 CYS A CA 1
ATOM 10107 C C . CYS A 1 1312 ? 8.982 -13.744 -25.791 1.00 96.62 1312 CYS A C 1
ATOM 10109 O O . CYS A 1 1312 ? 9.214 -13.999 -26.971 1.00 96.62 1312 CYS A O 1
ATOM 10111 N N . THR A 1 1313 ? 9.145 -12.515 -25.290 1.00 97.19 1313 THR A N 1
ATOM 10112 C CA . THR A 1 1313 ? 9.685 -11.398 -26.080 1.00 97.19 1313 THR A CA 1
ATOM 10113 C C . THR A 1 1313 ? 11.137 -11.671 -26.469 1.00 97.19 1313 THR A C 1
ATOM 10115 O O . THR A 1 1313 ? 11.475 -11.575 -27.647 1.00 97.19 1313 THR A O 1
ATOM 10118 N N . ASP A 1 1314 ? 11.967 -12.098 -25.515 1.00 95.44 1314 ASP A N 1
ATOM 10119 C CA . ASP A 1 1314 ? 13.371 -12.440 -25.768 1.00 95.44 1314 ASP A CA 1
ATOM 10120 C C . ASP A 1 1314 ? 13.511 -13.639 -26.722 1.00 95.44 1314 ASP A C 1
ATOM 10122 O O . ASP A 1 1314 ? 14.356 -13.620 -27.620 1.00 95.44 1314 ASP A O 1
ATOM 10126 N N . LEU A 1 1315 ? 12.641 -14.652 -26.606 1.00 93.06 1315 LEU A N 1
ATOM 10127 C CA . LEU A 1 1315 ? 12.587 -15.774 -27.552 1.00 93.06 1315 LEU A CA 1
ATOM 10128 C C . LEU A 1 1315 ? 12.250 -15.326 -28.981 1.00 93.06 1315 LEU A C 1
ATOM 10130 O O . LEU A 1 1315 ? 12.833 -15.844 -29.932 1.00 93.06 1315 LEU A O 1
ATOM 10134 N N . ILE A 1 1316 ? 11.361 -14.344 -29.159 1.00 93.00 1316 ILE A N 1
ATOM 10135 C CA . ILE A 1 1316 ? 11.103 -13.760 -30.485 1.00 93.00 1316 ILE A CA 1
ATOM 10136 C C . ILE A 1 1316 ? 12.352 -13.050 -31.014 1.00 93.00 1316 ILE A C 1
ATOM 10138 O O . ILE A 1 1316 ? 12.665 -13.189 -32.196 1.00 93.00 1316 ILE A O 1
ATOM 10142 N N . GLY A 1 1317 ? 13.088 -12.333 -30.160 1.00 92.31 1317 GLY A N 1
ATOM 10143 C CA . GLY A 1 1317 ? 14.381 -11.738 -30.510 1.00 92.31 1317 GLY A CA 1
ATOM 10144 C C . GLY A 1 1317 ? 15.392 -12.774 -31.002 1.00 92.31 1317 GLY A C 1
ATOM 10145 O O . GLY A 1 1317 ? 15.956 -12.610 -32.083 1.00 92.31 1317 GLY A O 1
ATOM 10146 N N . TYR A 1 1318 ? 15.545 -13.870 -30.258 1.00 91.06 1318 TYR A N 1
ATOM 10147 C CA . TYR A 1 1318 ? 16.408 -14.997 -30.622 1.00 91.06 1318 TYR A CA 1
ATOM 10148 C C . TYR A 1 1318 ? 16.006 -15.638 -31.959 1.00 91.06 1318 TYR A C 1
ATOM 10150 O O . TYR A 1 1318 ? 16.858 -15.931 -32.801 1.00 91.06 1318 TYR A O 1
ATOM 10158 N N . LEU A 1 1319 ? 14.702 -15.822 -32.181 1.00 88.62 1319 LEU A N 1
ATOM 10159 C CA . LEU A 1 1319 ? 14.173 -16.386 -33.420 1.00 88.62 1319 LEU A CA 1
ATOM 10160 C C . LEU A 1 1319 ? 14.444 -15.480 -34.623 1.00 88.62 1319 LEU A C 1
ATOM 10162 O O . LEU A 1 1319 ? 14.843 -15.978 -35.672 1.00 88.62 1319 LEU A O 1
ATOM 10166 N N . LEU A 1 1320 ? 14.275 -14.161 -34.481 1.00 87.00 1320 LEU A N 1
ATOM 10167 C CA . LEU A 1 1320 ? 14.621 -13.207 -35.540 1.00 87.00 1320 LEU A CA 1
ATOM 10168 C C . LEU A 1 1320 ? 16.098 -13.331 -35.931 1.00 87.00 1320 LEU A C 1
ATOM 10170 O O . LEU A 1 1320 ? 16.403 -13.365 -37.121 1.00 87.00 1320 LEU A O 1
ATOM 10174 N N . GLU A 1 1321 ? 16.989 -13.421 -34.943 1.00 85.62 1321 GLU A N 1
ATOM 10175 C CA . GLU A 1 1321 ? 18.438 -13.517 -35.147 1.00 85.62 1321 GLU A CA 1
ATOM 10176 C C . GLU A 1 1321 ? 18.864 -14.839 -35.796 1.00 85.62 1321 GLU A C 1
ATOM 10178 O O . GLU A 1 1321 ? 19.676 -14.832 -36.719 1.00 85.62 1321 GLU A O 1
ATOM 10183 N N . THR A 1 1322 ? 18.272 -15.958 -35.374 1.00 82.25 1322 THR A N 1
ATOM 10184 C CA . THR A 1 1322 ? 18.699 -17.303 -35.798 1.00 82.25 1322 THR A CA 1
ATOM 10185 C C . THR A 1 1322 ? 17.993 -17.778 -37.075 1.00 82.25 1322 THR A C 1
ATOM 10187 O O . THR A 1 1322 ? 18.604 -18.435 -37.912 1.00 82.25 1322 THR A O 1
ATOM 10190 N N . CYS A 1 1323 ? 16.715 -17.427 -37.264 1.00 72.50 1323 CYS A N 1
ATOM 10191 C CA . CYS A 1 1323 ? 15.840 -17.986 -38.308 1.00 72.50 1323 CYS A CA 1
ATOM 10192 C C . CYS A 1 1323 ? 15.259 -16.906 -39.245 1.00 72.50 1323 CYS A C 1
ATOM 10194 O O . CYS A 1 1323 ? 14.204 -17.095 -39.854 1.00 72.50 1323 CYS A O 1
ATOM 10196 N N . GLY A 1 1324 ? 15.911 -15.742 -39.365 1.00 63.19 1324 GLY A N 1
ATOM 10197 C CA . GLY A 1 1324 ? 15.360 -14.556 -40.038 1.00 63.19 1324 GLY A CA 1
ATOM 10198 C C . GLY A 1 1324 ? 14.884 -14.748 -41.492 1.00 63.19 1324 GLY A C 1
ATOM 10199 O O . GLY A 1 1324 ? 14.013 -14.001 -41.949 1.00 63.19 1324 GLY A O 1
ATOM 10200 N N . THR A 1 1325 ? 15.404 -15.740 -42.224 1.00 62.53 1325 THR A N 1
ATOM 10201 C CA . THR A 1 1325 ? 14.942 -16.118 -43.575 1.00 62.53 1325 THR A CA 1
ATOM 10202 C C . THR A 1 1325 ? 13.611 -16.880 -43.559 1.00 62.53 1325 THR A C 1
ATOM 10204 O O . THR A 1 1325 ? 12.770 -16.636 -44.423 1.00 62.53 1325 THR A O 1
ATOM 10207 N N . GLU A 1 1326 ? 13.376 -17.730 -42.557 1.00 62.00 1326 GLU A N 1
ATOM 10208 C CA . GLU A 1 1326 ? 12.170 -18.564 -42.410 1.00 62.00 1326 GLU A CA 1
ATOM 10209 C C . GLU A 1 1326 ? 10.973 -17.783 -41.837 1.00 62.00 1326 GLU A C 1
ATOM 10211 O O . GLU A 1 1326 ? 9.815 -18.068 -42.138 1.00 62.00 1326 GLU A O 1
ATOM 10216 N N . ILE A 1 1327 ? 11.239 -16.729 -41.057 1.00 64.19 1327 ILE A N 1
ATOM 10217 C CA . ILE A 1 1327 ? 10.225 -15.933 -40.334 1.00 64.19 1327 ILE A CA 1
ATOM 10218 C C . ILE A 1 1327 ? 9.546 -14.884 -41.240 1.00 64.19 1327 ILE A C 1
ATOM 10220 O O . ILE A 1 1327 ? 8.712 -14.105 -40.786 1.00 64.19 1327 ILE A O 1
ATOM 10224 N N . GLY A 1 1328 ? 9.827 -14.856 -42.549 1.00 68.06 1328 GLY A N 1
ATOM 10225 C CA . GLY A 1 1328 ? 9.322 -13.828 -43.471 1.00 68.06 1328 GLY A CA 1
ATOM 10226 C C . GLY A 1 1328 ? 7.814 -13.539 -43.358 1.00 68.06 1328 GLY A C 1
ATOM 10227 O O . GLY A 1 1328 ? 7.421 -12.376 -43.254 1.00 68.06 1328 GLY A O 1
ATOM 10228 N N . GLY A 1 1329 ? 6.972 -14.579 -43.297 1.00 70.94 1329 GLY A N 1
ATOM 10229 C CA . GLY A 1 1329 ? 5.512 -14.446 -43.138 1.00 70.94 1329 GLY A CA 1
ATOM 10230 C C . GLY A 1 1329 ? 5.037 -14.076 -41.723 1.00 70.94 1329 GLY A C 1
ATOM 10231 O O . GLY A 1 1329 ? 3.893 -13.651 -41.537 1.00 70.94 1329 GLY A O 1
ATOM 10232 N N . LEU A 1 1330 ? 5.912 -14.208 -40.727 1.00 76.00 1330 LEU A N 1
ATOM 10233 C CA . LEU A 1 1330 ? 5.650 -13.961 -39.309 1.00 76.00 1330 LEU A CA 1
ATOM 10234 C C . LEU A 1 1330 ? 6.072 -12.549 -38.865 1.00 76.00 1330 LEU A C 1
ATOM 10236 O O . LEU A 1 1330 ? 5.642 -12.086 -37.811 1.00 76.00 1330 LEU A O 1
ATOM 10240 N N . LEU A 1 1331 ? 6.829 -11.813 -39.689 1.00 83.00 1331 LEU A N 1
ATOM 10241 C CA . LEU A 1 1331 ? 7.245 -10.433 -39.394 1.00 83.00 1331 LEU A CA 1
ATOM 10242 C C . LEU A 1 1331 ? 6.064 -9.496 -39.100 1.00 83.00 1331 LEU A C 1
ATOM 10244 O O . LEU A 1 1331 ? 6.210 -8.560 -38.321 1.00 83.00 1331 LEU A O 1
ATOM 10248 N N . LYS A 1 1332 ? 4.874 -9.773 -39.653 1.00 84.06 1332 LYS A N 1
ATOM 10249 C CA . LYS A 1 1332 ? 3.639 -9.014 -39.385 1.00 84.06 1332 LYS A CA 1
ATOM 10250 C C . LYS A 1 1332 ? 3.243 -8.951 -37.904 1.00 84.06 1332 LYS A C 1
ATOM 10252 O O . LYS A 1 1332 ? 2.498 -8.050 -37.543 1.00 84.06 1332 LYS A O 1
ATOM 10257 N N . TYR A 1 1333 ? 3.725 -9.877 -37.069 1.00 85.94 1333 TYR A N 1
ATOM 10258 C CA . TYR A 1 1333 ? 3.437 -9.927 -35.632 1.00 85.94 1333 TYR A CA 1
ATOM 10259 C C . TYR A 1 1333 ? 4.378 -9.055 -34.781 1.00 85.94 1333 TYR A C 1
ATOM 10261 O O . TYR A 1 1333 ? 4.158 -8.917 -33.576 1.00 85.94 1333 TYR A O 1
ATOM 10269 N N . LEU A 1 1334 ? 5.391 -8.412 -35.383 1.00 89.94 1334 LEU A N 1
ATOM 10270 C CA . LEU A 1 1334 ? 6.253 -7.445 -34.687 1.00 89.94 1334 LEU A CA 1
ATOM 10271 C C . LEU A 1 1334 ? 5.474 -6.247 -34.131 1.00 89.94 1334 LEU A C 1
ATOM 10273 O O . LEU A 1 1334 ? 5.929 -5.615 -33.180 1.00 89.94 1334 LEU A O 1
ATOM 10277 N N . ASN A 1 1335 ? 4.280 -5.965 -34.654 1.00 93.00 1335 ASN A N 1
ATOM 10278 C CA . ASN A 1 1335 ? 3.376 -4.967 -34.091 1.00 93.00 1335 ASN A CA 1
ATOM 10279 C C . ASN A 1 1335 ? 2.978 -5.283 -32.637 1.00 93.00 1335 ASN A C 1
ATOM 10281 O O . ASN A 1 1335 ? 2.840 -4.365 -31.829 1.00 93.00 1335 ASN A O 1
ATOM 10285 N N . ILE A 1 1336 ? 2.833 -6.567 -32.281 1.00 92.94 1336 ILE A N 1
ATOM 10286 C CA . ILE A 1 1336 ? 2.524 -6.996 -30.912 1.00 92.94 1336 ILE A CA 1
ATOM 10287 C C . ILE A 1 1336 ? 3.713 -6.668 -30.008 1.00 92.94 1336 ILE A C 1
ATOM 10289 O O . ILE A 1 1336 ? 3.526 -6.011 -28.988 1.00 92.94 1336 ILE A O 1
ATOM 10293 N N . VAL A 1 1337 ? 4.935 -7.029 -30.413 1.00 94.44 1337 VAL A N 1
ATOM 10294 C CA . VAL A 1 1337 ? 6.163 -6.714 -29.659 1.00 94.44 1337 VAL A CA 1
ATOM 10295 C C . VAL A 1 1337 ? 6.339 -5.203 -29.501 1.00 94.44 1337 VAL A C 1
ATOM 10297 O O . VAL A 1 1337 ? 6.610 -4.714 -28.407 1.00 94.44 1337 VAL A O 1
ATOM 10300 N N . ALA A 1 1338 ? 6.115 -4.437 -30.566 1.00 95.06 1338 ALA A N 1
ATOM 10301 C CA . ALA A 1 1338 ? 6.218 -2.988 -30.526 1.00 95.06 1338 ALA A CA 1
ATOM 10302 C C . ALA A 1 1338 ? 5.203 -2.343 -29.575 1.00 95.06 1338 ALA A C 1
ATOM 10304 O O . ALA A 1 1338 ? 5.542 -1.384 -28.881 1.00 95.06 1338 ALA A O 1
ATOM 10305 N N . SER A 1 1339 ? 3.985 -2.885 -29.479 1.00 94.00 1339 SER A N 1
ATOM 10306 C CA . SER A 1 1339 ? 2.976 -2.396 -28.531 1.00 94.00 1339 SER A CA 1
ATOM 10307 C C . SER A 1 1339 ? 3.416 -2.530 -27.064 1.00 94.00 1339 SER A C 1
ATOM 10309 O O . SER A 1 1339 ? 3.090 -1.661 -26.254 1.00 94.00 1339 SER A O 1
ATOM 10311 N N . LEU A 1 1340 ? 4.258 -3.525 -26.734 1.00 95.62 1340 LEU A N 1
ATOM 10312 C CA . LEU A 1 1340 ? 4.807 -3.736 -25.384 1.00 95.62 1340 LEU A CA 1
ATOM 10313 C C . LEU A 1 1340 ? 5.746 -2.605 -24.932 1.00 95.62 1340 LEU A C 1
ATOM 10315 O O . LEU A 1 1340 ? 6.030 -2.473 -23.744 1.00 95.62 1340 LEU A O 1
ATOM 10319 N N . THR A 1 1341 ? 6.192 -1.733 -25.842 1.00 95.38 1341 THR A N 1
ATOM 10320 C CA . THR A 1 1341 ? 6.992 -0.551 -25.476 1.00 95.38 1341 THR A CA 1
ATOM 10321 C C . THR A 1 1341 ? 6.205 0.502 -24.679 1.00 95.38 1341 THR A C 1
ATOM 10323 O O . THR A 1 1341 ? 6.813 1.363 -24.043 1.00 95.38 1341 THR A O 1
ATOM 10326 N N . ALA A 1 1342 ? 4.867 0.433 -24.676 1.00 92.56 1342 ALA A N 1
ATOM 10327 C CA . ALA A 1 1342 ? 4.005 1.276 -23.842 1.00 92.56 1342 ALA A CA 1
ATOM 10328 C C . ALA A 1 1342 ? 3.780 0.717 -22.423 1.00 92.56 1342 ALA A C 1
ATOM 10330 O O . ALA A 1 1342 ? 3.211 1.410 -21.580 1.00 92.56 1342 ALA A O 1
ATOM 10331 N N . GLU A 1 1343 ? 4.205 -0.518 -22.140 1.00 92.12 1343 GLU A N 1
ATOM 10332 C CA . GLU A 1 1343 ? 3.963 -1.161 -20.847 1.00 92.12 1343 GLU A CA 1
ATOM 10333 C C . GLU A 1 1343 ? 4.699 -0.446 -19.710 1.00 92.12 1343 GLU A C 1
ATOM 10335 O O . GLU A 1 1343 ? 5.811 0.068 -19.875 1.00 92.12 1343 GLU A O 1
ATOM 10340 N N . ARG A 1 1344 ? 4.078 -0.411 -18.522 1.00 90.19 1344 ARG A N 1
ATOM 10341 C CA . ARG A 1 1344 ? 4.652 0.247 -17.331 1.00 90.19 1344 ARG A CA 1
ATOM 10342 C C . ARG A 1 1344 ? 5.883 -0.487 -16.794 1.00 90.19 1344 ARG A C 1
ATOM 10344 O O . ARG A 1 1344 ? 6.771 0.165 -16.249 1.00 90.19 1344 ARG A O 1
ATOM 10351 N N . ASP A 1 1345 ? 5.925 -1.807 -16.961 1.00 94.69 1345 ASP A N 1
ATOM 10352 C CA . ASP A 1 1345 ? 7.021 -2.673 -16.526 1.00 94.69 1345 ASP A CA 1
ATOM 10353 C C . ASP A 1 1345 ? 8.311 -2.373 -17.309 1.00 94.69 1345 ASP A C 1
ATOM 10355 O O . ASP A 1 1345 ? 8.343 -2.428 -18.540 1.00 94.69 1345 ASP A O 1
ATOM 10359 N N . GLY A 1 1346 ? 9.368 -2.000 -16.584 1.00 93.06 1346 GLY A N 1
ATOM 10360 C CA . GLY A 1 1346 ? 10.622 -1.539 -17.179 1.00 93.06 1346 GLY A CA 1
ATOM 10361 C C . GLY A 1 1346 ? 11.409 -2.639 -17.892 1.00 93.06 1346 GLY A C 1
ATOM 10362 O O . GLY A 1 1346 ? 11.973 -2.376 -18.955 1.00 93.06 1346 GLY A O 1
ATOM 10363 N N . GLU A 1 1347 ? 11.420 -3.863 -17.354 1.00 95.12 1347 GLU A N 1
ATOM 10364 C CA . GLU A 1 1347 ? 12.148 -4.985 -17.961 1.00 95.12 1347 GLU A CA 1
ATOM 10365 C C . GLU A 1 1347 ? 11.411 -5.507 -19.197 1.00 95.12 1347 GLU A C 1
ATOM 10367 O O . GLU A 1 1347 ? 12.045 -5.746 -20.223 1.00 95.12 1347 GLU A O 1
ATOM 10372 N N . LEU A 1 1348 ? 10.074 -5.564 -19.167 1.00 97.44 1348 LEU A N 1
ATOM 10373 C CA . LEU A 1 1348 ? 9.266 -5.881 -20.349 1.00 97.44 1348 LEU A CA 1
ATOM 10374 C C . LEU A 1 1348 ? 9.471 -4.860 -21.472 1.00 97.44 1348 LEU A C 1
ATOM 10376 O O . LEU A 1 1348 ? 9.709 -5.236 -22.621 1.00 97.44 1348 LEU A O 1
ATOM 10380 N N . ARG A 1 1349 ? 9.445 -3.562 -21.144 1.00 96.69 1349 ARG A N 1
ATOM 10381 C CA . ARG A 1 1349 ? 9.706 -2.498 -22.122 1.00 96.69 1349 ARG A CA 1
ATOM 10382 C C . ARG A 1 1349 ? 11.105 -2.623 -22.729 1.00 96.69 1349 ARG A C 1
ATOM 10384 O O . ARG A 1 1349 ? 11.276 -2.443 -23.933 1.00 96.69 1349 ARG A O 1
ATOM 10391 N N . LYS A 1 1350 ? 12.108 -2.937 -21.907 1.00 96.56 1350 LYS A N 1
ATOM 10392 C CA . LYS A 1 1350 ? 13.501 -3.137 -22.328 1.00 96.56 1350 LYS A CA 1
ATOM 10393 C C . LYS A 1 1350 ? 13.662 -4.367 -23.228 1.00 96.56 1350 LYS A C 1
ATOM 10395 O O . LYS A 1 1350 ? 14.310 -4.242 -24.266 1.00 96.56 1350 LYS A O 1
ATOM 10400 N N . ALA A 1 1351 ? 13.050 -5.502 -22.887 1.00 97.19 1351 ALA A N 1
ATOM 10401 C CA . ALA A 1 1351 ? 13.025 -6.707 -23.722 1.00 97.19 1351 ALA A CA 1
ATOM 10402 C C . ALA A 1 1351 ? 12.381 -6.427 -25.092 1.00 97.19 1351 ALA A C 1
ATOM 10404 O O . ALA A 1 1351 ? 12.941 -6.772 -26.136 1.00 97.19 1351 ALA A O 1
ATOM 10405 N N . ALA A 1 1352 ? 11.265 -5.687 -25.109 1.00 97.56 1352 ALA A N 1
ATOM 10406 C CA . ALA A 1 1352 ? 10.605 -5.261 -26.342 1.00 97.56 1352 ALA A CA 1
ATOM 10407 C C . ALA A 1 1352 ? 11.508 -4.360 -27.200 1.00 97.56 1352 ALA A C 1
ATOM 10409 O O . ALA A 1 1352 ? 11.682 -4.614 -28.390 1.00 97.56 1352 ALA A O 1
ATOM 10410 N N . LEU A 1 1353 ? 12.149 -3.346 -26.606 1.00 97.44 1353 LEU A N 1
ATOM 10411 C CA . LEU A 1 1353 ? 13.087 -2.465 -27.313 1.00 97.44 1353 LEU A CA 1
ATOM 10412 C C . LEU A 1 1353 ? 14.304 -3.225 -27.865 1.00 97.44 1353 LEU A C 1
ATOM 10414 O O . LEU A 1 1353 ? 14.749 -2.935 -28.975 1.00 97.44 1353 LEU A O 1
ATOM 10418 N N . ASN A 1 1354 ? 14.837 -4.198 -27.122 1.00 96.25 1354 ASN A N 1
ATOM 10419 C CA . ASN A 1 1354 ? 15.937 -5.052 -27.578 1.00 96.25 1354 ASN A CA 1
ATOM 10420 C C . ASN A 1 1354 ? 15.526 -5.920 -28.766 1.00 96.25 1354 ASN A C 1
ATOM 10422 O O . ASN A 1 1354 ? 16.223 -5.936 -29.775 1.00 96.25 1354 ASN A O 1
ATOM 10426 N N . THR A 1 1355 ? 14.365 -6.561 -28.677 1.00 95.69 1355 THR A N 1
ATOM 10427 C CA . THR A 1 1355 ? 13.817 -7.396 -29.752 1.00 95.69 1355 THR A CA 1
ATOM 10428 C C . THR A 1 1355 ? 13.562 -6.579 -31.018 1.00 95.69 1355 THR A C 1
ATOM 10430 O O . THR A 1 1355 ? 13.948 -6.985 -32.114 1.00 95.69 1355 THR A O 1
ATOM 10433 N N . MET A 1 1356 ? 13.001 -5.372 -30.877 1.00 94.94 1356 MET A N 1
ATOM 10434 C CA . MET A 1 1356 ? 12.841 -4.438 -31.995 1.00 94.94 1356 MET A CA 1
ATOM 10435 C C . MET A 1 1356 ? 14.195 -4.034 -32.594 1.00 94.94 1356 MET A C 1
ATOM 10437 O O . MET A 1 1356 ? 14.319 -3.943 -33.814 1.00 94.94 1356 MET A O 1
ATOM 10441 N N . ALA A 1 1357 ? 15.222 -3.815 -31.768 1.00 94.56 1357 ALA A N 1
ATOM 10442 C CA . ALA A 1 1357 ? 16.566 -3.485 -32.238 1.00 94.56 1357 ALA A CA 1
ATOM 10443 C C . ALA A 1 1357 ? 17.217 -4.641 -33.017 1.00 94.56 1357 ALA A C 1
ATOM 10445 O O . ALA A 1 1357 ? 17.824 -4.395 -34.059 1.00 94.56 1357 ALA A O 1
ATOM 10446 N N . THR A 1 1358 ? 17.055 -5.888 -32.568 1.00 91.81 1358 THR A N 1
ATOM 10447 C CA . THR A 1 1358 ? 17.470 -7.083 -33.323 1.00 91.81 1358 THR A CA 1
ATOM 10448 C C . THR A 1 1358 ? 16.727 -7.169 -34.656 1.00 91.81 1358 THR A C 1
ATOM 10450 O O . THR A 1 1358 ? 17.343 -7.354 -35.704 1.00 91.81 1358 THR A O 1
ATOM 10453 N N . GLY A 1 1359 ? 15.417 -6.904 -34.667 1.00 90.75 1359 GLY A N 1
ATOM 10454 C CA . GLY A 1 1359 ? 14.653 -6.803 -35.910 1.00 90.75 1359 GLY A CA 1
ATOM 10455 C C . GLY A 1 1359 ? 15.187 -5.717 -36.858 1.00 90.75 1359 GLY A C 1
ATOM 10456 O O . GLY A 1 1359 ? 15.261 -5.940 -38.064 1.00 90.75 1359 GLY A O 1
ATOM 10457 N N . TYR A 1 1360 ? 15.588 -4.551 -36.338 1.00 93.12 1360 TYR A N 1
ATOM 10458 C CA . TYR A 1 1360 ? 16.152 -3.458 -37.138 1.00 93.12 1360 TYR A CA 1
ATOM 10459 C C . TYR A 1 1360 ? 17.530 -3.803 -37.709 1.00 93.12 1360 TYR A C 1
ATOM 10461 O O . TYR A 1 1360 ? 17.800 -3.482 -38.863 1.00 93.12 1360 TYR A O 1
ATOM 10469 N N . GLN A 1 1361 ? 18.373 -4.512 -36.955 1.00 90.06 1361 GLN A N 1
ATOM 10470 C CA . GLN A 1 1361 ? 19.642 -5.044 -37.463 1.00 90.06 1361 GLN A CA 1
ATOM 10471 C C . GLN A 1 1361 ? 19.423 -5.891 -38.731 1.00 90.06 1361 GLN A C 1
ATOM 10473 O O . GLN A 1 1361 ? 20.157 -5.736 -39.707 1.00 90.06 1361 GLN A O 1
ATOM 10478 N N . ILE A 1 1362 ? 18.374 -6.720 -38.756 1.00 86.19 1362 ILE A N 1
ATOM 10479 C CA . ILE A 1 1362 ? 18.095 -7.660 -39.855 1.00 86.19 1362 ILE A CA 1
ATOM 10480 C C . ILE A 1 1362 ? 17.312 -7.014 -41.008 1.00 86.19 1362 ILE A C 1
ATOM 10482 O O . ILE A 1 1362 ? 17.594 -7.266 -42.181 1.00 86.19 1362 ILE A O 1
ATOM 10486 N N . LEU A 1 1363 ? 16.297 -6.202 -40.700 1.00 87.50 1363 LEU A N 1
ATOM 10487 C CA . LEU A 1 1363 ? 15.372 -5.631 -41.688 1.00 87.50 1363 LEU A CA 1
ATOM 10488 C C . LEU A 1 1363 ? 15.781 -4.228 -42.156 1.00 87.50 1363 LEU A C 1
ATOM 10490 O O . LEU A 1 1363 ? 15.321 -3.776 -43.205 1.00 87.50 1363 LEU A O 1
ATOM 10494 N N . GLY A 1 1364 ? 16.613 -3.521 -41.393 1.00 89.75 1364 GLY A N 1
ATOM 10495 C CA . GLY A 1 1364 ? 16.868 -2.098 -41.589 1.00 89.75 1364 GLY A CA 1
ATOM 10496 C C . GLY A 1 1364 ? 15.573 -1.289 -41.511 1.00 89.75 1364 GLY A C 1
ATOM 10497 O O . GLY A 1 1364 ? 14.652 -1.621 -40.762 1.00 89.75 1364 GLY A O 1
ATOM 10498 N N . ALA A 1 1365 ? 15.466 -0.244 -42.334 1.00 87.62 1365 ALA A N 1
ATOM 10499 C CA . ALA A 1 1365 ? 14.294 0.636 -42.370 1.00 87.62 1365 ALA A CA 1
ATOM 10500 C C . ALA A 1 1365 ? 12.966 -0.088 -42.686 1.00 87.62 1365 ALA A C 1
ATOM 10502 O O . ALA A 1 1365 ? 11.903 0.424 -42.336 1.00 87.62 1365 ALA A O 1
ATOM 10503 N N . ASP A 1 1366 ? 13.001 -1.287 -43.288 1.00 86.38 1366 ASP A N 1
ATOM 10504 C CA . ASP A 1 1366 ? 11.793 -2.077 -43.557 1.00 86.38 1366 ASP A CA 1
ATOM 10505 C C . ASP A 1 1366 ? 11.068 -2.510 -42.277 1.00 86.38 1366 ASP A C 1
ATOM 10507 O O . ASP A 1 1366 ? 9.872 -2.793 -42.355 1.00 86.38 1366 ASP A O 1
ATOM 10511 N N . ILE A 1 1367 ? 11.729 -2.534 -41.108 1.00 90.12 1367 ILE A N 1
ATOM 10512 C CA . ILE A 1 1367 ? 11.055 -2.885 -39.850 1.00 90.12 1367 ILE A CA 1
ATOM 10513 C C . ILE A 1 1367 ? 9.833 -2.001 -39.602 1.00 90.12 1367 ILE A C 1
ATOM 10515 O O . ILE A 1 1367 ? 8.809 -2.519 -39.164 1.00 90.12 1367 ILE A O 1
ATOM 10519 N N . TRP A 1 1368 ? 9.900 -0.713 -39.976 1.00 91.31 1368 TRP A N 1
ATOM 10520 C CA . TRP A 1 1368 ? 8.819 0.265 -39.822 1.00 91.31 1368 TRP A CA 1
ATOM 10521 C C . TRP A 1 1368 ? 7.508 -0.159 -40.503 1.00 91.31 1368 TRP A C 1
ATOM 10523 O O . TRP A 1 1368 ? 6.439 0.258 -40.067 1.00 91.31 1368 TRP A O 1
ATOM 10533 N N . LYS A 1 1369 ? 7.565 -1.048 -41.507 1.00 89.62 1369 LYS A N 1
ATOM 10534 C CA . LYS A 1 1369 ? 6.384 -1.620 -42.179 1.00 89.62 1369 LYS A CA 1
ATOM 10535 C C . LYS A 1 1369 ? 5.611 -2.614 -41.303 1.00 89.62 1369 LYS A C 1
ATOM 10537 O O . LYS A 1 1369 ? 4.439 -2.859 -41.566 1.00 89.62 1369 LYS A O 1
ATOM 10542 N N . TYR A 1 1370 ? 6.246 -3.173 -40.272 1.00 88.94 1370 TYR A N 1
ATOM 10543 C CA . TYR A 1 1370 ? 5.690 -4.238 -39.431 1.00 88.94 1370 TYR A CA 1
ATOM 10544 C C . TYR A 1 1370 ? 5.343 -3.796 -38.003 1.00 88.94 1370 TYR A C 1
ATOM 10546 O O . TYR A 1 1370 ? 4.686 -4.534 -37.279 1.00 88.94 1370 TYR A O 1
ATOM 10554 N N . VAL A 1 1371 ? 5.763 -2.598 -37.588 1.00 87.62 1371 VAL A N 1
ATOM 10555 C CA . VAL A 1 1371 ? 5.624 -2.090 -36.206 1.00 87.62 1371 VAL A CA 1
ATOM 10556 C C . VAL A 1 1371 ? 4.179 -1.695 -35.862 1.00 87.62 1371 VAL A C 1
ATOM 10558 O O . VAL A 1 1371 ? 3.814 -1.611 -34.693 1.00 87.62 1371 VAL A O 1
ATOM 10561 N N . GLY A 1 1372 ? 3.330 -1.486 -36.873 1.00 86.50 1372 GLY A N 1
ATOM 10562 C CA . GLY A 1 1372 ? 1.946 -1.044 -36.689 1.00 86.50 1372 GLY A CA 1
ATOM 10563 C C . GLY A 1 1372 ? 1.829 0.421 -36.243 1.00 86.50 1372 GLY A C 1
ATOM 10564 O O . GLY A 1 1372 ? 2.752 1.217 -36.409 1.00 86.50 1372 GLY A O 1
ATOM 10565 N N . LYS A 1 1373 ? 0.658 0.798 -35.710 1.00 87.62 1373 LYS A N 1
ATOM 10566 C CA . LYS A 1 1373 ? 0.395 2.154 -35.199 1.00 87.62 1373 LYS A CA 1
ATOM 10567 C C . LYS A 1 1373 ? 1.019 2.323 -33.811 1.00 87.62 1373 LYS A C 1
ATOM 10569 O O . LYS A 1 1373 ? 0.714 1.549 -32.909 1.00 87.62 1373 LYS A O 1
ATOM 10574 N N . LEU A 1 1374 ? 1.836 3.359 -33.641 1.00 92.38 1374 LEU A N 1
ATOM 10575 C CA . LEU A 1 1374 ? 2.499 3.715 -32.385 1.00 92.38 1374 LEU A CA 1
ATOM 10576 C C . LEU A 1 1374 ? 2.230 5.177 -32.028 1.00 92.38 1374 LEU A C 1
ATOM 10578 O O . LEU A 1 1374 ? 2.002 5.998 -32.914 1.00 92.38 1374 LEU A O 1
ATOM 10582 N N . THR A 1 1375 ? 2.313 5.502 -30.739 1.00 91.44 1375 THR A N 1
ATOM 10583 C CA . THR A 1 1375 ? 2.358 6.896 -30.269 1.00 91.44 1375 THR A CA 1
ATOM 10584 C C . THR A 1 1375 ? 3.704 7.552 -30.594 1.00 91.44 1375 THR A C 1
ATOM 10586 O O . THR A 1 1375 ? 4.713 6.857 -30.752 1.00 91.44 1375 THR A O 1
ATOM 10589 N N . ASP A 1 1376 ? 3.755 8.887 -30.627 1.00 89.44 1376 ASP A N 1
ATOM 10590 C CA . ASP A 1 1376 ? 5.003 9.630 -30.873 1.00 89.44 1376 ASP A CA 1
ATOM 10591 C C . ASP A 1 1376 ? 6.092 9.291 -29.843 1.00 89.44 1376 ASP A C 1
ATOM 10593 O O . ASP A 1 1376 ? 7.260 9.129 -30.195 1.00 89.44 1376 ASP A O 1
ATOM 10597 N N . ALA A 1 1377 ? 5.703 9.071 -28.582 1.00 88.62 1377 ALA A N 1
ATOM 10598 C CA . ALA A 1 1377 ? 6.616 8.662 -27.516 1.00 88.62 1377 ALA A CA 1
ATOM 10599 C C . ALA A 1 1377 ? 7.216 7.263 -27.750 1.00 88.62 1377 ALA A C 1
ATOM 10601 O O . ALA A 1 1377 ? 8.427 7.077 -27.618 1.00 88.62 1377 ALA A O 1
ATOM 10602 N N . GLN A 1 1378 ? 6.398 6.274 -28.131 1.00 95.50 1378 GLN A N 1
ATOM 10603 C CA . GLN A 1 1378 ? 6.890 4.929 -28.463 1.00 95.50 1378 GLN A CA 1
ATOM 10604 C C . GLN A 1 1378 ? 7.799 4.954 -29.688 1.00 95.50 1378 GLN A C 1
ATOM 10606 O O . GLN A 1 1378 ? 8.859 4.329 -29.687 1.00 95.50 1378 GLN A O 1
ATOM 10611 N N . LYS A 1 1379 ? 7.401 5.706 -30.719 1.00 93.31 1379 LYS A N 1
ATOM 10612 C CA . LYS A 1 1379 ? 8.182 5.865 -31.943 1.00 93.31 1379 LYS A CA 1
ATOM 10613 C C . LYS A 1 1379 ? 9.542 6.497 -31.650 1.00 93.31 1379 LYS A C 1
ATOM 10615 O O . LYS A 1 1379 ? 10.539 5.972 -32.131 1.00 93.31 1379 LYS A O 1
ATOM 10620 N N . SER A 1 1380 ? 9.593 7.541 -30.817 1.00 93.12 1380 SER A N 1
ATOM 10621 C CA . SER A 1 1380 ? 10.846 8.164 -30.368 1.00 93.12 1380 SER A CA 1
ATOM 10622 C C . SER A 1 1380 ? 11.740 7.177 -29.612 1.00 93.12 1380 SER A C 1
ATOM 10624 O O . SER A 1 1380 ? 12.915 7.060 -29.939 1.00 93.12 1380 SER A O 1
ATOM 10626 N N . MET A 1 1381 ? 11.195 6.409 -28.656 1.00 93.69 1381 MET A N 1
ATOM 10627 C CA . MET A 1 1381 ? 11.976 5.404 -27.914 1.00 93.69 1381 MET A CA 1
ATOM 10628 C C . MET A 1 1381 ? 12.553 4.309 -28.823 1.00 93.69 1381 MET A C 1
ATOM 10630 O O . MET A 1 1381 ? 13.702 3.898 -28.648 1.00 93.69 1381 MET A O 1
ATOM 10634 N N . ILE A 1 1382 ? 11.766 3.827 -29.789 1.00 96.62 1382 ILE A N 1
ATOM 10635 C CA . ILE A 1 1382 ? 12.209 2.821 -30.762 1.00 96.62 1382 ILE A CA 1
ATOM 10636 C C . ILE A 1 1382 ? 13.272 3.410 -31.696 1.00 96.62 1382 ILE A C 1
ATOM 10638 O O . ILE A 1 1382 ? 14.294 2.767 -31.926 1.00 96.62 1382 ILE A O 1
ATOM 10642 N N . ASP A 1 1383 ? 13.078 4.638 -32.182 1.00 94.50 1383 ASP A N 1
ATOM 10643 C CA . ASP A 1 1383 ? 14.028 5.328 -33.061 1.00 94.50 1383 ASP A CA 1
ATOM 10644 C C . ASP A 1 1383 ? 15.376 5.576 -32.365 1.00 94.50 1383 ASP A C 1
ATOM 10646 O O . ASP A 1 1383 ? 16.436 5.283 -32.921 1.00 94.50 1383 ASP A O 1
ATOM 10650 N N . ASP A 1 1384 ? 15.360 6.008 -31.102 1.00 95.31 1384 ASP A N 1
ATOM 10651 C CA . ASP A 1 1384 ? 16.575 6.162 -30.296 1.00 95.31 1384 ASP A CA 1
ATOM 10652 C C . ASP A 1 1384 ? 17.294 4.824 -30.082 1.00 95.31 1384 ASP A C 1
ATOM 10654 O O . ASP A 1 1384 ? 18.527 4.749 -30.161 1.00 95.31 1384 ASP A O 1
ATOM 10658 N N . ARG A 1 1385 ? 16.540 3.732 -29.892 1.00 96.25 1385 ARG A N 1
ATOM 10659 C CA . ARG A 1 1385 ? 17.113 2.383 -29.803 1.00 96.25 1385 ARG A CA 1
ATOM 10660 C C . ARG A 1 1385 ? 17.714 1.926 -31.133 1.00 96.25 1385 ARG A C 1
ATOM 10662 O O . ARG A 1 1385 ? 18.795 1.337 -31.128 1.00 96.25 1385 ARG A O 1
ATOM 10669 N N . PHE A 1 1386 ? 17.073 2.225 -32.262 1.00 96.88 1386 PHE A N 1
ATOM 10670 C CA . PHE A 1 1386 ? 17.580 1.910 -33.602 1.00 96.88 1386 PHE A CA 1
ATOM 10671 C C . PHE A 1 1386 ? 18.857 2.685 -33.924 1.00 96.88 1386 PHE A C 1
ATOM 10673 O O . PHE A 1 1386 ? 19.825 2.089 -34.400 1.00 96.88 1386 PHE A O 1
ATOM 10680 N N . LYS A 1 1387 ? 18.917 3.979 -33.584 1.00 94.00 1387 LYS A N 1
ATOM 10681 C CA . LYS A 1 1387 ? 20.142 4.791 -33.676 1.00 94.00 1387 LYS A CA 1
ATOM 10682 C C . LYS A 1 1387 ? 21.272 4.190 -32.848 1.00 94.00 1387 LYS A C 1
ATOM 10684 O O . LYS A 1 1387 ? 22.411 4.127 -33.310 1.00 94.00 1387 LYS A O 1
ATOM 10689 N N . TRP A 1 1388 ? 20.969 3.735 -31.631 1.00 91.25 1388 TRP A N 1
ATOM 10690 C CA . TRP A 1 1388 ? 21.958 3.090 -30.772 1.00 91.25 1388 TRP A CA 1
ATOM 10691 C C . TRP A 1 1388 ? 22.455 1.769 -31.369 1.00 91.25 1388 TRP A C 1
ATOM 10693 O O . TRP A 1 1388 ? 23.662 1.550 -31.427 1.00 91.25 1388 TRP A O 1
ATOM 10703 N N . LYS A 1 1389 ? 21.550 0.930 -31.887 1.00 94.62 1389 LYS A N 1
ATOM 10704 C CA . LYS A 1 1389 ? 21.897 -0.340 -32.538 1.00 94.62 1389 LYS A CA 1
ATOM 10705 C C . LYS A 1 1389 ? 22.728 -0.137 -33.810 1.00 94.62 1389 LYS A C 1
ATOM 10707 O O . LYS A 1 1389 ? 23.699 -0.856 -34.000 1.00 94.62 1389 LYS A O 1
ATOM 10712 N N . ALA A 1 1390 ? 22.422 0.874 -34.625 1.00 91.69 1390 ALA A N 1
ATOM 10713 C CA . ALA A 1 1390 ? 23.228 1.228 -35.796 1.00 91.69 1390 ALA A CA 1
ATOM 10714 C C . ALA A 1 1390 ? 24.666 1.622 -35.413 1.00 91.69 1390 ALA A C 1
ATOM 10716 O O . ALA A 1 1390 ? 25.618 1.115 -35.999 1.00 91.69 1390 ALA A O 1
ATOM 10717 N N . LYS A 1 1391 ? 24.831 2.465 -34.381 1.00 92.38 1391 LYS A N 1
ATOM 10718 C CA . LYS A 1 1391 ? 26.157 2.833 -33.848 1.00 92.38 1391 LYS A CA 1
ATOM 10719 C C . LYS A 1 1391 ? 26.915 1.629 -33.279 1.00 92.38 1391 LYS A C 1
ATOM 10721 O O . LYS A 1 1391 ? 28.139 1.578 -33.361 1.00 92.38 1391 LYS A O 1
ATOM 10726 N N . ASP A 1 1392 ? 26.203 0.689 -32.662 1.00 90.88 1392 ASP A N 1
ATOM 10727 C CA . ASP A 1 1392 ? 26.767 -0.535 -32.085 1.00 90.88 1392 ASP A CA 1
ATOM 10728 C C . ASP A 1 1392 ? 27.252 -1.508 -33.180 1.00 90.88 1392 ASP A C 1
ATOM 10730 O O . ASP A 1 1392 ? 28.370 -2.013 -33.081 1.00 90.88 1392 ASP A O 1
ATOM 10734 N N . MET A 1 1393 ? 26.483 -1.677 -34.263 1.00 89.25 1393 MET A N 1
ATOM 10735 C CA . MET A 1 1393 ? 26.886 -2.448 -35.452 1.00 89.25 1393 MET A CA 1
ATOM 10736 C C . MET A 1 1393 ? 28.099 -1.833 -36.157 1.00 89.25 1393 MET A C 1
ATOM 10738 O O . MET A 1 1393 ? 29.028 -2.544 -36.532 1.00 89.25 1393 MET A O 1
ATOM 10742 N N . GLU A 1 1394 ? 28.135 -0.505 -36.291 1.00 86.06 1394 GLU A N 1
ATOM 10743 C CA . GLU A 1 1394 ? 29.271 0.200 -36.891 1.00 86.06 1394 GLU A CA 1
ATOM 10744 C C . GLU A 1 1394 ? 30.546 0.031 -36.054 1.00 86.06 1394 GLU A C 1
ATOM 10746 O O . GLU A 1 1394 ? 31.608 -0.279 -36.593 1.00 86.06 1394 GLU A O 1
ATOM 10751 N N . LYS A 1 1395 ? 30.433 0.116 -34.719 1.00 86.50 1395 LYS A N 1
ATOM 10752 C CA . LYS A 1 1395 ? 31.544 -0.189 -33.802 1.00 86.50 1395 LYS A CA 1
ATOM 10753 C C . LYS A 1 1395 ? 32.044 -1.628 -33.928 1.00 86.50 1395 LYS A C 1
ATOM 10755 O O . LYS A 1 1395 ? 33.247 -1.845 -33.803 1.00 86.50 1395 LYS A O 1
ATOM 10760 N N . ARG A 1 1396 ? 31.150 -2.595 -34.162 1.00 85.88 1396 ARG A N 1
ATOM 10761 C CA . ARG A 1 1396 ? 31.505 -4.010 -34.367 1.00 85.88 1396 ARG A CA 1
ATOM 10762 C C . ARG A 1 1396 ? 31.882 -4.364 -35.809 1.00 85.88 1396 ARG A C 1
ATOM 10764 O O . ARG A 1 1396 ? 32.282 -5.495 -36.050 1.00 85.88 1396 ARG A O 1
ATOM 10771 N N . ARG A 1 1397 ? 31.819 -3.411 -36.748 1.00 85.12 1397 ARG A N 1
ATOM 10772 C CA . ARG A 1 1397 ? 32.041 -3.630 -38.191 1.00 85.12 1397 ARG A CA 1
ATOM 10773 C C . ARG A 1 1397 ? 31.102 -4.692 -38.792 1.00 85.12 1397 ARG A C 1
ATOM 10775 O O . ARG A 1 1397 ? 31.485 -5.411 -39.705 1.00 85.12 1397 ARG A O 1
ATOM 10782 N N . GLU A 1 1398 ? 29.859 -4.745 -38.316 1.00 81.06 1398 GLU A N 1
ATOM 10783 C CA . GLU A 1 1398 ? 28.820 -5.693 -38.769 1.00 81.06 1398 GLU A CA 1
ATOM 10784 C C . GLU A 1 1398 ? 28.042 -5.207 -40.013 1.00 81.06 1398 GLU A C 1
ATOM 10786 O O . GLU A 1 1398 ? 27.052 -5.818 -40.414 1.00 81.06 1398 GLU A O 1
ATOM 10791 N N . GLY A 1 1399 ? 28.466 -4.100 -40.630 1.00 83.81 1399 GLY A N 1
ATOM 10792 C CA . GLY A 1 1399 ? 27.762 -3.467 -41.749 1.00 83.81 1399 GLY A CA 1
ATOM 10793 C C . GLY A 1 1399 ? 26.598 -2.574 -41.308 1.00 83.81 1399 GLY A C 1
ATOM 10794 O O . GLY A 1 1399 ? 26.449 -2.233 -40.131 1.00 83.81 1399 GLY A O 1
ATOM 10795 N N . LYS A 1 1400 ? 25.782 -2.136 -42.272 1.00 87.12 1400 LYS A N 1
ATOM 10796 C CA . LYS A 1 1400 ? 24.610 -1.284 -42.018 1.00 87.12 1400 LYS A CA 1
ATOM 10797 C C . LYS A 1 1400 ? 23.373 -2.129 -41.670 1.00 87.12 1400 LYS A C 1
ATOM 10799 O O . LYS A 1 1400 ? 23.183 -3.203 -42.244 1.00 87.12 1400 LYS A O 1
ATOM 10804 N N . PRO A 1 1401 ? 22.470 -1.641 -40.795 1.00 89.19 1401 PRO A N 1
ATOM 10805 C CA . PRO A 1 1401 ? 21.202 -2.319 -40.519 1.00 89.19 1401 PRO A CA 1
ATOM 10806 C C . PRO A 1 1401 ? 20.420 -2.631 -41.807 1.00 89.19 1401 PRO A C 1
ATOM 10808 O O . PRO A 1 1401 ? 20.155 -1.736 -42.613 1.00 89.19 1401 PRO A O 1
ATOM 10811 N N . GLY A 1 1402 ? 20.049 -3.899 -42.006 1.00 85.50 1402 GLY A N 1
ATOM 10812 C CA . GLY A 1 1402 ? 19.347 -4.382 -43.203 1.00 85.50 1402 GLY A CA 1
ATOM 10813 C C . GLY A 1 1402 ? 20.227 -4.747 -44.407 1.00 85.50 1402 GLY A C 1
ATOM 10814 O O . GLY A 1 1402 ? 19.696 -5.186 -45.430 1.00 85.50 1402 GLY A O 1
ATOM 10815 N N . GLU A 1 1403 ? 21.554 -4.609 -44.318 1.00 82.69 1403 GLU A N 1
ATOM 10816 C CA . GLU A 1 1403 ? 22.471 -4.864 -45.438 1.00 82.69 1403 GLU A CA 1
ATOM 10817 C C . GLU A 1 1403 ? 22.474 -6.331 -45.893 1.00 82.69 1403 GLU A C 1
ATOM 10819 O O . GLU A 1 1403 ? 22.372 -6.590 -47.093 1.00 82.69 1403 GLU A O 1
ATOM 10824 N N . ALA A 1 1404 ? 22.462 -7.291 -44.960 1.00 71.94 1404 ALA A N 1
ATOM 10825 C CA . ALA A 1 1404 ? 22.370 -8.722 -45.276 1.00 71.94 1404 ALA A CA 1
ATOM 10826 C C . ALA A 1 1404 ? 21.097 -9.062 -46.078 1.00 71.94 1404 ALA A C 1
ATOM 10828 O O . ALA A 1 1404 ? 21.137 -9.796 -47.068 1.00 71.94 1404 ALA A O 1
ATOM 10829 N N . ARG A 1 1405 ? 19.957 -8.453 -45.721 1.00 73.31 1405 ARG A N 1
ATOM 10830 C CA . ARG A 1 1405 ? 18.693 -8.617 -46.454 1.00 73.31 1405 ARG A CA 1
ATOM 10831 C C . ARG A 1 1405 ? 18.721 -7.920 -47.817 1.00 73.31 1405 ARG A C 1
ATOM 10833 O O . ARG A 1 1405 ? 18.149 -8.431 -48.779 1.00 73.31 1405 ARG A O 1
ATOM 10840 N N . ALA A 1 1406 ? 19.375 -6.763 -47.920 1.00 75.75 1406 ALA A N 1
ATOM 10841 C CA . ALA A 1 1406 ? 19.560 -6.059 -49.188 1.00 75.75 1406 ALA A CA 1
ATOM 10842 C C . ALA A 1 1406 ? 20.478 -6.830 -50.153 1.00 75.75 1406 ALA A C 1
ATOM 10844 O O . ALA A 1 1406 ? 20.238 -6.806 -51.360 1.00 75.75 1406 ALA A O 1
ATOM 10845 N N . ALA A 1 1407 ? 21.498 -7.523 -49.635 1.00 69.69 1407 ALA A N 1
ATOM 10846 C CA . ALA A 1 1407 ? 22.342 -8.432 -50.406 1.00 69.69 1407 ALA A CA 1
ATOM 10847 C C . ALA A 1 1407 ? 21.534 -9.634 -50.927 1.00 69.69 1407 ALA A C 1
ATOM 10849 O O . ALA A 1 1407 ? 21.571 -9.919 -52.123 1.00 69.69 1407 ALA A O 1
ATOM 10850 N N . LEU A 1 1408 ? 20.703 -10.251 -50.075 1.00 63.84 1408 LEU A N 1
ATOM 10851 C CA . LEU A 1 1408 ? 19.815 -11.351 -50.475 1.00 63.84 1408 LEU A CA 1
ATOM 10852 C C . LEU A 1 1408 ? 18.810 -10.931 -51.565 1.00 63.84 1408 LEU A C 1
ATOM 10854 O O . LEU A 1 1408 ? 18.622 -11.643 -52.544 1.00 63.84 1408 LEU A O 1
ATOM 10858 N N . ARG A 1 1409 ? 18.196 -9.742 -51.456 1.00 65.94 1409 ARG A N 1
ATOM 10859 C CA . ARG A 1 1409 ? 17.283 -9.229 -52.498 1.00 65.94 1409 ARG A CA 1
ATOM 10860 C C . ARG A 1 1409 ? 17.983 -8.931 -53.825 1.00 65.94 1409 ARG A C 1
ATOM 10862 O O . ARG A 1 1409 ? 17.358 -9.117 -54.864 1.00 65.94 1409 ARG A O 1
ATOM 10869 N N . ARG A 1 1410 ? 19.237 -8.460 -53.802 1.00 69.06 1410 ARG A N 1
ATOM 10870 C CA . ARG A 1 1410 ? 20.035 -8.265 -55.026 1.00 69.06 1410 ARG A CA 1
ATOM 10871 C C . ARG A 1 1410 ? 20.288 -9.598 -55.727 1.00 69.06 1410 ARG A C 1
ATOM 10873 O O . ARG A 1 1410 ? 20.062 -9.676 -56.924 1.00 69.06 1410 ARG A O 1
ATOM 10880 N N . SER A 1 1411 ? 20.611 -10.647 -54.967 1.00 49.94 1411 SER A N 1
ATOM 10881 C CA . SER A 1 1411 ? 20.775 -12.004 -55.505 1.00 49.94 1411 SER A CA 1
ATOM 10882 C C . SER A 1 1411 ? 19.494 -12.576 -56.128 1.00 49.94 1411 SER A C 1
ATOM 10884 O O . SER A 1 1411 ? 19.587 -13.278 -57.123 1.00 49.94 1411 SER A O 1
ATOM 10886 N N . VAL A 1 1412 ? 18.309 -12.285 -55.574 1.00 43.75 1412 VAL A N 1
ATOM 10887 C CA . VAL A 1 1412 ? 17.031 -12.805 -56.105 1.00 43.75 1412 VAL A CA 1
ATOM 10888 C C . VAL A 1 1412 ? 16.555 -12.034 -57.345 1.00 43.75 1412 VAL A C 1
ATOM 10890 O O . VAL A 1 1412 ? 15.908 -12.608 -58.215 1.00 43.75 1412 VAL A O 1
ATOM 10893 N N . ARG A 1 1413 ? 16.853 -10.730 -57.451 1.00 44.22 1413 ARG A N 1
ATOM 10894 C CA . ARG A 1 1413 ? 16.366 -9.889 -58.561 1.00 44.22 1413 ARG A CA 1
ATOM 10895 C C . ARG A 1 1413 ? 17.098 -10.142 -59.885 1.00 44.22 1413 ARG A C 1
ATOM 10897 O O . ARG A 1 1413 ? 16.512 -9.868 -60.923 1.00 44.22 1413 ARG A O 1
ATOM 10904 N N . ASP A 1 1414 ? 18.302 -10.712 -59.836 1.00 45.06 1414 ASP A N 1
ATOM 10905 C CA . ASP A 1 1414 ? 19.038 -11.197 -61.016 1.00 45.06 1414 ASP A CA 1
ATOM 10906 C C . ASP A 1 1414 ? 18.524 -12.551 -61.542 1.00 45.06 1414 ASP A C 1
ATOM 10908 O O . ASP A 1 1414 ? 19.088 -13.125 -62.467 1.00 45.06 1414 ASP A O 1
ATOM 10912 N N . SER A 1 1415 ? 17.444 -13.097 -60.975 1.00 29.88 1415 SER A N 1
ATOM 10913 C CA . SER A 1 1415 ? 16.848 -14.359 -61.426 1.00 29.88 1415 SER A CA 1
ATOM 10914 C C . SER A 1 1415 ? 15.349 -14.190 -61.702 1.00 29.88 1415 SER A C 1
ATOM 10916 O O . SER A 1 1415 ? 14.496 -14.669 -60.960 1.00 29.88 1415 SER A O 1
ATOM 10918 N N . GLY A 1 1416 ? 15.029 -13.476 -62.784 1.00 29.28 1416 GLY A N 1
ATOM 10919 C CA . GLY A 1 1416 ? 13.699 -13.368 -63.397 1.00 29.28 1416 GLY A CA 1
ATOM 10920 C C . GLY A 1 1416 ? 13.837 -13.163 -64.916 1.00 29.28 1416 GLY A C 1
ATOM 10921 O O . GLY A 1 1416 ? 14.856 -12.632 -65.345 1.00 29.28 1416 GLY A O 1
ATOM 10922 N N . PRO A 1 1417 ? 12.888 -13.634 -65.744 1.00 33.06 1417 PRO A N 1
ATOM 10923 C CA . PRO A 1 1417 ? 13.239 -14.510 -66.859 1.00 33.06 1417 PRO A CA 1
ATOM 10924 C C . PRO A 1 1417 ? 13.265 -13.797 -68.214 1.00 33.06 1417 PRO A C 1
ATOM 10926 O O . PRO A 1 1417 ? 12.245 -13.283 -68.675 1.00 33.06 1417 PRO A O 1
ATOM 10929 N N . GLU A 1 1418 ? 14.412 -13.854 -68.887 1.00 26.61 1418 GLU A N 1
ATOM 10930 C CA . GLU A 1 1418 ? 14.495 -13.636 -70.327 1.00 26.61 1418 GLU A CA 1
ATOM 10931 C C . GLU A 1 1418 ? 14.196 -14.972 -71.024 1.00 26.61 1418 GLU A C 1
ATOM 10933 O O . GLU A 1 1418 ? 14.936 -15.951 -70.928 1.00 26.61 1418 GLU A O 1
ATOM 10938 N N . VAL A 1 1419 ? 13.014 -15.016 -71.633 1.00 26.89 1419 VAL A N 1
ATOM 10939 C CA . VAL A 1 1419 ? 12.522 -16.059 -72.527 1.00 26.89 1419 VAL A CA 1
ATOM 10940 C C . VAL A 1 1419 ? 12.776 -15.562 -73.945 1.00 26.89 1419 VAL A C 1
ATOM 10942 O O . VAL A 1 1419 ? 12.131 -14.593 -74.336 1.00 26.89 1419 VAL A O 1
ATOM 10945 N N . ALA A 1 1420 ? 13.645 -16.224 -74.711 1.00 26.88 1420 ALA A N 1
ATOM 10946 C CA . ALA A 1 1420 ? 13.530 -16.367 -76.168 1.00 26.88 1420 ALA A CA 1
ATOM 10947 C C . ALA A 1 1420 ? 14.628 -17.304 -76.704 1.00 26.88 1420 ALA A C 1
ATOM 10949 O O . ALA A 1 1420 ? 15.789 -17.142 -76.357 1.00 26.88 1420 ALA A O 1
ATOM 10950 N N . GLU A 1 1421 ? 14.217 -18.207 -77.602 1.00 27.22 1421 GLU A N 1
ATOM 10951 C CA . GLU A 1 1421 ? 15.037 -19.087 -78.459 1.00 27.22 1421 GLU A CA 1
ATOM 10952 C C . GLU A 1 1421 ? 15.662 -20.322 -77.782 1.00 27.22 1421 GLU A C 1
ATOM 10954 O O . GLU A 1 1421 ? 16.289 -20.229 -76.741 1.00 27.22 1421 GLU A O 1
ATOM 10959 N N . GLN A 1 1422 ? 15.609 -21.548 -78.304 1.00 24.42 1422 GLN A N 1
ATOM 10960 C CA . GLN A 1 1422 ? 14.854 -22.253 -79.349 1.00 24.42 1422 GLN A CA 1
ATOM 10961 C C . GLN A 1 1422 ? 15.497 -23.658 -79.363 1.00 24.42 1422 GLN A C 1
ATOM 10963 O O . GLN A 1 1422 ? 16.715 -23.715 -79.467 1.00 24.42 1422 GLN A O 1
ATOM 10968 N N . SER A 1 1423 ? 14.704 -24.744 -79.336 1.00 24.48 1423 SER A N 1
ATOM 10969 C CA . SER A 1 1423 ? 15.090 -26.119 -79.760 1.00 24.48 1423 SER A CA 1
ATOM 10970 C C . SER A 1 1423 ? 16.219 -26.808 -78.955 1.00 24.48 1423 SER A C 1
ATOM 10972 O O . SER A 1 1423 ? 17.253 -26.230 -78.685 1.00 24.48 1423 SER A O 1
ATOM 10974 N N . GLY A 1 1424 ? 16.205 -28.066 -78.531 1.00 24.30 1424 GLY A N 1
ATOM 10975 C CA . GLY A 1 1424 ? 15.456 -29.288 -78.782 1.00 24.30 1424 GLY A CA 1
ATOM 10976 C C . GLY A 1 1424 ? 16.275 -30.425 -78.124 1.00 24.30 1424 GLY A C 1
ATOM 10977 O O . GLY A 1 1424 ? 17.450 -30.239 -77.821 1.00 24.30 1424 GLY A O 1
ATOM 10978 N N . ASP A 1 1425 ? 15.644 -31.578 -77.917 1.00 26.62 1425 ASP A N 1
ATOM 10979 C CA . ASP A 1 1425 ? 16.211 -32.872 -77.490 1.00 26.62 1425 ASP A CA 1
ATOM 10980 C C . ASP A 1 1425 ? 16.544 -33.178 -76.006 1.00 26.62 1425 ASP A C 1
ATOM 10982 O O . ASP A 1 1425 ? 17.594 -32.864 -75.459 1.00 26.62 1425 ASP A O 1
ATOM 10986 N N . ILE A 1 1426 ? 15.589 -33.903 -75.401 1.00 24.23 1426 ILE A N 1
ATOM 10987 C CA . ILE A 1 1426 ? 15.691 -35.279 -74.863 1.00 24.23 1426 ILE A CA 1
ATOM 10988 C C . ILE A 1 1426 ? 16.765 -35.586 -73.788 1.00 24.23 1426 ILE A C 1
ATOM 10990 O O . ILE A 1 1426 ? 17.940 -35.788 -74.059 1.00 24.23 1426 ILE A O 1
ATOM 10994 N N . SER A 1 1427 ? 16.244 -35.795 -72.569 1.00 20.70 1427 SER A N 1
ATOM 10995 C CA . SER A 1 1427 ? 16.514 -36.891 -71.615 1.00 20.70 1427 SER A CA 1
ATOM 10996 C C . SER A 1 1427 ? 17.959 -37.331 -71.317 1.00 20.70 1427 SER A C 1
ATOM 10998 O O . SER A 1 1427 ? 18.527 -38.123 -72.056 1.00 20.70 1427 SER A O 1
ATOM 11000 N N . GLN A 1 1428 ? 18.449 -37.055 -70.103 1.00 25.89 1428 GLN A N 1
ATOM 11001 C CA . GLN A 1 1428 ? 18.598 -38.069 -69.039 1.00 25.89 1428 GLN A CA 1
ATOM 11002 C C . GLN A 1 1428 ? 19.213 -37.469 -67.764 1.00 25.89 1428 GLN A C 1
ATOM 11004 O O . GLN A 1 1428 ? 20.217 -36.766 -67.767 1.00 25.89 1428 GLN A O 1
ATOM 11009 N N . THR A 1 1429 ? 18.557 -37.785 -66.656 1.00 21.20 1429 THR A N 1
ATOM 11010 C CA . THR A 1 1429 ? 18.915 -37.534 -65.261 1.00 21.20 1429 THR A CA 1
ATOM 11011 C C . THR A 1 1429 ? 20.034 -38.466 -64.786 1.00 21.20 1429 THR A C 1
ATOM 11013 O O . THR A 1 1429 ? 19.926 -39.659 -65.047 1.00 21.20 1429 THR A O 1
ATOM 11016 N N . VAL A 1 1430 ? 21.018 -37.963 -64.026 1.00 26.52 1430 VAL A N 1
ATOM 11017 C CA . VAL A 1 1430 ? 21.627 -38.568 -62.808 1.00 26.52 1430 VAL A CA 1
ATOM 11018 C C . VAL A 1 1430 ? 22.640 -37.561 -62.206 1.00 26.52 1430 VAL A C 1
ATOM 11020 O O . VAL A 1 1430 ? 23.282 -36.831 -62.962 1.00 26.52 1430 VAL A O 1
ATOM 11023 N N . PRO A 1 1431 ? 22.765 -37.452 -60.865 1.00 24.11 1431 PRO A N 1
ATOM 11024 C CA . PRO A 1 1431 ? 23.330 -36.288 -60.180 1.00 24.11 1431 PRO A CA 1
ATOM 11025 C C . PRO A 1 1431 ? 24.846 -36.417 -59.975 1.00 24.11 1431 PRO A C 1
ATOM 11027 O O . PRO A 1 1431 ? 25.316 -37.369 -59.352 1.00 24.11 1431 PRO A O 1
ATOM 11030 N N . GLY A 1 1432 ? 25.604 -35.432 -60.463 1.00 25.23 1432 GLY A N 1
ATOM 11031 C CA . GLY A 1 1432 ? 27.037 -35.271 -60.203 1.00 25.23 1432 GLY A CA 1
ATOM 11032 C C . GLY A 1 1432 ? 27.302 -34.319 -59.020 1.00 25.23 1432 GLY A C 1
ATOM 11033 O O . GLY A 1 1432 ? 26.594 -33.315 -58.905 1.00 25.23 1432 GLY A O 1
ATOM 11034 N N . PRO A 1 1433 ? 28.280 -34.595 -58.133 1.00 29.27 1433 PRO A N 1
ATOM 11035 C CA . PRO A 1 1433 ? 28.458 -33.881 -56.869 1.00 29.27 1433 PRO A CA 1
ATOM 11036 C C . PRO A 1 1433 ? 29.130 -32.514 -57.027 1.00 29.27 1433 PRO A C 1
ATOM 11038 O O . PRO A 1 1433 ? 29.965 -32.292 -57.902 1.00 29.27 1433 PRO A O 1
ATOM 11041 N N . LEU A 1 1434 ? 28.771 -31.622 -56.106 1.00 25.25 1434 LEU A N 1
ATOM 11042 C CA . LEU A 1 1434 ? 29.253 -30.254 -55.971 1.00 25.25 1434 LEU A CA 1
ATOM 11043 C C . LEU A 1 1434 ? 30.781 -30.155 -55.844 1.00 25.25 1434 LEU A C 1
ATOM 11045 O O . LEU A 1 1434 ? 31.440 -30.922 -55.144 1.00 25.25 1434 LEU A O 1
ATOM 11049 N N . PHE A 1 1435 ? 31.292 -29.133 -56.525 1.00 24.84 1435 PHE A N 1
ATOM 11050 C CA . PHE A 1 1435 ? 32.682 -28.732 -56.667 1.00 24.84 1435 PHE A CA 1
ATOM 11051 C C . PHE A 1 1435 ? 33.463 -28.607 -55.339 1.00 24.84 1435 PHE A C 1
ATOM 11053 O O . PHE A 1 1435 ? 32.937 -28.083 -54.352 1.00 24.84 1435 PHE A O 1
ATOM 11060 N N . PRO A 1 1436 ? 34.750 -29.008 -55.328 1.00 26.70 1436 PRO A N 1
ATOM 11061 C CA . PRO A 1 1436 ? 35.618 -28.959 -54.160 1.00 26.70 1436 PRO A CA 1
ATOM 11062 C C . PRO A 1 1436 ? 36.142 -27.538 -53.924 1.00 26.70 1436 PRO A C 1
ATOM 11064 O O . PRO A 1 1436 ? 36.673 -26.875 -54.817 1.00 26.70 1436 PRO A O 1
ATOM 11067 N N . ARG A 1 1437 ? 35.999 -27.071 -52.683 1.00 24.23 1437 ARG A N 1
ATOM 11068 C CA . ARG A 1 1437 ? 36.486 -25.770 -52.225 1.00 24.23 1437 ARG A CA 1
ATOM 11069 C C . ARG A 1 1437 ? 38.017 -25.792 -52.165 1.00 24.23 1437 ARG A C 1
ATOM 11071 O O . ARG A 1 1437 ? 38.609 -26.619 -51.479 1.00 24.23 1437 ARG A O 1
ATOM 11078 N N . GLN A 1 1438 ? 38.615 -24.875 -52.917 1.00 23.14 1438 GLN A N 1
ATOM 11079 C CA . GLN A 1 1438 ? 40.049 -24.670 -53.087 1.00 23.14 1438 GLN A CA 1
ATOM 11080 C C . GLN A 1 1438 ? 40.775 -24.430 -51.758 1.00 23.14 1438 GLN A C 1
ATOM 11082 O O . GLN A 1 1438 ? 40.393 -23.582 -50.950 1.00 23.14 1438 GLN A O 1
ATOM 11087 N N . SER A 1 1439 ? 41.854 -25.186 -51.586 1.00 19.86 1439 SER A N 1
ATOM 11088 C CA . SER A 1 1439 ? 42.827 -25.105 -50.508 1.00 19.86 1439 SER A CA 1
ATOM 11089 C C . SER A 1 1439 ? 43.645 -23.815 -50.603 1.00 19.86 1439 SER A C 1
ATOM 11091 O O . SER A 1 1439 ? 44.441 -23.648 -51.524 1.00 19.86 1439 SER A O 1
ATOM 11093 N N . TYR A 1 1440 ? 43.497 -22.926 -49.622 1.00 23.59 1440 TYR A N 1
ATOM 11094 C CA . TYR A 1 1440 ? 44.543 -21.962 -49.295 1.00 23.59 1440 TYR A CA 1
ATOM 11095 C C . TYR A 1 1440 ? 45.499 -22.624 -48.305 1.00 23.59 1440 TYR A C 1
ATOM 11097 O O . TYR A 1 1440 ? 45.131 -22.913 -47.168 1.00 23.59 1440 TYR A O 1
ATOM 11105 N N . GLY A 1 1441 ? 46.715 -22.898 -48.774 1.00 22.17 1441 GLY A N 1
ATOM 11106 C CA . GLY A 1 1441 ? 47.833 -23.293 -47.933 1.00 22.17 1441 GLY A CA 1
ATOM 11107 C C . GLY A 1 1441 ? 48.314 -22.109 -47.100 1.00 22.17 1441 GLY A C 1
ATOM 11108 O O . GLY A 1 1441 ? 48.569 -21.030 -47.634 1.00 22.17 1441 GLY A O 1
ATOM 11109 N N . ILE A 1 1442 ? 48.455 -22.327 -45.796 1.00 24.42 1442 ILE A N 1
ATOM 11110 C CA . ILE A 1 1442 ? 49.352 -21.548 -44.948 1.00 24.42 1442 ILE A CA 1
ATOM 11111 C C . ILE A 1 1442 ? 50.346 -22.540 -44.357 1.00 24.42 1442 ILE A C 1
ATOM 11113 O O . ILE A 1 1442 ? 49.980 -23.599 -43.853 1.00 24.42 1442 ILE A O 1
ATOM 11117 N N . SER A 1 1443 ? 51.602 -22.170 -44.546 1.00 22.56 1443 SER A N 1
ATOM 11118 C CA . SER A 1 1443 ? 52.827 -22.923 -44.380 1.00 22.56 1443 SER A CA 1
ATOM 11119 C C . SER A 1 1443 ? 52.978 -23.640 -43.043 1.00 22.56 1443 SER A C 1
ATOM 11121 O O . SER A 1 1443 ? 52.754 -23.074 -41.975 1.00 22.56 1443 SER A O 1
ATOM 11123 N N . GLU A 1 1444 ? 53.487 -24.866 -43.142 1.00 22.08 1444 GLU A N 1
ATOM 11124 C CA . GLU A 1 1444 ? 54.169 -25.589 -42.078 1.00 22.08 1444 GLU A CA 1
ATOM 11125 C C . GLU A 1 1444 ? 55.290 -24.719 -41.486 1.00 22.08 1444 GLU A C 1
ATOM 11127 O O . GLU A 1 1444 ? 56.344 -24.525 -42.092 1.00 22.08 1444 GLU A O 1
ATOM 11132 N N . GLN A 1 1445 ? 55.084 -24.203 -40.277 1.00 23.53 1445 GLN A N 1
ATOM 11133 C CA . GLN A 1 1445 ? 56.175 -23.811 -39.397 1.00 23.53 1445 GLN A CA 1
ATOM 11134 C C . GLN A 1 1445 ? 56.051 -24.583 -38.089 1.00 23.53 1445 GLN A C 1
ATOM 11136 O O . GLN A 1 1445 ? 55.252 -24.273 -37.216 1.00 23.53 1445 GLN A O 1
ATOM 11141 N N . MET A 1 1446 ? 56.895 -25.610 -38.025 1.00 22.59 1446 MET A N 1
ATOM 11142 C CA . MET A 1 1446 ? 57.648 -26.033 -36.853 1.00 22.59 1446 MET A CA 1
ATOM 11143 C C . MET A 1 1446 ? 56.838 -26.473 -35.627 1.00 22.59 1446 MET A C 1
ATOM 11145 O O . MET A 1 1446 ? 56.485 -25.714 -34.732 1.00 22.59 1446 MET A O 1
ATOM 11149 N N . LEU A 1 1447 ? 56.658 -27.790 -35.605 1.00 24.42 1447 LEU A N 1
ATOM 11150 C CA . LEU A 1 1447 ? 56.344 -28.674 -34.493 1.00 24.42 1447 LEU A CA 1
ATOM 11151 C C . LEU A 1 1447 ? 57.155 -28.340 -33.220 1.00 24.42 1447 LEU A C 1
ATOM 11153 O O . LEU A 1 1447 ? 58.196 -28.944 -32.963 1.00 24.42 1447 LEU A O 1
ATOM 11157 N N . GLU A 1 1448 ? 56.673 -27.413 -32.394 1.00 24.39 1448 GLU A N 1
ATOM 11158 C CA . GLU A 1 1448 ? 57.123 -27.285 -31.009 1.00 24.39 1448 GLU A CA 1
ATOM 11159 C C . GLU A 1 1448 ? 56.163 -28.073 -30.110 1.00 24.39 1448 GLU A C 1
ATOM 11161 O O . GLU A 1 1448 ? 54.958 -27.832 -30.054 1.00 24.39 1448 GLU A O 1
ATOM 11166 N N . ARG A 1 1449 ? 56.724 -29.115 -29.491 1.00 22.83 1449 ARG A N 1
ATOM 11167 C CA . ARG A 1 1449 ? 56.083 -30.149 -28.671 1.00 22.83 1449 ARG A CA 1
ATOM 11168 C C . ARG A 1 1449 ? 54.977 -29.593 -27.768 1.00 22.83 1449 ARG A C 1
ATOM 11170 O O . ARG A 1 1449 ? 55.249 -29.148 -26.657 1.00 22.83 1449 ARG A O 1
ATOM 11177 N N . THR A 1 1450 ? 53.722 -29.707 -28.190 1.00 24.23 1450 THR A N 1
ATOM 11178 C CA . THR A 1 1450 ? 52.592 -29.542 -27.273 1.00 24.23 1450 THR A CA 1
ATOM 11179 C C . THR A 1 1450 ? 52.519 -30.802 -26.402 1.00 24.23 1450 THR A C 1
ATOM 11181 O O . THR A 1 1450 ? 52.401 -31.904 -26.945 1.00 24.23 1450 THR A O 1
ATOM 11184 N N . PRO A 1 1451 ? 52.655 -30.695 -25.068 1.00 26.25 1451 PRO A N 1
ATOM 11185 C CA . PRO A 1 1451 ? 52.547 -31.844 -24.186 1.00 26.25 1451 PRO A CA 1
ATOM 11186 C C . PRO A 1 1451 ? 51.133 -32.415 -24.295 1.00 26.25 1451 PRO A C 1
ATOM 11188 O O . PRO A 1 1451 ? 50.146 -31.685 -24.220 1.00 26.25 1451 PRO A O 1
ATOM 11191 N N . VAL A 1 1452 ? 51.067 -33.728 -24.512 1.00 24.62 1452 VAL A N 1
ATOM 11192 C CA . VAL A 1 1452 ? 49.838 -34.521 -24.582 1.00 24.62 1452 VAL A CA 1
ATOM 11193 C C . VAL A 1 1452 ? 48.908 -34.098 -23.437 1.00 24.62 1452 VAL A C 1
ATOM 11195 O O . VAL A 1 1452 ? 49.333 -34.172 -22.279 1.00 24.62 1452 VAL A O 1
ATOM 11198 N N . PRO A 1 1453 ? 47.664 -33.662 -23.718 1.00 28.45 1453 PRO A N 1
ATOM 11199 C CA . PRO A 1 1453 ? 46.693 -33.395 -22.673 1.00 28.45 1453 PRO A CA 1
ATOM 11200 C C . PRO A 1 1453 ? 46.466 -34.721 -21.959 1.00 28.45 1453 PRO A C 1
ATOM 11202 O O . PRO A 1 1453 ? 45.915 -35.659 -22.539 1.00 28.45 1453 PRO A O 1
ATOM 11205 N N . ARG A 1 1454 ? 46.939 -34.841 -20.715 1.00 29.20 1454 ARG A N 1
ATOM 11206 C CA . ARG A 1 1454 ? 46.484 -35.927 -19.850 1.00 29.20 1454 ARG A CA 1
ATOM 11207 C C . ARG A 1 1454 ? 44.964 -35.831 -19.835 1.00 29.20 1454 ARG A C 1
ATOM 11209 O O . ARG A 1 1454 ? 44.424 -34.774 -19.530 1.00 29.20 1454 ARG A O 1
ATOM 11216 N N . THR A 1 1455 ? 44.300 -36.910 -20.228 1.00 30.80 1455 THR A N 1
ATOM 11217 C CA . THR A 1 1455 ? 42.860 -37.121 -20.085 1.00 30.80 1455 THR A CA 1
ATOM 11218 C C . THR A 1 1455 ? 42.462 -36.804 -18.645 1.00 30.80 1455 THR A C 1
ATOM 11220 O O . THR A 1 1455 ? 42.655 -37.636 -17.761 1.00 30.80 1455 THR A O 1
ATOM 11223 N N . ILE A 1 1456 ? 41.977 -35.585 -18.393 1.00 39.50 1456 ILE A N 1
ATOM 11224 C CA . ILE A 1 1456 ? 41.409 -35.205 -17.098 1.00 39.50 1456 ILE A CA 1
ATOM 11225 C C . ILE A 1 1456 ? 40.073 -35.942 -16.990 1.00 39.50 1456 ILE A C 1
ATOM 11227 O O . ILE A 1 1456 ? 39.260 -35.919 -17.917 1.00 39.50 1456 ILE A O 1
ATOM 11231 N N . ALA A 1 1457 ? 39.943 -36.701 -15.905 1.00 32.97 1457 ALA A N 1
ATOM 11232 C CA . ALA A 1 1457 ? 38.979 -37.770 -15.711 1.00 32.97 1457 ALA A CA 1
ATOM 11233 C C . ALA A 1 1457 ? 37.517 -37.321 -15.869 1.00 32.97 1457 ALA A C 1
ATOM 11235 O O . ALA A 1 1457 ? 37.134 -36.197 -15.553 1.00 32.97 1457 ALA A O 1
ATOM 11236 N N . GLY A 1 1458 ? 36.700 -38.235 -16.393 1.00 35.53 1458 GLY A N 1
ATOM 11237 C CA . GLY A 1 1458 ? 35.287 -38.011 -16.661 1.00 35.53 1458 GLY A CA 1
ATOM 11238 C C . GLY A 1 1458 ? 34.406 -37.975 -15.410 1.00 35.53 1458 GLY A C 1
ATOM 11239 O O . GLY A 1 1458 ? 34.684 -38.654 -14.429 1.00 35.53 1458 GLY A O 1
ATOM 11240 N N . VAL A 1 1459 ? 33.302 -37.226 -15.532 1.00 43.88 1459 VAL A N 1
ATOM 11241 C CA . VAL A 1 1459 ? 32.027 -37.217 -14.770 1.00 43.88 1459 VAL A CA 1
ATOM 11242 C C . VAL A 1 1459 ? 32.087 -37.014 -13.244 1.00 43.88 1459 VAL A C 1
ATOM 11244 O O . VAL A 1 1459 ? 31.148 -36.449 -12.685 1.00 43.88 1459 VAL A O 1
ATOM 11247 N N . ASN A 1 1460 ? 33.177 -37.353 -12.567 1.00 46.47 1460 ASN A N 1
ATOM 11248 C CA . ASN A 1 1460 ? 33.386 -37.050 -11.157 1.00 46.47 1460 ASN A CA 1
ATOM 11249 C C . ASN A 1 1460 ? 34.155 -35.725 -11.056 1.00 46.47 1460 ASN A C 1
ATOM 11251 O O . ASN A 1 1460 ? 35.234 -35.596 -11.624 1.00 46.47 1460 ASN A O 1
ATOM 11255 N N . GLY A 1 1461 ? 33.582 -34.717 -10.390 1.00 48.81 1461 GLY A N 1
ATOM 11256 C CA . GLY A 1 1461 ? 34.282 -33.455 -10.112 1.00 48.81 1461 GLY A CA 1
ATOM 11257 C C . GLY A 1 1461 ? 35.540 -33.656 -9.247 1.00 48.81 1461 GLY A C 1
ATOM 11258 O O . GLY A 1 1461 ? 35.726 -34.750 -8.711 1.00 48.81 1461 GLY A O 1
ATOM 11259 N N . PRO A 1 1462 ? 36.383 -32.615 -9.090 1.00 72.75 1462 PRO A N 1
ATOM 11260 C CA . PRO A 1 1462 ? 37.627 -32.703 -8.325 1.00 72.75 1462 PRO A CA 1
ATOM 11261 C C . PRO A 1 1462 ? 37.389 -33.219 -6.907 1.00 72.75 1462 PRO A C 1
ATOM 11263 O O . PRO A 1 1462 ? 36.449 -32.787 -6.235 1.00 72.75 1462 PRO A O 1
ATOM 11266 N N . THR A 1 1463 ? 38.243 -34.139 -6.464 1.00 70.00 1463 THR A N 1
ATOM 11267 C CA . THR A 1 1463 ? 38.130 -34.784 -5.146 1.00 70.00 1463 THR A CA 1
ATOM 11268 C C . THR A 1 1463 ? 39.043 -34.175 -4.085 1.00 70.00 1463 THR A C 1
ATOM 11270 O O . THR A 1 1463 ? 38.756 -34.330 -2.898 1.00 70.00 1463 THR A O 1
ATOM 11273 N N . ASP A 1 1464 ? 40.093 -33.452 -4.487 1.00 75.69 1464 ASP A N 1
ATOM 11274 C CA . ASP A 1 1464 ? 41.030 -32.785 -3.581 1.00 75.69 1464 ASP A CA 1
ATOM 11275 C C . ASP A 1 1464 ? 41.428 -31.362 -4.041 1.00 75.69 1464 ASP A C 1
ATOM 11277 O O . ASP A 1 1464 ? 41.078 -30.905 -5.135 1.00 75.69 1464 ASP A O 1
ATOM 11281 N N . TRP A 1 1465 ? 42.137 -30.637 -3.165 1.00 82.19 1465 TRP A N 1
ATOM 11282 C CA . TRP A 1 1465 ? 42.592 -29.256 -3.380 1.00 82.19 1465 TRP A CA 1
ATOM 11283 C C . TRP A 1 1465 ? 43.550 -29.105 -4.573 1.00 82.19 1465 TRP A C 1
ATOM 11285 O O . TRP A 1 1465 ? 43.441 -28.138 -5.327 1.00 82.19 1465 TRP A O 1
ATOM 11295 N N . ASN A 1 1466 ? 44.460 -30.061 -4.784 1.00 83.31 1466 ASN A N 1
ATOM 11296 C CA . ASN A 1 1466 ? 45.461 -29.980 -5.852 1.00 83.31 1466 ASN A CA 1
ATOM 11297 C C . ASN A 1 1466 ? 44.818 -30.193 -7.228 1.00 83.31 1466 ASN A C 1
ATOM 11299 O O . ASN A 1 1466 ? 45.076 -29.433 -8.160 1.00 83.31 1466 ASN A O 1
ATOM 11303 N N . GLU A 1 1467 ? 43.913 -31.166 -7.338 1.00 83.50 1467 GLU A N 1
ATOM 11304 C CA . GLU A 1 1467 ? 43.118 -31.405 -8.542 1.00 83.50 1467 GLU A CA 1
ATOM 11305 C C . GLU A 1 1467 ? 42.222 -30.196 -8.861 1.00 83.50 1467 GLU A C 1
ATOM 11307 O O . GLU A 1 1467 ? 42.087 -29.793 -10.019 1.00 83.50 1467 GLU A O 1
ATOM 11312 N N . ALA A 1 1468 ? 41.654 -29.555 -7.833 1.00 87.38 1468 ALA A N 1
ATOM 11313 C CA . ALA A 1 1468 ? 40.884 -28.328 -8.003 1.00 87.38 1468 ALA A CA 1
ATOM 11314 C C . ALA A 1 1468 ? 41.735 -27.175 -8.568 1.00 87.38 1468 ALA A C 1
ATOM 11316 O O . ALA A 1 1468 ? 41.274 -26.482 -9.481 1.00 87.38 1468 ALA A O 1
ATOM 11317 N N . LEU A 1 1469 ? 42.968 -26.984 -8.080 1.00 85.38 1469 LEU A N 1
ATOM 11318 C CA . LEU A 1 1469 ? 43.901 -25.981 -8.611 1.00 85.38 1469 LEU A CA 1
ATOM 11319 C C . LEU A 1 1469 ? 44.268 -26.255 -10.078 1.00 85.38 1469 LEU A C 1
ATOM 11321 O O . LEU A 1 1469 ? 44.191 -25.340 -10.905 1.00 85.38 1469 LEU A O 1
ATOM 11325 N N . ASP A 1 1470 ? 44.568 -27.508 -10.430 1.00 85.69 1470 ASP A N 1
ATOM 11326 C CA . ASP A 1 1470 ? 44.875 -27.909 -11.809 1.00 85.69 1470 ASP A CA 1
ATOM 11327 C C . ASP A 1 1470 ? 43.690 -27.653 -12.761 1.00 85.69 1470 ASP A C 1
ATOM 11329 O O . ASP A 1 1470 ? 43.863 -27.110 -13.858 1.00 85.69 1470 ASP A O 1
ATOM 11333 N N . ILE A 1 1471 ? 42.459 -27.960 -12.334 1.00 87.12 1471 ILE A N 1
ATOM 11334 C CA . ILE A 1 1471 ? 41.240 -27.705 -13.122 1.00 87.12 1471 ILE A CA 1
ATOM 11335 C C . ILE A 1 1471 ? 40.962 -26.201 -13.272 1.00 87.12 1471 ILE A C 1
ATOM 11337 O O . ILE A 1 1471 ? 40.473 -25.758 -14.319 1.00 87.12 1471 ILE A O 1
ATOM 11341 N N . ILE A 1 1472 ? 41.260 -25.379 -12.262 1.00 89.25 1472 ILE A N 1
ATOM 11342 C CA . ILE A 1 1472 ? 41.128 -23.918 -12.376 1.00 89.25 1472 ILE A CA 1
ATOM 11343 C C . ILE A 1 1472 ? 42.118 -23.377 -13.414 1.00 89.25 1472 ILE A C 1
ATOM 11345 O O . ILE A 1 1472 ? 41.729 -22.585 -14.281 1.00 89.25 1472 ILE A O 1
ATOM 11349 N N . MET A 1 1473 ? 43.369 -23.834 -13.354 1.00 85.88 1473 MET A N 1
ATOM 11350 C CA . MET A 1 1473 ? 44.460 -23.360 -14.202 1.00 85.88 1473 MET A CA 1
ATOM 11351 C C . MET A 1 1473 ? 44.304 -23.783 -15.671 1.00 85.88 1473 MET A C 1
ATOM 11353 O O . MET A 1 1473 ? 44.388 -22.935 -16.568 1.00 85.88 1473 MET A O 1
ATOM 11357 N N . PHE A 1 1474 ? 44.039 -25.068 -15.925 1.00 86.81 1474 PHE A N 1
ATOM 11358 C CA . PHE A 1 1474 ? 44.048 -25.645 -17.276 1.00 86.81 1474 PHE A CA 1
ATOM 11359 C C . PHE A 1 1474 ? 42.658 -25.874 -17.881 1.00 86.81 1474 PHE A C 1
ATOM 11361 O O . PHE A 1 1474 ? 42.543 -25.994 -19.101 1.00 86.81 1474 PHE A O 1
ATOM 11368 N N . GLY A 1 1475 ? 41.600 -25.921 -17.068 1.00 85.00 1475 GLY A N 1
ATOM 11369 C CA . GLY A 1 1475 ? 40.241 -26.186 -17.546 1.00 85.00 1475 GLY A CA 1
ATOM 11370 C C . GLY A 1 1475 ? 39.627 -25.036 -18.352 1.00 85.00 1475 GLY A C 1
ATOM 11371 O O . GLY A 1 1475 ? 40.094 -23.893 -18.330 1.00 85.00 1475 GLY A O 1
ATOM 11372 N N . SER A 1 1476 ? 38.514 -25.313 -19.032 1.00 86.44 1476 SER A N 1
ATOM 11373 C CA . SER A 1 1476 ? 37.621 -24.271 -19.574 1.00 86.44 1476 SER A CA 1
ATOM 11374 C C . SER A 1 1476 ? 37.009 -23.411 -18.449 1.00 86.44 1476 SER A C 1
ATOM 11376 O O . SER A 1 1476 ? 37.012 -23.830 -17.288 1.00 86.44 1476 SER A O 1
ATOM 11378 N N . PRO A 1 1477 ? 36.518 -22.186 -18.718 1.00 83.94 1477 PRO A N 1
ATOM 11379 C CA . PRO A 1 1477 ? 35.786 -21.382 -17.732 1.00 83.94 1477 PRO A CA 1
ATOM 11380 C C . PRO A 1 1477 ? 34.665 -22.136 -17.012 1.00 83.94 1477 PRO A C 1
ATOM 11382 O O . PRO A 1 1477 ? 34.489 -21.947 -15.811 1.00 83.94 1477 PRO A O 1
ATOM 11385 N N . GLU A 1 1478 ? 33.969 -23.022 -17.718 1.00 82.62 1478 GLU A N 1
ATOM 11386 C CA . GLU A 1 1478 ? 32.885 -23.852 -17.205 1.00 82.62 1478 GLU A CA 1
ATOM 11387 C C . GLU A 1 1478 ? 33.412 -24.980 -16.308 1.00 82.62 1478 GLU A C 1
ATOM 11389 O O . GLU A 1 1478 ? 32.919 -25.147 -15.196 1.00 82.62 1478 GLU A O 1
ATOM 11394 N N . GLN A 1 1479 ? 34.453 -25.711 -16.731 1.00 86.00 1479 GLN A N 1
ATOM 11395 C CA . GLN A 1 1479 ? 35.070 -26.771 -15.913 1.00 86.00 1479 GLN A CA 1
ATOM 11396 C C . GLN A 1 1479 ? 35.692 -26.219 -14.627 1.00 86.00 1479 GLN A C 1
ATOM 11398 O O . GLN A 1 1479 ? 35.565 -26.817 -13.559 1.00 86.00 1479 GLN A O 1
ATOM 11403 N N . SER A 1 1480 ? 36.317 -25.043 -14.696 1.00 89.81 1480 SER A N 1
ATOM 11404 C CA . SER A 1 1480 ? 36.933 -24.409 -13.529 1.00 89.81 1480 SER A CA 1
ATOM 11405 C C . SER A 1 1480 ? 35.934 -24.004 -12.451 1.00 89.81 1480 SER A C 1
ATOM 11407 O O . SER A 1 1480 ? 36.345 -23.810 -11.311 1.00 89.81 1480 SER A O 1
ATOM 11409 N N . VAL A 1 1481 ? 34.635 -23.904 -12.762 1.00 89.62 1481 VAL A N 1
ATOM 11410 C CA . VAL A 1 1481 ? 33.598 -23.692 -11.741 1.00 89.62 1481 VAL A CA 1
ATOM 11411 C C . VAL A 1 1481 ? 33.565 -24.850 -10.744 1.00 89.62 1481 VAL A C 1
ATOM 11413 O O . VAL A 1 1481 ? 33.361 -24.602 -9.558 1.00 89.62 1481 VAL A O 1
ATOM 11416 N N . GLU A 1 1482 ? 33.801 -26.090 -11.180 1.00 87.94 1482 GLU A N 1
ATOM 11417 C CA . GLU A 1 1482 ? 33.843 -27.239 -10.268 1.00 87.94 1482 GLU A CA 1
ATOM 11418 C C . GLU A 1 1482 ? 35.074 -27.188 -9.352 1.00 87.94 1482 GLU A C 1
ATOM 11420 O O . GLU A 1 1482 ? 34.931 -27.362 -8.144 1.00 87.94 1482 GLU A O 1
ATOM 11425 N N . GLY A 1 1483 ? 36.247 -26.814 -9.878 1.00 89.25 1483 GLY A N 1
ATOM 11426 C CA . GLY A 1 1483 ? 37.436 -26.559 -9.051 1.00 89.25 1483 GLY A CA 1
ATOM 11427 C C . GLY A 1 1483 ? 37.223 -25.419 -8.046 1.00 89.25 1483 GLY A C 1
ATOM 11428 O O . GLY A 1 1483 ? 37.511 -25.562 -6.861 1.00 89.25 1483 GLY A O 1
ATOM 11429 N N . MET A 1 1484 ? 36.616 -24.307 -8.476 1.00 93.81 1484 MET A N 1
ATOM 11430 C CA . MET A 1 1484 ? 36.309 -23.169 -7.598 1.00 93.81 1484 MET A CA 1
ATOM 11431 C C . MET A 1 1484 ? 35.320 -23.523 -6.477 1.00 93.81 1484 MET A C 1
ATOM 11433 O O . MET A 1 1484 ? 35.428 -22.983 -5.379 1.00 93.81 1484 MET A O 1
ATOM 11437 N N . LYS A 1 1485 ? 34.364 -24.436 -6.711 1.00 90.69 1485 LYS A N 1
ATOM 11438 C CA . LYS A 1 1485 ? 33.459 -24.917 -5.650 1.00 90.69 1485 LYS A CA 1
ATOM 11439 C C . LYS A 1 1485 ? 34.212 -25.662 -4.554 1.00 90.69 1485 LYS A C 1
ATOM 11441 O O . LYS A 1 1485 ? 33.910 -25.428 -3.386 1.00 90.69 1485 LYS A O 1
ATOM 11446 N N . VAL A 1 1486 ? 35.158 -26.526 -4.927 1.00 90.69 1486 VAL A N 1
ATOM 11447 C CA . VAL A 1 1486 ? 36.000 -27.252 -3.965 1.00 90.69 1486 VAL A CA 1
ATOM 11448 C C . VAL A 1 1486 ? 36.849 -26.260 -3.177 1.00 90.69 1486 VAL A C 1
ATOM 11450 O O . VAL A 1 1486 ? 36.779 -26.255 -1.954 1.00 90.69 1486 VAL A O 1
ATOM 11453 N N . VAL A 1 1487 ? 37.520 -25.318 -3.849 1.00 91.75 1487 VAL A N 1
ATOM 11454 C CA . VAL A 1 1487 ? 38.301 -24.262 -3.175 1.00 91.75 1487 VAL A CA 1
ATOM 11455 C C . VAL A 1 1487 ? 37.446 -23.453 -2.193 1.00 91.75 1487 VAL A C 1
ATOM 11457 O O . VAL A 1 1487 ? 37.846 -23.255 -1.051 1.00 91.75 1487 VAL A O 1
ATOM 11460 N N . CYS A 1 1488 ? 36.248 -23.009 -2.586 1.00 90.50 1488 CYS A N 1
ATOM 11461 C CA . CYS A 1 1488 ? 35.335 -22.305 -1.679 1.00 90.50 1488 CYS A CA 1
ATOM 11462 C C . CYS A 1 1488 ? 34.900 -23.164 -0.482 1.00 90.50 1488 CYS A C 1
ATOM 11464 O O . CYS A 1 1488 ? 34.720 -22.637 0.615 1.00 90.50 1488 CYS A O 1
ATOM 11466 N N . HIS A 1 1489 ? 34.691 -24.467 -0.686 1.00 88.00 1489 HIS A N 1
ATOM 11467 C CA . HIS A 1 1489 ? 34.332 -25.385 0.390 1.00 88.00 1489 HIS A CA 1
ATOM 11468 C C . HIS A 1 1489 ? 35.475 -25.530 1.399 1.00 88.00 1489 HIS A C 1
ATOM 11470 O O . HIS A 1 1489 ? 35.240 -25.359 2.594 1.00 88.00 1489 HIS A O 1
ATOM 11476 N N . GLU A 1 1490 ? 36.702 -25.736 0.921 1.00 86.69 1490 GLU A N 1
ATOM 11477 C CA . GLU A 1 1490 ? 37.904 -25.838 1.755 1.00 86.69 1490 GLU A CA 1
ATOM 11478 C C . GLU A 1 1490 ? 38.199 -24.526 2.494 1.00 86.69 1490 GLU A C 1
ATOM 11480 O O . GLU A 1 1490 ? 38.422 -24.532 3.701 1.00 86.69 1490 GLU A O 1
ATOM 11485 N N . LEU A 1 1491 ? 38.088 -23.370 1.826 1.00 87.94 1491 LEU A N 1
ATOM 11486 C CA . LEU A 1 1491 ? 38.231 -22.059 2.474 1.00 87.94 1491 LEU A CA 1
ATOM 11487 C C . LEU A 1 1491 ? 37.184 -21.841 3.576 1.00 87.94 1491 LEU A C 1
ATOM 11489 O O . LEU A 1 1491 ? 37.491 -21.260 4.621 1.00 87.94 1491 LEU A O 1
ATOM 11493 N N . ALA A 1 1492 ? 35.948 -22.299 3.361 1.00 86.00 1492 ALA A N 1
ATOM 11494 C CA . ALA A 1 1492 ? 34.885 -22.212 4.356 1.00 86.00 1492 ALA A CA 1
ATOM 11495 C C . ALA A 1 1492 ? 35.110 -23.174 5.534 1.00 86.00 1492 ALA A C 1
ATOM 11497 O O . ALA A 1 1492 ? 34.844 -22.790 6.672 1.00 86.00 1492 ALA A O 1
ATOM 11498 N N . GLN A 1 1493 ? 35.607 -24.392 5.291 1.00 84.69 1493 GLN A N 1
ATOM 11499 C CA . GLN A 1 1493 ? 35.993 -25.318 6.359 1.00 84.69 1493 GLN A CA 1
ATOM 11500 C C . GLN A 1 1493 ? 37.165 -24.764 7.174 1.00 84.69 1493 GLN A C 1
ATOM 11502 O O . GLN A 1 1493 ? 37.063 -24.683 8.395 1.00 84.69 1493 GLN A O 1
ATOM 11507 N N . ALA A 1 1494 ? 38.217 -24.284 6.507 1.00 83.25 1494 ALA A N 1
ATOM 11508 C CA . ALA A 1 1494 ? 39.389 -23.701 7.151 1.00 83.25 1494 ALA A CA 1
ATOM 11509 C C . ALA A 1 1494 ? 39.044 -22.447 7.970 1.00 83.25 1494 ALA A C 1
ATOM 11511 O O . ALA A 1 1494 ? 39.588 -22.241 9.047 1.00 83.25 1494 ALA A O 1
ATOM 11512 N N . SER A 1 1495 ? 38.084 -21.635 7.513 1.00 79.88 1495 SER A N 1
ATOM 11513 C CA . SER A 1 1495 ? 37.602 -20.469 8.271 1.00 79.88 1495 SER A CA 1
ATOM 11514 C C . SER A 1 1495 ? 36.798 -20.833 9.529 1.00 79.88 1495 SER A C 1
ATOM 11516 O O . SER A 1 1495 ? 36.589 -19.968 10.376 1.00 79.88 1495 SER A O 1
ATOM 11518 N N . ASN A 1 1496 ? 36.324 -22.078 9.645 1.00 78.88 1496 ASN A N 1
ATOM 11519 C CA . ASN A 1 1496 ? 35.598 -22.585 10.812 1.00 78.88 1496 ASN A CA 1
ATOM 11520 C C . ASN A 1 1496 ? 36.484 -23.427 11.750 1.00 78.88 1496 ASN A C 1
ATOM 11522 O O . ASN A 1 1496 ? 35.986 -23.868 12.786 1.00 78.88 1496 ASN A O 1
ATOM 11526 N N . ASP A 1 1497 ? 37.755 -23.661 11.401 1.00 77.38 1497 ASP A N 1
ATOM 11527 C CA . ASP A 1 1497 ? 38.712 -24.389 12.238 1.00 77.38 1497 ASP A CA 1
ATOM 11528 C C . ASP A 1 1497 ? 39.166 -23.507 13.422 1.00 77.38 1497 ASP A C 1
ATOM 11530 O O . ASP A 1 1497 ? 39.833 -22.492 13.198 1.00 77.38 1497 ASP A O 1
ATOM 11534 N N . PRO A 1 1498 ? 38.832 -23.854 14.683 1.00 69.50 1498 PRO A N 1
ATOM 11535 C CA . PRO A 1 1498 ? 39.186 -23.049 15.853 1.00 69.50 1498 PRO A CA 1
ATOM 11536 C C . PRO A 1 1498 ? 40.694 -22.931 16.088 1.00 69.50 1498 PRO A C 1
ATOM 11538 O O . PRO A 1 1498 ? 41.129 -21.971 16.721 1.00 69.50 1498 PRO A O 1
ATOM 11541 N N . GLU A 1 1499 ? 41.479 -23.912 15.630 1.00 71.31 1499 GLU A N 1
ATOM 11542 C CA . GLU A 1 1499 ? 42.935 -23.934 15.815 1.00 71.31 1499 GLU A CA 1
ATOM 11543 C C . GLU A 1 1499 ? 43.682 -23.161 14.710 1.00 71.31 1499 GLU A C 1
ATOM 11545 O O . GLU A 1 1499 ? 44.899 -23.018 14.794 1.00 71.31 1499 GLU A O 1
ATOM 11550 N N . GLU A 1 1500 ? 42.976 -22.653 13.685 1.00 73.81 1500 GLU A N 1
ATOM 11551 C CA . GLU A 1 1500 ? 43.522 -22.020 12.465 1.00 73.81 1500 GLU A CA 1
ATOM 11552 C C . GLU A 1 1500 ? 44.581 -22.860 11.712 1.00 73.81 1500 GLU A C 1
ATOM 11554 O O . GLU A 1 1500 ? 45.216 -22.374 10.772 1.00 73.81 1500 GLU A O 1
ATOM 11559 N N . SER A 1 1501 ? 44.739 -24.137 12.068 1.00 77.50 1501 SER A N 1
ATOM 11560 C CA . SER A 1 1501 ? 45.749 -25.047 11.522 1.00 77.50 1501 SER A CA 1
ATOM 11561 C C . SER A 1 1501 ? 45.552 -25.289 10.023 1.00 77.50 1501 SER A C 1
ATOM 11563 O O . SER A 1 1501 ? 46.511 -25.276 9.250 1.00 77.50 1501 SER A O 1
ATOM 11565 N N . ALA A 1 1502 ? 44.292 -25.411 9.596 1.00 81.56 1502 ALA A N 1
ATOM 11566 C CA . ALA A 1 1502 ? 43.928 -25.558 8.193 1.00 81.56 1502 ALA A CA 1
ATOM 11567 C C . ALA A 1 1502 ? 44.243 -24.295 7.372 1.00 81.56 1502 ALA A C 1
ATOM 11569 O O . ALA A 1 1502 ? 44.659 -24.391 6.220 1.00 81.56 1502 ALA A O 1
ATOM 11570 N N . ILE A 1 1503 ? 44.090 -23.097 7.954 1.00 84.81 1503 ILE A N 1
ATOM 11571 C CA . ILE A 1 1503 ? 44.439 -21.844 7.268 1.00 84.81 1503 ILE A CA 1
ATOM 11572 C C . ILE A 1 1503 ? 45.951 -21.780 7.035 1.00 84.81 1503 ILE A C 1
ATOM 11574 O O . ILE A 1 1503 ? 46.369 -21.404 5.943 1.00 84.81 1503 ILE A O 1
ATOM 11578 N N . ASP A 1 1504 ? 46.763 -22.170 8.018 1.00 83.25 1504 ASP A N 1
ATOM 11579 C CA . ASP A 1 1504 ? 48.226 -22.123 7.914 1.00 83.25 1504 ASP A CA 1
ATOM 11580 C C . ASP A 1 1504 ? 48.781 -23.098 6.851 1.00 83.25 1504 ASP A C 1
ATOM 11582 O O . ASP A 1 1504 ? 49.799 -22.809 6.216 1.00 83.25 1504 ASP A O 1
ATOM 11586 N N . GLU A 1 1505 ? 48.097 -24.218 6.588 1.00 83.69 1505 GLU A N 1
ATOM 11587 C CA . GLU A 1 1505 ? 48.391 -25.099 5.447 1.00 83.69 1505 GLU A CA 1
ATOM 11588 C C . GLU A 1 1505 ? 48.069 -24.411 4.109 1.00 83.69 1505 GLU A C 1
ATOM 11590 O O . GLU A 1 1505 ? 48.925 -24.354 3.223 1.00 83.69 1505 GLU A O 1
ATOM 11595 N N . LEU A 1 1506 ? 46.875 -23.813 3.990 1.00 87.75 1506 LEU A N 1
ATOM 11596 C CA . LEU A 1 1506 ? 46.412 -23.132 2.771 1.00 87.75 1506 LEU A CA 1
ATOM 11597 C C . LEU A 1 1506 ? 47.213 -21.865 2.434 1.00 87.75 1506 LEU A C 1
ATOM 11599 O O . LEU A 1 1506 ? 47.296 -21.472 1.269 1.00 87.75 1506 LEU A O 1
ATOM 11603 N N . VAL A 1 1507 ? 47.832 -21.225 3.430 1.00 89.75 1507 VAL A N 1
ATOM 11604 C CA . VAL A 1 1507 ? 48.713 -20.058 3.242 1.00 89.75 1507 VAL A CA 1
ATOM 11605 C C . VAL A 1 1507 ? 49.855 -20.355 2.263 1.00 89.75 1507 VAL A C 1
ATOM 11607 O O . VAL A 1 1507 ? 50.239 -19.462 1.507 1.00 89.75 1507 VAL A O 1
ATOM 11610 N N . LYS A 1 1508 ? 50.363 -21.596 2.213 1.00 88.38 1508 LYS A N 1
ATOM 11611 C CA . LYS A 1 1508 ? 51.449 -21.995 1.295 1.00 88.38 1508 LYS A CA 1
ATOM 11612 C C . LYS A 1 1508 ? 51.037 -21.911 -0.180 1.00 88.38 1508 LYS A C 1
ATOM 11614 O O . LYS A 1 1508 ? 51.870 -21.566 -1.017 1.00 88.38 1508 LYS A O 1
ATOM 11619 N N . ASP A 1 1509 ? 49.759 -22.147 -0.472 1.00 89.69 1509 ASP A N 1
ATOM 11620 C CA . ASP A 1 1509 ? 49.211 -22.181 -1.834 1.00 89.69 1509 ASP A CA 1
ATOM 11621 C C . ASP A 1 1509 ? 48.467 -20.896 -2.223 1.00 89.69 1509 ASP A C 1
ATOM 11623 O O . ASP A 1 1509 ? 48.068 -20.736 -3.378 1.00 89.69 1509 ASP A O 1
ATOM 11627 N N . ALA A 1 1510 ? 48.285 -19.958 -1.288 1.00 92.12 1510 ALA A N 1
ATOM 11628 C CA . ALA A 1 1510 ? 47.480 -18.752 -1.483 1.00 92.12 1510 ALA A CA 1
ATOM 11629 C C . ALA A 1 1510 ? 47.917 -17.926 -2.709 1.00 92.12 1510 ALA A C 1
ATOM 11631 O O . ALA A 1 1510 ? 47.084 -17.528 -3.522 1.00 92.12 1510 ALA A O 1
ATOM 11632 N N . ASP A 1 1511 ? 49.224 -17.712 -2.878 1.00 94.81 1511 ASP A N 1
ATOM 11633 C CA . ASP A 1 1511 ? 49.791 -16.995 -4.027 1.00 94.81 1511 ASP A CA 1
ATOM 11634 C C . ASP A 1 1511 ? 49.526 -17.727 -5.357 1.00 94.81 1511 ASP A C 1
ATOM 11636 O O . ASP A 1 1511 ? 49.105 -17.114 -6.339 1.00 94.81 1511 ASP A O 1
ATOM 11640 N N . GLY A 1 1512 ? 49.696 -19.055 -5.374 1.00 91.81 1512 GLY A N 1
ATOM 11641 C CA . GLY A 1 1512 ? 49.423 -19.894 -6.544 1.00 91.81 1512 GLY A CA 1
ATOM 11642 C C . GLY A 1 1512 ? 47.945 -19.877 -6.939 1.00 91.81 1512 GLY A C 1
ATOM 11643 O O . GLY A 1 1512 ? 47.619 -19.675 -8.111 1.00 91.81 1512 GLY A O 1
ATOM 11644 N N . LEU A 1 1513 ? 47.046 -19.997 -5.957 1.00 93.75 1513 LEU A N 1
ATOM 11645 C CA . LEU A 1 1513 ? 45.601 -19.902 -6.154 1.00 93.75 1513 LEU A CA 1
ATOM 11646 C C . LEU A 1 1513 ? 45.204 -18.545 -6.745 1.00 93.75 1513 LEU A C 1
ATOM 11648 O O . LEU A 1 1513 ? 44.485 -18.492 -7.743 1.00 93.75 1513 LEU A O 1
ATOM 11652 N N . VAL A 1 1514 ? 45.670 -17.441 -6.152 1.00 96.38 1514 VAL A N 1
ATOM 11653 C CA . VAL A 1 1514 ? 45.309 -16.094 -6.617 1.00 96.38 1514 VAL A CA 1
ATOM 11654 C C . VAL A 1 1514 ? 45.860 -15.826 -8.016 1.00 96.38 1514 VAL A C 1
ATOM 11656 O O . VAL A 1 1514 ? 45.146 -15.251 -8.835 1.00 96.38 1514 VAL A O 1
ATOM 11659 N N . SER A 1 1515 ? 47.064 -16.305 -8.335 1.00 93.94 1515 SER A N 1
ATOM 11660 C CA . SER A 1 1515 ? 47.633 -16.222 -9.686 1.00 93.94 1515 SER A CA 1
ATOM 11661 C C . SER A 1 1515 ? 46.791 -16.983 -10.720 1.00 93.94 1515 SER A C 1
ATOM 11663 O O . SER A 1 1515 ? 46.474 -16.458 -11.795 1.00 93.94 1515 SER A O 1
ATOM 11665 N N . CYS A 1 1516 ? 46.330 -18.192 -10.379 1.00 91.75 1516 CYS A N 1
ATOM 11666 C CA . CYS A 1 1516 ? 45.421 -18.963 -11.230 1.00 91.75 1516 CYS A CA 1
ATOM 11667 C C . CYS A 1 1516 ? 44.086 -18.233 -11.438 1.00 91.75 1516 CYS A C 1
ATOM 11669 O O . CYS A 1 1516 ? 43.604 -18.124 -12.568 1.00 91.75 1516 CYS A O 1
ATOM 11671 N N . LEU A 1 1517 ? 43.501 -17.692 -10.364 1.00 95.62 1517 LEU A N 1
ATOM 11672 C CA . LEU A 1 1517 ? 42.232 -16.967 -10.415 1.00 95.62 1517 LEU A CA 1
ATOM 11673 C C . LEU A 1 1517 ? 42.343 -15.646 -11.186 1.00 95.62 1517 LEU A C 1
ATOM 11675 O O . LEU A 1 1517 ? 41.441 -15.348 -11.962 1.00 95.62 1517 LEU A O 1
ATOM 11679 N N . ALA A 1 1518 ? 43.434 -14.887 -11.042 1.00 93.88 1518 ALA A N 1
ATOM 11680 C CA . ALA A 1 1518 ? 43.667 -13.641 -11.779 1.00 93.88 1518 ALA A CA 1
ATOM 11681 C C . ALA A 1 1518 ? 43.653 -13.880 -13.297 1.00 93.88 1518 ALA A C 1
ATOM 11683 O O . ALA A 1 1518 ? 42.871 -13.259 -14.016 1.00 93.88 1518 ALA A O 1
ATOM 11684 N N . ASN A 1 1519 ? 44.404 -14.881 -13.770 1.00 89.75 1519 ASN A N 1
ATOM 11685 C CA . ASN A 1 1519 ? 44.368 -15.313 -15.172 1.00 89.75 1519 ASN A CA 1
ATOM 11686 C C . ASN A 1 1519 ? 42.973 -15.799 -15.604 1.00 89.75 1519 ASN A C 1
ATOM 11688 O O . ASN A 1 1519 ? 42.586 -15.682 -16.772 1.00 89.75 1519 ASN A O 1
ATOM 11692 N N . LYS A 1 1520 ? 42.196 -16.363 -14.672 1.00 93.38 1520 LYS A N 1
ATOM 11693 C CA . LYS A 1 1520 ? 40.843 -16.854 -14.940 1.00 93.38 1520 LYS A CA 1
ATOM 11694 C C . LYS A 1 1520 ? 39.795 -15.746 -15.016 1.00 93.38 1520 LYS A C 1
ATOM 11696 O O . LYS A 1 1520 ? 38.820 -15.914 -15.750 1.00 93.38 1520 LYS A O 1
ATOM 11701 N N . VAL A 1 1521 ? 39.988 -14.614 -14.334 1.00 94.69 1521 VAL A N 1
ATOM 11702 C CA . VAL A 1 1521 ? 39.111 -13.435 -14.453 1.00 94.69 1521 VAL A CA 1
ATOM 11703 C C . VAL A 1 1521 ? 39.028 -13.000 -15.916 1.00 94.69 1521 VAL A C 1
ATOM 11705 O O . VAL A 1 1521 ? 37.927 -12.978 -16.458 1.00 94.69 1521 VAL A O 1
ATOM 11708 N N . ALA A 1 1522 ? 40.163 -12.791 -16.591 1.00 88.75 1522 ALA A N 1
ATOM 11709 C CA . ALA A 1 1522 ? 40.185 -12.431 -18.012 1.00 88.75 1522 ALA A CA 1
ATOM 11710 C C . ALA A 1 1522 ? 39.404 -13.430 -18.883 1.00 88.75 1522 ALA A C 1
ATOM 11712 O O . ALA A 1 1522 ? 38.450 -13.062 -19.566 1.00 88.75 1522 ALA A O 1
ATOM 11713 N N . LYS A 1 1523 ? 39.731 -14.725 -18.771 1.00 90.38 1523 LYS A N 1
ATOM 11714 C CA . LYS A 1 1523 ? 39.100 -15.790 -19.571 1.00 90.38 1523 LYS A CA 1
ATOM 11715 C C . LYS A 1 1523 ? 37.589 -15.911 -19.337 1.00 90.38 1523 LYS A C 1
ATOM 11717 O O . LYS A 1 1523 ? 36.840 -16.147 -20.278 1.00 90.38 1523 LYS A O 1
ATOM 11722 N N . THR A 1 1524 ? 37.131 -15.798 -18.089 1.00 92.38 1524 THR A N 1
ATOM 11723 C CA . THR A 1 1524 ? 35.703 -15.955 -17.743 1.00 92.38 1524 THR A CA 1
ATOM 11724 C C . THR A 1 1524 ? 34.868 -14.780 -18.228 1.00 92.38 1524 THR A C 1
ATOM 11726 O O . THR A 1 1524 ? 33.769 -14.986 -18.746 1.00 92.38 1524 THR A O 1
ATOM 11729 N N . PHE A 1 1525 ? 35.390 -13.559 -18.101 1.00 93.31 1525 PHE A N 1
ATOM 11730 C CA . PHE A 1 1525 ? 34.725 -12.372 -18.614 1.00 93.31 1525 PHE A CA 1
ATOM 11731 C C . PHE A 1 1525 ? 34.716 -12.330 -20.144 1.00 93.31 1525 PHE A C 1
ATOM 11733 O O . PHE A 1 1525 ? 33.672 -12.013 -20.707 1.00 93.31 1525 PHE A O 1
ATOM 11740 N N . ASP A 1 1526 ? 35.800 -12.726 -20.819 1.00 88.81 1526 ASP A N 1
ATOM 11741 C CA . ASP A 1 1526 ? 35.823 -12.836 -22.283 1.00 88.81 1526 ASP A CA 1
ATOM 11742 C C . ASP A 1 1526 ? 34.799 -13.856 -22.796 1.00 88.81 1526 ASP A C 1
ATOM 11744 O O . ASP A 1 1526 ? 33.986 -13.531 -23.660 1.00 88.81 1526 ASP A O 1
ATOM 11748 N N . VAL A 1 1527 ? 34.757 -15.063 -22.223 1.00 87.56 1527 VAL A N 1
ATOM 11749 C CA . VAL A 1 1527 ? 33.787 -16.096 -22.631 1.00 87.56 1527 VAL A CA 1
ATOM 11750 C C . VAL A 1 1527 ? 32.346 -15.663 -22.347 1.00 87.56 1527 VAL A C 1
ATOM 11752 O O . VAL A 1 1527 ? 31.462 -15.850 -23.184 1.00 87.56 1527 VAL A O 1
ATOM 11755 N N . SER A 1 1528 ? 32.108 -14.978 -21.229 1.00 87.44 1528 SER A N 1
ATOM 11756 C CA . SER A 1 1528 ? 30.790 -14.412 -20.924 1.00 87.44 1528 SER A CA 1
ATOM 11757 C C . SER A 1 1528 ? 30.420 -13.244 -21.855 1.00 87.44 1528 SER A C 1
ATOM 11759 O O . SER A 1 1528 ? 29.257 -13.077 -22.217 1.00 87.44 1528 SER A O 1
ATOM 11761 N N . LEU A 1 1529 ? 31.394 -12.446 -22.309 1.00 84.69 1529 LEU A N 1
ATOM 11762 C CA . LEU A 1 1529 ? 31.184 -11.421 -23.338 1.00 84.69 1529 LEU A CA 1
ATOM 11763 C C . LEU A 1 1529 ? 30.884 -12.014 -24.718 1.00 84.69 1529 LEU A C 1
ATOM 11765 O O . LEU A 1 1529 ? 30.196 -11.371 -25.512 1.00 84.69 1529 LEU A O 1
ATOM 11769 N N . MET A 1 1530 ? 31.368 -13.225 -24.994 1.00 84.12 1530 MET A N 1
ATOM 11770 C CA . MET A 1 1530 ? 31.041 -14.003 -26.193 1.00 84.12 1530 MET A CA 1
ATOM 11771 C C . MET A 1 1530 ? 29.659 -14.678 -26.118 1.00 84.12 1530 MET A C 1
ATOM 11773 O O . MET A 1 1530 ? 29.292 -15.416 -27.028 1.00 84.12 1530 MET A O 1
ATOM 11777 N N . GLY A 1 1531 ? 28.873 -14.402 -25.070 1.00 78.06 1531 GLY A N 1
ATOM 11778 C CA . GLY A 1 1531 ? 27.493 -14.868 -24.923 1.00 78.06 1531 GLY A CA 1
ATOM 11779 C C . GLY A 1 1531 ? 27.317 -16.082 -24.012 1.00 78.06 1531 GLY A C 1
ATOM 11780 O O . GLY A 1 1531 ? 26.194 -16.562 -23.872 1.00 78.06 1531 GLY A O 1
ATOM 11781 N N . ALA A 1 1532 ? 28.384 -16.576 -23.376 1.00 82.12 1532 ALA A N 1
ATOM 11782 C CA . ALA A 1 1532 ? 28.253 -17.593 -22.338 1.00 82.12 1532 ALA A CA 1
ATOM 11783 C C . ALA A 1 1532 ? 27.641 -17.014 -21.049 1.00 82.12 1532 ALA A C 1
ATOM 11785 O O . ALA A 1 1532 ? 27.640 -15.803 -20.816 1.00 82.12 1532 ALA A O 1
ATOM 11786 N N . SER A 1 1533 ? 27.142 -17.897 -20.182 1.00 84.56 1533 SER A N 1
ATOM 11787 C CA . SER A 1 1533 ? 26.577 -17.501 -18.889 1.00 84.56 1533 SER A CA 1
ATOM 11788 C C . SER A 1 1533 ? 27.613 -16.798 -18.009 1.00 84.56 1533 SER A C 1
ATOM 11790 O O . SER A 1 1533 ? 28.722 -17.300 -17.812 1.00 84.56 1533 SER A O 1
ATOM 11792 N N . SER A 1 1534 ? 27.201 -15.717 -17.337 1.00 88.06 1534 SER A N 1
ATOM 11793 C CA . SER A 1 1534 ? 28.045 -14.995 -16.369 1.00 88.06 1534 SER A CA 1
ATOM 11794 C C . SER A 1 1534 ? 28.334 -15.769 -15.074 1.00 88.06 1534 SER A C 1
ATOM 11796 O O . SER A 1 1534 ? 28.976 -15.261 -14.147 1.00 88.06 1534 SER A O 1
ATOM 11798 N N . ARG A 1 1535 ? 27.864 -17.019 -14.975 1.00 87.62 1535 ARG A N 1
ATOM 11799 C CA . ARG A 1 1535 ? 28.090 -17.915 -13.838 1.00 87.62 1535 ARG A CA 1
ATOM 11800 C C . ARG A 1 1535 ? 29.573 -18.052 -13.500 1.00 87.62 1535 ARG A C 1
ATOM 11802 O O . ARG A 1 1535 ? 29.925 -17.940 -12.328 1.00 87.62 1535 ARG A O 1
ATOM 11809 N N . SER A 1 1536 ? 30.433 -18.268 -14.491 1.00 91.44 1536 SER A N 1
ATOM 11810 C CA . SER A 1 1536 ? 31.871 -18.456 -14.263 1.00 91.44 1536 SER A CA 1
ATOM 11811 C C . SER A 1 1536 ? 32.531 -17.187 -13.693 1.00 91.44 1536 SER A C 1
ATOM 11813 O O . SER A 1 1536 ? 33.298 -17.287 -12.733 1.00 91.44 1536 SER A O 1
ATOM 11815 N N . CYS A 1 1537 ? 32.121 -15.993 -14.152 1.00 94.69 1537 CYS A N 1
ATOM 11816 C CA . CYS A 1 1537 ? 32.515 -14.704 -13.565 1.00 94.69 1537 CYS A CA 1
ATOM 11817 C C . CYS A 1 1537 ? 32.122 -14.598 -12.082 1.00 94.69 1537 CYS A C 1
ATOM 11819 O O . CYS A 1 1537 ? 32.913 -14.163 -11.246 1.00 94.69 1537 CYS A O 1
ATOM 11821 N N . LYS A 1 1538 ? 30.901 -15.010 -11.717 1.00 93.06 1538 LYS A N 1
ATOM 11822 C CA . LYS A 1 1538 ? 30.444 -14.965 -10.316 1.00 93.06 1538 LYS A CA 1
ATOM 11823 C C . LYS A 1 1538 ? 31.283 -15.872 -9.418 1.00 93.06 1538 LYS A C 1
ATOM 11825 O O . LYS A 1 1538 ? 31.642 -15.458 -8.319 1.00 93.06 1538 LYS A O 1
ATOM 11830 N N . TYR A 1 1539 ? 31.602 -17.084 -9.877 1.00 94.31 1539 TYR A N 1
ATOM 11831 C CA . TYR A 1 1539 ? 32.418 -18.024 -9.105 1.00 94.31 1539 TYR A CA 1
ATOM 11832 C C . TYR A 1 1539 ? 33.856 -17.531 -8.931 1.00 94.31 1539 TYR A C 1
ATOM 11834 O O . TYR A 1 1539 ? 34.346 -17.559 -7.803 1.00 94.31 1539 TYR A O 1
ATOM 11842 N N . VAL A 1 1540 ? 34.508 -17.006 -9.977 1.00 96.94 1540 VAL A N 1
ATOM 11843 C CA . VAL A 1 1540 ? 35.892 -16.506 -9.849 1.00 96.94 1540 VAL A CA 1
ATOM 11844 C C . VAL A 1 1540 ? 35.970 -15.306 -8.903 1.00 96.94 1540 VAL A C 1
ATOM 11846 O O . VAL A 1 1540 ? 36.814 -15.284 -8.008 1.00 96.94 1540 VAL A O 1
ATOM 11849 N N . LEU A 1 1541 ? 35.029 -14.358 -9.005 1.00 97.50 1541 LEU A N 1
ATOM 11850 C CA . LEU A 1 1541 ? 34.979 -13.193 -8.117 1.00 97.50 1541 LEU A CA 1
ATOM 11851 C C . LEU A 1 1541 ? 34.639 -13.572 -6.674 1.00 97.50 1541 LEU A C 1
ATOM 11853 O O . LEU A 1 1541 ? 35.206 -13.003 -5.744 1.00 97.50 1541 LEU A O 1
ATOM 11857 N N . ASN A 1 1542 ? 33.728 -14.527 -6.469 1.00 94.12 1542 ASN A N 1
ATOM 11858 C CA . ASN A 1 1542 ? 33.382 -15.005 -5.132 1.00 94.12 1542 ASN A CA 1
ATOM 11859 C C . ASN A 1 1542 ? 34.537 -15.780 -4.481 1.00 94.12 1542 ASN A C 1
ATOM 11861 O O . ASN A 1 1542 ? 34.781 -15.607 -3.291 1.00 94.12 1542 ASN A O 1
ATOM 11865 N N . THR A 1 1543 ? 35.266 -16.588 -5.252 1.00 96.06 1543 THR A N 1
ATOM 11866 C CA . THR A 1 1543 ? 36.441 -17.318 -4.749 1.00 96.06 1543 THR A CA 1
ATOM 11867 C C . THR A 1 1543 ? 37.521 -16.329 -4.314 1.00 96.06 1543 THR A C 1
ATOM 11869 O O . THR A 1 1543 ? 37.954 -16.374 -3.167 1.00 96.06 1543 THR A O 1
ATOM 11872 N N . LEU A 1 1544 ? 37.848 -15.342 -5.162 1.00 97.94 1544 LEU A N 1
ATOM 11873 C CA . LEU A 1 1544 ? 38.758 -14.246 -4.804 1.00 97.94 1544 LEU A CA 1
ATOM 11874 C C . LEU A 1 1544 ? 38.276 -13.470 -3.567 1.00 97.94 1544 LEU A C 1
ATOM 11876 O O . LEU A 1 1544 ? 39.075 -13.154 -2.690 1.00 97.94 1544 LEU A O 1
ATOM 11880 N N . MET A 1 1545 ? 36.973 -13.187 -3.456 1.00 95.19 1545 MET A N 1
ATOM 11881 C CA . MET A 1 1545 ? 36.405 -12.505 -2.288 1.00 95.19 1545 MET A CA 1
ATOM 11882 C C . MET A 1 1545 ? 36.649 -13.285 -0.996 1.00 95.19 1545 MET A C 1
ATOM 11884 O O . MET A 1 1545 ? 37.042 -12.682 -0.000 1.00 95.19 1545 MET A O 1
ATOM 11888 N N . GLN A 1 1546 ? 36.432 -14.602 -1.007 1.00 93.06 1546 GLN A N 1
ATOM 11889 C CA . GLN A 1 1546 ? 36.658 -15.458 0.159 1.00 93.06 1546 GLN A CA 1
ATOM 11890 C C . GLN A 1 1546 ? 38.146 -15.539 0.515 1.00 93.06 1546 GLN A C 1
ATOM 11892 O O . GLN A 1 1546 ? 38.489 -15.392 1.687 1.00 93.06 1546 GLN A O 1
ATOM 11897 N N . THR A 1 1547 ? 39.033 -15.662 -0.478 1.00 94.38 1547 THR A N 1
ATOM 11898 C CA . THR A 1 1547 ? 40.488 -15.646 -0.257 1.00 94.38 1547 THR A CA 1
ATOM 11899 C C . THR A 1 1547 ? 40.947 -14.333 0.387 1.00 94.38 1547 THR A C 1
ATOM 11901 O O . THR A 1 1547 ? 41.623 -14.359 1.411 1.00 94.38 1547 THR A O 1
ATOM 11904 N N . PHE A 1 1548 ? 40.519 -13.176 -0.135 1.00 96.88 1548 PHE A N 1
ATOM 11905 C CA . PHE A 1 1548 ? 40.898 -11.860 0.406 1.00 96.88 1548 PHE A CA 1
ATOM 11906 C C . PHE A 1 1548 ? 40.117 -11.437 1.661 1.00 96.88 1548 PHE A C 1
ATOM 11908 O O . PHE A 1 1548 ? 40.418 -10.406 2.265 1.00 96.88 1548 PHE A O 1
ATOM 11915 N N . GLN A 1 1549 ? 39.106 -12.205 2.075 1.00 92.31 1549 GLN A N 1
ATOM 11916 C CA . GLN A 1 1549 ? 38.415 -11.995 3.347 1.00 92.31 1549 GLN A CA 1
ATOM 11917 C C . GLN A 1 1549 ? 39.215 -12.543 4.536 1.00 92.31 1549 GLN A C 1
ATOM 11919 O O . GLN A 1 1549 ? 39.043 -12.042 5.648 1.00 92.31 1549 GLN A O 1
ATOM 11924 N N . ASN A 1 1550 ? 40.110 -13.506 4.303 1.00 89.75 1550 ASN A N 1
ATOM 11925 C CA . ASN A 1 1550 ? 41.043 -14.013 5.301 1.00 89.75 1550 ASN A CA 1
ATOM 11926 C C . ASN A 1 1550 ? 42.367 -13.230 5.237 1.00 89.75 1550 ASN A C 1
ATOM 11928 O O . ASN A 1 1550 ? 43.071 -13.261 4.228 1.00 89.75 1550 ASN A O 1
ATOM 11932 N N . LYS A 1 1551 ? 42.729 -12.536 6.324 1.00 89.69 1551 LYS A N 1
ATOM 11933 C CA . LYS A 1 1551 ? 43.936 -11.691 6.367 1.00 89.69 1551 LYS A CA 1
ATOM 11934 C C . LYS A 1 1551 ? 45.239 -12.465 6.147 1.00 89.69 1551 LYS A C 1
ATOM 11936 O O . LYS A 1 1551 ? 46.120 -11.919 5.492 1.00 89.69 1551 LYS A O 1
ATOM 11941 N N . LYS A 1 1552 ? 45.359 -13.699 6.659 1.00 90.81 1552 LYS A N 1
ATOM 11942 C CA . LYS A 1 1552 ? 46.568 -14.529 6.502 1.00 90.81 1552 LYS A CA 1
ATOM 11943 C C . LYS A 1 1552 ? 46.782 -14.902 5.034 1.00 90.81 1552 LYS A C 1
ATOM 11945 O O . LYS A 1 1552 ? 47.864 -14.683 4.503 1.00 90.81 1552 LYS A O 1
ATOM 11950 N N . LEU A 1 1553 ? 45.728 -15.377 4.363 1.00 93.25 1553 LEU A N 1
ATOM 11951 C CA . LEU A 1 1553 ? 45.776 -15.703 2.932 1.00 93.25 1553 LEU A CA 1
ATOM 11952 C C . LEU A 1 1553 ? 46.041 -14.455 2.080 1.00 93.25 1553 LEU A C 1
ATOM 11954 O O . LEU A 1 1553 ? 46.877 -14.493 1.184 1.00 93.25 1553 LEU A O 1
ATOM 11958 N N . ALA A 1 1554 ? 45.376 -13.337 2.388 1.00 94.69 1554 ALA A N 1
ATOM 11959 C CA . ALA A 1 1554 ? 45.557 -12.075 1.672 1.00 94.69 1554 ALA A CA 1
ATOM 11960 C C . ALA A 1 1554 ? 46.983 -11.502 1.798 1.00 94.69 1554 ALA A C 1
ATOM 11962 O O . ALA A 1 1554 ? 47.503 -10.971 0.819 1.00 94.69 1554 ALA A O 1
ATOM 11963 N N . HIS A 1 1555 ? 47.620 -11.614 2.972 1.00 91.38 1555 HIS A N 1
ATOM 11964 C CA . HIS A 1 1555 ? 49.013 -11.191 3.186 1.00 91.38 1555 HIS A CA 1
ATOM 11965 C C . HIS A 1 1555 ? 50.039 -12.123 2.526 1.00 91.38 1555 HIS A C 1
ATOM 11967 O O . HIS A 1 1555 ? 51.152 -11.689 2.250 1.00 91.38 1555 HIS A O 1
ATOM 11973 N N . ALA A 1 1556 ? 49.686 -13.384 2.264 1.00 94.19 1556 ALA A N 1
ATOM 11974 C CA . ALA A 1 1556 ? 50.577 -14.358 1.633 1.00 94.19 1556 ALA A CA 1
ATOM 11975 C C . ALA A 1 1556 ? 50.698 -14.193 0.103 1.00 94.19 1556 ALA A C 1
ATOM 11977 O O . ALA A 1 1556 ? 51.582 -14.792 -0.512 1.00 94.19 1556 ALA A O 1
ATOM 11978 N N . VAL A 1 1557 ? 49.828 -13.390 -0.521 1.00 97.19 1557 VAL A N 1
ATOM 11979 C CA . VAL A 1 1557 ? 49.870 -13.099 -1.962 1.00 97.19 1557 VAL A CA 1
ATOM 11980 C C . VAL A 1 1557 ? 51.085 -12.229 -2.279 1.00 97.19 1557 VAL A C 1
ATOM 11982 O O . VAL A 1 1557 ? 51.241 -11.144 -1.717 1.00 97.19 1557 VAL A O 1
ATOM 11985 N N . LYS A 1 1558 ? 51.938 -12.674 -3.208 1.00 95.38 1558 LYS A N 1
ATOM 11986 C CA . LYS A 1 1558 ? 53.155 -11.942 -3.576 1.00 95.38 1558 LYS A CA 1
ATOM 11987 C C . LYS A 1 1558 ? 52.839 -10.713 -4.425 1.00 95.38 1558 LYS A C 1
ATOM 11989 O O . LYS A 1 1558 ? 51.844 -10.665 -5.146 1.00 95.38 1558 LYS A O 1
ATOM 11994 N N . GLU A 1 1559 ? 53.758 -9.750 -4.403 1.00 95.19 1559 GLU A N 1
ATOM 11995 C CA . GLU A 1 1559 ? 53.639 -8.464 -5.102 1.00 95.19 1559 GLU A CA 1
ATOM 11996 C C . GLU A 1 1559 ? 53.295 -8.603 -6.598 1.00 95.19 1559 GLU A C 1
ATOM 11998 O O . GLU A 1 1559 ? 52.356 -7.964 -7.063 1.00 95.19 1559 GLU A O 1
ATOM 12003 N N . GLY A 1 1560 ? 53.974 -9.490 -7.338 1.00 93.69 1560 GLY A N 1
ATOM 12004 C CA . GLY A 1 1560 ? 53.710 -9.688 -8.773 1.00 93.69 1560 GLY A CA 1
ATOM 12005 C C . GLY A 1 1560 ? 52.337 -10.304 -9.076 1.00 93.69 1560 GLY A C 1
ATOM 12006 O O . GLY A 1 1560 ? 51.675 -9.927 -10.044 1.00 93.69 1560 GLY A O 1
ATOM 12007 N N . THR A 1 1561 ? 51.861 -11.213 -8.222 1.00 97.19 1561 THR A N 1
ATOM 12008 C CA . THR A 1 1561 ? 50.509 -11.783 -8.324 1.00 97.19 1561 THR A CA 1
ATOM 12009 C C . THR A 1 1561 ? 49.451 -10.723 -8.020 1.00 97.19 1561 THR A C 1
ATOM 12011 O O . THR A 1 1561 ? 48.440 -10.624 -8.719 1.00 97.19 1561 THR A O 1
ATOM 12014 N N . LEU A 1 1562 ? 49.702 -9.892 -7.004 1.00 97.06 1562 LEU A N 1
ATOM 12015 C CA . LEU A 1 1562 ? 48.843 -8.771 -6.641 1.00 97.06 1562 LEU A CA 1
ATOM 12016 C C . LEU A 1 1562 ? 48.772 -7.724 -7.767 1.00 97.06 1562 LEU A C 1
ATOM 12018 O O . LEU A 1 1562 ? 47.683 -7.236 -8.064 1.00 97.06 1562 LEU A O 1
ATOM 12022 N N . GLU A 1 1563 ? 49.893 -7.425 -8.431 1.00 96.00 1563 GLU A N 1
ATOM 12023 C CA . GLU A 1 1563 ? 49.950 -6.557 -9.616 1.00 96.00 1563 GLU A CA 1
ATOM 12024 C C . GLU A 1 1563 ? 49.085 -7.093 -10.754 1.00 96.00 1563 GLU A C 1
ATOM 12026 O O . GLU A 1 1563 ? 48.250 -6.358 -11.290 1.00 96.00 1563 GLU A O 1
ATOM 12031 N N . SER A 1 1564 ? 49.224 -8.380 -11.083 1.00 94.81 1564 SER A N 1
ATOM 12032 C CA . SER A 1 1564 ? 48.411 -9.023 -12.116 1.00 94.81 1564 SER A CA 1
ATOM 12033 C C . SER A 1 1564 ? 46.920 -8.960 -11.778 1.00 94.81 1564 SER A C 1
ATOM 12035 O O . SER A 1 1564 ? 46.127 -8.506 -12.602 1.00 94.81 1564 SER A O 1
ATOM 12037 N N . LEU A 1 1565 ? 46.533 -9.322 -10.551 1.00 97.50 1565 LEU A N 1
ATOM 12038 C CA . LEU A 1 1565 ? 45.134 -9.307 -10.132 1.00 97.50 1565 LEU A CA 1
ATOM 12039 C C . LEU A 1 1565 ? 44.531 -7.897 -10.156 1.00 97.50 1565 LEU A C 1
ATOM 12041 O O . LEU A 1 1565 ? 43.450 -7.705 -10.710 1.00 97.50 1565 LEU A O 1
ATOM 12045 N N . ILE A 1 1566 ? 45.202 -6.910 -9.552 1.00 97.25 1566 ILE A N 1
ATOM 12046 C CA . ILE A 1 1566 ? 44.706 -5.526 -9.513 1.00 97.25 1566 ILE A CA 1
ATOM 12047 C C . ILE A 1 1566 ? 44.561 -4.981 -10.935 1.00 97.25 1566 ILE A C 1
ATOM 12049 O O . ILE A 1 1566 ? 43.558 -4.332 -11.236 1.00 97.25 1566 ILE A O 1
ATOM 12053 N N . THR A 1 1567 ? 45.519 -5.277 -11.815 1.00 94.88 1567 THR A N 1
ATOM 12054 C CA . THR A 1 1567 ? 45.463 -4.867 -13.222 1.00 94.88 1567 THR A CA 1
ATOM 12055 C C . THR A 1 1567 ? 44.220 -5.426 -13.906 1.00 94.88 1567 THR A C 1
ATOM 12057 O O . THR A 1 1567 ? 43.434 -4.649 -14.447 1.00 94.88 1567 THR A O 1
ATOM 12060 N N . GLU A 1 1568 ? 43.984 -6.737 -13.815 1.00 94.56 1568 GLU A N 1
ATOM 12061 C CA . GLU A 1 1568 ? 42.807 -7.378 -14.410 1.00 94.56 1568 GLU A CA 1
ATOM 12062 C C . GLU A 1 1568 ? 41.500 -6.790 -13.863 1.00 94.56 1568 GLU A C 1
ATOM 12064 O O . GLU A 1 1568 ? 40.623 -6.380 -14.625 1.00 94.56 1568 GLU A O 1
ATOM 12069 N N . LEU A 1 1569 ? 41.369 -6.663 -12.539 1.00 96.88 1569 LEU A N 1
ATOM 12070 C CA . LEU A 1 1569 ? 40.148 -6.139 -11.923 1.00 96.88 1569 LEU A CA 1
ATOM 12071 C C . LEU A 1 1569 ? 39.852 -4.693 -12.345 1.00 96.88 1569 LEU A C 1
ATOM 12073 O O . LEU A 1 1569 ? 38.694 -4.363 -12.609 1.00 96.88 1569 LEU A O 1
ATOM 12077 N N . LEU A 1 1570 ? 40.870 -3.832 -12.434 1.00 96.31 1570 LEU A N 1
ATOM 12078 C CA . LEU A 1 1570 ? 40.705 -2.444 -12.874 1.00 96.31 1570 LEU A CA 1
ATOM 12079 C C . LEU A 1 1570 ? 40.390 -2.337 -14.372 1.00 96.31 1570 LEU A C 1
ATOM 12081 O O . LEU A 1 1570 ? 39.573 -1.495 -14.752 1.00 96.31 1570 LEU A O 1
ATOM 12085 N N . LEU A 1 1571 ? 40.981 -3.192 -15.215 1.00 94.06 1571 LEU A N 1
ATOM 12086 C CA . LEU A 1 1571 ? 40.662 -3.259 -16.644 1.00 94.06 1571 LEU A CA 1
ATOM 12087 C C . LEU A 1 1571 ? 39.194 -3.642 -16.862 1.00 94.06 1571 LEU A C 1
ATOM 12089 O O . LEU A 1 1571 ? 38.480 -2.934 -17.574 1.00 94.06 1571 LEU A O 1
ATOM 12093 N N . TRP A 1 1572 ? 38.709 -4.686 -16.184 1.00 93.69 1572 TRP A N 1
ATOM 12094 C CA . TRP A 1 1572 ? 37.309 -5.115 -16.273 1.00 93.69 1572 TRP A CA 1
ATOM 12095 C C . TRP A 1 1572 ? 36.330 -4.114 -15.649 1.00 93.69 1572 TRP A C 1
ATOM 12097 O O . TRP A 1 1572 ? 35.204 -3.975 -16.124 1.00 93.69 1572 TRP A O 1
ATOM 12107 N N . LEU A 1 1573 ? 36.752 -3.350 -14.637 1.00 94.38 1573 LEU A N 1
ATOM 12108 C CA . LEU A 1 1573 ? 35.939 -2.275 -14.058 1.00 94.38 1573 LEU A CA 1
ATOM 12109 C C . LEU A 1 1573 ? 35.781 -1.068 -15.004 1.00 94.38 1573 LEU A C 1
ATOM 12111 O O . LEU A 1 1573 ? 34.812 -0.317 -14.877 1.00 94.38 1573 LEU A O 1
ATOM 12115 N N . LEU A 1 1574 ? 36.706 -0.887 -15.954 1.00 91.62 1574 LEU A N 1
ATOM 12116 C CA . LEU A 1 1574 ? 36.652 0.144 -16.999 1.00 91.62 1574 LEU A CA 1
ATOM 12117 C C . LEU A 1 1574 ? 36.060 -0.336 -18.322 1.00 91.62 1574 LEU A C 1
ATOM 12119 O O . LEU A 1 1574 ? 35.823 0.486 -19.214 1.00 91.62 1574 LEU A O 1
ATOM 12123 N N . ASP A 1 1575 ? 35.840 -1.637 -18.482 1.00 89.25 1575 ASP A N 1
ATOM 12124 C CA . ASP A 1 1575 ? 35.323 -2.174 -19.726 1.00 89.25 1575 ASP A CA 1
ATOM 12125 C C . ASP A 1 1575 ? 33.823 -1.867 -19.866 1.00 89.25 1575 ASP A C 1
ATOM 12127 O O . ASP A 1 1575 ? 32.952 -2.419 -19.192 1.00 89.25 1575 ASP A O 1
ATOM 12131 N N . GLU A 1 1576 ? 33.515 -0.971 -20.803 1.00 86.25 1576 GLU A N 1
ATOM 12132 C CA . GLU A 1 1576 ? 32.161 -0.495 -21.110 1.00 86.25 1576 GLU A CA 1
ATOM 12133 C C . GLU A 1 1576 ? 31.224 -1.612 -21.633 1.00 86.25 1576 GLU A C 1
ATOM 12135 O O . GLU A 1 1576 ? 30.018 -1.389 -21.804 1.00 86.25 1576 GLU A O 1
ATOM 12140 N N . ARG A 1 1577 ? 31.754 -2.815 -21.917 1.00 87.88 1577 ARG A N 1
ATOM 12141 C CA . ARG A 1 1577 ? 30.982 -4.007 -22.295 1.00 87.88 1577 ARG A CA 1
ATOM 12142 C C . ARG A 1 1577 ? 30.453 -4.765 -21.075 1.00 87.88 1577 ARG A C 1
ATOM 12144 O O . ARG A 1 1577 ? 29.378 -5.349 -21.181 1.00 87.88 1577 ARG A O 1
ATOM 12151 N N . VAL A 1 1578 ? 31.114 -4.697 -19.915 1.00 89.19 1578 VAL A N 1
ATOM 12152 C CA . VAL A 1 1578 ? 30.685 -5.404 -18.689 1.00 89.19 1578 VAL A CA 1
ATOM 12153 C C . VAL A 1 1578 ? 29.278 -5.021 -18.220 1.00 89.19 1578 VAL A C 1
ATOM 12155 O O . VAL A 1 1578 ? 28.492 -5.933 -17.970 1.00 89.19 1578 VAL A O 1
ATOM 12158 N N . PRO A 1 1579 ? 28.865 -3.733 -18.170 1.00 84.88 1579 PRO A N 1
ATOM 12159 C CA . PRO A 1 1579 ? 27.484 -3.378 -17.831 1.00 84.88 1579 PRO A CA 1
ATOM 12160 C C . PRO A 1 1579 ? 26.419 -4.011 -18.744 1.00 84.88 1579 PRO A C 1
ATOM 12162 O O . PRO A 1 1579 ? 25.241 -4.011 -18.388 1.00 84.88 1579 PRO A O 1
ATOM 12165 N N . ARG A 1 1580 ? 26.813 -4.489 -19.934 1.00 84.56 1580 ARG A N 1
ATOM 12166 C CA . ARG A 1 1580 ? 25.928 -5.090 -20.941 1.00 84.56 1580 ARG A CA 1
ATOM 12167 C C . ARG A 1 1580 ? 25.831 -6.613 -20.822 1.00 84.56 1580 ARG A C 1
ATOM 12169 O O . ARG A 1 1580 ? 24.996 -7.196 -21.506 1.00 84.56 1580 ARG A O 1
ATOM 12176 N N . MET A 1 1581 ? 26.672 -7.236 -19.999 1.00 84.50 1581 MET A N 1
ATOM 12177 C CA . MET A 1 1581 ? 26.643 -8.673 -19.728 1.00 84.50 1581 MET A CA 1
ATOM 12178 C C . MET A 1 1581 ? 25.433 -9.047 -18.863 1.00 84.50 1581 MET A C 1
ATOM 12180 O O . MET A 1 1581 ? 24.880 -8.207 -18.145 1.00 84.50 1581 MET A O 1
ATOM 12184 N N . GLU A 1 1582 ? 25.056 -10.326 -18.883 1.00 81.12 1582 GLU A N 1
ATOM 12185 C CA . GLU A 1 1582 ? 24.135 -10.904 -17.901 1.00 81.12 1582 GLU A CA 1
ATOM 12186 C C . GLU A 1 1582 ? 24.676 -10.647 -16.481 1.00 81.12 1582 GLU A C 1
ATOM 12188 O O . GLU A 1 1582 ? 25.819 -10.983 -16.174 1.00 81.12 1582 GLU A O 1
ATOM 12193 N N . ASP A 1 1583 ? 23.879 -10.014 -15.618 1.00 86.69 1583 ASP A N 1
ATOM 12194 C CA . ASP A 1 1583 ? 24.295 -9.528 -14.291 1.00 86.69 1583 ASP A CA 1
ATOM 12195 C C . ASP A 1 1583 ? 25.439 -8.498 -14.280 1.00 86.69 1583 ASP A C 1
ATOM 12197 O O . ASP A 1 1583 ? 26.081 -8.282 -13.250 1.00 86.69 1583 ASP A O 1
ATOM 12201 N N . GLY A 1 1584 ? 25.669 -7.786 -15.387 1.00 89.38 1584 GLY A N 1
ATOM 12202 C CA . GLY A 1 1584 ? 26.756 -6.812 -15.526 1.00 89.38 1584 GLY A CA 1
ATOM 12203 C C . GLY A 1 1584 ? 26.823 -5.762 -14.410 1.00 89.38 1584 GLY A C 1
ATOM 12204 O O . GLY A 1 1584 ? 27.901 -5.433 -13.916 1.00 89.38 1584 GLY A O 1
ATOM 12205 N N . SER A 1 1585 ? 25.672 -5.270 -13.934 1.00 89.25 1585 SER A N 1
ATOM 12206 C CA . SER A 1 1585 ? 25.627 -4.294 -12.832 1.00 89.25 1585 SER A CA 1
ATOM 12207 C C . SER A 1 1585 ? 26.055 -4.893 -11.485 1.00 89.25 1585 SER A C 1
ATOM 12209 O O . SER A 1 1585 ? 26.674 -4.216 -10.661 1.00 89.25 1585 SER A O 1
ATOM 12211 N N . GLN A 1 1586 ? 25.748 -6.170 -11.260 1.00 89.81 1586 GLN A N 1
ATOM 12212 C CA . GLN A 1 1586 ? 26.133 -6.930 -10.080 1.00 89.81 1586 GLN A CA 1
ATOM 12213 C C . GLN A 1 1586 ? 27.609 -7.323 -10.162 1.00 89.81 1586 GLN A C 1
ATOM 12215 O O . GLN A 1 1586 ? 28.306 -7.195 -9.161 1.00 89.81 1586 GLN A O 1
ATOM 12220 N N . LEU A 1 1587 ? 28.101 -7.714 -11.343 1.00 95.56 1587 LEU A N 1
ATOM 12221 C CA . LEU A 1 1587 ? 29.518 -7.990 -11.589 1.00 95.56 1587 LEU A CA 1
ATOM 12222 C C . LEU A 1 1587 ? 30.377 -6.743 -11.361 1.00 95.56 1587 LEU A C 1
ATOM 12224 O O . LEU A 1 1587 ? 31.379 -6.832 -10.663 1.00 95.56 1587 LEU A O 1
ATOM 12228 N N . LEU A 1 1588 ? 29.956 -5.564 -11.834 1.00 94.19 1588 LEU A N 1
ATOM 12229 C CA . LEU A 1 1588 ? 30.659 -4.304 -11.550 1.00 94.19 1588 LEU A CA 1
ATOM 12230 C C . LEU A 1 1588 ? 30.690 -3.972 -10.057 1.00 94.19 1588 LEU A C 1
ATOM 12232 O O . LEU A 1 1588 ? 31.720 -3.545 -9.533 1.00 94.19 1588 LEU A O 1
ATOM 12236 N N . LYS A 1 1589 ? 29.577 -4.187 -9.345 1.00 92.50 1589 LYS A N 1
ATOM 12237 C CA . LYS A 1 1589 ? 29.555 -4.039 -7.884 1.00 92.50 1589 LYS A CA 1
ATOM 12238 C C . LYS A 1 1589 ? 30.491 -5.042 -7.214 1.00 92.50 1589 LYS A C 1
ATOM 12240 O O . LYS A 1 1589 ? 31.223 -4.645 -6.315 1.00 92.50 1589 LYS A O 1
ATOM 12245 N N . ALA A 1 1590 ? 30.493 -6.300 -7.648 1.00 94.69 1590 ALA A N 1
ATOM 12246 C CA . ALA A 1 1590 ? 31.357 -7.344 -7.110 1.00 94.69 1590 ALA A CA 1
ATOM 12247 C C . ALA A 1 1590 ? 32.843 -7.036 -7.354 1.00 94.69 1590 ALA A C 1
ATOM 12249 O O . ALA A 1 1590 ? 33.611 -7.086 -6.401 1.00 94.69 1590 ALA A O 1
ATOM 12250 N N . LEU A 1 1591 ? 33.226 -6.623 -8.570 1.00 97.00 1591 LEU A N 1
ATOM 12251 C CA . LEU A 1 1591 ? 34.575 -6.152 -8.913 1.00 97.00 1591 LEU A CA 1
ATOM 12252 C C . LEU A 1 1591 ? 35.009 -4.998 -7.998 1.00 97.00 1591 LEU A C 1
ATOM 12254 O O . LEU A 1 1591 ? 36.092 -5.036 -7.419 1.00 97.00 1591 LEU A O 1
ATOM 12258 N N . ASN A 1 1592 ? 34.143 -3.997 -7.805 1.00 93.62 1592 ASN A N 1
ATOM 12259 C CA . ASN A 1 1592 ? 34.457 -2.848 -6.958 1.00 93.62 1592 ASN A CA 1
ATOM 12260 C C . ASN A 1 1592 ? 34.586 -3.234 -5.473 1.00 93.62 1592 ASN A C 1
ATOM 12262 O O . ASN A 1 1592 ? 35.519 -2.803 -4.801 1.00 93.62 1592 ASN A O 1
ATOM 12266 N N . VAL A 1 1593 ? 33.676 -4.061 -4.945 1.00 95.44 1593 VAL A N 1
ATOM 12267 C CA . VAL A 1 1593 ? 33.748 -4.542 -3.552 1.00 95.44 1593 VAL A CA 1
ATOM 12268 C C . VAL A 1 1593 ? 34.981 -5.425 -3.348 1.00 95.44 1593 VAL A C 1
ATOM 12270 O O . VAL A 1 1593 ? 35.633 -5.307 -2.313 1.00 95.44 1593 VAL A O 1
ATOM 12273 N N . LEU A 1 1594 ? 35.338 -6.252 -4.334 1.00 97.75 1594 LEU A N 1
ATOM 12274 C CA . LEU A 1 1594 ? 36.537 -7.087 -4.296 1.00 97.75 1594 LEU A CA 1
ATOM 12275 C C . LEU A 1 1594 ? 37.802 -6.227 -4.275 1.00 97.75 1594 LEU A C 1
ATOM 12277 O O . LEU A 1 1594 ? 38.645 -6.428 -3.409 1.00 97.75 1594 LEU A O 1
ATOM 12281 N N . MET A 1 1595 ? 37.889 -5.203 -5.130 1.00 96.88 1595 MET A N 1
ATOM 12282 C CA . MET A 1 1595 ? 38.988 -4.233 -5.095 1.00 96.88 1595 MET A CA 1
ATOM 12283 C C . MET A 1 1595 ? 39.119 -3.561 -3.728 1.00 96.88 1595 MET A C 1
ATOM 12285 O O . MET A 1 1595 ? 40.218 -3.450 -3.195 1.00 96.88 1595 MET A O 1
ATOM 12289 N N . LEU A 1 1596 ? 38.006 -3.152 -3.110 1.00 93.94 1596 LEU A N 1
ATOM 12290 C CA . LEU A 1 1596 ? 38.046 -2.587 -1.760 1.00 93.94 1596 LEU A CA 1
ATOM 12291 C C . LEU A 1 1596 ? 38.529 -3.605 -0.721 1.00 93.94 1596 LEU A C 1
ATOM 12293 O O . LEU A 1 1596 ? 39.289 -3.216 0.160 1.00 93.94 1596 LEU A O 1
ATOM 12297 N N . LYS A 1 1597 ? 38.110 -4.871 -0.830 1.00 96.00 1597 LYS A N 1
ATOM 12298 C CA . LYS A 1 1597 ? 38.509 -5.948 0.082 1.00 96.00 1597 LYS A CA 1
ATOM 12299 C C . LYS A 1 1597 ? 40.001 -6.276 -0.032 1.00 96.00 1597 LYS A C 1
ATOM 12301 O O . LYS A 1 1597 ? 40.634 -6.463 1.007 1.00 96.00 1597 LYS A O 1
ATOM 12306 N N . ILE A 1 1598 ? 40.546 -6.282 -1.252 1.00 97.44 1598 ILE A N 1
ATOM 12307 C CA . ILE A 1 1598 ? 41.984 -6.430 -1.523 1.00 97.44 1598 ILE A CA 1
ATOM 12308 C C . ILE A 1 1598 ? 42.758 -5.306 -0.828 1.00 97.44 1598 ILE A C 1
ATOM 12310 O O . ILE A 1 1598 ? 43.639 -5.592 -0.027 1.00 97.44 1598 ILE A O 1
ATOM 12314 N N . LEU A 1 1599 ? 42.370 -4.039 -1.032 1.00 93.88 1599 LEU A N 1
ATOM 12315 C CA . LEU A 1 1599 ? 43.047 -2.891 -0.400 1.00 93.88 1599 LEU A CA 1
ATOM 12316 C C . LEU A 1 1599 ? 42.980 -2.901 1.135 1.00 93.88 1599 LEU A C 1
ATOM 12318 O O . LEU A 1 1599 ? 43.835 -2.313 1.791 1.00 93.88 1599 LEU A O 1
ATOM 12322 N N . ASP A 1 1600 ? 41.953 -3.524 1.715 1.00 91.62 1600 ASP A N 1
ATOM 12323 C CA . ASP A 1 1600 ? 41.792 -3.577 3.168 1.00 91.62 1600 ASP A CA 1
ATOM 12324 C C . ASP A 1 1600 ? 42.677 -4.670 3.817 1.00 91.62 1600 ASP A C 1
ATOM 12326 O O . ASP A 1 1600 ? 43.104 -4.484 4.963 1.00 91.62 1600 ASP A O 1
ATOM 12330 N N . ASN A 1 1601 ? 42.961 -5.784 3.116 1.00 94.50 1601 ASN A N 1
ATOM 12331 C CA . ASN A 1 1601 ? 43.566 -6.997 3.704 1.00 94.50 1601 ASN A CA 1
ATOM 12332 C C . ASN A 1 1601 ? 44.875 -7.485 3.066 1.00 94.50 1601 ASN A C 1
ATOM 12334 O O . ASN A 1 1601 ? 45.546 -8.292 3.703 1.00 94.50 1601 ASN A O 1
ATOM 12338 N N . ALA A 1 1602 ? 45.230 -7.056 1.853 1.00 95.19 1602 ALA A N 1
ATOM 12339 C CA . ALA A 1 1602 ? 46.522 -7.388 1.251 1.00 95.19 1602 ALA A CA 1
ATOM 12340 C C . ALA A 1 1602 ? 47.676 -6.705 2.006 1.00 95.19 1602 ALA A C 1
ATOM 12342 O O . ALA A 1 1602 ? 47.460 -5.710 2.710 1.00 95.19 1602 ALA A O 1
ATOM 12343 N N . ASP A 1 1603 ? 48.897 -7.221 1.830 1.00 94.75 1603 ASP A N 1
ATOM 12344 C CA . ASP A 1 1603 ? 50.100 -6.610 2.398 1.00 94.75 1603 ASP A CA 1
ATOM 12345 C C . ASP A 1 1603 ? 50.186 -5.124 2.013 1.00 94.75 1603 ASP A C 1
ATOM 12347 O O . ASP A 1 1603 ? 50.048 -4.741 0.842 1.00 94.75 1603 ASP A O 1
ATOM 12351 N N . ARG A 1 1604 ? 50.374 -4.265 3.019 1.00 93.00 1604 ARG A N 1
ATOM 12352 C CA . ARG A 1 1604 ? 50.262 -2.811 2.852 1.00 93.00 1604 ARG A CA 1
ATOM 12353 C C . ARG A 1 1604 ? 51.386 -2.257 1.998 1.00 93.00 1604 ARG A C 1
ATOM 12355 O O . ARG A 1 1604 ? 51.123 -1.427 1.127 1.00 93.00 1604 ARG A O 1
ATOM 12362 N N . THR A 1 1605 ? 52.603 -2.745 2.209 1.00 95.25 1605 THR A N 1
ATOM 12363 C CA . THR A 1 1605 ? 53.780 -2.347 1.431 1.00 95.25 1605 THR A CA 1
ATOM 12364 C C . THR A 1 1605 ? 53.579 -2.688 -0.041 1.00 95.25 1605 THR A C 1
ATOM 12366 O O . THR A 1 1605 ? 53.611 -1.795 -0.888 1.00 95.25 1605 THR A O 1
ATOM 12369 N N . SER A 1 1606 ? 53.275 -3.953 -0.336 1.00 96.31 1606 SER A N 1
ATOM 12370 C CA . SER A 1 1606 ? 53.038 -4.450 -1.694 1.00 96.31 1606 SER A CA 1
ATOM 12371 C C . SER A 1 1606 ? 51.890 -3.698 -2.370 1.00 96.31 1606 SER A C 1
ATOM 12373 O O . SER A 1 1606 ? 52.011 -3.290 -3.520 1.00 96.31 1606 SER A O 1
ATOM 12375 N N . SER A 1 1607 ? 50.802 -3.415 -1.645 1.00 95.94 1607 SER A N 1
ATOM 12376 C CA . SER A 1 1607 ? 49.663 -2.655 -2.177 1.00 95.94 1607 SER A CA 1
ATOM 12377 C C . SER A 1 1607 ? 50.052 -1.243 -2.632 1.00 95.94 1607 SER A C 1
ATOM 12379 O O . SER A 1 1607 ? 49.632 -0.810 -3.706 1.00 95.94 1607 SER A O 1
ATOM 12381 N N . PHE A 1 1608 ? 50.862 -0.515 -1.852 1.00 97.62 1608 PHE A N 1
ATOM 12382 C CA . PHE A 1 1608 ? 51.358 0.800 -2.272 1.00 97.62 1608 PHE A CA 1
ATOM 12383 C C . PHE A 1 1608 ? 52.323 0.700 -3.458 1.00 97.62 1608 PHE A C 1
ATOM 12385 O O . PHE A 1 1608 ? 52.164 1.456 -4.417 1.00 97.62 1608 PHE A O 1
ATOM 12392 N N . VAL A 1 1609 ? 53.291 -0.221 -3.409 1.00 97.38 1609 VAL A N 1
ATOM 12393 C CA . VAL A 1 1609 ? 54.305 -0.402 -4.463 1.00 97.38 1609 VAL A CA 1
ATOM 12394 C C . VAL A 1 1609 ? 53.645 -0.746 -5.801 1.00 97.38 1609 VAL A C 1
ATOM 12396 O O . VAL A 1 1609 ? 53.902 -0.077 -6.804 1.00 97.38 1609 VAL A O 1
ATOM 12399 N N . VAL A 1 1610 ? 52.720 -1.712 -5.805 1.00 97.69 1610 VAL A N 1
ATOM 12400 C CA . VAL A 1 1610 ? 51.952 -2.113 -6.991 1.00 97.69 1610 VAL A CA 1
ATOM 12401 C C . VAL A 1 1610 ? 51.164 -0.934 -7.550 1.00 97.69 1610 VAL A C 1
ATOM 12403 O O . VAL A 1 1610 ? 51.294 -0.615 -8.730 1.00 97.69 1610 VAL A O 1
ATOM 12406 N N . LEU A 1 1611 ? 50.382 -0.232 -6.726 1.00 97.94 1611 LEU A N 1
ATOM 12407 C CA . LEU A 1 1611 ? 49.561 0.878 -7.215 1.00 97.94 1611 LEU A CA 1
ATOM 12408 C C . LEU A 1 1611 ? 50.398 2.044 -7.753 1.00 97.94 1611 LEU A C 1
ATOM 12410 O O . LEU A 1 1611 ? 50.012 2.641 -8.752 1.00 97.94 1611 LEU A O 1
ATOM 12414 N N . ILE A 1 1612 ? 51.544 2.365 -7.144 1.00 96.69 1612 ILE A N 1
ATOM 12415 C CA . ILE A 1 1612 ? 52.459 3.385 -7.681 1.00 96.69 1612 ILE A CA 1
ATOM 12416 C C . ILE A 1 1612 ? 53.018 2.932 -9.036 1.00 96.69 1612 ILE A C 1
ATOM 12418 O O . ILE A 1 1612 ? 53.046 3.722 -9.981 1.00 96.69 1612 ILE A O 1
ATOM 12422 N N . SER A 1 1613 ? 53.395 1.657 -9.168 1.00 94.06 1613 SER A N 1
ATOM 12423 C CA . SER A 1 1613 ? 53.905 1.108 -10.429 1.00 94.06 1613 SER A CA 1
ATOM 12424 C C . SER A 1 1613 ? 52.866 1.140 -11.566 1.00 94.06 1613 SER A C 1
ATOM 12426 O O . SER A 1 1613 ? 53.235 1.393 -12.717 1.00 94.06 1613 SER A O 1
ATOM 12428 N N . LEU A 1 1614 ? 51.576 0.973 -11.235 1.00 95.81 1614 LEU A N 1
ATOM 12429 C CA . LEU A 1 1614 ? 50.427 0.991 -12.152 1.00 95.81 1614 LEU A CA 1
ATOM 12430 C C . LEU A 1 1614 ? 49.975 2.401 -12.572 1.00 95.81 1614 LEU A C 1
ATOM 12432 O O . LEU A 1 1614 ? 49.094 2.533 -13.420 1.00 95.81 1614 LEU A O 1
ATOM 12436 N N . LEU A 1 1615 ? 50.566 3.468 -12.018 1.00 93.88 1615 LEU A N 1
ATOM 12437 C CA . LEU A 1 1615 ? 50.370 4.831 -12.537 1.00 93.88 1615 LEU A CA 1
ATOM 12438 C C . LEU A 1 1615 ? 51.082 5.054 -13.881 1.00 93.88 1615 LEU A C 1
ATOM 12440 O O . LEU A 1 1615 ? 50.807 6.042 -14.567 1.00 93.88 1615 LEU A O 1
ATOM 12444 N N . ARG A 1 1616 ? 51.997 4.154 -14.263 1.00 88.69 1616 ARG A N 1
ATOM 12445 C CA . ARG A 1 1616 ? 52.627 4.157 -15.585 1.00 88.69 1616 ARG A CA 1
ATOM 12446 C C . ARG A 1 1616 ? 51.603 3.735 -16.652 1.00 88.69 1616 ARG A C 1
ATOM 12448 O O . ARG A 1 1616 ? 50.791 2.851 -16.383 1.00 88.69 1616 ARG A O 1
ATOM 12455 N N . PRO A 1 1617 ? 51.623 4.335 -17.859 1.00 85.44 1617 PRO A N 1
ATOM 12456 C CA . PRO A 1 1617 ? 50.738 3.920 -18.944 1.00 85.44 1617 PRO A CA 1
ATOM 12457 C C . PRO A 1 1617 ? 50.898 2.427 -19.247 1.00 85.44 1617 PRO A C 1
ATOM 12459 O O . PRO A 1 1617 ? 52.017 1.945 -19.426 1.00 85.44 1617 PRO A O 1
ATOM 12462 N N . LEU A 1 1618 ? 49.780 1.704 -19.314 1.00 87.12 1618 LEU A N 1
ATOM 12463 C CA . LEU A 1 1618 ? 49.778 0.287 -19.660 1.00 87.12 1618 LEU A CA 1
ATOM 12464 C C . LEU A 1 1618 ? 50.072 0.107 -21.151 1.00 87.12 1618 LEU A C 1
ATOM 12466 O O . LEU A 1 1618 ? 49.568 0.864 -21.988 1.00 87.12 1618 LEU A O 1
ATOM 12470 N N . ASP A 1 1619 ? 50.828 -0.943 -21.474 1.00 81.81 1619 ASP A N 1
ATOM 12471 C CA . ASP A 1 1619 ? 51.050 -1.381 -22.852 1.00 81.81 1619 ASP A CA 1
ATOM 12472 C C . ASP A 1 1619 ? 49.692 -1.626 -23.551 1.00 81.81 1619 ASP A C 1
ATOM 12474 O O . ASP A 1 1619 ? 48.837 -2.327 -22.991 1.00 81.81 1619 ASP A O 1
ATOM 12478 N N . PRO A 1 1620 ? 49.458 -1.062 -24.756 1.00 78.00 1620 PRO A N 1
ATOM 12479 C CA . PRO A 1 1620 ? 48.295 -1.355 -25.593 1.00 78.00 1620 PRO A CA 1
ATOM 12480 C C . PRO A 1 1620 ? 47.899 -2.836 -25.675 1.00 78.00 1620 PRO A C 1
ATOM 12482 O O . PRO A 1 1620 ? 46.702 -3.116 -25.779 1.00 78.00 1620 PRO A O 1
ATOM 12485 N N . SER A 1 1621 ? 48.865 -3.762 -25.593 1.00 79.12 1621 SER A N 1
ATOM 12486 C CA . SER A 1 1621 ? 48.642 -5.217 -25.627 1.00 79.12 1621 SER A CA 1
ATOM 12487 C C . SER A 1 1621 ? 47.822 -5.762 -24.447 1.00 79.12 1621 SER A C 1
ATOM 12489 O O . SER A 1 1621 ? 47.145 -6.777 -24.597 1.00 79.12 1621 SER A O 1
ATOM 12491 N N . ARG A 1 1622 ? 47.830 -5.084 -23.289 1.00 82.25 1622 ARG A N 1
ATOM 12492 C CA . ARG A 1 1622 ? 47.095 -5.516 -22.086 1.00 82.25 1622 ARG A CA 1
ATOM 12493 C C . ARG A 1 1622 ? 45.618 -5.134 -22.092 1.00 82.25 1622 ARG A C 1
ATOM 12495 O O . ARG A 1 1622 ? 44.859 -5.608 -21.257 1.00 82.25 1622 ARG A O 1
ATOM 12502 N N . TRP A 1 1623 ? 45.192 -4.253 -22.994 1.00 82.81 1623 TRP A N 1
ATOM 12503 C CA . TRP A 1 1623 ? 43.799 -3.821 -23.044 1.00 82.81 1623 TRP A CA 1
ATOM 12504 C C . TRP A 1 1623 ? 42.930 -4.874 -23.748 1.00 82.81 1623 TRP A C 1
ATOM 12506 O O . TRP A 1 1623 ? 43.242 -5.252 -24.876 1.00 82.81 1623 TRP A O 1
ATOM 12516 N N . PRO A 1 1624 ? 41.768 -5.261 -23.188 1.00 72.06 1624 PRO A N 1
ATOM 12517 C CA . PRO A 1 1624 ? 40.929 -6.338 -23.731 1.00 72.06 1624 PRO A CA 1
ATOM 12518 C C . PRO A 1 1624 ? 40.210 -5.980 -25.049 1.00 72.06 1624 PRO A C 1
ATOM 12520 O O . PRO A 1 1624 ? 39.384 -6.742 -25.550 1.00 72.06 1624 PRO A O 1
ATOM 12523 N N . SER A 1 1625 ? 40.460 -4.796 -25.617 1.00 70.75 1625 SER A N 1
ATOM 12524 C CA . SER A 1 1625 ? 39.992 -4.436 -26.958 1.00 70.75 1625 SER A CA 1
ATOM 12525 C C . SER A 1 1625 ? 40.988 -3.513 -27.670 1.00 70.75 1625 SER A C 1
ATOM 12527 O O . SER A 1 1625 ? 41.404 -2.512 -27.072 1.00 70.75 1625 SER A O 1
ATOM 12529 N N . PRO A 1 1626 ? 41.313 -3.776 -28.952 1.00 73.19 1626 PRO A N 1
ATOM 12530 C CA . PRO A 1 1626 ? 42.142 -2.886 -29.758 1.00 73.19 1626 PRO A CA 1
ATOM 12531 C C . PRO A 1 1626 ? 41.513 -1.495 -29.881 1.00 73.19 1626 PRO A C 1
ATOM 12533 O O . PRO A 1 1626 ? 40.293 -1.364 -30.011 1.00 73.19 1626 PRO A O 1
ATOM 12536 N N . ALA A 1 1627 ? 42.333 -0.448 -29.853 1.00 76.00 1627 ALA A N 1
ATOM 12537 C CA . ALA A 1 1627 ? 41.877 0.934 -29.962 1.00 76.00 1627 ALA A CA 1
ATOM 12538 C C . ALA A 1 1627 ? 42.857 1.806 -30.764 1.00 76.00 1627 ALA A C 1
ATOM 12540 O O . ALA A 1 1627 ? 43.958 1.383 -31.099 1.00 76.00 1627 ALA A O 1
ATOM 12541 N N . THR A 1 1628 ? 42.452 3.028 -31.113 1.00 78.44 1628 THR A N 1
ATOM 12542 C CA . THR A 1 1628 ? 43.366 4.029 -31.685 1.00 78.44 1628 THR A CA 1
ATOM 12543 C C . THR A 1 1628 ? 44.227 4.655 -30.585 1.00 78.44 1628 THR A C 1
ATOM 12545 O O . THR A 1 1628 ? 43.858 4.622 -29.410 1.00 78.44 1628 THR A O 1
ATOM 12548 N N . ALA A 1 1629 ? 45.355 5.271 -30.953 1.00 74.19 1629 ALA A N 1
ATOM 12549 C CA . ALA A 1 1629 ? 46.261 5.928 -30.004 1.00 74.19 1629 ALA A CA 1
ATOM 12550 C C . ALA A 1 1629 ? 45.548 6.962 -29.105 1.00 74.19 1629 ALA A C 1
ATOM 12552 O O . ALA A 1 1629 ? 45.762 6.980 -27.894 1.00 74.19 1629 ALA A O 1
ATOM 12553 N N . GLU A 1 1630 ? 44.633 7.760 -29.667 1.00 75.81 1630 GLU A N 1
ATOM 12554 C CA . GLU A 1 1630 ? 43.825 8.730 -28.910 1.00 75.81 1630 GLU A CA 1
ATOM 12555 C C . GLU A 1 1630 ? 42.919 8.052 -27.872 1.00 75.81 1630 GLU A C 1
ATOM 12557 O O . GLU A 1 1630 ? 42.818 8.492 -26.726 1.00 75.81 1630 GLU A O 1
ATOM 12562 N N . VAL A 1 1631 ? 42.286 6.936 -28.241 1.00 77.12 1631 VAL A N 1
ATOM 12563 C CA . VAL A 1 1631 ? 41.418 6.180 -27.331 1.00 77.12 1631 VAL A CA 1
ATOM 12564 C C . VAL A 1 1631 ? 42.245 5.483 -26.248 1.00 77.12 1631 VAL A C 1
ATOM 12566 O O . VAL A 1 1631 ? 41.805 5.438 -25.098 1.00 77.12 1631 VAL A O 1
ATOM 12569 N N . TYR A 1 1632 ? 43.450 4.995 -26.563 1.00 80.62 1632 TYR A N 1
ATOM 12570 C CA . TYR A 1 1632 ? 44.383 4.477 -25.559 1.00 80.62 1632 TYR A CA 1
ATOM 12571 C C . TYR A 1 1632 ? 44.818 5.552 -24.564 1.00 80.62 1632 TYR A C 1
ATOM 12573 O O . TYR A 1 1632 ? 44.905 5.253 -23.376 1.00 80.62 1632 TYR A O 1
ATOM 12581 N N . ALA A 1 1633 ? 45.034 6.795 -25.000 1.00 81.81 1633 ALA A N 1
ATOM 12582 C CA . ALA A 1 1633 ? 45.349 7.896 -24.091 1.00 81.81 1633 ALA A CA 1
ATOM 12583 C C . ALA A 1 1633 ? 44.199 8.148 -23.097 1.00 81.81 1633 ALA A C 1
ATOM 12585 O O . ALA A 1 1633 ? 44.421 8.190 -21.887 1.00 81.81 1633 ALA A O 1
ATOM 12586 N N . VAL A 1 1634 ? 42.952 8.209 -23.581 1.00 84.25 1634 VAL A N 1
ATOM 12587 C CA . VAL A 1 1634 ? 41.764 8.377 -22.720 1.00 84.25 1634 VAL A CA 1
ATOM 12588 C C . VAL A 1 1634 ? 41.568 7.184 -21.777 1.00 84.25 1634 VAL A C 1
ATOM 12590 O O . VAL A 1 1634 ? 41.230 7.363 -20.606 1.00 84.25 1634 VAL A O 1
ATOM 12593 N N . ARG A 1 1635 ? 41.779 5.955 -22.259 1.00 86.62 1635 ARG A N 1
ATOM 12594 C CA . ARG A 1 1635 ? 41.683 4.731 -21.449 1.00 86.62 1635 ARG A CA 1
ATOM 12595 C C . ARG A 1 1635 ? 42.746 4.682 -20.353 1.00 86.62 1635 ARG A C 1
ATOM 12597 O O . ARG A 1 1635 ? 42.397 4.436 -19.202 1.00 86.62 1635 ARG A O 1
ATOM 12604 N N . ASN A 1 1636 ? 43.998 4.998 -20.681 1.00 89.75 1636 ASN A N 1
ATOM 12605 C CA . ASN A 1 1636 ? 45.081 5.112 -19.704 1.00 89.75 1636 ASN A CA 1
ATOM 12606 C C . ASN A 1 1636 ? 44.797 6.208 -18.668 1.00 89.75 1636 ASN A C 1
ATOM 12608 O O . ASN A 1 1636 ? 45.013 5.985 -17.480 1.00 89.75 1636 ASN A O 1
ATOM 12612 N N . GLN A 1 1637 ? 44.216 7.345 -19.074 1.00 89.50 1637 GLN A N 1
ATOM 12613 C CA . GLN A 1 1637 ? 43.788 8.375 -18.125 1.00 89.50 1637 GLN A CA 1
ATOM 12614 C C . GLN A 1 1637 ? 42.728 7.835 -17.152 1.00 89.50 1637 GLN A C 1
ATOM 12616 O O . GLN A 1 1637 ? 42.883 7.979 -15.941 1.00 89.50 1637 GLN A O 1
ATOM 12621 N N . LYS A 1 1638 ? 41.680 7.160 -17.652 1.00 91.50 1638 LYS A N 1
ATOM 12622 C CA . LYS A 1 1638 ? 40.648 6.535 -16.802 1.00 91.50 1638 LYS A CA 1
ATOM 12623 C C . LYS A 1 1638 ? 41.231 5.475 -15.855 1.00 91.50 1638 LYS A C 1
ATOM 12625 O O . LYS A 1 1638 ? 40.803 5.398 -14.706 1.00 91.50 1638 LYS A O 1
ATOM 12630 N N . PHE A 1 1639 ? 42.201 4.688 -16.324 1.00 95.06 1639 PHE A N 1
ATOM 12631 C CA . PHE A 1 1639 ? 42.923 3.701 -15.514 1.00 95.06 1639 PHE A CA 1
ATOM 12632 C C . PHE A 1 1639 ? 43.704 4.369 -14.388 1.00 95.06 1639 PHE A C 1
ATOM 12634 O O . PHE A 1 1639 ? 43.495 4.041 -13.221 1.00 95.06 1639 PHE A O 1
ATOM 12641 N N . SER A 1 1640 ? 44.501 5.388 -14.712 1.00 93.06 1640 SER A N 1
ATOM 12642 C CA . SER A 1 1640 ? 45.249 6.159 -13.717 1.00 93.06 1640 SER A CA 1
ATOM 12643 C C . SER A 1 1640 ? 44.329 6.826 -12.685 1.00 93.06 1640 SER A C 1
ATOM 12645 O O . SER A 1 1640 ? 44.622 6.796 -11.494 1.00 93.06 1640 SER A O 1
ATOM 12647 N N . ASP A 1 1641 ? 43.159 7.328 -13.098 1.00 93.62 1641 ASP A N 1
ATOM 12648 C CA . ASP A 1 1641 ? 42.162 7.909 -12.195 1.00 93.62 1641 ASP A CA 1
ATOM 12649 C C . ASP A 1 1641 ? 41.601 6.870 -11.198 1.00 93.62 1641 ASP A C 1
ATOM 12651 O O . ASP A 1 1641 ? 41.294 7.220 -10.054 1.00 93.62 1641 ASP A O 1
ATOM 12655 N N . LEU A 1 1642 ? 41.465 5.595 -11.589 1.00 95.62 1642 LEU A N 1
ATOM 12656 C CA . LEU A 1 1642 ? 41.089 4.518 -10.664 1.00 95.62 1642 LEU A CA 1
ATOM 12657 C C . LEU A 1 1642 ? 42.229 4.150 -9.711 1.00 95.62 1642 LEU A C 1
ATOM 12659 O O . LEU A 1 1642 ? 41.989 4.030 -8.510 1.00 95.62 1642 LEU A O 1
ATOM 12663 N N . VAL A 1 1643 ? 43.459 4.040 -10.214 1.00 97.75 1643 VAL A N 1
ATOM 12664 C CA . VAL A 1 1643 ? 44.651 3.776 -9.390 1.00 97.75 1643 VAL A CA 1
ATOM 12665 C C . VAL A 1 1643 ? 44.840 4.878 -8.342 1.00 97.75 1643 VAL A C 1
ATOM 12667 O O . VAL A 1 1643 ? 45.050 4.589 -7.163 1.00 97.75 1643 VAL A O 1
ATOM 12670 N N . VAL A 1 1644 ? 44.653 6.147 -8.723 1.00 96.94 1644 VAL A N 1
ATOM 12671 C CA . VAL A 1 1644 ? 44.660 7.290 -7.798 1.00 96.94 1644 VAL A CA 1
ATOM 12672 C C . VAL A 1 1644 ? 43.588 7.126 -6.717 1.00 96.94 1644 VAL A C 1
ATOM 12674 O O . VAL A 1 1644 ? 43.877 7.332 -5.542 1.00 96.94 1644 VAL A O 1
ATOM 12677 N N . LYS A 1 1645 ? 42.365 6.692 -7.053 1.00 95.81 1645 LYS A N 1
ATOM 12678 C CA . LYS A 1 1645 ? 41.320 6.425 -6.042 1.00 95.81 1645 LYS A CA 1
ATOM 12679 C C . LYS A 1 1645 ? 41.720 5.313 -5.066 1.00 95.81 1645 LYS A C 1
ATOM 12681 O O . LYS A 1 1645 ? 41.441 5.442 -3.871 1.00 95.81 1645 LYS A O 1
ATOM 12686 N N . CYS A 1 1646 ? 42.376 4.256 -5.545 1.00 97.38 1646 CYS A N 1
ATOM 12687 C CA . CYS A 1 1646 ? 42.915 3.187 -4.701 1.00 97.38 1646 CYS A CA 1
ATOM 12688 C C . CYS A 1 1646 ? 44.002 3.718 -3.749 1.00 97.38 1646 CYS A C 1
ATOM 12690 O O . CYS A 1 1646 ? 43.918 3.477 -2.543 1.00 97.38 1646 CYS A O 1
ATOM 12692 N N . LEU A 1 1647 ? 44.947 4.522 -4.254 1.00 97.56 1647 LEU A N 1
ATOM 12693 C CA . LEU A 1 1647 ? 45.988 5.169 -3.446 1.00 97.56 1647 LEU A CA 1
ATOM 12694 C C . LEU A 1 1647 ? 45.398 6.104 -2.387 1.00 97.56 1647 LEU A C 1
ATOM 12696 O O . LEU A 1 1647 ? 45.765 5.987 -1.224 1.00 97.56 1647 LEU A O 1
ATOM 12700 N N . ILE A 1 1648 ? 44.417 6.951 -2.732 1.00 92.56 1648 ILE A N 1
ATOM 12701 C CA . ILE A 1 1648 ? 43.719 7.811 -1.755 1.00 92.56 1648 ILE A CA 1
ATOM 12702 C C . ILE A 1 1648 ? 43.161 6.973 -0.601 1.00 92.56 1648 ILE A C 1
ATOM 12704 O O . ILE A 1 1648 ? 43.245 7.383 0.559 1.00 92.56 1648 ILE A O 1
ATOM 12708 N N . LYS A 1 1649 ? 42.559 5.814 -0.898 1.00 91.38 1649 LYS A N 1
ATOM 12709 C CA . LYS A 1 1649 ? 41.970 4.955 0.132 1.00 91.38 1649 LYS A CA 1
ATOM 12710 C C . LYS A 1 1649 ? 43.041 4.372 1.061 1.00 91.38 1649 LYS A C 1
ATOM 12712 O O . LYS A 1 1649 ? 42.844 4.429 2.273 1.00 91.38 1649 LYS A O 1
ATOM 12717 N N . LEU A 1 1650 ? 44.163 3.887 0.524 1.00 94.25 1650 LEU A N 1
ATOM 12718 C CA . LEU A 1 1650 ? 45.286 3.399 1.336 1.00 94.25 1650 LEU A CA 1
ATOM 12719 C C . LEU A 1 1650 ? 45.936 4.523 2.154 1.00 94.25 1650 LEU A C 1
ATOM 12721 O O . LEU A 1 1650 ? 46.147 4.362 3.353 1.00 94.25 1650 LEU A O 1
ATOM 12725 N N . THR A 1 1651 ? 46.184 5.692 1.555 1.00 92.94 1651 THR A N 1
ATOM 12726 C CA . THR A 1 1651 ? 46.776 6.848 2.249 1.00 92.94 1651 THR A CA 1
ATOM 12727 C C . THR A 1 1651 ? 45.904 7.323 3.410 1.00 92.94 1651 THR A C 1
ATOM 12729 O O . THR A 1 1651 ? 46.424 7.664 4.466 1.00 92.94 1651 THR A O 1
ATOM 12732 N N . LYS A 1 1652 ? 44.571 7.279 3.276 1.00 90.88 1652 LYS A N 1
ATOM 12733 C CA . LYS A 1 1652 ? 43.647 7.611 4.376 1.00 90.88 1652 LYS A CA 1
ATOM 12734 C C . LYS A 1 1652 ? 43.757 6.671 5.581 1.00 90.88 1652 LYS A C 1
ATOM 12736 O O . LYS A 1 1652 ? 43.387 7.076 6.678 1.00 90.88 1652 LYS A O 1
ATOM 12741 N N . LEU A 1 1653 ? 44.229 5.438 5.388 1.00 87.00 1653 LEU A N 1
ATOM 12742 C CA . LEU A 1 1653 ? 44.446 4.457 6.459 1.00 87.00 1653 LEU A CA 1
ATOM 12743 C C . LEU A 1 1653 ? 45.900 4.441 6.961 1.00 87.00 1653 LEU A C 1
ATOM 12745 O O . LEU A 1 1653 ? 46.191 3.796 7.969 1.00 87.00 1653 LEU A O 1
ATOM 12749 N N . LEU A 1 1654 ? 46.799 5.178 6.301 1.00 90.81 1654 LEU A N 1
ATOM 12750 C CA . LEU A 1 1654 ? 48.236 5.151 6.562 1.00 90.81 1654 LEU A CA 1
ATOM 12751 C C . LEU A 1 1654 ? 48.587 5.602 7.982 1.00 90.81 1654 LEU A C 1
ATOM 12753 O O . LEU A 1 1654 ? 49.473 5.019 8.589 1.00 90.81 1654 LEU A O 1
ATOM 12757 N N . GLN A 1 1655 ? 47.864 6.572 8.551 1.00 87.50 1655 GLN A N 1
ATOM 12758 C CA . GLN A 1 1655 ? 48.097 7.020 9.930 1.00 87.50 1655 GLN A CA 1
ATOM 12759 C C . GLN A 1 1655 ? 47.967 5.874 10.948 1.00 87.50 1655 GLN A C 1
ATOM 12761 O O . GLN A 1 1655 ? 48.740 5.816 11.900 1.00 87.50 1655 GLN A O 1
ATOM 12766 N N . SER A 1 1656 ? 47.017 4.955 10.740 1.00 86.81 1656 SER A N 1
ATOM 12767 C CA . SER A 1 1656 ? 46.809 3.790 11.611 1.00 86.81 1656 SER A CA 1
ATOM 12768 C C . SER A 1 1656 ? 47.698 2.593 11.273 1.00 86.81 1656 SER A C 1
ATOM 12770 O O . SER A 1 1656 ? 47.898 1.745 12.132 1.00 86.81 1656 SER A O 1
ATOM 12772 N N . THR A 1 1657 ? 48.227 2.510 10.048 1.00 88.56 1657 THR A N 1
ATOM 12773 C CA . THR A 1 1657 ? 48.988 1.339 9.571 1.00 88.56 1657 THR A CA 1
ATOM 12774 C C . THR A 1 1657 ? 50.430 1.670 9.197 1.00 88.56 1657 THR A C 1
ATOM 12776 O O . THR A 1 1657 ? 51.070 0.904 8.488 1.00 88.56 1657 THR A O 1
ATOM 12779 N N . ILE A 1 1658 ? 50.965 2.810 9.649 1.00 90.00 1658 ILE A N 1
ATOM 12780 C CA . ILE A 1 1658 ? 52.311 3.280 9.281 1.00 90.00 1658 ILE A CA 1
ATOM 12781 C C . ILE A 1 1658 ? 53.416 2.293 9.682 1.00 90.00 1658 ILE A C 1
ATOM 12783 O O . ILE A 1 1658 ? 54.453 2.245 9.033 1.00 90.00 1658 ILE A O 1
ATOM 12787 N N . TYR A 1 1659 ? 53.191 1.502 10.733 1.00 87.31 1659 TYR A N 1
ATOM 12788 C CA . TYR A 1 1659 ? 54.135 0.498 11.231 1.00 87.31 1659 TYR A CA 1
ATOM 12789 C C . TYR A 1 1659 ? 54.028 -0.860 10.518 1.00 87.31 1659 TYR A C 1
ATOM 12791 O O . TYR A 1 1659 ? 54.899 -1.700 10.699 1.00 87.31 1659 TYR A O 1
ATOM 12799 N N . GLU A 1 1660 ? 52.987 -1.071 9.706 1.00 88.50 1660 GLU A N 1
ATOM 12800 C CA . GLU A 1 1660 ? 52.828 -2.254 8.840 1.00 88.50 1660 GLU A CA 1
ATOM 12801 C C . GLU A 1 1660 ? 53.451 -2.029 7.449 1.00 88.50 1660 GLU A C 1
ATOM 12803 O O . GLU A 1 1660 ? 53.465 -2.928 6.613 1.00 88.50 1660 GLU A O 1
ATOM 12808 N N . VAL A 1 1661 ? 53.925 -0.809 7.174 1.00 92.56 1661 VAL A N 1
ATOM 12809 C CA . VAL A 1 1661 ? 54.493 -0.411 5.885 1.00 92.56 1661 VAL A CA 1
ATOM 12810 C C . VAL A 1 1661 ? 56.012 -0.349 6.000 1.00 92.56 1661 VAL A C 1
ATOM 12812 O O . VAL A 1 1661 ? 56.549 0.428 6.789 1.00 92.56 1661 VAL A O 1
ATOM 12815 N N . ASP A 1 1662 ? 56.704 -1.119 5.164 1.00 93.56 1662 ASP A N 1
ATOM 12816 C CA . ASP A 1 1662 ? 58.138 -0.970 4.929 1.00 93.56 1662 ASP A CA 1
ATOM 12817 C C . ASP A 1 1662 ? 58.382 0.347 4.176 1.00 93.56 1662 ASP A C 1
ATOM 12819 O O . ASP A 1 1662 ? 58.098 0.500 2.981 1.00 93.56 1662 ASP A O 1
ATOM 12823 N N . LEU A 1 1663 ? 58.858 1.338 4.928 1.00 94.19 1663 LEU A N 1
ATOM 12824 C CA . LEU A 1 1663 ? 59.077 2.689 4.433 1.00 94.19 1663 LEU A CA 1
ATOM 12825 C C . LEU A 1 1663 ? 60.221 2.754 3.422 1.00 94.19 1663 LEU A C 1
ATOM 12827 O O . LEU A 1 1663 ? 60.146 3.569 2.505 1.00 94.19 1663 LEU A O 1
ATOM 12831 N N . ASP A 1 1664 ? 61.236 1.901 3.554 1.00 94.25 1664 ASP A N 1
ATOM 12832 C CA . ASP A 1 1664 ? 62.390 1.872 2.663 1.00 94.25 1664 ASP A CA 1
ATOM 12833 C C . ASP A 1 1664 ? 61.964 1.437 1.258 1.00 94.25 1664 ASP A C 1
ATOM 12835 O O . ASP A 1 1664 ? 62.278 2.107 0.268 1.00 94.25 1664 ASP A O 1
ATOM 12839 N N . ARG A 1 1665 ? 61.151 0.376 1.165 1.00 96.00 1665 ARG A N 1
ATOM 12840 C CA . ARG A 1 1665 ? 60.586 -0.086 -0.115 1.00 96.00 1665 ARG A CA 1
ATOM 12841 C C . ARG A 1 1665 ? 59.610 0.920 -0.720 1.00 96.00 1665 ARG A C 1
ATOM 12843 O O . ARG A 1 1665 ? 59.622 1.147 -1.932 1.00 96.00 1665 ARG A O 1
ATOM 12850 N N . LEU A 1 1666 ? 58.774 1.559 0.101 1.00 96.19 1666 LEU A N 1
ATOM 12851 C CA . LEU A 1 1666 ? 57.825 2.559 -0.390 1.00 96.19 1666 LEU A CA 1
ATOM 12852 C C . LEU A 1 1666 ? 58.536 3.818 -0.915 1.00 96.19 1666 LEU A C 1
ATOM 12854 O O . LEU A 1 1666 ? 58.189 4.323 -1.984 1.00 96.19 1666 LEU A O 1
ATOM 12858 N N . LEU A 1 1667 ? 59.560 4.307 -0.210 1.00 95.00 1667 LEU A N 1
ATOM 12859 C CA . LEU A 1 1667 ? 60.379 5.431 -0.670 1.00 95.00 1667 LEU A CA 1
ATOM 12860 C C . LEU A 1 1667 ? 61.164 5.076 -1.935 1.00 95.00 1667 LEU A C 1
ATOM 12862 O O . LEU A 1 1667 ? 61.246 5.911 -2.836 1.00 95.00 1667 LEU A O 1
ATOM 12866 N N . GLN A 1 1668 ? 61.664 3.843 -2.055 1.00 94.31 1668 GLN A N 1
ATOM 12867 C CA . GLN A 1 1668 ? 62.263 3.347 -3.295 1.00 94.31 1668 GLN A CA 1
ATOM 12868 C C . GLN A 1 1668 ? 61.260 3.374 -4.458 1.00 94.31 1668 GLN A C 1
ATOM 12870 O O . GLN A 1 1668 ? 61.585 3.889 -5.523 1.00 94.31 1668 GLN A O 1
ATOM 12875 N N . SER A 1 1669 ? 60.027 2.898 -4.264 1.00 95.56 1669 SER A N 1
ATOM 12876 C CA . SER A 1 1669 ? 58.985 2.928 -5.303 1.00 95.56 1669 SER A CA 1
ATOM 12877 C C . SER A 1 1669 ? 58.635 4.358 -5.745 1.00 95.56 1669 SER A C 1
ATOM 12879 O O . SER A 1 1669 ? 58.558 4.643 -6.942 1.00 95.56 1669 SER A O 1
ATOM 12881 N N . ILE A 1 1670 ? 58.513 5.295 -4.795 1.00 96.19 1670 ILE A N 1
ATOM 12882 C CA . ILE A 1 1670 ? 58.320 6.727 -5.085 1.00 96.19 1670 ILE A CA 1
ATOM 12883 C C . ILE A 1 1670 ? 59.524 7.292 -5.849 1.00 96.19 1670 ILE A C 1
ATOM 12885 O O . ILE A 1 1670 ? 59.350 8.055 -6.800 1.00 96.19 1670 ILE A O 1
ATOM 12889 N N . HIS A 1 1671 ? 60.743 6.926 -5.446 1.00 93.94 1671 HIS A N 1
ATOM 12890 C CA . HIS A 1 1671 ? 61.966 7.352 -6.114 1.00 93.94 1671 HIS A CA 1
ATOM 12891 C C . HIS A 1 1671 ? 62.010 6.875 -7.567 1.00 93.94 1671 HIS A C 1
ATOM 12893 O O . HIS A 1 1671 ? 62.206 7.715 -8.443 1.00 93.94 1671 HIS A O 1
ATOM 12899 N N . VAL A 1 1672 ? 61.773 5.583 -7.814 1.00 93.31 1672 VAL A N 1
ATOM 12900 C CA . VAL A 1 1672 ? 61.748 4.987 -9.159 1.00 93.31 1672 VAL A CA 1
ATOM 12901 C C . VAL A 1 1672 ? 60.700 5.683 -10.027 1.00 93.31 1672 VAL A C 1
ATOM 12903 O O . VAL A 1 1672 ? 61.022 6.130 -11.119 1.00 93.31 1672 VAL A O 1
ATOM 12906 N N . TYR A 1 1673 ? 59.483 5.905 -9.518 1.00 94.38 1673 TYR A N 1
ATOM 12907 C CA . TYR A 1 1673 ? 58.445 6.630 -10.262 1.00 94.38 1673 TYR A CA 1
ATOM 12908 C C . TYR A 1 1673 ? 58.866 8.063 -10.639 1.00 94.38 1673 TYR A C 1
ATOM 12910 O O . TYR A 1 1673 ? 58.655 8.507 -11.768 1.00 94.38 1673 TYR A O 1
ATOM 12918 N N . LEU A 1 1674 ? 59.463 8.812 -9.703 1.00 91.62 1674 LEU A N 1
ATOM 12919 C CA . LEU A 1 1674 ? 59.939 10.174 -9.971 1.00 91.62 1674 LEU A CA 1
ATOM 12920 C C . LEU A 1 1674 ? 61.133 10.185 -10.937 1.00 91.62 1674 LEU A C 1
ATOM 12922 O O . LEU A 1 1674 ? 61.239 11.091 -11.764 1.00 91.62 1674 LEU A O 1
ATOM 12926 N N . GLN A 1 1675 ? 62.023 9.199 -10.833 1.00 89.31 1675 GLN A N 1
ATOM 12927 C CA . GLN A 1 1675 ? 63.180 9.049 -11.709 1.00 89.31 1675 GLN A CA 1
ATOM 12928 C C . GLN A 1 1675 ? 62.757 8.701 -13.141 1.00 89.31 1675 GLN A C 1
ATOM 12930 O O . GLN A 1 1675 ? 63.232 9.356 -14.066 1.00 89.31 1675 GLN A O 1
ATOM 12935 N N . ASP A 1 1676 ? 61.820 7.764 -13.308 1.00 86.38 1676 ASP A N 1
ATOM 12936 C CA . ASP A 1 1676 ? 61.279 7.331 -14.604 1.00 86.38 1676 ASP A CA 1
ATOM 12937 C C . ASP A 1 1676 ? 60.554 8.462 -15.348 1.00 86.38 1676 ASP A C 1
ATOM 12939 O O . ASP A 1 1676 ? 60.626 8.548 -16.572 1.00 86.38 1676 ASP A O 1
ATOM 12943 N N . LEU A 1 1677 ? 59.857 9.353 -14.629 1.00 85.50 1677 LEU A N 1
ATOM 12944 C CA . LEU A 1 1677 ? 59.265 10.548 -15.238 1.00 85.50 1677 LEU A CA 1
ATOM 12945 C C . LEU A 1 1677 ? 60.349 11.521 -15.725 1.00 85.50 1677 LEU A C 1
ATOM 12947 O O . LEU A 1 1677 ? 60.256 12.059 -16.825 1.00 85.50 1677 LEU A O 1
ATOM 12951 N N . GLY A 1 1678 ? 61.368 11.771 -14.903 1.00 82.69 1678 GLY A N 1
ATOM 12952 C CA . GLY A 1 1678 ? 62.401 12.767 -15.177 1.00 82.69 1678 GLY A CA 1
ATOM 12953 C C . GLY A 1 1678 ? 61.967 14.215 -14.894 1.00 82.69 1678 GLY A C 1
ATOM 12954 O O . GLY A 1 1678 ? 60.789 14.558 -14.774 1.00 82.69 1678 GLY A O 1
ATOM 12955 N N . MET A 1 1679 ? 62.950 15.113 -14.764 1.00 78.69 1679 MET A N 1
ATOM 12956 C CA . MET A 1 1679 ? 62.734 16.504 -14.323 1.00 78.69 1679 MET A CA 1
ATOM 12957 C C . MET A 1 1679 ? 61.948 17.375 -15.308 1.00 78.69 1679 MET A C 1
ATOM 12959 O O . MET A 1 1679 ? 61.271 18.323 -14.900 1.00 78.69 1679 MET A O 1
ATOM 12963 N N . GLU A 1 1680 ? 62.061 17.098 -16.603 1.00 78.31 1680 GLU A N 1
ATOM 12964 C CA . GLU A 1 1680 ? 61.323 17.820 -17.644 1.00 78.31 1680 GLU A CA 1
ATOM 12965 C C . GLU A 1 1680 ? 59.841 17.449 -17.612 1.00 78.31 1680 GLU A C 1
ATOM 12967 O O . GLU A 1 1680 ? 58.982 18.332 -17.570 1.00 78.31 1680 GLU A O 1
ATOM 12972 N N . GLU A 1 1681 ? 59.542 16.155 -17.505 1.00 79.56 1681 GLU A N 1
ATOM 12973 C CA . GLU A 1 1681 ? 58.178 15.649 -17.414 1.00 79.56 1681 GLU A CA 1
ATOM 12974 C C . GLU A 1 1681 ? 57.485 16.078 -16.125 1.00 79.56 1681 GLU A C 1
ATOM 12976 O O . GLU A 1 1681 ? 56.332 16.504 -16.153 1.00 79.56 1681 GLU A O 1
ATOM 12981 N N . ILE A 1 1682 ? 58.194 16.030 -14.993 1.00 84.88 1682 ILE A N 1
ATOM 12982 C CA . ILE A 1 1682 ? 57.675 16.499 -13.706 1.00 84.88 1682 ILE A CA 1
ATOM 12983 C C . ILE A 1 1682 ? 57.310 17.984 -13.785 1.00 84.88 1682 ILE A C 1
ATOM 12985 O O . ILE A 1 1682 ? 56.240 18.363 -13.310 1.00 84.88 1682 ILE A O 1
ATOM 12989 N N . ARG A 1 1683 ? 58.156 18.829 -14.396 1.00 81.94 1683 ARG A N 1
ATOM 12990 C CA . ARG A 1 1683 ? 57.852 20.259 -14.587 1.00 81.94 1683 ARG A CA 1
ATOM 12991 C C . ARG A 1 1683 ? 56.657 20.462 -15.516 1.00 81.94 1683 ARG A C 1
ATOM 12993 O O . ARG A 1 1683 ? 55.765 21.239 -15.182 1.00 81.94 1683 ARG A O 1
ATOM 13000 N N . ARG A 1 1684 ? 56.602 19.727 -16.629 1.00 79.38 1684 ARG A N 1
ATOM 13001 C CA . ARG A 1 1684 ? 55.491 19.774 -17.589 1.00 79.38 1684 ARG A CA 1
ATOM 13002 C C . ARG A 1 1684 ? 54.160 19.369 -16.947 1.00 79.38 1684 ARG A C 1
ATOM 13004 O O . ARG A 1 1684 ? 53.167 20.072 -17.104 1.00 79.38 1684 ARG A O 1
ATOM 13011 N N . ARG A 1 1685 ? 54.145 18.274 -16.182 1.00 82.06 1685 ARG A N 1
ATOM 13012 C CA . ARG A 1 1685 ? 52.959 17.757 -15.478 1.00 82.06 1685 ARG A CA 1
ATOM 13013 C C . ARG A 1 1685 ? 52.543 18.612 -14.284 1.00 82.06 1685 ARG A C 1
ATOM 13015 O O . ARG A 1 1685 ? 51.350 18.770 -14.041 1.00 82.06 1685 ARG A O 1
ATOM 13022 N N . ALA A 1 1686 ? 53.497 19.203 -13.561 1.00 75.31 1686 ALA A N 1
ATOM 13023 C CA . ALA A 1 1686 ? 53.199 20.095 -12.441 1.00 75.31 1686 ALA A CA 1
ATOM 13024 C C . ALA A 1 1686 ? 52.433 21.357 -12.876 1.00 75.31 1686 ALA A C 1
ATOM 13026 O O . ALA A 1 1686 ? 51.613 21.849 -12.106 1.00 75.31 1686 ALA A O 1
ATOM 13027 N N . GLY A 1 1687 ? 52.655 21.848 -14.103 1.00 71.75 1687 GLY A N 1
ATOM 13028 C CA . GLY A 1 1687 ? 51.893 22.965 -14.672 1.00 71.75 1687 GLY A CA 1
ATOM 13029 C C . GLY A 1 1687 ? 50.484 22.603 -15.166 1.00 71.75 1687 GLY A C 1
ATOM 13030 O O . GLY A 1 1687 ? 49.657 23.495 -15.314 1.00 71.75 1687 GLY A O 1
ATOM 13031 N N . ALA A 1 1688 ? 50.196 21.317 -15.403 1.00 71.44 1688 ALA A N 1
ATOM 13032 C CA . ALA A 1 1688 ? 48.960 20.838 -16.037 1.00 71.44 1688 ALA A CA 1
ATOM 13033 C C . ALA A 1 1688 ? 47.957 20.174 -15.068 1.00 71.44 1688 ALA A C 1
ATOM 13035 O O . ALA A 1 1688 ? 47.026 19.511 -15.514 1.00 71.44 1688 ALA A O 1
ATOM 13036 N N . ASP A 1 1689 ? 48.154 20.322 -13.755 1.00 72.62 1689 ASP A N 1
ATOM 13037 C CA . ASP A 1 1689 ? 47.365 19.658 -12.705 1.00 72.62 1689 ASP A CA 1
ATOM 13038 C C . ASP A 1 1689 ? 47.254 18.120 -12.850 1.00 72.62 1689 ASP A C 1
ATOM 13040 O O . ASP A 1 1689 ? 46.183 17.514 -12.760 1.00 72.62 1689 ASP A O 1
ATOM 13044 N N . ASP A 1 1690 ? 48.392 17.461 -13.085 1.00 83.81 1690 ASP A N 1
ATOM 13045 C CA . ASP A 1 1690 ? 48.464 16.005 -13.235 1.00 83.81 1690 ASP A CA 1
ATOM 13046 C C . ASP A 1 1690 ? 48.126 15.260 -11.925 1.00 83.81 1690 ASP A C 1
ATOM 13048 O O . ASP A 1 1690 ? 48.898 15.257 -10.955 1.00 83.81 1690 ASP A O 1
ATOM 13052 N N . LYS A 1 1691 ? 46.963 14.593 -11.896 1.00 87.88 1691 LYS A N 1
ATOM 13053 C CA . LYS A 1 1691 ? 46.476 13.854 -10.715 1.00 87.88 1691 LYS A CA 1
ATOM 13054 C C . LYS A 1 1691 ? 47.424 12.730 -10.259 1.00 87.88 1691 LYS A C 1
ATOM 13056 O O . LYS A 1 1691 ? 47.633 12.639 -9.046 1.00 87.88 1691 LYS A O 1
ATOM 13061 N N . PRO A 1 1692 ? 48.009 11.892 -11.144 1.00 91.62 1692 PRO A N 1
ATOM 13062 C CA . PRO A 1 1692 ? 48.976 10.864 -10.745 1.00 91.62 1692 PRO A CA 1
ATOM 13063 C C . PRO A 1 1692 ? 50.187 11.426 -9.990 1.00 91.62 1692 PRO A C 1
ATOM 13065 O O . PRO A 1 1692 ? 50.474 10.993 -8.873 1.00 91.62 1692 PRO A O 1
ATOM 13068 N N . LEU A 1 1693 ? 50.864 12.439 -10.544 1.00 91.12 1693 LEU A N 1
ATOM 13069 C CA . LEU A 1 1693 ? 52.010 13.079 -9.895 1.00 91.12 1693 LEU A CA 1
ATOM 13070 C C . LEU A 1 1693 ? 51.622 13.725 -8.559 1.00 91.12 1693 LEU A C 1
ATOM 13072 O O . LEU A 1 1693 ? 52.353 13.592 -7.575 1.00 91.12 1693 LEU A O 1
ATOM 13076 N N . ARG A 1 1694 ? 50.467 14.403 -8.501 1.00 89.94 1694 ARG A N 1
ATOM 13077 C CA . ARG A 1 1694 ? 49.933 14.979 -7.258 1.00 89.94 1694 ARG A CA 1
ATOM 13078 C C . ARG A 1 1694 ? 49.721 13.897 -6.200 1.00 89.94 1694 ARG A C 1
ATOM 13080 O O . ARG A 1 1694 ? 50.135 14.088 -5.062 1.00 89.94 1694 ARG A O 1
ATOM 13087 N N . MET A 1 1695 ? 49.131 12.762 -6.571 1.00 95.69 1695 MET A N 1
ATOM 13088 C CA . MET A 1 1695 ? 48.881 11.655 -5.651 1.00 95.69 1695 MET A CA 1
ATOM 13089 C C . MET A 1 1695 ? 50.183 11.090 -5.075 1.00 95.69 1695 MET A C 1
ATOM 13091 O O . MET A 1 1695 ? 50.287 10.954 -3.860 1.00 95.69 1695 MET A O 1
ATOM 13095 N N . VAL A 1 1696 ? 51.202 10.836 -5.902 1.00 94.75 1696 VAL A N 1
ATOM 13096 C CA . VAL A 1 1696 ? 52.516 10.363 -5.419 1.00 94.75 1696 VAL A CA 1
ATOM 13097 C C . VAL A 1 1696 ? 53.152 11.377 -4.462 1.00 94.75 1696 VAL A C 1
ATOM 13099 O O . VAL A 1 1696 ? 53.637 11.001 -3.394 1.00 94.75 1696 VAL A O 1
ATOM 13102 N N . LYS A 1 1697 ? 53.070 12.679 -4.775 1.00 92.44 1697 LYS A N 1
ATOM 13103 C CA . LYS A 1 1697 ? 53.509 13.750 -3.863 1.00 92.44 1697 LYS A CA 1
ATOM 13104 C C . LYS A 1 1697 ? 52.721 13.760 -2.553 1.00 92.44 1697 LYS A C 1
ATOM 13106 O O . LYS A 1 1697 ? 53.310 13.998 -1.506 1.00 92.44 1697 LYS A O 1
ATOM 13111 N N . THR A 1 1698 ? 51.417 13.497 -2.588 1.00 93.88 1698 THR A N 1
ATOM 13112 C CA . THR A 1 1698 ? 50.574 13.398 -1.389 1.00 93.88 1698 THR A CA 1
ATOM 13113 C C . THR A 1 1698 ? 50.932 12.181 -0.537 1.00 93.88 1698 THR A C 1
ATOM 13115 O O . THR A 1 1698 ? 50.986 12.324 0.680 1.00 93.88 1698 THR A O 1
ATOM 13118 N N . VAL A 1 1699 ? 51.223 11.016 -1.134 1.00 96.44 1699 VAL A N 1
ATOM 13119 C CA . VAL A 1 1699 ? 51.729 9.849 -0.384 1.00 96.44 1699 VAL A CA 1
ATOM 13120 C C . VAL A 1 1699 ? 53.030 10.224 0.323 1.00 96.44 1699 VAL A C 1
ATOM 13122 O O . VAL A 1 1699 ? 53.136 10.044 1.532 1.00 96.44 1699 VAL A O 1
ATOM 13125 N N . LEU A 1 1700 ? 53.984 10.823 -0.400 1.00 96.19 1700 LEU A N 1
ATOM 13126 C CA . LEU A 1 1700 ? 55.252 11.270 0.178 1.00 96.19 1700 LEU A CA 1
ATOM 13127 C C . LEU A 1 1700 ? 55.048 12.303 1.296 1.00 96.19 1700 LEU A C 1
ATOM 13129 O O . LEU A 1 1700 ? 55.631 12.166 2.367 1.00 96.19 1700 LEU A O 1
ATOM 13133 N N . HIS A 1 1701 ? 54.194 13.305 1.079 1.00 92.62 1701 HIS A N 1
ATOM 13134 C CA . HIS A 1 1701 ? 53.861 14.304 2.092 1.00 92.62 1701 HIS A CA 1
ATOM 13135 C C . HIS A 1 1701 ? 53.282 13.659 3.354 1.00 92.62 1701 HIS A C 1
ATOM 13137 O O . HIS A 1 1701 ? 53.705 14.001 4.454 1.00 92.62 1701 HIS A O 1
ATOM 13143 N N . GLU A 1 1702 ? 52.354 12.708 3.216 1.00 94.44 1702 GLU A N 1
ATOM 13144 C CA . GLU A 1 1702 ? 51.755 12.029 4.366 1.00 94.44 1702 GLU A CA 1
ATOM 13145 C C . GLU A 1 1702 ? 52.788 11.162 5.109 1.00 94.44 1702 GLU A C 1
ATOM 13147 O O . GLU A 1 1702 ? 52.820 11.183 6.337 1.00 94.44 1702 GLU A O 1
ATOM 13152 N N . LEU A 1 1703 ? 53.705 10.485 4.404 1.00 94.56 1703 LEU A N 1
ATOM 13153 C CA . LEU A 1 1703 ? 54.822 9.758 5.029 1.00 94.56 1703 LEU A CA 1
ATOM 13154 C C . LEU A 1 1703 ? 55.738 10.697 5.828 1.00 94.56 1703 LEU A C 1
ATOM 13156 O O . LEU A 1 1703 ? 56.056 10.421 6.987 1.00 94.56 1703 LEU A O 1
ATOM 13160 N N . VAL A 1 1704 ? 56.124 11.834 5.240 1.00 93.69 1704 VAL A N 1
ATOM 13161 C CA . VAL A 1 1704 ? 56.962 12.850 5.900 1.00 93.69 1704 VAL A CA 1
ATOM 13162 C C . VAL A 1 1704 ? 56.216 13.492 7.075 1.00 93.69 1704 VAL A C 1
ATOM 13164 O O . VAL A 1 1704 ? 56.806 13.739 8.122 1.00 93.69 1704 VAL A O 1
ATOM 13167 N N . LYS A 1 1705 ? 54.905 13.710 6.959 1.00 91.06 1705 LYS A N 1
ATOM 13168 C CA . LYS A 1 1705 ? 54.053 14.223 8.038 1.00 91.06 1705 LYS A CA 1
ATOM 13169 C C . LYS A 1 1705 ? 53.955 13.250 9.213 1.00 91.06 1705 LYS A C 1
ATOM 13171 O O . LYS A 1 1705 ? 54.015 13.695 10.358 1.00 91.06 1705 LYS A O 1
ATOM 13176 N N . LEU A 1 1706 ? 53.836 11.948 8.946 1.00 91.88 1706 LEU A N 1
ATOM 13177 C CA . LEU A 1 1706 ? 53.727 10.913 9.978 1.00 91.88 1706 LEU A CA 1
ATOM 13178 C C . LEU A 1 1706 ? 55.073 10.578 10.638 1.00 91.88 1706 LEU A C 1
ATOM 13180 O O . LEU A 1 1706 ? 55.101 10.273 11.828 1.00 91.88 1706 LEU A O 1
ATOM 13184 N N . ARG A 1 1707 ? 56.190 10.638 9.901 1.00 87.88 1707 ARG A N 1
ATOM 13185 C CA . ARG A 1 1707 ? 57.523 10.254 10.409 1.00 87.88 1707 ARG A CA 1
ATOM 13186 C C . ARG A 1 1707 ? 58.449 11.427 10.734 1.00 87.88 1707 ARG A C 1
ATOM 13188 O O . ARG A 1 1707 ? 59.436 11.235 11.441 1.00 87.88 1707 ARG A O 1
ATOM 13195 N N . GLY A 1 1708 ? 58.150 12.635 10.262 1.00 88.81 1708 GLY A N 1
ATOM 13196 C CA . GLY A 1 1708 ? 59.004 13.810 10.431 1.00 88.81 1708 GLY A CA 1
ATOM 13197 C C . GLY A 1 1708 ? 60.415 13.581 9.882 1.00 88.81 1708 GLY A C 1
ATOM 13198 O O . GLY A 1 1708 ? 60.603 12.851 8.913 1.00 88.81 1708 GLY A O 1
ATOM 13199 N N . ALA A 1 1709 ? 61.425 14.171 10.529 1.00 84.12 1709 ALA A N 1
ATOM 13200 C CA . ALA A 1 1709 ? 62.826 14.048 10.113 1.00 84.12 1709 ALA A CA 1
ATOM 13201 C C . ALA A 1 1709 ? 63.347 12.596 10.114 1.00 84.12 1709 ALA A C 1
ATOM 13203 O O . ALA A 1 1709 ? 64.267 12.281 9.361 1.00 84.12 1709 ALA A O 1
ATOM 13204 N N . ALA A 1 1710 ? 62.727 11.696 10.892 1.00 87.06 1710 ALA A N 1
ATOM 13205 C CA . ALA A 1 1710 ? 63.097 10.282 10.932 1.00 87.06 1710 ALA A CA 1
ATOM 13206 C C . ALA A 1 1710 ? 62.856 9.558 9.594 1.00 87.06 1710 ALA A C 1
ATOM 13208 O O . ALA A 1 1710 ? 63.435 8.500 9.373 1.00 87.06 1710 ALA A O 1
ATOM 13209 N N . ILE A 1 1711 ? 62.057 10.130 8.679 1.00 91.06 1711 ILE A N 1
ATOM 13210 C CA . ILE A 1 1711 ? 61.862 9.579 7.330 1.00 91.06 1711 ILE A CA 1
ATOM 13211 C C . ILE A 1 1711 ? 63.181 9.460 6.552 1.00 91.06 1711 ILE A C 1
ATOM 13213 O O . ILE A 1 1711 ? 63.331 8.547 5.748 1.00 91.06 1711 ILE A O 1
ATOM 13217 N N . LYS A 1 1712 ? 64.167 10.329 6.831 1.00 85.94 1712 LYS A N 1
ATOM 13218 C CA . LYS A 1 1712 ? 65.490 10.276 6.190 1.00 85.94 1712 LYS A CA 1
ATOM 13219 C C . LYS A 1 1712 ? 66.268 9.002 6.532 1.00 85.94 1712 LYS A C 1
ATOM 13221 O O . LYS A 1 1712 ? 67.112 8.590 5.749 1.00 85.94 1712 LYS A O 1
ATOM 13226 N N . GLY A 1 1713 ? 65.967 8.367 7.668 1.00 86.12 1713 GLY A N 1
ATOM 13227 C CA . GLY A 1 1713 ? 66.564 7.086 8.054 1.00 86.12 1713 GLY A CA 1
ATOM 13228 C C . GLY A 1 1713 ? 66.078 5.893 7.223 1.00 86.12 1713 GLY A C 1
ATOM 13229 O O . GLY A 1 1713 ? 66.708 4.848 7.276 1.00 86.12 1713 GLY A O 1
ATOM 13230 N N . HIS A 1 1714 ? 65.004 6.055 6.442 1.00 90.38 1714 HIS A N 1
ATOM 13231 C CA . HIS A 1 1714 ? 64.395 5.011 5.606 1.00 90.38 1714 HIS A CA 1
ATOM 13232 C C . HIS A 1 1714 ? 64.795 5.123 4.124 1.00 90.38 1714 HIS A C 1
ATOM 13234 O O . HIS A 1 1714 ? 64.089 4.673 3.229 1.00 90.38 1714 HIS A O 1
ATOM 13240 N N . LEU A 1 1715 ? 65.909 5.794 3.824 1.00 89.00 1715 LEU A N 1
ATOM 13241 C CA . LEU A 1 1715 ? 66.396 5.979 2.454 1.00 89.00 1715 LEU A CA 1
ATOM 13242 C C . LEU A 1 1715 ? 67.411 4.905 2.035 1.00 89.00 1715 LEU A C 1
ATOM 13244 O O . LEU A 1 1715 ? 68.111 5.098 1.049 1.00 89.00 1715 LEU A O 1
ATOM 13248 N N . SER A 1 1716 ? 67.501 3.778 2.752 1.00 86.56 1716 SER A N 1
ATOM 13249 C CA . SER A 1 1716 ? 68.554 2.772 2.533 1.00 86.56 1716 SER A CA 1
ATOM 13250 C C . SER A 1 1716 ? 68.502 2.108 1.149 1.00 86.56 1716 SER A C 1
ATOM 13252 O O . SER A 1 1716 ? 69.540 1.763 0.590 1.00 86.56 1716 SER A O 1
ATOM 13254 N N . LEU A 1 1717 ? 67.302 1.979 0.570 1.00 89.31 1717 LEU A N 1
ATOM 13255 C CA . LEU A 1 1717 ? 67.067 1.427 -0.771 1.00 89.31 1717 LEU A CA 1
ATOM 13256 C C . LEU A 1 1717 ? 67.064 2.489 -1.888 1.00 89.31 1717 LEU A C 1
ATOM 13258 O O . LEU A 1 1717 ? 66.910 2.151 -3.066 1.00 89.31 1717 LEU A O 1
ATOM 13262 N N . VAL A 1 1718 ? 67.216 3.769 -1.534 1.00 87.44 1718 VAL A N 1
ATOM 13263 C CA . VAL A 1 1718 ? 67.334 4.886 -2.478 1.00 87.44 1718 VAL A CA 1
ATOM 13264 C C . VAL A 1 1718 ? 68.824 5.200 -2.658 1.00 87.44 1718 VAL A C 1
ATOM 13266 O O . VAL A 1 1718 ? 69.517 5.415 -1.667 1.00 87.44 1718 VAL A O 1
ATOM 13269 N N . PRO A 1 1719 ? 69.347 5.273 -3.893 1.00 83.44 1719 PRO A N 1
ATOM 13270 C CA . PRO A 1 1719 ? 70.763 5.532 -4.143 1.00 83.44 1719 PRO A CA 1
ATOM 13271 C C . PRO A 1 1719 ? 71.128 7.006 -3.874 1.00 83.44 1719 PRO A C 1
ATOM 13273 O O . PRO A 1 1719 ? 71.290 7.804 -4.796 1.00 83.44 1719 PRO A O 1
ATOM 13276 N N . ILE A 1 1720 ? 71.244 7.386 -2.597 1.00 78.31 1720 ILE A N 1
ATOM 13277 C CA . ILE A 1 1720 ? 71.452 8.774 -2.141 1.00 78.31 1720 ILE A CA 1
ATOM 13278 C C . ILE A 1 1720 ? 72.759 9.414 -2.637 1.00 78.31 1720 ILE A C 1
ATOM 13280 O O . ILE A 1 1720 ? 72.797 10.629 -2.826 1.00 78.31 1720 ILE A O 1
ATOM 13284 N N . ASP A 1 1721 ? 73.791 8.610 -2.909 1.00 76.19 1721 ASP A N 1
ATOM 13285 C CA . ASP A 1 1721 ? 75.107 9.079 -3.369 1.00 76.19 1721 ASP A CA 1
ATOM 13286 C C . ASP A 1 1721 ? 75.206 9.240 -4.901 1.00 76.19 1721 ASP A C 1
ATOM 13288 O O . ASP A 1 1721 ? 76.235 9.687 -5.419 1.00 76.19 1721 ASP A O 1
ATOM 13292 N N . MET A 1 1722 ? 74.149 8.899 -5.655 1.00 78.56 1722 MET A N 1
ATOM 13293 C CA . MET A 1 1722 ? 74.125 9.101 -7.108 1.00 78.56 1722 MET A CA 1
ATOM 13294 C C . MET A 1 1722 ? 74.166 10.589 -7.482 1.00 78.56 1722 MET A C 1
ATOM 13296 O O . MET A 1 1722 ? 73.605 11.453 -6.805 1.00 78.56 1722 MET A O 1
ATOM 13300 N N . ARG A 1 1723 ? 74.813 10.891 -8.617 1.00 69.00 1723 ARG A N 1
ATOM 13301 C CA . ARG A 1 1723 ? 74.802 12.215 -9.255 1.00 69.00 1723 ARG A CA 1
ATOM 13302 C C . ARG A 1 1723 ? 74.149 12.124 -10.641 1.00 69.00 1723 ARG A C 1
ATOM 13304 O O . ARG A 1 1723 ? 74.594 11.294 -11.432 1.00 69.00 1723 ARG A O 1
ATOM 13311 N N . PRO A 1 1724 ? 73.164 12.984 -10.971 1.00 74.06 1724 PRO A N 1
ATOM 13312 C CA . PRO A 1 1724 ? 72.542 13.997 -10.107 1.00 74.06 1724 PRO A CA 1
ATOM 13313 C C . PRO A 1 1724 ? 71.797 13.370 -8.915 1.00 74.06 1724 PRO A C 1
ATOM 13315 O O . PRO A 1 1724 ? 71.397 12.211 -8.984 1.00 74.06 1724 PRO A O 1
ATOM 13318 N N . GLN A 1 1725 ? 71.644 14.133 -7.823 1.00 78.50 1725 GLN A N 1
ATOM 13319 C CA . GLN A 1 1725 ? 70.998 13.627 -6.606 1.00 78.50 1725 GLN A CA 1
ATOM 13320 C C . GLN A 1 1725 ? 69.566 13.140 -6.886 1.00 78.50 1725 GLN A C 1
ATOM 13322 O O . GLN A 1 1725 ? 68.850 13.768 -7.677 1.00 78.50 1725 GLN A O 1
ATOM 13327 N N . PRO A 1 1726 ? 69.110 12.072 -6.205 1.00 87.25 1726 PRO A N 1
ATOM 13328 C CA . PRO A 1 1726 ? 67.742 11.591 -6.315 1.00 87.25 1726 PRO A CA 1
ATOM 13329 C C . PRO A 1 1726 ? 66.702 12.687 -6.068 1.00 87.25 1726 PRO A C 1
ATOM 13331 O O . PRO A 1 1726 ? 66.666 13.325 -5.017 1.00 87.25 1726 PRO A O 1
ATOM 13334 N N . ILE A 1 1727 ? 65.782 12.833 -7.021 1.00 87.06 1727 ILE A N 1
ATOM 13335 C CA . ILE A 1 1727 ? 64.692 13.823 -7.023 1.00 87.06 1727 ILE A CA 1
ATOM 13336 C C . ILE A 1 1727 ? 63.887 13.814 -5.712 1.00 87.06 1727 ILE A C 1
ATOM 13338 O O . ILE A 1 1727 ? 63.432 14.855 -5.238 1.00 87.06 1727 ILE A O 1
ATOM 13342 N N . ILE A 1 1728 ? 63.710 12.629 -5.125 1.00 91.06 1728 ILE A N 1
ATOM 13343 C CA . ILE A 1 1728 ? 62.938 12.425 -3.899 1.00 91.06 1728 ILE A CA 1
ATOM 13344 C C . ILE A 1 1728 ? 63.510 13.194 -2.697 1.00 91.06 1728 ILE A C 1
ATOM 13346 O O . ILE A 1 1728 ? 62.726 13.665 -1.878 1.00 91.06 1728 ILE A O 1
ATOM 13350 N N . LEU A 1 1729 ? 64.835 13.386 -2.611 1.00 88.81 1729 LEU A N 1
ATOM 13351 C CA . LEU A 1 1729 ? 65.478 14.092 -1.494 1.00 88.81 1729 LEU A CA 1
ATOM 13352 C C . LEU A 1 1729 ? 64.990 15.539 -1.401 1.00 88.81 1729 LEU A C 1
ATOM 13354 O O . LEU A 1 1729 ? 64.543 15.968 -0.341 1.00 88.81 1729 LEU A O 1
ATOM 13358 N N . ALA A 1 1730 ? 64.950 16.240 -2.537 1.00 87.56 1730 ALA A N 1
ATOM 13359 C CA . ALA A 1 1730 ? 64.447 17.609 -2.608 1.00 87.56 1730 ALA A CA 1
ATOM 13360 C C . ALA A 1 1730 ? 62.972 17.711 -2.179 1.00 87.56 1730 ALA A C 1
ATOM 13362 O O . ALA A 1 1730 ? 62.585 18.660 -1.502 1.00 87.56 1730 ALA A O 1
ATOM 13363 N N . TYR A 1 1731 ? 62.140 16.722 -2.529 1.00 90.75 1731 TYR A N 1
ATOM 13364 C CA . TYR A 1 1731 ? 60.747 16.687 -2.076 1.00 90.75 1731 TYR A CA 1
ATOM 13365 C C . TYR A 1 1731 ? 60.612 16.359 -0.585 1.00 90.75 1731 TYR A C 1
ATOM 13367 O O . TYR A 1 1731 ? 59.706 16.886 0.061 1.00 90.75 1731 TYR A O 1
ATOM 13375 N N . ILE A 1 1732 ? 61.467 15.500 -0.025 1.00 91.38 1732 ILE A N 1
ATOM 13376 C CA . ILE A 1 1732 ? 61.486 15.219 1.418 1.00 91.38 1732 ILE A CA 1
ATOM 13377 C C . ILE A 1 1732 ? 61.876 16.481 2.186 1.00 91.38 1732 ILE A C 1
ATOM 13379 O O . ILE A 1 1732 ? 61.159 16.861 3.110 1.00 91.38 1732 ILE A O 1
ATOM 13383 N N . ASP A 1 1733 ? 62.953 17.152 1.777 1.00 90.56 1733 ASP A N 1
ATOM 13384 C CA . ASP A 1 1733 ? 63.429 18.383 2.411 1.00 90.56 1733 ASP A CA 1
ATOM 13385 C C . ASP A 1 1733 ? 62.378 19.493 2.337 1.00 90.56 1733 ASP A C 1
ATOM 13387 O O . ASP A 1 1733 ? 61.999 20.040 3.372 1.00 90.56 1733 ASP A O 1
ATOM 13391 N N . LEU A 1 1734 ? 61.788 19.720 1.158 1.00 89.56 1734 LEU A N 1
ATOM 13392 C CA . LEU A 1 1734 ? 60.701 20.686 0.986 1.00 89.56 1734 LEU A CA 1
ATOM 13393 C C . LEU A 1 1734 ? 59.503 20.383 1.899 1.00 89.56 1734 LEU A C 1
ATOM 13395 O O . LEU A 1 1734 ? 58.917 21.294 2.485 1.00 89.56 1734 LEU A O 1
ATOM 13399 N N . ASN A 1 1735 ? 59.113 19.112 2.042 1.00 91.00 1735 ASN A N 1
ATOM 13400 C CA . ASN A 1 1735 ? 58.018 18.731 2.936 1.00 91.00 1735 ASN A CA 1
ATOM 13401 C C . ASN A 1 1735 ? 58.384 18.925 4.417 1.00 91.00 1735 ASN A C 1
ATOM 13403 O O . ASN A 1 1735 ? 57.536 19.372 5.188 1.00 91.00 1735 ASN A O 1
ATOM 13407 N N . LEU A 1 1736 ? 59.624 18.633 4.825 1.00 89.75 1736 LEU A N 1
ATOM 13408 C CA . LEU A 1 1736 ? 60.102 18.877 6.191 1.00 89.75 1736 LEU A CA 1
ATOM 13409 C C . LEU A 1 1736 ? 60.132 20.374 6.522 1.00 89.75 1736 LEU A C 1
ATOM 13411 O O . LEU A 1 1736 ? 59.659 20.766 7.590 1.00 89.75 1736 LEU A O 1
ATOM 13415 N N . GLU A 1 1737 ? 60.614 21.206 5.598 1.00 86.06 1737 GLU A N 1
ATOM 13416 C CA . GLU A 1 1737 ? 60.587 22.668 5.707 1.00 86.06 1737 GLU A CA 1
ATOM 13417 C C . GLU A 1 1737 ? 59.153 23.198 5.775 1.00 86.06 1737 GLU A C 1
ATOM 13419 O O . GLU A 1 1737 ? 58.827 23.999 6.651 1.00 86.06 1737 GLU A O 1
ATOM 13424 N N . THR A 1 1738 ? 58.260 22.693 4.916 1.00 80.69 1738 THR A N 1
ATOM 13425 C CA . THR A 1 1738 ? 56.838 23.075 4.906 1.00 80.69 1738 THR A CA 1
ATOM 13426 C C . THR A 1 1738 ? 56.159 22.725 6.232 1.00 80.69 1738 THR A C 1
ATOM 13428 O O . THR A 1 1738 ? 55.412 23.534 6.781 1.00 80.69 1738 THR A O 1
ATOM 13431 N N . LEU A 1 1739 ? 56.433 21.542 6.791 1.00 78.50 1739 LEU A N 1
ATOM 13432 C CA . LEU A 1 1739 ? 55.906 21.137 8.097 1.00 78.50 1739 LEU A CA 1
ATOM 13433 C C . LEU A 1 1739 ? 56.498 21.969 9.245 1.00 78.50 1739 LEU A C 1
ATOM 13435 O O . LEU A 1 1739 ? 55.782 22.276 10.201 1.00 78.50 1739 LEU A O 1
ATOM 13439 N N . ALA A 1 1740 ? 57.774 22.356 9.167 1.00 76.75 1740 ALA A N 1
ATOM 13440 C CA . ALA A 1 1740 ? 58.402 23.251 10.139 1.00 76.75 1740 ALA A CA 1
ATOM 13441 C C . ALA A 1 1740 ? 57.794 24.667 10.087 1.00 76.75 1740 ALA A C 1
ATOM 13443 O O . ALA A 1 1740 ? 57.445 25.225 11.130 1.00 76.75 1740 ALA A O 1
ATOM 13444 N N . ALA A 1 1741 ? 57.577 25.212 8.887 1.00 69.19 1741 ALA A N 1
ATOM 13445 C CA . ALA A 1 1741 ? 56.919 26.500 8.676 1.00 69.19 1741 ALA A CA 1
ATOM 13446 C C . ALA A 1 1741 ? 55.451 26.483 9.138 1.00 69.19 1741 ALA A C 1
ATOM 13448 O O . ALA A 1 1741 ? 55.000 27.411 9.810 1.00 69.19 1741 ALA A O 1
ATOM 13449 N N . ALA A 1 1742 ? 54.712 25.404 8.856 1.00 58.56 1742 ALA A N 1
ATOM 13450 C CA . ALA A 1 1742 ? 53.340 25.239 9.333 1.00 58.56 1742 ALA A CA 1
ATOM 13451 C C . ALA A 1 1742 ? 53.265 25.246 10.870 1.00 58.56 1742 ALA A C 1
ATOM 13453 O O . ALA A 1 1742 ? 52.376 25.881 11.434 1.00 58.56 1742 ALA A O 1
ATOM 13454 N N . ARG A 1 1743 ? 54.232 24.616 11.557 1.00 58.94 1743 ARG A N 1
ATOM 13455 C CA . ARG A 1 1743 ? 54.320 24.654 13.028 1.00 58.94 1743 ARG A CA 1
ATOM 13456 C C . ARG A 1 1743 ? 54.569 26.067 13.569 1.00 58.94 1743 ARG A C 1
ATOM 13458 O O . ARG A 1 1743 ? 53.974 26.411 14.587 1.00 58.94 1743 ARG A O 1
ATOM 13465 N N . MET A 1 1744 ? 55.370 26.886 12.881 1.00 47.47 1744 MET A N 1
ATOM 13466 C CA . MET A 1 1744 ? 55.596 28.300 13.234 1.00 47.47 1744 MET A CA 1
ATOM 13467 C C . MET A 1 1744 ? 54.333 29.163 13.056 1.00 47.47 1744 MET A C 1
ATOM 13469 O O . MET A 1 1744 ? 54.069 30.034 13.879 1.00 47.47 1744 MET A O 1
ATOM 13473 N N . LEU A 1 1745 ? 53.514 28.901 12.029 1.00 45.12 1745 LEU A N 1
ATOM 13474 C CA . LEU A 1 1745 ? 52.286 29.668 11.764 1.00 45.12 1745 LEU A CA 1
ATOM 13475 C C . LEU A 1 1745 ? 51.117 29.312 12.700 1.00 45.12 1745 LEU A C 1
ATOM 13477 O O . LEU A 1 1745 ? 50.242 30.142 12.930 1.00 45.12 1745 LEU A O 1
ATOM 13481 N N . THR A 1 1746 ? 51.095 28.108 13.280 1.00 37.28 1746 THR A N 1
ATOM 13482 C CA . THR A 1 1746 ? 50.008 27.666 14.179 1.00 37.28 1746 THR A CA 1
ATOM 13483 C C . THR A 1 1746 ? 50.124 28.138 15.635 1.00 37.28 1746 THR A C 1
ATOM 13485 O O . THR A 1 1746 ? 49.321 27.734 16.475 1.00 37.28 1746 THR A O 1
ATOM 13488 N N . ALA A 1 1747 ? 51.066 29.026 15.960 1.00 29.28 1747 ALA A N 1
ATOM 13489 C CA . ALA A 1 1747 ? 51.182 29.629 17.287 1.00 29.28 1747 ALA A CA 1
ATOM 13490 C C . ALA A 1 1747 ? 50.353 30.923 17.422 1.00 29.28 1747 ALA A C 1
ATOM 13492 O O . ALA A 1 1747 ? 50.895 31.962 17.769 1.00 29.28 1747 ALA A O 1
ATOM 13493 N N . THR A 1 1748 ? 49.043 30.898 17.154 1.00 28.52 1748 THR A N 1
ATOM 13494 C CA . THR A 1 1748 ? 48.140 31.996 17.561 1.00 28.52 1748 THR A CA 1
ATOM 13495 C C . THR A 1 1748 ? 46.725 31.486 17.846 1.00 28.52 1748 THR A C 1
ATOM 13497 O O . THR A 1 1748 ? 45.934 31.209 16.951 1.00 28.52 1748 THR A O 1
ATOM 13500 N N . GLY A 1 1749 ? 46.398 31.381 19.134 1.00 29.52 1749 GLY A N 1
ATOM 13501 C CA . GLY A 1 1749 ? 45.045 31.178 19.644 1.00 29.52 1749 GLY A CA 1
ATOM 13502 C C . GLY A 1 1749 ? 44.881 31.970 20.949 1.00 29.52 1749 GLY A C 1
ATOM 13503 O O . GLY A 1 1749 ? 45.561 31.634 21.916 1.00 29.52 1749 GLY A O 1
ATOM 13504 N N . PRO A 1 1750 ? 44.047 33.028 20.994 1.00 29.81 1750 PRO A N 1
ATOM 13505 C CA . PRO A 1 1750 ? 43.928 33.929 22.138 1.00 29.81 1750 PRO A CA 1
ATOM 13506 C C . PRO A 1 1750 ? 42.774 33.508 23.061 1.00 29.81 1750 PRO A C 1
ATOM 13508 O O . PRO A 1 1750 ? 41.609 33.644 22.701 1.00 29.81 1750 PRO A O 1
ATOM 13511 N N . VAL A 1 1751 ? 43.083 33.030 24.268 1.00 29.05 1751 VAL A N 1
ATOM 13512 C CA . VAL A 1 1751 ? 42.121 32.884 25.374 1.00 29.05 1751 VAL A CA 1
ATOM 13513 C C . VAL A 1 1751 ? 42.857 33.142 26.687 1.00 29.05 1751 VAL A C 1
ATOM 13515 O O . VAL A 1 1751 ? 43.887 32.527 26.942 1.00 29.05 1751 VAL A O 1
ATOM 13518 N N . GLY A 1 1752 ? 42.298 34.003 27.539 1.00 26.34 1752 GLY A N 1
ATOM 13519 C CA . GLY A 1 1752 ? 42.617 34.012 28.969 1.00 26.34 1752 GLY A CA 1
ATOM 13520 C C . GLY A 1 1752 ? 43.627 35.066 29.405 1.00 26.34 1752 GLY A C 1
ATOM 13521 O O . GLY A 1 1752 ? 44.753 34.763 29.780 1.00 26.34 1752 GLY A O 1
ATOM 13522 N N . GLN A 1 1753 ? 43.175 36.315 29.416 1.00 23.48 1753 GLN A N 1
ATOM 13523 C CA . GLN A 1 1753 ? 43.781 37.420 30.146 1.00 23.48 1753 GLN A CA 1
ATOM 13524 C C . GLN A 1 1753 ? 43.632 37.160 31.661 1.00 23.48 1753 GLN A C 1
ATOM 13526 O O . GLN A 1 1753 ? 42.702 37.644 32.297 1.00 23.48 1753 GLN A O 1
ATOM 13531 N N . THR A 1 1754 ? 44.520 36.351 32.241 1.00 27.33 1754 THR A N 1
ATOM 13532 C CA . THR A 1 1754 ? 44.749 36.310 33.695 1.00 27.33 1754 THR A CA 1
ATOM 13533 C C . THR A 1 1754 ? 45.958 37.170 34.013 1.00 27.33 1754 THR A C 1
ATOM 13535 O O . THR A 1 1754 ? 47.088 36.867 33.642 1.00 27.33 1754 THR A O 1
ATOM 13538 N N . HIS A 1 1755 ? 45.660 38.281 34.669 1.00 23.00 1755 HIS A N 1
ATOM 13539 C CA . HIS A 1 1755 ? 46.566 39.301 35.158 1.00 23.00 1755 HIS A CA 1
ATOM 13540 C C . HIS A 1 1755 ? 47.604 38.687 36.116 1.00 23.00 1755 HIS A C 1
ATOM 13542 O O . HIS A 1 1755 ? 47.250 38.274 37.216 1.00 23.00 1755 HIS A O 1
ATOM 13548 N N . TRP A 1 1756 ? 48.875 38.661 35.719 1.00 24.03 1756 TRP A N 1
ATOM 13549 C CA . TRP A 1 1756 ? 50.003 38.611 36.650 1.00 24.03 1756 TRP A CA 1
ATOM 13550 C C . TRP A 1 1756 ? 50.980 39.701 36.230 1.00 24.03 1756 TRP A C 1
ATOM 13552 O O . TRP A 1 1756 ? 51.646 39.628 35.202 1.00 24.03 1756 TRP A O 1
ATOM 13562 N N . THR A 1 1757 ? 50.926 40.772 37.005 1.00 23.28 1757 THR A N 1
ATOM 13563 C CA . THR A 1 1757 ? 51.759 41.966 36.953 1.00 23.28 1757 THR A CA 1
ATOM 13564 C C . THR A 1 1757 ? 53.219 41.657 37.256 1.00 23.28 1757 THR A C 1
ATOM 13566 O O . THR A 1 1757 ? 53.520 40.788 38.073 1.00 23.28 1757 THR A O 1
ATOM 13569 N N . ASP A 1 1758 ? 54.080 42.442 36.613 1.00 21.31 1758 ASP A N 1
ATOM 13570 C CA . ASP A 1 1758 ? 55.521 42.586 36.804 1.00 21.31 1758 ASP A CA 1
ATOM 13571 C C . ASP A 1 1758 ? 56.053 42.245 38.204 1.00 21.31 1758 ASP A C 1
ATOM 13573 O O . ASP A 1 1758 ? 55.678 42.838 39.215 1.00 21.31 1758 ASP A O 1
ATOM 13577 N N . SER A 1 1759 ? 57.055 41.370 38.230 1.00 25.47 1759 SER A N 1
ATOM 13578 C CA . SER A 1 1759 ? 58.117 41.386 39.234 1.00 25.47 1759 SER A CA 1
ATOM 13579 C C . SER A 1 1759 ? 59.455 41.396 38.503 1.00 25.47 1759 SER A C 1
ATOM 13581 O O . SER A 1 1759 ? 59.986 40.371 38.096 1.00 25.47 1759 SER A O 1
ATOM 13583 N N . THR A 1 1760 ? 59.911 42.621 38.259 1.00 22.67 1760 THR A N 1
ATOM 13584 C CA . THR A 1 1760 ? 61.285 43.119 38.392 1.00 22.67 1760 THR A CA 1
ATOM 13585 C C . THR A 1 1760 ? 62.467 42.149 38.244 1.00 22.67 1760 THR A C 1
ATOM 13587 O O . THR A 1 1760 ? 62.674 41.258 39.062 1.00 22.67 1760 THR A O 1
ATOM 13590 N N . ALA A 1 1761 ? 63.371 42.586 37.360 1.00 24.48 1761 ALA A N 1
ATOM 13591 C CA . ALA A 1 1761 ? 64.828 42.589 37.512 1.00 24.48 1761 ALA A CA 1
ATOM 13592 C C . ALA A 1 1761 ? 65.621 41.326 37.117 1.00 24.48 1761 ALA A C 1
ATOM 13594 O O . ALA A 1 1761 ? 65.744 40.358 37.856 1.00 24.48 1761 ALA A O 1
ATOM 13595 N N . ASN A 1 1762 ? 66.276 41.458 35.956 1.00 22.62 1762 ASN A N 1
ATOM 13596 C CA . ASN A 1 1762 ? 67.708 41.236 35.732 1.00 22.62 1762 ASN A CA 1
ATOM 13597 C C . ASN A 1 1762 ? 68.390 40.094 36.506 1.00 22.62 1762 ASN A C 1
ATOM 13599 O O . ASN A 1 1762 ? 68.854 40.293 37.627 1.00 22.62 1762 ASN A O 1
ATOM 13603 N N . ASN A 1 1763 ? 68.683 38.995 35.806 1.00 25.61 1763 ASN A N 1
ATOM 13604 C CA . ASN A 1 1763 ? 70.070 38.531 35.737 1.00 25.61 1763 ASN A CA 1
ATOM 13605 C C . ASN A 1 1763 ? 70.307 37.615 34.518 1.00 25.61 1763 ASN A C 1
ATOM 13607 O O . ASN A 1 1763 ? 69.605 36.615 34.371 1.00 25.61 1763 ASN A O 1
ATOM 13611 N N . PRO A 1 1764 ? 71.286 37.925 33.648 1.00 24.84 1764 PRO A N 1
ATOM 13612 C CA . PRO A 1 1764 ? 71.731 37.042 32.583 1.00 24.84 1764 PRO A CA 1
ATOM 13613 C C . PRO A 1 1764 ? 72.767 36.052 33.135 1.00 24.84 1764 PRO A C 1
ATOM 13615 O O . PRO A 1 1764 ? 73.816 36.444 33.642 1.00 24.84 1764 PRO A O 1
ATOM 13618 N N . SER A 1 1765 ? 72.496 34.757 33.022 1.00 26.70 1765 SER A N 1
ATOM 13619 C CA . SER A 1 1765 ? 73.474 33.692 33.273 1.00 26.70 1765 SER A CA 1
ATOM 13620 C C . SER A 1 1765 ? 73.268 32.533 32.275 1.00 26.70 1765 SER A C 1
ATOM 13622 O O . SER A 1 1765 ? 72.192 32.419 31.688 1.00 26.70 1765 SER A O 1
ATOM 13624 N N . PRO A 1 1766 ? 74.333 31.768 31.960 1.00 29.27 1766 PRO A N 1
ATOM 13625 C CA . PRO A 1 1766 ? 74.649 31.282 30.607 1.00 29.27 1766 PRO A CA 1
ATOM 13626 C C . PRO A 1 1766 ? 73.797 30.086 30.136 1.00 29.27 1766 PRO A C 1
ATOM 13628 O O . PRO A 1 1766 ? 73.122 29.457 30.949 1.00 29.27 1766 PRO A O 1
ATOM 13631 N N . PRO A 1 1767 ? 73.830 29.746 28.829 1.00 31.62 1767 PRO A N 1
ATOM 13632 C CA . PRO A 1 1767 ? 72.851 28.875 28.183 1.00 31.62 1767 PRO A CA 1
ATOM 13633 C C . PRO A 1 1767 ? 72.864 27.470 28.789 1.00 31.62 1767 PRO A C 1
ATOM 13635 O O . PRO A 1 1767 ? 73.824 26.714 28.641 1.00 31.62 1767 PRO A O 1
ATOM 13638 N N . ALA A 1 1768 ? 71.772 27.120 29.469 1.00 33.25 1768 ALA A N 1
ATOM 13639 C CA . ALA A 1 1768 ? 71.524 25.766 29.932 1.00 33.25 1768 ALA A CA 1
ATOM 13640 C C . ALA A 1 1768 ? 71.508 24.813 28.725 1.00 33.25 1768 ALA A C 1
ATOM 13642 O O . ALA A 1 1768 ? 70.809 25.049 27.738 1.00 33.25 1768 ALA A O 1
ATOM 13643 N N . ASN A 1 1769 ? 72.330 23.767 28.814 1.00 40.97 1769 ASN A N 1
ATOM 13644 C CA . ASN A 1 1769 ? 72.570 22.756 27.789 1.00 40.97 1769 ASN A CA 1
ATOM 13645 C C . ASN A 1 1769 ? 71.296 22.348 27.031 1.00 40.97 1769 ASN A C 1
ATOM 13647 O O . ASN A 1 1769 ? 70.312 21.933 27.639 1.00 40.97 1769 ASN A O 1
ATOM 13651 N N . SER A 1 1770 ? 71.381 22.389 25.696 1.00 48.47 1770 SER A N 1
ATOM 13652 C CA . SER A 1 1770 ? 70.386 21.947 24.698 1.00 48.47 1770 SER A CA 1
ATOM 13653 C C . SER A 1 1770 ? 69.580 20.693 25.098 1.00 48.47 1770 SER A C 1
ATOM 13655 O O . SER A 1 1770 ? 68.372 20.627 24.863 1.00 48.47 1770 SER A O 1
ATOM 13657 N N . ALA A 1 1771 ? 70.218 19.741 25.788 1.00 53.56 1771 ALA A N 1
ATOM 13658 C CA . ALA A 1 1771 ? 69.581 18.525 26.282 1.00 53.56 1771 ALA A CA 1
ATOM 13659 C C . ALA A 1 1771 ? 68.388 18.776 27.231 1.00 53.56 1771 ALA A C 1
ATOM 13661 O O . ALA A 1 1771 ? 67.401 18.050 27.144 1.00 53.56 1771 ALA A O 1
ATOM 13662 N N . ASP A 1 1772 ? 68.427 19.800 28.098 1.00 63.69 1772 ASP A N 1
ATOM 13663 C CA . ASP A 1 1772 ? 67.325 20.085 29.038 1.00 63.69 1772 ASP A CA 1
ATOM 13664 C C . ASP A 1 1772 ? 66.094 20.661 28.318 1.00 63.69 1772 ASP A C 1
ATOM 13666 O O . ASP A 1 1772 ? 64.952 20.347 28.656 1.00 63.69 1772 ASP A O 1
ATOM 13670 N N . VAL A 1 1773 ? 66.316 21.461 27.267 1.00 65.88 1773 VAL A N 1
ATOM 13671 C CA . VAL A 1 1773 ? 65.244 22.011 26.420 1.00 65.88 1773 VAL A CA 1
ATOM 13672 C C . VAL A 1 1773 ? 64.577 20.901 25.609 1.00 65.88 1773 VAL A C 1
ATOM 13674 O O . VAL A 1 1773 ? 63.348 20.855 25.520 1.00 65.88 1773 VAL A O 1
ATOM 13677 N N . GLN A 1 1774 ? 65.371 19.981 25.054 1.00 71.19 1774 GLN A N 1
ATOM 13678 C CA . GLN A 1 1774 ? 64.849 18.851 24.291 1.00 71.19 1774 GLN A CA 1
ATOM 13679 C C . GLN A 1 1774 ? 64.065 17.881 25.182 1.00 71.19 1774 GLN A C 1
ATOM 13681 O O . GLN A 1 1774 ? 62.958 17.483 24.819 1.00 71.19 1774 GLN A O 1
ATOM 13686 N N . LEU A 1 1775 ? 64.564 17.602 26.390 1.00 77.00 1775 LEU A N 1
ATOM 13687 C CA . LEU A 1 1775 ? 63.852 16.792 27.376 1.00 77.00 1775 LEU A CA 1
ATOM 13688 C C . LEU A 1 1775 ? 62.534 17.447 27.822 1.00 77.00 1775 LEU A C 1
ATOM 13690 O O . LEU A 1 1775 ? 61.516 16.768 27.937 1.00 77.00 1775 LEU A O 1
ATOM 13694 N N . LYS A 1 1776 ? 62.510 18.774 28.020 1.00 75.62 1776 LYS A N 1
ATOM 13695 C CA . LYS A 1 1776 ? 61.279 19.537 28.306 1.00 75.62 1776 LYS A CA 1
ATOM 13696 C C . LYS A 1 1776 ? 60.238 19.420 27.192 1.00 75.62 1776 LYS A C 1
ATOM 13698 O O . LYS A 1 1776 ? 59.053 19.252 27.482 1.00 75.62 1776 LYS A O 1
ATOM 13703 N N . GLN A 1 1777 ? 60.659 19.482 25.928 1.00 73.75 1777 GLN A N 1
ATOM 13704 C CA . GLN A 1 1777 ? 59.757 19.288 24.787 1.00 73.75 1777 GLN A CA 1
ATOM 13705 C C . GLN A 1 1777 ? 59.217 17.857 24.710 1.00 73.75 1777 GLN A C 1
ATOM 13707 O O . GLN A 1 1777 ? 58.024 17.670 24.462 1.00 73.75 1777 GLN A O 1
ATOM 13712 N N . GLU A 1 1778 ? 60.069 16.861 24.948 1.00 79.38 1778 GLU A N 1
ATOM 13713 C CA . GLU A 1 1778 ? 59.683 15.450 24.930 1.00 79.38 1778 GLU A CA 1
ATOM 13714 C C . GLU A 1 1778 ? 58.686 15.130 26.056 1.00 79.38 1778 GLU A C 1
ATOM 13716 O O . GLU A 1 1778 ? 57.625 14.552 25.802 1.00 79.38 1778 GLU A O 1
ATOM 13721 N N . LEU A 1 1779 ? 58.944 15.632 27.271 1.00 83.25 1779 LEU A N 1
ATOM 13722 C CA . LEU A 1 1779 ? 58.012 15.566 28.401 1.00 83.25 1779 LEU A CA 1
ATOM 13723 C C . LEU A 1 1779 ? 56.671 16.239 28.077 1.00 83.25 1779 LEU A C 1
ATOM 13725 O O . LEU A 1 1779 ? 55.617 15.660 28.336 1.00 83.25 1779 LEU A O 1
ATOM 13729 N N . GLY A 1 1780 ? 56.684 17.421 27.452 1.00 78.69 1780 GLY A N 1
ATOM 13730 C CA . GLY A 1 1780 ? 55.463 18.117 27.034 1.00 78.69 1780 GLY A CA 1
ATOM 13731 C C . GLY A 1 1780 ? 54.613 17.312 26.040 1.00 78.69 1780 GLY A C 1
ATOM 13732 O O . GLY A 1 1780 ? 53.387 17.249 26.175 1.00 78.69 1780 GLY A O 1
ATOM 13733 N N . ALA A 1 1781 ? 55.247 16.648 25.068 1.00 79.31 1781 ALA A N 1
ATOM 13734 C CA . ALA A 1 1781 ? 54.560 15.780 24.110 1.00 79.31 1781 ALA A CA 1
ATOM 13735 C C . ALA A 1 1781 ? 53.966 14.529 24.781 1.00 79.31 1781 ALA A C 1
ATOM 13737 O O . ALA A 1 1781 ? 52.838 14.133 24.473 1.00 79.31 1781 ALA A O 1
ATOM 13738 N N . ILE A 1 1782 ? 54.691 13.940 25.734 1.00 85.75 1782 ILE A N 1
ATOM 13739 C CA . ILE A 1 1782 ? 54.233 12.780 26.503 1.00 85.75 1782 ILE A CA 1
ATOM 13740 C C . ILE A 1 1782 ? 53.064 13.148 27.418 1.00 85.75 1782 ILE A C 1
ATOM 13742 O O . ILE A 1 1782 ? 52.059 12.442 27.427 1.00 85.75 1782 ILE A O 1
ATOM 13746 N N . PHE A 1 1783 ? 53.110 14.285 28.117 1.00 87.75 1783 PHE A N 1
ATOM 13747 C CA . PHE A 1 1783 ? 51.978 14.742 28.930 1.00 87.75 1783 PHE A CA 1
ATOM 13748 C C . PHE A 1 1783 ? 50.727 14.995 28.089 1.00 87.75 1783 PHE A C 1
ATOM 13750 O O . PHE A 1 1783 ? 49.621 14.675 28.526 1.00 87.75 1783 PHE A O 1
ATOM 13757 N N . LYS A 1 1784 ? 50.888 15.486 26.855 1.00 82.94 1784 LYS A N 1
ATOM 13758 C CA . LYS A 1 1784 ? 49.775 15.638 25.912 1.00 82.94 1784 LYS A CA 1
ATOM 13759 C C . LYS A 1 1784 ? 49.181 14.286 25.496 1.00 82.94 1784 LYS A C 1
ATOM 13761 O O . LYS A 1 1784 ? 47.961 14.170 25.449 1.00 82.94 1784 LYS A O 1
ATOM 13766 N N . LYS A 1 1785 ? 50.015 13.258 25.270 1.00 84.44 1785 LYS A N 1
ATOM 13767 C CA . LYS A 1 1785 ? 49.557 11.869 25.055 1.00 84.44 1785 LYS A CA 1
ATOM 13768 C C . LYS A 1 1785 ? 48.827 11.302 26.281 1.00 84.44 1785 LYS A C 1
ATOM 13770 O O . LYS A 1 1785 ? 47.850 10.581 26.112 1.00 84.44 1785 LYS A O 1
ATOM 13775 N N . ILE A 1 1786 ? 49.279 11.614 27.499 1.00 84.62 1786 ILE A N 1
ATOM 13776 C CA . ILE A 1 1786 ? 48.638 11.159 28.747 1.00 84.62 1786 ILE A CA 1
ATOM 13777 C C . ILE A 1 1786 ? 47.283 11.844 28.971 1.00 84.62 1786 ILE A C 1
ATOM 13779 O O . ILE A 1 1786 ? 46.360 11.219 29.485 1.00 84.62 1786 ILE A O 1
ATOM 13783 N N . GLY A 1 1787 ? 47.148 13.108 28.564 1.00 78.06 1787 GLY A N 1
ATOM 13784 C CA . GLY A 1 1787 ? 45.893 13.857 28.653 1.00 78.06 1787 GLY A CA 1
ATOM 13785 C C . GLY A 1 1787 ? 44.781 13.363 27.719 1.00 78.06 1787 GLY A C 1
ATOM 13786 O O . GLY A 1 1787 ? 43.620 13.695 27.944 1.00 78.06 1787 GLY A O 1
ATOM 13787 N N . ASP A 1 1788 ? 45.110 12.571 26.696 1.00 77.94 1788 ASP A N 1
ATOM 13788 C CA . ASP A 1 1788 ? 44.143 11.978 25.770 1.00 77.94 1788 ASP A CA 1
ATOM 13789 C C . ASP A 1 1788 ? 43.827 10.525 26.165 1.00 77.94 1788 ASP A C 1
ATOM 13791 O O . ASP A 1 1788 ? 44.710 9.688 26.371 1.00 77.94 1788 ASP A O 1
ATOM 13795 N N . LYS A 1 1789 ? 42.529 10.217 26.253 1.00 74.12 1789 LYS A N 1
ATOM 13796 C CA . LYS A 1 1789 ? 41.997 8.923 26.692 1.00 74.12 1789 LYS A CA 1
ATOM 13797 C C . LYS A 1 1789 ? 42.441 7.758 25.795 1.00 74.12 1789 LYS A C 1
ATOM 13799 O O . LYS A 1 1789 ? 42.561 6.645 26.295 1.00 74.12 1789 LYS A O 1
ATOM 13804 N N . GLN A 1 1790 ? 42.694 7.994 24.503 1.00 63.50 1790 GLN A N 1
ATOM 13805 C CA . GLN A 1 1790 ? 43.131 6.953 23.561 1.00 63.50 1790 GLN A CA 1
ATOM 13806 C C . GLN A 1 1790 ? 44.635 6.679 23.632 1.00 63.50 1790 GLN A C 1
ATOM 13808 O O . GLN A 1 1790 ? 45.066 5.548 23.417 1.00 63.50 1790 GLN A O 1
ATOM 13813 N N . THR A 1 1791 ? 45.445 7.693 23.945 1.00 79.81 1791 THR A N 1
ATOM 13814 C CA . THR A 1 1791 ? 46.912 7.567 23.975 1.00 79.81 1791 THR A CA 1
ATOM 13815 C C . THR A 1 1791 ? 47.491 7.477 25.383 1.00 79.81 1791 THR A C 1
ATOM 13817 O O . THR A 1 1791 ? 48.706 7.336 25.532 1.00 79.81 1791 THR A O 1
ATOM 13820 N N . SER A 1 1792 ? 46.646 7.510 26.417 1.00 85.06 1792 SER A N 1
ATOM 13821 C CA . SER A 1 1792 ? 47.087 7.597 27.807 1.00 85.06 1792 SER A CA 1
ATOM 13822 C C . SER A 1 1792 ? 48.002 6.447 28.235 1.00 85.06 1792 SER A C 1
ATOM 13824 O O . SER A 1 1792 ? 48.976 6.684 28.946 1.00 85.06 1792 SER A O 1
ATOM 13826 N N . THR A 1 1793 ? 47.705 5.209 27.833 1.00 80.19 1793 THR A N 1
ATOM 13827 C CA . THR A 1 1793 ? 48.496 4.031 28.226 1.00 80.19 1793 THR A CA 1
ATOM 13828 C C . THR A 1 1793 ? 49.884 4.058 27.593 1.00 80.19 1793 THR A C 1
ATOM 13830 O O . THR A 1 1793 ? 50.872 3.805 28.275 1.00 80.19 1793 THR A O 1
ATOM 13833 N N . ILE A 1 1794 ? 49.968 4.430 26.312 1.00 78.38 1794 ILE A N 1
ATOM 13834 C CA . ILE A 1 1794 ? 51.238 4.584 25.586 1.00 78.38 1794 ILE A CA 1
ATOM 13835 C C . ILE A 1 1794 ? 52.047 5.724 26.209 1.00 78.38 1794 ILE A C 1
ATOM 13837 O O . ILE A 1 1794 ? 53.221 5.549 26.513 1.00 78.38 1794 ILE A O 1
ATOM 13841 N N . GLY A 1 1795 ? 51.401 6.862 26.485 1.00 84.19 1795 GLY A N 1
ATOM 13842 C CA . GLY A 1 1795 ? 52.037 8.000 27.144 1.00 84.19 1795 GLY A CA 1
ATOM 13843 C C . GLY A 1 1795 ? 52.615 7.657 28.522 1.00 84.19 1795 GLY A C 1
ATOM 13844 O O . GLY A 1 1795 ? 53.710 8.108 28.838 1.00 84.19 1795 GLY A O 1
ATOM 13845 N N . LEU A 1 1796 ? 51.938 6.829 29.328 1.00 91.31 1796 LEU A N 1
ATOM 13846 C CA . LEU A 1 1796 ? 52.456 6.374 30.628 1.00 91.31 1796 LEU A CA 1
ATOM 13847 C C . LEU A 1 1796 ? 53.701 5.483 30.492 1.00 91.31 1796 LEU A C 1
ATOM 13849 O O . LEU A 1 1796 ? 54.616 5.597 31.306 1.00 91.31 1796 LEU A O 1
ATOM 13853 N N . TYR A 1 1797 ? 53.762 4.629 29.468 1.00 82.75 1797 TYR A N 1
ATOM 13854 C CA . TYR A 1 1797 ? 54.945 3.809 29.187 1.00 82.75 1797 TYR A CA 1
ATOM 13855 C C . TYR A 1 1797 ? 56.112 4.623 28.620 1.00 82.75 1797 TYR A C 1
ATOM 13857 O O . TYR A 1 1797 ? 57.242 4.429 29.066 1.00 82.75 1797 TYR A O 1
ATOM 13865 N N . ASP A 1 1798 ? 55.847 5.565 27.709 1.00 86.12 1798 ASP A N 1
ATOM 13866 C CA . ASP A 1 1798 ? 56.850 6.519 27.215 1.00 86.12 1798 ASP A CA 1
ATOM 13867 C C . ASP A 1 1798 ? 57.430 7.327 28.396 1.00 86.12 1798 ASP A C 1
ATOM 13869 O O . ASP A 1 1798 ? 58.648 7.460 28.535 1.00 86.12 1798 ASP A O 1
ATOM 13873 N N . LEU A 1 1799 ? 56.566 7.796 29.310 1.00 90.31 1799 LEU A N 1
ATOM 13874 C CA . LEU A 1 1799 ? 56.982 8.510 30.520 1.00 90.31 1799 LEU A CA 1
ATOM 13875 C C . LEU A 1 1799 ? 57.813 7.627 31.459 1.00 90.31 1799 LEU A C 1
ATOM 13877 O O . LEU A 1 1799 ? 58.808 8.097 32.005 1.00 90.31 1799 LEU A O 1
ATOM 13881 N N . TYR A 1 1800 ? 57.438 6.354 31.628 1.00 86.25 1800 TYR A N 1
ATOM 13882 C CA . TYR A 1 1800 ? 58.200 5.383 32.418 1.00 86.25 1800 TYR A CA 1
ATOM 13883 C C . TYR A 1 1800 ? 59.580 5.080 31.808 1.00 86.25 1800 TYR A C 1
ATOM 13885 O O . TYR A 1 1800 ? 60.569 4.917 32.521 1.00 86.25 1800 TYR A O 1
ATOM 13893 N N . HIS A 1 1801 ? 59.686 5.035 30.480 1.00 81.06 1801 HIS A N 1
ATOM 13894 C CA . HIS A 1 1801 ? 60.982 4.921 29.815 1.00 81.06 1801 HIS A CA 1
ATOM 13895 C C . HIS A 1 1801 ? 61.843 6.165 30.040 1.00 81.06 1801 HIS A C 1
ATOM 13897 O O . HIS A 1 1801 ? 63.030 6.032 30.335 1.00 81.06 1801 HIS A O 1
ATOM 13903 N N . ILE A 1 1802 ? 61.264 7.367 29.976 1.00 82.31 1802 ILE A N 1
ATOM 13904 C CA . ILE A 1 1802 ? 61.996 8.603 30.277 1.00 82.31 1802 ILE A CA 1
ATOM 13905 C C . ILE A 1 1802 ? 62.435 8.671 31.744 1.00 82.31 1802 ILE A C 1
ATOM 13907 O O . ILE A 1 1802 ? 63.577 9.057 31.987 1.00 82.31 1802 ILE A O 1
ATOM 13911 N N . THR A 1 1803 ? 61.616 8.254 32.720 1.00 81.69 1803 THR A N 1
ATOM 13912 C CA . THR A 1 1803 ? 62.052 8.207 34.134 1.00 81.69 1803 THR A CA 1
ATOM 13913 C C . THR A 1 1803 ? 63.223 7.247 34.342 1.00 81.69 1803 THR A C 1
ATOM 13915 O O . THR A 1 1803 ? 64.101 7.526 35.158 1.00 81.69 1803 THR A O 1
ATOM 13918 N N . LYS A 1 1804 ? 63.272 6.135 33.595 1.00 80.31 1804 LYS A N 1
ATOM 13919 C CA . LYS A 1 1804 ? 64.399 5.187 33.608 1.00 80.31 1804 LYS A CA 1
ATOM 13920 C C . LYS A 1 1804 ? 65.649 5.745 32.925 1.00 80.31 1804 LYS A C 1
ATOM 13922 O O . LYS A 1 1804 ? 66.747 5.522 33.428 1.00 80.31 1804 LYS A O 1
ATOM 13927 N N . SER A 1 1805 ? 65.494 6.459 31.811 1.00 77.56 1805 SER A N 1
ATOM 13928 C CA . SER A 1 1805 ? 66.611 7.044 31.054 1.00 77.56 1805 SER A CA 1
ATOM 13929 C C . SER A 1 1805 ? 67.190 8.297 31.716 1.00 77.56 1805 SER A C 1
ATOM 13931 O O . SER A 1 1805 ? 68.391 8.545 31.624 1.00 77.56 1805 SER A O 1
ATOM 13933 N N . TYR A 1 1806 ? 66.359 9.067 32.425 1.00 78.06 1806 TYR A N 1
ATOM 13934 C CA . TYR A 1 1806 ? 66.730 10.324 33.082 1.00 78.06 1806 TYR A CA 1
ATOM 13935 C C . TYR A 1 1806 ? 66.353 10.330 34.574 1.00 78.06 1806 TYR A C 1
ATOM 13937 O O . TYR A 1 1806 ? 65.598 11.193 35.022 1.00 78.06 1806 TYR A O 1
ATOM 13945 N N . PRO A 1 1807 ? 66.917 9.424 35.396 1.00 72.44 1807 PRO A N 1
ATOM 13946 C CA . PRO A 1 1807 ? 66.520 9.266 36.798 1.00 72.44 1807 PRO A CA 1
ATOM 13947 C C . PRO A 1 1807 ? 66.843 10.480 37.686 1.00 72.44 1807 PRO A C 1
ATOM 13949 O O . PRO A 1 1807 ? 66.335 10.581 38.797 1.00 72.44 1807 PRO A O 1
ATOM 13952 N N . LYS A 1 1808 ? 67.689 11.410 37.216 1.00 73.75 1808 LYS A N 1
ATOM 13953 C CA . LYS A 1 1808 ? 68.010 12.668 37.916 1.00 73.75 1808 LYS A CA 1
ATOM 13954 C C . LYS A 1 1808 ? 66.995 13.790 37.665 1.00 73.75 1808 LYS A C 1
ATOM 13956 O O . LYS A 1 1808 ? 67.094 14.831 38.308 1.00 73.75 1808 LYS A O 1
ATOM 13961 N N . VAL A 1 1809 ? 66.077 13.622 36.713 1.00 75.56 1809 VAL A N 1
ATOM 13962 C CA . VAL A 1 1809 ? 65.141 14.675 36.311 1.00 75.56 1809 VAL A CA 1
ATOM 13963 C C . VAL A 1 1809 ? 63.835 14.502 37.068 1.00 75.56 1809 VAL A C 1
ATOM 13965 O O . VAL A 1 1809 ? 63.129 13.510 36.900 1.00 75.56 1809 VAL A O 1
ATOM 13968 N N . ASP A 1 1810 ? 63.501 15.488 37.899 1.00 78.56 1810 ASP A N 1
ATOM 13969 C CA . ASP A 1 1810 ? 62.230 15.508 38.613 1.00 78.56 1810 ASP A CA 1
ATOM 13970 C C . ASP A 1 1810 ? 61.087 15.884 37.660 1.00 78.56 1810 ASP A C 1
ATOM 13972 O O . ASP A 1 1810 ? 60.825 17.055 37.383 1.00 78.56 1810 ASP A O 1
ATOM 13976 N N . ILE A 1 1811 ? 60.385 14.871 37.159 1.00 77.38 1811 ILE A N 1
ATOM 13977 C CA . ILE A 1 1811 ? 59.231 15.031 36.268 1.00 77.38 1811 ILE A CA 1
ATOM 13978 C C . ILE A 1 1811 ? 58.080 15.783 36.958 1.00 77.38 1811 ILE A C 1
ATOM 13980 O O . ILE A 1 1811 ? 57.365 16.549 36.307 1.00 77.38 1811 ILE A O 1
ATOM 13984 N N . PHE A 1 1812 ? 57.901 15.621 38.274 1.00 81.00 1812 PHE A N 1
ATOM 13985 C CA . PHE A 1 1812 ? 56.798 16.257 39.000 1.00 81.00 1812 PHE A CA 1
ATOM 13986 C C . PHE A 1 1812 ? 57.020 17.758 39.209 1.00 81.00 1812 PHE A C 1
ATOM 13988 O O . PHE A 1 1812 ? 56.034 18.494 39.323 1.00 81.00 1812 PHE A O 1
ATOM 13995 N N . SER A 1 1813 ? 58.272 18.229 39.158 1.00 80.00 1813 SER A N 1
ATOM 13996 C CA . SER A 1 1813 ? 58.582 19.664 39.094 1.00 80.00 1813 SER A CA 1
ATOM 13997 C C . SER A 1 1813 ? 57.963 20.332 37.857 1.00 80.00 1813 SER A C 1
ATOM 13999 O O . SER A 1 1813 ? 57.462 21.451 37.940 1.00 80.00 1813 SER A O 1
ATOM 14001 N N . GLN A 1 1814 ? 57.894 19.621 36.725 1.00 76.06 1814 GLN A N 1
ATOM 14002 C CA . GLN A 1 1814 ? 57.321 20.133 35.473 1.00 76.06 1814 GLN A CA 1
ATOM 14003 C C . GLN A 1 1814 ? 55.796 20.067 35.437 1.00 76.06 1814 GLN A C 1
ATOM 14005 O O . GLN A 1 1814 ? 55.143 20.813 34.711 1.00 76.06 1814 GLN A O 1
ATOM 14010 N N . LEU A 1 1815 ? 55.211 19.202 36.262 1.00 76.75 1815 LEU A N 1
ATOM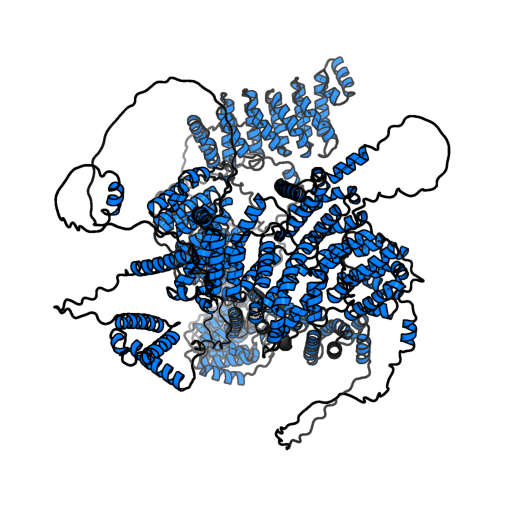 14011 C CA . LEU A 1 1815 ? 53.769 19.098 36.426 1.00 76.75 1815 LEU A CA 1
ATOM 14012 C C . LEU A 1 1815 ? 53.224 20.119 37.432 1.00 76.75 1815 LEU A C 1
ATOM 14014 O O . LEU A 1 1815 ? 52.036 20.060 37.731 1.00 76.75 1815 LEU A O 1
ATOM 14018 N N . GLN A 1 1816 ? 54.030 21.076 37.925 1.00 77.00 1816 GLN A N 1
ATOM 14019 C CA . GLN A 1 1816 ? 53.609 22.074 38.920 1.00 77.00 1816 GLN A CA 1
ATOM 14020 C C . GLN A 1 1816 ? 52.389 22.927 38.538 1.00 77.00 1816 GLN A C 1
ATOM 14022 O O . GLN A 1 1816 ? 51.683 23.396 39.431 1.00 77.00 1816 GLN A O 1
ATOM 14027 N N . ASN A 1 1817 ? 52.075 23.033 37.249 1.00 76.50 1817 ASN A N 1
ATOM 14028 C CA . ASN A 1 1817 ? 50.886 23.737 36.764 1.00 76.50 1817 ASN A CA 1
ATOM 14029 C C . ASN A 1 1817 ? 49.721 22.798 36.398 1.00 76.50 1817 ASN A C 1
ATOM 14031 O O . ASN A 1 1817 ? 48.640 23.261 36.047 1.00 76.50 1817 ASN A O 1
ATOM 14035 N N . ALA A 1 1818 ? 49.918 21.479 36.465 1.00 79.88 1818 ALA A N 1
ATOM 14036 C CA . ALA A 1 1818 ? 48.864 20.500 36.229 1.00 79.88 1818 ALA A CA 1
ATOM 14037 C C . ALA A 1 1818 ? 48.017 20.281 37.492 1.00 79.88 1818 ALA A C 1
ATOM 14039 O O . ALA A 1 1818 ? 48.516 20.402 38.620 1.00 79.88 1818 ALA A O 1
ATOM 14040 N N . SER A 1 1819 ? 46.748 19.910 37.290 1.00 83.19 1819 SER A N 1
ATOM 14041 C CA . SER A 1 1819 ? 45.808 19.625 38.377 1.00 83.19 1819 SER A CA 1
ATOM 14042 C C . SER A 1 1819 ? 46.307 18.488 39.270 1.00 83.19 1819 SER A C 1
ATOM 14044 O O . SER A 1 1819 ? 46.963 17.547 38.814 1.00 83.19 1819 SER A O 1
ATOM 14046 N N . GLU A 1 1820 ? 45.963 18.552 40.554 1.00 83.44 1820 GLU A N 1
ATOM 14047 C CA . GLU A 1 1820 ? 46.308 17.515 41.532 1.00 83.44 1820 GLU A CA 1
ATOM 14048 C C . GLU A 1 1820 ? 45.799 16.127 41.105 1.00 83.44 1820 GLU A C 1
ATOM 14050 O O . GLU A 1 1820 ? 46.511 15.128 41.240 1.00 83.44 1820 GLU A O 1
ATOM 14055 N N . ALA A 1 1821 ? 44.615 16.076 40.485 1.00 80.38 1821 ALA A N 1
ATOM 14056 C CA . ALA A 1 1821 ? 44.052 14.861 39.906 1.00 80.38 1821 ALA A CA 1
ATOM 14057 C C . ALA A 1 1821 ? 44.943 14.275 38.796 1.00 80.38 1821 ALA A C 1
ATOM 14059 O O . ALA A 1 1821 ? 45.199 13.074 38.784 1.00 80.38 1821 ALA A O 1
ATOM 14060 N N . PHE A 1 1822 ? 45.469 15.110 37.893 1.00 86.75 1822 PHE A N 1
ATOM 14061 C CA . PHE A 1 1822 ? 46.334 14.651 36.803 1.00 86.75 1822 PHE A CA 1
ATOM 14062 C C . PHE A 1 1822 ? 47.698 14.168 37.306 1.00 86.75 1822 PHE A C 1
ATOM 14064 O O . PHE A 1 1822 ? 48.210 13.149 36.846 1.00 86.75 1822 PHE A O 1
ATOM 14071 N N . ARG A 1 1823 ? 48.274 14.848 38.304 1.00 87.19 1823 ARG A N 1
ATOM 14072 C CA . ARG A 1 1823 ? 49.515 14.380 38.944 1.00 87.19 1823 ARG A CA 1
ATOM 14073 C C . ARG A 1 1823 ? 49.330 13.056 39.657 1.00 87.19 1823 ARG A C 1
ATOM 14075 O O . ARG A 1 1823 ? 50.209 12.204 39.585 1.00 87.19 1823 ARG A O 1
ATOM 14082 N N . THR A 1 1824 ? 48.195 12.893 40.331 1.00 85.88 1824 THR A N 1
ATOM 14083 C CA . THR A 1 1824 ? 47.838 11.636 40.990 1.00 85.88 1824 THR A CA 1
ATOM 14084 C C . THR A 1 1824 ? 47.661 10.529 39.957 1.00 85.88 1824 THR A C 1
ATOM 14086 O O . THR A 1 1824 ? 48.271 9.481 40.111 1.00 85.88 1824 THR A O 1
ATOM 14089 N N . TYR A 1 1825 ? 46.982 10.802 38.838 1.00 89.50 1825 TYR A N 1
ATOM 14090 C CA . TYR A 1 1825 ? 46.862 9.862 37.721 1.00 89.50 1825 TYR A CA 1
ATOM 14091 C C . TYR A 1 1825 ? 48.218 9.425 37.150 1.00 89.50 1825 TYR A C 1
ATOM 14093 O O . TYR A 1 1825 ? 48.442 8.235 36.945 1.00 89.50 1825 TYR A O 1
ATOM 14101 N N . ILE A 1 1826 ? 49.146 10.362 36.921 1.00 90.44 1826 ILE A N 1
ATOM 14102 C CA . ILE A 1 1826 ? 50.501 10.034 36.450 1.00 90.44 1826 ILE A CA 1
ATOM 14103 C C . ILE A 1 1826 ? 51.267 9.211 37.490 1.00 90.44 1826 ILE A C 1
ATOM 14105 O O . ILE A 1 1826 ? 51.912 8.231 37.128 1.00 90.44 1826 ILE A O 1
ATOM 14109 N N . ARG A 1 1827 ? 51.191 9.580 38.773 1.00 89.06 1827 ARG A N 1
ATOM 14110 C CA . ARG A 1 1827 ? 51.850 8.862 39.874 1.00 89.06 1827 ARG A CA 1
ATOM 14111 C C . ARG A 1 1827 ? 51.344 7.424 39.996 1.00 89.06 1827 ARG A C 1
ATOM 14113 O O . ARG A 1 1827 ? 52.155 6.502 40.022 1.00 89.06 1827 ARG A O 1
ATOM 14120 N N . ASP A 1 1828 ? 50.030 7.237 40.001 1.00 91.06 1828 ASP A N 1
ATOM 14121 C CA . ASP A 1 1828 ? 49.399 5.920 40.103 1.00 91.06 1828 ASP A CA 1
ATOM 14122 C C . ASP A 1 1828 ? 49.627 5.100 38.826 1.00 91.06 1828 ASP A C 1
ATOM 14124 O O . ASP A 1 1828 ? 49.926 3.909 38.891 1.00 91.06 1828 ASP A O 1
ATOM 14128 N N . GLY A 1 1829 ? 49.565 5.745 37.658 1.00 89.31 1829 GLY A N 1
ATOM 14129 C CA . GLY A 1 1829 ? 49.849 5.134 36.363 1.00 89.31 1829 GLY A CA 1
ATOM 14130 C C . GLY A 1 1829 ? 51.295 4.651 36.243 1.00 89.31 1829 GLY A C 1
ATOM 14131 O O . GLY A 1 1829 ? 51.518 3.528 35.801 1.00 89.31 1829 GLY A O 1
ATOM 14132 N N . LEU A 1 1830 ? 52.277 5.444 36.689 1.00 89.38 1830 LEU A N 1
ATOM 14133 C CA . LEU A 1 1830 ? 53.687 5.041 36.731 1.00 89.38 1830 LEU A CA 1
ATOM 14134 C C . LEU A 1 1830 ? 53.918 3.898 37.724 1.00 89.38 1830 LEU A C 1
ATOM 14136 O O . LEU A 1 1830 ? 54.609 2.944 37.379 1.00 89.38 1830 LEU A O 1
ATOM 14140 N N . ALA A 1 1831 ? 53.298 3.942 38.908 1.00 84.75 1831 ALA A N 1
ATOM 14141 C CA . ALA A 1 1831 ? 53.360 2.843 39.873 1.00 84.75 1831 ALA A CA 1
ATOM 14142 C C . ALA A 1 1831 ? 52.739 1.552 39.307 1.00 84.75 1831 ALA A C 1
ATOM 14144 O O . ALA A 1 1831 ? 53.265 0.456 39.506 1.00 84.75 1831 ALA A O 1
ATOM 14145 N N . GLN A 1 1832 ? 51.644 1.668 38.550 1.00 83.12 1832 GLN A N 1
ATOM 14146 C CA . GLN A 1 1832 ? 51.010 0.537 37.880 1.00 83.12 1832 GLN A CA 1
ATOM 14147 C C . GLN A 1 1832 ? 51.878 -0.018 36.743 1.00 83.12 1832 GLN A C 1
ATOM 14149 O O . GLN A 1 1832 ? 52.005 -1.237 36.621 1.00 83.12 1832 GLN A O 1
ATOM 14154 N N . VAL A 1 1833 ? 52.495 0.844 35.930 1.00 85.00 1833 VAL A N 1
ATOM 14155 C CA . VAL A 1 1833 ? 53.436 0.442 34.872 1.00 85.00 1833 VAL A CA 1
ATOM 14156 C C . VAL A 1 1833 ? 54.670 -0.229 35.471 1.00 85.00 1833 VAL A C 1
ATOM 14158 O O . VAL A 1 1833 ? 55.083 -1.277 34.980 1.00 85.00 1833 VAL A O 1
ATOM 14161 N N . GLU A 1 1834 ? 55.212 0.300 36.567 1.00 85.06 1834 GLU A N 1
ATOM 14162 C CA . GLU A 1 1834 ? 56.330 -0.304 37.290 1.00 85.06 1834 GLU A CA 1
ATOM 14163 C C . GLU A 1 1834 ? 55.963 -1.677 37.860 1.00 85.06 1834 GLU A C 1
ATOM 14165 O O . GLU A 1 1834 ? 56.711 -2.637 37.686 1.00 85.06 1834 GLU A O 1
ATOM 14170 N N . LYS A 1 1835 ? 54.777 -1.809 38.467 1.00 81.62 1835 LYS A N 1
ATOM 14171 C CA . LYS A 1 1835 ? 54.258 -3.091 38.958 1.00 81.62 1835 LYS A CA 1
ATOM 14172 C C . LYS A 1 1835 ? 54.053 -4.098 37.823 1.00 81.62 1835 LYS A C 1
ATOM 14174 O O . LYS A 1 1835 ? 54.369 -5.274 37.988 1.00 81.62 1835 LYS A O 1
ATOM 14179 N N . ASN A 1 1836 ? 53.558 -3.649 36.670 1.00 77.12 1836 ASN A N 1
ATOM 14180 C CA . ASN A 1 1836 ? 53.391 -4.477 35.475 1.00 77.12 1836 ASN A CA 1
ATOM 14181 C C . ASN A 1 1836 ? 54.747 -4.922 34.903 1.00 77.12 1836 ASN A C 1
ATOM 14183 O O . ASN A 1 1836 ? 54.913 -6.096 34.576 1.00 77.12 1836 ASN A O 1
ATOM 14187 N N . ALA A 1 1837 ? 55.729 -4.017 34.848 1.00 72.25 1837 ALA A N 1
ATOM 14188 C CA . ALA A 1 1837 ? 57.090 -4.315 34.415 1.00 72.25 1837 ALA A CA 1
ATOM 14189 C C . ALA A 1 1837 ? 57.787 -5.301 35.370 1.00 72.25 1837 ALA A C 1
ATOM 14191 O O . ALA A 1 1837 ? 58.376 -6.277 34.914 1.00 72.25 1837 ALA A O 1
ATOM 14192 N N . ALA A 1 1838 ? 57.651 -5.113 36.688 1.00 70.50 1838 ALA A N 1
ATOM 14193 C CA . ALA A 1 1838 ? 58.170 -6.032 37.703 1.00 70.50 1838 ALA A CA 1
ATOM 14194 C C . ALA A 1 1838 ? 57.488 -7.412 37.660 1.00 70.50 1838 ALA A C 1
ATOM 14196 O O . ALA A 1 1838 ? 58.123 -8.426 37.934 1.00 70.50 1838 ALA A O 1
ATOM 14197 N N . ALA A 1 1839 ? 56.208 -7.469 37.278 1.00 66.81 1839 ALA A N 1
ATOM 14198 C CA . ALA A 1 1839 ? 55.469 -8.716 37.087 1.00 66.81 1839 ALA A CA 1
ATOM 14199 C C . ALA A 1 1839 ? 55.749 -9.404 35.734 1.00 66.81 1839 ALA A C 1
ATOM 14201 O O . ALA A 1 1839 ? 55.101 -10.406 35.427 1.00 66.81 1839 ALA A O 1
ATOM 14202 N N . GLY A 1 1840 ? 56.643 -8.860 34.896 1.00 53.09 1840 GLY A N 1
ATOM 14203 C CA . GLY A 1 1840 ? 56.898 -9.361 33.540 1.00 53.09 1840 GLY A CA 1
ATOM 14204 C C . GLY A 1 1840 ? 55.692 -9.249 32.599 1.00 53.09 1840 GLY A C 1
ATOM 14205 O O . GLY A 1 1840 ? 55.672 -9.872 31.542 1.00 53.09 1840 GLY A O 1
ATOM 14206 N N . ARG A 1 1841 ? 54.665 -8.477 32.977 1.00 46.47 1841 ARG A N 1
ATOM 14207 C CA . ARG A 1 1841 ? 53.444 -8.256 32.197 1.00 46.47 1841 ARG A CA 1
ATOM 14208 C C . ARG A 1 1841 ? 53.583 -6.954 31.418 1.00 46.47 1841 ARG A C 1
ATOM 14210 O O . ARG A 1 1841 ? 53.012 -5.933 31.791 1.00 46.47 1841 ARG A O 1
ATOM 14217 N N . THR A 1 1842 ? 54.362 -6.966 30.345 1.00 48.16 1842 THR A N 1
ATOM 14218 C CA . THR A 1 1842 ? 54.344 -5.878 29.362 1.00 48.16 1842 THR A CA 1
ATOM 14219 C C . THR A 1 1842 ? 53.102 -6.024 28.471 1.00 48.16 1842 THR A C 1
ATOM 14221 O O . THR A 1 1842 ? 52.818 -7.125 27.997 1.00 48.16 1842 THR A O 1
ATOM 14224 N N . PRO A 1 1843 ? 52.300 -4.965 28.251 1.00 38.38 1843 PRO A N 1
ATOM 14225 C CA . PRO A 1 1843 ? 51.197 -5.020 27.307 1.00 38.38 1843 PRO A CA 1
ATOM 14226 C C . PRO A 1 1843 ? 51.759 -5.253 25.904 1.00 38.38 1843 PRO A C 1
ATOM 14228 O O . PRO A 1 1843 ? 52.771 -4.667 25.522 1.00 38.38 1843 PRO A O 1
ATOM 14231 N N . SER A 1 1844 ? 51.070 -6.102 25.141 1.00 40.88 1844 SER A N 1
ATOM 14232 C CA . SER A 1 1844 ? 51.485 -6.626 23.832 1.00 40.88 1844 SER A CA 1
ATOM 14233 C C . SER A 1 1844 ? 51.632 -5.570 22.719 1.00 40.88 1844 SER A C 1
ATOM 14235 O O . SER A 1 1844 ? 51.816 -5.930 21.562 1.00 40.88 1844 SER A O 1
ATOM 14237 N N . SER A 1 1845 ? 51.524 -4.279 23.044 1.00 34.28 1845 SER A N 1
ATOM 14238 C CA . SER A 1 1845 ? 51.578 -3.147 22.114 1.00 34.28 1845 SER A CA 1
ATOM 14239 C C . SER A 1 1845 ? 52.839 -2.282 22.255 1.00 34.28 1845 SER A C 1
ATOM 14241 O O . SER A 1 1845 ? 52.891 -1.200 21.671 1.00 34.28 1845 SER A O 1
ATOM 14243 N N . LEU A 1 1846 ? 53.860 -2.740 22.992 1.00 31.56 1846 LEU A N 1
ATOM 14244 C CA . LEU A 1 1846 ? 55.186 -2.110 23.012 1.00 31.56 1846 LEU A CA 1
ATOM 14245 C C . LEU A 1 1846 ? 56.2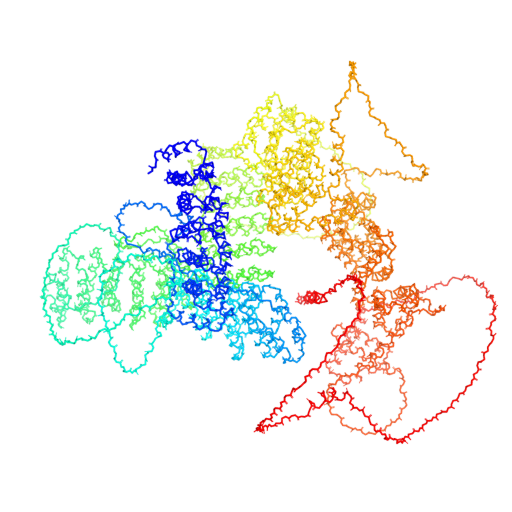14 -2.903 22.193 1.00 31.56 1846 LEU A C 1
ATOM 14247 O O . LEU A 1 1846 ? 56.209 -4.134 22.237 1.00 31.56 1846 LEU A O 1
ATOM 14251 N N . PRO A 1 1847 ? 57.097 -2.208 21.452 1.00 35.34 1847 PRO A N 1
ATOM 14252 C CA . PRO A 1 1847 ? 58.005 -2.832 20.505 1.00 35.34 1847 PRO A CA 1
ATOM 14253 C C . PRO A 1 1847 ? 59.032 -3.702 21.233 1.00 35.34 1847 PRO A C 1
ATOM 14255 O O . PRO A 1 1847 ? 59.776 -3.229 22.093 1.00 35.34 1847 PRO A O 1
ATOM 14258 N N . LEU A 1 1848 ? 59.082 -4.985 20.866 1.00 25.38 1848 LEU A N 1
ATOM 14259 C CA . LEU A 1 1848 ? 60.214 -5.854 21.164 1.00 25.38 1848 LEU A CA 1
ATOM 14260 C C . LEU A 1 1848 ? 61.464 -5.221 20.545 1.00 25.38 1848 LEU A C 1
ATOM 14262 O O . LEU A 1 1848 ? 61.593 -5.162 19.324 1.00 25.38 1848 LEU A O 1
ATOM 14266 N N . SER A 1 1849 ? 62.389 -4.758 21.386 1.00 23.80 1849 SER A N 1
ATOM 14267 C CA . SER A 1 1849 ? 63.756 -4.446 20.974 1.00 23.80 1849 SER A CA 1
ATOM 14268 C C . SER A 1 1849 ? 64.431 -5.737 20.509 1.00 23.80 1849 SER A C 1
ATOM 14270 O O . SER A 1 1849 ? 65.055 -6.435 21.305 1.00 23.80 1849 SER A O 1
ATOM 14272 N N . THR A 1 1850 ? 64.286 -6.095 19.235 1.00 22.78 1850 THR A N 1
ATOM 14273 C CA . THR A 1 1850 ? 65.128 -7.116 18.609 1.00 22.78 1850 THR A CA 1
ATOM 14274 C C . THR A 1 1850 ? 66.502 -6.499 18.331 1.00 22.78 1850 THR A C 1
ATOM 14276 O O . THR A 1 1850 ? 66.574 -5.507 17.600 1.00 22.78 1850 THR A O 1
ATOM 14279 N N . PRO A 1 1851 ? 67.589 -7.038 18.912 1.00 26.81 1851 PRO A N 1
ATOM 14280 C CA . PRO A 1 1851 ? 68.947 -6.589 18.631 1.00 26.81 1851 PRO A CA 1
ATOM 14281 C C . PRO A 1 1851 ? 69.295 -6.770 17.143 1.00 26.81 1851 PRO A C 1
ATOM 14283 O O . PRO A 1 1851 ? 68.726 -7.649 16.491 1.00 26.81 1851 PRO A O 1
ATOM 14286 N N . PRO A 1 1852 ? 70.239 -5.979 16.603 1.00 28.25 1852 PRO A N 1
ATOM 14287 C CA . PRO A 1 1852 ? 70.613 -6.035 15.195 1.00 28.25 1852 PRO A CA 1
ATOM 14288 C C . PRO A 1 1852 ? 71.153 -7.429 14.830 1.00 28.25 1852 PRO A C 1
ATOM 14290 O O . PRO A 1 1852 ? 71.895 -8.011 15.630 1.00 28.25 1852 PRO A O 1
ATOM 14293 N N . PRO A 1 1853 ? 70.841 -7.966 13.637 1.00 26.11 1853 PRO A N 1
ATOM 14294 C CA . PRO A 1 1853 ? 71.338 -9.265 13.213 1.00 26.11 1853 PRO A CA 1
ATOM 14295 C C . PRO A 1 1853 ? 72.863 -9.229 13.126 1.00 26.11 1853 PRO A C 1
ATOM 14297 O O . PRO A 1 1853 ? 73.446 -8.436 12.386 1.00 26.11 1853 PRO A O 1
ATOM 14300 N N . SER A 1 1854 ? 73.511 -10.109 13.884 1.00 21.62 1854 SER A N 1
ATOM 14301 C CA . SER A 1 1854 ? 74.921 -10.434 13.715 1.00 21.62 1854 SER A CA 1
ATOM 14302 C C . SER A 1 1854 ? 75.119 -11.055 12.331 1.00 21.62 1854 SER A C 1
ATOM 14304 O O . SER A 1 1854 ? 74.835 -12.233 12.130 1.00 21.62 1854 SER A O 1
ATOM 14306 N N . SER A 1 1855 ? 75.594 -10.272 11.363 1.00 25.67 1855 SER A N 1
ATOM 14307 C CA . SER A 1 1855 ? 76.183 -10.834 10.150 1.00 25.67 1855 SER A CA 1
ATOM 14308 C C . SER A 1 1855 ? 77.606 -11.269 10.487 1.00 25.67 1855 SER A C 1
ATOM 14310 O O . SER A 1 1855 ? 78.521 -10.471 10.681 1.00 25.67 1855 SER A O 1
ATOM 14312 N N . LEU A 1 1856 ? 77.746 -12.583 10.645 1.00 23.30 1856 LEU A N 1
ATOM 14313 C CA . LEU A 1 1856 ? 79.017 -13.284 10.692 1.00 23.30 1856 LEU A CA 1
ATOM 14314 C C . LEU A 1 1856 ? 79.832 -12.933 9.447 1.00 23.30 1856 LEU A C 1
ATOM 14316 O O . LEU A 1 1856 ? 79.415 -13.168 8.315 1.00 23.30 1856 LEU A O 1
ATOM 14320 N N . ALA A 1 1857 ? 81.006 -12.371 9.705 1.00 21.58 1857 ALA A N 1
ATOM 14321 C CA . ALA A 1 1857 ? 82.061 -12.165 8.741 1.00 21.58 1857 ALA A CA 1
ATOM 14322 C C . ALA A 1 1857 ? 82.485 -13.500 8.109 1.00 21.58 1857 ALA A C 1
ATOM 14324 O O . ALA A 1 1857 ? 82.839 -14.441 8.819 1.00 21.58 1857 ALA A O 1
ATOM 14325 N N . LEU A 1 1858 ? 82.532 -13.548 6.779 1.00 24.30 1858 LEU A N 1
ATOM 14326 C CA . LEU A 1 1858 ? 83.405 -14.460 6.044 1.00 24.30 1858 LEU A CA 1
ATOM 14327 C C . LEU A 1 1858 ? 84.082 -13.663 4.912 1.00 24.30 1858 LEU A C 1
ATOM 14329 O O . LEU A 1 1858 ? 83.379 -13.037 4.118 1.00 24.30 1858 LEU A O 1
ATOM 14333 N N . PRO A 1 1859 ? 85.428 -13.611 4.881 1.00 22.88 1859 PRO A N 1
ATOM 14334 C CA . PRO A 1 1859 ? 86.201 -12.699 4.047 1.00 22.88 1859 PRO A CA 1
ATOM 14335 C C . PRO A 1 1859 ? 86.653 -13.364 2.744 1.00 22.88 1859 PRO A C 1
ATOM 14337 O O . PRO A 1 1859 ? 86.957 -14.557 2.728 1.00 22.88 1859 PRO A O 1
ATOM 14340 N N . SER A 1 1860 ? 86.790 -12.575 1.679 1.00 23.16 1860 SER A N 1
ATOM 14341 C CA . SER A 1 1860 ? 87.757 -12.778 0.586 1.00 23.16 1860 SER A CA 1
ATOM 14342 C C . SER A 1 1860 ? 87.827 -11.521 -0.303 1.00 23.16 1860 SER A C 1
ATOM 14344 O O . SER A 1 1860 ? 86.867 -10.753 -0.321 1.00 23.16 1860 SER A O 1
ATOM 14346 N N . PRO A 1 1861 ? 88.968 -11.254 -0.963 1.00 27.58 1861 PRO A N 1
ATOM 14347 C CA . PRO A 1 1861 ? 89.684 -9.990 -0.782 1.00 27.58 1861 PRO A CA 1
ATOM 14348 C C . PRO A 1 1861 ? 89.877 -9.151 -2.058 1.00 27.58 1861 PRO A C 1
ATOM 14350 O O . PRO A 1 1861 ? 89.785 -9.649 -3.176 1.00 27.58 1861 PRO A O 1
ATOM 14353 N N . ASP A 1 1862 ? 90.189 -7.875 -1.820 1.00 21.36 1862 ASP A N 1
ATOM 14354 C CA . ASP A 1 1862 ? 91.053 -6.959 -2.577 1.00 21.36 1862 ASP A CA 1
ATOM 14355 C C . ASP A 1 1862 ? 91.230 -7.185 -4.086 1.00 21.36 1862 ASP A C 1
ATOM 14357 O O . ASP A 1 1862 ? 92.067 -7.974 -4.527 1.00 21.36 1862 ASP A O 1
ATOM 14361 N N . ILE A 1 1863 ? 90.579 -6.333 -4.887 1.00 23.72 1863 ILE A N 1
ATOM 14362 C CA . ILE A 1 1863 ? 91.159 -5.882 -6.157 1.00 23.72 1863 ILE A CA 1
ATOM 14363 C C . ILE A 1 1863 ? 91.195 -4.343 -6.151 1.00 23.72 1863 ILE A C 1
ATOM 14365 O O . ILE A 1 1863 ? 90.146 -3.722 -5.955 1.00 23.72 1863 ILE A O 1
ATOM 14369 N N . PRO A 1 1864 ? 92.376 -3.709 -6.310 1.00 23.64 1864 PRO A N 1
ATOM 14370 C CA . PRO A 1 1864 ? 92.608 -2.319 -5.937 1.00 23.64 1864 PRO A CA 1
ATOM 14371 C C . PRO A 1 1864 ? 92.475 -1.345 -7.116 1.00 23.64 1864 PRO A C 1
ATOM 14373 O O . PRO A 1 1864 ? 92.733 -1.675 -8.271 1.00 23.64 1864 PRO A O 1
ATOM 14376 N N . SER A 1 1865 ? 92.132 -0.110 -6.750 1.00 21.67 1865 SER A N 1
ATOM 14377 C CA . SER A 1 1865 ? 92.142 1.139 -7.514 1.00 21.67 1865 SER A CA 1
ATOM 14378 C C . SER A 1 1865 ? 93.096 1.220 -8.711 1.00 21.67 1865 SER A C 1
ATOM 14380 O O . SER A 1 1865 ? 94.315 1.260 -8.546 1.00 21.67 1865 SER A O 1
ATOM 14382 N N . LEU A 1 1866 ? 92.525 1.463 -9.894 1.00 24.20 1866 LEU A N 1
ATOM 14383 C CA . LEU A 1 1866 ? 93.193 2.166 -10.990 1.00 24.20 1866 LEU A CA 1
ATOM 14384 C C . LEU A 1 1866 ? 92.716 3.625 -11.022 1.00 24.20 1866 LEU A C 1
ATOM 14386 O O . LEU A 1 1866 ? 91.650 3.959 -11.526 1.00 24.20 1866 LEU A O 1
ATOM 14390 N N . SER A 1 1867 ? 93.523 4.458 -10.369 1.00 21.77 1867 SER A N 1
ATOM 14391 C CA . SER A 1 1867 ? 94.109 5.695 -10.898 1.00 21.77 1867 SER A CA 1
ATOM 14392 C C . SER A 1 1867 ? 93.383 6.472 -12.012 1.00 21.77 1867 SER A C 1
ATOM 14394 O O . SER A 1 1867 ? 93.305 6.027 -13.154 1.00 21.77 1867 SER A O 1
ATOM 14396 N N . SER A 1 1868 ? 93.112 7.736 -11.674 1.00 22.97 1868 SER A N 1
ATOM 14397 C CA . SER A 1 1868 ? 93.555 8.921 -12.426 1.00 22.97 1868 SER A CA 1
ATOM 14398 C C . SER A 1 1868 ? 92.915 9.209 -13.780 1.00 22.97 1868 SER A C 1
ATOM 14400 O O . SER A 1 1868 ? 93.386 8.716 -14.794 1.00 22.97 1868 SER A O 1
ATOM 14402 N N . LEU A 1 1869 ? 92.008 10.190 -13.814 1.00 24.52 1869 LEU A N 1
ATOM 14403 C CA . LEU A 1 1869 ? 92.086 11.250 -14.824 1.00 24.52 1869 LEU A CA 1
ATOM 14404 C C . LEU A 1 1869 ? 91.739 12.606 -14.193 1.00 24.52 1869 LEU A C 1
ATOM 14406 O O . LEU A 1 1869 ? 90.599 12.903 -13.837 1.00 24.52 1869 LEU A O 1
ATOM 14410 N N . ASP A 1 1870 ? 92.802 13.390 -14.041 1.00 23.53 1870 ASP A N 1
ATOM 14411 C CA . ASP A 1 1870 ? 92.844 14.813 -13.744 1.00 23.53 1870 ASP A CA 1
ATOM 14412 C C . ASP A 1 1870 ? 92.063 15.641 -14.770 1.00 23.53 1870 ASP A C 1
ATOM 14414 O O . ASP A 1 1870 ? 92.392 15.620 -15.953 1.00 23.53 1870 ASP A O 1
ATOM 14418 N N . VAL A 1 1871 ? 91.142 16.482 -14.291 1.00 26.08 1871 VAL A N 1
ATOM 14419 C CA . VAL A 1 1871 ? 90.960 17.845 -14.819 1.00 26.08 1871 VAL A CA 1
ATOM 14420 C C . VAL A 1 1871 ? 90.686 18.794 -13.641 1.00 26.08 1871 VAL A C 1
ATOM 14422 O O . VAL A 1 1871 ? 89.563 18.951 -13.169 1.00 26.08 1871 VAL A O 1
ATOM 14425 N N . LYS A 1 1872 ? 91.748 19.437 -13.152 1.00 28.42 1872 LYS A N 1
ATOM 14426 C CA . LYS A 1 1872 ? 91.750 20.840 -12.676 1.00 28.42 1872 LYS A CA 1
ATOM 14427 C C . LYS A 1 1872 ? 92.244 21.704 -13.863 1.00 28.42 1872 LYS A C 1
ATOM 14429 O O . LYS A 1 1872 ? 92.807 21.093 -14.771 1.00 28.42 1872 LYS A O 1
ATOM 14434 N N . PRO A 1 1873 ? 92.177 23.058 -13.900 1.00 27.75 1873 PRO A N 1
ATOM 14435 C CA . PRO A 1 1873 ? 91.871 24.037 -12.840 1.00 27.75 1873 PRO A CA 1
ATOM 14436 C C . PRO A 1 1873 ? 91.018 25.259 -13.297 1.00 27.75 1873 PRO A C 1
ATOM 14438 O O . PRO A 1 1873 ? 90.785 25.458 -14.482 1.00 27.75 1873 PRO A O 1
ATOM 14441 N N . LEU A 1 1874 ? 90.625 26.117 -12.340 1.00 22.67 1874 LEU A N 1
ATOM 14442 C CA . LEU A 1 1874 ? 90.749 27.603 -12.325 1.00 22.67 1874 LEU A CA 1
ATOM 14443 C C . LEU A 1 1874 ? 89.667 28.190 -11.395 1.00 22.67 1874 LEU A C 1
ATOM 14445 O O . LEU A 1 1874 ? 88.490 28.227 -11.722 1.00 22.67 1874 LEU A O 1
ATOM 14449 N N . MET A 1 1875 ? 90.000 28.374 -10.113 1.00 22.72 1875 MET A N 1
ATOM 14450 C CA . MET A 1 1875 ? 90.491 29.633 -9.507 1.00 22.72 1875 MET A CA 1
ATOM 14451 C C . MET A 1 1875 ? 89.378 30.650 -9.179 1.00 22.72 1875 MET A C 1
ATOM 14453 O O . MET A 1 1875 ? 89.095 31.560 -9.943 1.00 22.72 1875 MET A O 1
ATOM 14457 N N . ASN A 1 1876 ? 88.714 30.422 -8.038 1.00 26.03 1876 ASN A N 1
ATOM 14458 C CA . ASN A 1 1876 ? 88.772 31.173 -6.763 1.00 26.03 1876 ASN A CA 1
ATOM 14459 C C . ASN A 1 1876 ? 89.306 32.643 -6.776 1.00 26.03 1876 ASN A C 1
ATOM 14461 O O . ASN A 1 1876 ? 90.081 33.022 -7.646 1.00 26.03 1876 ASN A O 1
ATOM 14465 N N . PRO A 1 1877 ? 89.181 33.387 -5.661 1.00 36.06 1877 PRO A N 1
ATOM 14466 C CA . PRO A 1 1877 ? 88.042 34.176 -5.166 1.00 36.06 1877 PRO A CA 1
ATOM 14467 C C . PRO A 1 1877 ? 88.460 35.642 -4.900 1.00 36.06 1877 PRO A C 1
ATOM 14469 O O . PRO A 1 1877 ? 89.648 35.903 -4.743 1.00 36.06 1877 PRO A O 1
ATOM 14472 N N . ARG A 1 1878 ? 87.536 36.591 -4.694 1.00 24.47 1878 ARG A N 1
ATOM 14473 C CA . ARG A 1 1878 ? 87.831 37.794 -3.880 1.00 24.47 1878 ARG A CA 1
ATOM 14474 C C . ARG A 1 1878 ? 86.599 38.305 -3.130 1.00 24.47 1878 ARG A C 1
ATOM 14476 O O . ARG A 1 1878 ? 85.737 38.957 -3.702 1.00 24.47 1878 ARG A O 1
ATOM 14483 N N . SER A 1 1879 ? 86.544 37.892 -1.864 1.00 23.05 1879 SER A N 1
ATOM 14484 C CA . SER A 1 1879 ? 86.660 38.756 -0.680 1.00 23.05 1879 SER A CA 1
ATOM 14485 C C . SER A 1 1879 ? 85.771 40.005 -0.580 1.00 23.05 1879 SER A C 1
ATOM 14487 O O . SER A 1 1879 ? 86.026 41.018 -1.224 1.00 23.05 1879 SER A O 1
ATOM 14489 N N . ASP A 1 1880 ? 84.866 39.906 0.393 1.00 22.88 1880 ASP A N 1
ATOM 14490 C CA . ASP A 1 1880 ? 84.840 40.746 1.596 1.00 22.88 1880 ASP A CA 1
ATOM 14491 C C . ASP A 1 1880 ? 84.200 42.139 1.574 1.00 22.88 1880 ASP A C 1
ATOM 14493 O O . ASP A 1 1880 ? 84.684 43.078 0.956 1.00 22.88 1880 ASP A O 1
ATOM 14497 N N . LEU A 1 1881 ? 83.182 42.210 2.446 1.00 22.08 1881 LEU A N 1
ATOM 14498 C CA . LEU A 1 1881 ? 82.901 43.254 3.437 1.00 22.08 1881 LEU A CA 1
ATOM 14499 C C . LEU A 1 1881 ? 82.753 44.678 2.892 1.00 22.08 1881 LEU A C 1
ATOM 14501 O O . LEU A 1 1881 ? 83.731 45.289 2.507 1.00 22.08 1881 LEU A O 1
ATOM 14505 N N . TYR A 1 1882 ? 81.570 45.272 3.051 1.00 23.30 1882 TYR A N 1
ATOM 14506 C CA . TYR A 1 1882 ? 81.402 46.381 3.995 1.00 23.30 1882 TYR A CA 1
ATOM 14507 C C . TYR A 1 1882 ? 79.911 46.537 4.332 1.00 23.30 1882 TYR A C 1
ATOM 14509 O O . TYR A 1 1882 ? 79.039 46.589 3.471 1.00 23.30 1882 TYR A O 1
ATOM 14517 N N . THR A 1 1883 ? 79.652 46.515 5.632 1.00 24.98 1883 THR A N 1
ATOM 14518 C CA . THR A 1 1883 ? 78.431 46.912 6.333 1.00 24.98 1883 THR A CA 1
ATOM 14519 C C . THR A 1 1883 ? 78.147 48.397 6.129 1.00 24.98 1883 THR A C 1
ATOM 14521 O O . THR A 1 1883 ? 79.055 49.192 6.351 1.00 24.98 1883 THR A O 1
ATOM 14524 N N . ASP A 1 1884 ? 76.899 48.766 5.831 1.00 26.05 1884 ASP A N 1
ATOM 14525 C CA . ASP A 1 1884 ? 76.421 50.144 5.992 1.00 26.05 1884 ASP A CA 1
ATOM 14526 C C . ASP A 1 1884 ? 75.066 50.162 6.715 1.00 26.05 1884 ASP A C 1
ATOM 14528 O O . ASP A 1 1884 ? 74.024 49.773 6.183 1.00 26.05 1884 ASP A O 1
ATOM 14532 N N . ASP A 1 1885 ? 75.128 50.604 7.970 1.00 24.77 1885 ASP A N 1
ATOM 14533 C CA . ASP A 1 1885 ? 74.029 51.111 8.785 1.00 24.77 1885 ASP A CA 1
ATOM 14534 C C . ASP A 1 1885 ? 73.878 52.608 8.476 1.00 24.77 1885 ASP A C 1
ATOM 14536 O O . ASP A 1 1885 ? 74.736 53.388 8.882 1.00 24.77 1885 ASP A O 1
ATOM 14540 N N . ILE A 1 1886 ? 72.781 53.052 7.849 1.00 24.41 1886 ILE A N 1
ATOM 14541 C CA . ILE A 1 1886 ? 72.347 54.458 7.934 1.00 24.41 1886 ILE A CA 1
ATOM 14542 C C . ILE A 1 1886 ? 70.829 54.537 8.114 1.00 24.41 1886 ILE A C 1
ATOM 14544 O O . ILE A 1 1886 ? 70.027 54.191 7.247 1.00 24.41 1886 ILE A O 1
ATOM 14548 N N . ARG A 1 1887 ? 70.458 55.051 9.289 1.00 23.48 1887 ARG A N 1
ATOM 14549 C CA . ARG A 1 1887 ? 69.135 55.548 9.662 1.00 23.48 1887 ARG A CA 1
ATOM 14550 C C . ARG A 1 1887 ? 68.905 56.957 9.104 1.00 23.48 1887 ARG A C 1
ATOM 14552 O O . ARG A 1 1887 ? 69.801 57.789 9.141 1.00 23.48 1887 ARG A O 1
ATOM 14559 N N . ALA A 1 1888 ? 67.630 57.218 8.815 1.00 24.66 1888 ALA A N 1
ATOM 14560 C CA . ALA A 1 1888 ? 66.952 58.516 8.851 1.00 24.66 1888 ALA A CA 1
ATOM 14561 C C . ALA A 1 1888 ? 67.343 59.571 7.801 1.00 24.66 1888 ALA A C 1
ATOM 14563 O O . ALA A 1 1888 ? 68.374 60.225 7.904 1.00 24.66 1888 ALA A O 1
ATOM 14564 N N . SER A 1 1889 ? 66.421 59.856 6.874 1.00 21.98 1889 SER A N 1
ATOM 14565 C CA . SER A 1 1889 ? 65.940 61.219 6.572 1.00 21.98 1889 SER A CA 1
ATOM 14566 C C . SER A 1 1889 ? 64.980 61.241 5.373 1.00 21.98 1889 SER A C 1
ATOM 14568 O O . SER A 1 1889 ? 65.178 60.546 4.387 1.00 21.98 1889 SER A O 1
ATOM 14570 N N . ASN A 1 1890 ? 63.940 62.070 5.515 1.00 21.59 1890 ASN A N 1
ATOM 14571 C CA . ASN A 1 1890 ? 63.323 62.937 4.506 1.00 21.59 1890 ASN A CA 1
ATOM 14572 C C . ASN A 1 1890 ? 63.026 62.395 3.095 1.00 21.59 1890 ASN A C 1
ATOM 14574 O O . ASN A 1 1890 ? 63.932 62.208 2.296 1.00 21.59 1890 ASN A O 1
ATOM 14578 N N . MET A 1 1891 ? 61.744 62.396 2.712 1.00 24.92 1891 MET A N 1
ATOM 14579 C CA . MET A 1 1891 ? 61.188 63.335 1.715 1.00 24.92 1891 MET A CA 1
ATOM 14580 C C . MET A 1 1891 ? 59.717 62.999 1.413 1.00 24.92 1891 MET A C 1
ATOM 14582 O O . MET A 1 1891 ? 59.345 61.857 1.167 1.00 24.92 1891 MET A O 1
ATOM 14586 N N . ASN A 1 1892 ? 58.899 64.047 1.431 1.00 25.89 1892 ASN A N 1
ATOM 14587 C CA . ASN A 1 1892 ? 57.564 64.137 0.840 1.00 25.89 1892 ASN A CA 1
ATOM 14588 C C . ASN A 1 1892 ? 57.761 64.345 -0.680 1.00 25.89 1892 ASN A C 1
ATOM 14590 O O . ASN A 1 1892 ? 58.658 65.120 -1.028 1.00 25.89 1892 ASN A O 1
ATOM 14594 N N . PRO A 1 1893 ? 56.998 63.707 -1.592 1.00 25.58 1893 PRO A N 1
ATOM 14595 C CA . PRO A 1 1893 ? 55.809 64.395 -2.116 1.00 25.58 1893 PRO A CA 1
ATOM 14596 C C . PRO A 1 1893 ? 54.674 63.481 -2.642 1.00 25.58 1893 PRO A C 1
ATOM 14598 O O . PRO A 1 1893 ? 54.904 62.426 -3.213 1.00 25.58 1893 PRO A O 1
ATOM 14601 N N . GLY A 1 1894 ? 53.441 63.982 -2.534 1.00 22.61 1894 GLY A N 1
ATOM 14602 C CA . GLY A 1 1894 ? 52.480 64.096 -3.641 1.00 22.61 1894 GLY A CA 1
ATOM 14603 C C . GLY A 1 1894 ? 52.073 62.871 -4.483 1.00 22.61 1894 GLY A C 1
ATOM 14604 O O . GLY A 1 1894 ? 52.855 62.339 -5.258 1.00 22.61 1894 GLY A O 1
ATOM 14605 N N . VAL A 1 1895 ? 50.746 62.681 -4.526 1.00 23.72 1895 VAL A N 1
ATOM 14606 C CA . VAL A 1 1895 ? 49.932 62.197 -5.663 1.00 23.72 1895 VAL A CA 1
ATOM 14607 C C . VAL A 1 1895 ? 49.529 60.706 -5.659 1.00 23.72 1895 VAL A C 1
ATOM 14609 O O . VAL A 1 1895 ? 50.317 59.803 -5.899 1.00 23.72 1895 VAL A O 1
ATOM 14612 N N . MET A 1 1896 ? 48.204 60.530 -5.527 1.00 23.56 1896 MET A N 1
ATOM 14613 C CA . MET A 1 1896 ? 47.346 59.441 -6.028 1.00 23.56 1896 MET A CA 1
ATOM 14614 C C . MET A 1 1896 ? 47.320 58.098 -5.278 1.00 23.56 1896 MET A C 1
ATOM 14616 O O . MET A 1 1896 ? 47.783 57.074 -5.768 1.00 23.56 1896 MET A O 1
ATOM 14620 N N . THR A 1 1897 ? 46.527 58.059 -4.202 1.00 24.70 1897 THR A N 1
ATOM 14621 C CA . THR A 1 1897 ? 45.462 57.049 -4.083 1.00 24.70 1897 THR A CA 1
ATOM 14622 C C . THR A 1 1897 ? 44.106 57.672 -4.436 1.00 24.70 1897 THR A C 1
ATOM 14624 O O . THR A 1 1897 ? 43.449 58.326 -3.639 1.00 24.70 1897 THR A O 1
ATOM 14627 N N . GLY A 1 1898 ? 43.657 57.430 -5.663 1.00 26.22 1898 GLY A N 1
ATOM 14628 C CA . GLY A 1 1898 ? 42.347 56.825 -5.900 1.00 26.22 1898 GLY A CA 1
ATOM 14629 C C . GLY A 1 1898 ? 42.672 55.575 -6.711 1.00 26.22 1898 GLY A C 1
ATOM 14630 O O . GLY A 1 1898 ? 43.272 55.680 -7.772 1.00 26.22 1898 GLY A O 1
ATOM 14631 N N . THR A 1 1899 ? 42.514 54.346 -6.221 1.00 32.97 1899 THR A N 1
ATOM 14632 C CA . THR A 1 1899 ? 41.258 53.588 -6.376 1.00 32.97 1899 THR A CA 1
ATOM 14633 C C . THR A 1 1899 ? 41.274 52.305 -5.510 1.00 32.97 1899 THR A C 1
ATOM 14635 O O . THR A 1 1899 ? 40.785 51.262 -5.929 1.00 32.97 1899 THR A O 1
ATOM 14638 N N . LEU A 1 1900 ? 41.854 52.320 -4.302 1.00 29.91 1900 LEU A N 1
ATOM 14639 C CA . LEU A 1 1900 ? 41.809 51.140 -3.407 1.00 29.91 1900 LEU A CA 1
ATOM 14640 C C . LEU A 1 1900 ? 41.390 51.450 -1.964 1.00 29.91 1900 LEU A C 1
ATOM 14642 O O . LEU A 1 1900 ? 40.810 50.583 -1.303 1.00 29.91 1900 LEU A O 1
ATOM 14646 N N . ASP A 1 1901 ? 41.478 52.715 -1.551 1.00 31.27 1901 ASP A N 1
ATOM 14647 C CA . ASP A 1 1901 ? 40.818 53.197 -0.332 1.00 31.27 1901 ASP A CA 1
ATOM 14648 C C . ASP A 1 1901 ? 39.300 53.361 -0.507 1.00 31.27 1901 ASP A C 1
ATOM 14650 O O . ASP A 1 1901 ? 38.555 53.214 0.454 1.00 31.27 1901 ASP A O 1
ATOM 14654 N N . ALA A 1 1902 ? 38.783 53.431 -1.740 1.00 30.23 1902 ALA A N 1
ATOM 14655 C CA . ALA A 1 1902 ? 37.338 53.305 -1.970 1.00 30.23 1902 ALA A CA 1
ATOM 14656 C C . ALA A 1 1902 ? 36.788 51.890 -1.679 1.00 30.23 1902 ALA A C 1
ATOM 14658 O O . ALA A 1 1902 ? 35.580 51.728 -1.501 1.00 30.23 1902 ALA A O 1
ATOM 14659 N N . ILE A 1 1903 ? 37.642 50.860 -1.597 1.00 30.52 1903 ILE A N 1
ATOM 14660 C CA . ILE A 1 1903 ? 37.201 49.496 -1.264 1.00 30.52 1903 ILE A CA 1
ATOM 14661 C C . ILE A 1 1903 ? 37.524 49.149 0.193 1.00 30.52 1903 ILE A C 1
ATOM 14663 O O . ILE A 1 1903 ? 36.693 48.535 0.863 1.00 30.52 1903 ILE A O 1
ATOM 14667 N N . ARG A 1 1904 ? 38.669 49.583 0.741 1.00 29.39 1904 ARG A N 1
ATOM 14668 C CA . ARG A 1 1904 ? 39.009 49.285 2.145 1.00 29.39 1904 ARG A CA 1
ATOM 14669 C C . ARG A 1 1904 ? 38.512 50.302 3.160 1.00 29.39 1904 ARG A C 1
ATOM 14671 O O . ARG A 1 1904 ? 38.155 49.880 4.258 1.00 29.39 1904 ARG A O 1
ATOM 14678 N N . GLU A 1 1905 ? 38.349 51.574 2.810 1.00 29.11 1905 GLU A N 1
ATOM 14679 C CA . GLU A 1 1905 ? 37.696 52.531 3.711 1.00 29.11 1905 GLU A CA 1
ATOM 14680 C C . GLU A 1 1905 ? 36.170 52.340 3.733 1.00 29.11 1905 GLU A C 1
ATOM 14682 O O . GLU A 1 1905 ? 35.520 52.602 4.745 1.00 29.11 1905 GLU A O 1
ATOM 14687 N N . ARG A 1 1906 ? 35.616 51.676 2.706 1.00 26.62 1906 ARG A N 1
ATOM 14688 C CA . ARG A 1 1906 ? 34.264 51.097 2.758 1.00 26.62 1906 ARG A CA 1
ATOM 14689 C C . ARG A 1 1906 ? 34.163 49.833 3.620 1.00 26.62 1906 ARG A C 1
ATOM 14691 O O . ARG A 1 1906 ? 33.057 49.459 3.997 1.00 26.62 1906 ARG A O 1
ATOM 14698 N N . MET A 1 1907 ? 35.275 49.189 3.975 1.00 28.06 1907 MET A N 1
ATOM 14699 C CA . MET A 1 1907 ? 35.249 47.999 4.834 1.00 28.06 1907 MET A CA 1
ATOM 14700 C C . MET A 1 1907 ? 35.773 48.219 6.252 1.00 28.06 1907 MET A C 1
ATOM 14702 O O . MET A 1 1907 ? 35.525 47.352 7.086 1.00 28.06 1907 MET A O 1
ATOM 14706 N N . LYS A 1 1908 ? 36.435 49.344 6.568 1.00 26.92 1908 LYS A N 1
ATOM 14707 C CA . LYS A 1 1908 ? 36.977 49.545 7.923 1.00 26.92 1908 LYS A CA 1
ATOM 14708 C C . LYS A 1 1908 ? 36.486 50.755 8.712 1.00 26.92 1908 LYS A C 1
ATOM 14710 O O . LYS A 1 1908 ? 36.593 50.694 9.927 1.00 26.92 1908 LYS A O 1
ATOM 14715 N N . ASN A 1 1909 ? 35.834 51.750 8.104 1.00 26.75 1909 ASN A N 1
ATOM 14716 C CA . ASN A 1 1909 ? 35.203 52.836 8.879 1.00 26.75 1909 ASN A CA 1
ATOM 14717 C C . ASN A 1 1909 ? 33.665 52.805 8.885 1.00 26.75 1909 ASN A C 1
ATOM 14719 O O . ASN A 1 1909 ? 33.021 53.739 9.344 1.00 26.75 1909 ASN A O 1
ATOM 14723 N N . MET A 1 1910 ? 33.061 51.673 8.500 1.00 25.22 1910 MET A N 1
ATOM 14724 C CA . MET A 1 1910 ? 31.685 51.327 8.898 1.00 25.22 1910 MET A CA 1
ATOM 14725 C C . MET A 1 1910 ? 31.624 50.171 9.913 1.00 25.22 1910 MET A C 1
ATOM 14727 O O . MET A 1 1910 ? 30.635 49.449 9.985 1.00 25.22 1910 MET A O 1
ATOM 14731 N N . GLN A 1 1911 ? 32.661 50.028 10.746 1.00 23.73 1911 GLN A N 1
ATOM 14732 C CA . GLN A 1 1911 ? 32.570 49.365 12.053 1.00 23.73 1911 GLN A CA 1
ATOM 14733 C C . GLN A 1 1911 ? 33.412 50.115 13.096 1.00 23.73 1911 GLN A C 1
ATOM 14735 O O . GLN A 1 1911 ? 34.451 49.633 13.529 1.00 23.73 1911 GLN A O 1
ATOM 14740 N N . LEU A 1 1912 ? 32.953 51.320 13.451 1.00 24.19 1912 LEU A N 1
ATOM 14741 C CA . LEU A 1 1912 ? 32.936 51.949 14.787 1.00 24.19 1912 LEU A CA 1
ATOM 14742 C C . LEU A 1 1912 ? 32.664 53.447 14.559 1.00 24.19 1912 LEU A C 1
ATOM 14744 O O . LEU A 1 1912 ? 33.424 54.105 13.867 1.00 24.19 1912 LEU A O 1
ATOM 14748 N N . ALA A 1 1913 ? 31.607 54.065 15.061 1.00 24.22 1913 ALA A N 1
ATOM 14749 C CA . ALA A 1 1913 ? 30.594 53.623 16.001 1.00 24.22 1913 ALA A CA 1
ATOM 14750 C C . ALA A 1 1913 ? 29.341 54.480 15.727 1.00 24.22 1913 ALA A C 1
ATOM 14752 O O . ALA A 1 1913 ? 29.447 55.660 15.412 1.00 24.22 1913 ALA A O 1
ATOM 14753 N N . SER A 1 1914 ? 28.176 53.837 15.629 1.00 21.92 1914 SER A N 1
ATOM 14754 C CA . SER A 1 1914 ? 27.104 53.919 16.637 1.00 21.92 1914 SER A CA 1
ATOM 14755 C C . SER A 1 1914 ? 26.191 55.135 16.452 1.00 21.92 1914 SER A C 1
ATOM 14757 O O . SER A 1 1914 ? 26.674 56.253 16.531 1.00 21.92 1914 SER A O 1
ATOM 14759 N N . SER A 1 1915 ? 24.894 54.863 16.222 1.00 21.95 1915 SER A N 1
ATOM 14760 C CA . SER A 1 1915 ? 23.720 55.609 16.735 1.00 21.95 1915 SER A CA 1
ATOM 14761 C C . SER A 1 1915 ? 23.884 57.137 16.869 1.00 21.95 1915 SER A C 1
ATOM 14763 O O . SER A 1 1915 ? 24.678 57.601 17.673 1.00 21.95 1915 SER A O 1
ATOM 14765 N N . GLU A 1 1916 ? 23.073 58.000 16.252 1.00 23.52 1916 GLU A N 1
ATOM 14766 C CA . GLU A 1 1916 ? 21.631 58.181 16.525 1.00 23.52 1916 GLU A CA 1
ATOM 14767 C C . GLU A 1 1916 ? 21.138 59.513 15.834 1.00 23.52 1916 GLU A C 1
ATOM 14769 O O . GLU A 1 1916 ? 21.894 60.041 15.021 1.00 23.52 1916 GLU A O 1
ATOM 14774 N N . PRO A 1 1917 ? 19.903 60.061 15.988 1.00 35.75 1917 PRO A N 1
ATOM 14775 C CA . PRO A 1 1917 ? 18.918 60.115 14.890 1.00 35.75 1917 PRO A CA 1
ATOM 14776 C C . PRO A 1 1917 ? 18.284 61.512 14.558 1.00 35.75 1917 PRO A C 1
ATOM 14778 O O . PRO A 1 1917 ? 18.500 62.487 15.263 1.00 35.75 1917 PRO A O 1
ATOM 14781 N N . VAL A 1 1918 ? 17.396 61.548 13.535 1.00 22.41 1918 VAL A N 1
ATOM 14782 C CA . VAL A 1 1918 ? 16.296 62.531 13.228 1.00 22.41 1918 VAL A CA 1
ATOM 14783 C C . VAL A 1 1918 ? 16.711 63.988 12.870 1.00 22.41 1918 VAL A C 1
ATOM 14785 O O . VAL A 1 1918 ? 17.290 64.689 13.686 1.00 22.41 1918 VAL A O 1
ATOM 14788 N N . SER A 1 1919 ? 16.403 64.560 11.683 1.00 27.52 1919 SER A N 1
ATOM 14789 C CA . SER A 1 1919 ? 15.190 65.391 11.428 1.00 27.52 1919 SER A CA 1
ATOM 14790 C C . SER A 1 1919 ? 15.112 66.006 9.995 1.00 27.52 1919 SER A C 1
ATOM 14792 O O . SER A 1 1919 ? 15.948 66.826 9.647 1.00 27.52 1919 SER A O 1
ATOM 14794 N N . LYS A 1 1920 ? 14.045 65.656 9.245 1.00 23.11 1920 LYS A N 1
ATOM 14795 C CA . LYS A 1 1920 ? 13.155 66.408 8.296 1.00 23.11 1920 LYS A CA 1
ATOM 14796 C C . LYS A 1 1920 ? 13.634 67.284 7.079 1.00 23.11 1920 LYS A C 1
ATOM 14798 O O . LYS A 1 1920 ? 14.743 67.791 7.076 1.00 23.11 1920 LYS A O 1
ATOM 14803 N N . PRO A 1 1921 ? 12.758 67.468 6.040 1.00 27.03 1921 PRO A N 1
ATOM 14804 C CA . PRO A 1 1921 ? 13.092 67.771 4.623 1.00 27.03 1921 PRO A CA 1
ATOM 14805 C C . PRO A 1 1921 ? 12.567 69.129 4.078 1.00 27.03 1921 PRO A C 1
ATOM 14807 O O . PRO A 1 1921 ? 11.715 69.713 4.733 1.00 27.03 1921 PRO A O 1
ATOM 14810 N N . LEU A 1 1922 ? 12.960 69.544 2.851 1.00 25.62 1922 LEU A N 1
ATOM 14811 C CA . LEU A 1 1922 ? 12.263 70.456 1.886 1.00 25.62 1922 LEU A CA 1
ATOM 14812 C C . LEU A 1 1922 ? 13.009 70.385 0.511 1.00 25.62 1922 LEU A C 1
ATOM 14814 O O . LEU A 1 1922 ? 14.204 70.642 0.487 1.00 25.62 1922 LEU A O 1
ATOM 14818 N N . MET A 1 1923 ? 12.465 69.779 -0.565 1.00 24.53 1923 MET A N 1
ATOM 14819 C CA . MET A 1 1923 ? 11.639 70.323 -1.688 1.00 24.53 1923 MET A CA 1
ATOM 14820 C C . MET A 1 1923 ? 12.445 70.828 -2.934 1.00 24.53 1923 MET A C 1
ATOM 14822 O O . MET A 1 1923 ? 13.606 71.183 -2.778 1.00 24.53 1923 MET A O 1
ATOM 14826 N N . PRO A 1 1924 ? 11.878 70.768 -4.171 1.00 32.97 1924 PRO A N 1
ATOM 14827 C CA . PRO A 1 1924 ? 12.543 70.287 -5.405 1.00 32.97 1924 PRO A CA 1
ATOM 14828 C C . PRO A 1 1924 ? 12.566 71.314 -6.574 1.00 32.97 1924 PRO A C 1
ATOM 14830 O O . PRO A 1 1924 ? 12.253 72.476 -6.339 1.00 32.97 1924 PRO A O 1
ATOM 14833 N N . THR A 1 1925 ? 12.831 70.839 -7.816 1.00 25.38 1925 THR A N 1
ATOM 14834 C CA . THR A 1 1925 ? 12.672 71.443 -9.188 1.00 25.38 1925 THR A CA 1
ATOM 14835 C C . THR A 1 1925 ? 14.019 71.747 -9.896 1.00 25.38 1925 THR A C 1
ATOM 14837 O O . THR A 1 1925 ? 14.975 72.085 -9.214 1.00 25.38 1925 THR A O 1
ATOM 14840 N N . ASN A 1 1926 ? 14.250 71.632 -11.217 1.00 25.95 1926 ASN A N 1
ATOM 14841 C CA . ASN A 1 1926 ? 13.453 71.318 -12.416 1.00 25.95 1926 ASN A CA 1
ATOM 14842 C C . ASN A 1 1926 ? 14.403 71.121 -13.636 1.00 25.95 1926 ASN A C 1
ATOM 14844 O O . ASN A 1 1926 ? 15.442 71.771 -13.649 1.00 25.95 1926 ASN A O 1
ATOM 14848 N N . ASP A 1 1927 ? 13.973 70.339 -14.648 1.00 26.45 1927 ASP A N 1
ATOM 14849 C CA . ASP A 1 1927 ? 14.053 70.591 -16.118 1.00 26.45 1927 ASP A CA 1
ATOM 14850 C C . ASP A 1 1927 ? 15.423 70.860 -16.822 1.00 26.45 1927 ASP A C 1
ATOM 14852 O O . ASP A 1 1927 ? 16.308 71.487 -16.269 1.00 26.45 1927 ASP A O 1
ATOM 14856 N N . ASN A 1 1928 ? 15.721 70.539 -18.093 1.00 25.55 1928 ASN A N 1
ATOM 14857 C CA . ASN A 1 1928 ? 15.031 69.937 -19.241 1.00 25.55 1928 ASN A CA 1
ATOM 14858 C C . ASN A 1 1928 ? 16.026 69.792 -20.439 1.00 25.55 1928 ASN A C 1
ATOM 14860 O O . ASN A 1 1928 ? 16.965 70.572 -20.550 1.00 25.55 1928 ASN A O 1
ATOM 14864 N N . LEU A 1 1929 ? 15.692 68.895 -21.384 1.00 25.64 1929 LEU A N 1
ATOM 14865 C CA . LEU A 1 1929 ? 15.807 68.998 -22.868 1.00 25.64 1929 LEU A CA 1
ATOM 14866 C C . LEU A 1 1929 ? 17.161 68.909 -23.643 1.00 25.64 1929 LEU A C 1
ATOM 14868 O O . LEU A 1 1929 ? 17.882 69.879 -23.827 1.00 25.64 1929 LEU A O 1
ATOM 14872 N N . SER A 1 1930 ? 17.385 67.724 -24.242 1.00 21.97 1930 SER A N 1
ATOM 14873 C CA . SER A 1 1930 ? 17.428 67.373 -25.696 1.00 21.97 1930 SER A CA 1
ATOM 14874 C C . SER A 1 1930 ? 18.039 68.282 -26.794 1.00 21.97 1930 SER A C 1
ATOM 14876 O O . SER A 1 1930 ? 17.549 69.384 -27.004 1.00 21.97 1930 SER A O 1
ATOM 14878 N N . MET A 1 1931 ? 18.903 67.700 -27.657 1.00 26.95 1931 MET A N 1
ATOM 14879 C CA . MET A 1 1931 ? 19.082 67.929 -29.124 1.00 26.95 1931 MET A CA 1
ATOM 14880 C C . MET A 1 1931 ? 20.007 66.821 -29.721 1.00 26.95 1931 MET A C 1
ATOM 14882 O O . MET A 1 1931 ? 20.673 66.124 -28.968 1.00 26.95 1931 MET A O 1
ATOM 14886 N N . ASN A 1 1932 ? 20.243 66.735 -31.038 1.00 23.12 1932 ASN A N 1
ATOM 14887 C CA . ASN A 1 1932 ? 19.608 65.923 -32.095 1.00 23.12 1932 ASN A CA 1
ATOM 14888 C C . ASN A 1 1932 ? 20.675 65.690 -33.222 1.00 23.12 1932 ASN A C 1
ATOM 14890 O O . ASN A 1 1932 ? 21.503 66.579 -33.385 1.00 23.12 1932 ASN A O 1
ATOM 14894 N N . GLN A 1 1933 ? 20.579 64.612 -34.039 1.00 22.50 1933 GLN A N 1
ATOM 14895 C CA . GLN A 1 1933 ? 21.122 64.445 -35.436 1.00 22.50 1933 GLN A CA 1
ATOM 14896 C C . GLN A 1 1933 ? 22.671 64.346 -35.661 1.00 22.50 1933 GLN A C 1
ATOM 14898 O O . GLN A 1 1933 ? 23.407 64.920 -34.879 1.00 22.50 1933 GLN A O 1
ATOM 14903 N N . GLN A 1 1934 ? 23.331 63.669 -36.638 1.00 23.06 1934 GLN A N 1
ATOM 14904 C CA . GLN A 1 1934 ? 23.128 63.078 -38.003 1.00 23.06 1934 GLN A CA 1
ATOM 14905 C C . GLN A 1 1934 ? 24.374 62.161 -38.324 1.00 23.06 1934 GLN A C 1
ATOM 14907 O O . GLN A 1 1934 ? 25.478 62.545 -37.959 1.00 23.06 1934 GLN A O 1
ATOM 14912 N N . SER A 1 1935 ? 24.305 60.875 -38.736 1.00 20.70 1935 SER A N 1
ATOM 14913 C CA . SER A 1 1935 ? 24.284 60.213 -40.085 1.00 20.70 1935 SER A CA 1
ATOM 14914 C C . SER A 1 1935 ? 25.480 60.379 -41.072 1.00 20.70 1935 SER A C 1
ATOM 14916 O O . SER A 1 1935 ? 25.583 61.466 -41.620 1.00 20.70 1935 SER A O 1
ATOM 14918 N N . VAL A 1 1936 ? 26.232 59.291 -41.412 1.00 24.16 1936 VAL A N 1
ATOM 14919 C CA . VAL A 1 1936 ? 26.780 58.872 -42.761 1.00 24.16 1936 VAL A CA 1
ATOM 14920 C C . VAL A 1 1936 ? 27.279 57.372 -42.752 1.00 24.16 1936 VAL A C 1
ATOM 14922 O O . VAL A 1 1936 ? 27.973 57.004 -41.806 1.00 24.16 1936 VAL A O 1
ATOM 14925 N N . PRO A 1 1937 ? 26.973 56.511 -43.769 1.00 33.28 1937 PRO A N 1
ATOM 14926 C CA . PRO A 1 1937 ? 27.499 55.130 -44.054 1.00 33.28 1937 PRO A CA 1
ATOM 14927 C C . PRO A 1 1937 ? 28.378 55.080 -45.360 1.00 33.28 1937 PRO A C 1
ATOM 14929 O O . PRO A 1 1937 ? 28.643 56.172 -45.860 1.00 33.28 1937 PRO A O 1
ATOM 14932 N N . PRO A 1 1938 ? 28.748 53.958 -46.069 1.00 39.28 1938 PRO A N 1
ATOM 14933 C CA . PRO A 1 1938 ? 28.894 52.490 -45.823 1.00 39.28 1938 PRO A CA 1
ATOM 14934 C C . PRO A 1 1938 ? 30.253 51.861 -46.334 1.00 39.28 1938 PRO A C 1
ATOM 14936 O O . PRO A 1 1938 ? 31.056 52.562 -46.945 1.00 39.28 1938 PRO A O 1
ATOM 14939 N N . SER A 1 1939 ? 30.443 50.519 -46.218 1.00 21.95 1939 SER A N 1
ATOM 14940 C CA . SER A 1 1939 ? 31.064 49.559 -47.206 1.00 21.95 1939 SER A CA 1
ATOM 14941 C C . SER A 1 1939 ? 32.211 48.637 -46.711 1.00 21.95 1939 SER A C 1
ATOM 14943 O O . SER A 1 1939 ? 33.327 49.105 -46.534 1.00 21.95 1939 SER A O 1
ATOM 14945 N N . GLN A 1 1940 ? 31.971 47.315 -46.615 1.00 25.30 1940 GLN A N 1
ATOM 14946 C CA . GLN A 1 1940 ? 32.659 46.210 -47.342 1.00 25.30 1940 GLN A CA 1
ATOM 14947 C C . GLN A 1 1940 ? 32.426 44.830 -46.679 1.00 25.30 1940 GLN A C 1
ATOM 14949 O O . GLN A 1 1940 ? 32.551 44.667 -45.470 1.00 25.30 1940 GLN A O 1
ATOM 14954 N N . MET A 1 1941 ? 32.050 43.850 -47.511 1.00 20.95 1941 MET A N 1
ATOM 14955 C CA . MET A 1 1941 ? 31.786 42.439 -47.190 1.00 20.95 1941 MET A CA 1
ATOM 14956 C C . MET A 1 1941 ? 33.078 41.607 -47.116 1.00 20.95 1941 MET A C 1
ATOM 14958 O O . MET A 1 1941 ? 33.998 41.848 -47.892 1.00 20.95 1941 MET A O 1
ATOM 14962 N N . GLY A 1 1942 ? 33.088 40.547 -46.296 1.00 25.17 1942 GLY A N 1
ATOM 14963 C CA . GLY A 1 1942 ? 34.149 39.530 -46.291 1.00 25.17 1942 GLY A CA 1
ATOM 14964 C C . GLY A 1 1942 ? 33.868 38.331 -45.375 1.00 25.17 1942 GLY A C 1
ATOM 14965 O O . GLY A 1 1942 ? 34.311 38.323 -44.239 1.00 25.17 1942 GLY A O 1
ATOM 14966 N N . GLN A 1 1943 ? 33.101 37.375 -45.910 1.00 22.73 1943 GLN A N 1
ATOM 14967 C CA . GLN A 1 1943 ? 33.019 35.918 -45.668 1.00 22.73 1943 GLN A CA 1
ATOM 14968 C C . GLN A 1 1943 ? 33.252 35.292 -44.273 1.00 22.73 1943 GLN A C 1
ATOM 14970 O O . GLN A 1 1943 ? 34.316 35.354 -43.667 1.00 22.73 1943 GLN A O 1
ATOM 14975 N N . GLU A 1 1944 ? 32.226 34.535 -43.874 1.00 21.95 1944 GLU A N 1
ATOM 14976 C CA . GLU A 1 1944 ? 32.132 33.609 -42.748 1.00 21.95 1944 GLU A CA 1
ATOM 14977 C C . GLU A 1 1944 ? 32.916 32.303 -42.987 1.00 21.95 1944 GLU A C 1
ATOM 14979 O O . GLU A 1 1944 ? 32.742 31.636 -44.007 1.00 21.95 1944 GLU A O 1
ATOM 14984 N N . THR A 1 1945 ? 33.677 31.860 -41.984 1.00 22.48 1945 THR A N 1
ATOM 14985 C CA . THR A 1 1945 ? 34.032 30.444 -41.788 1.00 22.48 1945 THR A CA 1
ATOM 14986 C C . THR A 1 1945 ? 33.729 30.058 -40.346 1.00 22.48 1945 THR A C 1
ATOM 14988 O O . THR A 1 1945 ? 34.408 30.481 -39.412 1.00 22.48 1945 THR A O 1
ATOM 14991 N N . VAL A 1 1946 ? 32.667 29.271 -40.174 1.00 25.81 1946 VAL A N 1
ATOM 14992 C CA . VAL A 1 1946 ? 32.171 28.760 -38.894 1.00 25.81 1946 VAL A CA 1
ATOM 14993 C C . VAL A 1 1946 ? 32.964 27.506 -38.514 1.00 25.81 1946 VAL A C 1
ATOM 14995 O O . VAL A 1 1946 ? 32.756 26.437 -39.081 1.00 25.81 1946 VAL A O 1
ATOM 14998 N N . HIS A 1 1947 ? 33.863 27.625 -37.535 1.00 25.11 1947 HIS A N 1
ATOM 14999 C CA . HIS A 1 1947 ? 34.472 26.481 -36.853 1.00 25.11 1947 HIS A CA 1
ATOM 15000 C C . HIS A 1 1947 ? 33.639 26.114 -35.618 1.00 25.11 1947 HIS A C 1
ATOM 15002 O O . HIS A 1 1947 ? 33.675 26.784 -34.588 1.00 25.11 1947 HIS A O 1
ATOM 15008 N N . THR A 1 1948 ? 32.872 25.031 -35.724 1.00 24.69 1948 THR A N 1
ATOM 15009 C CA . THR A 1 1948 ? 32.138 24.415 -34.613 1.00 24.69 1948 THR A CA 1
ATOM 15010 C C . THR A 1 1948 ? 33.083 23.580 -33.743 1.00 24.69 1948 THR A C 1
ATOM 15012 O O . THR A 1 1948 ? 33.512 22.503 -34.158 1.00 24.69 1948 THR A O 1
ATOM 15015 N N . HIS A 1 1949 ? 33.379 24.047 -32.527 1.00 25.44 1949 HIS A N 1
ATOM 15016 C CA . HIS A 1 1949 ? 34.018 23.252 -31.473 1.00 25.44 1949 HIS A CA 1
ATOM 15017 C C . HIS A 1 1949 ? 32.954 22.565 -30.589 1.00 25.44 1949 HIS A C 1
ATOM 15019 O O . HIS A 1 1949 ? 32.026 23.235 -30.133 1.00 25.44 1949 HIS A O 1
ATOM 15025 N N . PRO A 1 1950 ? 33.066 21.251 -30.311 1.00 25.48 1950 PRO A N 1
ATOM 15026 C CA . PRO A 1 1950 ? 32.151 20.542 -29.424 1.00 25.48 1950 PRO A CA 1
ATOM 15027 C C . PRO A 1 1950 ? 32.508 20.819 -27.956 1.00 25.48 1950 PRO A C 1
ATOM 15029 O O . PRO A 1 1950 ? 33.557 20.409 -27.461 1.00 25.48 1950 PRO A O 1
ATOM 15032 N N . VAL A 1 1951 ? 31.617 21.523 -27.260 1.00 28.12 1951 VAL A N 1
ATOM 15033 C CA . VAL A 1 1951 ? 31.709 21.825 -25.826 1.00 28.12 1951 VAL A CA 1
ATOM 15034 C C . VAL A 1 1951 ? 31.280 20.595 -25.021 1.00 28.12 1951 VAL A C 1
ATOM 15036 O O . VAL A 1 1951 ? 30.118 20.193 -25.043 1.00 28.12 1951 VAL A O 1
ATOM 15039 N N . VAL A 1 1952 ? 32.227 19.990 -24.302 1.00 25.75 1952 VAL A N 1
ATOM 15040 C CA . VAL A 1 1952 ? 31.972 18.967 -23.279 1.00 25.75 1952 VAL A CA 1
ATOM 15041 C C . VAL A 1 1952 ? 31.673 19.690 -21.965 1.00 25.75 1952 VAL A C 1
ATOM 15043 O O . VAL A 1 1952 ? 32.542 20.361 -21.412 1.00 25.75 1952 VAL A O 1
ATOM 15046 N N . LEU A 1 1953 ? 30.431 19.584 -21.486 1.00 29.56 1953 LEU A N 1
ATOM 15047 C CA . LEU A 1 1953 ? 29.977 20.224 -20.248 1.00 29.56 1953 LEU A CA 1
ATOM 15048 C C . LEU A 1 1953 ? 30.486 19.463 -18.997 1.00 29.56 1953 LEU A C 1
ATOM 15050 O O . LEU A 1 1953 ? 30.356 18.236 -18.952 1.00 29.56 1953 LEU A O 1
ATOM 15054 N N . PRO A 1 1954 ? 31.043 20.152 -17.978 1.00 34.25 1954 PRO A N 1
ATOM 15055 C CA . PRO A 1 1954 ? 31.587 19.536 -16.762 1.00 34.25 1954 PRO A CA 1
ATOM 15056 C C . PRO A 1 1954 ? 30.506 19.020 -15.799 1.00 34.25 1954 PRO A C 1
ATOM 15058 O O . PRO A 1 1954 ? 29.447 19.622 -15.638 1.00 34.25 1954 PRO A O 1
ATOM 15061 N N . MET A 1 1955 ? 30.807 17.909 -15.124 1.00 32.94 1955 MET A N 1
ATOM 15062 C CA . MET A 1 1955 ? 29.928 17.194 -14.193 1.00 32.94 1955 MET A CA 1
ATOM 15063 C C . MET A 1 1955 ? 30.031 17.770 -12.762 1.00 32.94 1955 MET A C 1
ATOM 15065 O O . MET A 1 1955 ? 31.129 17.945 -12.243 1.00 32.94 1955 MET A O 1
ATOM 15069 N N . ASP A 1 1956 ? 28.880 18.050 -12.143 1.00 41.84 1956 ASP A N 1
ATOM 15070 C CA . ASP A 1 1956 ? 28.684 18.820 -10.898 1.00 41.84 1956 ASP A CA 1
ATOM 15071 C C . ASP A 1 1956 ? 29.221 18.124 -9.617 1.00 41.84 1956 ASP A C 1
ATOM 15073 O O . ASP A 1 1956 ? 28.742 17.060 -9.204 1.00 41.84 1956 ASP A O 1
ATOM 15077 N N . GLU A 1 1957 ? 30.201 18.752 -8.950 1.00 40.28 1957 GLU A N 1
ATOM 15078 C CA . GLU A 1 1957 ? 30.864 18.292 -7.713 1.00 40.28 1957 GLU A CA 1
ATOM 15079 C C . GLU A 1 1957 ? 29.920 18.113 -6.506 1.00 40.28 1957 GLU A C 1
ATOM 15081 O O . GLU A 1 1957 ? 30.260 17.410 -5.545 1.00 40.28 1957 GLU A O 1
ATOM 15086 N N . LYS A 1 1958 ? 28.704 18.676 -6.527 1.00 41.91 1958 LYS A N 1
ATOM 15087 C CA . LYS A 1 1958 ? 27.759 18.548 -5.400 1.00 41.91 1958 LYS A CA 1
ATOM 15088 C C . LYS A 1 1958 ? 27.142 17.160 -5.256 1.00 41.91 1958 LYS A C 1
ATOM 15090 O O . LYS A 1 1958 ? 26.773 16.767 -4.144 1.00 41.91 1958 LYS A O 1
ATOM 15095 N N . ALA A 1 1959 ? 27.074 16.381 -6.337 1.00 44.97 1959 ALA A N 1
ATOM 15096 C CA . ALA A 1 1959 ? 26.637 14.987 -6.259 1.00 44.97 1959 ALA A CA 1
ATOM 15097 C C . ALA A 1 1959 ? 27.618 14.129 -5.432 1.00 44.97 1959 ALA A C 1
ATOM 15099 O O . ALA A 1 1959 ? 27.200 13.207 -4.727 1.00 44.97 1959 ALA A O 1
ATOM 15100 N N . LEU A 1 1960 ? 28.910 14.478 -5.444 1.00 42.88 1960 LEU A N 1
ATOM 15101 C CA . LEU A 1 1960 ? 29.960 13.792 -4.687 1.00 42.88 1960 LEU A CA 1
ATOM 15102 C C . LEU A 1 1960 ? 29.919 14.128 -3.190 1.00 42.88 1960 LEU A C 1
ATOM 15104 O O . LEU A 1 1960 ? 30.050 13.229 -2.357 1.00 42.88 1960 LEU A O 1
ATOM 15108 N N . SER A 1 1961 ? 29.638 15.380 -2.821 1.00 52.38 1961 SER A N 1
ATOM 15109 C CA . SER A 1 1961 ? 29.532 15.783 -1.408 1.00 52.38 1961 SER A CA 1
ATOM 15110 C C . SER A 1 1961 ? 28.286 15.196 -0.729 1.00 52.38 1961 SER A C 1
ATOM 15112 O O . SER A 1 1961 ? 28.348 14.780 0.429 1.00 52.38 1961 SER A O 1
ATOM 15114 N N . GLY A 1 1962 ? 27.168 15.075 -1.457 1.00 54.78 1962 GLY A N 1
ATOM 15115 C CA . GLY A 1 1962 ? 25.961 14.405 -0.957 1.00 54.78 1962 GLY A CA 1
ATOM 15116 C C . GLY A 1 1962 ? 26.167 12.911 -0.679 1.00 54.78 1962 GLY A C 1
ATOM 15117 O O . GLY A 1 1962 ? 25.655 12.390 0.314 1.00 54.78 1962 GLY A O 1
ATOM 15118 N N . LEU A 1 1963 ? 26.961 12.225 -1.511 1.00 47.38 1963 LEU A N 1
ATOM 15119 C CA . LEU A 1 1963 ? 27.327 10.822 -1.300 1.00 47.38 1963 LEU A CA 1
ATOM 15120 C C . LEU A 1 1963 ? 28.263 10.663 -0.090 1.00 47.38 1963 LEU A C 1
ATOM 15122 O O . LEU A 1 1963 ? 28.091 9.742 0.710 1.00 47.38 1963 LEU A O 1
ATOM 15126 N N . GLN A 1 1964 ? 29.200 11.599 0.087 1.00 52.88 1964 GLN A N 1
ATOM 15127 C CA . GLN A 1 1964 ? 30.159 11.590 1.191 1.00 52.88 1964 GLN A CA 1
ATOM 15128 C C . GLN A 1 1964 ? 29.492 11.850 2.550 1.00 52.88 1964 GLN A C 1
ATOM 15130 O O . GLN A 1 1964 ? 29.751 11.111 3.498 1.00 52.88 1964 GLN A O 1
ATOM 15135 N N . ALA A 1 1965 ? 28.533 12.779 2.629 1.00 60.16 1965 ALA A N 1
ATOM 15136 C CA . ALA A 1 1965 ? 27.728 12.992 3.837 1.00 60.16 1965 ALA A CA 1
ATOM 15137 C C . ALA A 1 1965 ? 26.859 11.767 4.192 1.00 60.16 1965 ALA A C 1
ATOM 15139 O O . ALA A 1 1965 ? 26.612 11.474 5.365 1.00 60.16 1965 ALA A O 1
ATOM 15140 N N . ARG A 1 1966 ? 26.402 11.015 3.180 1.00 47.19 1966 ARG A N 1
ATOM 15141 C CA . ARG A 1 1966 ? 25.640 9.773 3.382 1.00 47.19 1966 ARG A CA 1
ATOM 15142 C C . ARG A 1 1966 ? 26.534 8.628 3.869 1.00 47.19 1966 ARG A C 1
ATOM 15144 O O . ARG A 1 1966 ? 26.087 7.831 4.689 1.00 47.19 1966 ARG A O 1
ATOM 15151 N N . MET A 1 1967 ? 27.795 8.584 3.429 1.00 47.09 1967 MET A N 1
ATOM 15152 C CA . MET A 1 1967 ? 28.800 7.649 3.946 1.00 47.09 1967 MET A CA 1
ATOM 15153 C C . MET A 1 1967 ? 29.263 7.997 5.365 1.00 47.09 1967 MET A C 1
ATOM 15155 O O . MET A 1 1967 ? 29.467 7.085 6.161 1.00 47.09 1967 MET A O 1
ATOM 15159 N N . GLU A 1 1968 ? 29.385 9.279 5.720 1.00 49.31 1968 GLU A N 1
ATOM 15160 C CA . GLU A 1 1968 ? 29.714 9.678 7.097 1.00 49.31 1968 GLU A CA 1
ATOM 15161 C C . GLU A 1 1968 ? 28.590 9.344 8.081 1.00 49.31 1968 GLU A C 1
ATOM 15163 O O . GLU A 1 1968 ? 28.866 8.837 9.166 1.00 49.31 1968 GLU A O 1
ATOM 15168 N N . ARG A 1 1969 ? 27.317 9.489 7.684 1.00 44.25 1969 ARG A N 1
ATOM 15169 C CA . ARG A 1 1969 ? 26.194 9.027 8.522 1.00 44.25 1969 ARG A CA 1
ATOM 15170 C C . ARG A 1 1969 ? 26.179 7.513 8.732 1.00 44.25 1969 ARG A C 1
ATOM 15172 O O . ARG A 1 1969 ? 25.746 7.070 9.788 1.00 44.25 1969 ARG A O 1
ATOM 15179 N N . LEU A 1 1970 ? 26.679 6.728 7.776 1.00 41.84 1970 LEU A N 1
ATOM 15180 C CA . LEU A 1 1970 ? 26.830 5.276 7.942 1.00 41.84 1970 LEU A CA 1
ATOM 15181 C C . LEU A 1 1970 ? 28.036 4.892 8.816 1.00 41.84 1970 LEU A C 1
ATOM 15183 O O . LEU A 1 1970 ? 28.058 3.785 9.343 1.00 41.84 1970 LEU A O 1
ATOM 15187 N N . LYS A 1 1971 ? 29.011 5.790 9.013 1.00 38.78 1971 LYS A N 1
ATOM 15188 C CA . LYS A 1 1971 ? 30.158 5.567 9.911 1.00 38.78 1971 LYS A CA 1
ATOM 15189 C C . LYS A 1 1971 ? 29.896 5.948 11.373 1.00 38.78 1971 LYS A C 1
ATOM 15191 O O . LYS A 1 1971 ? 30.670 5.546 12.231 1.00 38.78 1971 LYS A O 1
ATOM 15196 N N . GLY A 1 1972 ? 28.830 6.695 11.668 1.00 33.59 1972 GLY A N 1
ATOM 15197 C CA . GLY A 1 1972 ? 28.539 7.212 13.015 1.00 33.59 1972 GLY A CA 1
ATOM 15198 C C . GLY A 1 1972 ? 27.866 6.239 13.995 1.00 33.59 1972 GLY A C 1
ATOM 15199 O O . GLY A 1 1972 ? 27.576 6.634 15.119 1.00 33.59 1972 GLY A O 1
ATOM 15200 N N . GLY A 1 1973 ? 27.594 4.991 13.605 1.00 32.09 1973 GLY A N 1
ATOM 15201 C CA . GLY A 1 1973 ? 27.009 3.981 14.493 1.00 32.09 1973 GLY A CA 1
ATOM 15202 C C . GLY A 1 1973 ? 28.072 3.276 15.334 1.00 32.09 1973 GLY A C 1
ATOM 15203 O O . GLY A 1 1973 ? 28.444 2.151 15.017 1.00 32.09 1973 GLY A O 1
ATOM 15204 N N . SER A 1 1974 ? 28.580 3.934 16.378 1.00 33.81 1974 SER A N 1
ATOM 15205 C CA . SER A 1 1974 ? 29.418 3.277 17.387 1.00 33.81 1974 SER A CA 1
ATOM 15206 C C . SER A 1 1974 ? 28.538 2.402 18.283 1.00 33.81 1974 SER A C 1
ATOM 15208 O O . SER A 1 1974 ? 27.606 2.901 18.912 1.00 33.81 1974 SER A O 1
ATOM 15210 N N . LEU A 1 1975 ? 28.828 1.099 18.317 1.00 30.94 1975 LEU A N 1
ATOM 15211 C CA . LEU A 1 1975 ? 28.311 0.153 19.305 1.00 30.94 1975 LEU A CA 1
ATOM 15212 C C . LEU A 1 1975 ? 28.859 0.543 20.690 1.00 30.94 1975 LEU A C 1
ATOM 15214 O O . LEU A 1 1975 ? 29.946 0.126 21.077 1.00 30.94 1975 LEU A O 1
ATOM 15218 N N . GLU A 1 1976 ? 28.107 1.340 21.440 1.00 28.77 1976 GLU A N 1
ATOM 15219 C CA . GLU A 1 1976 ? 28.158 1.325 22.902 1.00 28.77 1976 GLU A CA 1
ATOM 15220 C C . GLU A 1 1976 ? 27.062 0.370 23.383 1.00 28.77 1976 GLU A C 1
ATOM 15222 O O . GLU A 1 1976 ? 25.885 0.706 23.321 1.00 28.77 1976 GLU A O 1
ATOM 15227 N N . HIS A 1 1977 ? 27.450 -0.860 23.732 1.00 30.39 1977 HIS A N 1
ATOM 15228 C CA . HIS A 1 1977 ? 26.847 -1.731 24.754 1.00 30.39 1977 HIS A CA 1
ATOM 15229 C C . HIS A 1 1977 ? 27.496 -3.124 24.657 1.00 30.39 1977 HIS A C 1
ATOM 15231 O O . HIS A 1 1977 ? 26.966 -4.044 24.029 1.00 30.39 1977 HIS A O 1
ATOM 15237 N N . MET A 1 1978 ? 28.665 -3.254 25.286 1.00 30.81 1978 MET A N 1
ATOM 15238 C CA . MET A 1 1978 ? 28.934 -4.363 26.204 1.00 30.81 1978 MET A CA 1
ATOM 15239 C C . MET A 1 1978 ? 28.995 -3.784 27.608 1.00 30.81 1978 MET A C 1
ATOM 15241 O O . MET A 1 1978 ? 29.549 -2.667 27.733 1.00 30.81 1978 MET A O 1
#

InterPro domains:
  IPR011989 Armadillo-like helical [G3DSA:1.25.10.10] (4-254)
  IPR011989 Armadillo-like helical [G3DSA:1.25.10.10] (272-502)
  IPR011989 Armadillo-like helical [G3DSA:1.25.10.10] (590-835)
  IPR011989 Armadillo-like helical [G3DSA:1.25.10.10] (842-1068)
  IPR011989 Armadillo-like helical [G3DSA:1.25.10.10] (1128-1392)
  IPR016024 Armadillo-type fold [SSF48371] (19-813)
  IPR016024 Armadillo-type fold [SSF48371] (608-1675)
  IPR021133 HEAT, type 2 [PS50077] (447-485)
  IPR024395 CLASP N-terminal domain [PF12348] (299-475)
  IPR034085 TOG domain [SM01349] (1-234)
  IPR034085 TOG domain [SM01349] (275-510)
  IPR034085 TOG domain [SM01349] (589-823)
  IPR034085 TOG domain [SM01349] (843-1076)
  IPR034085 TOG domain [SM01349] (1152-1395)
  IPR045110 XMAP215 [PTHR12609] (1-1915)
  IPR048491 XMAP215/Dis1/CLASP, TOG domain [PF21041] (12-224)
  IPR048491 XMAP215/Dis1/CLASP, TOG domain [PF21041] (610-813)

GO terms:
  GO:0008017 microtubule binding (F, IDA)
  GO:0005819 spindle (C, IDA)
  GO:0005874 microtubule (C, IDA)
  GO:0009524 phragmoplast (C, IDA)
  GO:0009574 preprophase band (C, IDA)
  GO:0030981 cortical microtubule cytoskeleton (C, IDA)
  GO:0000911 cytokinesis by cell plate formation (P, IMP)
  GO:0009506 plasmodesma (C, HDA)
  GO:0009920 cell plate formation involved in plant-type cell wall biogenesis (P, IMP)
  GO:0000226 microtubule cytoskeleton organization (P, IMP)

pLDDT: mean 77.32, std 25.12, range [17.88, 98.38]